Protein 6H8Q (pdb70)

Structure (mmCIF, N/CA/C/O backbone):
data_6H8Q
#
_entry.id   6H8Q
#
_cell.length_a   296.240
_cell.length_b   110.020
_cell.length_c   115.160
_cell.angle_alpha   90.00
_cell.angle_beta   90.00
_cell.angle_gamma   90.00
#
_symmetry.space_group_name_H-M   'P 21 21 2'
#
loop_
_entity.id
_entity.type
_entity.pdbx_description
1 polymer 'Cohesin subunit SCC3'
2 polymer 'Sister chromatid cohesion protein 1'
3 polymer "DNA (5'-D(P*CP*TP*TP*TP*CP*GP*TP*TP*TP*CP*CP*TP*TP*GP*AP*AP*AP*AP*A)-3')"
4 polymer "DNA (5'-D(P*CP*TP*TP*TP*CP*GP*TP*TP*TP*CP*CP*TP*TP*GP*AP*AP*AP*AP*A)-3')"
5 polymer "DNA (5'-D(P*TP*TP*TP*TP*TP*CP*AP*AP*GP*GP*AP*AP*AP*CP*GP*AP*AP*AP*G)-3')"
6 polymer "DNA (5'-D(P*CP*TP*TP*TP*CP*GP*TP*TP*TP*CP*CP*TP*TP*GP*AP*AP*AP*AP*A)-3')"
#
loop_
_atom_site.group_PDB
_atom_site.id
_atom_site.type_symbol
_atom_site.label_atom_id
_atom_site.label_alt_id
_atom_site.label_comp_id
_atom_site.label_asym_id
_atom_site.label_entity_id
_atom_site.label_seq_id
_atom_site.pdbx_PDB_ins_code
_atom_site.Cartn_x
_atom_site.Cartn_y
_atom_site.Cartn_z
_atom_site.occupancy
_atom_site.B_iso_or_equiv
_atom_site.auth_seq_id
_atom_site.auth_comp_id
_atom_site.auth_asym_id
_atom_site.auth_atom_id
_atom_site.pdbx_PDB_model_num
ATOM 1 N N . THR A 1 135 ? -38.798 6.403 -139.952 1.00 305.18 135 THR A N 1
ATOM 2 C CA . THR A 1 135 ? -37.664 6.470 -139.038 1.00 293.12 135 THR A CA 1
ATOM 3 C C . THR A 1 135 ? -37.398 5.112 -138.395 1.00 298.11 135 THR A C 1
ATOM 4 O O . THR A 1 135 ? -38.127 4.685 -137.499 1.00 302.08 135 THR A O 1
ATOM 8 N N . GLU A 1 136 ? -36.345 4.438 -138.861 1.00 294.46 136 GLU A N 1
ATOM 9 C CA . GLU A 1 136 ? -35.992 3.124 -138.336 1.00 296.18 136 GLU A CA 1
ATOM 10 C C . GLU A 1 136 ? -35.144 3.206 -137.072 1.00 310.73 136 GLU A C 1
ATOM 11 O O . GLU A 1 136 ? -35.068 2.222 -136.328 1.00 316.29 136 GLU A O 1
ATOM 17 N N . LEU A 1 137 ? -34.520 4.356 -136.805 1.00 309.42 137 LEU A N 1
ATOM 18 C CA . LEU A 1 137 ? -33.638 4.468 -135.647 1.00 304.97 137 LEU A CA 1
ATOM 19 C C . LEU A 1 137 ? -34.413 4.351 -134.339 1.00 308.48 137 LEU A C 1
ATOM 20 O O . LEU A 1 137 ? -33.929 3.741 -133.379 1.00 306.17 137 LEU A O 1
ATOM 25 N N . PHE A 1 138 ? -35.617 4.926 -134.281 1.00 310.90 138 PHE A N 1
ATOM 26 C CA . PHE A 1 138 ? -36.410 4.861 -133.058 1.00 305.04 138 PHE A CA 1
ATOM 27 C C . PHE A 1 138 ? -36.981 3.470 -132.813 1.00 312.92 138 PHE A C 1
ATOM 28 O O . PHE A 1 138 ? -37.337 3.152 -131.673 1.00 302.43 138 PHE A O 1
ATOM 36 N N . ASP A 1 139 ? -37.074 2.635 -133.850 1.00 324.31 139 ASP A N 1
ATOM 37 C CA . ASP A 1 139 ? -37.563 1.272 -133.681 1.00 325.36 139 ASP A CA 1
ATOM 38 C C . ASP A 1 139 ? -36.534 0.355 -133.031 1.00 326.67 139 ASP A C 1
ATOM 39 O O . ASP A 1 139 ? -36.911 -0.691 -132.492 1.00 325.81 139 ASP A O 1
ATOM 44 N N . ILE A 1 140 ? -35.253 0.719 -133.068 1.00 321.95 140 ILE A N 1
ATOM 45 C CA . ILE A 1 140 ? -34.188 -0.068 -132.456 1.00 310.94 140 ILE A CA 1
ATOM 46 C C . ILE A 1 140 ? -33.659 0.571 -131.182 1.00 311.03 140 ILE A C 1
ATOM 47 O O . ILE A 1 140 ? -32.710 0.043 -130.583 1.00 310.19 140 ILE A O 1
ATOM 52 N N . LEU A 1 141 ? -34.247 1.680 -130.738 1.00 306.27 141 LEU A N 1
ATOM 53 C CA . LEU A 1 141 ? -33.773 2.414 -129.570 1.00 308.85 141 LEU A CA 1
ATOM 54 C C . LEU A 1 141 ? -34.752 2.410 -128.406 1.00 297.16 141 LEU A C 1
ATOM 55 O O . LEU A 1 141 ? -34.328 2.304 -127.253 1.00 286.51 141 LEU A O 1
ATOM 60 N N . SER A 1 142 ? -36.054 2.518 -128.675 1.00 294.45 142 SER A N 1
ATOM 61 C CA . SER A 1 142 ? -37.034 2.661 -127.605 1.00 283.44 142 SER A CA 1
ATOM 62 C C . SER A 1 142 ? -37.435 1.333 -126.974 1.00 274.26 142 SER A C 1
ATOM 63 O O . SER A 1 142 ? -37.926 1.329 -125.840 1.00 262.02 142 SER A O 1
ATOM 66 N N . THR A 1 143 ? -37.242 0.213 -127.673 1.00 280.95 143 THR A N 1
ATOM 67 C CA . THR A 1 143 ? -37.651 -1.089 -127.167 1.00 276.10 143 THR A CA 1
ATOM 68 C C . THR A 1 143 ? -36.502 -2.055 -126.923 1.00 271.88 143 THR A C 1
ATOM 69 O O . THR A 1 143 ? -36.678 -3.007 -126.155 1.00 262.65 143 THR A O 1
ATOM 73 N N . SER A 1 144 ? -35.344 -1.846 -127.544 1.00 275.02 144 SER A N 1
ATOM 74 C CA . SER A 1 144 ? -34.218 -2.755 -127.369 1.00 265.13 144 SER A CA 1
ATOM 75 C C . SER A 1 144 ? -33.646 -2.613 -125.963 1.00 263.65 144 SER A C 1
ATOM 76 O O . SER A 1 144 ? -33.272 -1.512 -125.544 1.00 252.60 144 SER A O 1
ATOM 79 N N . GLU A 1 145 ? -33.578 -3.729 -125.237 1.00 276.81 145 GLU A N 1
ATOM 80 C CA . GLU A 1 145 ? -33.063 -3.727 -123.874 1.00 282.11 145 GLU A CA 1
ATOM 81 C C . GLU A 1 145 ? -31.593 -4.130 -123.846 1.00 284.83 145 GLU A C 1
ATOM 82 O O . GLU A 1 145 ? -30.719 -3.298 -123.584 1.00 282.34 145 GLU A O 1
ATOM 88 N N . ASP A 1 146 ? -31.313 -5.407 -124.118 1.00 289.58 146 ASP A N 1
ATOM 89 C CA . ASP A 1 146 ? -29.948 -5.935 -124.077 1.00 290.10 146 ASP A CA 1
ATOM 90 C C . ASP A 1 146 ? -29.344 -5.849 -125.476 1.00 292.65 146 ASP A C 1
ATOM 91 O O . ASP A 1 146 ? -29.365 -6.798 -126.262 1.00 296.78 146 ASP A O 1
ATOM 96 N N . VAL A 1 147 ? -28.792 -4.674 -125.787 1.00 290.90 147 VAL A N 1
ATOM 97 C CA . VAL A 1 147 ? -28.127 -4.427 -127.060 1.00 285.94 147 VAL A CA 1
ATOM 98 C C . VAL A 1 147 ? -26.846 -3.645 -126.805 1.00 271.31 147 VAL A C 1
ATOM 99 O O . VAL A 1 147 ? -26.695 -2.966 -125.788 1.00 254.30 147 VAL A O 1
ATOM 103 N N . SER A 1 148 ? -25.916 -3.753 -127.751 1.00 271.20 148 SER A N 1
ATOM 104 C CA . SER A 1 148 ? -24.655 -3.032 -127.664 1.00 254.59 148 SER A CA 1
ATOM 105 C C . SER A 1 148 ? -24.866 -1.574 -128.051 1.00 260.98 148 SER A C 1
ATOM 106 O O . SER A 1 148 ? -25.474 -1.278 -129.085 1.00 255.29 148 SER A O 1
ATOM 109 N N . ILE A 1 149 ? -24.362 -0.667 -127.220 1.00 273.72 149 ILE A N 1
ATOM 110 C CA . ILE A 1 149 ? -24.565 0.762 -127.438 1.00 272.29 149 ILE A CA 1
ATOM 111 C C . ILE A 1 149 ? -23.500 1.344 -128.360 1.00 281.02 149 ILE A C 1
ATOM 112 O O . ILE A 1 149 ? -23.808 2.149 -129.242 1.00 276.36 149 ILE A O 1
ATOM 117 N N . GLU A 1 150 ? -22.240 0.941 -128.182 1.00 290.19 150 GLU A N 1
ATOM 118 C CA . GLU A 1 150 ? -21.145 1.558 -128.925 1.00 289.91 150 GLU A CA 1
ATOM 119 C C . GLU A 1 150 ? -21.041 1.047 -130.357 1.00 288.93 150 GLU A C 1
ATOM 120 O O . GLU A 1 150 ? -20.524 1.761 -131.224 1.00 288.83 150 GLU A O 1
ATOM 126 N N . GLU A 1 151 ? -21.515 -0.169 -130.630 1.00 285.48 151 GLU A N 1
ATOM 127 C CA . GLU A 1 151 ? -21.384 -0.742 -131.965 1.00 281.09 151 GLU A CA 1
ATOM 128 C C . GLU A 1 151 ? -22.356 -0.145 -132.975 1.00 279.89 151 GLU A C 1
ATOM 129 O O . GLU A 1 151 ? -22.183 -0.366 -134.178 1.00 270.43 151 GLU A O 1
ATOM 135 N N . LEU A 1 152 ? -23.366 0.599 -132.524 1.00 281.42 152 LEU A N 1
ATOM 136 C CA . LEU A 1 152 ? -24.312 1.234 -133.432 1.00 276.53 152 LEU A CA 1
ATOM 137 C C . LEU A 1 152 ? -23.919 2.660 -133.791 1.00 283.04 152 LEU A C 1
ATOM 138 O O . LEU A 1 152 ? -24.395 3.184 -134.804 1.00 278.50 152 LEU A O 1
ATOM 143 N N . LEU A 1 153 ? -23.057 3.293 -132.991 1.00 292.32 153 LEU A N 1
ATOM 144 C CA . LEU A 1 153 ? -22.655 4.669 -133.266 1.00 293.61 153 LEU A CA 1
ATOM 145 C C . LEU A 1 153 ? -21.674 4.752 -134.428 1.00 297.48 153 LEU A C 1
ATOM 146 O O . LEU A 1 153 ? -21.670 5.751 -135.160 1.00 312.59 153 LEU A O 1
ATOM 151 N N . ARG A 1 154 ? -20.836 3.725 -134.600 1.00 290.07 154 ARG A N 1
ATOM 152 C CA . ARG A 1 154 ? -19.807 3.754 -135.635 1.00 283.32 154 ARG A CA 1
ATOM 153 C C . ARG A 1 154 ? -20.416 3.850 -137.028 1.00 289.23 154 ARG A C 1
ATOM 154 O O . ARG A 1 154 ? -19.852 4.511 -137.909 1.00 293.40 154 ARG A O 1
ATOM 162 N N . GLU A 1 155 ? -21.575 3.220 -137.236 1.00 284.09 155 GLU A N 1
ATOM 163 C CA . GLU A 1 155 ? -22.258 3.301 -138.523 1.00 272.39 155 GLU A CA 1
ATOM 164 C C . GLU A 1 155 ? -22.548 4.748 -138.903 1.00 280.51 155 GLU A C 1
ATOM 165 O O . GLU A 1 155 ? -22.141 5.218 -139.971 1.00 282.68 155 GLU A O 1
ATOM 171 N N . TRP A 1 156 ? -23.258 5.472 -138.033 1.00 278.23 156 TRP A N 1
ATOM 172 C CA . TRP A 1 156 ? -23.603 6.858 -138.332 1.00 276.01 156 TRP A CA 1
ATOM 173 C C . TRP A 1 156 ? -22.362 7.742 -138.383 1.00 288.54 156 TRP A C 1
ATOM 174 O O . TRP A 1 156 ? -22.278 8.655 -139.217 1.00 285.89 156 TRP A O 1
ATOM 185 N N . LEU A 1 157 ? -21.379 7.475 -137.515 1.00 300.82 157 LEU A N 1
ATOM 186 C CA . LEU A 1 157 ? -20.168 8.290 -137.501 1.00 297.40 157 LEU A CA 1
ATOM 187 C C . LEU A 1 157 ? -19.404 8.173 -138.814 1.00 295.39 157 LEU A C 1
ATOM 188 O O . LEU A 1 157 ? -18.853 9.164 -139.308 1.00 286.69 157 LEU A O 1
ATOM 193 N N . GLU A 1 158 ? -19.361 6.974 -139.399 1.00 299.53 158 GLU A N 1
ATOM 194 C CA . GLU A 1 158 ? -18.657 6.806 -140.663 1.00 284.96 158 GLU A CA 1
ATOM 195 C C . GLU A 1 158 ? -19.516 7.163 -141.869 1.00 289.76 158 GLU A C 1
ATOM 196 O O . GLU A 1 158 ? -18.964 7.486 -142.927 1.00 275.76 158 GLU A O 1
ATOM 202 N N . THR A 1 159 ? -20.845 7.119 -141.743 1.00 311.85 159 THR A N 1
ATOM 203 C CA . THR A 1 159 ? -21.713 7.455 -142.863 1.00 300.36 159 THR A CA 1
ATOM 204 C C . THR A 1 159 ? -22.035 8.940 -142.951 1.00 294.73 159 THR A C 1
ATOM 205 O O . THR A 1 159 ? -22.560 9.379 -143.980 1.00 291.02 159 THR A O 1
ATOM 209 N N . TYR A 1 160 ? -21.750 9.724 -141.906 1.00 290.01 160 TYR A N 1
ATOM 210 C CA . TYR A 1 160 ? -21.880 11.170 -142.052 1.00 274.88 160 TYR A CA 1
ATOM 211 C C . TYR A 1 160 ? -20.923 11.707 -143.109 1.00 271.96 160 TYR A C 1
ATOM 212 O O . TYR A 1 160 ? -21.248 12.675 -143.806 1.00 266.30 160 TYR A O 1
ATOM 221 N N . SER A 1 161 ? -19.741 11.098 -143.240 1.00 269.95 161 SER A N 1
ATOM 222 C CA . SER A 1 161 ? -18.829 11.486 -144.310 1.00 252.67 161 SER A CA 1
ATOM 223 C C . SER A 1 161 ? -19.367 11.078 -145.675 1.00 262.32 161 SER A C 1
ATOM 224 O O . SER A 1 161 ? -19.082 11.744 -146.677 1.00 247.81 161 SER A O 1
ATOM 227 N N . GLU A 1 162 ? -20.142 9.993 -145.735 1.00 277.81 162 GLU A N 1
ATOM 228 C CA . GLU A 1 162 ? -20.782 9.590 -146.983 1.00 281.08 162 GLU A CA 1
ATOM 229 C C . GLU A 1 162 ? -22.041 10.410 -147.243 1.00 287.81 162 GLU A C 1
ATOM 230 O O . GLU A 1 162 ? -22.117 11.162 -148.220 1.00 297.41 162 GLU A O 1
ATOM 236 N N . ASN A 1 163 ? -23.038 10.276 -146.372 1.00 283.36 163 ASN A N 1
ATOM 237 C CA . ASN A 1 163 ? -24.303 10.990 -146.492 1.00 268.33 163 ASN A CA 1
ATOM 238 C C . ASN A 1 163 ? -24.370 12.058 -145.409 1.00 261.69 163 ASN A C 1
ATOM 239 O O . ASN A 1 163 ? -24.308 11.742 -144.216 1.00 251.86 163 ASN A O 1
ATOM 244 N N . ARG A 1 164 ? -24.500 13.317 -145.825 1.00 263.25 164 ARG A N 1
ATOM 245 C CA . ARG A 1 164 ? -24.536 14.430 -144.886 1.00 256.53 164 ARG A CA 1
ATOM 246 C C . ARG A 1 164 ? -25.948 14.772 -144.428 1.00 271.74 164 ARG A C 1
ATOM 247 O O . ARG A 1 164 ? -26.127 15.246 -143.300 1.00 267.80 164 ARG A O 1
ATOM 255 N N . ASP A 1 165 ? -26.955 14.534 -145.268 1.00 286.73 165 ASP A N 1
ATOM 256 C CA . ASP A 1 165 ? -28.333 14.873 -144.939 1.00 287.05 165 ASP A CA 1
ATOM 257 C C . ASP A 1 165 ? -29.110 13.717 -144.322 1.00 291.16 165 ASP A C 1
ATOM 258 O O . ASP A 1 165 ? -30.241 13.927 -143.871 1.00 280.93 165 ASP A O 1
ATOM 263 N N . LYS A 1 166 ? -28.544 12.512 -144.291 1.00 287.64 166 LYS A N 1
ATOM 264 C CA . LYS A 1 166 ? -29.217 11.363 -143.700 1.00 285.65 166 LYS A CA 1
ATOM 265 C C . LYS A 1 166 ? -28.983 11.239 -142.201 1.00 299.30 166 LYS A C 1
ATOM 266 O O . LYS A 1 166 ? -29.702 10.484 -141.538 1.00 297.11 166 LYS A O 1
ATOM 272 N N . PHE A 1 167 ? -28.001 11.956 -141.653 1.00 303.43 167 PHE A N 1
ATOM 273 C CA . PHE A 1 167 ? -27.711 11.858 -140.227 1.00 298.62 167 PHE A CA 1
ATOM 274 C C . PHE A 1 167 ? -28.608 12.783 -139.411 1.00 304.16 167 PHE A C 1
ATOM 275 O O . PHE A 1 167 ? -29.276 12.338 -138.469 1.00 301.24 167 PHE A O 1
ATOM 283 N N . LEU A 1 168 ? -28.645 14.070 -139.769 1.00 309.47 168 LEU A N 1
ATOM 284 C CA . LEU A 1 168 ? -29.391 15.050 -138.984 1.00 303.09 168 LEU A CA 1
ATOM 285 C C . LEU A 1 168 ? -30.894 14.797 -139.029 1.00 305.78 168 LEU A C 1
ATOM 286 O O . LEU A 1 168 ? -31.597 15.075 -138.051 1.00 301.03 168 LEU A O 1
ATOM 291 N N . GLN A 1 169 ? -31.398 14.275 -140.149 1.00 314.39 169 GLN A N 1
ATOM 292 C CA . GLN A 1 169 ? -32.814 13.942 -140.271 1.00 316.93 169 GLN A CA 1
ATOM 293 C C . GLN A 1 169 ? -33.252 12.985 -139.166 1.00 318.94 169 GLN A C 1
ATOM 294 O O . GLN A 1 169 ? -34.094 13.321 -138.318 1.00 326.71 169 GLN A O 1
ATOM 300 N N . GLU A 1 170 ? -32.674 11.782 -139.161 1.00 313.21 170 GLU A N 1
ATOM 301 C CA . GLU A 1 170 ? -32.972 10.773 -138.155 1.00 295.41 170 GLU A CA 1
ATOM 302 C C . GLU A 1 170 ? -32.438 11.140 -136.777 1.00 294.58 170 GLU A C 1
ATOM 303 O O . GLU A 1 170 ? -32.818 10.495 -135.793 1.00 278.99 170 GLU A O 1
ATOM 309 N N . PHE A 1 171 ? -31.567 12.149 -136.681 1.00 301.94 171 PHE A N 1
ATOM 310 C CA . PHE A 1 171 ? -31.134 12.638 -135.377 1.00 290.67 171 PHE A CA 1
ATOM 311 C C . PHE A 1 171 ? -32.206 13.505 -134.726 1.00 293.57 171 PHE A C 1
ATOM 312 O O . PHE A 1 171 ? -32.509 13.344 -133.539 1.00 282.32 171 PHE A O 1
ATOM 320 N N . ILE A 1 172 ? -32.790 14.429 -135.490 1.00 303.63 172 ILE A N 1
ATOM 321 C CA . ILE A 1 172 ? -33.813 15.313 -134.940 1.00 301.45 172 ILE A CA 1
ATOM 322 C C . ILE A 1 172 ? -35.132 14.569 -134.751 1.00 313.67 172 ILE A C 1
ATOM 323 O O . ILE A 1 172 ? -35.860 14.811 -133.776 1.00 310.72 172 ILE A O 1
ATOM 328 N N . ASN A 1 173 ? -35.466 13.651 -135.666 1.00 328.72 173 ASN A N 1
ATOM 329 C CA . ASN A 1 173 ? -36.707 12.899 -135.500 1.00 319.35 173 ASN A CA 1
ATOM 330 C C . ASN A 1 173 ? -36.671 12.030 -134.248 1.00 312.15 173 ASN A C 1
ATOM 331 O O . ASN A 1 173 ? -37.709 11.819 -133.606 1.00 316.06 173 ASN A O 1
ATOM 336 N N . LEU A 1 174 ? -35.486 11.543 -133.870 1.00 302.45 174 LEU A N 1
ATOM 337 C CA . LEU A 1 174 ? -35.369 10.732 -132.662 1.00 285.52 174 LEU A CA 1
ATOM 338 C C . LEU A 1 174 ? -35.722 11.539 -131.419 1.00 280.72 174 LEU A C 1
ATOM 339 O O . LEU A 1 174 ? -36.410 11.040 -130.520 1.00 263.34 174 LEU A O 1
ATOM 344 N N . LEU A 1 175 ? -35.257 12.789 -131.347 1.00 283.42 175 LEU A N 1
ATOM 345 C CA . LEU A 1 175 ? -35.612 13.642 -130.217 1.00 269.83 175 LEU A CA 1
ATOM 346 C C . LEU A 1 175 ? -37.085 14.024 -130.258 1.00 270.78 175 LEU A C 1
ATOM 347 O O . LEU A 1 175 ? -37.737 14.115 -129.210 1.00 249.14 175 LEU A O 1
ATOM 352 N N . LEU A 1 176 ? -37.629 14.256 -131.456 1.00 290.73 176 LEU A N 1
ATOM 353 C CA . LEU A 1 176 ? -39.041 14.612 -131.553 1.00 293.01 176 LEU A CA 1
ATOM 354 C C . LEU A 1 176 ? -39.965 13.455 -131.192 1.00 301.81 176 LEU A C 1
ATOM 355 O O . LEU A 1 176 ? -41.112 13.697 -130.803 1.00 308.62 176 LEU A O 1
ATOM 360 N N . ASN A 1 177 ? -39.498 12.210 -131.319 1.00 305.58 177 ASN A N 1
ATOM 361 C CA . ASN A 1 177 ? -40.345 11.069 -130.977 1.00 301.85 177 ASN A CA 1
ATOM 362 C C . ASN A 1 177 ? -40.740 11.062 -129.504 1.00 298.81 177 ASN A C 1
ATOM 363 O O . ASN A 1 177 ? -41.847 10.629 -129.163 1.00 292.10 177 ASN A O 1
ATOM 368 N N . CYS A 1 178 ? -39.858 11.530 -128.618 1.00 301.11 178 CYS A N 1
ATOM 369 C CA . CYS A 1 178 ? -40.133 11.474 -127.186 1.00 293.41 178 CYS A CA 1
ATOM 370 C C . CYS A 1 178 ? -41.072 12.577 -126.713 1.00 279.77 178 CYS A C 1
ATOM 371 O O . CYS A 1 178 ? -41.689 12.431 -125.652 1.00 265.18 178 CYS A O 1
ATOM 374 N N . CYS A 1 179 ? -41.197 13.671 -127.468 1.00 281.26 179 CYS A N 1
ATOM 375 C CA . CYS A 1 179 ? -42.065 14.763 -127.040 1.00 268.74 179 CYS A CA 1
ATOM 376 C C . CYS A 1 179 ? -43.538 14.419 -127.225 1.00 260.83 179 CYS A C 1
ATOM 377 O O . CYS A 1 179 ? -44.394 14.975 -126.527 1.00 247.77 179 CYS A O 1
ATOM 380 N N . GLY A 1 180 ? -43.851 13.517 -128.150 1.00 273.52 180 GLY A N 1
ATOM 381 C CA . GLY A 1 180 ? -45.223 13.103 -128.370 1.00 269.78 180 GLY A CA 1
ATOM 382 C C . GLY A 1 180 ? -45.926 13.864 -129.475 1.00 276.97 180 GLY A C 1
ATOM 383 O O . GLY A 1 180 ? -46.799 14.691 -129.200 1.00 266.88 180 GLY A O 1
ATOM 384 N N . SER A 1 181 ? -45.568 13.588 -130.727 1.00 298.42 181 SER A N 1
ATOM 385 C CA . SER A 1 181 ? -46.194 14.251 -131.864 1.00 295.75 181 SER A CA 1
ATOM 386 C C . SER A 1 181 ? -45.880 13.465 -133.126 1.00 299.50 181 SER A C 1
ATOM 387 O O . SER A 1 181 ? -44.941 12.664 -133.166 1.00 295.26 181 SER A O 1
ATOM 390 N N . VAL A 1 182 ? -46.696 13.700 -134.160 1.00 296.33 182 VAL A N 1
ATOM 391 C CA . VAL A 1 182 ? -46.460 13.095 -135.465 1.00 280.09 182 VAL A CA 1
ATOM 392 C C . VAL A 1 182 ? -45.673 14.027 -136.365 1.00 292.81 182 VAL A C 1
ATOM 393 O O . VAL A 1 182 ? -45.485 13.728 -137.552 1.00 296.17 182 VAL A O 1
ATOM 397 N N . ALA A 1 183 ? -45.211 15.156 -135.835 1.00 291.76 183 ALA A N 1
ATOM 398 C CA . ALA A 1 183 ? -44.429 16.093 -136.625 1.00 268.32 183 ALA A CA 1
ATOM 399 C C . ALA A 1 183 ? -43.047 15.522 -136.930 1.00 279.36 183 ALA A C 1
ATOM 400 O O . ALA A 1 183 ? -42.392 14.932 -136.067 1.00 287.49 183 ALA A O 1
ATOM 40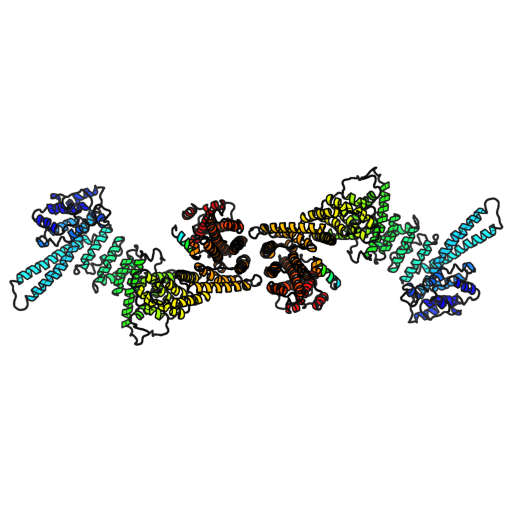2 N N . ARG A 1 184 ? -42.602 15.706 -138.170 1.00 275.24 184 ARG A N 1
ATOM 403 C CA . ARG A 1 184 ? -41.331 15.168 -138.629 1.00 281.00 184 ARG A CA 1
ATOM 404 C C . ARG A 1 184 ? -40.530 16.263 -139.319 1.00 280.18 184 ARG A C 1
ATOM 405 O O . ARG A 1 184 ? -41.053 17.324 -139.665 1.00 260.53 184 ARG A O 1
ATOM 413 N N . VAL A 1 185 ? -39.238 15.996 -139.505 1.00 288.66 185 VAL A N 1
ATOM 414 C CA . VAL A 1 185 ? -38.323 16.902 -140.189 1.00 284.38 185 VAL A CA 1
ATOM 415 C C . VAL A 1 185 ? -37.707 16.149 -141.358 1.00 283.14 185 VAL A C 1
ATOM 416 O O . VAL A 1 185 ? -37.198 15.036 -141.184 1.00 273.43 185 VAL A O 1
ATOM 420 N N . GLU A 1 186 ? -37.754 16.751 -142.542 1.00 283.99 186 GLU A N 1
ATOM 421 C CA . GLU A 1 186 ? -37.218 16.121 -143.737 1.00 287.55 186 GLU A CA 1
ATOM 422 C C . GLU A 1 186 ? -35.731 16.441 -143.890 1.00 301.02 186 GLU A C 1
ATOM 423 O O . GLU A 1 186 ? -35.162 17.253 -143.156 1.00 302.06 186 GLU A O 1
ATOM 429 N N . ASP A 1 187 ? -35.098 15.781 -144.863 1.00 311.70 187 ASP A N 1
ATOM 430 C CA . ASP A 1 187 ? -33.659 15.945 -145.052 1.00 309.39 187 ASP A CA 1
ATOM 431 C C . ASP A 1 187 ? -33.316 17.351 -145.534 1.00 307.99 187 ASP A C 1
ATOM 432 O O . ASP A 1 187 ? -32.314 17.934 -145.099 1.00 306.12 187 ASP A O 1
ATOM 437 N N . HIS A 1 188 ? -34.134 17.914 -146.426 1.00 306.96 188 HIS A N 1
ATOM 438 C CA . HIS A 1 188 ? -33.889 19.269 -146.906 1.00 303.72 188 HIS A CA 1
ATOM 439 C C . HIS A 1 188 ? -34.081 20.311 -145.813 1.00 302.26 188 HIS A C 1
ATOM 440 O O . HIS A 1 188 ? -33.514 21.404 -145.909 1.00 296.38 188 HIS A O 1
ATOM 447 N N . ASP A 1 189 ? -34.865 19.998 -144.779 1.00 303.10 189 ASP A N 1
ATOM 448 C CA . ASP A 1 189 ? -35.025 20.917 -143.658 1.00 290.71 189 ASP A CA 1
ATOM 449 C C . ASP A 1 189 ? -33.815 20.874 -142.733 1.00 289.67 189 ASP A C 1
ATOM 450 O O . ASP A 1 189 ? -33.295 21.920 -142.329 1.00 276.51 189 ASP A O 1
ATOM 455 N N . VAL A 1 190 ? -33.349 19.669 -142.391 1.00 302.37 190 VAL A N 1
ATOM 456 C CA . VAL A 1 190 ? -32.211 19.543 -141.488 1.00 302.50 190 VAL A CA 1
ATOM 457 C C . VAL A 1 190 ? -30.902 19.921 -142.167 1.00 301.39 190 VAL A C 1
ATOM 458 O O . VAL A 1 190 ? -29.927 20.248 -141.479 1.00 295.30 190 VAL A O 1
ATOM 462 N N . HIS A 1 191 ? -30.845 19.886 -143.501 1.00 301.83 191 HIS A N 1
ATOM 463 C CA . HIS A 1 191 ? -29.633 20.313 -144.190 1.00 292.75 191 HIS A CA 1
ATOM 464 C C . HIS A 1 191 ? -29.426 21.820 -144.102 1.00 290.72 191 HIS A C 1
ATOM 465 O O . HIS A 1 191 ? -28.290 22.286 -144.241 1.00 297.18 191 HIS A O 1
ATOM 472 N N . SER A 1 192 ? -30.492 22.587 -143.871 1.00 284.10 192 SER A N 1
ATOM 473 C CA . SER A 1 192 ? -30.396 24.037 -143.706 1.00 271.28 192 SER A CA 1
ATOM 474 C C . SER A 1 192 ? -29.833 24.325 -142.316 1.00 272.71 192 SER A C 1
ATOM 475 O O . SER A 1 192 ? -30.554 24.603 -141.355 1.00 266.66 192 SER A O 1
ATOM 478 N N . ASN A 1 193 ? -28.504 24.250 -142.216 1.00 275.69 193 ASN A N 1
ATOM 479 C CA . ASN A 1 193 ? -27.835 24.458 -140.936 1.00 268.50 193 ASN A CA 1
ATOM 480 C C . ASN A 1 193 ? -27.792 25.928 -140.541 1.00 273.33 193 ASN A C 1
ATOM 481 O O . ASN A 1 193 ? -27.876 26.248 -139.349 1.00 275.40 193 ASN A O 1
ATOM 486 N N . GLU A 1 194 ? -27.659 26.830 -141.516 1.00 278.04 194 GLU A N 1
ATOM 487 C CA . GLU A 1 194 ? -27.589 28.254 -141.205 1.00 276.42 194 GLU A CA 1
ATOM 488 C C . GLU A 1 194 ? -28.921 28.774 -140.681 1.00 275.89 194 GLU A C 1
ATOM 489 O O . GLU A 1 194 ? -28.955 29.553 -139.721 1.00 275.04 194 GLU A O 1
ATOM 495 N N . SER A 1 195 ? -30.028 28.359 -141.297 1.00 274.18 195 SER A N 1
ATOM 496 C CA . SER A 1 195 ? -31.362 28.762 -140.851 1.00 262.67 195 SER A CA 1
ATOM 497 C C . SER A 1 195 ? -31.902 27.722 -139.869 1.00 272.50 195 SER A C 1
ATOM 498 O O . SER A 1 195 ? -32.796 26.927 -140.167 1.00 271.83 195 SER A O 1
ATOM 501 N N . SER A 1 196 ? -31.326 27.742 -138.666 1.00 279.99 196 SER A N 1
ATOM 502 C CA . SER A 1 196 ? -31.726 26.792 -137.633 1.00 280.82 196 SER A CA 1
ATOM 503 C C . SER A 1 196 ? -32.975 27.258 -136.894 1.00 290.34 196 SER A C 1
ATOM 504 O O . SER A 1 196 ? -33.834 26.438 -136.547 1.00 295.50 196 SER A O 1
ATOM 507 N N . ASN A 1 197 ? -33.091 28.565 -136.648 1.00 287.49 197 ASN A N 1
ATOM 508 C CA . ASN A 1 197 ? -34.243 29.089 -135.918 1.00 282.68 197 ASN A CA 1
ATOM 509 C C . ASN A 1 197 ? -35.541 28.804 -136.663 1.00 281.52 197 ASN A C 1
ATOM 510 O O . ASN A 1 197 ? -36.524 28.346 -136.070 1.00 283.33 197 ASN A O 1
ATOM 515 N N . GLU A 1 198 ? -35.560 29.058 -137.974 1.00 277.98 198 GLU A N 1
ATOM 516 C CA . GLU A 1 198 ? -36.770 28.817 -138.752 1.00 273.84 198 GLU A CA 1
ATOM 517 C C . GLU A 1 198 ? -37.035 27.329 -138.941 1.00 282.81 198 GLU A C 1
ATOM 518 O O . GLU A 1 198 ? -38.198 26.912 -138.991 1.00 290.37 198 GLU A O 1
ATOM 524 N N . THR A 1 199 ? -35.981 26.516 -139.050 1.00 288.10 199 THR A N 1
ATOM 525 C CA . THR A 1 199 ? -36.179 25.078 -139.203 1.00 290.41 199 THR A CA 1
ATOM 526 C C . THR A 1 199 ? -36.772 24.468 -137.939 1.00 289.27 199 THR A C 1
ATOM 527 O O . THR A 1 199 ? -37.647 23.598 -138.014 1.00 286.18 199 THR A O 1
ATOM 531 N N . ILE A 1 200 ? -36.315 24.915 -136.767 1.00 288.14 200 ILE A N 1
ATOM 532 C CA . ILE A 1 200 ? -36.904 24.430 -135.523 1.00 279.05 200 ILE A CA 1
ATOM 533 C C . ILE A 1 200 ? -38.282 25.046 -135.303 1.00 272.50 200 ILE A C 1
ATOM 534 O O . ILE A 1 200 ? -39.155 24.427 -134.681 1.00 265.40 200 ILE A O 1
ATOM 539 N N . GLY A 1 201 ? -38.512 26.258 -135.819 1.00 268.66 201 GLY A N 1
ATOM 540 C CA . GLY A 1 201 ? -39.783 26.929 -135.600 1.00 235.68 201 GLY A CA 1
ATOM 541 C C . GLY A 1 201 ? -40.911 26.431 -136.477 1.00 271.65 201 GLY A C 1
ATOM 542 O O . GLY A 1 201 ? -42.084 26.556 -136.109 1.00 262.77 201 GLY A O 1
ATOM 543 N N . GLU A 1 202 ? -40.588 25.870 -137.643 1.00 292.14 202 GLU A N 1
ATOM 544 C CA . GLU A 1 202 ? -41.626 25.340 -138.519 1.00 301.02 202 GLU A CA 1
ATOM 545 C C . GLU A 1 202 ? -42.172 24.005 -138.031 1.00 288.66 202 GLU A C 1
ATOM 546 O O . GLU A 1 202 ? -43.272 23.615 -138.438 1.00 284.77 202 GLU A O 1
ATOM 552 N N . ILE A 1 203 ? -41.431 23.297 -137.172 1.00 275.21 203 ILE A N 1
ATOM 553 C CA . ILE A 1 203 ? -41.970 22.130 -136.482 1.00 261.69 203 ILE A CA 1
ATOM 554 C C . ILE A 1 203 ? -42.595 22.501 -135.147 1.00 256.69 203 ILE A C 1
ATOM 555 O O . ILE A 1 203 ? -43.139 21.627 -134.459 1.00 252.40 203 ILE A O 1
ATOM 560 N N . GLN A 1 204 ? -42.533 23.777 -134.760 1.00 260.17 204 GLN A N 1
ATOM 561 C CA . GLN A 1 204 ? -43.081 24.221 -133.485 1.00 251.72 204 GLN A CA 1
ATOM 562 C C . GLN A 1 204 ? -44.594 24.387 -133.551 1.00 253.79 204 GLN A C 1
ATOM 563 O O . GLN A 1 204 ? -45.299 24.061 -132.589 1.00 260.95 204 GLN A O 1
ATOM 569 N N . LEU A 1 205 ? -45.111 24.890 -134.675 1.00 249.62 205 LEU A N 1
ATOM 570 C CA . LEU A 1 205 ? -46.554 25.057 -134.813 1.00 240.35 205 LEU A CA 1
ATOM 571 C C . LEU A 1 205 ? -47.267 23.717 -134.934 1.00 258.38 205 LEU A C 1
ATOM 572 O O . LEU A 1 205 ? -48.454 23.618 -134.601 1.00 267.38 205 LEU A O 1
ATOM 577 N N . LEU A 1 206 ? -46.569 22.681 -135.405 1.00 261.41 206 LEU A N 1
ATOM 578 C CA . LEU A 1 206 ? -47.168 21.354 -135.482 1.00 260.40 206 LEU A CA 1
ATOM 579 C C . LEU A 1 206 ? -47.404 20.747 -134.105 1.00 266.49 206 LEU A C 1
ATOM 580 O O . LEU A 1 206 ? -48.154 19.772 -133.992 1.00 264.73 206 LEU A O 1
ATOM 585 N N . PHE A 1 207 ? -46.784 21.297 -133.062 1.00 271.74 207 PHE A N 1
ATOM 586 C CA . PHE A 1 207 ? -47.012 20.848 -131.695 1.00 273.00 207 PHE A CA 1
ATOM 587 C C . PHE A 1 207 ? -47.931 21.774 -130.911 1.00 273.32 207 PHE A C 1
ATOM 588 O O . PHE A 1 207 ? -48.680 21.300 -130.051 1.00 274.30 207 PHE A O 1
ATOM 596 N N . GLN A 1 208 ? -47.892 23.080 -131.188 1.00 266.77 208 GLN A N 1
ATOM 597 C CA . GLN A 1 208 ? -48.775 24.013 -130.495 1.00 257.96 208 GLN A CA 1
ATOM 598 C C . GLN A 1 208 ? -50.234 23.764 -130.860 1.00 276.14 208 GLN A C 1
ATOM 599 O O . GLN A 1 208 ? -51.104 23.717 -129.983 1.00 284.96 208 GLN A O 1
ATOM 605 N N . ARG A 1 209 ? -50.520 23.606 -132.150 1.00 274.32 209 ARG A N 1
ATOM 606 C CA . ARG A 1 209 ? -51.877 23.361 -132.620 1.00 270.56 209 ARG A CA 1
ATOM 607 C C . ARG A 1 209 ? -52.281 21.896 -132.529 1.00 286.28 209 ARG A C 1
ATOM 608 O O . ARG A 1 209 ? -53.342 21.527 -133.046 1.00 298.28 209 ARG A O 1
ATOM 616 N N . GLN A 1 210 ? -51.469 21.058 -131.893 1.00 287.90 210 GLN A N 1
ATOM 617 C CA . GLN A 1 210 ? -51.779 19.646 -131.712 1.00 285.25 210 GLN A CA 1
ATOM 618 C C . GLN A 1 210 ? -52.359 19.432 -130.321 1.00 289.78 210 GLN A C 1
ATOM 619 O O . GLN A 1 210 ? -51.816 19.938 -129.332 1.00 263.94 210 GLN A O 1
ATOM 625 N N . LYS A 1 211 ? -53.459 18.683 -130.250 1.00 304.55 211 LYS A N 1
ATOM 626 C CA . LYS A 1 211 ? -54.171 18.448 -128.997 1.00 299.58 211 LYS A CA 1
ATOM 627 C C . LYS A 1 211 ? -53.575 17.284 -128.207 1.00 300.88 211 LYS A C 1
ATOM 628 O O . LYS A 1 211 ? -53.041 17.477 -127.111 1.00 306.15 211 LYS A O 1
ATOM 634 N N . LEU A 1 212 ? -53.660 16.072 -128.753 1.00 302.45 212 LEU A N 1
ATOM 635 C CA . LEU A 1 212 ? -53.252 14.867 -128.037 1.00 298.82 212 LEU A CA 1
ATOM 636 C C . LEU A 1 212 ? -51.732 14.757 -128.048 1.00 296.24 212 LEU A C 1
ATOM 637 O O . LEU A 1 212 ? -51.121 14.581 -129.107 1.00 301.95 212 LEU A O 1
ATOM 642 N N . HIS A 1 213 ? -51.120 14.854 -126.869 1.00 284.07 213 HIS A N 1
ATOM 643 C CA . HIS A 1 213 ? -49.681 14.679 -126.735 1.00 268.15 213 HIS A CA 1
ATOM 644 C C . HIS A 1 213 ? -49.369 14.274 -125.302 1.00 259.80 213 HIS A C 1
ATOM 645 O O . HIS A 1 213 ? -49.955 14.811 -124.358 1.00 262.87 213 HIS A O 1
ATOM 652 N N . GLU A 1 214 ? -48.455 13.318 -125.149 1.00 257.20 214 GLU A N 1
ATOM 653 C CA . GLU A 1 214 ? -48.020 12.860 -123.839 1.00 263.55 214 GLU A CA 1
ATOM 654 C C . GLU A 1 214 ? -46.519 12.621 -123.862 1.00 266.79 214 GLU A C 1
ATOM 655 O O . GLU A 1 214 ? -45.935 12.338 -124.912 1.00 263.10 214 GLU A O 1
ATOM 661 N N . PHE A 1 215 ? -45.900 12.739 -122.690 1.00 263.96 215 PHE A N 1
ATOM 662 C CA . PHE A 1 215 ? -44.458 12.573 -122.545 1.00 263.39 215 PHE A CA 1
ATOM 663 C C . PHE A 1 215 ? -44.153 11.090 -122.364 1.00 267.23 215 PHE A C 1
ATOM 664 O O . PHE A 1 215 ? -44.467 10.506 -121.322 1.00 261.67 215 PHE A O 1
ATOM 672 N N . TYR A 1 216 ? -43.544 10.480 -123.383 1.00 277.81 216 TYR A N 1
ATOM 673 C CA . TYR A 1 216 ? -43.226 9.058 -123.319 1.00 278.54 216 TYR A CA 1
ATOM 674 C C . TYR A 1 216 ? -41.930 8.791 -122.563 1.00 281.20 216 TYR A C 1
ATOM 675 O O . TYR A 1 216 ? -41.753 7.697 -122.016 1.00 285.68 216 TYR A O 1
ATOM 684 N N . LEU A 1 217 ? -41.023 9.765 -122.520 1.00 274.93 217 LEU A N 1
ATOM 685 C CA . LEU A 1 217 ? -39.729 9.587 -121.871 1.00 267.89 217 LEU A CA 1
ATOM 686 C C . LEU A 1 217 ? -39.770 9.918 -120.383 1.00 259.83 217 LEU A C 1
ATOM 687 O O . LEU A 1 217 ? -39.220 9.170 -119.567 1.00 257.28 217 LEU A O 1
ATOM 692 N N . LEU A 1 218 ? -40.426 11.020 -120.014 1.00 248.71 218 LEU A N 1
ATOM 693 C CA . LEU A 1 218 ? -40.415 11.467 -118.624 1.00 237.15 218 LEU A CA 1
ATOM 694 C C . LEU A 1 218 ? -41.166 10.495 -117.722 1.00 262.64 218 LEU A C 1
ATOM 695 O O . LEU A 1 218 ? -40.675 10.123 -116.648 1.00 271.60 218 LEU A O 1
ATOM 700 N N . ILE A 1 219 ? -42.362 10.073 -118.138 1.00 266.74 219 ILE A N 1
ATOM 701 C CA . ILE A 1 219 ? -43.149 9.165 -117.311 1.00 267.34 219 ILE A CA 1
ATOM 702 C C . ILE A 1 219 ? -42.510 7.782 -117.271 1.00 276.52 219 ILE A C 1
ATOM 703 O O . ILE A 1 219 ? -42.635 7.062 -116.272 1.00 275.25 219 ILE A O 1
ATOM 708 N N . SER A 1 220 ? -41.817 7.385 -118.342 1.00 281.46 220 SER A N 1
ATOM 709 C CA . SER A 1 220 ? -41.083 6.124 -118.318 1.00 274.27 220 SER A CA 1
ATOM 710 C C . SER A 1 220 ? -39.884 6.197 -117.382 1.00 272.43 220 SER A C 1
ATOM 711 O O . SER A 1 220 ? -39.532 5.196 -116.747 1.00 268.84 220 SER A O 1
ATOM 714 N N . LYS A 1 221 ? -39.243 7.363 -117.289 1.00 270.73 221 LYS A N 1
ATOM 715 C CA . LYS A 1 221 ? -38.166 7.543 -116.322 1.00 264.26 221 LYS A CA 1
ATOM 716 C C . LYS A 1 221 ? -38.699 7.493 -114.895 1.00 272.76 221 LYS A C 1
ATOM 717 O O . LYS A 1 221 ? -38.136 6.806 -114.034 1.00 273.36 221 LYS A O 1
ATOM 723 N N . GLU A 1 222 ? -39.788 8.218 -114.626 1.00 277.01 222 GLU A N 1
ATOM 724 C CA . GLU A 1 222 ? -40.321 8.275 -113.269 1.00 267.31 222 GLU A CA 1
ATOM 725 C C . GLU A 1 222 ? -40.953 6.950 -112.858 1.00 271.22 222 GLU A C 1
ATOM 726 O O . GLU A 1 222 ? -40.777 6.500 -111.719 1.00 271.28 222 GLU A O 1
ATOM 732 N N . ASN A 1 223 ? -41.690 6.311 -113.764 1.00 274.35 223 ASN A N 1
ATOM 733 C CA . ASN A 1 223 ? -42.394 5.071 -113.468 1.00 264.43 223 ASN A CA 1
ATOM 734 C C . ASN A 1 223 ? -42.019 4.015 -114.497 1.00 255.23 223 ASN A C 1
ATOM 735 O O . ASN A 1 223 ? -42.048 4.281 -115.703 1.00 258.05 223 ASN A O 1
ATOM 740 N N . LYS A 1 224 ? -41.676 2.820 -114.018 1.00 251.18 224 LYS A N 1
ATOM 741 C CA . LYS A 1 224 ? -41.290 1.719 -114.893 1.00 262.08 224 LYS A CA 1
ATOM 742 C C . LYS A 1 224 ? -42.467 0.818 -115.248 1.00 268.92 224 LYS A C 1
ATOM 743 O O . LYS A 1 224 ? -42.558 0.337 -116.383 1.00 264.53 224 LYS A O 1
ATOM 749 N N . LYS A 1 225 ? -43.374 0.590 -114.302 1.00 276.88 225 LYS A N 1
ATOM 750 C CA . LYS A 1 225 ? -44.486 -0.334 -114.480 1.00 271.25 225 LYS A CA 1
ATOM 751 C C . LYS A 1 225 ? -45.770 0.347 -114.933 1.00 279.62 225 LYS A C 1
ATOM 752 O O . LYS A 1 225 ? -46.769 -0.341 -115.165 1.00 280.28 225 LYS A O 1
ATOM 758 N N . ARG A 1 226 ? -45.772 1.673 -115.070 1.00 283.16 226 ARG A N 1
ATOM 759 C CA . ARG A 1 226 ? -47.002 2.409 -115.347 1.00 286.48 226 ARG A CA 1
ATOM 760 C C . ARG A 1 226 ? -47.195 2.660 -116.841 1.00 298.17 226 ARG A C 1
ATOM 761 O O . ARG A 1 226 ? -48.203 2.244 -117.422 1.00 300.30 226 ARG A O 1
ATOM 769 N N . LYS A 1 227 ? -46.240 3.339 -117.473 1.00 303.32 227 LYS A N 1
ATOM 770 C CA . LYS A 1 227 ? -46.359 3.673 -118.883 1.00 303.30 227 LYS A CA 1
ATOM 771 C C . LYS A 1 227 ? -46.177 2.428 -119.752 1.00 295.90 227 LYS A C 1
ATOM 772 O O . LYS A 1 227 ? -45.788 1.354 -119.285 1.00 278.86 227 LYS A O 1
ATOM 778 N N . ASN A 1 228 ? -46.474 2.590 -121.044 1.00 291.65 228 ASN A N 1
ATOM 779 C CA . ASN A 1 228 ? -46.240 1.510 -121.998 1.00 275.29 228 ASN A CA 1
ATOM 780 C C . ASN A 1 228 ? -44.751 1.216 -122.127 1.00 271.83 228 ASN A C 1
ATOM 781 O O . ASN A 1 228 ? -44.330 0.053 -122.107 1.00 241.42 228 ASN A O 1
ATOM 786 N N . PHE A 1 229 ? -43.937 2.261 -122.258 1.00 291.92 229 PHE A N 1
ATOM 787 C CA . PHE A 1 229 ? -42.490 2.102 -122.257 1.00 295.10 229 PHE A CA 1
ATOM 788 C C . PHE A 1 229 ? -41.987 1.888 -120.836 1.00 291.68 229 PHE A C 1
ATOM 789 O O . PHE A 1 229 ? -42.402 2.580 -119.902 1.00 291.05 229 PHE A O 1
ATOM 797 N N . LYS A 1 230 ? -41.088 0.923 -120.676 1.00 283.35 230 LYS A N 1
ATOM 798 C CA . LYS A 1 230 ? -40.494 0.641 -119.380 1.00 279.53 230 LYS A CA 1
ATOM 799 C C . LYS A 1 230 ? -39.275 1.531 -119.146 1.00 287.97 230 LYS A C 1
ATOM 800 O O . LYS A 1 230 ? -38.757 2.181 -120.057 1.00 288.54 230 LYS A O 1
ATOM 806 N N . MET A 1 231 ? -38.818 1.555 -117.891 1.00 287.26 231 MET A N 1
ATOM 807 C CA . MET A 1 231 ? -37.640 2.338 -117.536 1.00 294.87 231 MET A CA 1
ATOM 808 C C . MET A 1 231 ? -36.360 1.743 -118.110 1.00 307.07 231 MET A C 1
ATOM 809 O O . MET A 1 231 ? -35.335 2.432 -118.156 1.00 309.47 231 MET A O 1
ATOM 814 N N . GLY A 1 232 ? -36.399 0.490 -118.555 1.00 305.82 232 GLY A N 1
ATOM 815 C CA . GLY A 1 232 ? -35.234 -0.182 -119.078 1.00 299.00 232 GLY A CA 1
ATOM 816 C C . GLY A 1 232 ? -34.763 0.357 -120.415 1.00 295.00 232 GLY A C 1
ATOM 817 O O . GLY A 1 232 ? -33.733 1.032 -120.506 1.00 293.36 232 GLY A O 1
ATOM 818 N N . PRO A 1 233 ? -35.507 0.067 -121.484 1.00 286.86 233 PRO A N 1
ATOM 819 C CA . PRO A 1 233 ? -35.049 0.420 -122.833 1.00 265.13 233 PRO A CA 1
ATOM 820 C C . PRO A 1 233 ? -35.192 1.890 -123.196 1.00 256.40 233 PRO A C 1
ATOM 821 O O . PRO A 1 233 ? -34.922 2.247 -124.345 1.00 239.51 233 PRO A O 1
ATOM 825 N N . LEU A 1 234 ? -35.603 2.753 -122.265 1.00 269.96 234 LEU A N 1
ATOM 826 C CA . LEU A 1 234 ? -35.807 4.161 -122.573 1.00 266.67 234 LEU A CA 1
ATOM 827 C C . LEU A 1 234 ? -35.095 5.118 -121.628 1.00 267.44 234 LEU A C 1
ATOM 828 O O . LEU A 1 234 ? -35.102 6.325 -121.891 1.00 261.26 234 LEU A O 1
ATOM 833 N N . TYR A 1 235 ? -34.477 4.636 -120.552 1.00 276.05 235 TYR A N 1
ATOM 834 C CA . TYR A 1 235 ? -33.759 5.510 -119.634 1.00 280.21 235 TYR A CA 1
ATOM 835 C C . TYR A 1 235 ? -32.306 5.117 -119.415 1.00 285.04 235 TYR A C 1
ATOM 836 O O . TYR A 1 235 ? -31.481 5.997 -119.160 1.00 281.89 235 TYR A O 1
ATOM 845 N N . GLN A 1 236 ? -31.966 3.832 -119.509 1.00 293.66 236 GLN A N 1
ATOM 846 C CA . GLN A 1 236 ? -30.586 3.391 -119.326 1.00 287.71 236 GLN A CA 1
ATOM 847 C C . GLN A 1 236 ? -29.790 3.501 -120.625 1.00 273.92 236 GLN A C 1
ATOM 848 O O . GLN A 1 236 ? -28.817 4.259 -120.703 1.00 263.15 236 GLN A O 1
ATOM 854 N N . ASN A 1 237 ? -30.194 2.745 -121.651 1.00 274.63 237 ASN A N 1
ATOM 855 C CA . ASN A 1 237 ? -29.529 2.841 -122.946 1.00 262.48 237 ASN A CA 1
ATOM 856 C C . ASN A 1 237 ? -29.666 4.235 -123.541 1.00 259.35 237 ASN A C 1
ATOM 857 O O . ASN A 1 237 ? -28.759 4.703 -124.239 1.00 260.54 237 ASN A O 1
ATOM 862 N N . PHE A 1 238 ? -30.778 4.918 -123.263 1.00 261.30 238 PHE A N 1
ATOM 863 C CA . PHE A 1 238 ? -30.965 6.278 -123.759 1.00 265.66 238 PHE A CA 1
ATOM 864 C C . PHE A 1 238 ? -29.867 7.204 -123.248 1.00 265.06 238 PHE A C 1
ATOM 865 O O . PHE A 1 238 ? -29.247 7.940 -124.024 1.00 259.97 238 PHE A O 1
ATOM 873 N N . ALA A 1 239 ? -29.605 7.173 -121.939 1.00 265.08 239 ALA A N 1
ATOM 874 C CA . ALA A 1 239 ? -28.562 8.025 -121.376 1.00 250.82 239 ALA A CA 1
ATOM 875 C C . ALA A 1 239 ? -27.173 7.539 -121.773 1.00 262.66 239 ALA A C 1
ATOM 876 O O . ALA A 1 239 ? -26.264 8.351 -121.989 1.00 260.74 239 ALA A O 1
ATOM 878 N N . GLU A 1 240 ? -26.988 6.219 -121.873 1.00 264.41 240 GLU A N 1
ATOM 879 C CA . GLU A 1 240 ? -25.694 5.684 -122.288 1.00 252.78 240 GLU A CA 1
ATOM 880 C C . GLU A 1 240 ? -25.358 6.069 -123.724 1.00 244.79 240 GLU A C 1
ATOM 881 O O . GLU A 1 240 ? -24.178 6.140 -124.085 1.00 233.79 240 GLU A O 1
ATOM 887 N N . PHE A 1 241 ? -26.375 6.312 -124.553 1.00 251.27 241 PHE A N 1
ATOM 888 C CA . PHE A 1 241 ? -26.127 6.685 -125.942 1.00 245.66 241 PHE A CA 1
ATOM 889 C C . PHE A 1 241 ? -25.465 8.055 -126.039 1.00 237.02 241 PHE A C 1
ATOM 890 O O . PHE A 1 241 ? -24.583 8.265 -126.880 1.00 220.14 241 PHE A O 1
ATOM 898 N N . MET A 1 242 ? -25.875 9.001 -125.190 1.00 243.45 242 MET A N 1
ATOM 899 C CA . MET A 1 242 ? -25.249 10.318 -125.193 1.00 241.67 242 MET A CA 1
ATOM 900 C C . MET A 1 242 ? -23.987 10.358 -124.341 1.00 250.63 242 MET A C 1
ATOM 901 O O . MET A 1 242 ? -23.055 11.105 -124.661 1.00 246.36 242 MET A O 1
ATOM 906 N N . THR A 1 243 ? -23.936 9.577 -123.258 1.00 256.57 243 THR A N 1
ATOM 907 C CA . THR A 1 243 ? -22.763 9.606 -122.390 1.00 252.87 243 THR A CA 1
ATOM 908 C C . THR A 1 243 ? -21.551 8.981 -123.073 1.00 253.82 243 THR A C 1
ATOM 909 O O . THR A 1 243 ? -20.442 9.525 -123.000 1.00 245.75 243 THR A O 1
ATOM 913 N N . LYS A 1 244 ? -21.741 7.844 -123.744 1.00 260.17 244 LYS A N 1
ATOM 914 C CA . LYS A 1 244 ? -20.672 7.162 -124.463 1.00 249.44 244 LYS A CA 1
ATOM 915 C C . LYS A 1 244 ? -20.638 7.535 -125.942 1.00 240.92 244 LYS A C 1
ATOM 916 O O . LYS A 1 244 ? -20.205 6.733 -126.776 1.00 227.60 244 LYS A O 1
ATOM 922 N N . LEU A 1 245 ? -21.088 8.744 -126.282 1.00 244.56 245 LEU A N 1
ATOM 923 C CA . LEU A 1 245 ? -21.110 9.160 -127.680 1.00 236.76 245 LEU A CA 1
ATOM 924 C C . LEU A 1 245 ? -19.722 9.552 -128.173 1.00 240.57 245 LEU A C 1
ATOM 925 O O . LEU A 1 245 ? -19.382 9.302 -129.335 1.00 243.46 245 LEU A O 1
ATOM 930 N N . LEU A 1 246 ? -18.909 10.158 -127.310 1.00 241.62 246 LEU A N 1
ATOM 931 C CA . LEU A 1 246 ? -17.593 10.645 -127.702 1.00 240.40 246 LEU A CA 1
ATOM 932 C C . LEU A 1 246 ? -16.493 9.602 -127.549 1.00 243.01 246 LEU A C 1
ATOM 933 O O . LEU A 1 246 ? -15.365 9.848 -127.990 1.00 237.29 246 LEU A O 1
ATOM 938 N N . GLU A 1 247 ? -16.784 8.453 -126.933 1.00 241.13 247 GLU A N 1
ATOM 939 C CA . GLU A 1 247 ? -15.780 7.398 -126.841 1.00 233.45 247 GLU A CA 1
ATOM 940 C C . GLU A 1 247 ? -15.515 6.758 -128.197 1.00 251.87 247 GLU A C 1
ATOM 941 O O . GLU A 1 247 ? -14.394 6.306 -128.458 1.00 254.55 247 GLU A O 1
ATOM 947 N N . VAL A 1 248 ? -16.524 6.712 -129.067 1.00 264.98 248 VAL A N 1
ATOM 948 C CA . VAL A 1 248 ? -16.352 6.141 -130.398 1.00 264.87 248 VAL A CA 1
ATOM 949 C C . VAL A 1 248 ? -15.855 7.168 -131.412 1.00 269.19 248 VAL A C 1
ATOM 950 O O . VAL A 1 248 ? -15.276 6.783 -132.438 1.00 278.94 248 VAL A O 1
ATOM 954 N N . ALA A 1 249 ? -16.050 8.463 -131.148 1.00 259.01 249 ALA A N 1
ATOM 955 C CA . ALA A 1 249 ? -15.642 9.487 -132.105 1.00 251.08 249 ALA A CA 1
ATOM 956 C C . ALA A 1 249 ? -14.127 9.561 -132.250 1.00 271.75 249 ALA A C 1
ATOM 957 O O . ALA A 1 249 ? -13.629 10.003 -133.292 1.00 276.73 249 ALA A O 1
ATOM 959 N N . ASN A 1 250 ? -13.381 9.140 -131.229 1.00 270.21 250 ASN A N 1
ATOM 960 C CA . ASN A 1 250 ? -11.926 9.176 -131.287 1.00 267.68 250 ASN A CA 1
ATOM 961 C C . ASN A 1 250 ? -11.336 8.037 -132.110 1.00 288.92 250 ASN A C 1
ATOM 962 O O . ASN A 1 250 ? -10.135 8.062 -132.400 1.00 297.57 250 ASN A O 1
ATOM 967 N N . ASP A 1 251 ? -12.145 7.049 -132.498 1.00 297.42 251 ASP A N 1
ATOM 968 C CA . ASP A 1 251 ? -11.632 5.920 -133.266 1.00 306.82 251 ASP A CA 1
ATOM 969 C C . ASP A 1 251 ? -11.522 6.256 -134.750 1.00 311.80 251 ASP A C 1
ATOM 970 O O . ASP A 1 251 ? -10.464 6.066 -135.360 1.00 323.59 251 ASP A O 1
ATOM 975 N N . LEU A 1 252 ? -12.604 6.753 -135.345 1.00 304.09 252 LEU A N 1
ATOM 976 C CA . LEU A 1 252 ? -12.646 7.062 -136.768 1.00 292.10 252 LEU A CA 1
ATOM 977 C C . LEU A 1 252 ? -12.193 8.482 -137.084 1.00 283.27 252 LEU A C 1
ATOM 978 O O . LEU A 1 252 ? -12.270 8.896 -138.246 1.00 275.24 252 LEU A O 1
ATOM 983 N N . GLN A 1 253 ? -11.728 9.230 -136.082 1.00 288.26 253 GLN A N 1
ATOM 984 C CA . GLN A 1 253 ? -11.265 10.609 -136.251 1.00 280.51 253 GLN A CA 1
ATOM 985 C C . GLN A 1 253 ? -12.370 11.490 -136.841 1.00 279.33 253 GLN A C 1
ATOM 986 O O . GLN A 1 253 ? -12.218 12.118 -137.891 1.00 284.89 253 GLN A O 1
ATOM 992 N N . LEU A 1 254 ? -13.505 11.513 -136.142 1.00 277.75 254 LEU A N 1
ATOM 993 C CA . LEU A 1 254 ? -14.609 12.399 -136.481 1.00 277.44 254 LEU A CA 1
ATOM 994 C C . LEU A 1 254 ? -14.790 13.533 -135.484 1.00 265.65 254 LEU A C 1
ATOM 995 O O . LEU A 1 254 ? -15.598 14.434 -135.737 1.00 261.84 254 LEU A O 1
ATOM 1000 N N . LEU A 1 255 ? -14.062 13.516 -134.366 1.00 259.97 255 LEU A N 1
ATOM 1001 C CA . LEU A 1 255 ? -14.179 14.577 -133.373 1.00 263.48 255 LEU A CA 1
ATOM 1002 C C . LEU A 1 255 ? -13.302 15.770 -133.737 1.00 282.28 255 LEU A C 1
ATOM 1003 O O . LEU A 1 255 ? -13.774 16.911 -133.770 1.00 279.04 255 LEU A O 1
ATOM 1008 N N . TYR A 1 256 ? -12.021 15.522 -134.016 1.00 292.55 256 TYR A N 1
ATOM 1009 C CA . TYR A 1 256 ? -11.080 16.588 -134.330 1.00 296.94 256 TYR A CA 1
ATOM 1010 C C . TYR A 1 256 ? -10.886 16.803 -135.824 1.00 303.95 256 TYR A C 1
ATOM 1011 O O . TYR A 1 256 ? -10.364 17.854 -136.214 1.00 304.66 256 TYR A O 1
ATOM 1020 N N . VAL A 1 257 ? -11.294 15.841 -136.653 1.00 303.98 257 VAL A N 1
ATOM 1021 C CA . VAL A 1 257 ? -11.173 15.885 -138.116 1.00 299.64 257 VAL A CA 1
ATOM 1022 C C . VAL A 1 257 ? -9.833 16.448 -138.582 1.00 287.56 257 VAL A C 1
ATOM 1023 O O . VAL A 1 257 ? -9.367 16.141 -139.679 1.00 280.87 257 VAL A O 1
ATOM 1027 N N . GLY A 1 269 ? -14.108 19.691 -134.395 1.00 263.91 269 GLY A N 1
ATOM 1028 C CA . GLY A 1 269 ? -14.120 19.911 -135.829 1.00 267.34 269 GLY A CA 1
ATOM 1029 C C . GLY A 1 269 ? -15.344 20.666 -136.310 1.00 272.56 269 GLY A C 1
ATOM 1030 O O . GLY A 1 269 ? -15.866 21.532 -135.608 1.00 273.87 269 GLY A O 1
ATOM 1031 N N . ASN A 1 270 ? -15.804 20.335 -137.517 1.00 280.32 270 ASN A N 1
ATOM 1032 C CA . ASN A 1 270 ? -16.977 20.983 -138.090 1.00 279.90 270 ASN A CA 1
ATOM 1033 C C . ASN A 1 270 ? -18.272 20.268 -137.731 1.00 281.83 270 ASN A C 1
ATOM 1034 O O . ASN A 1 270 ? -19.319 20.916 -137.622 1.00 281.56 270 ASN A O 1
ATOM 1039 N N . LEU A 1 271 ? -18.226 18.947 -137.543 1.00 279.47 271 LEU A N 1
ATOM 1040 C CA . LEU A 1 271 ? -19.410 18.208 -137.121 1.00 278.68 271 LEU A CA 1
ATOM 1041 C C . LEU A 1 271 ? -19.826 18.561 -135.699 1.00 278.42 271 LEU A C 1
ATOM 1042 O O . LEU A 1 271 ? -21.000 18.398 -135.349 1.00 265.35 271 LEU A O 1
ATOM 1047 N N . VAL A 1 272 ? -18.895 19.054 -134.878 1.00 281.69 272 VAL A N 1
ATOM 1048 C CA . VAL A 1 272 ? -19.223 19.397 -133.498 1.00 277.69 272 VAL A CA 1
ATOM 1049 C C . VAL A 1 272 ? -20.022 20.694 -133.434 1.00 274.73 272 VAL A C 1
ATOM 1050 O O . VAL A 1 272 ? -20.905 20.847 -132.582 1.00 256.82 272 VAL A O 1
ATOM 1054 N N . LEU A 1 273 ? -19.738 21.641 -134.332 1.00 283.67 273 LEU A N 1
ATOM 1055 C CA . LEU A 1 273 ? -20.385 22.947 -134.265 1.00 278.81 273 LEU A CA 1
ATOM 1056 C C . LEU A 1 273 ? -21.863 22.875 -134.636 1.00 290.08 273 LEU A C 1
ATOM 1057 O O . LEU A 1 273 ? -22.653 23.716 -134.190 1.00 294.56 273 LEU A O 1
ATOM 1062 N N . ASP A 1 274 ? -22.256 21.883 -135.439 1.00 296.72 274 ASP A N 1
ATOM 1063 C CA . ASP A 1 274 ? -23.650 21.783 -135.864 1.00 291.44 274 ASP A CA 1
ATOM 1064 C C . ASP A 1 274 ? -24.574 21.527 -134.678 1.00 284.29 274 ASP A C 1
ATOM 1065 O O . ASP A 1 274 ? -25.630 22.158 -134.554 1.00 282.81 274 ASP A O 1
ATOM 1070 N N . LEU A 1 275 ? -24.194 20.602 -133.795 1.00 277.67 275 LEU A N 1
ATOM 1071 C CA . LEU A 1 275 ? -25.029 20.320 -132.631 1.00 266.28 275 LEU A CA 1
ATOM 1072 C C . LEU A 1 275 ? -25.078 21.513 -131.684 1.00 253.93 275 LEU A C 1
ATOM 1073 O O . LEU A 1 275 ? -26.131 21.812 -131.109 1.00 227.99 275 LEU A O 1
ATOM 1078 N N . LEU A 1 276 ? -23.951 22.210 -131.514 1.00 266.49 276 LEU A N 1
ATOM 1079 C CA . LEU A 1 276 ? -23.945 23.414 -130.688 1.00 271.25 276 LEU A CA 1
ATOM 1080 C C . LEU A 1 276 ? -24.839 24.497 -131.274 1.00 277.87 276 LEU A C 1
ATOM 1081 O O . LEU A 1 276 ? -25.437 25.281 -130.528 1.00 268.83 276 LEU A O 1
ATOM 1086 N N . THR A 1 277 ? -24.942 24.560 -132.603 1.00 289.62 277 THR A N 1
ATOM 1087 C CA . THR A 1 277 ? -25.816 25.548 -133.227 1.00 293.83 277 THR A CA 1
ATOM 1088 C C . THR A 1 277 ? -27.283 25.155 -133.092 1.00 297.63 277 THR A C 1
ATOM 1089 O O . THR A 1 277 ? -28.141 26.011 -132.844 1.00 292.78 277 THR A O 1
ATOM 1093 N N . TRP A 1 278 ? -27.592 23.865 -133.244 1.00 299.93 278 TRP A N 1
ATOM 1094 C CA . TRP A 1 278 ? -28.986 23.428 -133.230 1.00 291.04 278 TRP A CA 1
ATOM 1095 C C . TRP A 1 278 ? -29.551 23.408 -131.812 1.00 280.17 278 TRP A C 1
ATOM 1096 O O . TRP A 1 278 ? -30.583 24.031 -131.531 1.00 286.30 278 TRP A O 1
ATOM 1107 N N . LEU A 1 279 ? -28.888 22.688 -130.901 1.00 267.45 279 LEU A N 1
ATOM 1108 C CA . LEU A 1 279 ? -29.429 22.493 -129.560 1.00 259.78 279 LEU A CA 1
ATOM 1109 C C . LEU A 1 279 ? -29.474 23.781 -128.747 1.00 267.72 279 LEU A C 1
ATOM 1110 O O . LEU A 1 279 ? -30.241 23.859 -127.782 1.00 268.31 279 LEU A O 1
ATOM 1115 N N . SER A 1 280 ? -28.671 24.786 -129.105 1.00 273.47 280 SER A N 1
ATOM 1116 C CA . SER A 1 280 ? -28.727 26.057 -128.389 1.00 274.00 280 SER A CA 1
ATOM 1117 C C . SER A 1 280 ? -30.049 26.771 -128.642 1.00 285.43 280 SER A C 1
ATOM 1118 O O . SER A 1 280 ? -30.653 27.320 -127.712 1.00 274.43 280 SER A O 1
ATOM 1121 N N . SER A 1 281 ? -30.515 26.774 -129.892 1.00 296.41 281 SER A N 1
ATOM 1122 C CA . SER A 1 281 ? -31.805 27.369 -130.216 1.00 294.15 281 SER A CA 1
ATOM 1123 C C . SER A 1 281 ? -32.967 26.423 -129.949 1.00 291.24 281 SER A C 1
ATOM 1124 O O . SER A 1 281 ? -34.112 26.881 -129.858 1.00 283.09 281 SER A O 1
ATOM 1127 N N . PHE A 1 282 ? -32.704 25.120 -129.826 1.00 293.70 282 PHE A N 1
ATOM 1128 C CA . PHE A 1 282 ? -33.770 24.179 -129.500 1.00 282.71 282 PHE A CA 1
ATOM 1129 C C . PHE A 1 282 ? -34.176 24.251 -128.032 1.00 266.69 282 PHE A C 1
ATOM 1130 O O . PHE A 1 282 ? -35.297 23.857 -127.692 1.00 228.40 282 PHE A O 1
ATOM 1138 N N . SER A 1 283 ? -33.300 24.752 -127.159 1.00 273.03 283 SER A N 1
ATOM 1139 C CA . SER A 1 283 ? -33.530 24.753 -125.719 1.00 263.46 283 SER A CA 1
ATOM 1140 C C . SER A 1 283 ? -33.960 26.119 -125.191 1.00 269.99 283 SER A C 1
ATOM 1141 O O . SER A 1 283 ? -33.609 26.484 -124.064 1.00 262.84 283 SER A O 1
ATOM 1144 N N . VAL A 1 284 ? -34.718 26.881 -125.979 1.00 282.66 284 VAL A N 1
ATOM 1145 C CA . VAL A 1 284 ? -35.208 28.187 -125.548 1.00 281.87 284 VAL A CA 1
ATOM 1146 C C . VAL A 1 284 ? -36.624 28.400 -126.068 1.00 277.14 284 VAL A C 1
ATOM 1147 O O . VAL A 1 284 ? -36.867 29.277 -126.905 1.00 255.64 284 VAL A O 1
ATOM 1151 N N . CYS A 1 285 ? -37.567 27.605 -125.570 1.00 276.28 285 CYS A N 1
ATOM 1152 C CA . CYS A 1 285 ? -38.960 27.679 -125.985 1.00 272.80 285 CYS A CA 1
ATOM 1153 C C . CYS A 1 285 ? -39.853 27.755 -124.754 1.00 273.24 285 CYS A C 1
ATOM 1154 O O . CYS A 1 285 ? -39.432 27.458 -123.632 1.00 271.46 285 CYS A O 1
ATOM 1157 N N . LYS A 1 286 ? -41.103 28.166 -124.975 1.00 272.02 286 LYS A N 1
ATOM 1158 C CA . LYS A 1 286 ? -42.086 28.245 -123.901 1.00 260.58 286 LYS A CA 1
ATOM 1159 C C . LYS A 1 286 ? -42.761 26.911 -123.617 1.00 264.27 286 LYS A C 1
ATOM 1160 O O . LYS A 1 286 ? -43.122 26.643 -122.465 1.00 258.07 286 LYS A O 1
ATOM 1166 N N . ILE A 1 287 ? -42.941 26.070 -124.636 1.00 265.93 287 ILE A N 1
ATOM 1167 C CA . ILE A 1 287 ? -43.520 24.749 -124.425 1.00 254.93 287 ILE A CA 1
ATOM 1168 C C . ILE A 1 287 ? -42.536 23.892 -123.639 1.00 251.09 287 ILE A C 1
ATOM 1169 O O . ILE A 1 287 ? -41.350 23.806 -123.981 1.00 253.20 287 ILE A O 1
ATOM 1174 N N . ARG A 1 288 ? -43.030 23.250 -122.581 1.00 251.46 288 ARG A N 1
ATOM 1175 C CA . ARG A 1 288 ? -42.188 22.511 -121.647 1.00 252.32 288 ARG A CA 1
ATOM 1176 C C . ARG A 1 288 ? -41.679 21.184 -122.209 1.00 247.70 288 ARG A C 1
ATOM 1177 O O . ARG A 1 288 ? -40.969 20.462 -121.500 1.00 238.44 288 ARG A O 1
ATOM 1185 N N . CYS A 1 289 ? -41.992 20.851 -123.462 1.00 246.32 289 CYS A N 1
ATOM 1186 C CA . CYS A 1 289 ? -41.643 19.535 -123.991 1.00 240.04 289 CYS A CA 1
ATOM 1187 C C . CYS A 1 289 ? -40.216 19.498 -124.534 1.00 251.73 289 CYS A C 1
ATOM 1188 O O . CYS A 1 289 ? -39.392 18.694 -124.085 1.00 260.71 289 CYS A O 1
ATOM 1191 N N . PHE A 1 290 ? -39.907 20.362 -125.503 1.00 253.91 290 PHE A N 1
ATOM 1192 C CA . PHE A 1 290 ? -38.626 20.285 -126.202 1.00 266.12 290 PHE A CA 1
ATOM 1193 C C . PHE A 1 290 ? -37.470 20.838 -125.374 1.00 270.26 290 PHE A C 1
ATOM 1194 O O . PHE A 1 290 ? -36.327 20.384 -125.528 1.00 276.75 290 PHE A O 1
ATOM 1202 N N . ARG A 1 291 ? -37.745 21.822 -124.514 1.00 260.74 291 ARG A N 1
ATOM 1203 C CA . ARG A 1 291 ? -36.686 22.470 -123.746 1.00 253.24 291 ARG A CA 1
ATOM 1204 C C . ARG A 1 291 ? -35.977 21.479 -122.831 1.00 253.80 291 ARG A C 1
ATOM 1205 O O . ARG A 1 291 ? -34.739 21.469 -122.749 1.00 257.34 291 ARG A O 1
ATOM 1213 N N . TYR A 1 292 ? -36.748 20.636 -122.139 1.00 251.10 292 TYR A N 1
ATOM 1214 C CA . TYR A 1 292 ? -36.165 19.662 -121.223 1.00 257.36 292 TYR A CA 1
ATOM 1215 C C . TYR A 1 292 ? -35.218 18.718 -121.953 1.00 266.38 292 TYR A C 1
ATOM 1216 O O . TYR A 1 292 ? -34.074 18.518 -121.527 1.00 279.93 292 TYR A O 1
ATOM 1225 N N . ILE A 1 293 ? -35.674 18.137 -123.067 1.00 268.46 293 ILE A N 1
ATOM 1226 C CA . ILE A 1 293 ? -34.854 17.149 -123.760 1.00 261.46 293 ILE A CA 1
ATOM 1227 C C . ILE A 1 293 ? -33.635 17.803 -124.402 1.00 259.30 293 ILE A C 1
ATOM 1228 O O . ILE A 1 293 ? -32.554 17.204 -124.435 1.00 255.06 293 ILE A O 1
ATOM 1233 N N . SER A 1 294 ? -33.759 19.046 -124.881 1.00 255.78 294 SER A N 1
ATOM 1234 C CA . SER A 1 294 ? -32.599 19.714 -125.468 1.00 237.99 294 SER A CA 1
ATOM 1235 C C . SER A 1 294 ? -31.540 20.013 -124.409 1.00 233.34 294 SER A C 1
ATOM 1236 O O . SER A 1 294 ? -30.347 19.723 -124.602 1.00 213.45 294 SER A O 1
ATOM 1239 N N . THR A 1 295 ? -31.957 20.592 -123.279 1.00 245.05 295 THR A N 1
ATOM 1240 C CA . THR A 1 295 ? -31.005 20.884 -122.212 1.00 246.25 295 THR A CA 1
ATOM 1241 C C . THR A 1 295 ? -30.382 19.602 -121.668 1.00 247.16 295 THR A C 1
ATOM 1242 O O . THR A 1 295 ? -29.190 19.574 -121.330 1.00 249.33 295 THR A O 1
ATOM 1246 N N . LEU A 1 296 ? -31.167 18.523 -121.598 1.00 249.12 296 LEU A N 1
ATOM 1247 C CA . LEU A 1 296 ? -30.634 17.250 -121.128 1.00 247.46 296 LEU A CA 1
ATOM 1248 C C . LEU A 1 296 ? -29.611 16.684 -122.105 1.00 244.66 296 LEU A C 1
ATOM 1249 O O . LEU A 1 296 ? -28.580 16.148 -121.686 1.00 239.89 296 LEU A O 1
ATOM 1254 N N . THR A 1 297 ? -29.879 16.788 -123.410 1.00 245.84 297 THR A N 1
ATOM 1255 C CA . THR A 1 297 ? -28.914 16.318 -124.398 1.00 242.66 297 THR A CA 1
ATOM 1256 C C . THR A 1 297 ? -27.619 17.114 -124.328 1.00 242.81 297 THR A C 1
ATOM 1257 O O . THR A 1 297 ? -26.536 16.558 -124.544 1.00 240.42 297 THR A O 1
ATOM 1261 N N . LEU A 1 298 ? -27.706 18.412 -124.025 1.00 244.46 298 LEU A N 1
ATOM 1262 C CA . LEU A 1 298 ? -26.489 19.203 -123.846 1.00 238.78 298 LEU A CA 1
ATOM 1263 C C . LEU A 1 298 ? -25.713 18.757 -122.606 1.00 230.25 298 LEU A C 1
ATOM 1264 O O . LEU A 1 298 ? -24.489 18.551 -122.657 1.00 215.65 298 LEU A O 1
ATOM 1269 N N . TYR A 1 299 ? -26.412 18.599 -121.479 1.00 235.04 299 TYR A N 1
ATOM 1270 C CA . TYR A 1 299 ? -25.730 18.235 -120.240 1.00 230.41 299 TYR A CA 1
ATOM 1271 C C . TYR A 1 299 ? -25.164 16.819 -120.293 1.00 220.05 299 TYR A C 1
ATOM 1272 O O . TYR A 1 299 ? -24.172 16.524 -119.616 1.00 220.79 299 TYR A O 1
ATOM 1281 N N . LEU A 1 300 ? -25.757 15.939 -121.103 1.00 208.55 300 LEU A N 1
ATOM 1282 C CA . LEU A 1 300 ? -25.233 14.581 -121.218 1.00 218.33 300 LEU A CA 1
ATOM 1283 C C . LEU A 1 300 ? -23.858 14.567 -121.878 1.00 220.74 300 LEU A C 1
ATOM 1284 O O . LEU A 1 300 ? -23.003 13.748 -121.523 1.00 212.91 300 LEU A O 1
ATOM 1289 N N . PHE A 1 301 ? -23.628 15.461 -122.842 1.00 228.06 301 PHE A N 1
ATOM 1290 C CA . PHE A 1 301 ? -22.299 15.590 -123.432 1.00 217.51 301 PHE A CA 1
ATOM 1291 C C . PHE A 1 301 ? -21.354 16.334 -122.497 1.00 212.28 301 PHE A C 1
ATOM 1292 O O . PHE A 1 301 ? -20.155 16.017 -122.430 1.00 208.43 301 PHE A O 1
ATOM 1300 N N . GLN A 1 302 ? -21.879 17.332 -121.775 1.00 219.11 302 GLN A N 1
ATOM 1301 C CA . GLN A 1 302 ? -21.074 17.993 -120.751 1.00 230.13 302 GLN A CA 1
ATOM 1302 C C . GLN A 1 302 ? -20.569 17.004 -119.706 1.00 220.59 302 GLN A C 1
ATOM 1303 O O . GLN A 1 302 ? -19.500 17.212 -119.120 1.00 214.15 302 GLN A O 1
ATOM 1309 N N . ASP A 1 303 ? -21.329 15.935 -119.451 1.00 219.51 303 ASP A N 1
ATOM 1310 C CA . ASP A 1 303 ? -20.882 14.906 -118.514 1.00 209.19 303 ASP A CA 1
ATOM 1311 C C . ASP A 1 303 ? -19.548 14.305 -118.944 1.00 205.68 303 ASP A C 1
ATOM 1312 O O . ASP A 1 303 ? -18.601 14.236 -118.152 1.00 203.21 303 ASP A O 1
ATOM 1317 N N . TYR A 1 304 ? -19.453 13.863 -120.201 1.00 210.09 304 TYR A N 1
ATOM 1318 C CA . TYR A 1 304 ? -18.239 13.215 -120.684 1.00 215.52 304 TYR A CA 1
ATOM 1319 C C . TYR A 1 304 ? -17.128 14.204 -121.015 1.00 217.62 304 TYR A C 1
ATOM 1320 O O . TYR A 1 304 ? -15.958 13.799 -121.087 1.00 218.25 304 TYR A O 1
ATOM 1329 N N . LEU A 1 305 ? -17.465 15.479 -121.237 1.00 218.27 305 LEU A N 1
ATOM 1330 C CA . LEU A 1 305 ? -16.433 16.473 -121.525 1.00 211.12 305 LEU A CA 1
ATOM 1331 C C . LEU A 1 305 ? -15.359 16.498 -120.440 1.00 213.89 305 LEU A C 1
ATOM 1332 O O . LEU A 1 305 ? -14.164 16.353 -120.727 1.00 218.43 305 LEU A O 1
ATOM 1337 N N . THR A 1 306 ? -15.771 16.669 -119.180 1.00 209.83 306 THR A N 1
ATOM 1338 C CA . THR A 1 306 ? -14.807 16.742 -118.085 1.00 211.64 306 THR A CA 1
ATOM 1339 C C . THR A 1 306 ? -14.096 15.409 -117.875 1.00 232.62 306 T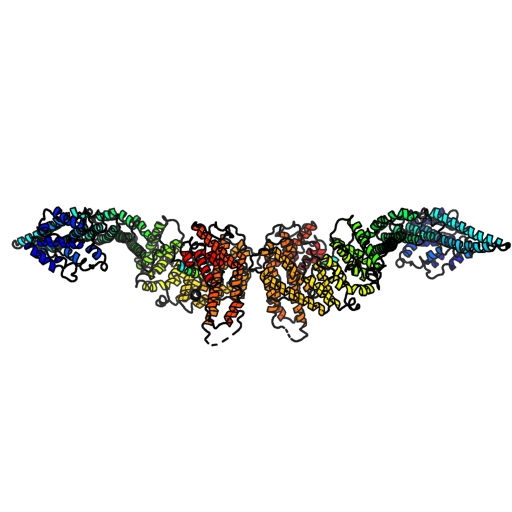HR A C 1
ATOM 1340 O O . THR A 1 306 ? -12.904 15.382 -117.536 1.00 236.53 306 THR A O 1
ATOM 1344 N N . GLN A 1 307 ? -14.811 14.296 -118.064 1.00 247.17 307 GLN A N 1
ATOM 1345 C CA . GLN A 1 307 ? -14.193 12.977 -117.963 1.00 235.09 307 GLN A CA 1
ATOM 1346 C C . GLN A 1 307 ? -12.998 12.867 -118.899 1.00 223.56 307 GLN A C 1
ATOM 1347 O O . GLN A 1 307 ? -11.876 12.563 -118.473 1.00 213.08 307 GLN A O 1
ATOM 1353 N N . GLN A 1 308 ? -13.224 13.126 -120.190 1.00 224.10 308 GLN A N 1
ATOM 1354 C CA . GLN A 1 308 ? -12.139 12.993 -121.155 1.00 218.31 308 GLN A CA 1
ATOM 1355 C C . GLN A 1 308 ? -11.079 14.070 -120.962 1.00 220.69 308 GLN A C 1
ATOM 1356 O O . GLN A 1 308 ? -9.900 13.827 -121.243 1.00 222.31 308 GLN A O 1
ATOM 1362 N N . ALA A 1 309 ? -11.464 15.250 -120.466 1.00 221.78 309 ALA A N 1
ATOM 1363 C CA . ALA A 1 309 ? -10.473 16.281 -120.173 1.00 219.80 309 ALA A CA 1
ATOM 1364 C C . ALA A 1 309 ? -9.483 15.804 -119.116 1.00 228.07 309 ALA A C 1
ATOM 1365 O O . ALA A 1 309 ? -8.264 15.882 -119.308 1.00 230.95 309 ALA A O 1
ATOM 1367 N N . VAL A 1 310 ? -9.994 15.292 -117.993 1.00 233.11 310 VAL A N 1
ATOM 1368 C CA . VAL A 1 310 ? -9.110 14.797 -116.939 1.00 230.79 310 VAL A CA 1
ATOM 1369 C C . VAL A 1 310 ? -8.324 13.583 -117.423 1.00 232.74 310 VAL A C 1
ATOM 1370 O O . VAL A 1 310 ? -7.146 13.408 -117.077 1.00 228.92 310 VAL A O 1
ATOM 1374 N N . ASN A 1 311 ? -8.955 12.730 -118.237 1.00 233.51 311 ASN A N 1
ATOM 1375 C CA . ASN A 1 311 ? -8.264 11.556 -118.763 1.00 218.08 311 ASN A CA 1
ATOM 1376 C C . ASN A 1 311 ? -7.058 11.962 -119.602 1.00 210.31 311 ASN A C 1
ATOM 1377 O O . ASN A 1 311 ? -5.955 11.435 -119.422 1.00 211.18 311 ASN A O 1
ATOM 1382 N N . LEU A 1 312 ? -7.250 12.910 -120.523 1.00 207.49 312 LEU A N 1
ATOM 1383 C CA . LEU A 1 312 ? -6.140 13.374 -121.349 1.00 213.62 312 LEU A CA 1
ATOM 1384 C C . LEU A 1 312 ? -5.116 14.154 -120.534 1.00 219.70 312 LEU A C 1
ATOM 1385 O O . LEU A 1 312 ? -3.928 14.154 -120.874 1.00 220.38 312 LEU A O 1
ATOM 1390 N N . GLU A 1 313 ? -5.548 14.820 -119.459 1.00 221.84 313 GLU A N 1
ATOM 1391 C CA . GLU A 1 313 ? -4.608 15.592 -118.655 1.00 220.27 313 GLU A CA 1
ATOM 1392 C C . GLU A 1 313 ? -3.704 14.699 -117.815 1.00 212.34 313 GLU A C 1
ATOM 1393 O O . GLU A 1 313 ? -2.532 15.034 -117.606 1.00 184.93 313 GLU A O 1
ATOM 1399 N N . LYS A 1 314 ? -4.214 13.568 -117.325 1.00 217.97 314 LYS A N 1
ATOM 1400 C CA . LYS A 1 314 ? -3.423 12.748 -116.414 1.00 221.05 314 LYS A CA 1
ATOM 1401 C C . LYS A 1 314 ? -2.812 11.509 -117.058 1.00 222.66 314 LYS A C 1
ATOM 1402 O O . LYS A 1 314 ? -1.783 11.026 -116.573 1.00 217.20 314 LYS A O 1
ATOM 1408 N N . ASN A 1 315 ? -3.395 10.981 -118.135 1.00 224.52 315 ASN A N 1
ATOM 1409 C CA . ASN A 1 315 ? -2.907 9.753 -118.750 1.00 221.05 315 ASN A CA 1
ATOM 1410 C C . ASN A 1 315 ? -2.279 9.980 -120.120 1.00 223.44 315 ASN A C 1
ATOM 1411 O O . ASN A 1 315 ? -1.985 9.007 -120.823 1.00 230.63 315 ASN A O 1
ATOM 1416 N N . TYR A 1 316 ? -2.067 11.233 -120.520 1.00 224.06 316 TYR A N 1
ATOM 1417 C CA . TYR A 1 316 ? -1.466 11.517 -121.817 1.00 228.70 316 TYR A CA 1
ATOM 1418 C C . TYR A 1 316 ? -0.418 12.618 -121.712 1.00 231.80 316 TYR A C 1
ATOM 1419 O O . TYR A 1 316 ? 0.764 12.383 -121.982 1.00 236.34 316 TYR A O 1
ATOM 1428 N N . LEU A 1 317 ? -0.840 13.822 -121.320 1.00 229.45 317 LEU A N 1
ATOM 1429 C CA . LEU A 1 317 ? 0.091 14.945 -121.242 1.00 231.08 317 LEU A CA 1
ATOM 1430 C C . LEU A 1 317 ? 1.107 14.741 -120.124 1.00 229.10 317 LEU A C 1
ATOM 1431 O O . LEU A 1 317 ? 2.320 14.844 -120.346 1.00 241.21 317 LEU A O 1
ATOM 1436 N N . ALA A 1 318 ? 0.629 14.451 -118.911 1.00 214.27 318 ALA A N 1
ATOM 1437 C CA . ALA A 1 318 ? 1.526 14.239 -117.783 1.00 205.99 318 ALA A CA 1
ATOM 1438 C C . ALA A 1 318 ? 2.389 12.995 -117.951 1.00 217.70 318 ALA A C 1
ATOM 1439 O O . ALA A 1 318 ? 3.447 12.901 -117.320 1.00 216.79 318 ALA A O 1
ATOM 1441 N N . LYS A 1 319 ? 1.966 12.043 -118.785 1.00 222.03 319 LYS A N 1
ATOM 1442 C CA . LYS A 1 319 ? 2.771 10.849 -119.015 1.00 223.07 319 LYS A CA 1
ATOM 1443 C C . LYS A 1 319 ? 3.819 11.084 -120.097 1.00 236.22 319 LYS A C 1
ATOM 1444 O O . LYS A 1 319 ? 4.935 10.559 -120.009 1.00 241.28 319 LYS A O 1
ATOM 1450 N N . LEU A 1 320 ? 3.482 11.871 -121.123 1.00 239.76 320 LEU A N 1
ATOM 1451 C CA . LEU A 1 320 ? 4.463 12.230 -122.142 1.00 241.94 320 LEU A CA 1
ATOM 1452 C C . LEU A 1 320 ? 5.470 13.253 -121.634 1.00 241.76 320 LEU A C 1
ATOM 1453 O O . LEU A 1 320 ? 6.575 13.344 -122.184 1.00 253.29 320 LEU A O 1
ATOM 1458 N N . SER A 1 321 ? 5.115 14.024 -120.603 1.00 233.31 321 SER A N 1
ATOM 1459 C CA . SER A 1 321 ? 6.066 14.972 -120.032 1.00 230.14 321 SER A CA 1
ATOM 1460 C C . SER A 1 321 ? 7.272 14.254 -119.438 1.00 234.37 321 SER A C 1
ATOM 1461 O O . SER A 1 321 ? 8.409 14.723 -119.566 1.00 246.51 321 SER A O 1
ATOM 1464 N N . LYS A 1 322 ? 7.047 13.106 -118.792 1.00 225.89 322 LYS A N 1
ATOM 1465 C CA . LYS A 1 322 ? 8.162 12.347 -118.237 1.00 236.71 322 LYS A CA 1
ATOM 1466 C C . LYS A 1 322 ? 9.027 11.734 -119.332 1.00 250.12 322 LYS A C 1
ATOM 1467 O O . LYS A 1 322 ? 10.249 11.640 -119.173 1.00 250.96 322 LYS A O 1
ATOM 1473 N N . GLN A 1 323 ? 8.419 11.317 -120.445 1.00 254.99 323 GLN A N 1
ATOM 1474 C CA . GLN A 1 323 ? 9.208 10.806 -121.562 1.00 254.17 323 GLN A CA 1
ATOM 1475 C C . GLN A 1 323 ? 10.044 11.912 -122.192 1.00 253.27 323 GLN A C 1
ATOM 1476 O O . GLN A 1 323 ? 11.188 11.679 -122.596 1.00 253.70 323 GLN A O 1
ATOM 1482 N N . LEU A 1 324 ? 9.486 13.122 -122.291 1.00 251.69 324 LEU A N 1
ATOM 1483 C CA . LEU A 1 324 ? 10.256 14.241 -122.824 1.00 257.45 324 LEU A CA 1
ATOM 1484 C C . LEU A 1 324 ? 11.337 14.691 -121.847 1.00 264.88 324 LEU A C 1
ATOM 1485 O O . LEU A 1 324 ? 12.363 15.237 -122.269 1.00 268.07 324 LEU A O 1
ATOM 1490 N N . SER A 1 325 ? 11.131 14.470 -120.546 1.00 264.94 325 SER A N 1
ATOM 1491 C CA . SER A 1 325 ? 12.148 14.833 -119.564 1.00 254.98 325 SER A CA 1
ATOM 1492 C C . SER A 1 325 ? 13.341 13.886 -119.610 1.00 255.60 325 SER A C 1
ATOM 1493 O O . SER A 1 325 ? 14.468 14.297 -119.309 1.00 259.89 325 SER A O 1
ATOM 1496 N N . LEU A 1 326 ? 13.118 12.623 -119.975 1.00 246.50 326 LEU A N 1
ATOM 1497 C CA . LEU A 1 326 ? 14.201 11.654 -120.076 1.00 234.23 326 LEU A CA 1
ATOM 1498 C C . LEU A 1 326 ? 14.990 11.776 -121.373 1.00 255.27 326 LEU A C 1
ATOM 1499 O O . LEU A 1 326 ? 16.012 11.099 -121.522 1.00 244.72 326 LEU A O 1
ATOM 1504 N N . GLU A 1 327 ? 14.546 12.617 -122.309 1.00 277.20 327 GLU A N 1
ATOM 1505 C CA . GLU A 1 327 ? 15.220 12.800 -123.588 1.00 277.97 327 GLU A CA 1
ATOM 1506 C C . GLU A 1 327 ? 15.917 14.157 -123.682 1.00 277.26 327 GLU A C 1
ATOM 1507 O O . GLU A 1 327 ? 16.167 14.651 -124.786 1.00 270.31 327 GLU A O 1
ATOM 1513 N N . GLU A 1 328 ? 16.230 14.769 -122.541 1.00 278.34 328 GLU A N 1
ATOM 1514 C CA . GLU A 1 328 ? 17.022 15.992 -122.489 1.00 273.99 328 GLU A CA 1
ATOM 1515 C C . GLU A 1 328 ? 18.382 15.773 -121.845 1.00 278.37 328 GLU A C 1
ATOM 1516 O O . GLU A 1 328 ? 19.411 16.104 -122.442 1.00 292.05 328 GLU A O 1
ATOM 1522 N N . LYS A 1 329 ? 18.411 15.210 -120.640 1.00 267.48 329 LYS A N 1
ATOM 1523 C CA . LYS A 1 329 ? 19.666 14.868 -119.985 1.00 271.24 329 LYS A CA 1
ATOM 1524 C C . LYS A 1 329 ? 20.140 13.502 -120.468 1.00 266.33 329 LYS A C 1
ATOM 1525 O O . LYS A 1 329 ? 19.371 12.535 -120.461 1.00 238.85 329 LYS A O 1
ATOM 1531 N N . LYS A 1 330 ? 21.401 13.417 -120.890 1.00 278.16 330 LYS A N 1
ATOM 1532 C CA . LYS A 1 330 ? 22.318 14.552 -120.918 1.00 286.18 330 LYS A CA 1
ATOM 1533 C C . LYS A 1 330 ? 23.213 14.485 -122.153 1.00 283.13 330 LYS A C 1
ATOM 1534 O O . LYS A 1 330 ? 23.904 13.489 -122.370 1.00 273.93 330 LYS A O 1
ATOM 1540 N N . LYS A 1 331 ? 23.186 15.550 -122.959 1.00 290.08 331 LYS A N 1
ATOM 1541 C CA . LYS A 1 331 ? 24.016 15.663 -124.161 1.00 288.41 331 LYS A CA 1
ATOM 1542 C C . LYS A 1 331 ? 23.725 14.525 -125.141 1.00 282.76 331 LYS A C 1
ATOM 1543 O O . LYS A 1 331 ? 24.633 13.889 -125.682 1.00 273.25 331 LYS A O 1
ATOM 1549 N N . ARG A 1 332 ? 22.435 14.268 -125.369 1.00 283.88 332 ARG A N 1
ATOM 1550 C CA . ARG A 1 332 ? 22.026 13.218 -126.296 1.00 270.58 332 ARG A CA 1
ATOM 1551 C C . ARG A 1 332 ? 20.603 13.437 -126.806 1.00 273.36 332 ARG A C 1
ATOM 1552 O O . ARG A 1 332 ? 19.701 12.653 -126.483 1.00 251.47 332 ARG A O 1
ATOM 1560 N N . PRO A 1 333 ? 20.358 14.473 -127.612 1.00 283.24 333 PRO A N 1
ATOM 1561 C CA . PRO A 1 333 ? 19.008 14.676 -128.159 1.00 273.93 333 PRO A CA 1
ATOM 1562 C C . PRO A 1 333 ? 18.750 13.737 -129.330 1.00 272.25 333 PRO A C 1
ATOM 1563 O O . PRO A 1 333 ? 19.594 13.580 -130.216 1.00 278.72 333 PRO A O 1
ATOM 1567 N N . ASN A 1 334 ? 17.571 13.111 -129.331 1.00 261.11 334 ASN A N 1
ATOM 1568 C CA . ASN A 1 334 ? 17.232 12.169 -130.393 1.00 251.99 334 ASN A CA 1
ATOM 1569 C C . ASN A 1 334 ? 16.843 12.871 -131.687 1.00 258.35 334 ASN A C 1
ATOM 1570 O O . ASN A 1 334 ? 17.083 12.327 -132.772 1.00 253.31 334 ASN A O 1
ATOM 1575 N N . ASN A 1 335 ? 16.227 14.053 -131.595 1.00 268.69 335 ASN A N 1
ATOM 1576 C CA . ASN A 1 335 ? 15.788 14.835 -132.749 1.00 266.19 335 ASN A CA 1
ATOM 1577 C C . ASN A 1 335 ? 14.734 14.100 -133.573 1.00 251.68 335 ASN A C 1
ATOM 1578 O O . ASN A 1 335 ? 13.700 14.682 -133.920 1.00 243.28 335 ASN A O 1
ATOM 1583 N N . LYS A 1 336 ? 14.988 12.831 -133.905 1.00 244.02 336 LYS A N 1
ATOM 1584 C CA . LYS A 1 336 ? 13.972 12.024 -134.573 1.00 236.86 336 LYS A CA 1
ATOM 1585 C C . LYS A 1 336 ? 12.747 11.841 -133.684 1.00 240.93 336 LYS A C 1
ATOM 1586 O O . LYS A 1 336 ? 11.608 11.946 -134.153 1.00 245.81 336 LYS A O 1
ATOM 1592 N N . THR A 1 337 ? 12.963 11.567 -132.397 1.00 235.28 337 THR A N 1
ATOM 1593 C CA . THR A 1 337 ? 11.856 11.412 -131.462 1.00 226.44 337 THR A CA 1
ATOM 1594 C C . THR A 1 337 ? 11.371 12.747 -130.909 1.00 237.32 337 THR A C 1
ATOM 1595 O O . THR A 1 337 ? 10.232 12.831 -130.437 1.00 248.83 337 THR A O 1
ATOM 1599 N N . LEU A 1 338 ? 12.204 13.791 -130.967 1.00 238.04 338 LEU A N 1
ATOM 1600 C CA . LEU A 1 338 ? 11.789 15.105 -130.481 1.00 240.99 338 LEU A CA 1
ATOM 1601 C C . LEU A 1 338 ? 10.625 15.657 -131.296 1.00 254.96 338 LEU A C 1
ATOM 1602 O O . LEU A 1 338 ? 9.671 16.213 -130.735 1.00 262.79 338 LEU A O 1
ATOM 1607 N N . GLU A 1 339 ? 10.689 15.523 -132.624 1.00 259.59 339 GLU A N 1
ATOM 1608 C CA . GLU A 1 339 ? 9.635 16.056 -133.478 1.00 261.93 339 GLU A CA 1
ATOM 1609 C C . GLU A 1 339 ? 8.347 15.247 -133.389 1.00 267.04 339 GLU A C 1
ATOM 1610 O O . GLU A 1 339 ? 7.285 15.757 -133.760 1.00 274.98 339 GLU A O 1
ATOM 1616 N N . LYS A 1 340 ? 8.415 14.004 -132.910 1.00 262.58 340 LYS A N 1
ATOM 1617 C CA . LYS A 1 340 ? 7.196 13.253 -132.633 1.00 254.96 340 LYS A CA 1
ATOM 1618 C C . LYS A 1 340 ? 6.619 13.628 -131.273 1.00 264.08 340 LYS A C 1
ATOM 1619 O O . LYS A 1 340 ? 5.397 13.774 -131.128 1.00 265.74 340 LYS A O 1
ATOM 1625 N N . LEU A 1 341 ? 7.490 13.784 -130.270 1.00 270.52 341 LEU A N 1
ATOM 1626 C CA . LEU A 1 341 ? 7.037 14.189 -128.944 1.00 267.11 341 LEU A CA 1
ATOM 1627 C C . LEU A 1 341 ? 6.361 15.552 -128.985 1.00 277.04 341 LEU A C 1
ATOM 1628 O O . L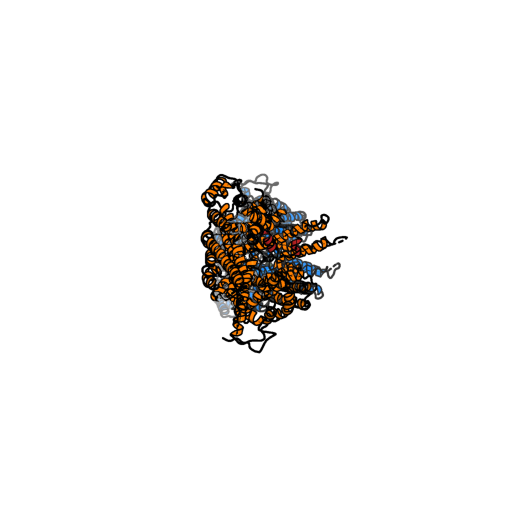EU A 1 341 ? 5.312 15.750 -128.361 1.00 288.92 341 LEU A O 1
ATOM 1633 N N . GLU A 1 342 ? 6.943 16.506 -129.719 1.00 269.51 342 GLU A N 1
ATOM 1634 C CA . GLU A 1 342 ? 6.357 17.842 -129.766 1.00 273.05 342 GLU A CA 1
ATOM 1635 C C . GLU A 1 342 ? 4.991 17.822 -130.443 1.00 291.70 342 GLU A C 1
ATOM 1636 O O . GLU A 1 342 ? 4.063 18.498 -129.989 1.00 302.59 342 GLU A O 1
ATOM 1642 N N . SER A 1 343 ? 4.834 17.020 -131.500 1.00 289.18 343 SER A N 1
ATOM 1643 C CA . SER A 1 343 ? 3.543 16.941 -132.179 1.00 281.75 343 SER A CA 1
ATOM 1644 C C . SER A 1 343 ? 2.491 16.282 -131.295 1.00 291.52 343 SER A C 1
ATOM 1645 O O . SER A 1 343 ? 1.348 16.755 -131.221 1.00 296.73 343 SER A O 1
ATOM 1648 N N . THR A 1 344 ? 2.856 15.194 -130.610 1.00 293.31 344 THR A N 1
ATOM 1649 C CA . THR A 1 344 ? 1.900 14.533 -129.726 1.00 291.99 344 THR A CA 1
ATOM 1650 C C . THR A 1 344 ? 1.490 15.445 -128.573 1.00 301.01 344 THR A C 1
ATOM 1651 O O . THR A 1 344 ? 0.305 15.517 -128.218 1.00 307.34 344 THR A O 1
ATOM 1655 N N . ILE A 1 345 ? 2.450 16.164 -127.988 1.00 299.35 345 ILE A N 1
ATOM 1656 C CA . ILE A 1 345 ? 2.130 17.058 -126.880 1.00 292.35 345 ILE A CA 1
ATOM 1657 C C . ILE A 1 345 ? 1.292 18.237 -127.365 1.00 303.82 345 ILE A C 1
ATOM 1658 O O . ILE A 1 345 ? 0.391 18.706 -126.659 1.00 306.47 345 ILE A O 1
ATOM 1663 N N . ALA A 1 346 ? 1.554 18.722 -128.583 1.00 308.38 346 ALA A N 1
ATOM 1664 C CA . ALA A 1 346 ? 0.729 19.787 -129.143 1.00 304.52 346 ALA A CA 1
ATOM 1665 C C . ALA A 1 346 ? -0.705 19.318 -129.352 1.00 315.69 346 ALA A C 1
ATOM 1666 O O . ALA A 1 346 ? -1.655 20.062 -129.081 1.00 317.22 346 ALA A O 1
ATOM 1668 N N . GLU A 1 347 ? -0.882 18.084 -129.832 1.00 324.40 347 GLU A N 1
ATOM 1669 C CA . GLU A 1 347 ? -2.227 17.533 -129.970 1.00 323.60 347 GLU A CA 1
ATOM 1670 C C . GLU A 1 347 ? -2.924 17.448 -128.616 1.00 311.63 347 GLU A C 1
ATOM 1671 O O . GLU A 1 347 ? -4.092 17.840 -128.475 1.00 307.52 347 GLU A O 1
ATOM 1677 N N . THR A 1 348 ? -2.218 16.932 -127.604 1.00 311.06 348 THR A N 1
ATOM 1678 C CA . THR A 1 348 ? -2.819 16.791 -126.280 1.00 298.68 348 THR A CA 1
ATOM 1679 C C . THR A 1 348 ? -3.155 18.143 -125.662 1.00 290.28 348 THR A C 1
ATOM 1680 O O . THR A 1 348 ? -4.110 18.248 -124.884 1.00 285.13 348 THR A O 1
ATOM 1684 N N . GLN A 1 349 ? -2.389 19.185 -125.991 1.00 288.19 349 GLN A N 1
ATOM 1685 C CA . GLN A 1 349 ? -2.652 20.503 -125.424 1.00 268.34 349 GLN A CA 1
ATOM 1686 C C . GLN A 1 349 ? -3.737 21.253 -126.189 1.00 267.87 349 GLN A C 1
ATOM 1687 O O . GLN A 1 349 ? -4.428 22.095 -125.604 1.00 253.78 349 GLN A O 1
ATOM 1693 N N . GLY A 1 350 ? -3.906 20.968 -127.480 1.00 280.73 350 GLY A N 1
ATOM 1694 C CA . GLY A 1 350 ? -4.931 21.627 -128.269 1.00 269.46 350 GLY A CA 1
ATOM 1695 C C . GLY A 1 350 ? -6.309 21.013 -128.118 1.00 264.29 350 GLY A C 1
ATOM 1696 O O . GLY A 1 350 ? -7.325 21.723 -128.150 1.00 255.31 350 GLY A O 1
ATOM 1697 N N . SER A 1 351 ? -6.361 19.685 -127.965 1.00 272.15 351 SER A N 1
ATOM 1698 C CA . SER A 1 351 ? -7.643 19.036 -127.707 1.00 257.30 351 SER A CA 1
ATOM 1699 C C . SER A 1 351 ? -8.263 19.554 -126.416 1.00 250.09 351 SER A C 1
ATOM 1700 O O . SER A 1 351 ? -9.486 19.729 -126.329 1.00 242.44 351 SER A O 1
ATOM 1703 N N . LYS A 1 352 ? -7.430 19.820 -125.406 1.00 253.74 352 LYS A N 1
ATOM 1704 C CA . LYS A 1 352 ? -7.932 20.377 -124.156 1.00 242.89 352 LYS A CA 1
ATOM 1705 C C . LYS A 1 352 ? -8.511 21.771 -124.366 1.00 247.24 352 LYS A C 1
ATOM 1706 O O . LYS A 1 352 ? -9.534 22.119 -123.770 1.00 247.07 352 LYS A O 1
ATOM 1712 N N . VAL A 1 353 ? -7.873 22.580 -125.215 1.00 252.56 353 VAL A N 1
ATOM 1713 C CA . VAL A 1 353 ? -8.391 23.917 -125.492 1.00 252.22 353 VAL A CA 1
ATOM 1714 C C . VAL A 1 353 ? -9.734 23.833 -126.209 1.00 255.09 353 VAL A C 1
ATOM 1715 O O . VAL A 1 353 ? -10.656 24.605 -125.921 1.00 254.94 353 VAL A O 1
ATOM 1719 N N . VAL A 1 354 ? -9.872 22.888 -127.141 1.00 262.07 354 VAL A N 1
ATOM 1720 C CA . VAL A 1 354 ? -11.147 22.723 -127.843 1.00 254.63 354 VAL A CA 1
ATOM 1721 C C . VAL A 1 354 ? -12.241 22.288 -126.869 1.00 242.98 354 VAL A C 1
ATOM 1722 O O . VAL A 1 354 ? -13.367 22.813 -126.885 1.00 232.84 354 VAL A O 1
ATOM 1726 N N . ILE A 1 355 ? -11.925 21.316 -126.007 1.00 241.32 355 ILE A N 1
ATOM 1727 C CA . ILE A 1 355 ? -12.897 20.843 -125.025 1.00 226.65 355 ILE A CA 1
ATOM 1728 C C . ILE A 1 355 ? -13.294 21.970 -124.080 1.00 229.33 355 ILE A C 1
ATOM 1729 O O . ILE A 1 355 ? -14.472 22.124 -123.734 1.00 223.55 355 ILE A O 1
ATOM 1734 N N . ASP A 1 356 ? -12.323 22.784 -123.656 1.00 237.86 356 ASP A N 1
ATOM 1735 C CA . ASP A 1 356 ? -12.625 23.905 -122.774 1.00 239.21 356 ASP A CA 1
ATOM 1736 C C . ASP A 1 356 ? -13.464 24.963 -123.475 1.00 242.99 356 ASP A C 1
ATOM 1737 O O . ASP A 1 356 ? -14.312 25.594 -122.838 1.00 244.26 356 ASP A O 1
ATOM 1742 N N . SER A 1 357 ? -13.250 25.171 -124.776 1.00 247.13 357 SER A N 1
ATOM 1743 C CA . SER A 1 357 ? -14.100 26.097 -125.519 1.00 239.53 357 SER A CA 1
ATOM 1744 C C . SER A 1 357 ? -15.542 25.607 -125.549 1.00 240.80 357 SER A C 1
ATOM 1745 O O . SER A 1 357 ? -16.478 26.390 -125.340 1.00 243.50 357 SER A O 1
ATOM 1748 N N . ILE A 1 358 ? -15.739 24.310 -125.801 1.00 235.84 358 ILE A N 1
ATOM 1749 C CA . ILE A 1 358 ? -17.092 23.753 -125.790 1.00 230.27 358 ILE A CA 1
ATOM 1750 C C . ILE A 1 358 ? -17.720 23.897 -124.405 1.00 223.10 358 ILE A C 1
ATOM 1751 O O . ILE A 1 358 ? -18.893 24.285 -124.267 1.00 219.04 358 ILE A O 1
ATOM 1756 N N . ILE A 1 359 ? -16.948 23.586 -123.360 1.00 223.81 359 ILE A N 1
ATOM 1757 C CA . ILE A 1 359 ? -17.444 23.689 -121.990 1.00 221.17 359 ILE A CA 1
ATOM 1758 C C . ILE A 1 359 ? -17.844 25.123 -121.672 1.00 228.77 359 ILE A C 1
ATOM 1759 O O . ILE A 1 359 ? -18.894 25.370 -121.069 1.00 231.31 359 ILE A O 1
ATOM 1764 N N . ASP A 1 360 ? -17.016 26.089 -122.074 1.00 230.75 360 ASP A N 1
ATOM 1765 C CA . ASP A 1 360 ? -17.314 27.488 -121.791 1.00 225.12 360 ASP A CA 1
ATOM 1766 C C . ASP A 1 360 ? -18.543 27.956 -122.555 1.00 231.28 360 ASP A C 1
ATOM 1767 O O . ASP A 1 360 ? -19.350 28.721 -122.020 1.00 233.59 360 ASP A O 1
ATOM 1772 N N . ASN A 1 361 ? -18.712 27.504 -123.800 1.00 236.32 361 ASN A N 1
ATOM 1773 C CA . ASN A 1 361 ? -19.932 27.823 -124.536 1.00 224.76 361 ASN A CA 1
ATOM 1774 C C . ASN A 1 361 ? -21.165 27.328 -123.788 1.00 215.80 361 ASN A C 1
ATOM 1775 O O . ASN A 1 361 ? -22.116 28.089 -123.549 1.00 203.45 361 ASN A O 1
ATOM 1780 N N . ILE A 1 362 ? -21.158 26.050 -123.397 1.00 208.85 362 ILE A N 1
ATOM 1781 C CA . ILE A 1 362 ? -22.342 25.470 -122.766 1.00 201.18 362 ILE A CA 1
ATOM 1782 C C . ILE A 1 362 ? -22.600 26.108 -121.403 1.00 212.38 362 ILE A C 1
ATOM 1783 O O . ILE A 1 362 ? -23.755 26.299 -121.003 1.00 217.71 362 ILE A O 1
ATOM 1788 N N . VAL A 1 363 ? -21.539 26.457 -120.671 1.00 218.10 363 VAL A N 1
ATOM 1789 C CA . VAL A 1 363 ? -21.724 27.102 -119.374 1.00 224.83 363 VAL A CA 1
ATOM 1790 C C . VAL A 1 363 ? -22.202 28.539 -119.549 1.00 229.60 363 VAL A C 1
ATOM 1791 O O . VAL A 1 363 ? -22.967 29.054 -118.723 1.00 230.83 363 VAL A O 1
ATOM 1795 N N . LYS A 1 364 ? -21.800 29.198 -120.637 1.00 232.51 364 LYS A N 1
ATOM 1796 C CA . LYS A 1 364 ? -22.133 30.601 -120.836 1.00 230.49 364 LYS A CA 1
ATOM 1797 C C . LYS A 1 364 ? -23.579 30.780 -121.282 1.00 242.85 364 LYS A C 1
ATOM 1798 O O . LYS A 1 364 ? -24.318 31.579 -120.695 1.00 243.87 364 LYS A O 1
ATOM 1804 N N . LEU A 1 365 ? -24.007 30.051 -122.315 1.00 243.71 365 LEU A N 1
ATOM 1805 C CA . LEU A 1 365 ? -25.330 30.310 -122.873 1.00 236.51 365 LEU A CA 1
ATOM 1806 C C . LEU A 1 365 ? -26.413 29.348 -122.398 1.00 224.97 365 LEU A C 1
ATOM 1807 O O . LEU A 1 365 ? -27.598 29.681 -122.508 1.00 204.94 365 LEU A O 1
ATOM 1812 N N . CYS A 1 366 ? -26.053 28.181 -121.869 1.00 220.90 366 CYS A N 1
ATOM 1813 C CA . CYS A 1 366 ? -27.044 27.184 -121.477 1.00 217.34 366 CYS A CA 1
ATOM 1814 C C . CYS A 1 366 ? -27.233 27.061 -119.973 1.00 227.66 366 CYS A C 1
ATOM 1815 O O . CYS A 1 366 ? -28.359 26.855 -119.516 1.00 239.03 366 CYS A O 1
ATOM 1818 N N . PHE A 1 367 ? -26.165 27.186 -119.183 1.00 229.33 367 PHE A N 1
ATOM 1819 C CA . PHE A 1 367 ? -26.289 26.971 -117.744 1.00 234.91 367 PHE A CA 1
ATOM 1820 C C . PHE A 1 367 ? -26.803 28.211 -117.021 1.00 239.25 367 PHE A C 1
ATOM 1821 O O . PHE A 1 367 ? -27.588 28.095 -116.073 1.00 241.17 367 PHE A O 1
ATOM 1829 N N . VAL A 1 368 ? -26.370 29.400 -117.446 1.00 240.70 368 VAL A N 1
ATOM 1830 C CA . VAL A 1 368 ? -26.750 30.620 -116.741 1.00 245.34 368 VAL A CA 1
ATOM 1831 C C . VAL A 1 368 ? -28.237 30.913 -116.913 1.00 259.33 368 VAL A C 1
ATOM 1832 O O . VAL A 1 368 ? -28.872 31.485 -116.018 1.00 258.54 368 VAL A O 1
ATOM 1836 N N . HIS A 1 369 ? -28.824 30.519 -118.043 1.00 263.21 369 HIS A N 1
ATOM 1837 C CA . HIS A 1 369 ? -30.228 30.804 -118.306 1.00 258.88 369 HIS A CA 1
ATOM 1838 C C . HIS A 1 369 ? -31.169 29.699 -117.845 1.00 253.50 369 HIS A C 1
ATOM 1839 O O . HIS A 1 369 ? -32.374 29.949 -117.717 1.00 256.06 369 HIS A O 1
ATOM 1846 N N . ARG A 1 370 ? -30.661 28.493 -117.590 1.00 248.10 370 ARG A N 1
ATOM 1847 C CA . ARG A 1 370 ? -31.503 27.353 -117.247 1.00 238.76 370 ARG A CA 1
ATOM 1848 C C . ARG A 1 370 ? -31.410 26.970 -115.774 1.00 236.21 370 ARG A C 1
ATOM 1849 O O . ARG A 1 370 ? -31.800 25.859 -115.402 1.00 230.73 370 ARG A O 1
ATOM 1857 N N . TYR A 1 371 ? -30.904 27.863 -114.926 1.00 241.63 371 TYR A N 1
ATOM 1858 C CA . TYR A 1 371 ? -30.987 27.680 -113.484 1.00 242.85 371 TYR A CA 1
ATOM 1859 C C . TYR A 1 371 ? -31.994 28.627 -112.846 1.00 257.86 371 TYR A C 1
ATOM 1860 O O . TYR A 1 371 ? -32.214 28.558 -111.631 1.00 266.40 371 TYR A O 1
ATOM 1869 N N . LYS A 1 372 ? -32.617 29.500 -113.638 1.00 257.08 372 LYS A N 1
ATOM 1870 C CA . LYS A 1 372 ? -33.731 30.333 -113.206 1.00 246.07 372 LYS A CA 1
ATOM 1871 C C . LYS A 1 372 ? -35.031 29.913 -113.886 1.00 251.91 372 LYS A C 1
ATOM 1872 O O . LYS A 1 372 ? -35.954 30.718 -114.036 1.00 254.58 372 LYS A O 1
ATOM 1878 N N . ASP A 1 373 ? -35.108 28.652 -114.305 1.00 252.27 373 ASP A N 1
ATOM 1879 C CA . ASP A 1 373 ? -36.253 28.156 -115.052 1.00 253.58 373 ASP A CA 1
ATOM 1880 C C . ASP A 1 373 ? -37.489 28.086 -114.159 1.00 263.98 373 ASP A C 1
ATOM 1881 O O . ASP A 1 373 ? -37.407 28.105 -112.928 1.00 270.04 373 ASP A O 1
ATOM 1886 N N . VAL A 1 374 ? -38.651 28.004 -114.803 1.00 262.47 374 VAL A N 1
ATOM 1887 C CA . VAL A 1 374 ? -39.911 27.962 -114.072 1.00 256.39 374 VAL A CA 1
ATOM 1888 C C . VAL A 1 374 ? -40.290 26.541 -113.659 1.00 264.13 374 VAL A C 1
ATOM 1889 O O . VAL A 1 374 ? -40.962 26.355 -112.639 1.00 275.59 374 VAL A O 1
ATOM 1893 N N . SER A 1 375 ? -39.875 25.533 -114.423 1.00 261.38 375 SER A N 1
ATOM 1894 C CA . SER A 1 375 ? -40.202 24.151 -114.097 1.00 241.99 375 SER A CA 1
ATOM 1895 C C . SER A 1 375 ? -39.236 23.603 -113.053 1.00 231.79 375 SER A C 1
ATOM 1896 O O . SER A 1 375 ? -38.047 23.935 -113.047 1.00 223.19 375 SER A O 1
ATOM 1899 N N . ASP A 1 376 ? -39.760 22.754 -112.167 1.00 229.76 376 ASP A N 1
ATOM 1900 C CA . ASP A 1 376 ? -38.935 22.187 -111.106 1.00 227.17 376 ASP A CA 1
ATOM 1901 C C . ASP A 1 376 ? -38.013 21.094 -111.632 1.00 239.72 376 ASP A C 1
ATOM 1902 O O . ASP A 1 376 ? -36.858 20.996 -111.204 1.00 242.28 376 ASP A O 1
ATOM 1907 N N . LEU A 1 377 ? -38.504 20.266 -112.559 1.00 245.26 377 LEU A N 1
ATOM 1908 C CA . LEU A 1 377 ? -37.694 19.165 -113.071 1.00 235.40 377 LEU A CA 1
ATOM 1909 C C . LEU A 1 377 ? -36.506 19.676 -113.877 1.00 233.11 377 LEU A C 1
ATOM 1910 O O . LEU A 1 377 ? -35.396 19.147 -113.756 1.00 223.13 377 LEU A O 1
ATOM 1915 N N . ILE A 1 378 ? -36.715 20.709 -114.696 1.00 242.96 378 ILE A N 1
ATOM 1916 C CA . ILE A 1 378 ? -35.617 21.270 -115.478 1.00 249.74 378 ILE A CA 1
ATOM 1917 C C . ILE A 1 378 ? -34.588 21.926 -114.564 1.00 240.95 378 ILE A C 1
ATOM 1918 O O . ILE A 1 378 ? -33.375 21.742 -114.734 1.00 247.21 378 ILE A O 1
ATOM 1923 N N . ARG A 1 379 ? -35.055 22.695 -113.576 1.00 228.98 379 ARG A N 1
ATOM 1924 C CA . ARG A 1 379 ? -34.138 23.358 -112.655 1.00 217.57 379 ARG A CA 1
ATOM 1925 C C . ARG A 1 379 ? -33.371 22.354 -111.805 1.00 227.00 379 ARG A C 1
ATOM 1926 O O . ARG A 1 379 ? -32.229 22.618 -111.412 1.00 220.05 379 ARG A O 1
ATOM 1934 N N . SER A 1 380 ? -33.976 21.200 -111.511 1.00 237.31 380 SER A N 1
ATOM 1935 C CA . SER A 1 380 ? -33.285 20.180 -110.730 1.00 231.98 380 SER A CA 1
ATOM 1936 C C . SER A 1 380 ? -32.299 19.392 -111.585 1.00 236.91 380 SER A C 1
ATOM 1937 O O . SER A 1 380 ? -31.215 19.029 -111.112 1.00 238.88 380 SER A O 1
ATOM 1940 N N . GLU A 1 381 ? -32.656 19.115 -112.843 1.00 238.80 381 GLU A N 1
ATOM 1941 C CA . GLU A 1 381 ? -31.728 18.442 -113.746 1.00 234.85 381 GLU A CA 1
ATOM 1942 C C . GLU A 1 381 ? -30.544 19.332 -114.096 1.00 231.05 381 GLU A C 1
ATOM 1943 O O . GLU A 1 381 ? -29.457 18.824 -114.397 1.00 219.22 381 GLU A O 1
ATOM 1949 N N . SER A 1 382 ? -30.732 20.654 -114.070 1.00 234.98 382 SER A N 1
ATOM 1950 C CA . SER A 1 382 ? -29.613 21.559 -114.310 1.00 222.92 382 SER A CA 1
ATOM 1951 C C . SER A 1 382 ? -28.546 21.416 -113.231 1.00 216.16 382 SER A C 1
ATOM 1952 O O . SER A 1 382 ? -27.346 21.497 -113.518 1.00 213.29 382 SER A O 1
ATOM 1955 N N . MET A 1 383 ? -28.963 21.193 -111.985 1.00 221.45 383 MET A N 1
ATOM 1956 C CA . MET A 1 383 ? -28.034 21.072 -110.869 1.00 217.87 383 MET A CA 1
ATOM 1957 C C . MET A 1 383 ? -27.576 19.643 -110.617 1.00 213.82 383 MET A C 1
ATOM 1958 O O . MET A 1 383 ? -26.528 19.447 -109.991 1.00 209.10 383 MET A O 1
ATOM 1963 N N . LEU A 1 384 ? -28.334 18.646 -111.080 1.00 220.33 384 LEU A N 1
ATOM 1964 C CA . LEU A 1 384 ? -27.968 17.257 -110.818 1.00 226.71 384 LEU A CA 1
ATOM 1965 C C . LEU A 1 384 ? -26.650 16.893 -111.493 1.00 227.81 384 LEU A C 1
ATOM 1966 O O . LEU A 1 384 ? -25.742 16.348 -110.854 1.00 228.83 384 LEU A O 1
ATOM 1971 N N . HIS A 1 385 ? -26.525 17.188 -112.787 1.00 223.66 385 HIS A N 1
ATOM 1972 C CA . HIS A 1 385 ? -25.331 16.811 -113.533 1.00 217.51 385 HIS A CA 1
ATOM 1973 C C . HIS A 1 385 ? -24.157 17.755 -113.306 1.00 219.17 385 HIS A C 1
ATOM 1974 O O . HIS A 1 385 ? -23.050 17.457 -113.767 1.00 214.93 385 HIS A O 1
ATOM 1981 N N . LEU A 1 386 ? -24.369 18.878 -112.615 1.00 216.14 386 LEU A N 1
ATOM 1982 C CA . LEU A 1 386 ? -23.256 19.751 -112.254 1.00 208.46 386 LEU A CA 1
ATOM 1983 C C . LEU A 1 386 ? -22.309 19.068 -111.273 1.00 199.44 386 LEU A C 1
ATOM 1984 O O . LEU A 1 386 ? -21.104 19.361 -111.262 1.00 206.18 386 LEU A O 1
ATOM 1989 N N . SER A 1 387 ? -22.836 18.156 -110.451 1.00 190.06 387 SER A N 1
ATOM 1990 C CA . SER A 1 387 ? -21.993 17.417 -109.518 1.00 193.92 387 SER A CA 1
ATOM 1991 C C . SER A 1 387 ? -20.943 16.599 -110.255 1.00 200.18 387 SER A C 1
ATOM 1992 O O . SER A 1 387 ? -19.802 16.486 -109.796 1.00 206.35 387 SER A O 1
ATOM 1995 N N . ILE A 1 388 ? -21.307 16.027 -111.405 1.00 193.39 388 ILE A N 1
ATOM 1996 C CA . ILE A 1 388 ? -20.348 15.253 -112.191 1.00 197.83 388 ILE A CA 1
ATOM 1997 C C . ILE A 1 388 ? -19.203 16.145 -112.655 1.00 207.74 388 ILE A C 1
ATOM 1998 O O . ILE A 1 388 ? -18.022 15.800 -112.514 1.00 211.54 388 ILE A O 1
ATOM 2003 N N . TRP A 1 389 ? -19.539 17.314 -113.208 1.00 210.48 389 TRP A N 1
ATOM 2004 C CA . TRP A 1 389 ? -18.514 18.221 -113.713 1.00 209.60 389 TRP A CA 1
ATOM 2005 C C . TRP A 1 389 ? -17.609 18.706 -112.589 1.00 204.28 389 TRP A C 1
ATOM 2006 O O . TRP A 1 389 ? -16.400 18.877 -112.784 1.00 203.00 389 TRP A O 1
ATOM 2017 N N . ILE A 1 390 ? -18.177 18.938 -111.404 1.00 209.05 390 ILE A N 1
ATOM 2018 C CA . ILE A 1 390 ? -17.367 19.426 -110.291 1.00 208.30 390 ILE A CA 1
ATOM 2019 C C . ILE A 1 390 ? -16.472 18.316 -109.747 1.00 205.81 390 ILE A C 1
ATOM 2020 O O . ILE A 1 390 ? -15.312 18.557 -109.391 1.00 205.06 390 ILE A O 1
ATOM 2025 N N . LYS A 1 391 ? -16.987 17.085 -109.682 1.00 206.17 391 LYS A N 1
ATOM 2026 C CA . LYS A 1 391 ? -16.178 15.969 -109.201 1.00 207.75 391 LYS A CA 1
ATOM 2027 C C . LYS A 1 391 ? -15.034 15.660 -110.158 1.00 210.53 391 LYS A C 1
ATOM 2028 O O . LYS A 1 391 ? -13.928 15.321 -109.722 1.00 223.72 391 LYS A O 1
ATOM 2034 N N . ASN A 1 392 ? -15.278 15.772 -111.464 1.00 206.00 392 ASN A N 1
ATOM 2035 C CA . ASN A 1 392 ? -14.280 15.344 -112.445 1.00 203.02 392 ASN A CA 1
ATOM 2036 C C . ASN A 1 392 ? -13.191 16.397 -112.645 1.00 203.21 392 ASN A C 1
ATOM 2037 O O . ASN A 1 392 ? -12.037 16.192 -112.259 1.00 212.80 392 ASN A O 1
ATOM 2042 N N . TYR A 1 393 ? -13.547 17.534 -113.247 1.00 189.54 393 TYR A N 1
ATOM 2043 C CA . TYR A 1 393 ? -12.568 18.538 -113.645 1.00 204.63 393 TYR A CA 1
ATOM 2044 C C . TYR A 1 393 ? -12.430 19.580 -112.543 1.00 207.29 393 TYR A C 1
ATOM 2045 O O . TYR A 1 393 ? -13.374 20.352 -112.316 1.00 218.26 393 TYR A O 1
ATOM 2054 N N . PRO A 1 394 ? -11.294 19.645 -111.835 1.00 207.05 394 PRO A N 1
ATOM 2055 C CA . PRO A 1 394 ? -11.190 20.570 -110.698 1.00 207.73 394 PRO A CA 1
ATOM 2056 C C . PRO A 1 394 ? -10.510 21.894 -111.017 1.00 214.16 394 PRO A C 1
ATOM 2057 O O . PRO A 1 394 ? -10.471 22.786 -110.164 1.00 210.18 394 PRO A O 1
ATOM 2061 N N . GLU A 1 395 ? -9.967 22.044 -112.228 1.00 220.93 395 GLU A N 1
ATOM 2062 C CA . GLU A 1 395 ? -9.236 23.267 -112.550 1.00 228.15 395 GLU A CA 1
ATOM 2063 C C . GLU A 1 395 ? -10.177 24.429 -112.847 1.00 227.94 395 GLU A C 1
ATOM 2064 O O . GLU A 1 395 ? -9.967 25.542 -112.352 1.00 215.18 395 GLU A O 1
ATOM 2070 N N . TYR A 1 396 ? -11.218 24.194 -113.648 1.00 229.77 396 TYR A N 1
ATOM 2071 C CA . TYR A 1 396 ? -12.146 25.239 -114.063 1.00 230.76 396 TYR A CA 1
ATOM 2072 C C . TYR A 1 396 ? -13.536 25.038 -113.463 1.00 221.38 396 TYR A C 1
ATOM 2073 O O . TYR A 1 396 ? -14.533 25.500 -114.021 1.00 213.84 396 TYR A O 1
ATOM 2082 N N . PHE A 1 397 ? -13.616 24.346 -112.326 1.00 218.35 397 PHE A N 1
ATOM 2083 C CA . PHE A 1 397 ? -14.892 24.124 -111.656 1.00 213.17 397 PHE A CA 1
ATOM 2084 C C . PHE A 1 397 ? -14.758 24.298 -110.148 1.00 208.95 397 PHE A C 1
ATOM 2085 O O . PHE A 1 397 ? -15.566 24.994 -109.525 1.00 207.38 397 PHE A O 1
ATOM 2093 N N . LEU A 1 398 ? -13.743 23.671 -109.551 1.00 208.27 398 LEU A N 1
ATOM 2094 C CA . LEU A 1 398 ? -13.513 23.756 -108.109 1.00 207.05 398 LEU A CA 1
ATOM 2095 C C . LEU A 1 398 ? -12.970 25.145 -107.783 1.00 212.79 398 LEU A C 1
ATOM 2096 O O . LEU A 1 398 ? -11.767 25.366 -107.628 1.00 228.34 398 LEU A O 1
ATOM 2101 N N . LYS A 1 399 ? -13.888 26.105 -107.684 1.00 203.51 399 LYS A N 1
ATOM 2102 C CA . LYS A 1 399 ? -13.551 27.486 -107.370 1.00 206.31 399 LYS A CA 1
ATOM 2103 C C . LYS A 1 399 ? -14.588 28.033 -106.399 1.00 207.70 399 LYS A C 1
ATOM 2104 O O . LYS A 1 399 ? -15.535 27.341 -106.011 1.00 209.66 399 LYS A O 1
ATOM 2110 N N . VAL A 1 400 ? -14.403 29.288 -106.001 1.00 219.82 400 VAL A N 1
ATOM 2111 C CA . VAL A 1 400 ? -15.393 29.961 -105.170 1.00 219.51 400 VAL A CA 1
ATOM 2112 C C . VAL A 1 400 ? -16.488 30.609 -106.017 1.00 219.26 400 VAL A C 1
ATOM 2113 O O . VAL A 1 400 ? -17.644 30.673 -105.586 1.00 217.24 400 VAL A O 1
ATOM 2117 N N . THR A 1 401 ? -16.150 31.078 -107.222 1.00 215.83 401 THR A N 1
ATOM 2118 C CA . THR A 1 401 ? -17.142 31.681 -108.105 1.00 199.07 401 THR A CA 1
ATOM 2119 C C . THR A 1 401 ? -18.077 30.645 -108.718 1.00 186.18 401 THR A C 1
ATOM 2120 O O . THR A 1 401 ? -19.181 30.998 -109.146 1.00 167.80 401 THR A O 1
ATOM 2124 N N . PHE A 1 402 ? -17.669 29.378 -108.767 1.00 197.72 402 PHE A N 1
ATOM 2125 C CA . PHE A 1 402 ? -18.505 28.334 -109.343 1.00 191.10 402 PHE A CA 1
ATOM 2126 C C . PHE A 1 402 ? -19.313 27.569 -108.306 1.00 183.63 402 PHE A C 1
ATOM 2127 O O . PHE A 1 402 ? -20.271 26.880 -108.676 1.00 166.06 402 PHE A O 1
ATOM 2135 N N . LEU A 1 403 ? -18.953 27.666 -107.028 1.00 193.73 403 LEU A N 1
ATOM 2136 C CA . LEU A 1 403 ? -19.717 27.059 -105.948 1.00 182.17 403 LEU A CA 1
ATOM 2137 C C . LEU A 1 403 ? -20.752 28.009 -105.357 1.00 191.48 403 LEU A C 1
ATOM 2138 O O . LEU A 1 403 ? -21.369 27.679 -104.339 1.00 160.16 403 LEU A O 1
ATOM 2143 N N . LYS A 1 404 ? -20.952 29.179 -105.968 1.00 198.59 404 LYS A N 1
ATOM 2144 C CA . LYS A 1 404 ? -21.945 30.126 -105.479 1.00 200.93 404 LYS A CA 1
ATOM 2145 C C . LYS A 1 404 ? -23.362 29.755 -105.893 1.00 209.58 404 LYS A C 1
ATOM 2146 O O . LYS A 1 404 ? -24.318 30.225 -105.267 1.00 205.52 404 LYS A O 1
ATOM 2152 N N . TYR A 1 405 ? -23.519 28.923 -106.926 1.00 210.93 405 TYR A N 1
ATOM 2153 C CA . TYR A 1 405 ? -24.855 28.542 -107.374 1.00 210.87 405 TYR A CA 1
ATOM 2154 C C . TYR A 1 405 ? -25.543 27.622 -106.373 1.00 212.21 405 TYR A C 1
ATOM 2155 O O . TYR A 1 405 ? -26.773 27.659 -106.242 1.00 218.87 405 TYR A O 1
ATOM 2164 N N . PHE A 1 406 ? -24.774 26.805 -105.651 1.00 209.33 406 PHE A N 1
ATOM 2165 C CA . PHE A 1 406 ? -25.364 25.953 -104.623 1.00 212.78 406 PHE A CA 1
ATOM 2166 C C . PHE A 1 406 ? -25.876 26.784 -103.452 1.00 215.68 406 PHE A C 1
ATOM 2167 O O . PHE A 1 406 ? -27.003 26.585 -102.983 1.00 221.46 406 PHE A O 1
ATOM 2175 N N . GLY A 1 407 ? -25.059 27.722 -102.964 1.00 209.16 407 GLY A N 1
ATOM 2176 C CA . GLY A 1 407 ? -25.534 28.639 -101.942 1.00 204.76 407 GLY A CA 1
ATOM 2177 C C . GLY A 1 407 ? -26.661 29.525 -102.432 1.00 211.30 407 GLY A C 1
ATOM 2178 O O . GLY A 1 407 ? -27.470 30.008 -101.635 1.00 213.17 407 GLY A O 1
ATOM 2179 N N . TRP A 1 408 ? -26.728 29.753 -103.744 1.00 214.76 408 TRP A N 1
ATOM 2180 C CA . TRP A 1 408 ? -27.850 30.473 -104.335 1.00 218.80 408 TRP A CA 1
ATOM 2181 C C . TRP A 1 408 ? -29.140 29.672 -104.208 1.00 213.02 408 TRP A C 1
ATOM 2182 O O . TRP A 1 408 ? -30.113 30.124 -103.593 1.00 215.49 408 TRP A O 1
ATOM 2193 N N . LEU A 1 409 ? -29.160 28.473 -104.784 1.00 201.94 409 LEU A N 1
ATOM 2194 C CA . LEU A 1 409 ? -30.355 27.639 -104.832 1.00 193.05 409 LEU A CA 1
ATOM 2195 C C . LEU A 1 409 ? -30.610 26.872 -103.538 1.00 195.59 409 LEU A C 1
ATOM 2196 O O . LEU A 1 409 ? -31.527 26.044 -103.502 1.00 195.88 409 LEU A O 1
ATOM 2201 N N . LEU A 1 410 ? -29.815 27.110 -102.489 1.00 198.76 410 LEU A N 1
ATOM 2202 C CA . LEU A 1 410 ? -30.112 26.511 -101.191 1.00 206.32 410 LEU A CA 1
ATOM 2203 C C . LEU A 1 410 ? -31.500 26.906 -100.699 1.00 214.16 410 LEU A C 1
ATOM 2204 O O . LEU A 1 410 ? -32.199 26.098 -100.077 1.00 240.14 410 LEU A O 1
ATOM 2209 N N . SER A 1 411 ? -31.917 28.141 -100.965 1.00 212.16 411 SER A N 1
ATOM 2210 C CA . SER A 1 411 ? -33.254 28.620 -100.617 1.00 209.09 411 SER A CA 1
ATOM 2211 C C . SER A 1 411 ? -33.999 28.899 -101.920 1.00 208.01 411 SER A C 1
ATOM 2212 O O . SER A 1 411 ? -34.016 30.027 -102.417 1.00 205.32 411 SER A O 1
ATOM 2215 N N . ASP A 1 412 ? -34.616 27.858 -102.470 1.00 209.90 412 ASP A N 1
ATOM 2216 C CA . ASP A 1 412 ? -35.374 27.949 -103.706 1.00 213.61 412 ASP A CA 1
ATOM 2217 C C . ASP A 1 412 ? -36.865 27.856 -103.405 1.00 224.44 412 ASP A C 1
ATOM 2218 O O . ASP A 1 412 ? -37.277 27.282 -102.393 1.00 225.80 412 ASP A O 1
ATOM 2223 N N . ASN A 1 413 ? -37.672 28.437 -104.295 1.00 231.03 413 ASN A N 1
ATOM 2224 C CA . ASN A 1 413 ? -39.119 28.404 -104.112 1.00 225.55 413 ASN A CA 1
ATOM 2225 C C . ASN A 1 413 ? -39.666 26.992 -104.285 1.00 240.04 413 ASN A C 1
ATOM 2226 O O . ASN A 1 413 ? -40.586 26.585 -103.566 1.00 261.69 413 ASN A O 1
ATOM 2231 N N . SER A 1 414 ? -39.111 26.231 -105.226 1.00 239.08 414 SER A N 1
ATOM 2232 C CA . SER A 1 414 ? -39.571 24.873 -105.466 1.00 239.08 414 SER A CA 1
ATOM 2233 C C . SER A 1 414 ? -39.094 23.941 -104.352 1.00 240.34 414 SER A C 1
ATOM 2234 O O . SER A 1 414 ? -38.249 24.291 -103.523 1.00 234.46 414 SER A O 1
ATOM 2237 N N . VAL A 1 415 ? -39.650 22.734 -104.343 1.00 244.21 415 VAL A N 1
ATOM 2238 C CA . VAL A 1 415 ? -39.350 21.746 -103.315 1.00 231.56 415 VAL A CA 1
ATOM 2239 C C . VAL A 1 415 ? -38.339 20.714 -103.801 1.00 229.09 415 VAL A C 1
ATOM 2240 O O . VAL A 1 415 ? -37.441 20.325 -103.053 1.00 227.21 415 VAL A O 1
ATOM 2244 N N . SER A 1 416 ? -38.466 20.265 -105.052 1.00 228.90 416 SER A N 1
ATOM 2245 C CA . SER A 1 416 ? -37.598 19.213 -105.569 1.00 214.82 416 SER A CA 1
ATOM 2246 C C . SER A 1 416 ? -36.186 19.697 -105.875 1.00 212.79 416 SER A C 1
ATOM 2247 O O . SER A 1 416 ? -35.335 18.875 -106.232 1.00 198.11 416 SER A O 1
ATOM 2250 N N . VAL A 1 417 ? -35.917 20.996 -105.749 1.00 221.64 417 VAL A N 1
ATOM 2251 C CA . VAL A 1 417 ? -34.577 21.510 -106.009 1.00 210.98 417 VAL A CA 1
ATOM 2252 C C . VAL A 1 417 ? -33.691 21.345 -104.781 1.00 205.97 417 VAL A C 1
ATOM 2253 O O . VAL A 1 417 ? -32.546 20.882 -104.878 1.00 203.86 417 VAL A O 1
ATOM 2257 N N . ARG A 1 418 ? -34.211 21.726 -103.609 1.00 204.98 418 ARG A N 1
ATOM 2258 C CA . ARG A 1 418 ? -33.444 21.613 -102.374 1.00 198.87 418 ARG A CA 1
ATOM 2259 C C . ARG A 1 418 ? -33.069 20.168 -102.076 1.00 203.19 418 ARG A C 1
ATOM 2260 O O . ARG A 1 418 ? -32.006 19.912 -101.500 1.00 210.26 418 ARG A O 1
ATOM 2268 N N . LEU A 1 419 ? -33.918 19.214 -102.466 1.00 199.45 419 LEU A N 1
ATOM 2269 C CA . LEU A 1 419 ? -33.611 17.806 -102.235 1.00 180.42 419 LEU A CA 1
ATOM 2270 C C . LEU A 1 419 ? -32.328 17.402 -102.953 1.00 198.88 419 LEU A C 1
ATOM 2271 O O . LEU A 1 419 ? -31.405 16.854 -102.339 1.00 216.95 419 LEU A O 1
ATOM 2276 N N . GLN A 1 420 ? -32.248 17.678 -104.257 1.00 198.92 420 GLN A N 1
ATOM 2277 C CA . GLN A 1 420 ? -31.044 17.336 -105.008 1.00 189.74 420 GLN A CA 1
ATOM 2278 C C . GLN A 1 420 ? -29.848 18.162 -104.550 1.00 182.13 420 GLN A C 1
ATOM 2279 O O . GLN A 1 420 ? -28.719 17.657 -104.516 1.00 174.61 420 GLN A O 1
ATOM 2285 N N . VAL A 1 421 ? -30.073 19.426 -104.180 1.00 181.03 421 VAL A N 1
ATOM 2286 C CA . VAL A 1 421 ? -28.972 20.265 -103.709 1.00 164.13 421 VAL A CA 1
ATOM 2287 C C . VAL A 1 421 ? -28.348 19.668 -102.451 1.00 180.96 421 VAL A C 1
ATOM 2288 O O . VAL A 1 421 ? -27.123 19.522 -102.351 1.00 190.32 421 VAL A O 1
ATOM 2292 N N . THR A 1 422 ? -29.184 19.307 -101.475 1.00 191.00 422 THR A N 1
ATOM 2293 C CA . THR A 1 422 ? -28.691 18.749 -100.223 1.00 192.86 422 THR A CA 1
ATOM 2294 C C . THR A 1 422 ? -28.256 17.294 -100.353 1.00 193.70 422 THR A C 1
ATOM 2295 O O . THR A 1 422 ? -27.564 16.789 -99.463 1.00 191.79 422 THR A O 1
ATOM 2299 N N . LYS A 1 423 ? -28.655 16.605 -101.426 1.00 194.00 423 LYS A N 1
ATOM 2300 C CA . LYS A 1 423 ? -28.087 15.291 -101.706 1.00 186.52 423 LYS A CA 1
ATOM 2301 C C . LYS A 1 423 ? -26.706 15.397 -102.339 1.00 184.81 423 LYS A C 1
ATOM 2302 O O . LYS A 1 423 ? -25.861 14.519 -102.131 1.00 178.16 423 LYS A O 1
ATOM 2308 N N . ILE A 1 424 ? -26.464 16.457 -103.111 1.00 190.35 424 ILE A N 1
ATOM 2309 C CA . ILE A 1 424 ? -25.165 16.634 -103.750 1.00 184.04 424 ILE A CA 1
ATOM 2310 C C . ILE A 1 424 ? -24.148 17.247 -102.789 1.00 177.11 424 ILE A C 1
ATOM 2311 O O . ILE A 1 424 ? -22.957 16.919 -102.852 1.00 177.25 424 ILE A O 1
ATOM 2316 N N . LEU A 1 425 ? -24.595 18.118 -101.883 1.00 181.00 425 LEU A N 1
ATOM 2317 C CA . LEU A 1 425 ? -23.674 18.838 -101.004 1.00 183.63 425 LEU A CA 1
ATOM 2318 C C . LEU A 1 425 ? -22.700 17.958 -100.219 1.00 191.33 425 LEU A C 1
ATOM 2319 O O . LEU A 1 425 ? -21.515 18.326 -100.146 1.00 192.93 425 LEU A O 1
ATOM 2324 N N . PRO A 1 426 ? -23.098 16.835 -99.608 1.00 194.61 426 PRO A N 1
ATOM 2325 C CA . PRO A 1 426 ? -22.112 16.039 -98.854 1.00 200.10 426 PRO A CA 1
ATOM 2326 C C . PRO A 1 426 ? -20.978 15.493 -99.706 1.00 200.25 426 PRO A C 1
ATOM 2327 O O . PRO A 1 426 ? -19.906 15.198 -99.164 1.00 194.05 426 PRO A O 1
ATOM 2331 N N . HIS A 1 427 ? -21.175 15.351 -101.019 1.00 204.43 427 HIS A N 1
ATOM 2332 C CA . HIS A 1 427 ? -20.116 14.840 -101.882 1.00 196.14 427 HIS A CA 1
ATOM 2333 C C . HIS A 1 427 ? -18.975 15.834 -102.056 1.00 180.02 427 HIS A C 1
ATOM 2334 O O . HIS A 1 427 ? -17.863 15.426 -102.409 1.00 183.82 427 HIS A O 1
ATOM 2341 N N . LEU A 1 428 ? -19.224 17.125 -101.822 1.00 165.75 428 LEU A N 1
ATOM 2342 C CA . LEU A 1 428 ? -18.162 18.117 -101.953 1.00 162.59 428 LEU A CA 1
ATOM 2343 C C . LEU A 1 428 ? -17.180 18.032 -100.793 1.00 182.64 428 LEU A C 1
ATOM 2344 O O . LEU A 1 428 ? -15.969 18.201 -100.981 1.00 190.10 428 LEU A O 1
ATOM 2349 N N . ILE A 1 429 ? -17.682 17.770 -99.584 1.00 187.90 429 ILE A N 1
ATOM 2350 C CA . ILE A 1 429 ? -16.825 17.695 -98.406 1.00 202.10 429 ILE A CA 1
ATOM 2351 C C . ILE A 1 429 ? -16.000 16.419 -98.363 1.00 203.04 429 ILE A C 1
ATOM 2352 O O . ILE A 1 429 ? -15.053 16.329 -97.573 1.00 198.31 429 ILE A O 1
ATOM 2357 N N . ILE A 1 430 ? -16.331 15.429 -99.197 1.00 201.78 430 ILE A N 1
ATOM 2358 C CA . ILE A 1 430 ? -15.537 14.206 -99.253 1.00 200.50 430 ILE A CA 1
ATOM 2359 C C . ILE A 1 430 ? -14.141 14.494 -99.791 1.00 209.32 430 ILE A C 1
ATOM 2360 O O . ILE A 1 430 ? -13.164 13.854 -99.381 1.00 219.30 430 ILE A O 1
ATOM 2365 N N . GLN A 1 431 ? -14.019 15.464 -100.699 1.00 200.55 431 GLN A N 1
ATOM 2366 C CA . GLN A 1 431 ? -12.728 15.753 -101.314 1.00 197.45 431 GLN A CA 1
ATOM 2367 C C . GLN A 1 431 ? -11.745 16.358 -100.319 1.00 196.75 431 GLN A C 1
ATOM 2368 O O . GLN A 1 431 ? -10.534 16.139 -100.437 1.00 193.28 431 GLN A O 1
ATOM 2374 N N . ASN A 1 432 ? -12.237 17.113 -99.342 1.00 197.10 432 ASN A N 1
ATOM 2375 C CA . ASN A 1 432 ? -11.370 17.738 -98.350 1.00 206.62 432 ASN A CA 1
ATOM 2376 C C . ASN A 1 432 ? -11.581 17.129 -96.967 1.00 188.29 432 ASN A C 1
ATOM 2377 O O . ASN A 1 432 ? -10.623 16.762 -96.287 1.00 148.93 432 ASN A O 1
ATOM 2382 N N . SER A 1 441 ? -9.644 26.392 -97.356 1.00 170.12 441 SER A N 1
ATOM 2383 C CA . SER A 1 441 ? -9.114 27.609 -97.960 1.00 175.42 441 SER A CA 1
ATOM 2384 C C . SER A 1 441 ? -9.896 27.976 -99.216 1.00 183.39 441 SER A C 1
ATOM 2385 O O . SER A 1 441 ? -10.351 29.110 -99.367 1.00 154.88 441 SER A O 1
ATOM 2388 N N . ALA A 1 442 ? -10.046 27.006 -100.118 1.00 195.35 442 ALA A N 1
ATOM 2389 C CA . ALA A 1 442 ? -10.809 27.205 -101.344 1.00 207.88 442 ALA A CA 1
ATOM 2390 C C . ALA A 1 442 ? -12.263 26.776 -101.193 1.00 212.92 442 ALA A C 1
ATOM 2391 O O . ALA A 1 442 ? -13.168 27.467 -101.673 1.00 203.15 442 ALA A O 1
ATOM 2393 N N . ILE A 1 443 ? -12.501 25.644 -100.534 1.00 218.82 443 ILE A N 1
ATOM 2394 C CA . ILE A 1 443 ? -13.862 25.176 -100.301 1.00 209.37 443 ILE A CA 1
ATOM 2395 C C . ILE A 1 443 ? -14.409 25.700 -98.973 1.00 197.25 443 ILE A C 1
ATOM 2396 O O . ILE A 1 443 ? -15.622 25.904 -98.842 1.00 190.16 443 ILE A O 1
ATOM 2401 N N . ARG A 1 444 ? -13.534 25.949 -97.994 1.00 198.55 444 ARG A N 1
ATOM 2402 C CA . ARG A 1 444 ? -13.977 26.457 -96.698 1.00 188.58 444 ARG A CA 1
ATOM 2403 C C . ARG A 1 444 ? -14.700 27.793 -96.828 1.00 182.17 444 ARG A C 1
ATOM 2404 O O . ARG A 1 444 ? -15.576 28.104 -96.013 1.00 188.85 444 ARG A O 1
ATOM 2412 N N . GLN A 1 445 ? -14.367 28.586 -97.850 1.00 188.71 445 GLN A N 1
ATOM 2413 C CA . GLN A 1 445 ? -14.953 29.915 -97.985 1.00 201.29 445 GLN A CA 1
ATOM 2414 C C . GLN A 1 445 ? -16.424 29.879 -98.383 1.00 217.43 445 GLN A C 1
ATOM 2415 O O . GLN A 1 445 ? -17.110 30.896 -98.246 1.00 227.67 445 GLN A O 1
ATOM 2421 N N . VAL A 1 446 ? -16.925 28.745 -98.873 1.00 211.52 446 VAL A N 1
ATOM 2422 C CA . VAL A 1 446 ? -18.344 28.643 -99.201 1.00 204.37 446 VAL A CA 1
ATOM 2423 C C . VAL A 1 446 ? -19.162 28.346 -97.949 1.00 201.71 446 VAL A C 1
ATOM 2424 O O . VAL A 1 446 ? -20.180 28.999 -97.678 1.00 196.21 446 VAL A O 1
ATOM 2428 N N . PHE A 1 447 ? -18.725 27.353 -97.170 1.00 209.18 447 PHE A N 1
ATOM 2429 C CA . PHE A 1 447 ? -19.408 27.032 -95.923 1.00 208.83 447 PHE A CA 1
ATOM 2430 C C . PHE A 1 447 ? -19.298 28.177 -94.926 1.00 205.64 447 PHE A C 1
ATOM 2431 O O . PHE A 1 447 ? -20.282 28.524 -94.266 1.00 211.42 447 PHE A O 1
ATOM 2439 N N . GLU A 1 448 ? -18.116 28.795 -94.827 1.00 204.97 448 GLU A N 1
ATOM 2440 C CA . GLU A 1 448 ? -17.910 29.906 -93.904 1.00 211.36 448 GLU A CA 1
ATOM 2441 C C . GLU A 1 448 ? -18.892 31.047 -94.137 1.00 213.71 448 GLU A C 1
ATOM 2442 O O . GLU A 1 448 ? -19.083 31.879 -93.244 1.00 218.51 448 GLU A O 1
ATOM 2448 N N . ARG A 1 449 ? -19.519 31.104 -95.313 1.00 216.19 449 ARG A N 1
ATOM 2449 C CA . ARG A 1 449 ? -20.492 32.138 -95.635 1.00 235.57 449 ARG A CA 1
ATOM 2450 C C . ARG A 1 449 ? -21.931 31.648 -95.645 1.00 211.78 449 ARG A C 1
ATOM 2451 O O . ARG A 1 449 ? -22.833 32.435 -95.350 1.00 199.30 449 ARG A O 1
ATOM 2459 N N . PHE A 1 450 ? -22.177 30.380 -95.977 1.00 208.64 450 PHE A N 1
ATOM 2460 C CA . PHE A 1 450 ? -23.544 29.883 -96.100 1.00 204.57 450 PHE A CA 1
ATOM 2461 C C . PHE A 1 450 ? -23.935 28.885 -95.013 1.00 206.60 450 PHE A C 1
ATOM 2462 O O . PHE A 1 450 ? -24.990 28.246 -95.126 1.00 198.33 450 PHE A O 1
ATOM 2470 N N . LYS A 1 451 ? -23.136 28.746 -93.951 1.00 213.62 451 LYS A N 1
ATOM 2471 C CA . LYS A 1 451 ? -23.505 27.808 -92.896 1.00 208.27 451 LYS A CA 1
ATOM 2472 C C . LYS A 1 451 ? -24.722 28.284 -92.113 1.00 200.58 451 LYS A C 1
ATOM 2473 O O . LYS A 1 451 ? -25.492 27.459 -91.615 1.00 202.51 451 LYS A O 1
ATOM 2479 N N . THR A 1 452 ? -24.932 29.597 -92.012 1.00 200.23 452 THR A N 1
ATOM 2480 C CA . THR A 1 452 ? -26.139 30.091 -91.355 1.00 200.23 452 THR A CA 1
ATOM 2481 C C . THR A 1 452 ? -27.379 29.793 -92.191 1.00 199.02 452 THR A C 1
ATOM 2482 O O . THR A 1 452 ? -28.436 29.441 -91.648 1.00 180.88 452 THR A O 1
ATOM 2486 N N . LYS A 1 453 ? -27.268 29.926 -93.514 1.00 204.15 453 LYS A N 1
ATOM 2487 C CA . LYS A 1 453 ? -28.350 29.510 -94.399 1.00 195.61 453 LYS A CA 1
ATOM 2488 C C . LYS A 1 453 ? -28.619 28.016 -94.261 1.00 187.21 453 LYS A C 1
ATOM 2489 O O . LYS A 1 453 ? -29.777 27.576 -94.270 1.00 185.81 453 LYS A O 1
ATOM 2495 N N . ILE A 1 454 ? -27.554 27.221 -94.122 1.00 191.22 454 ILE A N 1
ATOM 2496 C CA . ILE A 1 454 ? -27.718 25.783 -93.924 1.00 199.34 454 ILE A CA 1
ATOM 2497 C C . ILE A 1 454 ? -28.424 25.499 -92.602 1.00 197.43 454 ILE A C 1
ATOM 2498 O O . ILE A 1 454 ? -29.261 24.595 -92.514 1.00 201.04 454 ILE A O 1
ATOM 2503 N N . LEU A 1 455 ? -28.099 26.262 -91.554 1.00 195.02 455 LEU A N 1
ATOM 2504 C CA . LEU A 1 455 ? -28.797 26.110 -90.278 1.00 185.55 455 LEU A CA 1
ATOM 2505 C C . LEU A 1 455 ? -30.278 26.439 -90.420 1.00 192.38 455 LEU A C 1
ATOM 2506 O O . LEU A 1 455 ? -31.139 25.727 -89.882 1.00 188.45 455 LEU A O 1
ATOM 2511 N N . GLU A 1 456 ? -30.588 27.529 -91.127 1.00 201.65 456 GLU A N 1
ATOM 2512 C CA . GLU A 1 456 ? -31.981 27.890 -91.380 1.00 201.37 456 GLU A CA 1
ATOM 2513 C C . GLU A 1 456 ? -32.720 26.757 -92.081 1.00 206.86 456 GLU A C 1
ATOM 2514 O O . GLU A 1 456 ? -33.840 26.398 -91.700 1.00 218.64 456 GLU A O 1
ATOM 2520 N N . VAL A 1 457 ? -32.100 26.179 -93.112 1.00 203.38 457 VAL A N 1
ATOM 2521 C CA . VAL A 1 457 ? -32.749 25.103 -93.857 1.00 195.01 457 VAL A CA 1
ATOM 2522 C C . VAL A 1 457 ? -32.878 23.849 -92.996 1.00 197.37 457 VAL A C 1
ATOM 2523 O O . VAL A 1 457 ? -33.864 23.109 -93.095 1.00 189.98 457 VAL A O 1
ATOM 2527 N N . ALA A 1 458 ? -31.896 23.592 -92.131 1.00 201.52 458 ALA A N 1
ATOM 2528 C CA . ALA A 1 458 ? -31.934 22.385 -91.314 1.00 194.90 458 ALA A CA 1
ATOM 2529 C C . ALA A 1 458 ? -32.983 22.478 -90.216 1.00 194.93 458 ALA A C 1
ATOM 2530 O O . ALA A 1 458 ? -33.543 21.454 -89.808 1.00 192.67 458 ALA A O 1
ATOM 2532 N N . ILE A 1 459 ? -33.262 23.683 -89.723 1.00 198.11 459 ILE A N 1
ATOM 2533 C CA . ILE A 1 459 ? -34.242 23.835 -88.653 1.00 193.70 459 ILE A CA 1
ATOM 2534 C C . ILE A 1 459 ? -35.610 24.182 -89.225 1.00 188.91 459 ILE A C 1
ATOM 2535 O O . ILE A 1 459 ? -36.532 23.359 -89.199 1.00 172.81 459 ILE A O 1
ATOM 2540 N N . ARG A 1 460 ? -35.754 25.399 -89.750 1.00 196.20 460 ARG A N 1
ATOM 2541 C CA . ARG A 1 460 ? -37.070 25.906 -90.119 1.00 200.89 460 ARG A CA 1
ATOM 2542 C C . ARG A 1 460 ? -37.283 25.899 -91.628 1.00 205.23 460 ARG A C 1
ATOM 2543 O O . ARG A 1 460 ? -37.464 26.957 -92.240 1.00 213.92 460 ARG A O 1
ATOM 2551 N N . ASP A 1 461 ? -37.274 24.715 -92.233 1.00 196.00 461 ASP A N 1
ATOM 2552 C CA . ASP A 1 461 ? -37.548 24.558 -93.653 1.00 199.48 461 ASP A CA 1
ATOM 2553 C C . ASP A 1 461 ? -39.005 24.166 -93.868 1.00 209.71 461 ASP A C 1
ATOM 2554 O O . ASP A 1 461 ? -39.667 23.624 -92.980 1.00 201.72 461 ASP A O 1
ATOM 2559 N N . VAL A 1 462 ? -39.501 24.451 -95.072 1.00 226.09 462 VAL A N 1
ATOM 2560 C CA . VAL A 1 462 ? -40.876 24.098 -95.415 1.00 202.32 462 VAL A CA 1
ATOM 2561 C C . VAL A 1 462 ? -41.023 22.584 -95.515 1.00 197.43 462 VAL A C 1
ATOM 2562 O O . VAL A 1 462 ? -41.801 21.966 -94.779 1.00 190.21 462 VAL A O 1
ATOM 2566 N N . ASN A 1 463 ? -40.273 21.967 -96.423 1.00 197.84 463 ASN A N 1
ATOM 2567 C CA . ASN A 1 463 ? -40.353 20.528 -96.620 1.00 192.21 463 ASN A CA 1
ATOM 2568 C C . ASN A 1 463 ? -39.610 19.789 -95.513 1.00 190.04 463 ASN A C 1
ATOM 2569 O O . ASN A 1 463 ? -38.646 20.297 -94.932 1.00 180.76 463 ASN A O 1
ATOM 2574 N N . LEU A 1 464 ? -40.072 18.573 -95.225 1.00 194.58 464 LEU A N 1
ATOM 2575 C CA . LEU A 1 464 ? -39.508 17.769 -94.148 1.00 186.94 464 LEU A CA 1
ATOM 2576 C C . LEU A 1 464 ? -38.391 16.843 -94.610 1.00 183.65 464 LEU A C 1
ATOM 2577 O O . LEU A 1 464 ? -37.566 16.434 -93.785 1.00 178.77 464 LEU A O 1
ATOM 2582 N N . ASP A 1 465 ? -38.341 16.502 -95.897 1.00 189.27 465 ASP A N 1
ATOM 2583 C CA . ASP A 1 465 ? -37.305 15.619 -96.418 1.00 186.49 465 ASP A CA 1
ATOM 2584 C C . ASP A 1 465 ? -35.995 16.341 -96.706 1.00 181.40 465 ASP A C 1
ATOM 2585 O O . ASP A 1 465 ? -35.011 15.684 -97.066 1.00 166.38 465 ASP A O 1
ATOM 2590 N N . VAL A 1 466 ? -35.955 17.662 -96.560 1.00 183.57 466 VAL A N 1
ATOM 2591 C CA . VAL A 1 466 ? -34.740 18.423 -96.835 1.00 186.83 466 VAL A CA 1
ATOM 2592 C C . VAL A 1 466 ? -33.847 18.509 -95.603 1.00 196.88 466 VAL A C 1
ATOM 2593 O O . VAL A 1 466 ? -32.618 18.494 -95.720 1.00 204.78 466 VAL A O 1
ATOM 2597 N N . ARG A 1 467 ? -34.457 18.602 -94.416 1.00 193.06 467 ARG A N 1
ATOM 2598 C CA . ARG A 1 467 ? -33.686 18.729 -93.183 1.00 188.50 467 ARG A CA 1
ATOM 2599 C C . ARG A 1 467 ? -32.786 17.521 -92.954 1.00 191.66 467 ARG A C 1
ATOM 2600 O O . ARG A 1 467 ? -31.711 17.654 -92.359 1.00 183.30 467 ARG A O 1
ATOM 2608 N N . ILE A 1 468 ? -33.197 16.345 -93.432 1.00 195.40 468 ILE A N 1
ATOM 2609 C CA . ILE A 1 468 ? -32.388 15.138 -93.268 1.00 188.59 468 ILE A CA 1
ATOM 2610 C C . ILE A 1 468 ? -31.023 15.324 -93.918 1.00 183.51 468 ILE A C 1
ATOM 2611 O O . ILE A 1 468 ? -29.976 15.192 -93.272 1.00 184.09 468 ILE A O 1
ATOM 2616 N N . HIS A 1 469 ? -31.014 15.649 -95.212 1.00 182.57 469 HIS A N 1
ATOM 2617 C CA . HIS A 1 469 ? -29.750 15.850 -95.906 1.00 177.72 469 HIS A CA 1
ATOM 2618 C C . HIS A 1 469 ? -29.051 17.136 -95.481 1.00 177.22 469 HIS A C 1
ATOM 2619 O O . HIS A 1 469 ? -27.821 17.212 -95.569 1.00 172.71 469 HIS A O 1
ATOM 2626 N N . SER A 1 470 ? -29.793 18.133 -94.994 1.00 181.78 470 SER A N 1
ATOM 2627 C CA . SER A 1 470 ? -29.147 19.315 -94.430 1.00 171.41 470 SER A CA 1
ATOM 2628 C C . SER A 1 470 ? -28.300 18.941 -93.218 1.00 174.92 470 SER A C 1
ATOM 2629 O O . SER A 1 470 ? -27.152 19.380 -93.081 1.00 169.53 470 SER A O 1
ATOM 2632 N N . ILE A 1 471 ? -28.850 18.110 -92.330 1.00 182.63 471 ILE A N 1
ATOM 2633 C CA . ILE A 1 471 ? -28.081 17.647 -91.180 1.00 185.65 471 ILE A CA 1
ATOM 2634 C C . ILE A 1 471 ? -26.999 16.665 -91.617 1.00 179.64 471 ILE A C 1
ATOM 2635 O O . ILE A 1 471 ? -25.949 16.560 -90.973 1.00 165.42 471 ILE A O 1
ATOM 2640 N N . GLN A 1 472 ? -27.216 15.948 -92.722 1.00 184.87 472 GLN A N 1
ATOM 2641 C CA . GLN A 1 472 ? -26.146 15.120 -93.277 1.00 175.28 472 GLN A CA 1
ATOM 2642 C C . GLN A 1 472 ? -24.952 15.970 -93.699 1.00 176.61 472 GLN A C 1
ATOM 2643 O O . GLN A 1 472 ? -23.797 15.562 -93.530 1.00 181.83 472 GLN A O 1
ATOM 2649 N N . VAL A 1 473 ? -25.213 17.147 -94.270 1.00 176.47 473 VAL A N 1
ATOM 2650 C CA . VAL A 1 473 ? -24.131 18.076 -94.587 1.00 174.86 473 VAL A CA 1
ATOM 2651 C C . VAL A 1 473 ? -23.509 18.624 -93.308 1.00 171.88 473 VAL A C 1
ATOM 2652 O O . VAL A 1 473 ? -22.279 18.722 -93.184 1.00 178.14 473 VAL A O 1
ATOM 2656 N N . LEU A 1 474 ? -24.352 18.993 -92.339 1.00 159.11 474 LEU A N 1
ATOM 2657 C CA . LEU A 1 474 ? -23.855 19.494 -91.061 1.00 160.58 474 LEU A CA 1
ATOM 2658 C C . LEU A 1 474 ? -22.980 18.467 -90.352 1.00 173.12 474 LEU A C 1
ATOM 2659 O O . LEU A 1 474 ? -22.130 18.836 -89.536 1.00 185.28 474 LEU A O 1
ATOM 2664 N N . THR A 1 475 ? -23.175 17.181 -90.647 1.00 175.99 475 THR A N 1
ATOM 2665 C CA . THR A 1 475 ? -22.322 16.137 -90.086 1.00 191.72 475 THR A CA 1
ATOM 2666 C C . THR A 1 475 ? -20.857 16.373 -90.445 1.00 182.14 475 THR A C 1
ATOM 2667 O O . THR A 1 475 ? -20.000 16.526 -89.566 1.00 173.04 475 THR A O 1
ATOM 2671 N N . GLU A 1 476 ? -20.552 16.424 -91.745 1.00 179.04 476 GLU A N 1
ATOM 2672 C CA . GLU A 1 476 ? -19.180 16.690 -92.162 1.00 179.61 476 GLU A CA 1
ATOM 2673 C C . GLU A 1 476 ? -18.754 18.113 -91.824 1.00 160.41 476 GLU A C 1
ATOM 2674 O O . GLU A 1 476 ? -17.558 18.370 -91.632 1.00 150.36 476 GLU A O 1
ATOM 2680 N N . ALA A 1 477 ? -19.708 19.046 -91.747 1.00 152.36 477 ALA A N 1
ATOM 2681 C CA . ALA A 1 477 ? -19.374 20.402 -91.319 1.00 147.49 477 ALA A CA 1
ATOM 2682 C C . ALA A 1 477 ? -18.790 20.403 -89.911 1.00 156.38 477 ALA A C 1
ATOM 2683 O O . ALA A 1 477 ? -17.745 21.014 -89.657 1.00 179.32 477 ALA A O 1
ATOM 2685 N N . SER A 1 478 ? -19.457 19.719 -88.979 1.00 160.10 478 SER A N 1
ATOM 2686 C CA . SER A 1 478 ? -18.933 19.592 -87.623 1.00 164.52 478 SER A CA 1
ATOM 2687 C C . SER A 1 478 ? -17.692 18.710 -87.584 1.00 179.55 478 SER A C 1
ATOM 2688 O O . SER A 1 478 ? -16.846 18.873 -86.698 1.00 189.62 478 SER A O 1
ATOM 2691 N N . SER A 1 479 ? -17.573 17.770 -88.525 1.00 183.34 479 SER A N 1
ATOM 2692 C CA . SER A 1 479 ? -16.379 16.933 -88.589 1.00 184.47 479 SER A CA 1
ATOM 2693 C C . SER A 1 479 ? -15.139 17.765 -88.895 1.00 183.08 479 SER A C 1
ATOM 2694 O O . SER A 1 479 ? -14.102 17.620 -88.238 1.00 179.67 479 SER A O 1
ATOM 2697 N N . LEU A 1 480 ? -15.226 18.644 -89.892 1.00 178.00 480 LEU A N 1
ATOM 2698 C CA . LEU A 1 480 ? -14.088 19.476 -90.266 1.00 173.78 480 LEU A CA 1
ATOM 2699 C C . LEU A 1 480 ? -13.925 20.707 -89.383 1.00 173.41 480 LEU A C 1
ATOM 2700 O O . LEU A 1 480 ? -12.962 21.459 -89.574 1.00 181.32 480 LEU A O 1
ATOM 2705 N N . GLY A 1 481 ? -14.824 20.934 -88.430 1.00 159.48 481 GLY A N 1
ATOM 2706 C CA . GLY A 1 481 ? -14.659 22.037 -87.503 1.00 176.07 481 GLY A CA 1
ATOM 2707 C C . GLY A 1 481 ? -15.101 23.387 -88.015 1.00 171.12 481 GLY A C 1
ATOM 2708 O O . GLY A 1 481 ? -14.743 24.408 -87.420 1.00 155.54 481 GLY A O 1
ATOM 2709 N N . TYR A 1 482 ? -15.870 23.430 -89.104 1.00 188.79 482 TYR A N 1
ATOM 2710 C CA . TYR A 1 482 ? -16.366 24.704 -89.611 1.00 200.78 482 TYR A CA 1
ATOM 2711 C C . TYR A 1 482 ? -17.451 25.296 -88.721 1.00 221.63 482 TYR A C 1
ATOM 2712 O O 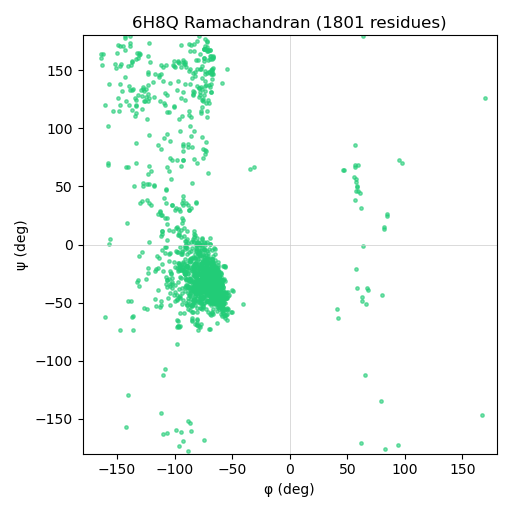. TYR A 1 482 ? -17.714 26.500 -88.805 1.00 228.97 482 TYR A O 1
ATOM 2721 N N . LEU A 1 483 ? -18.080 24.483 -87.878 1.00 235.59 483 LEU A N 1
ATOM 2722 C CA . LEU A 1 483 ? -19.158 24.940 -87.014 1.00 240.08 483 LEU A CA 1
ATOM 2723 C C . LEU A 1 483 ? -18.599 25.397 -85.672 1.00 234.29 483 LEU A C 1
ATOM 2724 O O . LEU A 1 483 ? -17.712 24.754 -85.103 1.00 227.82 483 LEU A O 1
ATOM 2729 N N . ASP A 1 484 ? -19.123 26.514 -85.173 1.00 232.35 484 ASP A N 1
ATOM 2730 C CA . ASP A 1 484 ? -18.681 27.056 -83.899 1.00 228.49 484 ASP A CA 1
ATOM 2731 C C . ASP A 1 484 ? -19.404 26.366 -82.744 1.00 215.77 484 ASP A C 1
ATOM 2732 O O . ASP A 1 484 ? -20.404 25.667 -82.927 1.00 217.07 484 ASP A O 1
ATOM 2737 N N . ASP A 1 485 ? -18.882 26.574 -81.532 1.00 215.40 485 ASP A N 1
ATOM 2738 C CA . ASP A 1 485 ? -19.471 25.942 -80.355 1.00 209.00 485 ASP A CA 1
ATOM 2739 C C . ASP A 1 485 ? -20.854 26.498 -80.044 1.00 203.29 485 ASP A C 1
ATOM 2740 O O . ASP A 1 485 ? -21.699 25.780 -79.496 1.00 202.10 485 ASP A O 1
ATOM 2745 N N . SER A 1 486 ? -21.107 27.765 -80.378 1.00 203.10 486 SER A N 1
ATOM 2746 C CA . SER A 1 486 ? -22.421 28.346 -80.136 1.00 196.12 486 SER A CA 1
ATOM 2747 C C . SER A 1 486 ? -23.459 27.849 -81.134 1.00 192.38 486 SER A C 1
ATOM 2748 O O . SER A 1 486 ? -24.651 27.800 -80.809 1.00 162.45 486 SER A O 1
ATOM 2751 N N . GLU A 1 487 ? -23.030 27.475 -82.341 1.00 206.47 487 GLU A N 1
ATOM 2752 C CA . GLU A 1 487 ? -23.944 26.997 -83.370 1.00 206.77 487 GLU A CA 1
ATOM 2753 C C . GLU A 1 487 ? -24.273 25.516 -83.233 1.00 199.98 487 GLU A C 1
ATOM 2754 O O . GLU A 1 487 ? -25.191 25.039 -83.909 1.00 189.47 487 GLU A O 1
ATOM 2760 N N . ILE A 1 488 ? -23.552 24.781 -82.386 1.00 201.04 488 ILE A N 1
ATOM 2761 C CA . ILE A 1 488 ? -23.848 23.366 -82.185 1.00 200.70 488 ILE A CA 1
ATOM 2762 C C . ILE A 1 488 ? -25.099 23.193 -81.332 1.00 211.95 488 ILE A C 1
ATOM 2763 O O . ILE A 1 488 ? -25.906 22.287 -81.574 1.00 215.12 488 ILE A O 1
ATOM 2768 N N . LEU A 1 489 ? -25.271 24.053 -80.323 1.00 219.60 489 LEU A N 1
ATOM 2769 C CA . LEU A 1 489 ? -26.418 23.958 -79.427 1.00 228.29 489 LEU A CA 1
ATOM 2770 C C . LEU A 1 489 ? -27.734 24.236 -80.138 1.00 228.90 489 LEU A C 1
ATOM 2771 O O . LEU A 1 489 ? -28.790 23.827 -79.645 1.00 224.77 489 LEU A O 1
ATOM 2776 N N . ILE A 1 490 ? -27.697 24.925 -81.279 1.00 224.52 490 ILE A N 1
ATOM 2777 C CA . ILE A 1 490 ? -28.929 25.207 -82.005 1.00 217.85 490 ILE A CA 1
ATOM 2778 C C . ILE A 1 490 ? -29.435 23.962 -82.725 1.00 210.86 490 ILE A C 1
ATOM 2779 O O . ILE A 1 490 ? -30.649 23.774 -82.869 1.00 239.99 490 ILE A O 1
ATOM 2784 N N . ILE A 1 491 ? -28.528 23.096 -83.180 1.00 201.11 491 ILE A N 1
ATOM 2785 C CA . ILE A 1 491 ? -28.924 21.866 -83.855 1.00 195.93 491 ILE A CA 1
ATOM 2786 C C . ILE A 1 491 ? -29.057 20.691 -82.890 1.00 190.48 491 ILE A C 1
ATOM 2787 O O . ILE A 1 491 ? -29.805 19.744 -83.177 1.00 179.89 491 ILE A O 1
ATOM 2792 N N . SER A 1 492 ? -28.370 20.730 -81.745 1.00 195.46 492 SER A N 1
ATOM 2793 C CA . SER A 1 492 ? -28.455 19.620 -80.801 1.00 189.93 492 SER A CA 1
ATOM 2794 C C . SER A 1 492 ? -29.838 19.512 -80.169 1.00 182.67 492 SER A C 1
ATOM 2795 O O . SER A 1 492 ? -30.259 18.411 -79.797 1.00 170.38 492 SER A O 1
ATOM 2798 N N . SER A 1 493 ? -30.554 20.628 -80.036 1.00 191.22 493 SER A N 1
ATOM 2799 C CA . SER A 1 493 ? -31.887 20.613 -79.445 1.00 165.09 493 SER A CA 1
ATOM 2800 C C . SER A 1 493 ? -32.965 20.160 -80.421 1.00 165.08 493 SER A C 1
ATOM 2801 O O . SER A 1 493 ? -34.145 20.155 -80.052 1.00 173.96 493 SER A O 1
ATOM 2804 N N . LEU A 1 494 ? -32.597 19.791 -81.650 1.00 169.90 494 LEU A N 1
ATOM 2805 C CA . LEU A 1 494 ? -33.568 19.248 -82.592 1.00 169.80 494 LEU A CA 1
ATOM 2806 C C . LEU A 1 494 ? -34.025 17.846 -82.216 1.00 169.46 494 LEU A C 1
ATOM 2807 O O . LEU A 1 494 ? -35.039 17.381 -82.748 1.00 154.83 494 LEU A O 1
ATOM 2812 N N . MET A 1 495 ? -33.313 17.168 -81.312 1.00 180.20 495 MET A N 1
ATOM 2813 C CA . MET A 1 495 ? -33.764 15.883 -80.791 1.00 186.75 495 MET A CA 1
ATOM 2814 C C . MET A 1 495 ? -35.050 15.996 -79.985 1.00 183.96 495 MET A C 1
ATOM 2815 O O . MET A 1 495 ? -35.624 14.965 -79.620 1.00 218.40 495 MET A O 1
ATOM 2820 N N . PHE A 1 496 ? -35.511 17.213 -79.699 1.00 181.19 496 PHE A N 1
ATOM 2821 C CA . PHE A 1 496 ? -36.715 17.415 -78.905 1.00 187.26 496 PHE A CA 1
ATOM 2822 C C . PHE A 1 496 ? -37.755 18.194 -79.700 1.00 196.22 496 PHE A C 1
ATOM 2823 O O . PHE A 1 496 ? -38.116 19.317 -79.333 1.00 194.63 496 PHE A O 1
ATOM 2831 N N . ASP A 1 497 ? -38.230 17.606 -80.795 1.00 204.25 497 ASP A N 1
ATOM 2832 C CA . ASP A 1 497 ? -39.273 18.227 -81.596 1.00 220.88 497 ASP A CA 1
ATOM 2833 C C . ASP A 1 497 ? -40.585 18.265 -80.819 1.00 251.63 497 ASP A C 1
ATOM 2834 O O . ASP A 1 497 ? -40.873 17.390 -79.999 1.00 274.77 497 ASP A O 1
ATOM 2839 N N . GLU A 1 498 ? -41.387 19.300 -81.085 1.00 257.31 498 GLU A N 1
ATOM 2840 C CA . GLU A 1 498 ? -42.617 19.510 -80.329 1.00 258.85 498 GLU A CA 1
ATOM 2841 C C . GLU A 1 498 ? -43.655 18.418 -80.567 1.00 264.37 498 GLU A C 1
ATOM 2842 O O . GLU A 1 498 ? -44.584 18.282 -79.765 1.00 256.31 498 GLU A O 1
ATOM 2848 N N . GLU A 1 499 ? -43.523 17.644 -81.642 1.00 266.02 499 GLU A N 1
ATOM 2849 C CA . GLU A 1 499 ? -44.450 16.552 -81.916 1.00 264.72 499 GLU A CA 1
ATOM 2850 C C . GLU A 1 499 ? -44.138 15.373 -81.002 1.00 263.48 499 GLU A C 1
ATOM 2851 O O . GLU A 1 499 ? -43.006 14.875 -80.987 1.00 241.16 499 GLU A O 1
ATOM 2857 N N . PHE A 1 500 ? -45.136 14.921 -80.243 1.00 276.20 500 PHE A N 1
ATOM 2858 C CA . PHE A 1 500 ? -44.987 13.765 -79.365 1.00 257.18 500 PHE A CA 1
ATOM 2859 C C . PHE A 1 500 ? -45.712 12.585 -80.008 1.00 242.27 500 PHE A C 1
ATOM 2860 O O . PHE A 1 500 ? -46.936 12.613 -80.179 1.00 237.02 500 PHE A O 1
ATOM 2868 N N . ASP A 1 501 ? -44.942 11.574 -80.399 1.00 232.58 501 ASP A N 1
ATOM 2869 C CA . ASP A 1 501 ? -45.463 10.339 -80.975 1.00 235.01 501 ASP A CA 1
ATOM 2870 C C . ASP A 1 501 ? -46.525 10.574 -82.057 1.00 238.23 501 ASP A C 1
ATOM 2871 O O . ASP A 1 501 ? -47.682 10.186 -81.891 1.00 236.23 501 ASP A O 1
ATOM 2876 N N . PRO A 1 502 ? -46.158 11.212 -83.179 1.00 236.07 502 PRO A N 1
ATOM 2877 C CA . PRO A 1 502 ? -47.147 11.428 -84.243 1.00 237.98 502 PRO A CA 1
ATOM 2878 C C . PRO A 1 502 ? -47.293 10.222 -85.159 1.00 240.16 502 PRO A C 1
ATOM 2879 O O . PRO A 1 502 ? -48.397 9.911 -85.617 1.00 200.25 502 PRO A O 1
ATOM 2883 N N . PHE A 1 503 ? -46.183 9.535 -85.430 1.00 254.90 503 PHE A N 1
ATOM 2884 C CA . PHE A 1 503 ? -46.194 8.374 -86.312 1.00 252.35 503 PHE A CA 1
ATOM 2885 C C . PHE A 1 503 ? -45.957 7.093 -85.523 1.00 244.29 503 PHE A C 1
ATOM 2886 O O . PHE A 1 503 ? -46.804 6.685 -84.721 1.00 217.33 503 PHE A O 1
ATOM 2894 N N . LYS A 1 504 ? -44.811 6.451 -85.741 1.00 254.28 504 LYS A N 1
ATOM 2895 C CA . LYS A 1 504 ? -44.485 5.216 -85.044 1.00 274.19 504 LYS A CA 1
ATOM 2896 C C . LYS A 1 504 ? -42.975 5.135 -84.862 1.00 283.95 504 LYS A C 1
ATOM 2897 O O . LYS A 1 504 ? -42.217 5.941 -85.407 1.00 254.29 504 LYS A O 1
ATOM 2903 N N . THR A 1 505 ? -42.546 4.143 -84.082 1.00 307.59 505 THR A N 1
ATOM 2904 C CA . THR A 1 505 ? -41.139 3.958 -83.747 1.00 302.70 505 THR A CA 1
ATOM 2905 C C . THR A 1 505 ? -40.578 2.645 -84.269 1.00 307.29 505 THR A C 1
ATOM 2906 O O . THR A 1 505 ? -39.496 2.634 -84.869 1.00 306.87 505 THR A O 1
ATOM 2910 N N . SER A 1 506 ? -41.286 1.532 -84.063 1.00 315.14 506 SER A N 1
ATOM 2911 C CA . SER A 1 506 ? -40.763 0.228 -84.458 1.00 321.67 506 SER A CA 1
ATOM 2912 C C . SER A 1 506 ? -40.732 0.038 -85.969 1.00 317.38 506 SER A C 1
ATOM 2913 O O . SER A 1 506 ? -39.959 -0.792 -86.459 1.00 303.69 506 SER A O 1
ATOM 2916 N N . SER A 1 507 ? -41.547 0.780 -86.714 1.00 316.34 507 SER A N 1
ATOM 2917 C CA . SER A 1 507 ? -41.615 0.643 -88.163 1.00 298.63 507 SER A CA 1
ATOM 2918 C C . SER A 1 507 ? -40.635 1.550 -88.897 1.00 293.11 507 SER A C 1
ATOM 2919 O O . SER A 1 507 ? -40.604 1.525 -90.132 1.00 291.44 507 SER A O 1
ATOM 2922 N N . PHE A 1 508 ? -39.841 2.341 -88.172 1.00 286.11 508 PHE A N 1
ATOM 2923 C CA . PHE A 1 508 ? -38.849 3.249 -88.752 1.00 263.12 508 PHE A CA 1
ATOM 2924 C C . PHE A 1 508 ? -39.516 4.221 -89.731 1.00 247.41 508 PHE A C 1
ATOM 2925 O O . PHE A 1 508 ? -39.288 4.199 -90.943 1.00 247.07 508 PHE A O 1
ATOM 2933 N N . ASN A 1 509 ? -40.355 5.085 -89.160 1.00 237.94 509 ASN A N 1
ATOM 2934 C CA . ASN A 1 509 ? -41.177 5.990 -89.955 1.00 235.11 509 ASN A CA 1
ATOM 2935 C C . ASN A 1 509 ? -40.442 7.280 -90.295 1.00 223.10 509 ASN A C 1
ATOM 2936 O O . ASN A 1 509 ? -39.209 7.308 -90.356 1.00 209.24 509 ASN A O 1
ATOM 2941 N N . LYS A 1 510 ? -41.204 8.354 -90.521 1.00 237.49 510 LYS A N 1
ATOM 2942 C CA . LYS A 1 510 ? -40.606 9.632 -90.895 1.00 252.33 510 LYS A CA 1
ATOM 2943 C C . LYS A 1 510 ? -39.896 10.286 -89.717 1.00 253.92 510 LYS A C 1
ATOM 2944 O O . LYS A 1 510 ? -38.888 10.976 -89.908 1.00 262.73 510 LYS A O 1
ATOM 2950 N N . ARG A 1 511 ? -40.401 10.082 -88.498 1.00 241.65 511 ARG A N 1
ATOM 2951 C CA . ARG A 1 511 ? -39.768 10.633 -87.306 1.00 228.29 511 ARG A CA 1
ATOM 2952 C C . ARG A 1 511 ? -38.498 9.884 -86.920 1.00 197.22 511 ARG A C 1
ATOM 2953 O O . ARG A 1 511 ? -37.750 10.364 -86.061 1.00 187.21 511 ARG A O 1
ATOM 2961 N N . SER A 1 512 ? -38.228 8.734 -87.541 1.00 188.83 512 SER A N 1
ATOM 2962 C CA . SER A 1 512 ? -37.055 7.944 -87.183 1.00 183.95 512 SER A CA 1
ATOM 2963 C C . SER A 1 512 ? -35.794 8.468 -87.862 1.00 173.69 512 SER A C 1
ATOM 2964 O O . SER A 1 512 ? -34.752 8.622 -87.214 1.00 169.19 512 SER A O 1
ATOM 2967 N N . LYS A 1 513 ? -35.873 8.728 -89.170 1.00 168.96 513 LYS A N 1
ATOM 2968 C CA . LYS A 1 513 ? -34.696 9.147 -89.925 1.00 156.63 513 LYS A CA 1
ATOM 2969 C C . LYS A 1 513 ? -34.156 10.476 -89.415 1.00 117.20 513 LYS A C 1
ATOM 2970 O O . LYS A 1 513 ? -32.938 10.689 -89.377 1.00 154.39 513 LYS A O 1
ATOM 2976 N N . PHE A 1 514 ? -35.051 11.378 -89.010 1.00 133.40 514 PHE A N 1
ATOM 2977 C CA . PHE A 1 514 ? -34.633 12.676 -88.490 1.00 160.13 514 PHE A CA 1
ATOM 2978 C C . PHE A 1 514 ? -33.768 12.517 -87.244 1.00 171.17 514 PHE A C 1
ATOM 2979 O O . PHE A 1 514 ? -32.646 13.038 -87.178 1.00 183.50 514 PHE A O 1
ATOM 2987 N N . LEU A 1 515 ? -34.275 11.791 -86.244 1.00 166.41 515 LEU A N 1
ATOM 2988 C CA . LEU A 1 515 ? -33.514 11.588 -85.017 1.00 164.68 515 LEU A CA 1
ATOM 2989 C C . LEU A 1 515 ? -32.245 10.785 -85.270 1.00 178.91 515 LEU A C 1
ATOM 2990 O O . LEU A 1 515 ? -31.218 11.034 -84.627 1.00 177.93 515 LEU A O 1
ATOM 2995 N N . SER A 1 516 ? -32.289 9.830 -86.204 1.00 181.39 516 SER A N 1
ATOM 2996 C CA . SER A 1 516 ? -31.084 9.077 -86.537 1.00 174.44 516 SER A CA 1
ATOM 2997 C C . SER A 1 516 ? -30.007 9.991 -87.106 1.00 173.26 516 SER A C 1
ATOM 2998 O O . SER A 1 516 ? -28.831 9.885 -86.737 1.00 170.27 516 SER A O 1
ATOM 3001 N N . THR A 1 517 ? -30.393 10.907 -87.998 1.00 174.61 517 THR A N 1
ATOM 3002 C CA . THR A 1 517 ? -29.422 11.831 -88.573 1.00 168.37 517 THR A CA 1
ATOM 3003 C C . THR A 1 517 ? -28.892 12.801 -87.522 1.00 178.33 517 THR A C 1
ATOM 3004 O O . THR A 1 517 ? -27.702 13.140 -87.528 1.00 194.62 517 THR A O 1
ATOM 3008 N N . VAL A 1 518 ? -29.750 13.247 -86.601 1.00 172.60 518 VAL A N 1
ATOM 3009 C CA . VAL A 1 518 ? -29.277 14.163 -85.564 1.00 179.01 518 VAL A CA 1
ATOM 3010 C C . VAL A 1 518 ? -28.307 13.454 -84.621 1.00 195.47 518 VAL A C 1
ATOM 3011 O O . VAL A 1 518 ? -27.316 14.042 -84.171 1.00 200.08 518 VAL A O 1
ATOM 3015 N N . ALA A 1 519 ? -28.561 12.177 -84.320 1.00 197.37 519 ALA A N 1
ATOM 3016 C CA . ALA A 1 519 ? -27.623 11.420 -83.493 1.00 211.44 519 ALA A CA 1
ATOM 3017 C C . ALA A 1 519 ? -26.309 11.178 -84.228 1.00 206.90 519 ALA A C 1
ATOM 3018 O O . ALA A 1 519 ? -25.227 11.245 -83.625 1.00 194.33 519 ALA A O 1
ATOM 3020 N N . LYS A 1 520 ? -26.384 10.886 -85.529 1.00 206.41 520 LYS A N 1
ATOM 3021 C CA . LYS A 1 520 ? -25.176 10.751 -86.336 1.00 189.66 520 LYS A CA 1
ATOM 3022 C C . LYS A 1 520 ? -24.366 12.041 -86.328 1.00 182.53 520 LYS A C 1
ATOM 3023 O O . LYS A 1 520 ? -23.130 12.010 -86.310 1.00 182.59 520 LYS A O 1
ATOM 3029 N N . PHE A 1 521 ? -25.050 13.188 -86.336 1.00 181.83 521 PHE A N 1
ATOM 3030 C CA . PHE A 1 521 ? -24.360 14.469 -86.219 1.00 188.11 521 PHE A CA 1
ATOM 3031 C C . PHE A 1 521 ? -23.718 14.630 -84.845 1.00 194.26 521 PHE A C 1
ATOM 3032 O O . PHE A 1 521 ? -22.570 15.078 -84.738 1.00 200.41 521 PHE A O 1
ATOM 3040 N N . LEU A 1 522 ? -24.448 14.278 -83.783 1.00 185.91 522 LEU A N 1
ATOM 3041 C CA . LEU A 1 522 ? -23.923 14.442 -82.430 1.00 187.17 522 LEU A CA 1
ATOM 3042 C C . LEU A 1 522 ? -22.715 13.550 -82.172 1.00 183.46 522 LEU A C 1
ATOM 3043 O O . LEU A 1 522 ? -21.867 13.887 -81.336 1.00 186.74 522 LEU A O 1
ATOM 3048 N N . ALA A 1 523 ? -22.626 12.410 -82.863 1.00 172.65 523 ALA A N 1
ATOM 3049 C CA . ALA A 1 523 ? -21.496 11.506 -82.655 1.00 177.08 523 ALA A CA 1
ATOM 3050 C C . ALA A 1 523 ? -20.168 12.174 -83.001 1.00 182.84 523 ALA A C 1
ATOM 3051 O O . ALA A 1 523 ? -19.171 12.007 -82.283 1.00 187.58 523 ALA A O 1
ATOM 3053 N N . ARG A 1 524 ? -20.132 12.930 -84.103 1.00 177.40 524 ARG A N 1
ATOM 3054 C CA . ARG A 1 524 ? -18.895 13.596 -84.502 1.00 176.19 524 ARG A CA 1
ATOM 3055 C C . ARG A 1 524 ? -18.475 14.646 -83.482 1.00 191.27 524 ARG A C 1
ATOM 3056 O O . ARG A 1 524 ? -17.285 14.775 -83.174 1.00 207.73 524 ARG A O 1
ATOM 3064 N N . VAL A 1 525 ? -19.433 15.408 -82.950 1.00 182.83 525 VAL A N 1
ATOM 3065 C CA . VAL A 1 525 ? -19.111 16.400 -81.927 1.00 189.28 525 VAL A CA 1
ATOM 3066 C C . VAL A 1 525 ? -18.605 15.716 -80.664 1.00 192.27 525 VAL A C 1
ATOM 3067 O O . VAL A 1 525 ? -17.655 16.187 -80.019 1.00 206.31 525 VAL A O 1
ATOM 3071 N N . ILE A 1 526 ? -19.232 14.597 -80.290 1.00 182.58 526 ILE A N 1
ATOM 3072 C CA . ILE A 1 526 ? -18.777 13.832 -79.132 1.00 199.93 526 ILE A CA 1
ATOM 3073 C C . ILE A 1 526 ? -17.322 13.420 -79.309 1.00 208.46 526 ILE A C 1
ATOM 3074 O O . ILE A 1 526 ? -16.488 13.626 -78.420 1.00 204.27 526 ILE A O 1
ATOM 3079 N N . LYS A 1 527 ? -16.994 12.842 -80.468 1.00 202.83 527 LYS A N 1
ATOM 3080 C CA . LYS A 1 527 ? -15.628 12.378 -80.698 1.00 194.92 527 LYS A CA 1
ATOM 3081 C C . LYS A 1 527 ? -14.643 13.542 -80.766 1.00 203.73 527 LYS A C 1
ATOM 3082 O O . LYS A 1 527 ? -13.509 13.433 -80.277 1.00 213.88 527 LYS A O 1
ATOM 3088 N N . GLU A 1 528 ? -15.058 14.665 -81.360 1.00 202.98 528 GLU A N 1
ATOM 3089 C CA . GLU A 1 528 ? -14.195 15.841 -81.425 1.00 205.91 528 GLU A CA 1
ATOM 3090 C C . GLU A 1 528 ? -13.828 16.329 -80.031 1.00 217.57 528 GLU A C 1
ATOM 3091 O O . GLU A 1 528 ? -12.644 16.502 -79.712 1.00 235.39 528 GLU A O 1
ATOM 3097 N N . LYS A 1 529 ? -14.834 16.558 -79.182 1.00 207.06 529 LYS A N 1
ATOM 3098 C CA . LYS A 1 529 ? -14.545 17.029 -77.830 1.00 203.95 529 LYS A CA 1
ATOM 3099 C C . LYS A 1 529 ? -13.796 15.979 -77.017 1.00 214.58 529 LYS A C 1
ATOM 3100 O O . LYS A 1 529 ? -12.950 16.331 -76.186 1.00 205.61 529 LYS A O 1
ATOM 3106 N N . PHE A 1 530 ? -14.068 14.694 -77.263 1.00 226.08 530 PHE A N 1
ATOM 3107 C CA . PHE A 1 530 ? -13.349 13.627 -76.575 1.00 233.48 530 PHE A CA 1
ATOM 3108 C C . PHE A 1 530 ? -11.857 13.685 -76.877 1.00 232.59 530 PHE A C 1
ATOM 3109 O O . PHE A 1 530 ? -11.024 13.645 -75.963 1.00 224.79 530 PHE A O 1
ATOM 3117 N N . ASP A 1 531 ? -11.499 13.781 -78.159 1.00 236.34 531 ASP A N 1
ATOM 3118 C CA . ASP A 1 531 ? -10.085 13.826 -78.516 1.00 236.14 531 ASP A CA 1
ATOM 3119 C C . ASP A 1 531 ? -9.451 15.163 -78.147 1.00 230.94 531 ASP A C 1
ATOM 3120 O O . ASP A 1 531 ? -8.237 15.228 -77.921 1.00 236.59 531 ASP A O 1
ATOM 3125 N N . GLU A 1 532 ? -10.246 16.233 -78.070 1.00 227.94 532 GLU A N 1
ATOM 3126 C CA . GLU A 1 532 ? -9.682 17.542 -77.760 1.00 219.32 532 GLU A CA 1
ATOM 3127 C C . GLU A 1 532 ? -9.452 17.736 -76.265 1.00 219.08 532 GLU A C 1
ATOM 3128 O O . GLU A 1 532 ? -8.550 18.486 -75.876 1.00 205.76 532 GLU A O 1
ATOM 3134 N N . PHE A 1 533 ? -10.238 17.070 -75.416 1.00 220.45 533 PHE A N 1
ATOM 3135 C CA . PHE A 1 533 ? -10.087 17.248 -73.978 1.00 219.56 533 PHE A CA 1
ATOM 3136 C C . PHE A 1 533 ? -8.929 16.446 -73.397 1.00 223.90 533 PHE A C 1
ATOM 3137 O O . PHE A 1 533 ? -8.487 16.743 -72.281 1.00 223.24 533 PHE A O 1
ATOM 3145 N N . ILE A 1 534 ? -8.422 15.448 -74.123 1.00 224.65 534 ILE A N 1
ATOM 3146 C CA . ILE A 1 534 ? -7.341 14.624 -73.591 1.00 221.03 534 ILE A CA 1
ATOM 3147 C C . ILE A 1 534 ? -6.023 15.389 -73.604 1.00 225.70 534 ILE A C 1
ATOM 3148 O O . ILE A 1 534 ? -5.211 15.271 -72.678 1.00 231.31 534 ILE A O 1
ATOM 3153 N N . LYS A 1 535 ? -5.789 16.191 -74.644 1.00 221.02 535 LYS A N 1
ATOM 3154 C CA . LYS A 1 535 ? -4.532 16.922 -74.753 1.00 216.33 535 LYS A CA 1
ATOM 3155 C C . LYS A 1 535 ? -4.515 18.197 -73.919 1.00 221.71 535 LYS A C 1
ATOM 3156 O O . LYS A 1 535 ? -3.432 18.718 -73.634 1.00 230.23 535 LYS A O 1
ATOM 3162 N N . THR A 1 536 ? -5.682 18.708 -73.520 1.00 218.23 536 THR A N 1
ATOM 3163 C CA . THR A 1 536 ? -5.726 19.951 -72.756 1.00 225.33 536 THR A CA 1
ATOM 3164 C C . THR A 1 536 ? -5.419 19.712 -71.282 1.00 235.74 536 THR A C 1
ATOM 3165 O O . THR A 1 536 ? -4.638 20.454 -70.676 1.00 237.98 536 THR A O 1
ATOM 3169 N N . HIS A 1 537 ? -6.024 18.687 -70.689 1.00 230.34 537 HIS A N 1
ATOM 3170 C CA . HIS A 1 537 ? -5.819 18.356 -69.287 1.00 237.78 537 HIS A CA 1
ATOM 3171 C C . HIS A 1 537 ? -5.099 17.019 -69.170 1.00 241.23 537 HIS A C 1
ATOM 3172 O O . HIS A 1 537 ? -5.329 16.106 -69.970 1.00 233.26 537 HIS A O 1
ATOM 3179 N N . GLU A 1 538 ? -4.232 16.907 -68.168 1.00 251.98 538 GLU A N 1
ATOM 3180 C CA . GLU A 1 538 ? -3.400 15.725 -68.010 1.00 245.91 538 GLU A CA 1
ATOM 3181 C C . GLU A 1 538 ? -4.188 14.571 -67.399 1.00 252.06 538 GLU A C 1
ATOM 3182 O O . GLU A 1 538 ? -5.132 14.769 -66.629 1.00 254.01 538 GLU A O 1
ATOM 3188 N N . ASP A 1 539 ? -3.781 13.353 -67.753 1.00 255.27 539 ASP A N 1
ATOM 3189 C CA . ASP A 1 539 ? -4.413 12.140 -67.253 1.00 267.06 539 ASP A CA 1
ATOM 3190 C C . ASP A 1 539 ? -3.681 11.653 -66.009 1.00 270.38 539 ASP A C 1
ATOM 3191 O O . ASP A 1 539 ? -2.450 11.546 -66.007 1.00 271.95 539 ASP A O 1
ATOM 3196 N N . LEU A 1 540 ? -4.440 11.359 -64.958 1.00 271.66 540 LEU A N 1
ATOM 3197 C CA . LEU A 1 540 ? -3.872 10.836 -63.727 1.00 279.69 540 LEU A CA 1
ATOM 3198 C C . LEU A 1 540 ? -3.482 9.370 -63.902 1.00 299.42 540 LEU A C 1
ATOM 3199 O O . LEU A 1 540 ? -3.996 8.683 -64.789 1.00 292.93 540 LEU A O 1
ATOM 3204 N N . PRO A 1 541 ? -2.557 8.870 -63.074 1.00 313.88 541 PRO A N 1
ATOM 3205 C CA . PRO A 1 541 ? -2.055 7.498 -63.290 1.00 309.80 541 PRO A CA 1
ATOM 3206 C C . PRO A 1 541 ? -3.127 6.420 -63.239 1.00 307.47 541 PRO A C 1
ATOM 3207 O O . PRO A 1 541 ? -3.180 5.567 -64.134 1.00 309.30 541 PRO A O 1
ATOM 3211 N N . LYS A 1 542 ? -3.982 6.426 -62.221 1.00 302.32 542 LYS A N 1
ATOM 3212 C CA . LYS A 1 542 ? -4.957 5.363 -62.022 1.00 284.48 542 LYS A CA 1
ATOM 3213 C C . LYS A 1 542 ? -6.374 5.925 -61.991 1.00 275.30 542 LYS A C 1
ATOM 3214 O O . LYS A 1 542 ? -6.594 7.139 -62.002 1.00 271.00 542 LYS A O 1
ATOM 3220 N N . GLU A 1 543 ? -7.341 5.007 -61.952 1.00 263.78 543 GLU A N 1
ATOM 3221 C CA . GLU A 1 543 ? -8.747 5.358 -61.790 1.00 255.23 543 GLU A CA 1
ATOM 3222 C C . GLU A 1 543 ? -9.435 4.357 -60.869 1.00 239.75 543 GLU A C 1
ATOM 3223 O O . GLU A 1 543 ? -8.939 4.074 -59.774 1.00 205.42 543 GLU A O 1
ATOM 3229 N N . VAL A 1 544 ? -10.574 3.816 -61.302 1.00 244.77 544 VAL A N 1
ATOM 3230 C CA . VAL A 1 544 ? -11.296 2.817 -60.521 1.00 255.60 544 VAL A CA 1
ATOM 3231 C C . VAL A 1 544 ? -10.487 1.528 -60.496 1.00 267.04 544 VAL A C 1
ATOM 3232 O O . VAL A 1 544 ? -9.896 1.171 -59.471 1.00 273.85 544 VAL A O 1
ATOM 3236 N N . ASP A 1 545 ? -10.455 0.824 -61.625 1.00 274.02 545 ASP A N 1
ATOM 3237 C CA . ASP A 1 545 ? -9.699 -0.414 -61.765 1.00 280.47 545 ASP A CA 1
ATOM 3238 C C . ASP A 1 545 ? -8.821 -0.305 -63.002 1.00 278.11 545 ASP A C 1
ATOM 3239 O O . ASP A 1 545 ? -9.332 -0.189 -64.120 1.00 289.27 545 ASP A O 1
ATOM 3244 N N . GLY A 1 546 ? -7.506 -0.335 -62.800 1.00 251.42 546 GLY A N 1
ATOM 3245 C CA . GLY A 1 546 ? -6.575 -0.179 -63.899 1.00 259.91 546 GLY A CA 1
ATOM 3246 C C . GLY A 1 546 ? -6.648 1.196 -64.530 1.00 277.30 546 GLY A C 1
ATOM 3247 O O . GLY A 1 546 ? -6.287 2.195 -63.900 1.00 265.15 546 GLY A O 1
ATOM 3248 N N . LEU A 1 547 ? -7.120 1.262 -65.773 1.00 301.83 547 LEU A N 1
ATOM 3249 C CA . LEU A 1 547 ? -7.260 2.534 -66.476 1.00 292.06 547 LEU A CA 1
ATOM 3250 C C . LEU A 1 547 ? -8.362 2.408 -67.514 1.00 286.56 547 LEU A C 1
ATOM 3251 O O . LEU A 1 547 ? -8.230 1.638 -68.471 1.00 284.94 547 LEU A O 1
ATOM 3256 N N . GLU A 1 548 ? -9.442 3.161 -67.323 1.00 272.35 548 GLU A N 1
ATOM 3257 C CA . GLU A 1 548 ? -10.532 3.221 -68.295 1.00 260.60 548 GLU A CA 1
ATOM 3258 C C . GLU A 1 548 ? -10.443 4.540 -69.063 1.00 265.20 548 GLU A C 1
ATOM 3259 O O . GLU A 1 548 ? -11.215 5.479 -68.861 1.00 246.29 548 GLU A O 1
ATOM 3265 N N . VAL A 1 549 ? -9.460 4.587 -69.964 1.00 281.81 549 VAL A N 1
ATOM 3266 C CA . VAL A 1 549 ? -9.161 5.819 -70.689 1.00 281.94 549 VAL A CA 1
ATOM 3267 C C . VAL A 1 549 ? -10.288 6.181 -71.649 1.00 269.59 549 VAL A C 1
ATOM 3268 O O . VAL A 1 549 ? -10.573 7.366 -71.864 1.00 255.00 549 VAL A O 1
ATOM 3272 N N . GLY A 1 550 ? -10.951 5.185 -72.229 1.00 268.40 550 GLY A N 1
ATOM 3273 C CA . GLY A 1 550 ? -11.939 5.420 -73.255 1.00 253.46 550 GLY A CA 1
ATOM 3274 C C . GLY A 1 550 ? -13.295 5.855 -72.732 1.00 237.43 550 GLY A C 1
ATOM 3275 O O . GLY A 1 550 ? -13.686 7.020 -72.853 1.00 238.69 550 GLY A O 1
ATOM 3276 N N . PRO A 1 551 ? -14.045 4.917 -72.145 1.00 227.70 551 PRO A N 1
ATOM 3277 C CA . PRO A 1 551 ? -15.451 5.207 -71.816 1.00 224.05 551 PRO A CA 1
ATOM 3278 C C . PRO A 1 551 ? -15.638 6.295 -70.771 1.00 224.09 551 PRO A C 1
ATOM 3279 O O . PRO A 1 551 ? -16.630 7.031 -70.843 1.00 227.21 551 PRO A O 1
ATOM 3283 N N . VAL A 1 552 ? -14.723 6.425 -69.807 1.00 223.73 552 VAL A N 1
ATOM 3284 C CA . VAL A 1 552 ? -14.926 7.367 -68.707 1.00 217.10 552 VAL A CA 1
ATOM 3285 C C . VAL A 1 552 ? -15.013 8.796 -69.231 1.00 219.70 552 VAL A C 1
ATOM 3286 O O . VAL A 1 552 ? -15.972 9.524 -68.947 1.00 213.64 552 VAL A O 1
ATOM 3290 N N . VAL A 1 553 ? -14.011 9.219 -70.004 1.00 221.53 553 VAL A N 1
ATOM 3291 C CA . VAL A 1 553 ? -14.022 10.573 -70.549 1.00 213.77 553 VAL A CA 1
ATOM 3292 C C . VAL A 1 553 ? -15.132 10.733 -71.580 1.00 230.32 553 VAL A C 1
ATOM 3293 O O . VAL A 1 553 ? -15.730 11.810 -71.698 1.00 231.63 553 VAL A O 1
ATOM 3297 N N . GLN A 1 554 ? -15.436 9.673 -72.330 1.00 251.57 554 GLN A N 1
ATOM 3298 C CA . GLN A 1 554 ? -16.435 9.764 -73.388 1.00 233.31 554 GLN A CA 1
ATOM 3299 C C . GLN A 1 554 ? -17.856 9.813 -72.839 1.00 214.17 554 GLN A C 1
ATOM 3300 O O . GLN A 1 554 ? -18.779 10.175 -73.577 1.00 196.01 554 GLN A O 1
ATOM 3306 N N . VAL A 1 555 ? -18.051 9.465 -71.569 1.00 214.40 555 VAL A N 1
ATOM 3307 C CA . VAL A 1 555 ? -19.370 9.535 -70.948 1.00 212.32 555 VAL A CA 1
ATOM 3308 C C . VAL A 1 555 ? -19.453 10.778 -70.068 1.00 208.10 555 VAL A C 1
ATOM 3309 O O . VAL A 1 555 ? -20.514 11.406 -69.963 1.00 197.76 555 VAL A O 1
ATOM 3313 N N . GLY A 1 556 ? -18.332 11.152 -69.446 1.00 218.02 556 GLY A N 1
ATOM 3314 C CA . GLY A 1 556 ? -18.341 12.298 -68.548 1.00 207.32 556 GLY A CA 1
ATOM 3315 C C . GLY A 1 556 ? -18.758 13.587 -69.230 1.00 189.11 556 GLY A C 1
ATOM 3316 O O . GLY A 1 556 ? -19.442 14.423 -68.634 1.00 180.63 556 GLY A O 1
ATOM 3317 N N . ILE A 1 557 ? -18.351 13.768 -70.487 1.00 190.65 557 ILE A N 1
ATOM 3318 C CA . ILE A 1 557 ? -18.768 14.952 -71.230 1.00 194.94 557 ILE A CA 1
ATOM 3319 C C . ILE A 1 557 ? -20.156 14.751 -71.828 1.00 194.26 557 ILE A C 1
ATOM 3320 O O . ILE A 1 557 ? -20.889 15.723 -72.049 1.00 195.85 557 ILE A O 1
ATOM 3325 N N . PHE A 1 558 ? -20.542 13.499 -72.088 1.00 193.83 558 PHE A N 1
ATOM 3326 C CA . PHE A 1 558 ? -21.868 13.205 -72.621 1.00 189.16 558 PHE A CA 1
ATOM 3327 C C . PHE A 1 558 ? -22.980 13.652 -71.681 1.00 188.25 558 PHE A C 1
ATOM 3328 O O . PHE A 1 558 ? -24.104 13.896 -72.136 1.00 174.75 558 PHE A O 1
ATOM 3336 N N . ILE A 1 559 ? -22.691 13.770 -70.383 1.00 198.83 559 ILE A N 1
ATOM 3337 C CA . ILE A 1 559 ? -23.703 14.205 -69.427 1.00 194.13 559 ILE A CA 1
ATOM 3338 C C . ILE A 1 559 ? -24.035 15.678 -69.630 1.00 185.54 559 ILE A C 1
ATOM 3339 O O . ILE A 1 559 ? -25.201 16.083 -69.547 1.00 189.91 559 ILE A O 1
ATOM 3344 N N . LYS A 1 560 ? -23.022 16.502 -69.912 1.00 178.36 560 LYS A N 1
ATOM 3345 C CA . LYS A 1 560 ? -23.276 17.914 -70.179 1.00 184.26 560 LYS A CA 1
ATOM 3346 C C . LYS A 1 560 ? -24.052 18.110 -71.476 1.00 184.93 560 LYS A C 1
ATOM 3347 O O . LYS A 1 560 ? -24.886 19.019 -71.567 1.00 198.98 560 LYS A O 1
ATOM 3353 N N . ILE A 1 561 ? -23.800 17.260 -72.475 1.00 180.41 561 ILE A N 1
ATOM 3354 C CA . ILE A 1 561 ? -24.324 17.485 -73.822 1.00 174.17 561 ILE A CA 1
ATOM 3355 C C . ILE A 1 561 ? -25.846 17.448 -73.823 1.00 178.64 561 ILE A C 1
ATOM 3356 O O . ILE A 1 561 ? -26.510 18.397 -74.259 1.00 173.68 561 ILE A O 1
ATOM 3361 N N . LEU A 1 562 ? -26.421 16.338 -73.356 1.00 178.52 562 LEU A N 1
ATOM 3362 C CA . LEU A 1 562 ? -27.870 16.176 -73.422 1.00 173.96 562 LEU A CA 1
ATOM 3363 C C . LEU A 1 562 ? -28.586 17.185 -72.533 1.00 179.90 562 LEU A C 1
ATOM 3364 O O . LEU A 1 562 ? -29.638 17.712 -72.911 1.00 173.71 562 LEU A O 1
ATOM 3369 N N . ASN A 1 563 ? -28.029 17.479 -71.357 1.00 187.20 563 ASN A N 1
ATOM 3370 C CA . ASN A 1 563 ? -28.686 18.424 -70.461 1.00 190.72 563 ASN A CA 1
ATOM 3371 C C . ASN A 1 563 ? -28.657 19.838 -71.031 1.00 191.25 563 ASN A C 1
ATOM 3372 O O . ASN A 1 563 ? -29.647 20.572 -70.931 1.00 196.87 563 ASN A O 1
ATOM 3377 N N . ASP A 1 564 ? -27.541 20.235 -71.650 1.00 192.03 564 ASP A N 1
ATOM 3378 C CA . ASP A 1 564 ? -27.495 21.547 -72.286 1.00 190.11 564 ASP A CA 1
ATOM 3379 C C . ASP A 1 564 ? -28.412 21.603 -73.502 1.00 194.88 564 ASP A C 1
ATOM 3380 O O . ASP A 1 564 ? -29.041 22.635 -73.761 1.00 200.98 564 ASP A O 1
ATOM 3385 N N . SER A 1 565 ? -28.515 20.500 -74.250 1.00 185.58 565 SER A N 1
ATOM 3386 C CA . SER A 1 565 ? -29.434 20.459 -75.384 1.00 177.89 565 SER A CA 1
ATOM 3387 C C . SER A 1 565 ? -30.881 20.573 -74.921 1.00 183.27 565 SER A C 1
ATOM 3388 O O . SER A 1 565 ? -31.718 21.172 -75.607 1.00 175.39 565 SER A O 1
ATOM 3391 N N . LEU A 1 566 ? -31.192 19.995 -73.761 1.00 188.45 566 LEU A N 1
ATOM 3392 C CA . LEU A 1 566 ? -32.533 20.120 -73.200 1.00 193.07 566 LEU A CA 1
ATOM 3393 C C . LEU A 1 566 ? -32.803 21.544 -72.733 1.00 197.30 566 LEU A C 1
ATOM 3394 O O . LEU A 1 566 ? -33.879 22.097 -72.989 1.00 205.40 566 LEU A O 1
ATOM 3399 N N . ILE A 1 567 ? -31.839 22.148 -72.034 1.00 188.15 567 ILE A N 1
ATOM 3400 C CA . ILE A 1 567 ? -32.039 23.491 -71.496 1.00 186.38 567 ILE A CA 1
ATOM 3401 C C . ILE A 1 567 ? -32.160 24.512 -72.622 1.00 205.42 567 ILE A C 1
ATOM 3402 O O . ILE A 1 567 ? -32.956 25.456 -72.537 1.00 216.88 567 ILE A O 1
ATOM 3407 N N . TYR A 1 568 ? -31.393 24.332 -73.703 1.00 206.56 568 TYR A N 1
ATOM 3408 C CA . TYR A 1 568 ? -31.447 25.279 -74.811 1.00 219.23 568 TYR A CA 1
ATOM 3409 C C . TYR A 1 568 ? -32.823 25.307 -75.464 1.00 220.69 568 TYR A C 1
ATOM 3410 O O . TYR A 1 568 ? -33.259 26.359 -75.945 1.00 230.00 568 TYR A O 1
ATOM 3419 N N . HIS A 1 569 ? -33.521 24.172 -75.490 1.00 208.44 569 HIS A N 1
ATOM 3420 C CA . HIS A 1 569 ? -34.853 24.123 -76.077 1.00 198.31 569 HIS A CA 1
ATOM 3421 C C . HIS A 1 569 ? -35.958 24.415 -75.071 1.00 209.18 569 HIS A C 1
ATOM 3422 O O . HIS A 1 569 ? -37.046 24.840 -75.476 1.00 213.81 569 HIS A O 1
ATOM 3429 N N . LEU A 1 570 ? -35.707 24.202 -73.777 1.00 219.47 570 LEU A N 1
ATOM 3430 C CA . LEU A 1 570 ? -36.704 24.504 -72.758 1.00 227.01 570 LEU A CA 1
ATOM 3431 C C . LEU A 1 570 ? -36.686 25.965 -72.331 1.00 240.11 570 LEU A C 1
ATOM 3432 O O . LEU A 1 570 ? -37.673 26.442 -71.760 1.00 245.45 570 LEU A O 1
ATOM 3437 N N . LYS A 1 571 ? -35.587 26.681 -72.583 1.00 239.71 571 LYS A N 1
ATOM 3438 C CA . LYS A 1 571 ? -35.558 28.111 -72.299 1.00 244.62 571 LYS A CA 1
ATOM 3439 C C . LYS A 1 571 ? -36.463 28.886 -73.249 1.00 250.64 571 LYS A C 1
ATOM 3440 O O . LYS A 1 571 ? -37.067 29.888 -72.849 1.00 228.88 571 LYS A O 1
ATOM 3446 N N . ASP A 1 572 ? -36.578 28.432 -74.498 1.00 258.49 572 ASP A N 1
ATOM 3447 C CA . ASP A 1 572 ? -37.393 29.133 -75.486 1.00 267.20 572 ASP A CA 1
ATOM 3448 C C . ASP A 1 572 ? -38.873 28.805 -75.319 1.00 267.06 572 ASP A C 1
ATOM 3449 O O . ASP A 1 572 ? -39.701 29.699 -75.117 1.00 276.51 572 ASP A O 1
ATOM 3454 N N . CYS A 1 573 ? -39.221 27.523 -75.402 1.00 263.14 573 CYS A N 1
ATOM 3455 C CA . CYS A 1 573 ? -40.614 27.113 -75.331 1.00 270.79 573 CYS A CA 1
ATOM 3456 C C . CYS A 1 573 ? -41.154 27.285 -73.911 1.00 268.98 573 CYS A C 1
ATOM 3457 O O . CYS A 1 573 ? -40.409 27.483 -72.946 1.00 258.64 573 CYS A O 1
ATOM 3460 N N . ALA A 1 574 ? -42.477 27.207 -73.793 1.00 271.73 574 ALA A N 1
ATOM 3461 C CA . ALA A 1 574 ? -43.134 27.383 -72.508 1.00 255.32 574 ALA A CA 1
ATOM 3462 C C . ALA A 1 574 ? -42.790 26.235 -71.563 1.00 247.69 574 ALA A C 1
ATOM 3463 O O . ALA A 1 574 ? -42.374 25.150 -71.980 1.00 252.51 574 ALA A O 1
ATOM 3465 N N . GLU A 1 575 ? -42.970 26.489 -70.269 1.00 237.53 575 GLU A N 1
ATOM 3466 C CA . GLU A 1 575 ? -42.638 25.493 -69.260 1.00 233.72 575 GLU A CA 1
ATOM 3467 C C . GLU A 1 575 ? -43.664 24.367 -69.259 1.00 238.40 575 GLU A C 1
ATOM 3468 O O . GLU A 1 575 ? -44.875 24.612 -69.252 1.00 230.82 575 GLU A O 1
ATOM 3474 N N . VAL A 1 576 ? -43.173 23.130 -69.265 1.00 236.38 576 VAL A N 1
ATOM 3475 C CA . VAL A 1 576 ? -44.011 21.946 -69.158 1.00 226.24 576 VAL A CA 1
ATOM 3476 C C . VAL A 1 576 ? -43.544 21.137 -67.955 1.00 230.40 576 VAL A C 1
ATOM 3477 O O . VAL A 1 576 ? -42.434 21.315 -67.446 1.00 219.72 576 VAL A O 1
ATOM 3481 N N . ASP A 1 577 ? -44.413 20.239 -67.499 1.00 238.38 577 ASP A N 1
ATOM 3482 C CA . ASP A 1 577 ? -44.121 19.448 -66.315 1.00 238.03 577 ASP A CA 1
ATOM 3483 C C . ASP A 1 577 ? -43.085 18.369 -66.629 1.00 226.60 577 ASP A C 1
ATOM 3484 O O . ASP A 1 577 ? -42.761 18.091 -67.787 1.00 220.88 577 ASP A O 1
ATOM 3489 N N . SER A 1 578 ? -42.562 17.753 -65.564 1.00 232.92 578 SER A N 1
ATOM 3490 C CA . SER A 1 578 ? -41.507 16.755 -65.721 1.00 239.11 578 SER A CA 1
ATOM 3491 C C . SER A 1 578 ? -42.010 15.497 -66.419 1.00 235.62 578 SER A C 1
ATOM 3492 O O . SER A 1 578 ? -41.225 14.797 -67.073 1.00 240.64 578 SER A O 1
ATOM 3495 N N . ARG A 1 579 ? -43.304 15.190 -66.288 1.00 232.75 579 ARG A N 1
ATOM 3496 C CA . ARG A 1 579 ? -43.861 14.031 -66.977 1.00 224.93 579 ARG A CA 1
ATOM 3497 C C . ARG A 1 579 ? -43.796 14.197 -68.489 1.00 205.15 579 ARG A C 1
ATOM 3498 O O . ARG A 1 579 ? -43.623 13.211 -69.215 1.00 166.03 579 ARG A O 1
ATOM 3506 N N . THR A 1 580 ? -43.931 15.429 -68.980 1.00 208.73 580 THR A N 1
ATOM 3507 C CA . THR A 1 580 ? -43.769 15.695 -70.403 1.00 189.98 580 THR A CA 1
ATOM 3508 C C . THR A 1 580 ? -42.307 15.827 -70.809 1.00 192.46 580 THR A C 1
ATOM 3509 O O . THR A 1 580 ? -42.003 15.763 -72.004 1.00 185.54 580 THR A O 1
ATOM 3513 N N . LYS A 1 581 ? -41.400 16.010 -69.848 1.00 201.21 581 LYS A N 1
ATOM 3514 C CA . LYS A 1 581 ? -39.976 16.064 -70.164 1.00 171.49 581 LYS A CA 1
ATOM 3515 C C . LYS A 1 581 ? -39.381 14.667 -70.285 1.00 163.44 581 LYS A C 1
ATOM 3516 O O . LYS A 1 581 ? -38.539 14.420 -71.158 1.00 155.12 581 LYS A O 1
ATOM 3522 N N . ILE A 1 582 ? -39.807 13.746 -69.414 1.00 174.16 582 ILE A N 1
ATOM 3523 C CA . ILE A 1 582 ? -39.260 12.391 -69.423 1.00 174.52 582 ILE A CA 1
ATOM 3524 C C . ILE A 1 582 ? -39.575 11.690 -70.739 1.00 166.02 582 ILE A C 1
ATOM 3525 O O . ILE A 1 582 ? -38.719 11.006 -71.314 1.00 164.51 582 ILE A O 1
ATOM 3530 N N . ARG A 1 583 ? -40.804 11.849 -71.238 1.00 168.43 583 ARG A N 1
ATOM 3531 C CA . ARG A 1 583 ? -41.189 11.179 -72.477 1.00 163.90 583 ARG A CA 1
ATOM 3532 C C . ARG A 1 583 ? -40.358 11.668 -73.657 1.00 178.25 583 ARG A C 1
ATOM 3533 O O . ARG A 1 583 ? -39.904 10.865 -74.480 1.00 175.64 583 ARG A O 1
ATOM 3541 N N . MET A 1 584 ? -40.143 12.983 -73.755 1.00 185.61 584 MET A N 1
ATOM 3542 C CA . MET A 1 584 ? -39.348 13.514 -74.857 1.00 171.26 584 MET A CA 1
ATOM 3543 C C . MET A 1 584 ? -37.885 13.114 -74.723 1.00 161.70 584 MET A C 1
ATOM 3544 O O . MET A 1 584 ? -37.227 12.796 -75.723 1.00 157.80 584 MET A O 1
ATOM 3549 N N . LEU A 1 585 ? -37.359 13.109 -73.495 1.00 170.60 585 LEU A N 1
ATOM 3550 C CA . LEU A 1 585 ? -35.979 12.683 -73.292 1.00 188.81 585 LEU A CA 1
ATOM 3551 C C . LEU A 1 585 ? -35.796 11.218 -73.668 1.00 197.17 585 LEU A C 1
ATOM 3552 O O . LEU A 1 585 ? -34.759 10.838 -74.222 1.00 191.87 585 LEU A O 1
ATOM 3557 N N . THR A 1 586 ? -36.802 10.383 -73.397 1.00 201.75 586 THR A N 1
ATOM 3558 C CA . THR A 1 586 ? -36.718 8.977 -73.781 1.00 201.06 586 THR A CA 1
ATOM 3559 C C . THR A 1 586 ? -36.839 8.808 -75.293 1.00 200.00 586 THR A C 1
ATOM 3560 O O . THR A 1 586 ? -36.103 8.016 -75.896 1.00 201.08 586 THR A O 1
ATOM 3564 N N . GLN A 1 587 ? -37.765 9.542 -75.920 1.00 196.41 587 GLN A N 1
ATOM 3565 C CA . GLN A 1 587 ? -37.888 9.506 -77.374 1.00 187.63 587 GLN A CA 1
ATOM 3566 C C . GLN A 1 587 ? -36.591 9.929 -78.052 1.00 190.36 587 GLN A C 1
ATOM 3567 O O . GLN A 1 587 ? -36.254 9.416 -79.125 1.00 182.59 587 GLN A O 1
ATOM 3573 N N . ALA A 1 588 ? -35.852 10.857 -77.440 1.00 188.21 588 ALA A N 1
ATOM 3574 C CA . ALA A 1 588 ? -34.555 11.253 -77.982 1.00 175.81 588 ALA A CA 1
ATOM 3575 C C . ALA A 1 588 ? -33.491 10.189 -77.724 1.00 176.73 588 ALA A C 1
ATOM 3576 O O . ALA A 1 588 ? -32.792 9.764 -78.650 1.00 173.94 588 ALA A O 1
ATOM 3578 N N . ALA A 1 589 ? -33.363 9.738 -76.473 1.00 171.12 589 ALA A N 1
ATOM 3579 C CA . ALA A 1 589 ? -32.325 8.789 -76.092 1.00 167.62 589 ALA A CA 1
ATOM 3580 C C . ALA A 1 589 ? -32.515 7.408 -76.705 1.00 177.50 589 ALA A C 1
ATOM 3581 O O . ALA A 1 589 ? -31.590 6.592 -76.631 1.00 178.75 589 ALA A O 1
ATOM 3583 N N . GLU A 1 590 ? -33.684 7.117 -77.281 1.00 186.77 590 GLU A N 1
ATOM 3584 C CA . GLU A 1 590 ? -33.857 5.841 -77.971 1.00 179.77 590 GLU A CA 1
ATOM 3585 C C . GLU A 1 590 ? -32.848 5.679 -79.103 1.00 183.81 590 GLU A C 1
ATOM 3586 O O . GLU A 1 590 ? -32.272 4.599 -79.282 1.00 177.78 590 GLU A O 1
ATOM 3592 N N . PHE A 1 591 ? -32.615 6.742 -79.873 1.00 182.97 591 PHE A N 1
ATOM 3593 C CA . PHE A 1 591 ? -31.750 6.662 -81.043 1.00 178.35 591 PHE A CA 1
ATOM 3594 C C . PHE A 1 591 ? -30.272 6.823 -80.715 1.00 193.55 591 PHE A C 1
ATOM 3595 O O . PHE A 1 591 ? -29.433 6.581 -81.589 1.00 199.19 591 PHE A O 1
ATOM 3603 N N . LEU A 1 592 ? -29.932 7.219 -79.490 1.00 206.12 592 LEU A N 1
ATOM 3604 C CA . LEU A 1 592 ? -28.540 7.295 -79.067 1.00 222.28 592 LEU A CA 1
ATOM 3605 C C . LEU A 1 592 ? -27.969 5.942 -78.666 1.00 192.06 592 LEU A C 1
ATOM 3606 O O . LEU A 1 592 ? -26.801 5.873 -78.270 1.00 178.73 592 LEU A O 1
ATOM 3611 N N . SER A 1 593 ? -28.757 4.872 -78.763 1.00 190.70 593 SER A N 1
ATOM 3612 C CA . SER A 1 593 ? -28.286 3.558 -78.330 1.00 198.93 593 SER A CA 1
ATOM 3613 C C . SER A 1 593 ? -27.107 3.041 -79.147 1.00 206.51 593 SER A C 1
ATOM 3614 O O . SER A 1 593 ? -26.110 2.613 -78.540 1.00 207.60 593 SER A O 1
ATOM 3617 N N . PRO A 1 594 ? -27.134 3.039 -80.488 1.00 209.34 594 PRO A N 1
ATOM 3618 C CA . PRO A 1 594 ? -26.012 2.436 -81.229 1.00 204.41 594 PRO A CA 1
ATOM 3619 C C . PRO A 1 594 ? -24.699 3.189 -81.090 1.00 195.55 594 PRO A C 1
ATOM 3620 O O . PRO A 1 594 ? -23.649 2.622 -81.416 1.00 188.09 594 PRO A O 1
ATOM 3624 N N . TYR A 1 595 ? -24.716 4.435 -80.615 1.00 194.92 595 TYR A N 1
ATOM 3625 C CA . TYR A 1 595 ? -23.508 5.247 -80.563 1.00 182.49 595 TYR A CA 1
ATOM 3626 C C . TYR A 1 595 ? -22.811 5.220 -79.209 1.00 181.08 595 TYR A C 1
ATOM 3627 O O . TYR A 1 595 ? -21.625 5.558 -79.136 1.00 178.69 595 TYR A O 1
ATOM 3636 N N . ILE A 1 596 ? -23.512 4.837 -78.142 1.00 184.27 596 ILE A N 1
ATOM 3637 C CA . ILE A 1 596 ? -22.880 4.590 -76.850 1.00 179.08 596 ILE A CA 1
ATOM 3638 C C . ILE A 1 596 ? -23.242 3.172 -76.426 1.00 176.98 596 ILE A C 1
ATOM 3639 O O . ILE A 1 596 ? -23.735 2.945 -75.315 1.00 179.72 596 ILE A O 1
ATOM 3644 N N . SER A 1 597 ? -23.009 2.208 -77.316 1.00 179.11 597 SER A N 1
ATOM 3645 C CA . SER A 1 597 ? -23.385 0.824 -77.061 1.00 189.19 597 SER A CA 1
ATOM 3646 C C . SER A 1 597 ? -22.310 0.044 -76.319 1.00 199.88 597 SER A C 1
ATOM 3647 O O . SER A 1 597 ? -22.638 -0.863 -75.545 1.00 198.58 597 SER A O 1
ATOM 3650 N N . THR A 1 598 ? -21.038 0.372 -76.535 1.00 208.95 598 THR A N 1
ATOM 3651 C CA . THR A 1 598 ? -19.947 -0.341 -75.887 1.00 221.75 598 THR A CA 1
ATOM 3652 C C . THR A 1 598 ? -19.484 0.319 -74.596 1.00 219.50 598 THR A C 1
ATOM 3653 O O . THR A 1 598 ? -18.867 -0.352 -73.761 1.00 215.62 598 THR A O 1
ATOM 3657 N N . HIS A 1 599 ? -19.771 1.607 -74.409 1.00 214.14 599 HIS A N 1
ATOM 3658 C CA . HIS A 1 599 ? -19.299 2.336 -73.240 1.00 214.57 599 HIS A CA 1
ATOM 3659 C C . HIS A 1 599 ? -20.292 2.326 -72.085 1.00 211.07 599 HIS A C 1
ATOM 3660 O O . HIS A 1 599 ? -19.888 2.565 -70.939 1.00 215.80 599 HIS A O 1
ATOM 3667 N N . LEU A 1 600 ? -21.570 2.038 -72.354 1.00 205.91 600 LEU A N 1
ATOM 3668 C CA . LEU A 1 600 ? -22.592 2.062 -71.311 1.00 206.69 600 LEU A CA 1
ATOM 3669 C C . LEU A 1 600 ? -22.271 1.129 -70.150 1.00 207.92 600 LEU A C 1
ATOM 3670 O O . LEU A 1 600 ? -22.842 1.293 -69.065 1.00 190.55 600 LEU A O 1
ATOM 3675 N N . LYS A 1 601 ? -21.378 0.156 -70.359 1.00 216.62 601 LYS A N 1
ATOM 3676 C CA . LYS A 1 601 ? -20.921 -0.701 -69.270 1.00 217.58 601 LYS A CA 1
ATOM 3677 C C . LYS A 1 601 ? -20.467 0.119 -68.069 1.00 211.14 601 LYS A C 1
ATOM 3678 O O . LYS A 1 601 ? -20.736 -0.246 -66.918 1.00 198.34 601 LYS A O 1
ATOM 3684 N N . THR A 1 602 ? -19.791 1.242 -68.318 1.00 217.66 602 THR A N 1
ATOM 3685 C CA . THR A 1 602 ? -19.303 2.065 -67.218 1.00 208.71 602 THR A CA 1
ATOM 3686 C C . THR A 1 602 ? -20.419 2.879 -66.573 1.00 197.99 602 THR A C 1
ATOM 3687 O O . THR A 1 602 ? -20.337 3.196 -65.380 1.00 190.86 602 THR A O 1
ATOM 3691 N N . ILE A 1 603 ? -21.470 3.205 -67.333 1.00 200.19 603 ILE A N 1
ATOM 3692 C CA . ILE A 1 603 ? -22.526 4.079 -66.822 1.00 189.32 603 ILE A CA 1
ATOM 3693 C C . ILE A 1 603 ? -23.157 3.485 -65.569 1.00 177.07 603 ILE A C 1
ATOM 3694 O O . ILE A 1 603 ? -23.420 4.197 -64.591 1.00 176.68 603 ILE A O 1
ATOM 3699 N N . CYS A 1 604 ? -23.398 2.171 -65.573 1.00 170.80 604 CYS A N 1
ATOM 3700 C CA . CYS A 1 604 ? -23.934 1.507 -64.389 1.00 185.04 604 CYS A CA 1
ATOM 3701 C C . CYS A 1 604 ? -23.043 1.754 -63.177 1.00 186.95 604 CYS A C 1
ATOM 3702 O O . CYS A 1 604 ? -23.529 2.092 -62.090 1.00 181.92 604 CYS A O 1
ATOM 3705 N N . ASN A 1 605 ? -21.727 1.612 -63.356 1.00 195.00 605 ASN A N 1
ATOM 3706 C CA . ASN A 1 605 ? -20.797 1.837 -62.256 1.00 193.54 605 ASN A CA 1
ATOM 3707 C C . ASN A 1 605 ? -20.817 3.280 -61.773 1.00 186.85 605 ASN A C 1
ATOM 3708 O O . ASN A 1 605 ? -20.417 3.546 -60.634 1.00 180.31 605 ASN A O 1
ATOM 3713 N N . LEU A 1 606 ? -21.275 4.216 -62.609 1.00 182.46 606 LEU A N 1
ATOM 3714 C CA . LEU A 1 606 ? -21.414 5.597 -62.168 1.00 177.76 606 LEU A CA 1
ATOM 3715 C C . LEU A 1 606 ? -22.531 5.763 -61.148 1.00 194.64 606 LEU A C 1
ATOM 3716 O O . LEU A 1 606 ? -22.497 6.712 -60.358 1.00 194.13 606 LEU A O 1
ATOM 3721 N N . LEU A 1 607 ? -23.515 4.861 -61.144 1.00 204.49 607 LEU A N 1
ATOM 3722 C CA . LEU A 1 607 ? -24.615 4.969 -60.194 1.00 205.02 607 LEU A CA 1
ATOM 3723 C C . LEU A 1 607 ? -24.203 4.528 -58.796 1.00 208.75 607 LEU A C 1
ATOM 3724 O O . LEU A 1 607 ? -24.792 4.982 -57.808 1.00 198.41 607 LEU A O 1
ATOM 3729 N N . ILE A 1 608 ? -23.203 3.655 -58.693 1.00 218.47 608 ILE A N 1
ATOM 3730 C CA . ILE A 1 608 ? -22.652 3.250 -57.407 1.00 218.67 608 ILE A CA 1
ATOM 3731 C C . ILE A 1 608 ? -21.396 4.074 -57.155 1.00 217.24 608 ILE A C 1
ATOM 3732 O O . ILE A 1 608 ? -20.273 3.563 -57.245 1.00 205.59 608 ILE A O 1
ATOM 3737 N N . SER A 1 609 ? -21.580 5.358 -56.844 1.00 223.46 609 SER A N 1
ATOM 3738 C CA . SER A 1 609 ? -20.472 6.309 -56.750 1.00 219.79 609 SER A CA 1
ATOM 3739 C C . SER A 1 609 ? -19.770 6.167 -55.398 1.00 235.22 609 SER A C 1
ATOM 3740 O O . SER A 1 609 ? -19.848 7.024 -54.515 1.00 230.81 609 SER A O 1
ATOM 3743 N N . ASP A 1 610 ? -19.067 5.045 -55.249 1.00 240.61 610 ASP A N 1
ATOM 3744 C CA . ASP A 1 610 ? -18.171 4.855 -54.115 1.00 254.01 610 ASP A CA 1
ATOM 3745 C C . ASP A 1 610 ? -16.773 5.380 -54.415 1.00 270.20 610 ASP A C 1
ATOM 3746 O O . ASP A 1 610 ? -16.118 5.945 -53.532 1.00 277.76 610 ASP A O 1
ATOM 3751 N N . THR A 1 611 ? -16.308 5.203 -55.649 1.00 280.70 611 THR A N 1
ATOM 3752 C CA . THR A 1 611 ? -15.048 5.773 -56.096 1.00 265.94 611 THR A CA 1
ATOM 3753 C C . THR A 1 611 ? -15.237 7.238 -56.483 1.00 267.39 611 THR A C 1
ATOM 3754 O O . THR A 1 611 ? -16.346 7.694 -56.774 1.00 272.36 611 THR A O 1
ATOM 3758 N N . GLU A 1 612 ? -14.131 7.979 -56.483 1.00 256.77 612 GLU A N 1
ATOM 3759 C CA . GLU A 1 612 ? -14.164 9.408 -56.754 1.00 238.19 612 GLU A CA 1
ATOM 3760 C C . GLU A 1 612 ? -13.068 9.784 -57.742 1.00 212.76 612 GLU A C 1
ATOM 3761 O O . GLU A 1 612 ? -12.089 9.056 -57.931 1.00 203.06 612 GLU A O 1
ATOM 3767 N N . SER A 1 613 ? -13.254 10.941 -58.373 1.00 202.14 613 SER A N 1
ATOM 3768 C CA . SER A 1 613 ? -12.259 11.529 -59.257 1.00 200.34 613 SER A CA 1
ATOM 3769 C C . SER A 1 613 ? -12.417 13.042 -59.209 1.00 207.83 613 SER A C 1
ATOM 3770 O O . SER A 1 613 ? -13.511 13.556 -58.966 1.00 196.90 613 SER A O 1
ATOM 3773 N N . ASN A 1 614 ? -11.316 13.748 -59.442 1.00 215.77 614 ASN A N 1
ATOM 3774 C CA . ASN A 1 614 ? -11.269 15.192 -59.271 1.00 214.15 614 ASN A CA 1
ATOM 3775 C C . ASN A 1 614 ? -11.469 15.918 -60.596 1.00 208.47 614 ASN A C 1
ATOM 3776 O O . ASN A 1 614 ? -11.253 15.368 -61.679 1.00 201.52 614 ASN A O 1
ATOM 3781 N N . GLU A 1 615 ? -11.893 17.177 -60.489 1.00 208.38 615 GLU A N 1
ATOM 3782 C CA . GLU A 1 615 ? -12.050 18.063 -61.634 1.00 205.92 615 GLU A CA 1
ATOM 3783 C C . GLU A 1 615 ? -11.471 19.422 -61.274 1.00 217.55 615 GLU A C 1
ATOM 3784 O O . GLU A 1 615 ? -11.741 19.943 -60.188 1.00 213.24 615 GLU A O 1
ATOM 3790 N N . LEU A 1 616 ? -10.679 19.988 -62.178 1.00 235.39 616 LEU A N 1
ATOM 3791 C CA . LEU A 1 616 ? -10.097 21.305 -61.971 1.00 252.66 616 LEU A CA 1
ATOM 3792 C C . LEU A 1 616 ? -11.060 22.384 -62.450 1.00 260.47 616 LEU A C 1
ATOM 3793 O O . LEU A 1 616 ? -11.863 22.165 -63.362 1.00 266.89 616 LEU A O 1
ATOM 3798 N N . ILE A 1 617 ? -10.975 23.552 -61.816 1.00 264.73 617 ILE A N 1
ATOM 3799 C CA . ILE A 1 617 ? -11.846 24.690 -62.110 1.00 266.41 617 ILE A CA 1
ATOM 3800 C C . ILE A 1 617 ? -13.312 24.307 -61.930 1.00 260.64 617 ILE A C 1
ATOM 3801 O O . ILE A 1 617 ? -13.656 23.526 -61.042 1.00 245.61 617 ILE A O 1
ATOM 3806 N N . PRO A 1 645 ? -23.345 12.027 -61.414 1.00 215.66 645 PRO A N 1
ATOM 3807 C CA . PRO A 1 645 ? -24.383 11.503 -60.526 1.00 206.18 645 PRO A CA 1
ATOM 3808 C C . PRO A 1 645 ? -24.073 11.750 -59.052 1.00 212.63 645 PRO A C 1
ATOM 3809 O O . PRO A 1 645 ? -23.871 10.800 -58.295 1.00 200.21 645 PRO A O 1
ATOM 3813 N N . ILE A 1 646 ? -24.038 13.022 -58.658 1.00 218.31 646 ILE A N 1
ATOM 3814 C CA . ILE A 1 646 ? -23.732 13.398 -57.283 1.00 219.85 646 ILE A CA 1
ATOM 3815 C C . ILE A 1 646 ? -25.030 13.642 -56.527 1.00 210.57 646 ILE A C 1
ATOM 3816 O O . ILE A 1 646 ? -25.406 12.861 -55.646 1.00 201.24 646 ILE A O 1
ATOM 3821 N N . ASP A 1 647 ? -25.722 14.726 -56.866 1.00 209.69 647 ASP A N 1
ATOM 3822 C CA . ASP A 1 647 ? -26.976 15.065 -56.215 1.00 211.05 647 ASP A CA 1
ATOM 3823 C C . ASP A 1 647 ? -28.119 14.244 -56.810 1.00 192.08 647 ASP A C 1
ATOM 3824 O O . ASP A 1 647 ? -27.951 13.501 -57.782 1.00 185.54 647 ASP A O 1
ATOM 3829 N N . ARG A 1 648 ? -29.306 14.387 -56.218 1.00 193.18 648 ARG A N 1
ATOM 3830 C CA . ARG A 1 648 ? -30.453 13.583 -56.629 1.00 191.90 648 ARG A CA 1
ATOM 3831 C C . ARG A 1 648 ? -31.064 14.086 -57.933 1.00 189.99 648 ARG A C 1
ATOM 3832 O O . ARG A 1 648 ? -31.446 13.281 -58.791 1.00 186.56 648 ARG A O 1
ATOM 3840 N N . ASN A 1 649 ? -31.159 15.408 -58.102 1.00 192.20 649 ASN A N 1
ATOM 3841 C CA . ASN A 1 649 ? -31.726 15.964 -59.327 1.00 186.09 649 ASN A CA 1
ATOM 3842 C C . ASN A 1 649 ? -30.892 15.629 -60.556 1.00 186.22 649 ASN A C 1
ATOM 3843 O O . ASN A 1 649 ? -31.425 15.624 -61.672 1.00 178.27 649 ASN A O 1
ATOM 3848 N N . SER A 1 650 ? -29.598 15.352 -60.381 1.00 189.60 650 SER A N 1
ATOM 3849 C CA . SER A 1 650 ? -28.770 14.929 -61.505 1.00 173.88 650 SER A CA 1
ATOM 3850 C C . SER A 1 650 ? -28.899 13.431 -61.756 1.00 149.66 650 SER A C 1
ATOM 3851 O O . SER A 1 650 ? -28.936 12.993 -62.913 1.00 144.18 650 SER A O 1
ATOM 3854 N N . THR A 1 651 ? -28.969 12.634 -60.686 1.00 146.78 651 THR A N 1
ATOM 3855 C CA . THR A 1 651 ? -29.142 11.195 -60.846 1.00 160.44 651 THR A CA 1
ATOM 3856 C C . THR A 1 651 ? -30.490 10.854 -61.468 1.00 177.98 651 THR A C 1
ATOM 3857 O O . THR A 1 651 ? -30.611 9.828 -62.145 1.00 173.02 651 THR A O 1
ATOM 3861 N N . ILE A 1 652 ? -31.508 11.694 -61.258 1.00 190.76 652 ILE A N 1
ATOM 3862 C CA . ILE A 1 652 ? -32.801 11.464 -61.904 1.00 176.62 652 ILE A CA 1
ATOM 3863 C C . ILE A 1 652 ? -32.646 11.483 -63.421 1.00 171.16 652 ILE A C 1
ATOM 3864 O O . ILE A 1 652 ? -33.076 10.556 -64.123 1.00 152.45 652 ILE A O 1
ATOM 3869 N N . LEU A 1 653 ? -32.027 12.543 -63.948 1.00 175.86 653 LEU A N 1
ATOM 3870 C CA . LEU A 1 653 ? -31.800 12.636 -65.386 1.00 163.45 653 LEU A CA 1
ATOM 3871 C C . LEU A 1 653 ? -30.859 11.538 -65.867 1.00 164.73 653 LEU A C 1
ATOM 3872 O O . LEU A 1 653 ? -31.044 10.987 -66.960 1.00 158.22 653 LEU A O 1
ATOM 3877 N N . TYR A 1 654 ? -29.838 11.216 -65.066 1.00 174.54 654 TYR A N 1
ATOM 3878 C CA . TYR A 1 654 ? -28.962 10.084 -65.355 1.00 171.02 654 TYR A CA 1
ATOM 3879 C C . TYR A 1 654 ? -29.771 8.822 -65.637 1.00 160.55 654 TYR A C 1
ATOM 3880 O O . TYR A 1 654 ? -29.654 8.204 -66.706 1.00 162.47 654 TYR A O 1
ATOM 3889 N N . LEU A 1 655 ? -30.602 8.433 -64.667 1.00 165.14 655 LEU A N 1
ATOM 3890 C CA . LEU A 1 655 ? -31.382 7.207 -64.780 1.00 180.01 655 LEU A CA 1
ATOM 3891 C C . LEU A 1 655 ? -32.356 7.273 -65.946 1.00 183.69 655 LEU A C 1
ATOM 3892 O O . LEU A 1 655 ? -32.539 6.284 -66.664 1.00 176.35 655 LEU A O 1
ATOM 3897 N N . ASN A 1 656 ? -33.000 8.427 -66.148 1.00 187.79 656 ASN A N 1
ATOM 3898 C CA . ASN A 1 656 ? -33.969 8.533 -67.234 1.00 196.22 656 ASN A CA 1
ATOM 3899 C C . ASN A 1 656 ? -33.301 8.358 -68.592 1.00 190.15 656 ASN A C 1
ATOM 3900 O O . ASN A 1 656 ? -33.810 7.627 -69.450 1.00 180.42 656 ASN A O 1
ATOM 3905 N N . VAL A 1 657 ? -32.149 9.002 -68.799 1.00 190.73 657 VAL A N 1
ATOM 3906 C CA . VAL A 1 657 ? -31.426 8.842 -70.059 1.00 190.54 657 VAL A CA 1
ATOM 3907 C C . VAL A 1 657 ? -31.009 7.388 -70.251 1.00 179.51 657 VAL A C 1
ATOM 3908 O O . VAL A 1 657 ? -31.213 6.799 -71.323 1.00 177.06 657 VAL A O 1
ATOM 3912 N N . PHE A 1 658 ? -30.421 6.786 -69.211 1.00 174.96 658 PHE A N 1
ATOM 3913 C CA . PHE A 1 658 ? -29.930 5.417 -69.338 1.00 168.41 658 PHE A CA 1
ATOM 3914 C C . PHE A 1 658 ? -31.060 4.446 -69.658 1.00 159.20 658 PHE A C 1
ATOM 3915 O O . PHE A 1 658 ? -30.928 3.594 -70.545 1.00 144.51 658 PHE A O 1
ATOM 3923 N N . HIS A 1 659 ? -32.189 4.571 -68.964 1.00 166.08 659 HIS A N 1
ATOM 3924 C CA . HIS A 1 659 ? -33.284 3.631 -69.148 1.00 184.15 659 HIS A CA 1
ATOM 3925 C C . HIS A 1 659 ? -34.162 3.961 -70.348 1.00 176.60 659 HIS A C 1
ATOM 3926 O O . HIS A 1 659 ? -34.988 3.127 -70.734 1.00 168.44 659 HIS A O 1
ATOM 3933 N N . GLY A 1 660 ? -34.013 5.143 -70.943 1.00 183.26 660 GLY A N 1
ATOM 3934 C CA . GLY A 1 660 ? -34.602 5.384 -72.243 1.00 177.14 660 GLY A CA 1
ATOM 3935 C C . GLY A 1 660 ? -33.761 4.727 -73.317 1.00 166.03 660 GLY A C 1
ATOM 3936 O O . GLY A 1 660 ? -34.288 4.128 -74.262 1.00 157.35 660 GLY A O 1
ATOM 3937 N N . LEU A 1 661 ? -32.437 4.828 -73.164 1.00 174.82 661 LEU A N 1
ATOM 3938 C CA . LEU A 1 661 ? -31.536 4.146 -74.087 1.00 180.09 661 LEU A CA 1
ATOM 3939 C C . LEU A 1 661 ? -31.727 2.634 -74.027 1.00 171.99 661 LEU A C 1
ATOM 3940 O O . LEU A 1 661 ? -31.664 1.950 -75.056 1.00 178.17 661 LEU A O 1
ATOM 3945 N N . CYS A 1 662 ? -31.958 2.096 -72.827 1.00 171.04 662 CYS A N 1
ATOM 3946 C CA . CYS A 1 662 ? -32.182 0.659 -72.686 1.00 161.94 662 CYS A CA 1
ATOM 3947 C C . CYS A 1 662 ? -33.380 0.202 -73.509 1.00 164.17 662 CYS A C 1
ATOM 3948 O O . CYS A 1 662 ? -33.306 -0.795 -74.238 1.00 128.84 662 CYS A O 1
ATOM 3951 N N . ALA A 1 663 ? -34.501 0.920 -73.400 1.00 205.38 663 ALA A N 1
ATOM 3952 C CA . ALA A 1 663 ? -35.692 0.549 -74.156 1.00 198.22 663 ALA A CA 1
ATOM 3953 C C . ALA A 1 663 ? -35.490 0.769 -75.649 1.00 173.16 663 ALA A C 1
ATOM 3954 O O . ALA A 1 663 ? -35.971 -0.022 -76.470 1.00 152.44 663 ALA A O 1
ATOM 3956 N N . GLY A 1 664 ? -34.781 1.834 -76.022 1.00 178.16 664 GLY A N 1
ATOM 3957 C CA . GLY A 1 664 ? -34.532 2.085 -77.430 1.00 168.26 664 GLY A CA 1
ATOM 3958 C C . GLY A 1 664 ? -33.519 1.158 -78.068 1.00 164.93 664 GLY A C 1
ATOM 3959 O O . GLY A 1 664 ? -33.421 1.137 -79.298 1.00 174.04 664 GLY A O 1
ATOM 3960 N N . ALA A 1 665 ? -32.759 0.408 -77.268 1.00 160.47 665 ALA A N 1
ATOM 3961 C CA . ALA A 1 665 ? -31.741 -0.477 -77.824 1.00 160.87 665 ALA A CA 1
ATOM 3962 C C . ALA A 1 665 ? -32.323 -1.711 -78.504 1.00 164.49 665 ALA A C 1
ATOM 3963 O O . ALA A 1 665 ? -31.637 -2.328 -79.327 1.00 157.74 665 ALA A O 1
ATOM 3965 N N . ASN A 1 666 ? -33.564 -2.088 -78.189 1.00 165.61 666 ASN A N 1
ATOM 3966 C CA . ASN A 1 666 ? -34.096 -3.354 -78.684 1.00 169.40 666 ASN A CA 1
ATOM 3967 C C . ASN A 1 666 ? -34.614 -3.260 -80.115 1.00 175.64 666 ASN A C 1
ATOM 3968 O O . ASN A 1 666 ? -34.636 -4.271 -80.825 1.00 180.69 666 ASN A O 1
ATOM 3973 N N . ASN A 1 667 ? -35.030 -2.077 -80.555 1.00 185.39 667 ASN A N 1
ATOM 3974 C CA . ASN A 1 667 ? -35.699 -1.941 -81.845 1.00 184.33 667 ASN A CA 1
ATOM 3975 C C . ASN A 1 667 ? -34.731 -1.967 -83.030 1.00 194.38 667 ASN A C 1
ATOM 3976 O O . ASN A 1 667 ? -34.924 -2.780 -83.943 1.00 152.03 667 ASN A O 1
ATOM 3981 N N . PRO A 1 668 ? -33.696 -1.123 -83.080 1.00 236.56 668 PRO A N 1
ATOM 3982 C CA . PRO A 1 668 ? -32.865 -1.071 -84.285 1.00 226.57 668 PRO A CA 1
ATOM 3983 C C . PRO A 1 668 ? -31.724 -2.076 -84.277 1.00 244.99 668 PRO A C 1
ATOM 3984 O O . PRO A 1 668 ? -31.187 -2.454 -83.233 1.00 227.93 668 PRO A O 1
ATOM 3988 N N . LYS A 1 669 ? -31.370 -2.512 -85.487 1.00 257.94 669 LYS A N 1
ATOM 3989 C CA . LYS A 1 669 ? -30.177 -3.315 -85.738 1.00 250.93 669 LYS A CA 1
ATOM 3990 C C . LYS A 1 669 ? -30.200 -4.656 -85.013 1.00 259.05 669 LYS A C 1
ATOM 3991 O O . LYS A 1 669 ? -31.222 -5.051 -84.442 1.00 258.34 669 LYS A O 1
ATOM 3997 N N . ILE A 1 670 ? -29.070 -5.361 -85.041 1.00 264.97 670 ILE A N 1
ATOM 3998 C CA . ILE A 1 670 ? -28.913 -6.663 -84.404 1.00 269.72 670 ILE A CA 1
ATOM 3999 C C . ILE A 1 670 ? -27.470 -6.770 -83.924 1.00 266.90 670 ILE A C 1
ATOM 4000 O O . ILE A 1 670 ? -26.633 -5.913 -84.218 1.00 266.23 670 ILE A O 1
ATOM 4005 N N . GLN A 1 671 ? -27.187 -7.821 -83.147 1.00 272.33 671 GLN A N 1
ATOM 4006 C CA . GLN A 1 671 ? -25.857 -8.118 -82.614 1.00 264.38 671 GLN A CA 1
ATOM 4007 C C . GLN A 1 671 ? -25.409 -7.091 -81.578 1.00 246.66 671 GLN A C 1
ATOM 4008 O O . GLN A 1 671 ? -24.785 -7.452 -80.574 1.00 232.10 671 GLN A O 1
ATOM 4014 N N . THR A 1 672 ? -25.713 -5.813 -81.806 1.00 248.50 672 THR A N 1
ATOM 4015 C CA . THR A 1 672 ? -25.422 -4.774 -80.826 1.00 237.40 672 THR A CA 1
ATOM 4016 C C . THR A 1 672 ? -26.369 -4.806 -79.633 1.00 250.20 672 THR A C 1
ATOM 4017 O O . THR A 1 672 ? -26.177 -4.026 -78.693 1.00 250.87 672 THR A O 1
ATOM 4021 N N . LYS A 1 673 ? -27.373 -5.684 -79.645 1.00 253.35 673 LYS A N 1
ATOM 4022 C CA . LYS A 1 673 ? -28.364 -5.781 -78.580 1.00 237.63 673 LYS A CA 1
ATOM 4023 C C . LYS A 1 673 ? -28.053 -6.892 -77.583 1.00 244.12 673 LYS A C 1
ATOM 4024 O O . LYS A 1 673 ? -28.108 -6.667 -76.370 1.00 244.15 673 LYS A O 1
ATOM 4030 N N . ASP A 1 674 ? -27.722 -8.091 -78.070 1.00 251.23 674 ASP A N 1
ATOM 4031 C CA . ASP A 1 674 ? -27.475 -9.214 -77.169 1.00 255.53 674 ASP A CA 1
ATOM 4032 C C . ASP A 1 674 ? -26.212 -9.013 -76.340 1.00 251.25 674 ASP A C 1
ATOM 4033 O O . ASP A 1 674 ? -26.140 -9.494 -75.203 1.00 249.88 674 ASP A O 1
ATOM 4038 N N . SER A 1 675 ? -25.216 -8.306 -76.878 1.00 249.40 675 SER A N 1
ATOM 4039 C CA . SER A 1 675 ? -24.026 -7.997 -76.090 1.00 245.25 675 SER A CA 1
ATOM 4040 C C . SER A 1 675 ? -24.385 -7.146 -74.877 1.00 243.47 675 SER A C 1
ATOM 4041 O O . SER A 1 675 ? -23.944 -7.422 -73.754 1.00 244.38 675 SER A O 1
ATOM 4044 N N . VAL A 1 676 ? -25.204 -6.113 -75.083 1.00 243.59 676 VAL A N 1
ATOM 4045 C CA . VAL A 1 676 ? -25.661 -5.288 -73.969 1.00 234.37 676 VAL A CA 1
ATOM 4046 C C . VAL A 1 676 ? -26.529 -6.105 -73.020 1.00 229.02 676 VAL A C 1
ATOM 4047 O O . VAL A 1 676 ? -26.454 -5.944 -71.794 1.00 205.96 676 VAL A O 1
ATOM 4051 N N . LYS A 1 677 ? -27.366 -6.991 -73.569 1.00 231.21 677 LYS A N 1
ATOM 4052 C CA . LYS A 1 677 ? -28.152 -7.896 -72.733 1.00 224.81 677 LYS A CA 1
ATOM 4053 C C . LYS A 1 677 ? -27.252 -8.684 -71.788 1.00 233.68 677 LYS A C 1
ATOM 4054 O O . LYS A 1 677 ? -27.542 -8.812 -70.594 1.00 224.27 677 LYS A O 1
ATOM 4060 N N . GLU A 1 678 ? -26.149 -9.220 -72.313 1.00 245.93 678 GLU A N 1
ATOM 4061 C CA . GLU A 1 678 ? -25.271 -10.051 -71.497 1.00 239.72 678 GLU A CA 1
ATOM 4062 C C . GLU A 1 678 ? -24.416 -9.213 -70.554 1.00 229.41 678 GLU A C 1
ATOM 4063 O O . GLU A 1 678 ? -23.969 -9.713 -69.515 1.00 213.03 678 GLU A O 1
ATOM 4069 N N . ILE A 1 679 ? -24.174 -7.950 -70.891 1.00 233.71 679 ILE A N 1
ATOM 4070 C CA . ILE A 1 679 ? -23.272 -7.124 -70.092 1.00 231.49 679 ILE A CA 1
ATOM 4071 C C . ILE A 1 679 ? -23.995 -6.459 -68.926 1.00 223.35 679 ILE A C 1
ATOM 4072 O O . ILE A 1 679 ? -23.560 -6.559 -67.775 1.00 215.95 679 ILE A O 1
ATOM 4077 N N . VAL A 1 680 ? -25.114 -5.773 -69.191 1.00 219.17 680 VAL A N 1
ATOM 4078 C CA . VAL A 1 680 ? -25.676 -4.843 -68.213 1.00 206.46 680 VAL A CA 1
ATOM 4079 C C . VAL A 1 680 ? -26.693 -5.479 -67.275 1.00 200.60 680 VAL A C 1
ATOM 4080 O O . VAL A 1 680 ? -27.174 -4.802 -66.356 1.00 197.40 680 VAL A O 1
ATOM 4084 N N . LEU A 1 681 ? -27.036 -6.756 -67.465 1.00 209.79 681 LEU A N 1
ATOM 4085 C CA . LEU A 1 681 ? -28.150 -7.326 -66.706 1.00 215.26 681 LEU A CA 1
ATOM 4086 C C . LEU A 1 681 ? -27.829 -7.543 -65.228 1.00 217.05 681 LEU A C 1
ATOM 4087 O O . LEU A 1 681 ? -28.645 -7.137 -64.381 1.00 221.42 681 LEU A O 1
ATOM 4092 N N . PRO A 1 682 ? -26.707 -8.164 -64.840 1.00 213.64 682 PRO A N 1
ATOM 4093 C CA . PRO A 1 682 ? -26.542 -8.543 -63.423 1.00 215.45 682 PRO A CA 1
ATOM 4094 C C . PRO A 1 682 ? -26.523 -7.375 -62.446 1.00 204.57 682 PRO A C 1
ATOM 4095 O O . PRO A 1 682 ? -26.827 -7.578 -61.264 1.00 199.15 682 PRO A O 1
ATOM 4099 N N . LEU A 1 683 ? -26.188 -6.167 -62.891 1.00 201.73 683 LEU A N 1
ATOM 4100 C CA . LEU A 1 683 ? -26.011 -5.037 -61.985 1.00 199.97 683 LEU A CA 1
ATOM 4101 C C . LEU A 1 683 ? -27.325 -4.435 -61.496 1.00 200.82 683 LEU A C 1
ATOM 4102 O O . LEU A 1 683 ? -27.290 -3.455 -60.746 1.00 203.86 683 LEU A O 1
ATOM 4107 N N . PHE A 1 684 ? -28.471 -4.997 -61.887 1.00 190.04 684 PHE A N 1
ATOM 4108 C CA . PHE A 1 684 ? -29.760 -4.434 -61.487 1.00 187.85 684 PHE A CA 1
ATOM 4109 C C . PHE A 1 684 ? -29.974 -4.548 -59.980 1.00 188.88 684 PHE A C 1
ATOM 4110 O O . PHE A 1 684 ? -30.512 -3.627 -59.347 1.00 182.95 684 PHE A O 1
ATOM 4118 N N . TYR A 1 685 ? -29.557 -5.671 -59.391 1.00 181.78 685 TYR A N 1
ATOM 4119 C CA . TYR A 1 685 ? -29.688 -5.856 -57.949 1.00 189.72 685 TYR A CA 1
ATOM 4120 C C . TYR A 1 685 ? -28.863 -4.826 -57.187 1.00 201.61 685 TYR A C 1
ATOM 4121 O O . TYR A 1 685 ? -29.332 -4.250 -56.195 1.00 211.90 685 TYR A O 1
ATOM 4130 N N . ASP A 1 686 ? -27.634 -4.572 -57.643 1.00 216.44 686 ASP A N 1
ATOM 4131 C CA . ASP A 1 686 ? -26.814 -3.537 -57.023 1.00 222.11 686 ASP A CA 1
ATOM 4132 C C . ASP A 1 686 ? -27.399 -2.149 -57.246 1.00 209.19 686 ASP A C 1
ATOM 4133 O O . ASP A 1 686 ? -27.276 -1.282 -56.375 1.00 221.47 686 ASP A O 1
ATOM 4138 N N . LEU A 1 687 ? -28.032 -1.918 -58.400 1.00 195.55 687 LEU A N 1
ATOM 4139 C CA . LEU A 1 687 ? -28.708 -0.644 -58.626 1.00 184.74 687 LEU A CA 1
ATOM 4140 C C . LEU A 1 687 ? -29.817 -0.427 -57.606 1.00 185.27 687 LEU A C 1
ATOM 4141 O O . LEU A 1 687 ? -29.975 0.678 -57.072 1.00 159.22 687 LEU A O 1
ATOM 4146 N N . LEU A 1 688 ? -30.599 -1.471 -57.329 1.00 188.07 688 LEU A N 1
ATOM 4147 C CA . LEU A 1 688 ? -31.674 -1.337 -56.350 1.00 197.60 688 LEU A CA 1
ATOM 4148 C C . LEU A 1 688 ? -31.126 -1.162 -54.938 1.00 202.97 688 LEU A C 1
ATOM 4149 O O . LEU A 1 688 ? -31.640 -0.344 -54.165 1.00 209.82 688 LEU A O 1
ATOM 4154 N N . ASN A 1 689 ? -30.083 -1.917 -54.581 1.00 208.06 689 ASN A N 1
ATOM 4155 C CA . ASN A 1 689 ? -29.587 -1.869 -53.208 1.00 223.07 689 ASN A CA 1
ATOM 4156 C C . ASN A 1 689 ? -28.815 -0.587 -52.917 1.00 228.87 689 ASN A C 1
ATOM 4157 O O . ASN A 1 689 ? -28.847 -0.094 -51.783 1.00 235.86 689 ASN A O 1
ATOM 4162 N N . ALA A 1 690 ? -28.122 -0.031 -53.911 1.00 229.98 690 ALA A N 1
ATOM 4163 C CA . ALA A 1 690 ? -27.313 1.166 -53.680 1.00 244.61 690 ALA A CA 1
ATOM 4164 C C . ALA A 1 690 ? -28.185 2.417 -53.617 1.00 240.07 690 ALA A C 1
ATOM 4165 O O . ALA A 1 690 ? -28.359 3.016 -52.550 1.00 247.50 690 ALA A O 1
ATOM 4167 N N . ALA A 1 691 ? -28.737 2.827 -54.756 1.00 223.50 691 ALA A N 1
ATOM 4168 C CA . ALA A 1 691 ? -29.580 4.015 -54.801 1.00 206.84 691 ALA A CA 1
ATOM 4169 C C . ALA A 1 691 ? -30.921 3.725 -54.139 1.00 212.69 691 ALA A C 1
ATOM 4170 O O . ALA A 1 691 ? -31.639 2.807 -54.549 1.00 205.70 691 ALA A O 1
ATOM 4172 N N . SER A 1 692 ? -31.254 4.504 -53.113 1.00 223.03 692 SER A N 1
ATOM 4173 C CA . SER A 1 692 ? -32.525 4.333 -52.424 1.00 221.62 692 SER A CA 1
ATOM 4174 C C . SER A 1 692 ? -33.684 4.707 -53.341 1.00 219.64 692 SER A C 1
ATOM 4175 O O . SER A 1 692 ? -33.554 5.546 -54.237 1.00 216.73 692 SER A O 1
ATOM 4178 N N . ILE A 1 693 ? -34.830 4.072 -53.107 1.00 220.61 693 ILE A N 1
ATOM 4179 C CA . ILE A 1 693 ? -35.997 4.248 -53.963 1.00 211.41 693 ILE A CA 1
ATOM 4180 C C . ILE A 1 693 ? -37.146 4.840 -53.157 1.00 209.77 693 ILE A C 1
ATOM 4181 O O . ILE A 1 693 ? -38.268 4.320 -53.175 1.00 213.71 693 ILE A O 1
ATOM 4186 N N . GLU A 1 694 ? -36.875 5.939 -52.451 1.00 216.62 694 GLU A N 1
ATOM 4187 C CA . GLU A 1 694 ? -37.909 6.577 -51.643 1.00 233.79 694 GLU A CA 1
ATOM 4188 C C . GLU A 1 694 ? -38.873 7.385 -52.504 1.00 222.65 694 GLU A C 1
ATOM 4189 O O . GLU A 1 694 ? -40.091 7.320 -52.304 1.00 233.35 694 GLU A O 1
ATOM 4195 N N . SER A 1 695 ? -38.352 8.147 -53.459 1.00 203.15 695 SER A N 1
ATOM 4196 C CA . SER A 1 695 ? -39.185 8.925 -54.362 1.00 183.52 695 SER A CA 1
ATOM 4197 C C . SER A 1 695 ? -39.513 8.119 -55.615 1.00 174.47 695 SER A C 1
ATOM 4198 O O . SER A 1 695 ? -38.804 7.180 -55.986 1.00 163.40 695 SER A O 1
ATOM 4201 N N . ALA A 1 696 ? -40.612 8.502 -56.269 1.00 175.09 696 ALA A N 1
ATOM 4202 C CA . ALA A 1 696 ? -41.082 7.773 -57.442 1.00 176.31 696 ALA A CA 1
ATOM 4203 C C . ALA A 1 696 ? -40.275 8.103 -58.691 1.00 188.06 696 ALA A C 1
ATOM 4204 O O . ALA A 1 696 ? -40.205 7.278 -59.612 1.00 207.91 696 ALA A O 1
ATOM 4206 N N . ASP A 1 697 ? -39.677 9.296 -58.750 1.00 188.66 697 ASP A N 1
ATOM 4207 C CA . ASP A 1 697 ? -38.853 9.655 -59.900 1.00 189.52 697 ASP A CA 1
ATOM 4208 C C . ASP A 1 697 ? -37.638 8.746 -60.019 1.00 183.05 697 ASP A C 1
ATOM 4209 O O . ASP A 1 697 ? -37.097 8.571 -61.117 1.00 174.25 697 ASP A O 1
ATOM 4214 N N . ILE A 1 698 ? -37.194 8.165 -58.905 1.00 177.81 698 ILE A N 1
ATOM 4215 C CA . ILE A 1 698 ? -36.134 7.166 -58.961 1.00 171.88 698 ILE A CA 1
ATOM 4216 C C . ILE A 1 698 ? -36.680 5.829 -59.451 1.00 175.56 698 ILE A C 1
ATOM 4217 O O . ILE A 1 698 ? -35.973 5.076 -60.130 1.00 172.45 698 ILE A O 1
ATOM 4222 N N . LEU A 1 699 ? -37.943 5.525 -59.143 1.00 186.05 699 LEU A N 1
ATOM 4223 C CA . LEU A 1 699 ? -38.518 4.230 -59.491 1.00 179.17 699 LEU A CA 1
ATOM 4224 C C . LEU A 1 699 ? -38.973 4.155 -60.944 1.00 175.30 699 LEU A C 1
ATOM 4225 O O . LEU A 1 699 ? -39.046 3.055 -61.502 1.00 159.68 699 LEU A O 1
ATOM 4230 N N . CYS A 1 700 ? -39.291 5.297 -61.566 1.00 189.94 700 CYS A N 1
ATOM 4231 C CA . CYS A 1 700 ? -39.849 5.272 -62.919 1.00 181.35 700 CYS A CA 1
ATOM 4232 C C . CYS A 1 700 ? -38.931 4.589 -63.931 1.00 168.11 700 CYS A C 1
ATOM 4233 O O . CYS A 1 700 ? -39.334 3.564 -64.509 1.00 156.13 700 CYS A O 1
ATOM 4236 N N . PRO A 1 701 ? -37.704 5.071 -64.185 1.00 171.15 701 PRO A N 1
ATOM 4237 C CA . PRO A 1 701 ? -36.921 4.485 -65.286 1.00 177.39 701 PRO A CA 1
ATOM 4238 C C . PRO A 1 701 ? -36.337 3.119 -64.957 1.00 184.60 701 PRO A C 1
ATOM 4239 O O . PRO A 1 701 ? -36.207 2.274 -65.858 1.00 178.25 701 PRO A O 1
ATOM 4243 N N . LEU A 1 702 ? -35.983 2.880 -63.690 1.00 191.01 702 LEU A N 1
ATOM 4244 C CA . LEU A 1 702 ? -35.435 1.585 -63.296 1.00 185.06 702 LEU A CA 1
ATOM 4245 C C . LEU A 1 702 ? -36.380 0.452 -63.669 1.00 179.94 702 LEU A C 1
ATOM 4246 O O . LEU A 1 702 ? -35.942 -0.599 -64.151 1.00 174.17 702 LEU A O 1
ATOM 4251 N N . LEU A 1 703 ? -37.679 0.652 -63.462 1.00 182.44 703 LEU A N 1
ATOM 4252 C CA . LEU A 1 703 ? -38.669 -0.350 -63.825 1.00 171.79 703 LEU A CA 1
ATOM 4253 C C . LEU A 1 703 ? -39.174 -0.188 -65.252 1.00 179.80 703 LEU A C 1
ATOM 4254 O O . LEU A 1 703 ? -39.737 -1.141 -65.805 1.00 187.57 703 LEU A O 1
ATOM 4259 N N . GLU A 1 704 ? -38.989 0.988 -65.861 1.00 178.70 704 GLU A N 1
ATOM 4260 C CA . GLU A 1 704 ? -39.235 1.116 -67.294 1.00 172.20 704 GLU A CA 1
ATOM 4261 C C . GLU A 1 704 ? -38.295 0.218 -68.088 1.00 165.85 704 GLU A C 1
ATOM 4262 O O . GLU A 1 704 ? -38.678 -0.341 -69.122 1.00 161.38 704 GLU A O 1
ATOM 4268 N N . SER A 1 705 ? -37.055 0.074 -67.616 1.00 169.09 705 SER A N 1
ATOM 4269 C CA . SER A 1 705 ? -36.092 -0.774 -68.316 1.00 164.78 705 SER A CA 1
ATOM 4270 C C . SER A 1 705 ? -36.478 -2.246 -68.238 1.00 137.15 705 SER A C 1
ATOM 4271 O O . SER A 1 705 ? -36.276 -2.997 -69.199 1.00 121.24 705 SER A O 1
ATOM 4274 N N . PHE A 1 706 ? -37.037 -2.677 -67.104 1.00 130.72 706 PHE A N 1
ATOM 4275 C CA . PHE A 1 706 ? -37.336 -4.090 -66.895 1.00 116.77 706 PHE A CA 1
ATOM 4276 C C . PHE A 1 706 ? -38.366 -4.625 -67.883 1.00 151.49 706 PHE A C 1
ATOM 4277 O O . PHE A 1 706 ? -38.440 -5.843 -68.086 1.00 158.36 706 PHE A O 1
ATOM 4285 N N . ILE A 1 707 ? -39.152 -3.746 -68.508 1.00 169.44 707 ILE A N 1
ATOM 4286 C CA . ILE A 1 707 ? -40.240 -4.191 -69.375 1.00 170.60 707 ILE A CA 1
ATOM 4287 C C . ILE A 1 707 ? -39.697 -4.888 -70.617 1.00 161.73 707 ILE A C 1
ATOM 4288 O O . ILE A 1 707 ? -40.275 -5.871 -71.096 1.00 165.41 707 ILE A O 1
ATOM 4293 N N . THR A 1 708 ? -38.579 -4.399 -71.157 1.00 158.05 708 THR A N 1
ATOM 4294 C CA . THR A 1 708 ? -38.031 -4.903 -72.411 1.00 161.44 708 THR A CA 1
ATOM 4295 C C . THR A 1 708 ? -37.096 -6.094 -72.216 1.00 163.65 708 THR A C 1
ATOM 4296 O O . THR A 1 708 ? -36.172 -6.288 -73.018 1.00 170.87 708 THR A O 1
ATOM 4300 N N . PHE A 1 709 ? -37.311 -6.900 -71.177 1.00 154.38 709 PHE A N 1
ATOM 4301 C CA . PHE A 1 709 ? -36.494 -8.079 -70.904 1.00 152.10 709 PHE A CA 1
ATOM 4302 C C . PHE A 1 709 ? -37.417 -9.244 -70.586 1.00 147.17 709 PHE A C 1
ATOM 4303 O O . PHE A 1 709 ? -38.188 -9.181 -69.622 1.00 121.13 709 PHE A O 1
ATOM 4311 N N . SER A 1 710 ? -37.333 -10.307 -71.387 1.00 172.36 710 SER A N 1
ATOM 4312 C CA . SER A 1 710 ? -38.247 -11.435 -71.309 1.00 189.68 710 SER A CA 1
ATOM 4313 C C . SER A 1 710 ? -37.535 -12.676 -70.759 1.00 180.46 710 SER A C 1
ATOM 4314 O O . SER A 1 710 ? -36.454 -12.576 -70.159 1.00 178.18 710 SER A O 1
ATOM 4317 N N . LEU A 1 711 ? -38.148 -13.845 -70.966 1.00 170.09 711 LEU A N 1
ATOM 4318 C CA . LEU A 1 711 ? -37.590 -15.093 -70.451 1.00 177.02 711 LEU A CA 1
ATOM 4319 C C . LEU A 1 711 ? -36.282 -15.446 -71.147 1.00 185.16 711 LEU A C 1
ATOM 4320 O O . LEU A 1 711 ? -35.307 -15.839 -70.496 1.00 186.68 711 LEU A O 1
ATOM 4325 N N . ASP A 1 712 ? -36.250 -15.332 -72.477 1.00 190.21 712 ASP A N 1
ATOM 4326 C CA . ASP A 1 712 ? -35.034 -15.651 -73.216 1.00 191.01 712 ASP A CA 1
ATOM 4327 C C . ASP A 1 712 ? -33.928 -14.643 -72.935 1.00 195.19 712 ASP A C 1
ATOM 4328 O O . ASP A 1 712 ? -32.743 -14.992 -73.000 1.00 195.56 712 ASP A O 1
ATOM 4333 N N . ASP A 1 713 ? -34.289 -13.401 -72.620 1.00 196.94 713 ASP A N 1
ATOM 4334 C CA . ASP A 1 713 ? -33.316 -12.369 -72.288 1.00 191.63 713 ASP A CA 1
ATOM 4335 C C . ASP A 1 713 ? -32.794 -12.482 -70.863 1.00 180.43 713 ASP A C 1
ATOM 4336 O O . ASP A 1 713 ? -31.957 -11.667 -70.460 1.00 192.33 713 ASP A O 1
ATOM 4341 N N . TRP A 1 714 ? -33.267 -13.460 -70.094 1.00 166.87 714 TRP A N 1
ATOM 4342 C CA . TRP A 1 714 ? -32.795 -13.694 -68.735 1.00 161.46 714 TRP A CA 1
ATOM 4343 C C . TRP A 1 714 ? -32.248 -15.095 -68.512 1.00 179.72 714 TRP A C 1
ATOM 4344 O O . TRP A 1 714 ? -31.436 -15.283 -67.603 1.00 178.11 714 TRP A O 1
ATOM 4355 N N . ILE A 1 715 ? -32.667 -16.078 -69.309 1.00 191.71 715 ILE A N 1
ATOM 4356 C CA . ILE A 1 715 ? -32.160 -17.436 -69.140 1.00 181.26 715 ILE A CA 1
ATOM 4357 C C . ILE A 1 715 ? -30.851 -17.622 -69.897 1.00 187.53 715 ILE A C 1
ATOM 4358 O O . ILE A 1 715 ? -29.917 -18.263 -69.399 1.00 183.85 715 ILE A O 1
ATOM 4363 N N . SER A 1 716 ? -30.756 -17.062 -71.105 1.00 194.42 716 SER A N 1
ATOM 4364 C CA . SER A 1 716 ? -29.535 -17.167 -71.895 1.00 188.38 716 SER A CA 1
ATOM 4365 C C . SER A 1 716 ? -28.368 -16.403 -71.283 1.00 191.42 716 SER A C 1
ATOM 4366 O O . SER A 1 716 ? -27.228 -16.593 -71.722 1.00 198.47 716 SER A O 1
ATOM 4369 N N . ILE A 1 717 ? -28.621 -15.551 -70.293 1.00 194.57 717 ILE A N 1
ATOM 4370 C CA . ILE A 1 717 ? -27.544 -14.821 -69.638 1.00 210.28 717 ILE A CA 1
ATOM 4371 C C . ILE A 1 717 ? -26.955 -15.614 -68.473 1.00 211.32 717 ILE A C 1
ATOM 4372 O O . ILE A 1 717 ? -25.786 -15.420 -68.124 1.00 225.49 717 ILE A O 1
ATOM 4377 N N . GLY A 1 718 ? -27.734 -16.511 -67.873 1.00 206.28 718 GLY A N 1
ATOM 4378 C CA . GLY A 1 718 ? -27.267 -17.276 -66.738 1.00 205.53 718 GLY A CA 1
ATOM 4379 C C . GLY A 1 718 ? -27.420 -16.582 -65.406 1.00 211.99 718 GLY A C 1
ATOM 4380 O O . GLY A 1 718 ? -26.660 -16.876 -64.475 1.00 214.35 718 GLY A O 1
ATOM 4381 N N . TYR A 1 719 ? -28.375 -15.663 -65.283 1.00 211.63 719 TYR A N 1
ATOM 4382 C CA . TYR A 1 719 ? -28.598 -14.904 -64.059 1.00 208.79 719 TYR A CA 1
ATOM 4383 C C . TYR A 1 719 ? -30.062 -14.947 -63.648 1.00 202.95 719 TYR A C 1
ATOM 4384 O O . TYR A 1 719 ? -30.607 -13.970 -63.124 1.00 198.82 719 TYR A O 1
ATOM 4393 N N . GLU A 1 720 ? -30.724 -16.081 -63.875 1.00 200.00 720 GLU A N 1
ATOM 4394 C CA . GLU A 1 720 ? -32.078 -16.258 -63.367 1.00 187.97 720 GLU A CA 1
ATOM 4395 C C . GLU A 1 720 ? -32.110 -16.483 -61.863 1.00 192.45 720 GLU A C 1
ATOM 4396 O O . GLU A 1 720 ? -33.201 -16.560 -61.288 1.00 186.29 720 GLU A O 1
ATOM 4402 N N . THR A 1 721 ? -30.944 -16.582 -61.217 1.00 202.10 721 THR A N 1
ATOM 4403 C CA . THR A 1 721 ? -30.902 -16.759 -59.770 1.00 199.78 721 THR A CA 1
ATOM 4404 C C . THR A 1 721 ? -31.275 -15.472 -59.044 1.00 196.81 721 THR A C 1
ATOM 4405 O O . THR A 1 721 ? -31.948 -15.510 -58.007 1.00 198.69 721 THR A O 1
ATOM 4409 N N . GLU A 1 722 ? -30.856 -14.323 -59.576 1.00 197.00 722 GLU A N 1
ATOM 4410 C CA . GLU A 1 722 ? -31.086 -13.049 -58.908 1.00 193.83 722 GLU A CA 1
ATOM 4411 C C . GLU A 1 722 ? -32.504 -12.525 -59.087 1.00 199.82 722 GLU A C 1
ATOM 4412 O O . GLU A 1 722 ? -32.916 -11.641 -58.331 1.00 196.85 722 GLU A O 1
ATOM 4418 N N . LEU A 1 723 ? -33.249 -13.040 -60.068 1.00 197.45 723 LEU A N 1
ATOM 4419 C CA . LEU A 1 723 ? -34.607 -12.558 -60.312 1.00 180.80 723 LEU A CA 1
ATOM 4420 C C . LEU A 1 723 ? -35.509 -12.808 -59.107 1.00 175.87 723 LEU A C 1
ATOM 4421 O O . LEU A 1 723 ? -36.376 -11.980 -58.780 1.00 181.29 723 LEU A O 1
ATOM 4426 N N . LYS A 1 724 ? -35.313 -13.947 -58.433 1.00 176.52 724 LYS A N 1
ATOM 4427 C CA . LYS A 1 724 ? -36.082 -14.266 -57.234 1.00 181.60 724 LYS A CA 1
ATOM 4428 C C . LYS A 1 724 ? -35.962 -13.166 -56.187 1.00 179.42 724 LYS A C 1
ATOM 4429 O O . LYS A 1 724 ? -36.968 -12.735 -55.611 1.00 180.08 724 LYS A O 1
ATOM 4435 N N . LYS A 1 725 ? -34.740 -12.692 -55.934 1.00 172.32 725 LYS A N 1
ATOM 4436 C CA . LYS A 1 725 ? -34.533 -11.632 -54.956 1.00 165.97 725 LYS A CA 1
ATOM 4437 C C . LYS A 1 725 ? -34.874 -10.252 -55.502 1.00 167.43 725 LYS A C 1
ATOM 4438 O O . LYS A 1 725 ? -35.203 -9.358 -54.717 1.00 166.02 725 LYS A O 1
ATOM 4444 N N . ILE A 1 726 ? -34.797 -10.062 -56.822 1.00 176.20 726 ILE A N 1
ATOM 4445 C CA . ILE A 1 726 ? -35.231 -8.803 -57.426 1.00 192.22 726 ILE A CA 1
ATOM 4446 C C . ILE A 1 726 ? -36.708 -8.570 -57.145 1.00 185.17 726 ILE A C 1
ATOM 4447 O O . ILE A 1 726 ? -37.127 -7.464 -56.770 1.00 172.32 726 ILE A O 1
ATOM 4452 N N . THR A 1 727 ? -37.522 -9.612 -57.334 1.00 186.01 727 THR A N 1
ATOM 4453 C CA . THR A 1 727 ? -38.953 -9.468 -57.086 1.00 153.68 727 THR A CA 1
ATOM 4454 C C . THR A 1 727 ? -39.224 -9.110 -55.629 1.00 153.12 727 THR A C 1
ATOM 4455 O O . THR A 1 727 ? -40.092 -8.280 -55.341 1.00 141.23 727 THR A O 1
ATOM 4459 N N . ASP A 1 728 ? -38.465 -9.694 -54.697 1.00 167.25 728 ASP A N 1
ATOM 4460 C CA . ASP A 1 728 ? -38.664 -9.391 -53.280 1.00 179.87 728 ASP A CA 1
ATOM 4461 C C . ASP A 1 728 ? -38.220 -7.971 -52.941 1.00 166.16 728 ASP A C 1
ATOM 4462 O O . ASP A 1 728 ? -38.876 -7.280 -52.148 1.00 156.14 728 ASP A O 1
ATOM 4467 N N . LYS A 1 729 ? -37.101 -7.525 -53.517 1.00 164.22 729 LYS A N 1
ATOM 4468 C CA . LYS A 1 729 ? -36.648 -6.156 -53.294 1.00 162.49 729 LYS A CA 1
ATOM 4469 C C . LYS A 1 729 ? -37.648 -5.143 -53.833 1.00 168.33 729 LYS A C 1
ATOM 4470 O O . LYS A 1 729 ? -37.795 -4.053 -53.269 1.00 156.08 729 LYS A O 1
ATOM 4476 N N . THR A 1 730 ? -38.339 -5.479 -54.926 1.00 178.51 730 THR A N 1
ATOM 4477 C CA . THR A 1 730 ? -39.391 -4.596 -55.423 1.00 161.37 730 THR A CA 1
ATOM 4478 C C . THR A 1 730 ? -40.643 -4.684 -54.554 1.00 151.42 730 THR A C 1
ATOM 4479 O O . THR A 1 730 ? -41.336 -3.679 -54.348 1.00 119.47 730 THR A O 1
ATOM 4483 N N . ILE A 1 731 ? -40.945 -5.880 -54.041 1.00 157.99 731 ILE A N 1
ATOM 4484 C CA . ILE A 1 731 ? -42.126 -6.078 -53.204 1.00 151.82 731 ILE A CA 1
ATOM 4485 C C . ILE A 1 731 ? -42.010 -5.280 -51.913 1.00 159.93 731 ILE A C 1
ATOM 4486 O O . ILE A 1 731 ? -43.002 -4.739 -51.408 1.00 173.04 731 ILE A O 1
ATOM 4491 N N . LYS A 1 732 ? -40.802 -5.201 -51.351 1.00 155.18 732 LYS A N 1
ATOM 4492 C CA . LYS A 1 732 ? -40.628 -4.436 -50.120 1.00 158.01 732 LYS A CA 1
ATOM 4493 C C . LYS A 1 732 ? -40.981 -2.967 -50.330 1.00 163.19 732 LYS A C 1
ATOM 4494 O O . LYS A 1 732 ? -41.662 -2.358 -49.495 1.00 177.74 732 LYS A O 1
ATOM 4500 N N . ALA A 1 733 ? -40.545 -2.387 -51.452 1.00 153.76 733 ALA A N 1
ATOM 4501 C CA . ALA A 1 733 ? -40.894 -1.001 -51.751 1.00 175.18 733 ALA A CA 1
ATOM 4502 C C . ALA A 1 733 ? -42.370 -0.853 -52.096 1.00 169.78 733 ALA A C 1
ATOM 4503 O O . ALA A 1 733 ? -42.974 0.184 -51.798 1.00 154.49 733 ALA A O 1
ATOM 4505 N N . PHE A 1 734 ? -42.963 -1.868 -52.730 1.00 169.63 734 PHE A N 1
ATOM 4506 C CA . PHE A 1 734 ? -44.394 -1.825 -53.013 1.00 165.39 734 PHE A CA 1
ATOM 4507 C C . PHE A 1 734 ? -45.209 -1.809 -51.726 1.00 163.10 734 PHE A C 1
ATOM 4508 O O . PHE A 1 734 ? -46.237 -1.128 -51.637 1.00 164.73 734 PHE A O 1
ATOM 4516 N N . MET A 1 735 ? -44.758 -2.551 -50.714 1.00 162.04 735 MET A N 1
ATOM 4517 C CA . MET A 1 735 ? -45.508 -2.660 -49.467 1.00 161.77 735 MET A CA 1
ATOM 4518 C C . MET A 1 735 ? -45.257 -1.471 -48.546 1.00 172.39 735 MET A C 1
ATOM 4519 O O . MET A 1 735 ? -46.170 -1.033 -47.836 1.00 178.90 735 MET A O 1
ATOM 4524 N N . ASP A 1 736 ? -44.034 -0.936 -48.538 1.00 174.55 736 ASP A N 1
ATOM 4525 C CA . ASP A 1 736 ? -43.714 0.160 -47.627 1.00 184.01 736 ASP A CA 1
ATOM 4526 C C . ASP A 1 736 ? -44.377 1.460 -48.069 1.00 198.81 736 ASP A C 1
ATOM 4527 O O . ASP A 1 736 ? -45.114 2.089 -47.301 1.00 203.72 736 ASP A O 1
ATOM 4532 N N . SER A 1 737 ? -44.126 1.880 -49.306 1.00 202.65 737 SER A N 1
ATOM 4533 C CA . SER A 1 737 ? -44.614 3.167 -49.773 1.00 194.50 737 SER A CA 1
ATOM 4534 C C . SER A 1 737 ? -46.116 3.119 -50.048 1.00 178.63 737 SER A C 1
ATOM 4535 O O . SER A 1 737 ? -46.715 2.055 -50.228 1.00 164.32 737 SER A O 1
ATOM 4538 N N . THR A 1 738 ? -46.722 4.303 -50.078 1.00 186.36 738 THR A N 1
ATOM 4539 C CA . THR A 1 738 ? -48.138 4.463 -50.372 1.00 166.98 738 THR A CA 1
ATOM 4540 C C . THR A 1 738 ? -48.324 4.808 -51.843 1.00 178.90 738 THR A C 1
ATOM 4541 O O . THR A 1 738 ? -47.543 5.574 -52.415 1.00 194.10 738 THR A O 1
ATOM 4545 N N . ILE A 1 739 ? -49.364 4.242 -52.451 1.00 170.73 739 ILE A N 1
ATOM 4546 C CA . ILE A 1 739 ? -49.641 4.414 -53.872 1.00 171.49 739 ILE A CA 1
ATOM 4547 C C . ILE A 1 739 ? -51.057 4.952 -54.026 1.00 179.99 739 ILE A C 1
ATOM 4548 O O . ILE A 1 739 ? -52.009 4.371 -53.493 1.00 166.96 739 ILE A O 1
ATOM 4553 N N . GLY A 1 740 ? -51.191 6.059 -54.753 1.00 175.11 740 GLY A N 1
ATOM 4554 C CA . GLY A 1 740 ? -52.469 6.687 -55.001 1.00 164.07 740 GLY A CA 1
ATOM 4555 C C . GLY A 1 740 ? -53.038 6.333 -56.360 1.00 146.85 740 GLY A C 1
ATOM 4556 O O . GLY A 1 740 ? -52.665 5.332 -56.983 1.00 147.07 740 GLY A O 1
ATOM 4557 N N . ASN A 1 741 ? -53.959 7.172 -56.828 1.00 149.44 741 ASN A N 1
ATOM 4558 C CA . ASN A 1 741 ? -54.590 6.950 -58.119 1.00 156.71 741 ASN A CA 1
ATOM 4559 C C . ASN A 1 741 ? -53.601 7.239 -59.248 1.00 152.62 741 ASN A C 1
ATOM 4560 O O . ASN A 1 741 ? -52.539 7.835 -59.048 1.00 151.19 741 ASN A O 1
ATOM 4565 N N . SER A 1 742 ? -53.963 6.800 -60.455 1.00 152.28 742 SER A N 1
ATOM 4566 C CA . SER A 1 742 ? -53.114 7.042 -61.616 1.00 151.95 742 SER A CA 1
ATOM 4567 C C . SER A 1 742 ? -53.190 8.486 -62.094 1.00 170.44 742 SER A C 1
ATOM 4568 O O . SER A 1 742 ? -52.336 8.911 -62.880 1.00 163.43 742 SER A O 1
ATOM 4571 N N . LYS A 1 743 ? -54.187 9.247 -61.637 1.00 177.17 743 LYS A N 1
ATOM 4572 C CA . LYS A 1 743 ? -54.345 10.626 -62.081 1.00 173.30 743 LYS A CA 1
ATOM 4573 C C . LYS A 1 743 ? -53.353 11.562 -61.402 1.00 176.99 743 LYS A C 1
ATOM 4574 O O . LYS A 1 743 ? -53.017 12.613 -61.961 1.00 168.32 743 LYS A O 1
ATOM 4580 N N . VAL A 1 744 ? -52.870 11.202 -60.217 1.00 181.70 744 VAL A N 1
ATOM 4581 C CA . VAL A 1 744 ? -51.938 12.024 -59.454 1.00 178.61 744 VAL A CA 1
ATOM 4582 C C . VAL A 1 744 ? -50.560 11.373 -59.365 1.00 182.47 744 VAL A C 1
ATOM 4583 O O . VAL A 1 744 ? -49.548 11.998 -59.686 1.00 182.10 744 VAL A O 1
ATOM 4587 N N . ASP A 1 745 ? -50.504 10.117 -58.937 1.00 175.25 745 ASP A N 1
ATOM 4588 C CA . ASP A 1 745 ? -49.248 9.412 -58.735 1.00 168.83 745 ASP A CA 1
ATOM 4589 C C . ASP A 1 745 ? -48.902 8.570 -59.959 1.00 163.57 745 ASP A C 1
ATOM 4590 O O . ASP A 1 745 ? -49.770 8.180 -60.743 1.00 156.81 745 ASP A O 1
ATOM 4595 N N . MET A 1 746 ? -47.605 8.296 -60.112 1.00 176.36 746 MET A N 1
ATOM 4596 C CA . MET A 1 746 ? -47.116 7.469 -61.208 1.00 172.20 746 MET A CA 1
ATOM 4597 C C . MET A 1 746 ? -46.822 6.035 -60.796 1.00 152.80 746 MET A C 1
ATOM 4598 O O . MET A 1 746 ? -46.673 5.177 -61.673 1.00 151.86 746 MET A O 1
ATOM 4603 N N . LYS A 1 747 ? -46.739 5.755 -59.491 1.00 148.20 747 LYS A N 1
ATOM 4604 C CA . LYS A 1 747 ? -46.439 4.399 -59.036 1.00 135.77 747 LYS A CA 1
ATOM 4605 C C . LYS A 1 747 ? -47.499 3.404 -59.490 1.00 139.73 747 LYS A C 1
ATOM 4606 O O . LYS A 1 747 ? -47.203 2.213 -59.648 1.00 142.16 747 LYS A O 1
ATOM 4612 N N . TYR A 1 748 ? -48.730 3.873 -59.708 1.00 141.95 748 TYR A N 1
ATOM 4613 C CA . TYR A 1 748 ? -49.805 2.998 -60.166 1.00 138.38 748 TYR A CA 1
ATOM 4614 C C . TYR A 1 748 ? -49.411 2.279 -61.452 1.00 144.64 748 TYR A C 1
ATOM 4615 O O . TYR A 1 748 ? -49.332 1.045 -61.492 1.00 151.55 748 TYR A O 1
ATOM 4624 N N . ASP A 1 749 ? -49.143 3.046 -62.513 1.00 139.41 749 ASP A N 1
ATOM 4625 C CA . ASP A 1 749 ? -48.785 2.453 -63.798 1.00 144.04 749 ASP A CA 1
ATOM 4626 C C . ASP A 1 749 ? -47.480 1.671 -63.709 1.00 144.56 749 ASP A C 1
ATOM 4627 O O . ASP A 1 749 ? -47.338 0.612 -64.334 1.00 157.37 749 ASP A O 1
ATOM 4632 N N . ILE A 1 750 ? -46.515 2.181 -62.939 1.00 131.64 750 ILE A N 1
ATOM 4633 C CA . ILE A 1 750 ? -45.228 1.502 -62.789 1.00 118.00 750 ILE A CA 1
ATOM 4634 C C . ILE A 1 750 ? -45.435 0.081 -62.280 1.00 118.71 750 ILE A C 1
ATOM 4635 O O . ILE A 1 750 ? -45.067 -0.899 -62.940 1.00 126.04 750 ILE A O 1
ATOM 4640 N N . PHE A 1 751 ? -46.034 -0.046 -61.094 1.00 114.56 751 PHE A N 1
ATOM 4641 C CA . PHE A 1 751 ? -46.221 -1.368 -60.511 1.00 83.88 751 PHE A CA 1
ATOM 4642 C C . PHE A 1 751 ? -47.208 -2.206 -61.313 1.00 109.58 751 PHE A C 1
ATOM 4643 O O . PHE A 1 751 ? -47.097 -3.435 -61.321 1.00 126.02 751 PHE A O 1
ATOM 4651 N N . ALA A 1 752 ? -48.154 -1.575 -62.019 1.00 132.67 752 ALA A N 1
ATOM 4652 C CA . ALA A 1 752 ? -49.081 -2.342 -62.848 1.00 133.12 752 ALA A CA 1
ATOM 4653 C C . ALA A 1 752 ? -48.352 -3.031 -63.995 1.00 140.05 752 ALA A C 1
ATOM 4654 O O . ALA A 1 752 ? -48.519 -4.237 -64.216 1.00 167.50 752 ALA A O 1
ATOM 4656 N N . LYS A 1 753 ? -47.534 -2.279 -64.736 1.00 135.51 753 LYS A N 1
ATOM 4657 C CA . LYS A 1 753 ? -46.753 -2.880 -65.814 1.00 140.77 753 LYS A CA 1
ATOM 4658 C C . LYS A 1 753 ? -45.748 -3.890 -65.268 1.00 145.10 753 LYS A C 1
ATOM 4659 O O . LYS A 1 753 ? -45.505 -4.936 -65.887 1.00 164.30 753 LYS A O 1
ATOM 4665 N N . PHE A 1 754 ? -45.162 -3.597 -64.102 1.00 134.20 754 PHE A N 1
ATOM 4666 C CA . PHE A 1 754 ? -44.237 -4.532 -63.467 1.00 136.13 754 PHE A CA 1
ATOM 4667 C C . PHE A 1 754 ? -44.914 -5.870 -63.190 1.00 148.74 754 PHE A C 1
ATOM 4668 O O . PHE A 1 754 ? -44.393 -6.933 -63.552 1.00 142.45 754 PHE A O 1
ATOM 4676 N N . ILE A 1 755 ? -46.085 -5.830 -62.549 1.00 140.04 755 ILE A N 1
ATOM 4677 C CA . ILE A 1 755 ? -46.811 -7.052 -62.221 1.00 124.44 755 ILE A CA 1
ATOM 4678 C C . ILE A 1 755 ? -47.260 -7.765 -63.489 1.00 130.48 755 ILE A C 1
ATOM 4679 O O . ILE A 1 755 ? -47.239 -8.999 -63.559 1.00 152.69 755 ILE A O 1
ATOM 4684 N N . HIS A 1 756 ? -47.648 -7.010 -64.522 1.00 123.16 756 HIS A N 1
ATOM 4685 C CA . HIS A 1 756 ? -48.087 -7.649 -65.759 1.00 132.19 756 HIS A CA 1
ATOM 4686 C C . HIS A 1 756 ? -46.949 -8.417 -66.418 1.00 144.58 756 HIS A C 1
ATOM 4687 O O . HIS A 1 756 ? -47.134 -9.559 -66.857 1.00 169.98 756 HIS A O 1
ATOM 4694 N N . HIS A 1 757 ? -45.757 -7.818 -66.482 1.00 144.13 757 HIS A N 1
ATOM 4695 C CA . HIS A 1 757 ? -44.635 -8.523 -67.095 1.00 152.32 757 HIS A CA 1
ATOM 4696 C C . HIS A 1 757 ? -44.170 -9.690 -66.230 1.00 167.22 757 HIS A C 1
ATOM 4697 O O . HIS A 1 757 ? -43.806 -10.752 -66.754 1.00 176.69 757 HIS A O 1
ATOM 4704 N N . ILE A 1 758 ? -44.188 -9.524 -64.904 1.00 162.36 758 ILE A N 1
ATOM 4705 C CA . ILE A 1 758 ? -43.808 -10.623 -64.019 1.00 157.97 758 ILE A CA 1
ATOM 4706 C C . ILE A 1 758 ? -44.786 -11.785 -64.146 1.00 140.08 758 ILE A C 1
ATOM 4707 O O . ILE A 1 758 ? -44.389 -12.955 -64.066 1.00 122.02 758 ILE A O 1
ATOM 4712 N N . HIS A 1 759 ? -46.069 -11.492 -64.364 1.00 136.74 759 HIS A N 1
ATOM 4713 C CA . HIS A 1 759 ? -47.042 -12.558 -64.571 1.00 132.98 759 HIS A CA 1
ATOM 4714 C C . HIS A 1 759 ? -46.858 -13.213 -65.933 1.00 150.09 759 HIS A C 1
ATOM 4715 O O . HIS A 1 759 ? -47.000 -14.435 -66.064 1.00 164.61 759 HIS A O 1
ATOM 4722 N N . HIS A 1 760 ? -46.550 -12.419 -66.962 1.00 155.91 760 HIS A N 1
ATOM 4723 C CA . HIS A 1 760 ? -46.266 -12.993 -68.271 1.00 163.52 760 HIS A CA 1
ATOM 4724 C C . HIS A 1 760 ? -44.983 -13.814 -68.272 1.00 172.93 760 HIS A C 1
ATOM 4725 O O . HIS A 1 760 ? -44.778 -14.615 -69.191 1.00 181.49 760 HIS A O 1
ATOM 4732 N N . PHE A 1 761 ? -44.113 -13.624 -67.275 1.00 170.65 761 PHE A N 1
ATOM 4733 C CA . PHE A 1 761 ? -43.001 -14.551 -67.087 1.00 175.95 761 PHE A CA 1
ATOM 4734 C C . PHE A 1 761 ? -43.505 -15.977 -66.891 1.00 172.86 761 PHE A C 1
ATOM 4735 O O . PHE A 1 761 ? -42.932 -16.927 -67.438 1.00 168.38 761 PHE A O 1
ATOM 4743 N N . GLU A 1 762 ? -44.578 -16.141 -66.113 1.00 168.13 762 GLU A N 1
ATOM 4744 C CA . GLU A 1 762 ? -45.208 -17.435 -65.846 1.00 167.61 762 GLU A CA 1
ATOM 4745 C C . GLU A 1 762 ? -44.209 -18.404 -65.203 1.00 176.38 762 GLU A C 1
ATOM 4746 O O . GLU A 1 762 ? -43.783 -19.402 -65.789 1.00 180.42 762 GLU A O 1
ATOM 4752 N N . LYS A 1 763 ? -43.846 -18.072 -63.966 1.00 174.57 763 LYS A N 1
ATOM 4753 C CA . LYS A 1 763 ? -42.946 -18.887 -63.160 1.00 176.87 763 LYS A CA 1
ATOM 4754 C C . LYS A 1 763 ? -43.564 -19.066 -61.781 1.00 172.53 763 LYS A C 1
ATOM 4755 O O . LYS A 1 763 ? -43.956 -18.084 -61.143 1.00 187.13 763 LYS A O 1
ATOM 4761 N N . LYS A 1 764 ? -43.647 -20.320 -61.325 1.00 162.90 764 LYS A N 1
ATOM 4762 C CA . LYS A 1 764 ? -44.402 -20.625 -60.112 1.00 166.44 764 LYS A CA 1
ATOM 4763 C C . LYS A 1 764 ? -43.768 -20.013 -58.868 1.00 152.20 764 LYS A C 1
ATOM 4764 O O . LYS A 1 764 ? -44.472 -19.746 -57.887 1.00 155.93 764 LYS A O 1
ATOM 4770 N N . GLU A 1 765 ? -42.453 -19.785 -58.879 1.00 155.45 765 GLU A N 1
ATOM 4771 C CA . GLU A 1 765 ? -41.819 -19.139 -57.735 1.00 158.89 765 GLU A CA 1
ATOM 4772 C C . GLU A 1 765 ? -42.300 -17.704 -57.562 1.00 173.19 765 GLU A C 1
ATOM 4773 O O . GLU A 1 765 ? -42.363 -17.205 -56.432 1.00 168.25 765 GLU A O 1
ATOM 4779 N N . LEU A 1 766 ? -42.654 -17.034 -58.660 1.00 179.03 766 LEU A N 1
ATOM 4780 C CA . LEU A 1 766 ? -43.029 -15.625 -58.601 1.00 154.83 766 LEU A CA 1
ATOM 4781 C C . LEU A 1 766 ? -44.482 -15.423 -58.189 1.00 136.45 766 LEU A C 1
ATOM 4782 O O . LEU A 1 766 ? -44.796 -14.434 -57.516 1.00 128.13 766 LEU A O 1
ATOM 4787 N N . GLN A 1 767 ? -45.376 -16.333 -58.582 1.00 145.41 767 GLN A N 1
ATOM 4788 C CA . GLN A 1 767 ? -46.794 -16.165 -58.273 1.00 131.32 767 GLN A CA 1
ATOM 4789 C C . GLN A 1 767 ? -47.054 -16.282 -56.775 1.00 128.59 767 GLN A C 1
ATOM 4790 O O . GLN A 1 767 ? -47.875 -15.538 -56.218 1.00 146.75 767 GLN A O 1
ATOM 4796 N N . GLU A 1 768 ? -46.360 -17.211 -56.111 1.00 134.29 768 GLU A N 1
ATOM 4797 C CA . GLU A 1 768 ? -46.601 -17.459 -54.693 1.00 143.10 768 GLU A CA 1
ATOM 4798 C C . GLU A 1 768 ? -46.243 -16.245 -53.845 1.00 142.10 768 GLU A C 1
ATOM 4799 O O . GLU A 1 768 ? -46.903 -15.969 -52.838 1.00 158.61 768 GLU A O 1
ATOM 4805 N N . LYS A 1 769 ? -45.195 -15.511 -54.230 1.00 131.39 769 LYS A N 1
ATOM 4806 C CA . LYS A 1 769 ? -44.811 -14.314 -53.485 1.00 139.00 769 LYS A CA 1
ATOM 4807 C C . LYS A 1 769 ? -45.927 -13.276 -53.507 1.00 152.05 769 LYS A C 1
ATOM 4808 O O . LYS A 1 769 ? -46.307 -12.723 -52.465 1.00 145.65 769 LYS A O 1
ATOM 4814 N N . PHE A 1 770 ? -46.465 -13.001 -54.698 1.00 149.88 770 PHE A N 1
ATOM 4815 C CA . PHE A 1 770 ? -47.548 -12.033 -54.815 1.00 131.27 770 PHE A CA 1
ATOM 4816 C C . PHE A 1 770 ? -48.797 -12.511 -54.088 1.00 132.43 770 PHE A C 1
ATOM 4817 O O . PHE A 1 770 ? -49.516 -11.706 -53.488 1.00 155.77 770 PHE A O 1
ATOM 4825 N N . LEU A 1 771 ? -49.064 -13.819 -54.108 1.00 144.76 771 LEU A N 1
ATOM 4826 C CA . LEU A 1 771 ? -50.234 -14.327 -53.392 1.00 138.90 771 LEU A CA 1
ATOM 4827 C C . LEU A 1 771 ? -50.068 -14.186 -51.879 1.00 145.34 771 LEU A C 1
ATOM 4828 O O . LEU A 1 771 ? -51.022 -13.832 -51.171 1.00 153.93 771 LEU A O 1
ATOM 4833 N N . ASN A 1 772 ? -48.863 -14.451 -51.366 1.00 152.53 772 ASN A N 1
ATOM 4834 C CA . ASN A 1 772 ? -48.607 -14.270 -49.939 1.00 143.66 772 ASN A CA 1
ATOM 4835 C C . ASN A 1 772 ? -48.733 -12.806 -49.539 1.00 135.78 772 ASN A C 1
ATOM 4836 O O . ASN A 1 772 ? -49.289 -12.486 -48.479 1.00 137.57 772 ASN A O 1
ATOM 4841 N N . GLN A 1 773 ? -48.226 -11.898 -50.376 1.00 109.71 773 GLN A N 1
ATOM 4842 C CA . GLN A 1 773 ? -48.386 -10.477 -50.083 1.00 130.05 773 GLN A CA 1
ATOM 4843 C C . GLN A 1 773 ? -49.847 -10.047 -50.165 1.00 151.11 773 GLN A C 1
ATOM 4844 O O . GLN A 1 773 ? -50.273 -9.162 -49.413 1.00 154.28 773 GLN A O 1
ATOM 4850 N N . ILE A 1 774 ? -50.625 -10.666 -51.055 1.00 151.22 774 ILE A N 1
ATOM 4851 C CA . ILE A 1 774 ? -52.062 -10.404 -51.115 1.00 124.81 774 ILE A CA 1
ATOM 4852 C C . ILE A 1 774 ? -52.727 -10.808 -49.806 1.00 116.32 774 ILE A C 1
ATOM 4853 O O . ILE A 1 774 ? -53.548 -10.069 -49.251 1.00 126.52 774 ILE A O 1
ATOM 4858 N N . ALA A 1 775 ? -52.383 -11.994 -49.295 1.00 114.85 775 ALA A N 1
ATOM 4859 C CA . ALA A 1 775 ? -52.948 -12.437 -48.022 1.00 103.88 775 ALA A CA 1
ATOM 4860 C C . ALA A 1 775 ? -52.548 -11.504 -46.881 1.00 122.60 775 ALA A C 1
ATOM 4861 O O . ALA A 1 775 ? -53.368 -11.187 -46.008 1.00 141.80 775 ALA A O 1
ATOM 4863 N N . THR A 1 776 ? -51.291 -11.051 -46.876 1.00 129.70 776 THR A N 1
ATOM 4864 C CA . THR A 1 776 ? -50.832 -10.141 -45.828 1.00 131.52 776 THR A CA 1
ATOM 4865 C C . THR A 1 776 ? -51.591 -8.818 -45.877 1.00 143.92 776 THR A C 1
ATOM 4866 O O . THR A 1 776 ? -52.038 -8.301 -44.844 1.00 137.95 776 THR A O 1
ATOM 4870 N N . LEU A 1 777 ? -51.740 -8.251 -47.078 1.00 148.31 777 LEU A N 1
ATOM 4871 C CA . LEU A 1 777 ? -52.492 -7.009 -47.225 1.00 140.75 777 LEU A CA 1
ATOM 4872 C C . LEU A 1 777 ? -53.954 -7.202 -46.847 1.00 116.36 777 LEU A C 1
ATOM 4873 O O . LEU A 1 777 ? -54.584 -6.294 -46.295 1.00 114.17 777 LEU A O 1
ATOM 4878 N N . LYS A 1 778 ? -54.514 -8.379 -47.138 1.00 114.30 778 LYS A N 1
ATOM 4879 C CA . LYS A 1 778 ? -55.896 -8.652 -46.760 1.00 118.49 778 LYS A CA 1
ATOM 4880 C C . LYS A 1 778 ? -56.055 -8.674 -45.246 1.00 125.38 778 LYS A C 1
ATOM 4881 O O . LYS A 1 778 ? -57.024 -8.127 -44.707 1.00 143.79 778 LYS A O 1
ATOM 4887 N N . ILE A 1 779 ? -55.109 -9.299 -44.543 1.00 126.91 779 ILE A N 1
ATOM 4888 C CA . ILE A 1 779 ? -55.173 -9.325 -43.082 1.00 129.00 779 ILE A CA 1
ATOM 4889 C C . ILE A 1 779 ? -55.011 -7.918 -42.515 1.00 133.01 779 ILE A C 1
ATOM 4890 O O . ILE A 1 779 ? -55.697 -7.531 -41.555 1.00 144.78 779 ILE A O 1
ATOM 4895 N N . HIS A 1 780 ? -54.109 -7.125 -43.103 1.00 134.87 780 HIS A N 1
ATOM 4896 C CA . HIS A 1 780 ? -53.942 -5.744 -42.656 1.00 151.18 780 HIS A CA 1
ATOM 4897 C C . HIS A 1 780 ? -55.218 -4.935 -42.867 1.00 146.75 780 HIS A C 1
ATOM 4898 O O . HIS A 1 780 ? -55.616 -4.152 -41.997 1.00 119.05 780 HIS A O 1
ATOM 4905 N N . LEU A 1 781 ? -55.879 -5.122 -44.012 1.00 149.97 781 LEU A N 1
ATOM 4906 C CA . LEU A 1 781 ? -57.133 -4.422 -44.273 1.00 142.49 781 LEU A CA 1
ATOM 4907 C C . LEU A 1 781 ? -58.223 -4.858 -43.302 1.00 136.84 781 LEU A C 1
ATOM 4908 O O . LEU A 1 781 ? -59.017 -4.031 -42.834 1.00 133.31 781 LEU A O 1
ATOM 4913 N N . LYS A 1 782 ? -58.284 -6.157 -42.997 1.00 144.48 782 LYS A N 1
ATOM 4914 C CA . LYS A 1 782 ? -59.259 -6.646 -42.027 1.00 132.25 782 LYS A CA 1
ATOM 4915 C C . LYS A 1 782 ? -59.059 -5.980 -40.674 1.00 150.01 782 LYS A C 1
ATOM 4916 O O . LYS A 1 782 ? -60.009 -5.458 -40.080 1.00 145.90 782 LYS A O 1
ATOM 4922 N N . LYS A 1 783 ? -57.821 -5.979 -40.173 1.00 177.74 783 LYS A N 1
ATOM 4923 C CA . LYS A 1 783 ? -57.572 -5.359 -38.875 1.00 177.90 783 LYS A CA 1
ATOM 4924 C C . LYS A 1 783 ? -57.717 -3.841 -38.922 1.00 139.07 783 LYS A C 1
ATOM 4925 O O . LYS A 1 783 ? -57.932 -3.218 -37.877 1.00 115.57 783 LYS A O 1
ATOM 4931 N N . PHE A 1 784 ? -57.607 -3.235 -40.107 1.00 123.59 784 PHE A N 1
ATOM 4932 C CA . PHE A 1 784 ? -57.887 -1.809 -40.239 1.00 153.73 784 PHE A CA 1
ATOM 4933 C C . PHE A 1 784 ? -59.379 -1.530 -40.101 1.00 157.97 784 PHE A C 1
ATOM 4934 O O . PHE A 1 784 ? -59.788 -0.640 -39.346 1.00 148.55 784 PHE A O 1
ATOM 4942 N N . LEU A 1 785 ? -60.209 -2.283 -40.826 1.00 159.60 785 LEU A N 1
ATOM 4943 C CA . LEU A 1 785 ? -61.651 -2.072 -40.773 1.00 139.23 785 LEU A CA 1
ATOM 4944 C C . LEU A 1 785 ? -62.247 -2.431 -39.417 1.00 148.86 785 LEU A C 1
ATOM 4945 O O . LEU A 1 785 ? -63.360 -1.990 -39.110 1.00 137.75 785 LEU A O 1
ATOM 4950 N N . GLN A 1 786 ? -61.533 -3.212 -38.601 1.00 164.74 786 GLN A N 1
ATOM 4951 C CA . GLN A 1 786 ? -62.090 -3.655 -37.327 1.00 165.47 786 GLN A CA 1
ATOM 4952 C C . GLN A 1 786 ? -62.143 -2.531 -36.300 1.00 169.70 786 GLN A C 1
ATOM 4953 O O . GLN A 1 786 ? -63.017 -2.539 -35.426 1.00 185.90 786 GLN A O 1
ATOM 4959 N N . GLU A 1 787 ? -61.229 -1.564 -36.377 1.00 158.91 787 GLU A N 1
ATOM 4960 C CA . GLU A 1 787 ? -61.152 -0.547 -35.335 1.00 171.48 787 GLU A CA 1
ATOM 4961 C C . GLU A 1 787 ? -61.080 0.868 -35.898 1.00 166.05 787 GLU A C 1
ATOM 4962 O O . GLU A 1 787 ? -61.558 1.813 -35.263 1.00 173.81 787 GLU A O 1
ATOM 4968 N N . LYS A 1 788 ? -60.486 1.032 -37.081 1.00 157.70 788 LYS A N 1
ATOM 4969 C CA . LYS A 1 788 ? -60.360 2.369 -37.652 1.00 160.31 788 LYS A CA 1
ATOM 4970 C C . LYS A 1 788 ? -61.676 2.839 -38.261 1.00 165.33 788 LYS A C 1
ATOM 4971 O O . LYS A 1 788 ? -62.115 3.967 -38.012 1.00 170.95 788 LYS A O 1
ATOM 4977 N N . MET A 1 789 ? -62.319 1.987 -39.060 1.00 171.74 789 MET A N 1
ATOM 4978 C CA . MET A 1 789 ? -63.606 2.295 -39.668 1.00 174.43 789 MET A CA 1
ATOM 4979 C C . MET A 1 789 ? -64.782 1.797 -38.833 1.00 171.12 789 MET A C 1
ATOM 4980 O O . MET A 1 789 ? -65.876 1.601 -39.374 1.00 160.26 789 MET A O 1
ATOM 4985 N N . ASP A 1 790 ? -64.579 1.596 -37.536 1.00 177.02 790 ASP A N 1
ATOM 4986 C CA . ASP A 1 790 ? -65.614 1.009 -36.698 1.00 172.42 790 ASP A CA 1
ATOM 4987 C C . ASP A 1 790 ? -66.779 1.984 -36.531 1.00 173.31 790 ASP A C 1
ATOM 4988 O O . ASP A 1 790 ? -66.564 3.178 -36.297 1.00 187.96 790 ASP A O 1
ATOM 4993 N N . PRO A 1 791 ? -68.024 1.508 -36.646 1.00 163.06 791 PRO A N 1
ATOM 4994 C CA . PRO A 1 791 ? -69.181 2.400 -36.470 1.00 147.49 791 PRO A CA 1
ATOM 4995 C C . PRO A 1 791 ? -69.417 2.837 -35.034 1.00 161.90 791 PRO A C 1
ATOM 4996 O O . PRO A 1 791 ? -70.392 3.553 -34.777 1.00 164.87 791 PRO A O 1
ATOM 5000 N N . ASN A 1 792 ? -68.568 2.430 -34.093 1.00 174.10 792 ASN A N 1
ATOM 5001 C CA . ASN A 1 792 ? -68.669 2.835 -32.695 1.00 184.88 792 ASN A CA 1
ATOM 5002 C C . ASN A 1 792 ? -67.571 3.830 -32.329 1.00 199.34 792 ASN A C 1
ATOM 5003 O O . ASN A 1 792 ? -67.044 3.819 -31.214 1.00 202.70 792 ASN A O 1
ATOM 5008 N N . ASN A 1 793 ? -67.214 4.702 -33.269 1.00 211.28 793 ASN A N 1
ATOM 5009 C CA . ASN A 1 793 ? -66.194 5.718 -33.061 1.00 217.25 793 ASN A CA 1
ATOM 5010 C C . ASN A 1 793 ? -66.808 7.106 -33.188 1.00 225.93 793 ASN A C 1
ATOM 5011 O O . ASN A 1 793 ? -67.737 7.324 -33.972 1.00 217.20 793 ASN A O 1
ATOM 5016 N N . SER A 1 794 ? -66.276 8.044 -32.407 1.00 231.94 794 SER A N 1
ATOM 5017 C CA . SER A 1 794 ? -66.731 9.427 -32.411 1.00 239.32 794 SER A CA 1
ATOM 5018 C C . SER A 1 794 ? -65.864 10.326 -33.284 1.00 217.96 794 SER A C 1
ATOM 5019 O O . SER A 1 794 ? -66.039 11.549 -33.264 1.00 218.61 794 SER A O 1
ATOM 5022 N N . ARG A 1 795 ? -64.939 9.751 -34.045 1.00 205.58 795 ARG A N 1
ATOM 5023 C CA . ARG A 1 795 ? -64.042 10.534 -34.882 1.00 193.96 795 ARG A CA 1
ATOM 5024 C C . ARG A 1 795 ? -64.754 10.971 -36.157 1.00 186.54 795 ARG A C 1
ATOM 5025 O O . ARG A 1 795 ? -65.337 10.147 -36.869 1.00 190.65 795 ARG A O 1
ATOM 5033 N N . ASP A 1 796 ? -64.716 12.274 -36.437 1.00 194.40 796 ASP A N 1
ATOM 5034 C CA . ASP A 1 796 ? -65.317 12.811 -37.652 1.00 200.29 796 ASP A CA 1
ATOM 5035 C C . ASP A 1 796 ? -64.239 13.230 -38.644 1.00 193.87 796 ASP A C 1
ATOM 5036 O O . ASP A 1 796 ? -64.300 14.324 -39.216 1.00 174.45 796 ASP A O 1
ATOM 5041 N N . ASP A 1 797 ? -63.248 12.364 -38.850 1.00 198.76 797 ASP A N 1
ATOM 5042 C CA . ASP A 1 797 ? -62.173 12.637 -39.795 1.00 191.76 797 ASP A CA 1
ATOM 5043 C C . ASP A 1 797 ? -62.162 11.596 -40.907 1.00 172.65 797 ASP A C 1
ATOM 5044 O O . ASP A 1 797 ? -61.120 11.002 -41.201 1.00 162.92 797 ASP A O 1
ATOM 5049 N N . TYR A 1 798 ? -63.322 11.368 -41.528 1.00 175.42 798 TYR A N 1
ATOM 5050 C CA . TYR A 1 798 ? -63.405 10.384 -42.601 1.00 158.00 798 TYR A CA 1
ATOM 5051 C C . TYR A 1 798 ? -62.588 10.807 -43.815 1.00 149.22 798 TYR A C 1
ATOM 5052 O O . TYR A 1 798 ? -62.097 9.951 -44.558 1.00 143.51 798 TYR A O 1
ATOM 5061 N N . LYS A 1 799 ? -62.434 12.116 -44.030 1.00 152.48 799 LYS A N 1
ATOM 5062 C CA . LYS A 1 799 ? -61.636 12.598 -45.153 1.00 146.35 799 LYS A CA 1
ATOM 5063 C C . LYS A 1 799 ? -60.174 12.194 -45.003 1.00 154.60 799 LYS A C 1
ATOM 5064 O O . LYS A 1 799 ? -59.504 11.876 -45.993 1.00 151.47 799 LYS A O 1
ATOM 5070 N N . ASP A 1 800 ? -59.665 12.190 -43.770 1.00 164.65 800 ASP A N 1
ATOM 5071 C CA . ASP A 1 800 ? -58.272 11.829 -43.535 1.00 170.84 800 ASP A CA 1
ATOM 5072 C C . ASP A 1 800 ? -58.053 10.322 -43.571 1.00 172.23 800 ASP A C 1
ATOM 5073 O O . ASP A 1 800 ? -56.956 9.867 -43.914 1.00 126.43 800 ASP A O 1
ATOM 5078 N N . LEU A 1 801 ? -59.074 9.537 -43.226 1.00 183.11 801 LEU A N 1
ATOM 5079 C CA . LEU A 1 801 ? -58.935 8.087 -43.164 1.00 165.10 801 LEU A CA 1
ATOM 5080 C C . LEU A 1 801 ? -59.243 7.400 -44.486 1.00 146.41 801 LEU A C 1
ATOM 5081 O O . LEU A 1 801 ? -58.678 6.338 -44.765 1.00 153.93 801 LEU A O 1
ATOM 5086 N N . THR A 1 802 ? -60.123 7.977 -45.306 1.00 135.21 802 THR A N 1
ATOM 5087 C CA . THR A 1 802 ? -60.463 7.357 -46.583 1.00 122.15 802 THR A CA 1
ATOM 5088 C C . THR A 1 802 ? -59.274 7.369 -47.537 1.00 140.81 802 THR A C 1
ATOM 5089 O O . THR A 1 802 ? -59.056 6.404 -48.282 1.00 140.73 802 THR A O 1
ATOM 5093 N N . CYS A 1 803 ? -58.494 8.452 -47.527 1.00 152.44 803 CYS A N 1
ATOM 5094 C CA . CYS A 1 803 ? -57.298 8.510 -48.360 1.00 158.44 803 CYS A CA 1
ATOM 5095 C C . CYS A 1 803 ? -56.302 7.431 -47.954 1.00 164.27 803 CYS A C 1
ATOM 5096 O O . CYS A 1 803 ? -55.739 6.737 -48.808 1.00 204.42 803 CYS A O 1
ATOM 5099 N N . SER A 1 804 ? -56.077 7.271 -46.647 1.00 157.79 804 SER A N 1
ATOM 5100 C CA . SER A 1 804 ? -55.172 6.228 -46.174 1.00 140.32 804 SER A CA 1
ATOM 5101 C C . SER A 1 804 ? -55.706 4.841 -46.511 1.00 119.27 804 SER A C 1
ATOM 5102 O O . SER A 1 804 ? -54.936 3.939 -46.863 1.00 121.40 804 SER A O 1
ATOM 5105 N N . LEU A 1 805 ? -57.026 4.656 -46.419 1.00 131.96 805 LEU A N 1
ATOM 5106 C CA . LEU A 1 805 ? -57.630 3.367 -46.743 1.00 126.81 805 LEU A CA 1
ATOM 5107 C C . LEU A 1 805 ? -57.426 3.014 -48.212 1.00 117.70 805 LEU A C 1
ATOM 5108 O O . LEU A 1 805 ? -57.072 1.875 -48.540 1.00 99.22 805 LEU A O 1
ATOM 5113 N N . TYR A 1 806 ? -57.642 3.976 -49.111 1.00 125.93 806 TYR A N 1
ATOM 5114 C CA . TYR A 1 806 ? -57.484 3.706 -50.535 1.00 122.17 806 TYR A CA 1
ATOM 5115 C C . TYR A 1 806 ? -56.026 3.641 -50.974 1.00 123.99 806 TYR A C 1
ATOM 5116 O O . TYR A 1 806 ? -55.727 2.968 -51.965 1.00 124.23 806 TYR A O 1
ATOM 5125 N N . GLU A 1 807 ? -55.114 4.307 -50.262 1.00 118.15 807 GLU A N 1
ATOM 5126 C CA . GLU A 1 807 ? -53.707 4.278 -50.651 1.00 98.96 807 GLU A CA 1
ATOM 5127 C C . GLU A 1 807 ? -52.996 3.042 -50.111 1.00 120.15 807 GLU A C 1
ATOM 5128 O O . GLU A 1 807 ? -52.304 2.342 -50.856 1.00 131.33 807 GLU A O 1
ATOM 5134 N N . LEU A 1 808 ? -53.158 2.759 -48.816 1.00 123.29 808 LEU A N 1
ATOM 5135 C CA . LEU A 1 808 ? -52.380 1.700 -48.182 1.00 148.03 808 LEU A CA 1
ATOM 5136 C C . LEU A 1 808 ? -52.827 0.309 -48.617 1.00 143.94 808 LEU A C 1
ATOM 5137 O O . LEU A 1 808 ? -51.992 -0.596 -48.729 1.00 165.53 808 LEU A O 1
ATOM 5142 N N . TYR A 1 809 ? -54.122 0.109 -48.861 1.00 112.40 809 TYR A N 1
ATOM 5143 C CA . TYR A 1 809 ? -54.632 -1.248 -49.025 1.00 100.47 809 TYR A CA 1
ATOM 5144 C C . TYR A 1 809 ? -55.407 -1.451 -50.322 1.00 94.05 809 TYR A C 1
ATOM 5145 O O . TYR A 1 809 ? -55.086 -2.353 -51.103 1.00 105.28 809 TYR A O 1
ATOM 5154 N N . ILE A 1 810 ? -56.428 -0.625 -50.557 1.00 101.73 810 ILE A N 1
ATOM 5155 C CA . ILE A 1 810 ? -57.417 -0.936 -51.587 1.00 113.12 810 ILE A CA 1
ATOM 5156 C C . ILE A 1 810 ? -56.802 -0.859 -52.979 1.00 129.07 810 ILE A C 1
ATOM 5157 O O . ILE A 1 810 ? -56.987 -1.763 -53.803 1.00 121.90 810 ILE A O 1
ATOM 5162 N N . ASN A 1 811 ? -56.075 0.223 -53.272 1.00 146.78 811 ASN A N 1
ATOM 5163 C CA . ASN A 1 811 ? -55.492 0.365 -54.603 1.00 133.93 811 ASN A CA 1
ATOM 5164 C C . ASN A 1 811 ? -54.429 -0.694 -54.861 1.00 123.79 811 ASN A C 1
ATOM 5165 O O . ASN A 1 811 ? -54.296 -1.182 -55.989 1.00 118.81 811 ASN A O 1
ATOM 5170 N N . LYS A 1 812 ? -53.668 -1.069 -53.830 1.00 122.27 812 LYS A N 1
ATOM 5171 C CA . LYS A 1 812 ? -52.670 -2.120 -53.995 1.00 133.48 812 LYS A CA 1
ATOM 5172 C C . LYS A 1 812 ? -53.326 -3.434 -54.403 1.00 141.01 812 LYS A C 1
ATOM 5173 O O . LYS A 1 812 ? -52.865 -4.110 -55.329 1.00 142.36 812 LYS A O 1
ATOM 5179 N N . LEU A 1 813 ? -54.420 -3.803 -53.733 1.00 129.80 813 LEU A N 1
ATOM 5180 C CA . LEU A 1 813 ? -55.121 -5.032 -54.091 1.00 113.52 813 LEU A CA 1
ATOM 5181 C C . LEU A 1 813 ? -55.798 -4.919 -55.451 1.00 112.40 813 LEU A C 1
ATOM 5182 O O . LEU A 1 813 ? -55.878 -5.911 -56.182 1.00 106.62 813 LEU A O 1
ATOM 5187 N N . THR A 1 814 ? -56.284 -3.727 -55.808 1.00 113.03 814 THR A N 1
ATOM 5188 C CA . THR A 1 814 ? -56.877 -3.538 -57.129 1.00 118.42 814 THR A CA 1
ATOM 5189 C C . THR A 1 814 ? -55.834 -3.716 -58.226 1.00 124.67 814 THR A C 1
ATOM 5190 O O . THR A 1 814 ? -56.138 -4.233 -59.308 1.00 130.61 814 THR A O 1
ATOM 5194 N N . ILE A 1 815 ? -54.597 -3.293 -57.961 1.00 132.94 815 ILE A N 1
ATOM 5195 C CA . ILE A 1 815 ? -53.518 -3.492 -58.924 1.00 142.43 815 ILE A CA 1
ATOM 5196 C C . ILE A 1 815 ? -53.101 -4.958 -58.967 1.00 153.17 815 ILE A C 1
ATOM 5197 O O . ILE A 1 815 ? -52.848 -5.516 -60.042 1.00 144.89 815 ILE A O 1
ATOM 5202 N N . LEU A 1 816 ? -53.022 -5.605 -57.801 1.00 151.83 816 LEU A N 1
ATOM 5203 C CA . LEU A 1 816 ? -52.552 -6.986 -57.751 1.00 138.55 816 LEU A CA 1
ATOM 5204 C C . LEU A 1 816 ? -53.560 -7.956 -58.353 1.00 130.08 816 LEU A C 1
ATOM 5205 O O . LEU A 1 816 ? -53.165 -8.967 -58.944 1.00 130.67 816 LEU A O 1
ATOM 5210 N N . GLY A 1 817 ? -54.856 -7.673 -58.219 1.00 125.83 817 GLY A N 1
ATOM 5211 C CA . GLY A 1 817 ? -55.873 -8.541 -58.786 1.00 125.98 817 GLY A CA 1
ATOM 5212 C C . GLY A 1 817 ? -55.942 -8.524 -60.298 1.00 137.88 817 GLY A C 1
ATOM 5213 O O . GLY A 1 817 ? -56.740 -9.274 -60.870 1.00 141.47 817 GLY A O 1
ATOM 5214 N N . ARG A 1 818 ? -55.140 -7.680 -60.952 1.00 139.18 818 ARG A N 1
ATOM 5215 C CA . ARG A 1 818 ? -55.093 -7.670 -62.410 1.00 153.59 818 ARG A CA 1
ATOM 5216 C C . ARG A 1 818 ? -54.716 -9.042 -62.953 1.00 169.88 818 ARG A C 1
ATOM 5217 O O . ARG A 1 818 ? -55.439 -9.622 -63.772 1.00 164.00 818 ARG A O 1
ATOM 5225 N N . ASP A 1 819 ? -53.591 -9.584 -62.490 1.00 192.71 819 ASP A N 1
ATOM 5226 C CA . ASP A 1 819 ? -53.077 -10.853 -62.978 1.00 173.27 819 ASP A CA 1
ATOM 5227 C C . ASP A 1 819 ? -53.101 -11.962 -61.937 1.00 155.31 819 ASP A C 1
ATOM 5228 O O . ASP A 1 819 ? -52.893 -13.127 -62.296 1.00 153.69 819 ASP A O 1
ATOM 5233 N N . TYR A 1 820 ? -53.342 -11.641 -60.673 1.00 153.25 820 TYR A N 1
ATOM 5234 C CA . TYR A 1 820 ? -53.350 -12.634 -59.599 1.00 143.78 820 TYR A CA 1
ATOM 5235 C C . TYR A 1 820 ? -54.685 -12.567 -58.874 1.00 150.42 820 TYR A C 1
ATOM 5236 O O . TYR A 1 820 ? -54.949 -11.579 -58.161 1.00 156.11 820 TYR A O 1
ATOM 5245 N N . PRO A 1 821 ? -55.555 -13.563 -59.048 1.00 135.97 821 PRO A N 1
ATOM 5246 C CA . PRO A 1 821 ? -56.904 -13.494 -58.470 1.00 140.01 821 PRO A CA 1
ATOM 5247 C C . PRO A 1 821 ? -56.890 -13.241 -56.969 1.00 151.17 821 PRO A C 1
ATOM 5248 O O . PRO A 1 821 ? -55.956 -13.620 -56.258 1.00 130.06 821 PRO A O 1
ATOM 5252 N N . ILE A 1 822 ? -57.951 -12.593 -56.494 1.00 171.18 822 ILE A N 1
ATOM 5253 C CA . ILE A 1 822 ? -58.122 -12.267 -55.085 1.00 181.35 822 ILE A CA 1
ATOM 5254 C C . ILE A 1 822 ? -59.487 -12.768 -54.631 1.00 172.06 822 ILE A C 1
ATOM 5255 O O . ILE A 1 822 ? -60.493 -12.565 -55.321 1.00 132.76 822 ILE A O 1
ATOM 5260 N N . GLU A 1 823 ? -59.516 -13.426 -53.476 1.00 188.13 823 GLU A N 1
ATOM 5261 C CA . GLU A 1 823 ? -60.737 -13.954 -52.890 1.00 180.22 823 GLU A CA 1
ATOM 5262 C C . GLU A 1 823 ? -60.910 -13.380 -51.491 1.00 176.22 823 GLU A C 1
ATOM 5263 O O . GLU A 1 823 ? -59.931 -13.125 -50.783 1.00 175.06 823 GLU A O 1
ATOM 5269 N N . VAL A 1 824 ? -62.165 -13.179 -51.093 1.00 170.53 824 VAL A N 1
ATOM 5270 C CA . VAL A 1 824 ? -62.490 -12.533 -49.827 1.00 168.33 824 VAL A CA 1
ATOM 5271 C C . VAL A 1 824 ? -63.561 -13.351 -49.118 1.00 163.01 824 VAL A C 1
ATOM 5272 O O . VAL A 1 824 ? -64.631 -13.607 -49.686 1.00 95.88 824 VAL A O 1
ATOM 5276 N N . ASP A 1 825 ? -63.272 -13.762 -47.885 1.00 178.40 825 ASP A N 1
ATOM 5277 C CA . ASP A 1 825 ? -64.284 -14.395 -47.051 1.00 172.46 825 ASP A CA 1
ATOM 5278 C C . ASP A 1 825 ? -65.362 -13.381 -46.689 1.00 128.80 825 ASP A C 1
ATOM 5279 O O . ASP A 1 825 ? -65.073 -12.207 -46.442 1.00 115.15 825 ASP A O 1
ATOM 5284 N N . GLU A 1 826 ? -66.613 -13.845 -46.647 1.00 128.34 826 GLU A N 1
ATOM 5285 C CA . GLU A 1 826 ? -67.738 -12.925 -46.531 1.00 127.31 826 GLU A CA 1
ATOM 5286 C C . GLU A 1 826 ? -67.715 -12.118 -45.239 1.00 131.47 826 GLU A C 1
ATOM 5287 O O . GLU A 1 826 ? -68.389 -11.087 -45.161 1.00 153.64 826 GLU A O 1
ATOM 5293 N N . GLU A 1 827 ? -66.956 -12.549 -44.228 1.00 106.93 827 GLU A N 1
ATOM 5294 C CA . GLU A 1 827 ? -66.844 -11.750 -43.012 1.00 109.38 827 GLU A CA 1
ATOM 5295 C C . GLU A 1 827 ? -66.148 -10.424 -43.295 1.00 127.61 827 GLU A C 1
ATOM 5296 O O . GLU A 1 827 ? -66.626 -9.358 -42.888 1.00 135.18 827 GLU A O 1
ATOM 5302 N N . LEU A 1 828 ? -65.016 -10.473 -44.002 1.00 136.97 828 LEU A N 1
ATOM 5303 C CA . LEU A 1 828 ? -64.296 -9.249 -44.336 1.00 142.30 828 LEU A CA 1
ATOM 5304 C C . LEU A 1 828 ? -65.121 -8.360 -45.257 1.00 110.97 828 LEU A C 1
ATOM 5305 O O . LEU A 1 828 ? -65.109 -7.131 -45.123 1.00 79.52 828 LEU A O 1
ATOM 5310 N N . LEU A 1 829 ? -65.850 -8.963 -46.196 1.00 101.08 829 LEU A N 1
ATOM 5311 C CA . LEU A 1 829 ? -66.658 -8.177 -47.121 1.00 96.02 829 LEU A CA 1
ATOM 5312 C C . LEU A 1 829 ? -67.834 -7.519 -46.407 1.00 125.05 829 LEU A C 1
ATOM 5313 O O . LEU A 1 829 ? -68.188 -6.373 -46.708 1.00 136.16 829 LEU A O 1
ATOM 5318 N N . GLN A 1 830 ? -68.447 -8.226 -45.455 1.00 126.67 830 GLN A N 1
ATOM 5319 C CA . GLN A 1 830 ? -69.564 -7.673 -44.699 1.00 135.89 830 GLN A CA 1
ATOM 5320 C C . GLN A 1 830 ? -69.117 -6.696 -43.622 1.00 146.25 830 GLN A C 1
ATOM 5321 O O . GLN A 1 830 ? -69.941 -5.915 -43.137 1.00 132.39 830 GLN A O 1
ATOM 5327 N N . LEU A 1 831 ? -67.847 -6.735 -43.220 1.00 147.33 831 LEU A N 1
ATOM 5328 C CA . LEU A 1 831 ? -67.274 -5.670 -42.408 1.00 148.77 831 LEU A CA 1
ATOM 5329 C C . LEU A 1 831 ? -66.729 -4.525 -43.251 1.00 135.37 831 LEU A C 1
ATOM 5330 O O . LEU A 1 831 ? -66.423 -3.460 -42.703 1.00 140.61 831 LEU A O 1
ATOM 5335 N N . PHE A 1 832 ? -66.597 -4.725 -44.560 1.00 118.05 832 PHE A N 1
ATOM 5336 C CA . PHE A 1 832 ? -66.163 -3.687 -45.483 1.00 108.36 832 PHE A CA 1
ATOM 5337 C C . PHE A 1 832 ? -67.350 -2.955 -46.100 1.00 122.44 832 PHE A C 1
ATOM 5338 O O . PHE A 1 832 ? -67.410 -1.723 -46.066 1.00 103.87 832 PHE A O 1
ATOM 5346 N N . LEU A 1 833 ? -68.304 -3.703 -46.659 1.00 131.65 833 LEU A N 1
ATOM 5347 C CA . LEU A 1 833 ? -69.493 -3.098 -47.244 1.00 117.48 833 LEU A CA 1
ATOM 5348 C C . LEU A 1 833 ? -70.434 -2.515 -46.198 1.00 129.82 833 LEU A C 1
ATOM 5349 O O . LEU A 1 833 ? -71.368 -1.797 -46.567 1.00 148.71 833 LEU A O 1
ATOM 5354 N N . ASN A 1 834 ? -70.220 -2.809 -44.917 1.00 125.78 834 ASN A N 1
ATOM 5355 C CA . ASN A 1 834 ? -70.982 -2.178 -43.846 1.00 138.58 834 ASN A CA 1
ATOM 5356 C C . ASN A 1 834 ? -70.322 -0.888 -43.374 1.00 149.69 834 ASN A C 1
ATOM 5357 O O . ASN A 1 834 ? -70.969 0.162 -43.319 1.00 176.54 834 ASN A O 1
ATOM 5362 N N . ASN A 1 835 ? -69.035 -0.955 -43.038 1.00 132.74 835 ASN A N 1
ATOM 5363 C CA . ASN A 1 835 ? -68.316 0.177 -42.471 1.00 135.73 835 ASN A CA 1
ATOM 5364 C C . ASN A 1 835 ? -67.858 1.186 -43.515 1.00 132.86 835 ASN A C 1
ATOM 5365 O O . ASN A 1 835 ? -67.243 2.191 -43.143 1.00 160.12 835 ASN A O 1
ATOM 5370 N N . PHE A 1 836 ? -68.136 0.959 -44.798 1.00 110.47 836 PHE A N 1
ATOM 5371 C CA . PHE A 1 836 ? -67.610 1.850 -45.824 1.00 124.71 836 PHE A CA 1
ATOM 5372 C C . PHE A 1 836 ? -68.657 2.205 -46.873 1.00 119.97 836 PHE A C 1
ATOM 5373 O O . PHE A 1 836 ? -69.166 3.331 -46.891 1.00 130.36 836 PHE A O 1
ATOM 5381 N N . VAL A 1 837 ? -68.976 1.254 -47.753 1.00 89.41 837 VAL A N 1
ATOM 5382 C CA . VAL A 1 837 ? -69.849 1.547 -48.886 1.00 108.61 837 VAL A CA 1
ATOM 5383 C C . VAL A 1 837 ? -71.250 1.913 -48.411 1.00 123.30 837 VAL A C 1
ATOM 5384 O O . VAL A 1 837 ? -71.848 2.884 -48.892 1.00 117.62 837 VAL A O 1
ATOM 5388 N N . SER A 1 838 ? -71.793 1.157 -47.459 1.00 135.14 838 SER A N 1
ATOM 5389 C CA . SER A 1 838 ? -73.076 1.498 -46.847 1.00 138.60 838 SER A CA 1
ATOM 5390 C C . SER A 1 838 ? -72.931 2.545 -45.749 1.00 136.31 838 SER A C 1
ATOM 5391 O O . SER A 1 838 ? -73.641 2.502 -44.742 1.00 167.86 838 SER A O 1
ATOM 5394 N N . ARG A 1 839 ? -72.019 3.498 -45.927 1.00 117.07 839 ARG A N 1
ATOM 5395 C CA . ARG A 1 839 ? -71.726 4.494 -44.906 1.00 112.68 839 ARG A CA 1
ATOM 5396 C C . ARG A 1 839 ? -71.126 5.742 -45.545 1.00 120.49 839 ARG A C 1
ATOM 5397 O O . ARG A 1 839 ? -70.727 6.679 -44.848 1.00 134.19 839 ARG A O 1
ATOM 5405 N N . ILE A 1 840 ? -71.067 5.764 -46.872 1.00 117.53 840 ILE A N 1
ATOM 5406 C CA . ILE A 1 840 ? -70.466 6.871 -47.618 1.00 103.91 840 ILE A CA 1
ATOM 5407 C C . ILE A 1 840 ? -71.277 8.162 -47.494 1.00 108.47 840 ILE A C 1
ATOM 5408 O O . ILE A 1 840 ? -70.670 9.233 -47.338 1.00 131.82 840 ILE A O 1
ATOM 5413 N N . PRO A 1 841 ? -72.621 8.141 -47.551 1.00 108.42 841 PRO A N 1
ATOM 5414 C CA . PRO A 1 841 ? -73.365 9.409 -47.418 1.00 125.03 841 PRO A CA 1
ATOM 5415 C C . PRO A 1 841 ? -73.027 10.222 -46.175 1.00 127.90 841 PRO A C 1
ATOM 5416 O O . PRO A 1 841 ? -72.916 11.451 -46.270 1.00 130.18 841 PRO A O 1
ATOM 5420 N N . ILE A 1 842 ? -72.853 9.584 -45.016 1.00 129.43 842 ILE A N 1
ATOM 5421 C CA . ILE A 1 842 ? -72.571 10.323 -43.787 1.00 124.68 842 ILE A CA 1
ATOM 5422 C C . ILE A 1 842 ? -71.082 10.640 -43.702 1.00 135.38 842 ILE A C 1
ATOM 5423 O O . ILE A 1 842 ? -70.601 11.153 -42.685 1.00 143.59 842 ILE A O 1
ATOM 5428 N N . MET A 1 843 ? -70.343 10.330 -44.769 1.00 138.12 843 MET A N 1
ATOM 5429 C CA . MET A 1 843 ? -68.961 10.761 -44.918 1.00 139.55 843 MET A CA 1
ATOM 5430 C C . MET A 1 843 ? -68.775 11.803 -46.006 1.00 128.35 843 MET A C 1
ATOM 5431 O O . MET A 1 843 ? -67.796 12.554 -45.959 1.00 134.35 843 MET A O 1
ATOM 5436 N N . PHE A 1 844 ? -69.689 11.865 -46.977 1.00 111.86 844 PHE A N 1
ATOM 5437 C CA . PHE A 1 844 ? -69.513 12.722 -48.141 1.00 102.97 844 PHE A CA 1
ATOM 5438 C C . PHE A 1 844 ? -69.511 14.204 -47.787 1.00 137.62 844 PHE A C 1
ATOM 5439 O O . PHE A 1 844 ? -68.966 15.009 -48.550 1.00 157.38 844 PHE A O 1
ATOM 5447 N N . GLN A 1 845 ? -70.100 14.583 -46.650 1.00 133.98 845 GLN A N 1
ATOM 5448 C CA . GLN A 1 845 ? -70.097 15.987 -46.255 1.00 151.52 845 GLN A CA 1
ATOM 5449 C C . GLN A 1 845 ? -68.694 16.473 -45.909 1.00 163.30 845 GLN A C 1
ATOM 5450 O O . GLN A 1 845 ? -68.385 17.654 -46.101 1.00 164.02 845 GLN A O 1
ATOM 5456 N N . ASP A 1 846 ? -67.836 15.584 -45.406 1.00 168.21 846 ASP A N 1
ATOM 5457 C CA . ASP A 1 846 ? -66.454 15.924 -45.091 1.00 153.87 846 ASP A CA 1
ATOM 5458 C C . ASP A 1 846 ? -65.516 15.777 -46.281 1.00 144.00 846 ASP A C 1
ATOM 5459 O O . ASP A 1 846 ? -64.392 16.288 -46.228 1.00 135.86 846 ASP A O 1
ATOM 5464 N N . PHE A 1 847 ? -65.942 15.096 -47.342 1.00 162.89 847 PHE A N 1
ATOM 5465 C CA . PHE A 1 847 ? -65.064 14.853 -48.477 1.00 164.50 847 PHE A CA 1
ATOM 5466 C C . PHE A 1 847 ? -64.857 16.124 -49.290 1.00 159.84 847 PHE A C 1
ATOM 5467 O O . PHE A 1 847 ? -65.800 16.876 -49.555 1.00 106.68 847 PHE A O 1
ATOM 5475 N N . ASP A 1 848 ? -63.610 16.359 -49.686 1.00 179.16 848 ASP A N 1
ATOM 5476 C CA . ASP A 1 848 ? -63.275 17.442 -50.596 1.00 159.85 848 ASP A CA 1
ATOM 5477 C C . ASP A 1 848 ? -63.287 16.909 -52.028 1.00 152.45 848 ASP A C 1
ATOM 5478 O O . ASP A 1 848 ? -63.729 15.788 -52.293 1.00 163.10 848 ASP A O 1
ATOM 5483 N N . ASP A 1 849 ? -62.793 17.707 -52.970 1.00 137.15 849 ASP A N 1
ATOM 5484 C CA . ASP A 1 849 ? -62.790 17.323 -54.375 1.00 137.17 849 ASP A CA 1
ATOM 5485 C C . ASP A 1 849 ? -61.514 16.606 -54.799 1.00 133.28 849 ASP A C 1
ATOM 5486 O O . ASP A 1 849 ? -61.371 16.278 -55.981 1.00 119.09 849 ASP A O 1
ATOM 5491 N N . SER A 1 850 ? -60.589 16.356 -53.873 1.00 147.09 850 SER A N 1
ATOM 5492 C CA . SER A 1 850 ? -59.415 15.537 -54.148 1.00 144.85 850 SER A CA 1
ATOM 5493 C C . SER A 1 850 ? -59.506 14.140 -53.559 1.00 146.90 850 SER A C 1
ATOM 5494 O O . SER A 1 850 ? -58.983 13.197 -54.157 1.00 147.50 850 SER A O 1
ATOM 5497 N N . THR A 1 851 ? -60.152 13.988 -52.400 1.00 155.84 851 THR A N 1
ATOM 5498 C CA . THR A 1 851 ? -60.379 12.658 -51.843 1.00 153.71 851 THR A CA 1
ATOM 5499 C C . THR A 1 851 ? -61.392 11.884 -52.678 1.00 143.18 851 THR A C 1
ATOM 5500 O O . THR A 1 851 ? -61.264 10.666 -52.852 1.00 152.17 851 THR A O 1
ATOM 5504 N N . ALA A 1 852 ? -62.398 12.581 -53.216 1.00 119.36 852 ALA A N 1
ATOM 5505 C CA . ALA A 1 852 ? -63.426 11.916 -54.010 1.00 108.95 852 ALA A CA 1
ATOM 5506 C C . ALA A 1 852 ? -62.850 11.290 -55.274 1.00 116.34 852 ALA A C 1
ATOM 5507 O O . ALA A 1 852 ? -63.344 10.254 -55.733 1.00 116.16 852 ALA A O 1
ATOM 5509 N N . GLN A 1 853 ? -61.808 11.900 -55.846 1.00 118.74 853 GLN A N 1
ATOM 5510 C CA . GLN A 1 853 ? -61.180 11.341 -57.039 1.00 125.75 853 GLN A CA 1
ATOM 5511 C C . GLN A 1 853 ? -60.509 10.005 -56.740 1.00 134.06 853 GLN A C 1
ATOM 5512 O O . GLN A 1 853 ? -60.531 9.092 -57.573 1.00 141.06 853 GLN A O 1
ATOM 5518 N N . GLU A 1 854 ? -59.917 9.872 -55.551 1.00 132.62 854 GLU A N 1
ATOM 5519 C CA . GLU A 1 854 ? -59.215 8.644 -55.196 1.00 143.42 854 GLU A CA 1
ATOM 5520 C C . GLU A 1 854 ? -60.159 7.450 -55.130 1.00 158.01 854 GLU A C 1
ATOM 5521 O O . GLU A 1 854 ? -59.740 6.313 -55.375 1.00 162.75 854 GLU A O 1
ATOM 5527 N N . ILE A 1 855 ? -61.428 7.684 -54.809 1.00 147.65 855 ILE A N 1
ATOM 5528 C CA . ILE A 1 855 ? -62.379 6.599 -54.592 1.00 137.93 855 ILE A CA 1
ATOM 5529 C C . ILE A 1 855 ? -62.804 6.022 -55.936 1.00 124.56 855 ILE A C 1
ATOM 5530 O O . ILE A 1 855 ? -63.381 6.724 -56.773 1.00 78.05 855 ILE A O 1
ATOM 5535 N N . ASN A 1 856 ? -62.517 4.739 -56.142 1.00 127.88 856 ASN A N 1
ATOM 5536 C CA . ASN A 1 856 ? -62.951 4.016 -57.328 1.00 128.93 856 ASN A CA 1
ATOM 5537 C C . ASN A 1 856 ? -63.415 2.633 -56.901 1.00 145.20 856 ASN A C 1
ATOM 5538 O O . ASN A 1 856 ? -62.735 1.960 -56.120 1.00 138.93 856 ASN A O 1
ATOM 5543 N N . PHE A 1 857 ? -64.579 2.215 -57.403 1.00 149.39 857 PHE A N 1
ATOM 5544 C CA . PHE A 1 857 ? -65.145 0.913 -57.071 1.00 112.27 857 PHE A CA 1
ATOM 5545 C C . PHE A 1 857 ? -64.662 -0.190 -58.003 1.00 134.04 857 PHE A C 1
ATOM 5546 O O . PHE A 1 857 ? -65.424 -1.119 -58.308 1.00 146.59 857 PHE A O 1
ATOM 5554 N N . LYS A 1 858 ? -63.413 -0.113 -58.464 1.00 145.26 858 LYS A N 1
ATOM 5555 C CA . LYS A 1 858 ? -62.844 -1.134 -59.334 1.00 138.69 858 LYS A CA 1
ATOM 5556 C C . LYS A 1 858 ? -62.451 -2.399 -58.586 1.00 111.02 858 LYS A C 1
ATOM 5557 O O . LYS A 1 858 ? -62.114 -3.399 -59.227 1.00 163.00 858 LYS A O 1
ATOM 5563 N N . MET A 1 859 ? -62.471 -2.377 -57.255 1.00 118.05 859 MET A N 1
ATOM 5564 C CA . MET A 1 859 ? -62.130 -3.553 -56.468 1.00 142.79 859 MET A CA 1
ATOM 5565 C C . MET A 1 859 ? -63.348 -4.432 -56.206 1.00 103.69 859 MET A C 1
ATOM 5566 O O . MET A 1 859 ? -63.239 -5.665 -56.205 1.00 115.36 859 MET A O 1
ATOM 5571 N N . LEU A 1 860 ? -64.513 -3.816 -55.992 1.00 96.27 860 LEU A N 1
ATOM 5572 C CA . LEU A 1 860 ? -65.741 -4.579 -55.810 1.00 65.50 860 LEU A CA 1
ATOM 5573 C C . LEU A 1 860 ? -66.179 -5.274 -57.091 1.00 83.16 860 LEU A C 1
ATOM 5574 O O . LEU A 1 860 ? -66.902 -6.275 -57.023 1.00 110.62 860 LEU A O 1
ATOM 5579 N N . VAL A 1 861 ? -65.769 -4.766 -58.254 1.00 86.76 861 VAL A N 1
ATOM 5580 C CA . VAL A 1 861 ? -66.022 -5.501 -59.487 1.00 86.62 861 VAL A CA 1
ATOM 5581 C C . VAL A 1 861 ? -64.973 -6.592 -59.678 1.00 103.14 861 VAL A C 1
ATOM 5582 O O . VAL A 1 861 ? -65.259 -7.628 -60.286 1.00 119.51 861 VAL A O 1
ATOM 5586 N N . LEU A 1 862 ? -63.762 -6.400 -59.147 1.00 113.16 862 LEU A N 1
ATOM 5587 C CA . LEU A 1 862 ? -62.765 -7.468 -59.169 1.00 129.89 862 LEU A CA 1
ATOM 5588 C C . LEU A 1 862 ? -63.228 -8.660 -58.344 1.00 121.48 862 LEU A C 1
ATOM 5589 O O . LEU A 1 862 ? -63.114 -9.815 -58.775 1.00 144.70 862 LEU A O 1
ATOM 5594 N N . LEU A 1 863 ? -63.743 -8.393 -57.141 1.00 118.06 863 LEU A N 1
ATOM 5595 C CA . LEU A 1 863 ? -64.200 -9.473 -56.271 1.00 128.14 863 LEU A CA 1
ATOM 5596 C C . LEU A 1 863 ? -65.295 -10.293 -56.941 1.00 92.66 863 LEU A C 1
ATOM 5597 O O . LEU A 1 863 ? -65.374 -11.512 -56.751 1.00 105.39 863 LEU A O 1
ATOM 5602 N N . ALA A 1 864 ? -66.149 -9.641 -57.729 1.00 81.55 864 ALA A N 1
ATOM 5603 C CA . ALA A 1 864 ? -67.193 -10.365 -58.444 1.00 129.99 864 ALA A CA 1
ATOM 5604 C C . ALA A 1 864 ? -66.614 -11.127 -59.628 1.00 86.41 864 ALA A C 1
ATOM 5605 O O . ALA A 1 864 ? -66.852 -12.331 -59.780 1.00 160.04 864 ALA A O 1
ATOM 5607 N N . THR A 1 865 ? -65.828 -10.448 -60.469 1.00 89.89 865 THR A N 1
ATOM 5608 C CA . THR A 1 865 ? -65.309 -11.061 -61.686 1.00 76.21 865 THR A CA 1
ATOM 5609 C C . THR A 1 865 ? -64.324 -12.189 -61.411 1.00 106.48 865 THR A C 1
ATOM 5610 O O . THR A 1 865 ? -64.031 -12.969 -62.325 1.00 108.01 865 THR A O 1
ATOM 5614 N N . TRP A 1 866 ? -63.796 -12.294 -60.191 1.00 122.71 866 TRP A N 1
ATOM 5615 C CA . TRP A 1 866 ? -63.016 -13.480 -59.859 1.00 129.48 866 TRP A CA 1
ATOM 5616 C C . TRP A 1 866 ? -63.897 -14.625 -59.371 1.00 122.22 866 TRP A C 1
ATOM 5617 O O . TRP A 1 866 ? -63.644 -15.786 -59.709 1.00 106.91 866 TRP A O 1
ATOM 5628 N N . ASN A 1 867 ? -64.935 -14.327 -58.589 1.00 133.64 867 ASN A N 1
ATOM 5629 C CA . ASN A 1 867 ? -65.913 -15.343 -58.225 1.00 100.43 867 ASN A CA 1
ATOM 5630 C C . ASN A 1 867 ? -66.911 -15.619 -59.340 1.00 109.56 867 ASN A C 1
ATOM 5631 O O . ASN A 1 867 ? -67.749 -16.513 -59.190 1.00 104.51 867 ASN A O 1
ATOM 5636 N N . LEU A 1 868 ? -66.854 -14.868 -60.439 1.00 146.74 868 LEU A N 1
ATOM 5637 C CA . LEU A 1 868 ? -67.622 -15.179 -61.635 1.00 117.53 868 LEU A CA 1
ATOM 5638 C C . LEU A 1 868 ? -66.806 -15.931 -62.676 1.00 107.01 868 LEU A C 1
ATOM 5639 O O . LEU A 1 868 ? -67.367 -16.358 -63.690 1.00 127.47 868 LEU A O 1
ATOM 5644 N N . GLU A 1 869 ? -65.502 -16.089 -62.455 1.00 98.94 869 GLU A N 1
ATOM 5645 C CA . GLU A 1 869 ? -64.667 -16.954 -63.275 1.00 138.65 869 GLU A CA 1
ATOM 5646 C C . GLU A 1 869 ? -64.252 -18.232 -62.565 1.00 135.65 869 GLU A C 1
ATOM 5647 O O . GLU A 1 869 ? -64.151 -19.276 -63.213 1.00 180.51 869 GLU A O 1
ATOM 5653 N N . LYS A 1 870 ? -64.034 -18.182 -61.247 1.00 132.68 870 LYS A N 1
ATOM 5654 C CA . LYS A 1 870 ? -63.748 -19.391 -60.482 1.00 159.70 870 LYS A CA 1
ATOM 5655 C C . LYS A 1 870 ? -64.899 -20.388 -60.525 1.00 141.34 870 LYS A C 1
ATOM 5656 O O . LYS A 1 870 ? -64.703 -21.555 -60.165 1.00 130.60 870 LYS A O 1
ATOM 5662 N N . TRP A 1 871 ? -66.086 -19.959 -60.954 1.00 125.21 871 TRP A N 1
ATOM 5663 C CA . TRP A 1 871 ? -67.210 -20.855 -61.185 1.00 114.20 871 TRP A CA 1
ATOM 5664 C C . TRP A 1 871 ? -67.333 -21.287 -62.637 1.00 111.21 871 TRP A C 1
ATOM 5665 O O . TRP A 1 871 ? -67.856 -22.374 -62.905 1.00 121.48 871 TRP A O 1
ATOM 5676 N N . ARG A 1 872 ? -66.867 -20.462 -63.578 1.00 102.81 872 ARG A N 1
ATOM 5677 C CA . ARG A 1 872 ? -66.695 -20.933 -64.947 1.00 112.93 872 ARG A CA 1
ATOM 5678 C C . ARG A 1 872 ? -65.616 -22.007 -65.020 1.00 133.87 872 ARG A C 1
ATOM 5679 O O . ARG A 1 872 ? -65.658 -22.872 -65.902 1.00 138.93 872 ARG A O 1
ATOM 5687 N N . GLU A 1 873 ? -64.647 -21.969 -64.099 1.00 146.25 873 GLU A N 1
ATOM 5688 C CA . GLU A 1 873 ? -63.659 -23.035 -63.987 1.00 124.80 873 GLU A CA 1
ATOM 5689 C C . GLU A 1 873 ? -64.249 -24.302 -63.381 1.00 153.09 873 GLU A C 1
ATOM 5690 O O . GLU A 1 873 ? -63.693 -25.387 -63.584 1.00 150.26 873 GLU A O 1
ATOM 5696 N N . ILE A 1 874 ? -65.351 -24.186 -62.638 1.00 154.76 874 ILE A N 1
ATOM 5697 C CA . ILE A 1 874 ? -66.032 -25.369 -62.122 1.00 138.74 874 ILE A CA 1
ATOM 5698 C C . ILE A 1 874 ? -66.876 -26.022 -63.214 1.00 125.15 874 ILE A C 1
ATOM 5699 O O . ILE A 1 874 ? -67.057 -27.246 -63.217 1.00 130.43 874 ILE A O 1
ATOM 5704 N N . ILE A 1 875 ? -67.388 -25.231 -64.160 1.00 131.58 875 ILE A N 1
ATOM 5705 C CA . ILE A 1 875 ? -68.054 -25.801 -65.327 1.00 132.69 875 ILE A CA 1
ATOM 5706 C C . ILE A 1 875 ? -67.086 -26.666 -66.124 1.00 138.55 875 ILE A C 1
ATOM 5707 O O . ILE A 1 875 ? -67.494 -27.633 -66.780 1.00 124.80 875 ILE A O 1
ATOM 5712 N N . GLU A 1 876 ? -65.792 -26.354 -66.062 1.00 150.84 876 GLU A N 1
ATOM 5713 C CA . GLU A 1 876 ? -64.764 -27.178 -66.684 1.00 165.96 876 GLU A CA 1
ATOM 5714 C C . GLU A 1 876 ? -64.457 -28.441 -65.887 1.00 155.21 876 GLU A C 1
ATOM 5715 O O . GLU A 1 876 ? -63.540 -29.182 -66.260 1.00 135.72 876 GLU A O 1
ATOM 5721 N N . LYS A 1 877 ? -65.189 -28.700 -64.804 1.00 159.59 877 LYS A N 1
ATOM 5722 C CA . LYS A 1 877 ? -65.071 -29.937 -64.045 1.00 159.02 877 LYS A CA 1
ATOM 5723 C C . LYS A 1 877 ? -66.186 -30.922 -64.365 1.00 180.47 877 LYS A C 1
ATOM 5724 O O . LYS A 1 877 ? -66.356 -31.909 -63.642 1.00 186.70 877 LYS A O 1
ATOM 5730 N N . VAL A 1 878 ? -66.960 -30.668 -65.421 1.00 188.19 878 VAL A N 1
ATOM 5731 C CA . VAL A 1 878 ? -67.941 -31.650 -65.867 1.00 185.67 878 VAL A CA 1
ATOM 5732 C C . VAL A 1 878 ? -67.240 -32.837 -66.516 1.00 190.35 878 VAL A C 1
ATOM 5733 O O . VAL A 1 878 ? -67.655 -33.991 -66.346 1.00 201.62 878 VAL A O 1
ATOM 5737 N N . ARG A 1 879 ? -66.159 -32.578 -67.253 1.00 183.37 879 ARG A N 1
ATOM 5738 C CA . ARG A 1 879 ? -65.397 -33.640 -67.898 1.00 172.08 879 ARG A CA 1
ATOM 5739 C C . ARG A 1 879 ? -64.300 -34.155 -66.972 1.00 174.61 879 ARG A C 1
ATOM 5740 O O . ARG A 1 879 ? -63.206 -34.503 -67.427 1.00 151.42 879 ARG A O 1
ATOM 5742 N N . ASP A 1 880 ? -64.579 -34.205 -65.675 1.00 190.92 880 ASP A N 1
ATOM 5743 C CA . ASP A 1 880 ? -63.634 -34.721 -64.692 1.00 162.91 880 ASP A CA 1
ATOM 5744 C C . ASP A 1 880 ? -64.432 -35.494 -63.646 1.00 164.48 880 ASP A C 1
ATOM 5745 O O . ASP A 1 880 ? -65.554 -35.946 -63.899 1.00 161.90 880 ASP A O 1
ATOM 5747 N N . TYR A 1 881 ? -63.862 -35.644 -62.451 1.00 168.58 881 TYR A N 1
ATOM 5748 C CA . TYR A 1 881 ? -64.499 -36.398 -61.381 1.00 174.00 881 TYR A CA 1
ATOM 5749 C C . TYR A 1 881 ? -64.181 -35.745 -60.044 1.00 169.09 881 TYR A C 1
ATOM 5750 O O . TYR A 1 881 ? -63.349 -34.837 -59.951 1.00 181.12 881 TYR A O 1
ATOM 5752 N N . GLU A 1 882 ? -64.862 -36.227 -59.005 1.00 164.68 882 GLU A N 1
ATOM 5753 C CA . GLU A 1 882 ? -64.685 -35.757 -57.630 1.00 143.28 882 GLU A CA 1
ATOM 5754 C C . GLU A 1 882 ? -64.915 -34.256 -57.502 1.00 141.74 882 GLU A C 1
ATOM 5755 O O . GLU A 1 882 ? -64.805 -33.695 -56.411 1.00 140.32 882 GLU A O 1
ATOM 5757 N N . ILE A 1 885 ? -71.022 -30.739 -56.554 1.00 170.90 885 ILE A N 1
ATOM 5758 C CA . ILE A 1 885 ? -71.554 -29.381 -56.545 1.00 196.08 885 ILE A CA 1
ATOM 5759 C C . ILE A 1 885 ? -71.612 -28.833 -55.124 1.00 208.24 885 ILE A C 1
ATOM 5760 O O . ILE A 1 885 ? -71.681 -27.620 -54.921 1.00 233.00 885 ILE A O 1
ATOM 5762 N N . SER A 1 886 ? -71.611 -29.746 -54.149 1.00 192.93 886 SER A N 1
ATOM 5763 C CA . SER A 1 886 ? -71.555 -29.424 -52.725 1.00 186.80 886 SER A CA 1
ATOM 5764 C C . SER A 1 886 ? -72.776 -28.647 -52.238 1.00 200.04 886 SER A C 1
ATOM 5765 O O . SER A 1 886 ? -72.864 -28.318 -51.051 1.00 203.05 886 SER A O 1
ATOM 5767 N N . LYS A 1 887 ? -73.715 -28.344 -53.139 1.00 187.56 887 LYS A N 1
ATOM 5768 C CA . LYS A 1 887 ? -75.008 -27.752 -52.785 1.00 148.94 887 LYS A CA 1
ATOM 5769 C C . LYS A 1 887 ? -74.874 -26.387 -52.117 1.00 151.18 887 LYS A C 1
ATOM 5770 O O . LYS A 1 887 ? -75.695 -26.016 -51.275 1.00 161.02 887 LYS A O 1
ATOM 5772 N N . ASP A 1 888 ? -73.848 -25.625 -52.481 1.00 188.18 888 ASP A N 1
ATOM 5773 C CA . ASP A 1 888 ? -73.669 -24.280 -51.954 1.00 198.92 888 ASP A CA 1
ATOM 5774 C C . ASP A 1 888 ? -74.163 -23.209 -52.914 1.00 191.00 888 ASP A C 1
ATOM 5775 O O . ASP A 1 888 ? -73.853 -22.031 -52.717 1.00 193.47 888 ASP A O 1
ATOM 5780 N N . LEU A 1 889 ? -74.941 -23.590 -53.932 1.00 190.56 889 LEU A N 1
ATOM 5781 C CA . LEU A 1 889 ? -75.334 -22.644 -54.974 1.00 210.34 889 LEU A CA 1
ATOM 5782 C C . LEU A 1 889 ? -76.072 -21.447 -54.389 1.00 197.69 889 LEU A C 1
ATOM 5783 O O . LEU A 1 889 ? -75.860 -20.307 -54.822 1.00 189.34 889 LEU A O 1
ATOM 5788 N N . ARG A 1 890 ? -76.943 -21.683 -53.407 1.00 181.98 890 ARG A N 1
ATOM 5789 C CA . ARG A 1 890 ? -77.565 -20.571 -52.696 1.00 173.29 890 ARG A CA 1
ATOM 5790 C C . ARG A 1 890 ? -76.518 -19.766 -51.937 1.00 176.02 890 ARG A C 1
ATOM 5791 O O . ARG A 1 890 ? -76.468 -18.535 -52.037 1.00 185.59 890 ARG A O 1
ATOM 5799 N N . SER A 1 891 ? -75.666 -20.453 -51.174 1.00 128.57 891 SER A N 1
ATOM 5800 C CA . SER A 1 891 ? -74.615 -19.776 -50.425 1.00 162.82 891 SER A CA 1
ATOM 5801 C C . SER A 1 891 ? -73.531 -19.208 -51.333 1.00 165.67 891 SER A C 1
ATOM 5802 O O . SER A 1 891 ? -72.768 -18.339 -50.897 1.00 163.46 891 SER A O 1
ATOM 5805 N N . VAL A 1 892 ? -73.448 -19.675 -52.581 1.00 164.27 892 VAL A N 1
ATOM 5806 C CA . VAL A 1 892 ? -72.431 -19.172 -53.500 1.00 161.84 892 VAL A CA 1
ATOM 5807 C C . VAL A 1 892 ? -72.773 -17.762 -53.964 1.00 150.40 892 VAL A C 1
ATOM 5808 O O . VAL A 1 892 ? -71.903 -16.884 -54.017 1.00 143.17 892 VAL A O 1
ATOM 5812 N N . TRP A 1 893 ? -74.037 -17.520 -54.314 1.00 147.25 893 TRP A N 1
ATOM 5813 C CA . TRP A 1 893 ? -74.421 -16.204 -54.807 1.00 127.17 893 TRP A CA 1
ATOM 5814 C C . TRP A 1 893 ? -74.489 -15.158 -53.705 1.00 137.83 893 TRP A C 1
ATOM 5815 O O . TRP A 1 893 ? -74.623 -13.971 -54.018 1.00 145.95 893 TRP A O 1
ATOM 5826 N N . LYS A 1 894 ? -74.392 -15.562 -52.438 1.00 135.01 894 LYS A N 1
ATOM 5827 C CA . LYS A 1 894 ? -74.556 -14.611 -51.340 1.00 143.21 894 LYS A CA 1
ATOM 5828 C C . LYS A 1 894 ? -73.539 -13.474 -51.373 1.00 149.21 894 LYS A C 1
ATOM 5829 O O . LYS A 1 894 ? -73.951 -12.311 -51.222 1.00 152.55 894 LYS A O 1
ATOM 5835 N N . PRO A 1 895 ? -72.231 -13.709 -51.558 1.00 148.44 895 PRO A N 1
ATOM 5836 C CA . PRO A 1 895 ? -71.314 -12.557 -51.635 1.00 116.88 895 PRO A CA 1
ATOM 5837 C C . PRO A 1 895 ? -71.557 -11.673 -52.847 1.00 119.91 895 PRO A C 1
ATOM 5838 O O . PRO A 1 895 ? -71.540 -10.441 -52.721 1.00 148.17 895 PRO A O 1
ATOM 5842 N N . ILE A 1 896 ? -71.796 -12.264 -54.019 1.00 109.72 896 ILE A N 1
ATOM 5843 C CA . ILE A 1 896 ? -72.022 -11.465 -55.221 1.00 108.98 896 ILE A CA 1
ATOM 5844 C C . ILE A 1 896 ? -73.346 -10.711 -55.123 1.00 114.30 896 ILE A C 1
ATOM 5845 O O . ILE A 1 896 ? -73.439 -9.533 -55.502 1.00 124.93 896 ILE A O 1
ATOM 5850 N N . ALA A 1 897 ? -74.388 -11.373 -54.610 1.00 69.35 897 ALA A N 1
ATOM 5851 C CA . ALA A 1 897 ? -75.661 -10.692 -54.399 1.00 106.83 897 ALA A CA 1
ATOM 5852 C C . ALA A 1 897 ? -75.513 -9.551 -53.402 1.00 126.10 897 ALA A C 1
ATOM 5853 O O . ALA A 1 897 ? -76.090 -8.475 -53.591 1.00 150.79 897 ALA A O 1
ATOM 5855 N N . ALA A 1 898 ? -74.735 -9.764 -52.337 1.00 118.18 898 ALA A N 1
ATOM 5856 C CA . ALA A 1 898 ? -74.512 -8.702 -51.363 1.00 108.05 898 ALA A CA 1
ATOM 5857 C C . ALA A 1 898 ? -73.773 -7.527 -51.989 1.00 97.83 898 ALA A C 1
ATOM 5858 O O . ALA A 1 898 ? -74.107 -6.366 -51.728 1.00 81.89 898 ALA A O 1
ATOM 5860 N N . ILE A 1 899 ? -72.772 -7.809 -52.828 1.00 114.06 899 ILE A N 1
ATOM 5861 C CA . ILE A 1 899 ? -72.032 -6.739 -53.498 1.00 115.10 899 ILE A CA 1
ATOM 5862 C C . ILE A 1 899 ? -72.965 -5.918 -54.380 1.00 71.72 899 ILE A C 1
ATOM 5863 O O . ILE A 1 899 ? -72.992 -4.682 -54.309 1.00 109.24 899 ILE A O 1
ATOM 5868 N N . ILE A 1 900 ? -73.740 -6.595 -55.233 1.00 68.20 900 ILE A N 1
ATOM 5869 C CA . ILE A 1 900 ? -74.588 -5.861 -56.166 1.00 82.86 900 ILE A CA 1
ATOM 5870 C C . ILE A 1 900 ? -75.694 -5.114 -55.421 1.00 111.42 900 ILE A C 1
ATOM 5871 O O . ILE A 1 900 ? -76.051 -3.988 -55.796 1.00 127.86 900 ILE A O 1
ATOM 5876 N N . GLY A 1 901 ? -76.216 -5.688 -54.334 1.00 106.37 901 GLY A N 1
ATOM 5877 C CA . GLY A 1 901 ? -77.234 -4.995 -53.564 1.00 104.29 901 GLY A CA 1
ATOM 5878 C C . GLY A 1 901 ? -76.687 -3.787 -52.831 1.00 127.39 901 GLY A C 1
ATOM 5879 O O . GLY A 1 901 ? -77.346 -2.747 -52.756 1.00 142.93 901 GLY A O 1
ATOM 5880 N N . ARG A 1 902 ? -75.471 -3.900 -52.290 1.00 116.51 902 ARG A N 1
ATOM 5881 C CA . ARG A 1 902 ? -74.848 -2.756 -51.637 1.00 122.09 902 ARG A CA 1
ATOM 5882 C C . ARG A 1 902 ? -74.547 -1.650 -52.637 1.00 101.03 902 ARG A C 1
ATOM 5883 O O . ARG A 1 902 ? -74.700 -0.465 -52.322 1.00 90.43 902 ARG A O 1
ATOM 5891 N N . LEU A 1 903 ? -74.132 -2.012 -53.853 1.00 94.75 903 LEU A N 1
ATOM 5892 C CA . LEU A 1 903 ? -73.882 -0.986 -54.859 1.00 281.05 903 LEU A CA 1
ATOM 5893 C C . LEU A 1 903 ? -75.175 -0.306 -55.290 1.00 85.27 903 LEU A C 1
ATOM 5894 O O . LEU A 1 903 ? -75.209 0.919 -55.457 1.00 131.74 903 LEU A O 1
ATOM 5899 N N . ASN A 1 904 ? -76.252 -1.078 -55.470 1.00 182.57 904 ASN A N 1
ATOM 5900 C CA . ASN A 1 904 ? -77.542 -0.470 -55.787 1.00 116.43 904 ASN A CA 1
ATOM 5901 C C . ASN A 1 904 ? -78.006 0.455 -54.666 1.00 126.26 904 ASN A C 1
ATOM 5902 O O . ASN A 1 904 ? -78.489 1.566 -54.925 1.00 91.06 904 ASN A O 1
ATOM 5907 N N . THR A 1 905 ? -77.860 0.015 -53.413 1.00 140.16 905 THR A N 1
ATOM 5908 C CA . THR A 1 905 ? -78.267 0.839 -52.280 1.00 126.98 905 THR A CA 1
ATOM 5909 C C . THR A 1 905 ? -77.444 2.119 -52.205 1.00 108.58 905 THR A C 1
ATOM 5910 O O . THR A 1 905 ? -77.987 3.198 -51.949 1.00 101.71 905 THR A O 1
ATOM 5914 N N . LEU A 1 906 ? -76.133 2.021 -52.441 1.00 120.91 906 LEU A N 1
ATOM 5915 C CA . LEU A 1 906 ? -75.284 3.209 -52.429 1.00 108.72 906 LEU A CA 1
ATOM 5916 C C . LEU A 1 906 ? -75.660 4.172 -53.547 1.00 99.80 906 LEU A C 1
ATOM 5917 O O . LEU A 1 906 ? -75.694 5.390 -53.341 1.00 100.48 906 LEU A O 1
ATOM 5922 N N . VAL A 1 907 ? -75.936 3.644 -54.741 1.00 102.21 907 VAL A N 1
ATOM 5923 C CA . VAL A 1 907 ? -76.335 4.494 -55.860 1.00 91.56 907 VAL A CA 1
ATOM 5924 C C . VAL A 1 907 ? -77.633 5.226 -55.534 1.00 105.40 907 VAL A C 1
ATOM 5925 O O . VAL A 1 907 ? -77.753 6.443 -55.734 1.00 97.09 907 VAL A O 1
ATOM 5929 N N . ILE A 1 908 ? -78.617 4.498 -55.003 1.00 103.69 908 ILE A N 1
ATOM 5930 C CA . ILE A 1 908 ? -79.910 5.109 -54.718 1.00 107.89 908 ILE A CA 1
ATOM 5931 C C . ILE A 1 908 ? -79.816 6.068 -53.532 1.00 98.16 908 ILE A C 1
ATOM 5932 O O . ILE A 1 908 ? -80.585 7.034 -53.444 1.00 116.48 908 ILE A O 1
ATOM 5937 N N . SER A 1 909 ? -78.866 5.845 -52.620 1.00 94.39 909 SER A N 1
ATOM 5938 C CA . SER A 1 909 ? -78.661 6.774 -51.514 1.00 110.78 909 SER A CA 1
ATOM 5939 C C . SER A 1 909 ? -77.933 8.036 -51.957 1.00 103.19 909 SER A C 1
ATOM 5940 O O . SER A 1 909 ? -78.194 9.119 -51.419 1.00 89.99 909 SER A O 1
ATOM 5943 N N . LEU A 1 910 ? -77.014 7.919 -52.918 1.00 92.89 910 LEU A N 1
ATOM 5944 C CA . LEU A 1 910 ? -76.397 9.105 -53.498 1.00 75.84 910 LEU A CA 1
ATOM 5945 C C . LEU A 1 910 ? -77.358 9.856 -54.405 1.00 92.18 910 LEU A C 1
ATOM 5946 O O . LEU A 1 910 ? -77.148 11.046 -54.660 1.00 112.83 910 LEU A O 1
ATOM 5951 N N . ALA A 1 911 ? -78.402 9.185 -54.901 1.00 109.18 911 ALA A N 1
ATOM 5952 C CA . ALA A 1 911 ? -79.412 9.875 -55.698 1.00 139.36 911 ALA A CA 1
ATOM 5953 C C . ALA A 1 911 ? -80.073 11.005 -54.918 1.00 145.67 911 ALA A C 1
ATOM 5954 O O . ALA A 1 911 ? -80.491 12.005 -55.512 1.00 150.43 911 ALA A O 1
ATOM 5956 N N . ALA A 1 912 ? -80.171 10.871 -53.596 1.00 140.13 912 ALA A N 1
ATOM 5957 C CA . ALA A 1 912 ? -80.791 11.884 -52.741 1.00 161.71 912 ALA A CA 1
ATOM 5958 C C . ALA A 1 912 ? -79.681 12.647 -52.025 1.00 170.26 912 ALA A C 1
ATOM 5959 O O . ALA A 1 912 ? -79.256 12.283 -50.928 1.00 157.10 912 ALA A O 1
ATOM 5961 N N . THR A 1 913 ? -79.209 13.719 -52.659 1.00 195.52 913 THR A N 1
ATOM 5962 C CA . THR A 1 913 ? -78.151 14.547 -52.097 1.00 177.31 913 THR A CA 1
ATOM 5963 C C . THR A 1 913 ? -78.384 15.991 -52.521 1.00 177.98 913 THR A C 1
ATOM 5964 O O . THR A 1 913 ? -79.020 16.258 -53.544 1.00 166.33 913 THR A O 1
ATOM 5968 N N . ASN A 1 914 ? -77.865 16.920 -51.721 1.00 185.86 914 ASN A N 1
ATOM 5969 C CA . ASN A 1 914 ? -78.049 18.341 -51.978 1.00 182.55 914 ASN A CA 1
ATOM 5970 C C . ASN A 1 914 ? -77.106 18.806 -53.082 1.00 175.95 914 ASN A C 1
ATOM 5971 O O . ASN A 1 914 ? -75.895 18.570 -53.018 1.00 137.19 914 ASN A O 1
ATOM 5976 N N . GLU A 1 915 ? -77.664 19.474 -54.092 1.00 189.62 915 GLU A N 1
ATOM 5977 C CA . GLU A 1 915 ? -76.888 19.914 -55.254 1.00 177.35 915 GLU A CA 1
ATOM 5978 C C . GLU A 1 915 ? -76.381 21.341 -55.040 1.00 161.42 915 GLU A C 1
ATOM 5979 O O . GLU A 1 915 ? -76.854 22.309 -55.638 1.00 155.48 915 GLU A O 1
ATOM 5985 N N . THR A 1 916 ? -75.392 21.455 -54.163 1.00 164.62 916 THR A N 1
ATOM 5986 C CA . THR A 1 916 ? -74.657 22.699 -54.005 1.00 171.80 916 THR A CA 1
ATOM 5987 C C . THR A 1 916 ? -73.439 22.691 -54.924 1.00 182.33 916 THR A C 1
ATOM 5988 O O . THR A 1 916 ? -72.935 21.636 -55.314 1.00 215.75 916 THR A O 1
ATOM 5992 N N . PHE A 1 917 ? -72.970 23.892 -55.275 1.00 158.65 917 PHE A N 1
ATOM 5993 C CA . PHE A 1 917 ? -71.887 23.998 -56.249 1.00 195.43 917 PHE A CA 1
ATOM 5994 C C . PHE A 1 917 ? -70.585 23.387 -55.746 1.00 192.49 917 PHE A C 1
ATOM 5995 O O . PHE A 1 917 ? -69.741 23.001 -56.563 1.00 194.55 917 PHE A O 1
ATOM 6003 N N . GLU A 1 918 ? -70.403 23.281 -54.428 1.00 185.62 918 GLU A N 1
ATOM 6004 C CA . GLU A 1 918 ? -69.153 22.740 -53.904 1.00 170.27 918 GLU A CA 1
ATOM 6005 C C . GLU A 1 918 ? -69.036 21.246 -54.181 1.00 163.81 918 GLU A C 1
ATOM 6006 O O . GLU A 1 918 ? -67.950 20.755 -54.514 1.00 158.41 918 GLU A O 1
ATOM 6012 N N . ASN A 1 919 ? -70.139 20.509 -54.060 1.00 169.83 919 ASN A N 1
ATOM 6013 C CA . ASN A 1 919 ? -70.121 19.058 -54.174 1.00 123.95 919 ASN A CA 1
ATOM 6014 C C . ASN A 1 919 ? -70.753 18.537 -55.456 1.00 125.60 919 ASN A C 1
ATOM 6015 O O . ASN A 1 919 ? -70.751 17.321 -55.674 1.00 154.36 919 ASN A O 1
ATOM 6020 N N . ILE A 1 920 ? -71.283 19.412 -56.317 1.00 86.59 920 ILE A N 1
ATOM 6021 C CA . ILE A 1 920 ? -72.000 18.940 -57.499 1.00 112.55 920 ILE A CA 1
ATOM 6022 C C . ILE A 1 920 ? -71.080 18.222 -58.479 1.00 142.31 920 ILE A C 1
ATOM 6023 O O . ILE A 1 920 ? -71.563 17.519 -59.373 1.00 167.13 920 ILE A O 1
ATOM 6028 N N . ASN A 1 921 ? -69.763 18.374 -58.338 1.00 148.29 921 ASN A N 1
ATOM 6029 C CA . ASN A 1 921 ? -68.821 17.639 -59.173 1.00 142.21 921 ASN A CA 1
ATOM 6030 C C . ASN A 1 921 ? -68.428 16.308 -58.545 1.00 120.79 921 ASN A C 1
ATOM 6031 O O . ASN A 1 921 ? -68.483 15.267 -59.207 1.00 107.08 921 ASN A O 1
ATOM 6036 N N . SER A 1 922 ? -68.022 16.333 -57.273 1.00 126.16 922 SER A N 1
ATOM 6037 C CA . SER A 1 922 ? -67.608 15.107 -56.598 1.00 134.67 922 SER A CA 1
ATOM 6038 C C . SER A 1 922 ? -68.770 14.132 -56.460 1.00 120.60 922 SER A C 1
ATOM 6039 O O . SER A 1 922 ? -68.589 12.915 -56.592 1.00 126.26 922 SER A O 1
ATOM 6042 N N . LEU A 1 923 ? -69.973 14.651 -56.203 1.00 103.64 923 LEU A N 1
ATOM 6043 C CA . LEU A 1 923 ? -71.151 13.796 -56.096 1.00 62.20 923 LEU A CA 1
ATOM 6044 C C . LEU A 1 923 ? -71.396 13.046 -57.400 1.00 101.26 923 LEU A C 1
ATOM 6045 O O . LEU A 1 923 ? -71.575 11.819 -57.410 1.00 164.46 923 LEU A O 1
ATOM 6050 N N . PHE A 1 924 ? -71.377 13.770 -58.521 1.00 60.14 924 PHE A N 1
ATOM 6051 C CA . PHE A 1 924 ? -71.635 13.131 -59.804 1.00 102.57 924 PHE A CA 1
ATOM 6052 C C . PHE A 1 924 ? -70.486 12.226 -60.232 1.00 102.88 924 PHE A C 1
ATOM 6053 O O . PHE A 1 924 ? -70.721 11.210 -60.893 1.00 132.91 924 PHE A O 1
ATOM 6061 N N . TYR A 1 925 ? -69.249 12.547 -59.844 1.00 101.77 925 TYR A N 1
ATOM 6062 C CA . TYR A 1 925 ? -68.139 11.643 -60.134 1.00 96.43 925 TYR A CA 1
ATOM 6063 C C . TYR A 1 925 ? -68.278 10.336 -59.364 1.00 94.52 925 TYR A C 1
ATOM 6064 O O . TYR A 1 925 ? -68.040 9.252 -59.917 1.00 118.22 925 TYR A O 1
ATOM 6073 N N . LEU A 1 926 ? -68.651 10.417 -58.084 1.00 98.57 926 LEU A N 1
ATOM 6074 C CA . LEU A 1 926 ? -68.895 9.210 -57.302 1.00 105.25 926 LEU A CA 1
ATOM 6075 C C . LEU A 1 926 ? -70.004 8.373 -57.925 1.00 108.91 926 LEU A C 1
ATOM 6076 O O . LEU A 1 926 ? -69.884 7.146 -58.041 1.00 166.61 926 LEU A O 1
ATOM 6081 N N . LYS A 1 927 ? -71.099 9.024 -58.329 1.00 98.77 927 LYS A N 1
ATOM 6082 C CA . LYS A 1 927 ? -72.202 8.282 -58.932 1.00 77.63 927 LYS A CA 1
ATOM 6083 C C . LYS A 1 927 ? -71.788 7.650 -60.258 1.00 93.71 927 LYS A C 1
ATOM 6084 O O . LYS A 1 927 ? -72.191 6.523 -60.567 1.00 131.81 927 LYS A O 1
ATOM 6090 N N . TRP A 1 928 ? -70.966 8.349 -61.047 1.00 83.63 928 TRP A N 1
ATOM 6091 C CA . TRP A 1 928 ? -70.480 7.778 -62.299 1.00 91.12 928 TRP A CA 1
ATOM 6092 C C . TRP A 1 928 ? -69.611 6.554 -62.049 1.00 86.53 928 TRP A C 1
ATOM 6093 O O . TRP A 1 928 ? -69.742 5.541 -62.745 1.00 118.81 928 TRP A O 1
ATOM 6104 N N . SER A 1 929 ? -68.705 6.631 -61.070 1.00 92.51 929 SER A N 1
ATOM 6105 C CA . SER A 1 929 ? -67.850 5.484 -60.768 1.00 79.25 929 SER A CA 1
ATOM 6106 C C . SER A 1 929 ? -68.673 4.295 -60.286 1.00 108.43 929 SER A C 1
ATOM 6107 O O . SER A 1 929 ? -68.452 3.151 -60.719 1.00 161.95 929 SER A O 1
ATOM 6110 N N . ALA A 1 930 ? -69.632 4.548 -59.390 1.00 90.35 930 ALA A N 1
ATOM 6111 C CA . ALA A 1 930 ? -70.501 3.481 -58.908 1.00 67.46 930 ALA A CA 1
ATOM 6112 C C . ALA A 1 930 ? -71.286 2.850 -60.052 1.00 100.18 930 ALA A C 1
ATOM 6113 O O . ALA A 1 930 ? -71.388 1.620 -60.139 1.00 135.44 930 ALA A O 1
ATOM 6115 N N . CYS A 1 931 ? -71.837 3.676 -60.947 1.00 90.74 931 CYS A N 1
ATOM 6116 C CA . CYS A 1 931 ? -72.606 3.148 -62.069 1.00 72.60 931 CYS A CA 1
ATOM 6117 C C . CYS A 1 931 ? -71.723 2.364 -63.031 1.00 94.28 931 CYS A C 1
ATOM 6118 O O . CYS A 1 931 ? -72.156 1.351 -63.585 1.00 135.93 931 CYS A O 1
ATOM 6121 N N . THR A 1 932 ? -70.485 2.815 -63.247 1.00 114.32 932 THR A N 1
ATOM 6122 C CA . THR A 1 932 ? -69.564 2.076 -64.105 1.00 128.23 932 THR A CA 1
ATOM 6123 C C . THR A 1 932 ? -69.293 0.688 -63.541 1.00 117.43 932 THR A C 1
ATOM 6124 O O . THR A 1 932 ? -69.399 -0.320 -64.254 1.00 196.04 932 THR A O 1
ATOM 6128 N N . SER A 1 933 ? -68.955 0.616 -62.250 1.00 101.20 933 SER A N 1
ATOM 6129 C CA . SER A 1 933 ? -68.694 -0.682 -61.634 1.00 179.12 933 SER A CA 1
ATOM 6130 C C . SER A 1 933 ? -69.938 -1.566 -61.652 1.00 113.93 933 SER A C 1
ATOM 6131 O O . SER A 1 933 ? -69.850 -2.776 -61.907 1.00 99.01 933 SER A O 1
ATOM 6134 N N . LEU A 1 934 ? -71.111 -0.975 -61.404 1.00 116.77 934 LEU A N 1
ATOM 6135 C CA . LEU A 1 934 ? -72.346 -1.753 -61.388 1.00 83.29 934 LEU A CA 1
ATOM 6136 C C . LEU A 1 934 ? -72.689 -2.289 -62.771 1.00 110.26 934 LEU A C 1
ATOM 6137 O O . LEU A 1 934 ? -73.113 -3.441 -62.906 1.00 108.18 934 LEU A O 1
ATOM 6142 N N . MET A 1 935 ? -72.528 -1.465 -63.809 1.00 89.09 935 MET A N 1
ATOM 6143 C CA . MET A 1 935 ? -72.783 -1.929 -65.167 1.00 108.82 935 MET A CA 1
ATOM 6144 C C . MET A 1 935 ? -71.806 -3.025 -65.562 1.00 107.79 935 MET A C 1
ATOM 6145 O O . MET A 1 935 ? -72.194 -3.997 -66.218 1.00 122.74 935 MET A O 1
ATOM 6150 N N . ASP A 1 936 ? -70.538 -2.895 -65.163 1.00 110.13 936 ASP A N 1
ATOM 6151 C CA . ASP A 1 936 ? -69.579 -3.965 -65.420 1.00 100.80 936 ASP A CA 1
ATOM 6152 C C . ASP A 1 936 ? -70.029 -5.268 -64.764 1.00 92.18 936 ASP A C 1
ATOM 6153 O O . ASP A 1 936 ? -70.029 -6.331 -65.401 1.00 110.00 936 ASP A O 1
ATOM 6158 N N . ILE A 1 937 ? -70.436 -5.198 -63.492 1.00 105.64 937 ILE A N 1
ATOM 6159 C CA . ILE A 1 937 ? -70.861 -6.403 -62.776 1.00 106.05 937 ILE A CA 1
ATOM 6160 C C . ILE A 1 937 ? -72.094 -7.020 -63.432 1.00 83.52 937 ILE A C 1
ATOM 6161 O O . ILE A 1 937 ? -72.174 -8.243 -63.617 1.00 65.97 937 ILE A O 1
ATOM 6166 N N . ILE A 1 938 ? -73.074 -6.186 -63.791 1.00 99.81 938 ILE A N 1
ATOM 6167 C CA . ILE A 1 938 ? -74.310 -6.688 -64.384 1.00 72.84 938 ILE A CA 1
ATOM 6168 C C . ILE A 1 938 ? -74.035 -7.334 -65.736 1.00 82.96 938 ILE A C 1
ATOM 6169 O O . ILE A 1 938 ? -74.576 -8.403 -66.049 1.00 118.23 938 ILE A O 1
ATOM 6174 N N . VAL A 1 939 ? -73.200 -6.696 -66.562 1.00 82.65 939 VAL A N 1
ATOM 6175 C CA . VAL A 1 939 ? -72.852 -7.275 -67.855 1.00 96.04 939 VAL A CA 1
ATOM 6176 C C . VAL A 1 939 ? -72.155 -8.614 -67.664 1.00 122.19 939 VAL A C 1
ATOM 6177 O O . VAL A 1 939 ? -72.451 -9.587 -68.366 1.00 121.57 939 VAL A O 1
ATOM 6181 N N . ALA A 1 940 ? -71.237 -8.695 -66.695 1.00 140.88 940 ALA A N 1
ATOM 6182 C CA . ALA A 1 940 ? -70.539 -9.955 -66.453 1.00 115.63 940 ALA A CA 1
ATOM 6183 C C . ALA A 1 940 ? -71.504 -11.057 -66.028 1.00 95.10 940 ALA A C 1
ATOM 6184 O O . ALA A 1 940 ? -71.416 -12.193 -66.512 1.00 103.41 940 ALA A O 1
ATOM 6186 N N . ILE A 1 941 ? -72.439 -10.739 -65.129 1.00 97.18 941 ILE A N 1
ATOM 6187 C CA . ILE A 1 941 ? -73.374 -11.755 -64.649 1.00 88.93 941 ILE A CA 1
ATOM 6188 C C . ILE A 1 941 ? -74.300 -12.212 -65.771 1.00 95.21 941 ILE A C 1
ATOM 6189 O O . ILE A 1 941 ? -74.554 -13.413 -65.930 1.00 88.43 941 ILE A O 1
ATOM 6194 N N . LYS A 1 942 ? -74.824 -11.272 -66.562 1.00 117.56 942 LYS A N 1
ATOM 6195 C CA . LYS A 1 942 ? -75.708 -11.657 -67.657 1.00 138.41 942 LYS A CA 1
ATOM 6196 C C . LYS A 1 942 ? -74.962 -12.367 -68.780 1.00 147.00 942 LYS A C 1
ATOM 6197 O O . LYS A 1 942 ? -75.586 -13.106 -69.549 1.00 156.07 942 LYS A O 1
ATOM 6203 N N . ILE A 1 943 ? -73.649 -12.159 -68.895 1.00 126.82 943 ILE A N 1
ATOM 6204 C CA . ILE A 1 943 ? -72.855 -12.962 -69.817 1.00 145.50 943 ILE A CA 1
ATOM 6205 C C . ILE A 1 943 ? -72.697 -14.378 -69.281 1.00 159.86 943 ILE A C 1
ATOM 6206 O O . ILE A 1 943 ? -72.821 -15.359 -70.026 1.00 169.07 943 ILE A O 1
ATOM 6211 N N . PHE A 1 944 ? -72.423 -14.506 -67.980 1.00 150.99 944 PHE A N 1
ATOM 6212 C CA . PHE A 1 944 ? -72.265 -15.827 -67.380 1.00 131.95 944 PHE A CA 1
ATOM 6213 C C . PHE A 1 944 ? -73.556 -16.632 -67.469 1.00 117.39 944 PHE A C 1
ATOM 6214 O O . PHE A 1 944 ? -73.525 -17.850 -67.682 1.00 110.55 944 PHE A O 1
ATOM 6222 N N . GLU A 1 945 ? -74.702 -15.967 -67.312 1.00 101.20 945 GLU A N 1
ATOM 6223 C CA . GLU A 1 945 ? -75.971 -16.686 -67.330 1.00 116.50 945 GLU A CA 1
ATOM 6224 C C . GLU A 1 945 ? -76.318 -17.185 -68.727 1.00 137.79 945 GLU A C 1
ATOM 6225 O O . GLU A 1 945 ? -76.973 -18.224 -68.867 1.00 147.42 945 GLU A O 1
ATOM 6231 N N . LEU A 1 946 ? -75.890 -16.470 -69.766 1.00 139.40 946 LEU A N 1
ATOM 6232 C CA . LEU A 1 946 ? -76.215 -16.860 -71.132 1.00 164.67 946 LEU A CA 1
ATOM 6233 C C . LEU A 1 946 ? -75.176 -17.784 -71.751 1.00 171.93 946 LEU A C 1
ATOM 6234 O O . LEU A 1 946 ? -75.510 -18.557 -72.656 1.00 178.88 946 LEU A O 1
ATOM 6239 N N . LYS A 1 947 ? -73.927 -17.731 -71.288 1.00 162.75 947 LYS A N 1
ATOM 6240 C CA . LYS A 1 947 ? -72.898 -18.641 -71.776 1.00 166.63 947 LYS A CA 1
ATOM 6241 C C . LYS A 1 947 ? -72.999 -20.035 -71.169 1.00 170.32 947 LYS A C 1
ATOM 6242 O O . LYS A 1 947 ? -72.181 -20.898 -71.505 1.00 184.78 947 LYS A O 1
ATOM 6248 N N . LEU A 1 948 ? -73.974 -20.276 -70.289 1.00 165.78 948 LEU A N 1
ATOM 6249 C CA . LEU A 1 948 ? -74.135 -21.594 -69.689 1.00 164.54 948 LEU A CA 1
ATOM 6250 C C . LEU A 1 948 ? -74.775 -22.558 -70.685 1.00 176.44 948 LEU A C 1
ATOM 6251 O O . LEU A 1 948 ? -75.643 -22.160 -71.467 1.00 156.66 948 LEU A O 1
ATOM 6256 N N . PRO A 1 949 ? -74.366 -23.824 -70.677 1.00 179.27 949 PRO A N 1
ATOM 6257 C CA . PRO A 1 949 ? -75.037 -24.825 -71.513 1.00 182.95 949 PRO A CA 1
ATOM 6258 C C . PRO A 1 949 ? -76.443 -25.110 -71.003 1.00 197.29 949 PRO A C 1
ATOM 6259 O O . PRO A 1 949 ? -76.833 -24.733 -69.896 1.00 196.49 949 PRO A O 1
ATOM 6263 N N . ALA A 1 950 ? -77.214 -25.802 -71.843 1.00 201.24 950 ALA A N 1
ATOM 6264 C CA . ALA A 1 950 ? -78.615 -26.063 -71.536 1.00 184.94 950 ALA A CA 1
ATOM 6265 C C . ALA A 1 950 ? -78.805 -27.154 -70.491 1.00 202.18 950 ALA A C 1
ATOM 6266 O O . ALA A 1 950 ? -79.898 -27.264 -69.924 1.00 197.20 950 ALA A O 1
ATOM 6268 N N . ASP A 1 951 ? -77.775 -27.957 -70.218 1.00 234.61 951 ASP A N 1
ATOM 6269 C CA . ASP A 1 951 ? -77.928 -29.058 -69.272 1.00 225.40 951 ASP A CA 1
ATOM 6270 C C . ASP A 1 951 ? -77.881 -28.587 -67.823 1.00 227.53 951 ASP A C 1
ATOM 6271 O O . ASP A 1 951 ? -78.432 -29.257 -66.942 1.00 212.97 951 ASP A O 1
ATOM 6276 N N . ALA A 1 952 ? -77.238 -27.449 -67.556 1.00 197.33 952 ALA A N 1
ATOM 6277 C CA . ALA A 1 952 ? -77.108 -26.926 -66.196 1.00 161.98 952 ALA A CA 1
ATOM 6278 C C . ALA A 1 952 ? -78.361 -26.124 -65.855 1.00 168.76 952 ALA A C 1
ATOM 6279 O O . ALA A 1 952 ? -78.415 -24.898 -65.977 1.00 184.33 952 ALA A O 1
ATOM 6281 N N . THR A 1 953 ? -79.394 -26.844 -65.419 1.00 170.13 953 THR A N 1
ATOM 6282 C CA . THR A 1 953 ? -80.654 -26.227 -65.022 1.00 168.96 953 THR A CA 1
ATOM 6283 C C . THR A 1 953 ? -80.669 -25.861 -63.542 1.00 158.69 953 THR A C 1
ATOM 6284 O O . THR A 1 953 ? -81.237 -24.830 -63.159 1.00 169.72 953 THR A O 1
ATOM 6288 N N . THR A 1 954 ? -80.046 -26.693 -62.705 1.00 139.12 954 THR A N 1
ATOM 6289 C CA . THR A 1 954 ? -79.979 -26.437 -61.273 1.00 133.88 954 THR A CA 1
ATOM 6290 C C . THR A 1 954 ? -79.125 -25.225 -60.929 1.00 144.98 954 THR A C 1
ATOM 6291 O O . THR A 1 954 ? -79.198 -24.742 -59.793 1.00 148.57 954 THR A O 1
ATOM 6295 N N . TRP A 1 955 ? -78.315 -24.734 -61.866 1.00 157.23 955 TRP A N 1
ATOM 6296 C CA . TRP A 1 955 ? -77.614 -23.469 -61.679 1.00 158.51 955 TRP A CA 1
ATOM 6297 C C . TRP A 1 955 ? -78.446 -22.283 -62.145 1.00 136.89 955 TRP A C 1
ATOM 6298 O O . TRP A 1 955 ? -78.391 -21.213 -61.532 1.00 96.14 955 TRP A O 1
ATOM 6309 N N . ARG A 1 956 ? -79.215 -22.451 -63.225 1.00 140.86 956 ARG A N 1
ATOM 6310 C CA . ARG A 1 956 ? -80.147 -21.405 -63.632 1.00 128.61 956 ARG A CA 1
ATOM 6311 C C . ARG A 1 956 ? -81.190 -21.151 -62.551 1.00 139.19 956 ARG A C 1
ATOM 6312 O O . ARG A 1 956 ? -81.574 -20.001 -62.307 1.00 154.11 956 ARG A O 1
ATOM 6320 N N . TYR A 1 957 ? -81.651 -22.213 -61.884 1.00 139.78 957 TYR A N 1
ATOM 6321 C CA . TYR A 1 957 ? -82.626 -22.042 -60.811 1.00 115.07 957 TYR A CA 1
ATOM 6322 C C . TYR A 1 957 ? -82.043 -21.223 -59.664 1.00 153.69 957 TYR A C 1
ATOM 6323 O O . TYR A 1 957 ? -82.688 -20.298 -59.155 1.00 196.89 957 TYR A O 1
ATOM 6332 N N . SER A 1 958 ? -80.817 -21.544 -59.246 1.00 148.63 958 SER A N 1
ATOM 6333 C CA . SER A 1 958 ? -80.188 -20.794 -58.163 1.00 141.93 958 SER A CA 1
ATOM 6334 C C . SER A 1 958 ? -79.883 -19.360 -58.583 1.00 137.95 958 SER A C 1
ATOM 6335 O O . SER A 1 958 ? -80.000 -18.434 -57.773 1.00 130.89 958 SER A O 1
ATOM 6338 N N . MET A 1 959 ? -79.501 -19.155 -59.847 1.00 126.57 959 MET A N 1
ATOM 6339 C CA . MET A 1 959 ? -79.202 -17.809 -60.322 1.00 123.65 959 MET A CA 1
ATOM 6340 C C . MET A 1 959 ? -80.457 -16.949 -60.409 1.00 124.14 959 MET A C 1
ATOM 6341 O O . MET A 1 959 ? -80.392 -15.738 -60.170 1.00 138.70 959 MET A O 1
ATOM 6346 N N . SER A 1 960 ? -81.600 -17.548 -60.746 1.00 102.47 960 SER A N 1
ATOM 6347 C CA . SER A 1 960 ? -82.859 -16.818 -60.799 1.00 118.94 960 SER A CA 1
ATOM 6348 C C . SER A 1 960 ? -83.560 -16.737 -59.449 1.00 131.27 960 SER A C 1
ATOM 6349 O O . SER A 1 960 ? -84.515 -15.964 -59.312 1.00 163.87 960 SER A O 1
ATOM 6352 N N . GLU A 1 961 ? -83.124 -17.516 -58.459 1.00 72.70 961 GLU A N 1
ATOM 6353 C CA . GLU A 1 961 ? -83.693 -17.425 -57.120 1.00 98.44 961 GLU A CA 1
ATOM 6354 C C . GLU A 1 961 ? -82.914 -16.465 -56.223 1.00 154.08 961 GLU A C 1
ATOM 6355 O O . GLU A 1 961 ? -83.512 -15.613 -55.559 1.00 164.31 961 GLU A O 1
ATOM 6361 N N . GLN A 1 962 ? -81.585 -16.589 -56.188 1.00 153.70 962 GLN A N 1
ATOM 6362 C CA . GLN A 1 962 ? -80.771 -15.760 -55.307 1.00 145.55 962 GLN A CA 1
ATOM 6363 C C . GLN A 1 962 ? -80.568 -14.346 -55.833 1.00 141.51 962 GLN A C 1
ATOM 6364 O O . GLN A 1 962 ? -80.130 -13.478 -55.070 1.00 140.42 962 GLN A O 1
ATOM 6370 N N . PHE A 1 963 ? -80.866 -14.095 -57.108 1.00 141.43 963 PHE A N 1
ATOM 6371 C CA . PHE A 1 963 ? -80.766 -12.765 -57.703 1.00 128.47 963 PHE A CA 1
ATOM 6372 C C . PHE A 1 963 ? -82.169 -12.237 -57.971 1.00 123.34 963 PHE A C 1
ATOM 6373 O O . PHE A 1 963 ? -82.739 -12.487 -59.044 1.00 86.44 963 PHE A O 1
ATOM 6381 N N . PRO A 1 964 ? -82.774 -11.508 -57.029 1.00 146.94 964 PRO A N 1
ATOM 6382 C CA . PRO A 1 964 ? -84.112 -10.957 -57.299 1.00 161.80 964 PRO A CA 1
ATOM 6383 C C . PRO A 1 964 ? -84.097 -9.851 -58.337 1.00 169.04 964 PRO A C 1
ATOM 6384 O O . PRO A 1 964 ? -84.963 -9.824 -59.220 1.00 176.69 964 PRO A O 1
ATOM 6388 N N . PHE A 1 965 ? -83.131 -8.938 -58.261 1.00 169.29 965 PHE A N 1
ATOM 6389 C CA . PHE A 1 965 ? -83.016 -7.848 -59.218 1.00 152.14 965 PHE A CA 1
ATOM 6390 C C . PHE A 1 965 ? -81.557 -7.675 -59.607 1.00 130.76 965 PHE A C 1
ATOM 6391 O O . PHE A 1 965 ? -80.675 -7.670 -58.742 1.00 94.71 965 PHE A O 1
ATOM 6399 N N . TYR A 1 966 ? -81.307 -7.554 -60.912 1.00 135.10 966 TYR A N 1
ATOM 6400 C CA . TYR A 1 966 ? -79.969 -7.220 -61.384 1.00 151.48 966 TYR A CA 1
ATOM 6401 C C . TYR A 1 966 ? -79.724 -5.719 -61.327 1.00 172.87 966 TYR A C 1
ATOM 6402 O O . TYR A 1 966 ? -78.607 -5.278 -61.034 1.00 167.25 966 TYR A O 1
ATOM 6411 N N . LEU A 1 967 ? -80.757 -4.925 -61.597 1.00 169.38 967 LEU A N 1
ATOM 6412 C CA . LEU A 1 967 ? -80.632 -3.471 -61.632 1.00 110.92 967 LEU A CA 1
ATOM 6413 C C . LEU A 1 967 ? -81.962 -2.887 -61.176 1.00 119.99 967 LEU A C 1
ATOM 6414 O O . LEU A 1 967 ? -82.979 -3.061 -61.854 1.00 138.36 967 LEU A O 1
ATOM 6419 N N . HIS A 1 968 ? -81.955 -2.207 -60.032 1.00 107.77 968 HIS A N 1
ATOM 6420 C CA . HIS A 1 968 ? -83.179 -1.623 -59.504 1.00 120.52 968 HIS A CA 1
ATOM 6421 C C . HIS A 1 968 ? -83.631 -0.451 -60.370 1.00 132.92 968 HIS A C 1
ATOM 6422 O O . HIS A 1 968 ? -82.819 0.270 -60.956 1.00 154.14 968 HIS A O 1
ATOM 6429 N N . ASP A 1 969 ? -84.952 -0.260 -60.440 1.00 123.13 969 ASP A N 1
ATOM 6430 C CA . ASP A 1 969 ? -85.524 0.742 -61.334 1.00 137.14 969 ASP A CA 1
ATOM 6431 C C . ASP A 1 969 ? -85.168 2.170 -60.936 1.00 143.78 969 ASP A C 1
ATOM 6432 O O . ASP A 1 969 ? -85.298 3.077 -61.764 1.00 140.29 969 ASP A O 1
ATOM 6437 N N . ASN A 1 970 ? -84.728 2.394 -59.696 1.00 138.95 970 ASN A N 1
ATOM 6438 C CA . ASN A 1 970 ? -84.248 3.717 -59.312 1.00 117.53 970 ASN A CA 1
ATOM 6439 C C . ASN A 1 970 ? -82.804 3.924 -59.754 1.00 105.69 970 ASN A C 1
ATOM 6440 O O . ASN A 1 970 ? -82.420 5.028 -60.168 1.00 123.85 970 ASN A O 1
ATOM 6445 N N . ALA A 1 971 ? -81.992 2.868 -59.683 1.00 94.74 971 ALA A N 1
ATOM 6446 C CA . ALA A 1 971 ? -80.649 2.943 -60.242 1.00 100.59 971 ALA A CA 1
ATOM 6447 C C . ALA A 1 971 ? -80.688 3.168 -61.748 1.00 117.56 971 ALA A C 1
ATOM 6448 O O . ALA A 1 971 ? -79.750 3.739 -62.311 1.00 136.74 971 ALA A O 1
ATOM 6450 N N . SER A 1 972 ? -81.771 2.753 -62.414 1.00 111.58 972 SER A N 1
ATOM 6451 C CA . SER A 1 972 ? -81.932 3.070 -63.831 1.00 117.99 972 SER A CA 1
ATOM 6452 C C . SER A 1 972 ? -82.137 4.566 -64.043 1.00 133.84 972 SER A C 1
ATOM 6453 O O . SER A 1 972 ? -81.583 5.152 -64.984 1.00 143.40 972 SER A O 1
ATOM 6456 N N . LYS A 1 973 ? -82.931 5.203 -63.179 1.00 130.19 973 LYS A N 1
ATOM 6457 C CA . LYS A 1 973 ? -83.078 6.653 -63.247 1.00 108.95 973 LYS A CA 1
ATOM 6458 C C . LYS A 1 973 ? -81.752 7.346 -62.965 1.00 118.25 973 LYS A C 1
ATOM 6459 O O . LYS A 1 973 ? -81.439 8.378 -63.569 1.00 119.32 973 LYS A O 1
ATOM 6465 N N . VAL A 1 974 ? -80.951 6.785 -62.057 1.00 129.57 974 VAL A N 1
ATOM 6466 C CA . VAL A 1 974 ? -79.631 7.359 -61.790 1.00 108.10 974 VAL A CA 1
ATOM 6467 C C . VAL A 1 974 ? -78.721 7.207 -63.008 1.00 108.35 974 VAL A C 1
ATOM 6468 O O . VAL A 1 974 ? -77.934 8.108 -63.331 1.00 74.13 974 VAL A O 1
ATOM 6472 N N . LEU A 1 975 ? -78.799 6.062 -63.689 1.00 113.56 975 LEU A N 1
ATOM 6473 C CA . LEU A 1 975 ? -78.040 5.871 -64.922 1.00 112.42 975 LEU A CA 1
ATOM 6474 C C . LEU A 1 975 ? -78.443 6.893 -65.974 1.00 104.09 975 LEU A C 1
ATOM 6475 O O . LEU A 1 975 ? -77.588 7.455 -66.669 1.00 137.52 975 LEU A O 1
ATOM 6480 N N . LEU A 1 976 ? -79.747 7.128 -66.116 1.00 109.90 976 LEU A N 1
ATOM 6481 C CA . LEU A 1 976 ? -80.218 8.155 -67.038 1.00 130.01 976 LEU A CA 1
ATOM 6482 C C . LEU A 1 976 ? -79.702 9.529 -66.627 1.00 135.72 976 LEU A C 1
ATOM 6483 O O . LEU A 1 976 ? -79.351 10.349 -67.482 1.00 136.07 976 LEU A O 1
ATOM 6488 N N . LYS A 1 977 ? -79.641 9.793 -65.319 1.00 132.60 977 LYS A N 1
ATOM 6489 C CA . LYS A 1 977 ? -79.109 11.063 -64.833 1.00 116.78 977 LYS A CA 1
ATOM 6490 C C . LYS A 1 977 ? -77.645 11.237 -65.217 1.00 127.04 977 LYS A C 1
ATOM 6491 O O . LYS A 1 977 ? -77.228 12.326 -65.625 1.00 108.12 977 LYS A O 1
ATOM 6497 N N . ILE A 1 978 ? -76.847 10.178 -65.072 1.00 137.75 978 ILE A N 1
ATOM 6498 C CA . ILE A 1 978 ? -75.432 10.263 -65.429 1.00 101.95 978 ILE A CA 1
ATOM 6499 C C . ILE A 1 978 ? -75.272 10.429 -66.936 1.00 116.12 978 ILE A C 1
ATOM 6500 O O . ILE A 1 978 ? -74.430 11.207 -67.405 1.00 109.50 978 ILE A O 1
ATOM 6505 N N . PHE A 1 979 ? -76.075 9.699 -67.717 1.00 90.51 979 PHE A N 1
ATOM 6506 C CA . PHE A 1 979 ? -76.053 9.860 -69.168 1.00 109.19 979 PHE A CA 1
ATOM 6507 C C . PHE A 1 979 ? -76.366 11.298 -69.558 1.00 130.01 979 PHE A C 1
ATOM 6508 O O . PHE A 1 979 ? -75.673 11.891 -70.393 1.00 129.76 979 PHE A O 1
ATOM 6516 N N . LEU A 1 980 ? -77.411 11.870 -68.960 1.00 136.09 980 LEU A N 1
ATOM 6517 C CA . LEU A 1 980 ? -77.752 13.272 -69.159 1.00 118.37 980 LEU A CA 1
ATOM 6518 C C . LEU A 1 980 ? -76.553 14.148 -68.836 1.00 119.53 980 LEU A C 1
ATOM 6519 O O . LEU A 1 980 ? -75.997 14.765 -69.742 1.00 92.10 980 LEU A O 1
ATOM 6524 N N . TYR A 1 981 ? -76.126 14.152 -67.568 1.00 117.58 981 TYR A N 1
ATOM 6525 C CA . TYR A 1 981 ? -74.971 14.925 -67.113 1.00 100.42 981 TYR A CA 1
ATOM 6526 C C . TYR A 1 981 ? -73.809 14.904 -68.105 1.00 111.29 981 TYR A C 1
ATOM 6527 O O . TYR A 1 981 ? -73.287 15.956 -68.496 1.00 130.62 981 TYR A O 1
ATOM 6536 N N . LEU A 1 982 ? -73.407 13.708 -68.544 1.00 121.33 982 LEU A N 1
ATOM 6537 C CA . LEU A 1 982 ? -72.276 13.606 -69.462 1.00 125.38 982 LEU A CA 1
ATOM 6538 C C . LEU A 1 982 ? -72.613 14.178 -70.836 1.00 140.62 982 LEU A C 1
ATOM 6539 O O . LEU A 1 982 ? -71.776 14.845 -71.457 1.00 151.38 982 LEU A O 1
ATOM 6544 N N . GLU A 1 983 ? -73.832 13.935 -71.325 1.00 140.91 983 GLU A N 1
ATOM 6545 C CA . GLU A 1 983 ? -74.245 14.484 -72.613 1.00 149.21 983 GLU A CA 1
ATOM 6546 C C . GLU A 1 983 ? -74.288 16.008 -72.579 1.00 165.86 983 GLU A C 1
ATOM 6547 O O . GLU A 1 983 ? -73.883 16.675 -73.538 1.00 179.31 983 GLU A O 1
ATOM 6553 N N . SER A 1 984 ? -74.770 16.573 -71.473 1.00 164.38 984 SER A N 1
ATOM 6554 C CA . SER A 1 984 ? -74.839 18.020 -71.324 1.00 165.12 984 SER A CA 1
ATOM 6555 C C . SER A 1 984 ? -73.454 18.632 -71.183 1.00 159.70 984 SER A C 1
ATOM 6556 O O . SER A 1 984 ? -73.223 19.741 -71.669 1.00 164.59 984 SER A O 1
ATOM 6559 N N . LEU A 1 985 ? -72.517 17.928 -70.542 1.00 152.43 985 LEU A N 1
ATOM 6560 C CA . LEU A 1 985 ? -71.138 18.411 -70.517 1.00 151.30 985 LEU A CA 1
ATOM 6561 C C . LEU A 1 985 ? -70.516 18.370 -71.910 1.00 160.12 985 LEU A C 1
ATOM 6562 O O . LEU A 1 985 ? -69.814 19.307 -72.315 1.00 195.00 985 LEU A O 1
ATOM 6567 N N . PHE A 1 986 ? -70.775 17.295 -72.659 1.00 153.90 986 PHE A N 1
ATOM 6568 C CA . PHE A 1 986 ? -70.321 17.210 -74.044 1.00 166.33 986 PHE A CA 1
ATOM 6569 C C . PHE A 1 986 ? -70.870 18.366 -74.877 1.00 182.17 986 PHE A C 1
ATOM 6570 O O . PHE A 1 986 ? -70.138 18.984 -75.661 1.00 199.47 986 PHE A O 1
ATOM 6578 N N . ALA A 1 987 ? -72.157 18.679 -74.707 1.00 172.63 987 ALA A N 1
ATOM 6579 C CA . ALA A 1 987 ? -72.773 19.767 -75.461 1.00 184.34 987 ALA A CA 1
ATOM 6580 C C . ALA A 1 987 ? -72.236 21.125 -75.025 1.00 193.39 987 ALA A C 1
ATOM 6581 O O . ALA A 1 987 ? -72.017 22.009 -75.862 1.00 192.91 987 ALA A O 1
ATOM 6583 N N . LYS A 1 988 ? -72.036 21.316 -73.719 1.00 202.08 988 LYS A N 1
ATOM 6584 C CA . LYS A 1 988 ? -71.424 22.541 -73.218 1.00 180.50 988 LYS A CA 1
ATOM 6585 C C . LYS A 1 988 ? -70.028 22.736 -73.793 1.00 195.49 988 LYS A C 1
ATOM 6586 O O . LYS A 1 988 ? -69.608 23.874 -74.033 1.00 232.12 988 LYS A O 1
ATOM 6592 N N . GLN A 1 989 ? -69.298 21.642 -74.025 1.00 188.77 989 GLN A N 1
ATOM 6593 C CA . GLN A 1 989 ? -67.982 21.767 -74.642 1.00 155.01 989 GLN A CA 1
ATOM 6594 C C . GLN A 1 989 ? -68.091 22.065 -76.134 1.00 186.68 989 GLN A C 1
ATOM 6595 O O . GLN A 1 989 ? -67.295 22.843 -76.674 1.00 191.65 989 GLN A O 1
ATOM 6601 N N . VAL A 1 990 ? -69.069 21.460 -76.822 1.00 190.63 990 VAL A N 1
ATOM 6602 C CA . VAL A 1 990 ? -69.206 21.662 -78.264 1.00 196.92 990 VAL A CA 1
ATOM 6603 C C . VAL A 1 990 ? -70.176 22.785 -78.619 1.00 216.66 990 VAL A C 1
ATOM 6604 O O . VAL A 1 990 ? -70.308 23.117 -79.805 1.00 227.41 990 VAL A O 1
ATOM 6608 N N . ASP A 1 991 ? -70.862 23.372 -77.634 1.00 221.60 991 ASP A N 1
ATOM 6609 C CA . ASP A 1 991 ? -71.752 24.519 -77.846 1.00 223.06 991 ASP A CA 1
ATOM 6610 C C . ASP A 1 991 ? -72.860 24.198 -78.851 1.00 231.16 991 ASP A C 1
ATOM 6611 O O . ASP A 1 991 ? -73.102 24.940 -79.806 1.00 228.79 991 ASP A O 1
ATOM 6616 N N . VAL A 1 992 ? -73.540 23.076 -78.626 1.00 226.05 992 VAL A N 1
ATOM 6617 C CA . VAL A 1 992 ? -74.693 22.672 -79.423 1.00 215.49 992 VAL A CA 1
ATOM 6618 C C . VAL A 1 992 ? -75.836 22.357 -78.470 1.00 211.74 992 VAL A C 1
ATOM 6619 O O . VAL A 1 992 ? -75.668 21.569 -77.533 1.00 212.66 992 VAL A O 1
ATOM 6623 N N . GLN A 1 993 ? -76.993 22.972 -78.704 1.00 211.88 993 GLN A N 1
ATOM 6624 C CA . GLN A 1 993 ? -78.136 22.771 -77.825 1.00 209.45 993 GLN A CA 1
ATOM 6625 C C . GLN A 1 993 ? -78.665 21.345 -77.933 1.00 198.24 993 GLN A C 1
ATOM 6626 O O . GLN A 1 993 ? -78.570 20.697 -78.979 1.00 194.70 993 GLN A O 1
ATOM 6632 N N . LEU A 1 994 ? -79.229 20.861 -76.831 1.00 197.78 994 LEU A N 1
ATOM 6633 C CA . LEU A 1 994 ? -79.765 19.510 -76.737 1.00 204.92 994 LEU A CA 1
ATOM 6634 C C . LEU A 1 994 ? -81.284 19.563 -76.690 1.00 215.61 994 LEU A C 1
ATOM 6635 O O . LEU A 1 994 ? -81.859 20.322 -75.901 1.00 229.83 994 LEU A O 1
ATOM 6640 N N . GLU A 1 995 ? -81.928 18.757 -77.528 1.00 204.90 995 GLU A N 1
ATOM 6641 C CA . GLU A 1 995 ? -83.374 18.603 -77.493 1.00 196.48 995 GLU A CA 1
ATOM 6642 C C . GLU A 1 995 ? -83.723 17.398 -76.630 1.00 218.64 995 GLU A C 1
ATOM 6643 O O . GLU A 1 995 ? -83.218 16.294 -76.862 1.00 218.64 995 GLU A O 1
ATOM 6649 N N . ARG A 1 996 ? -84.578 17.614 -75.632 1.00 225.93 996 ARG A N 1
ATOM 6650 C CA . ARG A 1 996 ? -84.962 16.567 -74.698 1.00 227.39 996 ARG A CA 1
ATOM 6651 C C . ARG A 1 996 ? -86.434 16.730 -74.341 1.00 231.21 996 ARG A C 1
ATOM 6652 O O . ARG A 1 996 ? -87.106 17.665 -74.789 1.00 239.15 996 ARG A O 1
ATOM 6660 N N . VAL A 1 997 ? -86.937 15.800 -73.524 1.00 211.79 997 VAL A N 1
ATOM 6661 C CA . VAL A 1 997 ? -88.347 15.815 -73.154 1.00 226.97 997 VAL A CA 1
ATOM 6662 C C . VAL A 1 997 ? -88.641 17.012 -72.251 1.00 243.49 997 VAL A C 1
ATOM 6663 O O . VAL A 1 997 ? -87.748 17.598 -71.627 1.00 241.37 997 VAL A O 1
ATOM 6667 N N . ALA A 1 998 ? -89.922 17.384 -72.195 1.00 255.12 998 ALA A N 1
ATOM 6668 C CA . ALA A 1 998 ? -90.326 18.555 -71.421 1.00 255.84 998 ALA A CA 1
ATOM 6669 C C . ALA A 1 998 ? -90.108 18.336 -69.928 1.00 251.46 998 ALA A C 1
ATOM 6670 O O . ALA A 1 998 ? -89.429 19.130 -69.267 1.00 233.82 998 ALA A O 1
ATOM 6672 N N . ASP A 1 999 ? -90.679 17.266 -69.378 1.00 254.91 999 ASP A N 1
ATOM 6673 C CA . ASP A 1 999 ? -90.552 16.962 -67.953 1.00 250.87 999 ASP A CA 1
ATOM 6674 C C . ASP A 1 999 ? -89.164 16.384 -67.701 1.00 239.33 999 ASP A C 1
ATOM 6675 O O . ASP A 1 999 ? -88.934 15.178 -67.807 1.00 242.62 999 ASP A O 1
ATOM 6680 N N . GLU A 1 1000 ? -88.225 17.262 -67.355 1.00 219.65 1000 GLU A N 1
ATOM 6681 C CA . GLU A 1 1000 ? -86.845 16.853 -67.140 1.00 209.09 1000 GLU A CA 1
ATOM 6682 C C . GLU A 1 1000 ? -86.117 17.948 -66.375 1.00 206.98 1000 GLU A C 1
ATOM 6683 O O . GLU A 1 1000 ? -86.501 19.119 -66.428 1.00 207.87 1000 GLU A O 1
ATOM 6689 N N . ASP A 1 1001 ? -85.064 17.550 -65.659 1.00 217.28 1001 ASP A N 1
ATOM 6690 C CA . ASP A 1 1001 ? -84.214 18.491 -64.929 1.00 225.31 1001 ASP A CA 1
ATOM 6691 C C . ASP A 1 1001 ? -83.351 19.251 -65.933 1.00 223.20 1001 ASP A C 1
ATOM 6692 O O . ASP A 1 1001 ? -82.163 18.978 -66.121 1.00 223.25 1001 ASP A O 1
ATOM 6697 N N . ALA A 1 1002 ? -83.968 20.232 -66.588 1.00 219.78 1002 ALA A N 1
ATOM 6698 C CA . ALA A 1 1002 ? -83.276 21.056 -67.570 1.00 206.21 1002 ALA A CA 1
ATOM 6699 C C . ALA A 1 1002 ? -82.386 22.117 -66.936 1.00 194.37 1002 ALA A C 1
ATOM 6700 O O . ALA A 1 1002 ? -81.682 22.826 -67.664 1.00 191.82 1002 ALA A O 1
ATOM 6702 N N . ASN A 1 1003 ? -82.399 22.243 -65.606 1.00 201.97 1003 ASN A N 1
ATOM 6703 C CA . ASN A 1 1003 ? -81.554 23.222 -64.931 1.00 228.41 1003 ASN A CA 1
ATOM 6704 C C . ASN A 1 1003 ? -80.071 22.916 -65.099 1.00 204.91 1003 ASN A C 1
ATOM 6705 O O . ASN A 1 1003 ? -79.247 23.835 -65.024 1.00 192.67 1003 ASN A O 1
ATOM 6710 N N . LEU A 1 1004 ? -79.715 21.656 -65.331 1.00 203.11 1004 LEU A N 1
ATOM 6711 C CA . LEU A 1 1004 ? -78.321 21.255 -65.507 1.00 198.03 1004 LEU A CA 1
ATOM 6712 C C . LEU A 1 1004 ? -77.896 21.250 -66.969 1.00 194.16 1004 LEU A C 1
ATOM 6713 O O . LEU A 1 1004 ? -77.201 20.334 -67.418 1.00 172.93 1004 LEU A O 1
ATOM 6718 N N . ASN A 1 1005 ? -78.312 22.254 -67.740 1.00 196.25 1005 ASN A N 1
ATOM 6719 C CA . ASN A 1 1005 ? -77.775 22.446 -69.081 1.00 194.67 1005 ASN A CA 1
ATOM 6720 C C . ASN A 1 1005 ? -76.503 23.282 -69.056 1.00 185.81 1005 ASN A C 1
ATOM 6721 O O . ASN A 1 1005 ? -75.530 22.952 -69.742 1.00 189.83 1005 ASN A O 1
ATOM 6726 N N . ASP A 1 1006 ? -76.492 24.360 -68.275 1.00 146.22 1006 ASP A N 1
ATOM 6727 C CA . ASP A 1 1006 ? -75.251 25.052 -67.949 1.00 167.33 1006 ASP A CA 1
ATOM 6728 C C . ASP A 1 1006 ? -74.527 24.232 -66.889 1.00 163.94 1006 ASP A C 1
ATOM 6729 O O . ASP A 1 1006 ? -75.011 24.099 -65.760 1.00 156.12 1006 ASP A O 1
ATOM 6734 N N . LEU A 1 1007 ? -73.377 23.670 -67.248 1.00 153.90 1007 LEU A N 1
ATOM 6735 C CA . LEU A 1 1007 ? -72.723 22.758 -66.328 1.00 151.24 1007 LEU A CA 1
ATOM 6736 C C . LEU A 1 1007 ? -71.425 23.348 -65.786 1.00 129.93 1007 LEU A C 1
ATOM 6737 O O . LEU A 1 1007 ? -70.723 24.083 -66.487 1.00 127.84 1007 LEU A O 1
ATOM 6742 N N . PRO A 1 1008 ? -71.082 23.034 -64.531 1.00 119.80 1008 PRO A N 1
ATOM 6743 C CA . PRO A 1 1008 ? -69.896 23.636 -63.903 1.00 126.47 1008 PRO A CA 1
ATOM 6744 C C . PRO A 1 1008 ? -68.577 23.120 -64.451 1.00 124.12 1008 PRO A C 1
ATOM 6745 O O . PRO A 1 1008 ? -68.543 22.209 -65.286 1.00 117.18 1008 PRO A O 1
ATOM 6749 N N . GLU A 1 1009 ? -67.482 23.711 -63.981 1.00 132.51 1009 GLU A N 1
ATOM 6750 C CA . GLU A 1 1009 ? -66.165 23.164 -64.260 1.00 132.67 1009 GLU A CA 1
ATOM 6751 C C . GLU A 1 1009 ? -65.993 21.839 -63.526 1.00 160.70 1009 GLU A C 1
ATOM 6752 O O . GLU A 1 1009 ? -66.532 21.632 -62.435 1.00 171.81 1009 GLU A O 1
ATOM 6758 N N . THR A 1 1010 ? -65.242 20.929 -64.140 1.00 170.82 1010 THR A N 1
ATOM 6759 C CA . THR A 1 1010 ? -65.055 19.587 -63.595 1.00 155.22 1010 THR A CA 1
ATOM 6760 C C . THR A 1 1010 ? -63.576 19.233 -63.655 1.00 143.86 1010 THR A C 1
ATOM 6761 O O . THR A 1 1010 ? -63.015 19.082 -64.745 1.00 135.19 1010 THR A O 1
ATOM 6765 N N . GLY A 1 1011 ? -62.951 19.106 -62.488 1.00 140.77 1011 GLY A N 1
ATOM 6766 C CA . GLY A 1 1011 ? -61.576 18.671 -62.376 1.00 133.22 1011 GLY A CA 1
ATOM 6767 C C . GLY A 1 1011 ? -61.390 17.178 -62.252 1.00 151.96 1011 GLY A C 1
ATOM 6768 O O . GLY A 1 1011 ? -60.251 16.704 -62.204 1.00 151.82 1011 GLY A O 1
ATOM 6769 N N . PHE A 1 1012 ? -62.484 16.415 -62.193 1.00 156.55 1012 PHE A N 1
ATOM 6770 C CA . PHE A 1 1012 ? -62.381 14.963 -62.113 1.00 159.15 1012 PHE A CA 1
ATOM 6771 C C . PHE A 1 1012 ? -62.206 14.338 -63.492 1.00 161.43 1012 PHE A C 1
ATOM 6772 O O . PHE A 1 1012 ? -61.407 13.410 -63.660 1.00 166.11 1012 PHE A O 1
ATOM 6780 N N . PHE A 1 1013 ? -62.941 14.834 -64.485 1.00 165.83 1013 PHE A N 1
ATOM 6781 C CA . PHE A 1 1013 ? -62.936 14.279 -65.837 1.00 165.15 1013 PHE A CA 1
ATOM 6782 C C . PHE A 1 1013 ? -61.949 15.079 -66.679 1.00 180.10 1013 PHE A C 1
ATOM 6783 O O . PHE A 1 1013 ? -62.280 16.151 -67.193 1.00 178.11 1013 PHE A O 1
ATOM 6791 N N . GLU A 1 1014 ? -60.730 14.550 -66.821 1.00 192.38 1014 GLU A N 1
ATOM 6792 C CA . GLU A 1 1014 ? -59.720 15.230 -67.625 1.00 205.05 1014 GLU A CA 1
ATOM 6793 C C . GLU A 1 1014 ? -60.120 15.293 -69.093 1.00 201.72 1014 GLU A C 1
ATOM 6794 O O . GLU A 1 1014 ? -59.785 16.261 -69.786 1.00 220.08 1014 GLU A O 1
ATOM 6800 N N . ASN A 1 1015 ? -60.835 14.283 -69.581 1.00 174.38 1015 ASN A N 1
ATOM 6801 C CA . ASN A 1 1015 ? -61.332 14.255 -70.950 1.00 151.90 1015 ASN A CA 1
ATOM 6802 C C . ASN A 1 1015 ? -62.817 13.931 -70.918 1.00 142.16 1015 ASN A C 1
ATOM 6803 O O . ASN A 1 1015 ? -63.234 12.992 -70.231 1.00 155.13 1015 ASN A O 1
ATOM 6808 N N . ILE A 1 1016 ? -63.612 14.704 -71.663 1.00 141.17 1016 ILE A N 1
ATOM 6809 C CA . ILE A 1 1016 ? -65.062 14.535 -71.651 1.00 152.61 1016 ILE A CA 1
ATOM 6810 C C . ILE A 1 1016 ? -65.592 13.856 -72.908 1.00 161.29 1016 ILE A C 1
ATOM 6811 O O . ILE A 1 1016 ? -66.751 13.412 -72.913 1.00 158.90 1016 ILE A O 1
ATOM 6816 N N . GLU A 1 1017 ? -64.792 13.759 -73.972 1.00 172.60 1017 GLU A N 1
ATOM 6817 C CA . GLU A 1 1017 ? -65.237 13.021 -75.150 1.00 174.05 1017 GLU A CA 1
ATOM 6818 C C . GLU A 1 1017 ? -65.135 11.516 -74.934 1.00 169.28 1017 GLU A C 1
ATOM 6819 O O . GLU A 1 1017 ? -66.030 10.765 -75.337 1.00 133.98 1017 GLU A O 1
ATOM 6825 N N . THR A 1 1018 ? -64.058 11.064 -74.290 1.00 175.00 1018 THR A N 1
ATOM 6826 C CA . THR A 1 1018 ? -63.832 9.635 -74.101 1.00 160.89 1018 THR A CA 1
ATOM 6827 C C . THR A 1 1018 ? -64.735 9.065 -73.015 1.00 153.21 1018 THR A C 1
ATOM 6828 O O . THR A 1 1018 ? -65.455 8.084 -73.243 1.00 161.08 1018 THR A O 1
ATOM 6832 N N . GLU A 1 1019 ? -64.699 9.664 -71.823 1.00 139.52 1019 GLU A N 1
ATOM 6833 C CA . GLU A 1 1019 ? -65.447 9.175 -70.672 1.00 145.91 1019 GLU A CA 1
ATOM 6834 C C . GLU A 1 1019 ? -66.955 9.316 -70.838 1.00 126.27 1019 GLU A C 1
ATOM 6835 O O . GLU A 1 1019 ? -67.700 8.850 -69.969 1.00 126.02 1019 GLU A O 1
ATOM 6841 N N . PHE A 1 1020 ? -67.420 9.941 -71.921 1.00 108.04 1020 PHE A N 1
ATOM 6842 C CA . PHE A 1 1020 ? -68.835 9.989 -72.266 1.00 123.87 1020 PHE A CA 1
ATOM 6843 C C . PHE A 1 1020 ? -69.225 8.898 -73.256 1.00 150.69 1020 PHE A C 1
ATOM 6844 O O . PHE A 1 1020 ? -70.245 8.224 -73.074 1.00 164.64 1020 PHE A O 1
ATOM 6852 N N . LEU A 1 1021 ? -68.428 8.714 -74.312 1.00 149.60 1021 LEU A N 1
ATOM 6853 C CA . LEU A 1 1021 ? -68.696 7.635 -75.255 1.00 154.30 1021 LEU A CA 1
ATOM 6854 C C . LEU A 1 1021 ? -68.535 6.270 -74.601 1.00 150.04 1021 LEU A C 1
ATOM 6855 O O . LEU A 1 1021 ? -69.229 5.319 -74.977 1.00 130.33 1021 LEU A O 1
ATOM 6860 N N . LEU A 1 1022 ? -67.642 6.154 -73.614 1.00 163.11 1022 LEU A N 1
ATOM 6861 C CA . LEU A 1 1022 ? -67.530 4.909 -72.860 1.00 141.65 1022 LEU A CA 1
ATOM 6862 C C . LEU A 1 1022 ? -68.829 4.596 -72.123 1.00 139.20 1022 LEU A C 1
ATOM 6863 O O . LEU A 1 1022 ? -69.323 3.459 -72.153 1.00 143.59 1022 LEU A O 1
ATOM 6868 N N . PHE A 1 1023 ? -69.399 5.602 -71.455 1.00 127.84 1023 PHE A N 1
ATOM 6869 C CA . PHE A 1 1023 ? -70.667 5.409 -70.759 1.00 114.32 1023 PHE A CA 1
ATOM 6870 C C . PHE A 1 1023 ? -71.787 5.090 -71.742 1.00 110.17 1023 PHE A C 1
ATOM 6871 O O . PHE A 1 1023 ? -72.665 4.267 -71.453 1.00 136.09 1023 PHE A O 1
ATOM 6879 N N . THR A 1 1024 ? -71.766 5.728 -72.915 1.00 82.79 1024 THR A N 1
ATOM 6880 C CA . THR A 1 1024 ? -72.764 5.428 -73.939 1.00 89.25 1024 THR A CA 1
ATOM 6881 C C . THR A 1 1024 ? -72.654 3.982 -74.410 1.00 120.90 1024 THR A C 1
ATOM 6882 O O . THR A 1 1024 ? -73.670 3.305 -74.613 1.00 128.45 1024 THR A O 1
ATOM 6886 N N . VAL A 1 1025 ? -71.425 3.492 -74.588 1.00 126.35 1025 VAL A N 1
ATOM 6887 C CA . VAL A 1 1025 ? -71.218 2.109 -75.009 1.00 131.70 1025 VAL A CA 1
ATOM 6888 C C . VAL A 1 1025 ? -71.719 1.145 -73.942 1.00 109.89 1025 VAL A C 1
ATOM 6889 O O . VAL A 1 1025 ? -72.367 0.136 -74.250 1.00 94.43 1025 VAL A O 1
ATOM 6893 N N . LYS A 1 1026 ? -71.424 1.435 -72.672 1.00 111.86 1026 LYS A N 1
ATOM 6894 C CA . LYS A 1 1026 ? -71.921 0.587 -71.591 1.00 99.43 1026 LYS A CA 1
ATOM 6895 C C . LYS A 1 1026 ? -73.447 0.568 -71.559 1.00 101.43 1026 LYS A C 1
ATOM 6896 O O . LYS A 1 1026 ? -74.064 -0.491 -71.373 1.00 107.53 1026 LYS A O 1
ATOM 6902 N N . LEU A 1 1027 ? -74.074 1.733 -71.749 1.00 105.64 1027 LEU A N 1
ATOM 6903 C CA . LEU A 1 1027 ? -75.532 1.795 -71.739 1.00 105.35 1027 LEU A CA 1
ATOM 6904 C C . LEU A 1 1027 ? -76.130 1.024 -72.909 1.00 123.27 1027 LEU A C 1
ATOM 6905 O O . LEU A 1 1027 ? -77.152 0.348 -72.755 1.00 138.72 1027 LEU A O 1
ATOM 6910 N N . LYS A 1 1028 ? -75.508 1.109 -74.088 1.00 120.00 1028 LYS A N 1
ATOM 6911 C CA . LYS A 1 1028 ? -76.011 0.352 -75.232 1.00 132.98 1028 LYS A CA 1
ATOM 6912 C C . LYS A 1 1028 ? -75.842 -1.148 -75.013 1.00 138.32 1028 LYS A C 1
ATOM 6913 O O . LYS A 1 1028 ? -76.721 -1.940 -75.380 1.00 141.41 1028 LYS A O 1
ATOM 6919 N N . GLY A 1 1029 ? -74.721 -1.556 -74.415 1.00 117.17 1029 GLY A N 1
ATOM 6920 C CA . GLY A 1 1029 ? -74.544 -2.959 -74.078 1.00 107.09 1029 GLY A CA 1
ATOM 6921 C C . GLY A 1 1029 ? -75.599 -3.457 -73.110 1.00 106.17 1029 GLY A C 1
ATOM 6922 O O . GLY A 1 1029 ? -76.087 -4.584 -73.232 1.00 113.84 1029 GLY A O 1
ATOM 6923 N N . LEU A 1 1030 ? -75.967 -2.625 -72.132 1.00 109.95 1030 LEU A N 1
ATOM 6924 C CA . LEU A 1 1030 ? -77.068 -2.988 -71.242 1.00 109.97 1030 LEU A CA 1
ATOM 6925 C C . LEU A 1 1030 ? -78.390 -3.063 -71.997 1.00 130.55 1030 LEU A C 1
ATOM 6926 O O . LEU A 1 1030 ? -79.205 -3.959 -71.747 1.00 123.27 1030 LEU A O 1
ATOM 6931 N N . MET A 1 1031 ? -78.620 -2.124 -72.919 1.00 155.32 1031 MET A N 1
ATOM 6932 C CA . MET A 1 1031 ? -79.860 -2.112 -73.689 1.00 154.31 1031 MET A CA 1
ATOM 6933 C C . MET A 1 1031 ? -80.001 -3.357 -74.552 1.00 154.95 1031 MET A C 1
ATOM 6934 O O . MET A 1 1031 ? -81.121 -3.834 -74.774 1.00 138.72 1031 MET A O 1
ATOM 6939 N N . LYS A 1 1032 ? -78.887 -3.896 -75.053 1.00 145.67 1032 LYS A N 1
ATOM 6940 C CA . LYS A 1 1032 ? -78.959 -5.103 -75.869 1.00 143.06 1032 LYS A CA 1
ATOM 6941 C C . LYS A 1 1032 ? -79.372 -6.331 -75.067 1.00 150.85 1032 LYS A C 1
ATOM 6942 O O . LYS A 1 1032 ? -79.918 -7.276 -75.646 1.00 162.74 1032 LYS A O 1
ATOM 6948 N N . LEU A 1 1033 ? -79.132 -6.341 -73.757 1.00 145.75 1033 LEU A N 1
ATOM 6949 C CA . LEU A 1 1033 ? -79.441 -7.491 -72.918 1.00 129.62 1033 LEU A CA 1
ATOM 6950 C C . LEU A 1 1033 ? -80.854 -7.452 -72.350 1.00 124.03 1033 LEU A C 1
ATOM 6951 O O . LEU A 1 1033 ? -81.166 -8.243 -71.452 1.00 119.67 1033 LEU A O 1
ATOM 6956 N N . ASN A 1 1034 ? -81.709 -6.557 -72.851 1.00 133.88 1034 ASN A N 1
ATOM 6957 C CA . ASN A 1 1034 ? -83.092 -6.424 -72.385 1.00 141.28 1034 ASN A CA 1
ATOM 6958 C C . ASN A 1 1034 ? -83.152 -6.153 -70.884 1.00 149.57 1034 ASN A C 1
ATOM 6959 O O . ASN A 1 1034 ? -84.028 -6.657 -70.177 1.00 167.84 1034 ASN A O 1
ATOM 6964 N N . ILE A 1 1035 ? -82.212 -5.352 -70.393 1.00 149.47 1035 ILE A N 1
ATOM 6965 C CA . ILE A 1 1035 ? -82.184 -4.946 -68.995 1.00 158.65 1035 ILE A CA 1
ATOM 6966 C C . ILE A 1 1035 ? -82.838 -3.585 -68.796 1.00 206.66 1035 ILE A C 1
ATOM 6967 O O . ILE A 1 1035 ? -83.534 -3.367 -67.804 1.00 223.62 1035 ILE A O 1
ATOM 6972 N N . LEU A 1 1036 ? -82.630 -2.667 -69.734 1.00 189.22 1036 LEU A N 1
ATOM 6973 C CA . LEU A 1 1036 ? -83.231 -1.344 -69.693 1.00 165.10 1036 LEU A CA 1
ATOM 6974 C C . LEU A 1 1036 ? -84.458 -1.297 -70.597 1.00 177.06 1036 LEU A C 1
ATOM 6975 O O . LEU A 1 1036 ? -84.557 -2.037 -71.579 1.00 168.17 1036 LEU A O 1
ATOM 6980 N N . ASP A 1 1037 ? -85.394 -0.415 -70.255 1.00 195.94 1037 ASP A N 1
ATOM 6981 C CA . ASP A 1 1037 ? -86.646 -0.318 -70.990 1.00 209.62 1037 ASP A CA 1
ATOM 6982 C C . ASP A 1 1037 ? -86.419 0.347 -72.349 1.00 207.38 1037 ASP A C 1
ATOM 6983 O O . ASP A 1 1037 ? -85.313 0.777 -72.692 1.00 191.09 1037 ASP A O 1
ATOM 6988 N N . GLU A 1 1038 ? -87.495 0.429 -73.136 1.00 227.59 1038 GLU A N 1
ATOM 6989 C CA . GLU A 1 1038 ? -87.399 0.992 -74.479 1.00 202.91 1038 GLU A CA 1
ATOM 6990 C C . GLU A 1 1038 ? -87.437 2.515 -74.469 1.00 187.42 1038 GLU A C 1
ATOM 6991 O O . GLU A 1 1038 ? -86.884 3.148 -75.375 1.00 177.05 1038 GLU A O 1
ATOM 6997 N N . ARG A 1 1039 ? -88.083 3.118 -73.466 1.00 200.66 1039 ARG A N 1
ATOM 6998 C CA . ARG A 1 1039 ? -88.022 4.568 -73.322 1.00 197.77 1039 ARG A CA 1
ATOM 6999 C C . ARG A 1 1039 ? -86.592 5.031 -73.085 1.00 182.12 1039 ARG A C 1
ATOM 7000 O O . ARG A 1 1039 ? -86.214 6.132 -73.502 1.00 179.02 1039 ARG A O 1
ATOM 7008 N N . PHE A 1 1040 ? -85.782 4.197 -72.429 1.00 165.23 1040 PHE A N 1
ATOM 7009 C CA . PHE A 1 1040 ? -84.365 4.503 -72.273 1.00 150.12 1040 PHE A CA 1
ATOM 7010 C C . PHE A 1 1040 ? -83.675 4.565 -73.630 1.00 146.83 1040 PHE A C 1
ATOM 7011 O O . PHE A 1 1040 ? -82.895 5.485 -73.904 1.00 138.53 1040 PHE A O 1
ATOM 7019 N N . ALA A 1 1041 ? -83.957 3.590 -74.499 1.00 149.58 1041 ALA A N 1
ATOM 7020 C CA . ALA A 1 1041 ? -83.385 3.599 -75.841 1.00 142.29 1041 ALA A CA 1
ATOM 7021 C C . ALA A 1 1041 ? -83.884 4.786 -76.654 1.00 145.26 1041 ALA A C 1
ATOM 7022 O O . ALA A 1 1041 ? -83.152 5.309 -77.503 1.00 137.34 1041 ALA A O 1
ATOM 7024 N N . SER A 1 1042 ? -85.124 5.221 -76.416 1.00 172.11 1042 SER A N 1
ATOM 7025 C CA . SER A 1 1042 ? -85.642 6.395 -77.112 1.00 165.93 1042 SER A CA 1
ATOM 7026 C C . SER A 1 1042 ? -84.942 7.666 -76.646 1.00 162.09 1042 SER A C 1
ATOM 7027 O O . SER A 1 1042 ? -84.639 8.549 -77.458 1.00 154.98 1042 SER A O 1
ATOM 7030 N N . ARG A 1 1043 ? -84.679 7.778 -75.342 1.00 165.97 1043 ARG A N 1
ATOM 7031 C CA . ARG A 1 1043 ? -84.017 8.969 -74.819 1.00 157.78 1043 ARG A CA 1
ATOM 7032 C C . ARG A 1 1043 ? -82.539 9.005 -75.188 1.00 159.58 1043 ARG A C 1
ATOM 7033 O O . ARG A 1 1043 ? -81.982 10.089 -75.402 1.00 162.96 1043 ARG A O 1
ATOM 7041 N N . VAL A 1 1044 ? -81.889 7.843 -75.272 1.00 157.46 1044 VAL A N 1
ATOM 7042 C CA . VAL A 1 1044 ? -80.460 7.810 -75.573 1.00 154.88 1044 VAL A CA 1
ATOM 7043 C C . VAL A 1 1044 ? -80.198 8.296 -76.994 1.00 154.16 1044 VAL A C 1
ATOM 7044 O O . VAL A 1 1044 ? -79.296 9.108 -77.234 1.00 154.06 1044 VAL A O 1
ATOM 7048 N N . ALA A 1 1045 ? -80.984 7.817 -77.956 1.00 167.59 1045 ALA A N 1
ATOM 7049 C CA . ALA A 1 1045 ? -80.770 8.124 -79.370 1.00 167.29 1045 ALA A CA 1
ATOM 7050 C C . ALA A 1 1045 ? -81.564 9.336 -79.840 1.00 177.71 1045 ALA A C 1
ATOM 7051 O O . ALA A 1 1045 ? -82.071 9.349 -80.966 1.00 178.16 1045 ALA A O 1
ATOM 7053 N N . LEU A 1 1046 ? -81.689 10.371 -79.009 1.00 194.78 1046 LEU A N 1
ATOM 7054 C CA . LEU A 1 1046 ? -82.375 11.593 -79.413 1.00 198.92 1046 LEU A CA 1
ATOM 7055 C C . LEU A 1 1046 ? -81.451 12.608 -80.070 1.00 204.64 1046 LEU A C 1
ATOM 7056 O O . LEU A 1 1046 ? -81.937 13.515 -80.756 1.00 191.94 1046 LEU A O 1
ATOM 7061 N N . ASN A 1 1047 ? -80.141 12.480 -79.881 1.00 201.54 1047 ASN A N 1
ATOM 7062 C CA . ASN A 1 1047 ? -79.164 13.428 -80.398 1.00 184.57 1047 ASN A CA 1
ATOM 7063 C C . ASN A 1 1047 ? -78.134 12.725 -81.274 1.00 181.61 1047 ASN A C 1
ATOM 7064 O O . ASN A 1 1047 ? -76.946 13.052 -81.252 1.00 177.28 1047 ASN A O 1
ATOM 7069 N N . LYS A 1 1048 ? -78.584 11.742 -82.059 1.00 194.86 1048 LYS A N 1
ATOM 7070 C CA . LYS A 1 1048 ? -77.672 11.006 -82.927 1.00 194.19 1048 LYS A CA 1
ATOM 7071 C C . LYS A 1 1048 ? -77.141 11.863 -84.067 1.00 203.74 1048 LYS A C 1
ATOM 7072 O O . LYS A 1 1048 ? -76.069 11.563 -84.605 1.00 203.61 1048 LYS A O 1
ATOM 7078 N N . GLU A 1 1049 ? -77.860 12.920 -84.446 1.00 203.11 1049 GLU A N 1
ATOM 7079 C CA . GLU A 1 1049 ? -77.423 13.802 -85.518 1.00 211.74 1049 GLU A CA 1
ATOM 7080 C C . GLU A 1 1049 ? -76.662 15.020 -85.016 1.00 220.70 1049 GLU A C 1
ATOM 7081 O O . GLU A 1 1049 ? -75.892 15.611 -85.782 1.00 225.95 1049 GLU A O 1
ATOM 7087 N N . LYS A 1 1050 ? -76.852 15.405 -83.752 1.00 214.87 1050 LYS A N 1
ATOM 7088 C CA . LYS A 1 1050 ? -76.206 16.606 -83.234 1.00 205.55 1050 LYS A CA 1
ATOM 7089 C C . LYS A 1 1050 ? -74.755 16.351 -82.848 1.00 219.00 1050 LYS A C 1
ATOM 7090 O O . LYS A 1 1050 ? -73.902 17.229 -83.022 1.00 232.13 1050 LYS A O 1
ATOM 7096 N N . LEU A 1 1051 ? -74.453 15.163 -82.324 1.00 215.99 1051 LEU A N 1
ATOM 7097 C CA . LEU A 1 1051 ? -73.145 14.872 -81.755 1.00 215.51 1051 LEU A CA 1
ATOM 7098 C C . LEU A 1 1051 ? -72.220 14.141 -82.722 1.00 205.68 1051 LEU A C 1
ATOM 7099 O O . LEU A 1 1051 ? -71.201 13.593 -82.291 1.00 199.78 1051 LEU A O 1
ATOM 7104 N N . GLY A 1 1052 ? -72.546 14.120 -84.010 1.00 204.11 1052 GLY A N 1
ATOM 7105 C CA . GLY A 1 1052 ? -71.664 13.551 -85.001 1.00 205.00 1052 GLY A CA 1
ATOM 7106 C C . GLY A 1 1052 ? -71.957 12.097 -85.311 1.00 204.08 1052 GLY A C 1
ATOM 7107 O O . GLY A 1 1052 ? -72.955 11.525 -84.860 1.00 190.16 1052 GLY A O 1
ATOM 7108 N N . PRO A 1 1053 ? -71.077 11.468 -86.099 1.00 214.14 1053 PRO A N 1
ATOM 7109 C CA . PRO A 1 1053 ? -71.317 10.074 -86.503 1.00 218.50 1053 PRO A CA 1
ATOM 7110 C C . PRO A 1 1053 ? -70.960 9.049 -85.442 1.00 206.52 1053 PRO A C 1
ATOM 7111 O O . PRO A 1 1053 ? -71.475 7.923 -85.501 1.00 197.72 1053 PRO A O 1
ATOM 7115 N N . LEU A 1 1054 ? -70.093 9.396 -84.487 1.00 206.51 1054 LEU A N 1
ATOM 7116 C CA . LEU A 1 1054 ? -69.713 8.444 -83.448 1.00 196.00 1054 LEU A CA 1
ATOM 7117 C C . LEU A 1 1054 ? -70.912 8.012 -82.618 1.00 191.32 1054 LEU A C 1
ATOM 7118 O O . LEU A 1 1054 ? -70.964 6.869 -82.149 1.00 184.12 1054 LEU A O 1
ATOM 7123 N N . PHE A 1 1055 ? -71.884 8.905 -82.428 1.00 186.11 1055 PHE A N 1
ATOM 7124 C CA . PHE A 1 1055 ? -73.059 8.553 -81.641 1.00 172.57 1055 PHE A CA 1
ATOM 7125 C C . PHE A 1 1055 ? -74.041 7.714 -82.449 1.00 176.62 1055 PHE A C 1
ATOM 7126 O O . PHE A 1 1055 ? -74.646 6.778 -81.916 1.00 183.53 1055 PHE A O 1
ATOM 7134 N N . LYS A 1 1056 ? -74.210 8.021 -83.738 1.00 171.49 1056 LYS A N 1
ATOM 7135 C CA . LYS A 1 1056 ? -75.087 7.200 -84.565 1.00 191.20 1056 LYS A CA 1
ATOM 7136 C C . LYS A 1 1056 ? -74.505 5.808 -84.781 1.00 191.51 1056 LYS A C 1
ATOM 7137 O O . LYS A 1 1056 ? -75.258 4.847 -84.985 1.00 184.97 1056 LYS A O 1
ATOM 7143 N N . LYS A 1 1057 ? -73.175 5.680 -84.737 1.00 183.08 1057 LYS A N 1
ATOM 7144 C CA . LYS A 1 1057 ? -72.558 4.357 -84.763 1.00 168.36 1057 LYS A CA 1
ATOM 7145 C C . LYS A 1 1057 ? -73.047 3.504 -83.600 1.00 155.42 1057 LYS A C 1
ATOM 7146 O O . LYS A 1 1057 ? -73.346 2.316 -83.771 1.00 160.54 1057 LYS A O 1
ATOM 7152 N N . ILE A 1 1058 ? -73.143 4.097 -82.408 1.00 150.04 1058 ILE A N 1
ATOM 7153 C CA . ILE A 1 1058 ? -73.681 3.381 -81.257 1.00 150.22 1058 ILE A CA 1
ATOM 7154 C C . ILE A 1 1058 ? -75.185 3.186 -81.401 1.00 163.74 1058 ILE A C 1
ATOM 7155 O O . ILE A 1 1058 ? -75.731 2.161 -80.972 1.00 176.63 1058 ILE A O 1
ATOM 7160 N N . VAL A 1 1059 ? -75.875 4.152 -82.012 1.00 148.04 1059 VAL A N 1
ATOM 7161 C CA . VAL A 1 1059 ? -77.328 4.063 -82.168 1.00 164.50 1059 VAL A CA 1
ATOM 7162 C C . VAL A 1 1059 ? -77.702 2.848 -83.011 1.00 185.57 1059 VAL A C 1
ATOM 7163 O O . VAL A 1 1059 ? -78.487 1.992 -82.588 1.00 196.59 1059 VAL A O 1
ATOM 7167 N N . ASP A 1 1060 ? -77.146 2.758 -84.220 1.00 193.94 1060 ASP A N 1
ATOM 7168 C CA . ASP A 1 1060 ? -77.492 1.651 -85.114 1.00 212.85 1060 ASP A CA 1
ATOM 7169 C C . ASP A 1 1060 ? -76.696 0.393 -84.777 1.00 200.45 1060 ASP A C 1
ATOM 7170 O O . ASP A 1 1060 ? -77.257 -0.606 -84.316 1.00 182.12 1060 ASP A O 1
ATOM 7175 N N . ASP A 1 1061 ? -75.387 0.424 -85.009 1.00 190.91 1061 ASP A N 1
ATOM 7176 C CA . ASP A 1 1061 ? -74.535 -0.734 -84.752 1.00 170.79 1061 ASP A CA 1
ATOM 7177 C C . ASP A 1 1061 ? -74.486 -1.067 -83.265 1.00 161.10 1061 ASP A C 1
ATOM 7178 O O . ASP A 1 1061 ? -73.408 -1.189 -82.682 1.00 141.25 1061 ASP A O 1
ATOM 7183 N N . THR B 1 135 ? -112.833 13.028 54.034 1.00 344.00 135 THR B N 1
ATOM 7184 C CA . THR B 1 135 ? -113.982 12.910 53.145 1.00 317.93 135 THR B CA 1
ATOM 7185 C C . THR B 1 135 ? -114.140 11.479 52.641 1.00 317.34 135 THR B C 1
ATOM 7186 O O . THR B 1 135 ? -113.398 11.033 51.766 1.00 323.56 135 THR B O 1
ATOM 7190 N N . GLU B 1 136 ? -115.114 10.764 53.201 1.00 304.73 136 GLU B N 1
ATOM 7191 C CA . GLU B 1 136 ? -115.380 9.384 52.821 1.00 297.45 136 GLU B CA 1
ATOM 7192 C C . GLU B 1 136 ? -116.310 9.268 51.619 1.00 303.86 136 GLU B C 1
ATOM 7193 O O . GLU B 1 136 ? -116.405 8.186 51.028 1.00 302.95 136 GLU B O 1
ATOM 7199 N N . LEU B 1 137 ? -116.986 10.353 51.234 1.00 305.40 137 LEU B N 1
ATOM 7200 C CA . LEU B 1 137 ? -117.889 10.292 50.089 1.00 307.70 137 LEU B CA 1
ATOM 7201 C C . LEU B 1 137 ? -117.122 10.109 48.785 1.00 309.17 137 LEU B C 1
ATOM 7202 O O . LEU B 1 137 ? -117.570 9.379 47.893 1.00 306.43 137 LEU B O 1
ATOM 7207 N N . PHE B 1 138 ? -115.965 10.764 48.653 1.00 306.93 138 PHE B N 1
ATOM 7208 C CA . PHE B 1 138 ? -115.161 10.609 47.447 1.00 302.00 138 PHE B CA 1
ATOM 7209 C C . PHE B 1 138 ? -114.498 9.240 47.370 1.00 318.78 138 PHE B C 1
ATOM 7210 O O . PHE B 1 138 ? -114.126 8.806 46.274 1.00 321.16 138 PHE B O 1
ATOM 7218 N N . ASP B 1 139 ? -114.345 8.550 48.504 1.00 327.16 139 ASP B N 1
ATOM 7219 C CA . ASP B 1 139 ? -113.787 7.202 48.479 1.00 328.47 139 ASP B CA 1
ATOM 7220 C C . ASP B 1 139 ? -114.789 6.192 47.935 1.00 323.40 139 ASP B C 1
ATOM 7221 O O . ASP B 1 139 ? -114.391 5.201 47.312 1.00 317.39 139 ASP B O 1
ATOM 7226 N N . ILE B 1 140 ? -116.082 6.420 48.159 1.00 321.42 140 ILE B N 1
ATOM 7227 C CA . ILE B 1 140 ? -117.128 5.558 47.620 1.00 310.92 140 ILE B CA 1
ATOM 7228 C C . ILE B 1 140 ? -117.767 6.265 46.432 1.00 307.04 140 ILE B C 1
ATOM 7229 O O . ILE B 1 140 ? -118.983 6.485 46.402 1.00 282.20 140 ILE B O 1
ATOM 7234 N N . LEU B 1 141 ? -116.947 6.635 45.448 1.00 319.02 141 LEU B N 1
ATOM 7235 C CA . LEU B 1 141 ? -117.430 7.362 44.280 1.00 322.86 141 LEU B CA 1
ATOM 7236 C C . LEU B 1 141 ? -116.453 7.243 43.116 1.00 329.28 141 LEU B C 1
ATOM 7237 O O . LEU B 1 141 ? -116.799 6.703 42.061 1.00 330.77 141 LEU B O 1
ATOM 7242 N N . SER B 1 142 ? -115.230 7.746 43.299 1.00 330.43 142 SER B N 1
ATOM 7243 C CA . SER B 1 142 ? -114.239 7.728 42.230 1.00 312.65 142 SER B CA 1
ATOM 7244 C C . SER B 1 142 ? -113.666 6.341 41.973 1.00 312.84 142 SER B C 1
ATOM 7245 O O . SER B 1 142 ? -113.028 6.138 40.934 1.00 296.09 142 SER B O 1
ATOM 7248 N N . THR B 1 143 ? -113.871 5.387 42.885 1.00 328.29 143 THR B N 1
ATOM 7249 C CA . THR B 1 143 ? -113.381 4.028 42.710 1.00 324.42 143 THR B CA 1
ATOM 7250 C C . THR B 1 143 ? -114.479 2.979 42.629 1.00 320.78 143 THR B C 1
ATOM 7251 O O . THR B 1 143 ? -114.235 1.904 42.071 1.00 316.64 143 THR B O 1
ATOM 7255 N N . SER B 1 144 ? -115.668 3.252 43.163 1.00 317.46 144 SER B N 1
ATOM 7256 C CA . SER B 1 144 ? -116.762 2.289 43.110 1.00 301.07 144 SER B CA 1
ATOM 7257 C C . SER B 1 144 ? -117.269 2.157 41.679 1.00 308.71 144 SER B C 1
ATOM 7258 O O . SER B 1 144 ? -117.694 3.144 41.069 1.00 307.47 144 SER B O 1
ATOM 7261 N N . GLU B 1 145 ? -117.224 0.937 41.143 1.00 312.96 145 GLU B N 1
ATOM 7262 C CA . GLU B 1 145 ? -117.656 0.691 39.773 1.00 318.64 145 GLU B CA 1
ATOM 7263 C C . GLU B 1 145 ? -119.095 0.192 39.734 1.00 324.40 145 GLU B C 1
ATOM 7264 O O . GLU B 1 145 ? -120.000 0.918 39.309 1.00 329.04 145 GLU B O 1
ATOM 7270 N N . ASP B 1 146 ? -119.316 -1.046 40.177 1.00 320.69 146 ASP B N 1
ATOM 7271 C CA . ASP B 1 146 ? -120.643 -1.663 40.153 1.00 308.43 146 ASP B CA 1
ATOM 7272 C C . ASP B 1 146 ? -121.322 -1.407 41.492 1.00 295.08 146 ASP B C 1
ATOM 7273 O O . ASP B 1 146 ? -121.258 -2.222 42.414 1.00 286.34 146 ASP B O 1
ATOM 7278 N N . VAL B 1 147 ? -121.986 -0.254 41.601 1.00 292.32 147 VAL B N 1
ATOM 7279 C CA . VAL B 1 147 ? -122.723 0.122 42.801 1.00 293.35 147 VAL B CA 1
ATOM 7280 C C . VAL B 1 147 ? -124.058 0.728 42.392 1.00 297.07 147 VAL B C 1
ATOM 7281 O O . VAL B 1 147 ? -124.234 1.207 41.269 1.00 296.14 147 VAL B O 1
ATOM 7285 N N . SER B 1 148 ? -125.006 0.703 43.326 1.00 297.10 148 SER B N 1
ATOM 7286 C CA . SER B 1 148 ? -126.324 1.273 43.087 1.00 279.29 148 SER B CA 1
ATOM 7287 C C . SER B 1 148 ? -126.265 2.788 43.231 1.00 280.61 148 SER B C 1
ATOM 7288 O O . SER B 1 148 ? -125.677 3.309 44.184 1.00 280.20 148 SER B O 1
ATOM 7291 N N . ILE B 1 149 ? -126.879 3.495 42.283 1.00 281.55 149 ILE B N 1
ATOM 7292 C CA . ILE B 1 149 ? -126.795 4.952 42.272 1.00 288.46 149 ILE B CA 1
ATOM 7293 C C . ILE B 1 149 ? -127.875 5.567 43.153 1.00 300.84 149 ILE B C 1
ATOM 7294 O O . ILE B 1 149 ? -127.609 6.495 43.926 1.00 307.76 149 ILE B O 1
ATOM 7299 N N . GLU B 1 150 ? -129.106 5.060 43.060 1.00 310.55 150 GLU B N 1
ATOM 7300 C CA . GLU B 1 150 ? -130.223 5.672 43.771 1.00 315.43 150 GLU B CA 1
ATOM 7301 C C . GLU B 1 150 ? -130.224 5.347 45.260 1.00 318.87 150 GLU B C 1
ATOM 7302 O O . GLU B 1 150 ? -130.726 6.144 46.061 1.00 316.16 150 GLU B O 1
ATOM 7308 N N . GLU B 1 151 ? -129.673 4.198 45.655 1.00 314.15 151 GLU B N 1
ATOM 7309 C CA . GLU B 1 151 ? -129.734 3.778 47.050 1.00 308.66 151 GLU B CA 1
ATOM 7310 C C . GLU B 1 151 ? -128.731 4.499 47.943 1.00 313.84 151 GLU B C 1
ATOM 7311 O O . GLU B 1 151 ? -128.802 4.348 49.167 1.00 311.12 151 GLU B O 1
ATOM 7317 N N . LEU B 1 152 ? -127.807 5.273 47.372 1.00 311.56 152 LEU B N 1
ATOM 7318 C CA . LEU B 1 152 ? -126.854 6.042 48.161 1.00 296.34 152 LEU B CA 1
ATOM 7319 C C . LEU B 1 152 ? -127.295 7.482 48.393 1.00 297.10 152 LEU B C 1
ATOM 7320 O O . LEU B 1 152 ? -126.782 8.131 49.311 1.00 288.68 152 LEU B O 1
ATOM 7325 N N . LEU B 1 153 ? -128.235 7.988 47.592 1.00 305.73 153 LEU B N 1
ATOM 7326 C CA . LEU B 1 153 ? -128.713 9.357 47.753 1.00 303.57 153 LEU B CA 1
ATOM 7327 C C . LEU B 1 153 ? -129.694 9.496 48.910 1.00 297.28 153 LEU B C 1
ATOM 7328 O O . LEU B 1 153 ? -129.751 10.560 49.542 1.00 297.23 153 LEU B O 1
ATOM 7333 N N . ARG B 1 154 ? -130.473 8.446 49.188 1.00 292.36 154 ARG B N 1
ATOM 7334 C CA . ARG B 1 154 ? -131.503 8.529 50.218 1.00 282.87 154 ARG B CA 1
ATOM 7335 C C . ARG B 1 154 ? -130.902 8.764 51.597 1.00 283.75 154 ARG B C 1
ATOM 7336 O O . ARG B 1 154 ? -131.510 9.450 52.426 1.00 283.41 154 ARG B O 1
ATOM 7344 N N . GLU B 1 155 ? -129.709 8.221 51.854 1.00 281.74 155 GLU B N 1
ATOM 7345 C CA . GLU B 1 155 ? -129.041 8.469 53.129 1.00 267.75 155 GLU B CA 1
ATOM 7346 C C . GLU B 1 155 ? -128.817 9.960 53.350 1.00 277.61 155 GLU B C 1
ATOM 7347 O O . GLU B 1 155 ? -129.218 10.512 54.381 1.00 282.21 155 GLU B O 1
ATOM 7353 N N . TRP B 1 156 ? -128.180 10.630 52.387 1.00 280.91 156 TRP B N 1
ATOM 7354 C CA . TRP B 1 156 ? -127.913 12.058 52.533 1.00 277.97 156 TRP B CA 1
ATOM 7355 C C . TRP B 1 156 ? -129.206 12.867 52.548 1.00 293.83 156 TRP B C 1
ATOM 7356 O O . TRP B 1 156 ? -129.329 13.839 53.307 1.00 296.64 156 TRP B O 1
ATOM 7367 N N . LEU B 1 157 ? -130.186 12.473 51.727 1.00 302.86 157 LEU B N 1
ATOM 7368 C CA . LEU B 1 157 ? -131.451 13.203 51.682 1.00 303.56 157 LEU B CA 1
ATOM 7369 C C . LEU B 1 157 ? -132.175 13.141 53.022 1.00 301.94 157 LEU B C 1
ATOM 7370 O O . LEU B 1 157 ? -132.751 14.140 53.470 1.00 293.77 157 LEU B O 1
ATOM 7375 N N . GLU B 1 158 ? -132.154 11.979 53.680 1.00 298.13 158 GLU B N 1
ATOM 7376 C CA . GLU B 1 158 ? -132.796 11.852 54.981 1.00 282.14 158 GLU B CA 1
ATOM 7377 C C . GLU B 1 158 ? -131.973 12.496 56.089 1.00 301.27 158 GLU B C 1
ATOM 7378 O O . GLU B 1 158 ? -132.547 13.038 57.041 1.00 297.46 158 GLU B O 1
ATOM 7380 N N . THR B 1 159 ? -130.642 12.465 55.987 1.00 317.05 159 THR B N 1
ATOM 7381 C CA . THR B 1 159 ? -129.808 13.049 57.029 1.00 304.79 159 THR B CA 1
ATOM 7382 C C . THR B 1 159 ? -129.783 14.568 56.988 1.00 310.37 159 THR B C 1
ATOM 7383 O O . THR B 1 159 ? -129.489 15.189 58.016 1.00 311.64 159 THR B O 1
ATOM 7387 N N . TYR B 1 160 ? -130.069 15.182 55.836 1.00 310.28 160 TYR B N 1
ATOM 7388 C CA . TYR B 1 160 ? -130.113 16.642 55.800 1.00 299.18 160 TYR B CA 1
ATOM 7389 C C . TYR B 1 160 ? -131.132 17.198 56.788 1.00 302.71 160 TYR B C 1
ATOM 7390 O O . TYR B 1 160 ? -130.948 18.303 57.310 1.00 288.39 160 TYR B O 1
ATOM 7399 N N . SER B 1 161 ? -132.211 16.456 57.051 1.00 314.97 161 SER B N 1
ATOM 7400 C CA . SER B 1 161 ? -133.147 16.864 58.092 1.00 311.59 161 SER B CA 1
ATOM 7401 C C . SER B 1 161 ? -132.532 16.722 59.478 1.00 326.71 161 SER B C 1
ATOM 7402 O O . SER B 1 161 ? -132.894 17.467 60.396 1.00 322.45 161 SER B O 1
ATOM 7405 N N . GLU B 1 162 ? -131.607 15.775 59.648 1.00 330.80 162 GLU B N 1
ATOM 7406 C CA . GLU B 1 162 ? -130.899 15.628 60.920 1.00 324.09 162 GLU B CA 1
ATOM 7407 C C . GLU B 1 162 ? -129.770 16.650 61.029 1.00 322.04 162 GLU B C 1
ATOM 7408 O O . GLU B 1 162 ? -129.799 17.538 61.886 1.00 330.13 162 GLU B O 1
ATOM 7414 N N . ASN B 1 163 ? -128.767 16.535 60.163 1.00 309.64 163 ASN B N 1
ATOM 7415 C CA . ASN B 1 163 ? -127.615 17.428 60.155 1.00 292.28 163 ASN B CA 1
ATOM 7416 C C . ASN B 1 163 ? -127.695 18.321 58.925 1.00 279.75 163 ASN B C 1
ATOM 7417 O O . ASN B 1 163 ? -127.727 17.825 57.794 1.00 256.24 163 ASN B O 1
ATOM 7422 N N . ARG B 1 164 ? -127.725 19.635 59.147 1.00 278.45 164 ARG B N 1
ATOM 7423 C CA . ARG B 1 164 ? -127.836 20.573 58.036 1.00 270.91 164 ARG B CA 1
ATOM 7424 C C . ARG B 1 164 ? -126.473 20.947 57.466 1.00 282.18 164 ARG B C 1
ATOM 7425 O O . ARG B 1 164 ? -126.355 21.187 56.259 1.00 276.78 164 ARG B O 1
ATOM 7433 N N . ASP B 1 165 ? -125.435 20.977 58.302 1.00 293.09 165 ASP B N 1
ATOM 7434 C CA . ASP B 1 165 ? -124.125 21.443 57.869 1.00 287.24 165 ASP B CA 1
ATOM 7435 C C . ASP B 1 165 ? -123.264 20.347 57.256 1.00 296.29 165 ASP B C 1
ATOM 7436 O O . ASP B 1 165 ? -122.429 20.643 56.395 1.00 303.65 165 ASP B O 1
ATOM 7441 N N . LYS B 1 166 ? -123.439 19.091 57.676 1.00 292.02 166 LYS B N 1
ATOM 7442 C CA . LYS B 1 166 ? -122.571 18.022 57.188 1.00 293.17 166 LYS B CA 1
ATOM 7443 C C . LYS B 1 166 ? -122.795 17.733 55.706 1.00 308.13 166 LYS B C 1
ATOM 7444 O O . LYS B 1 166 ? -121.836 17.425 54.982 1.00 312.91 166 LYS B O 1
ATOM 7450 N N . PHE B 1 167 ? -124.041 17.841 55.237 1.00 301.15 167 PHE B N 1
ATOM 7451 C CA . PHE B 1 167 ? -124.325 17.641 53.820 1.00 295.10 167 PHE B CA 1
ATOM 7452 C C . PHE B 1 167 ? -123.592 18.667 52.963 1.00 295.89 167 PHE B C 1
ATOM 7453 O O . PHE B 1 167 ? -122.891 18.308 52.008 1.00 293.48 167 PHE B O 1
ATOM 7461 N N . LEU B 1 168 ? -123.745 19.954 53.290 1.00 295.65 168 LEU B N 1
ATOM 7462 C CA . LEU B 1 168 ? -123.029 20.997 52.563 1.00 290.82 168 LEU B CA 1
ATOM 7463 C C . LEU B 1 168 ? -121.523 20.913 52.767 1.00 303.17 168 LEU B C 1
ATOM 7464 O O . LEU B 1 168 ? -120.770 21.375 51.903 1.00 298.51 168 LEU B O 1
ATOM 7469 N N . GLN B 1 169 ? -121.069 20.340 53.883 1.00 313.00 169 GLN B N 1
ATOM 7470 C CA . GLN B 1 169 ? -119.640 20.123 54.080 1.00 302.48 169 GLN B CA 1
ATOM 7471 C C . GLN B 1 169 ? -119.098 19.119 53.074 1.00 300.26 169 GLN B C 1
ATOM 7472 O O . GLN B 1 169 ? -118.104 19.385 52.389 1.00 301.01 169 GLN B O 1
ATOM 7478 N N . GLU B 1 170 ? -119.740 17.957 52.969 1.00 303.96 170 GLU B N 1
ATOM 7479 C CA . GLU B 1 170 ? -119.247 16.930 52.060 1.00 298.44 170 GLU B CA 1
ATOM 7480 C C . GLU B 1 170 ? -119.673 17.159 50.614 1.00 303.17 170 GLU B C 1
ATOM 7481 O O . GLU B 1 170 ? -119.228 16.417 49.732 1.00 296.31 170 GLU B O 1
ATOM 7487 N N . PHE B 1 171 ? -120.512 18.164 50.347 1.00 304.64 171 PHE B N 1
ATOM 7488 C CA . PHE B 1 171 ? -120.932 18.437 48.975 1.00 295.56 171 PHE B CA 1
ATOM 7489 C C . PHE B 1 171 ? -119.873 19.203 48.186 1.00 298.00 171 PHE B C 1
ATOM 7490 O O . PHE B 1 171 ? -119.602 18.870 47.027 1.00 290.37 171 PHE B O 1
ATOM 7498 N N . ILE B 1 172 ? -119.267 20.229 48.787 1.00 305.52 172 ILE B N 1
ATOM 7499 C CA . ILE B 1 172 ? -118.320 21.067 48.053 1.00 300.92 172 ILE B CA 1
ATOM 7500 C C . ILE B 1 172 ? -116.950 20.400 47.946 1.00 298.14 172 ILE B C 1
ATOM 7501 O O . ILE B 1 172 ? -116.238 20.590 46.948 1.00 289.28 172 ILE B O 1
ATOM 7506 N N . ASN B 1 173 ? -116.553 19.622 48.956 1.00 304.19 173 ASN B N 1
ATOM 7507 C CA . ASN B 1 173 ? -115.283 18.907 48.880 1.00 296.55 173 ASN B CA 1
ATOM 7508 C C . ASN B 1 173 ? -115.280 17.900 47.739 1.00 287.87 173 ASN B C 1
ATOM 7509 O O . ASN B 1 173 ? -114.236 17.664 47.122 1.00 288.45 173 ASN B O 1
ATOM 7514 N N . LEU B 1 174 ? -116.437 17.306 47.438 1.00 281.40 174 LEU B N 1
ATOM 7515 C CA . LEU B 1 174 ? -116.523 16.380 46.314 1.00 270.41 174 LEU B CA 1
ATOM 7516 C C . LEU B 1 174 ? -116.235 17.089 44.996 1.00 276.76 174 LEU B C 1
ATOM 7517 O O . LEU B 1 174 ? -115.562 16.536 44.118 1.00 284.51 174 LEU B O 1
ATOM 7522 N N . LEU B 1 175 ? -116.736 18.317 44.840 1.00 275.90 175 LEU B N 1
ATOM 7523 C CA . LEU B 1 175 ? -116.443 19.087 43.636 1.00 273.30 175 LEU B CA 1
ATOM 7524 C C . LEU B 1 175 ? -114.981 19.514 43.597 1.00 282.13 175 LEU B C 1
ATOM 7525 O O . LEU B 1 175 ? -114.359 19.521 42.528 1.00 281.47 175 LEU B O 1
ATOM 7530 N N . LEU B 1 176 ? -114.417 19.878 44.751 1.00 290.54 176 LEU B N 1
ATOM 7531 C CA . LEU B 1 176 ? -113.022 20.306 44.783 1.00 288.59 176 LEU B CA 1
ATOM 7532 C C . LEU B 1 176 ? -112.048 19.152 44.573 1.00 292.67 176 LEU B C 1
ATOM 7533 O O . LEU B 1 176 ? -110.903 19.394 44.176 1.00 292.20 176 LEU B O 1
ATOM 7538 N N . ASN B 1 177 ? -112.468 17.912 44.839 1.00 298.27 177 ASN B N 1
ATOM 7539 C CA . ASN B 1 177 ? -111.577 16.773 44.634 1.00 296.55 177 ASN B CA 1
ATOM 7540 C C . ASN B 1 177 ? -111.200 16.600 43.168 1.00 306.47 177 ASN B C 1
ATOM 7541 O O . ASN B 1 177 ? -110.093 16.141 42.864 1.00 294.90 177 ASN B O 1
ATOM 7546 N N . CYS B 1 178 ? -112.098 16.958 42.248 1.00 319.00 178 CYS B N 1
ATOM 7547 C CA . CYS B 1 178 ? -111.837 16.764 40.827 1.00 326.34 178 CYS B CA 1
ATOM 7548 C C . CYS B 1 178 ? -111.009 17.886 40.215 1.00 319.01 178 CYS B C 1
ATOM 7549 O O . CYS B 1 178 ? -110.405 17.683 39.156 1.00 309.50 178 CYS B O 1
ATOM 7552 N N . CYS B 1 179 ? -110.964 19.060 40.851 1.00 320.26 179 CYS B N 1
ATOM 7553 C CA . CYS B 1 179 ? -110.201 20.170 40.290 1.00 306.70 179 CYS B CA 1
ATOM 7554 C C . CYS B 1 179 ? -108.700 19.967 40.459 1.00 291.95 179 CYS B C 1
ATOM 7555 O O . CYS B 1 179 ? -107.912 20.506 39.674 1.00 273.34 179 CYS B O 1
ATOM 7558 N N . GLY B 1 180 ? -108.288 19.201 41.466 1.00 286.18 180 GLY B N 1
ATOM 7559 C CA . GLY B 1 180 ? -106.881 18.916 41.672 1.00 254.61 180 GLY B CA 1
ATOM 7560 C C . GLY B 1 180 ? -106.219 19.812 42.698 1.00 272.48 180 GLY B C 1
ATOM 7561 O O . GLY B 1 180 ? -105.395 20.663 42.348 1.00 262.37 180 GLY B O 1
ATOM 7562 N N . SER B 1 181 ? -106.566 19.627 43.970 1.00 286.99 181 SER B N 1
ATOM 7563 C CA . SER B 1 181 ? -105.980 20.412 45.048 1.00 284.60 181 SER B CA 1
ATOM 7564 C C . SER B 1 181 ? -106.268 19.725 46.373 1.00 284.53 181 SER B C 1
ATOM 7565 O O . SER B 1 181 ? -107.128 18.846 46.465 1.00 287.59 181 SER B O 1
ATOM 7568 N N . VAL B 1 182 ? -105.529 20.141 47.402 1.00 281.11 182 VAL B N 1
ATOM 7569 C CA . VAL B 1 182 ? -105.744 19.660 48.761 1.00 277.02 182 VAL B CA 1
ATOM 7570 C C . VAL B 1 182 ? -106.622 20.616 49.563 1.00 282.47 182 VAL B C 1
ATOM 7571 O O . VAL B 1 182 ? -106.753 20.462 50.781 1.00 285.49 182 VAL B O 1
ATOM 7575 N N . ALA B 1 183 ? -107.228 21.600 48.904 1.00 277.22 183 ALA B N 1
ATOM 7576 C CA . ALA B 1 183 ? -108.086 22.553 49.594 1.00 268.85 183 ALA B CA 1
ATOM 7577 C C . ALA B 1 183 ? -109.400 21.897 49.998 1.00 276.72 183 ALA B C 1
ATOM 7578 O O . ALA B 1 183 ? -110.003 21.147 49.226 1.00 276.80 183 ALA B O 1
ATOM 7580 N N . ARG B 1 184 ? -109.844 22.188 51.218 1.00 280.48 184 ARG B N 1
ATOM 7581 C CA . ARG B 1 184 ? -111.074 21.629 51.758 1.00 283.57 184 ARG B CA 1
ATOM 7582 C C . ARG B 1 184 ? -111.907 22.736 52.388 1.00 292.54 184 ARG B C 1
ATOM 7583 O O . ARG B 1 184 ? -111.422 23.841 52.646 1.00 290.00 184 ARG B O 1
ATOM 7591 N N . VAL B 1 185 ? -113.179 22.424 52.630 1.00 298.66 185 VAL B N 1
ATOM 7592 C CA . VAL B 1 185 ? -114.119 23.342 53.261 1.00 305.05 185 VAL B CA 1
ATOM 7593 C C . VA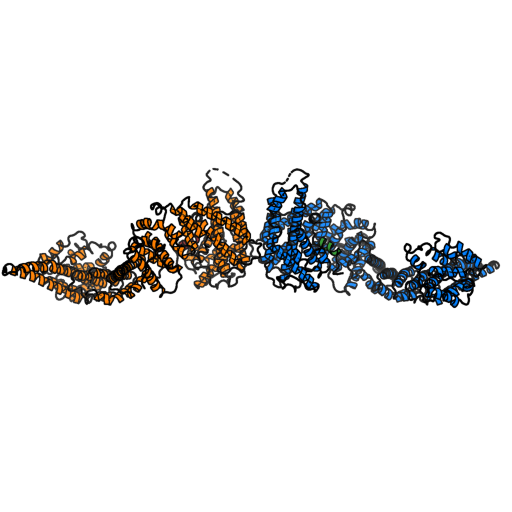L B 1 185 ? -114.687 22.669 54.502 1.00 308.67 185 VAL B C 1
ATOM 7594 O O . VAL B 1 185 ? -115.026 21.480 54.474 1.00 293.73 185 VAL B O 1
ATOM 7598 N N . GLU B 1 186 ? -114.791 23.428 55.587 1.00 318.44 186 GLU B N 1
ATOM 7599 C CA . GLU B 1 186 ? -115.304 22.902 56.841 1.00 320.37 186 GLU B CA 1
ATOM 7600 C C . GLU B 1 186 ? -116.802 23.182 56.963 1.00 323.35 186 GLU B C 1
ATOM 7601 O O . GLU B 1 186 ? -117.394 23.908 56.160 1.00 329.06 186 GLU B O 1
ATOM 7607 N N . ASP B 1 187 ? -117.419 22.588 57.988 1.00 320.89 187 ASP B N 1
ATOM 7608 C CA . ASP B 1 187 ? -118.865 22.706 58.148 1.00 310.35 187 ASP B CA 1
ATOM 7609 C C . ASP B 1 187 ? -119.275 24.130 58.507 1.00 319.98 187 ASP B C 1
ATOM 7610 O O . ASP B 1 187 ? -120.292 24.632 58.014 1.00 315.64 187 ASP B O 1
ATOM 7615 N N . HIS B 1 188 ? -118.498 24.799 59.362 1.00 327.12 188 HIS B N 1
ATOM 7616 C CA . HIS B 1 188 ? -118.810 26.177 59.718 1.00 329.41 188 HIS B CA 1
ATOM 7617 C C . HIS B 1 188 ? -118.650 27.123 58.536 1.00 335.70 188 HIS B C 1
ATOM 7618 O O . HIS B 1 188 ? -119.279 28.187 58.517 1.00 320.95 188 HIS B O 1
ATOM 7625 N N . ASP B 1 189 ? -117.824 26.761 57.552 1.00 346.37 189 ASP B N 1
ATOM 7626 C CA . ASP B 1 189 ? -117.686 27.577 56.351 1.00 340.17 189 ASP B CA 1
ATOM 7627 C C . ASP B 1 189 ? -118.881 27.397 55.422 1.00 323.48 189 ASP B C 1
ATOM 7628 O O . ASP B 1 189 ? -119.444 28.379 54.926 1.00 305.29 189 ASP B O 1
ATOM 7633 N N . VAL B 1 190 ? -119.284 26.146 55.179 1.00 329.20 190 VAL B N 1
ATOM 7634 C CA . VAL B 1 190 ? -120.393 25.886 54.270 1.00 318.72 190 VAL B CA 1
ATOM 7635 C C . VAL B 1 190 ? -121.733 26.266 54.884 1.00 308.11 190 VAL B C 1
ATOM 7636 O O . VAL B 1 190 ? -122.707 26.473 54.150 1.00 297.22 190 VAL B O 1
ATOM 7640 N N . HIS B 1 191 ? -121.819 26.360 56.214 1.00 310.90 191 HIS B N 1
ATOM 7641 C CA . HIS B 1 191 ? -123.065 26.792 56.834 1.00 300.38 191 HIS B CA 1
ATOM 7642 C C . HIS B 1 191 ? -123.366 28.260 56.558 1.00 299.48 191 HIS B C 1
ATOM 7643 O O . HIS B 1 191 ? -124.536 28.655 56.591 1.00 308.26 191 HIS B O 1
ATOM 7650 N N . SER B 1 192 ? -122.343 29.071 56.287 1.00 290.60 192 SER B N 1
ATOM 7651 C CA . SER B 1 192 ? -122.546 30.465 55.912 1.00 279.77 192 SER B CA 1
ATOM 7652 C C . SER B 1 192 ? -123.105 30.548 54.497 1.00 284.69 192 SER B C 1
ATOM 7653 O O . SER B 1 192 ? -122.347 30.660 53.528 1.00 275.99 192 SER B O 1
ATOM 7656 N N . ASN B 1 193 ? -124.433 30.496 54.371 1.00 297.12 193 ASN B N 1
ATOM 7657 C CA . ASN B 1 193 ? -125.059 30.439 53.054 1.00 293.36 193 ASN B CA 1
ATOM 7658 C C . ASN B 1 193 ? -125.159 31.817 52.409 1.00 290.02 193 ASN B C 1
ATOM 7659 O O . ASN B 1 193 ? -124.916 31.958 51.205 1.00 280.05 193 ASN B O 1
ATOM 7664 N N . GLU B 1 194 ? -125.519 32.841 53.187 1.00 292.91 194 GLU B N 1
ATOM 7665 C CA . GLU B 1 194 ? -125.682 34.176 52.618 1.00 275.65 194 GLU B CA 1
ATOM 7666 C C . GLU B 1 194 ? -124.350 34.779 52.192 1.00 276.95 194 GLU B C 1
ATOM 7667 O O . GLU B 1 194 ? -124.302 35.549 51.226 1.00 266.74 194 GLU B O 1
ATOM 7673 N N . SER B 1 195 ? -123.265 34.448 52.891 1.00 276.99 195 SER B N 1
ATOM 7674 C CA . SER B 1 195 ? -121.929 34.908 52.509 1.00 265.44 195 SER B CA 1
ATOM 7675 C C . SER B 1 195 ? -121.256 33.837 51.650 1.00 278.01 195 SER B C 1
ATOM 7676 O O . SER B 1 195 ? -120.282 33.189 52.036 1.00 273.70 195 SER B O 1
ATOM 7679 N N . SER B 1 196 ? -121.812 33.660 50.450 1.00 288.75 196 SER B N 1
ATOM 7680 C CA . SER B 1 196 ? -121.313 32.636 49.539 1.00 290.00 196 SER B CA 1
ATOM 7681 C C . SER B 1 196 ? -120.061 33.098 48.802 1.00 297.78 196 SER B C 1
ATOM 7682 O O . SER B 1 196 ? -119.140 32.302 48.583 1.00 296.73 196 SER B O 1
ATOM 7685 N N . ASN B 1 197 ? -120.013 34.375 48.412 1.00 297.58 197 ASN B N 1
ATOM 7686 C CA . ASN B 1 197 ? -118.856 34.885 47.682 1.00 286.01 197 ASN B CA 1
ATOM 7687 C C . ASN B 1 197 ? -117.581 34.753 48.505 1.00 277.61 197 ASN B C 1
ATOM 7688 O O . ASN B 1 197 ? -116.544 34.314 47.992 1.00 267.74 197 ASN B O 1
ATOM 7693 N N . GLU B 1 198 ? -117.641 35.112 49.789 1.00 280.98 198 GLU B N 1
ATOM 7694 C CA . GLU B 1 198 ? -116.454 35.029 50.634 1.00 277.75 198 GLU B CA 1
ATOM 7695 C C . GLU B 1 198 ? -116.083 33.581 50.934 1.00 280.51 198 GLU B C 1
ATOM 7696 O O . GLU B 1 198 ? -114.896 33.240 50.987 1.00 283.23 198 GLU B O 1
ATOM 7702 N N . THR B 1 199 ? -117.081 32.715 51.132 1.00 287.62 199 THR B N 1
ATOM 7703 C CA . THR B 1 199 ? -116.789 31.314 51.420 1.00 282.72 199 THR B CA 1
ATOM 7704 C C . THR B 1 199 ? -116.135 30.630 50.226 1.00 276.01 199 THR B C 1
ATOM 7705 O O . THR B 1 199 ? -115.206 29.831 50.394 1.00 262.64 199 THR B O 1
ATOM 7709 N N . ILE B 1 200 ? -116.603 30.930 49.012 1.00 280.02 200 ILE B N 1
ATOM 7710 C CA . ILE B 1 200 ? -115.964 30.375 47.824 1.00 270.75 200 ILE B CA 1
ATOM 7711 C C . ILE B 1 200 ? -114.611 31.038 47.585 1.00 260.43 200 ILE B C 1
ATOM 7712 O O . ILE B 1 200 ? -113.686 30.407 47.057 1.00 237.57 200 ILE B O 1
ATOM 7717 N N . GLY B 1 201 ? -114.461 32.304 47.986 1.00 261.54 201 GLY B N 1
ATOM 7718 C CA . GLY B 1 201 ? -113.209 33.010 47.782 1.00 249.70 201 GLY B CA 1
ATOM 7719 C C . GLY B 1 201 ? -112.104 32.647 48.751 1.00 269.30 201 GLY B C 1
ATOM 7720 O O . GLY B 1 201 ? -110.929 32.844 48.429 1.00 267.22 201 GLY B O 1
ATOM 7721 N N . GLU B 1 202 ? -112.449 32.130 49.933 1.00 283.44 202 GLU B N 1
ATOM 7722 C CA . GLU B 1 202 ? -111.425 31.721 50.888 1.00 283.17 202 GLU B CA 1
ATOM 7723 C C . GLU B 1 202 ? -110.796 30.381 50.532 1.00 272.97 202 GLU B C 1
ATOM 7724 O O . GLU B 1 202 ? -109.692 30.086 51.002 1.00 275.40 202 GLU B O 1
ATOM 7730 N N . ILE B 1 203 ? -111.475 29.562 49.721 1.00 260.83 203 ILE B N 1
ATOM 7731 C CA . ILE B 1 203 ? -110.855 28.375 49.142 1.00 244.90 203 ILE B CA 1
ATOM 7732 C C . ILE B 1 203 ? -110.227 28.669 47.788 1.00 246.16 203 ILE B C 1
ATOM 7733 O O . ILE B 1 203 ? -109.641 27.766 47.174 1.00 238.93 203 ILE B O 1
ATOM 7738 N N . GLN B 1 204 ? -110.330 29.909 47.306 1.00 254.24 204 GLN B N 1
ATOM 7739 C CA . GLN B 1 204 ? -109.802 30.278 45.999 1.00 243.36 204 GLN B CA 1
ATOM 7740 C C . GLN B 1 204 ? -108.289 30.466 46.034 1.00 248.35 204 GLN B C 1
ATOM 7741 O O . GLN B 1 204 ? -107.586 30.017 45.121 1.00 243.77 204 GLN B O 1
ATOM 7747 N N . LEU B 1 205 ? -107.772 31.126 47.075 1.00 253.32 205 LEU B N 1
ATOM 7748 C CA . LEU B 1 205 ? -106.332 31.332 47.187 1.00 248.71 205 LEU B CA 1
ATOM 7749 C C . LEU B 1 205 ? -105.572 30.030 47.407 1.00 261.65 205 LEU B C 1
ATOM 7750 O O . LEU B 1 205 ? -104.384 29.960 47.073 1.00 263.45 205 LEU B O 1
ATOM 7755 N N . LEU B 1 206 ? -106.223 29.002 47.958 1.00 271.56 206 LEU B N 1
ATOM 7756 C CA . LEU B 1 206 ? -105.575 27.705 48.108 1.00 260.01 206 LEU B CA 1
ATOM 7757 C C . LEU B 1 206 ? -105.322 27.028 46.768 1.00 261.21 206 LEU B C 1
ATOM 7758 O O . LEU B 1 206 ? -104.525 26.086 46.705 1.00 255.86 206 LEU B O 1
ATOM 7763 N N . PHE B 1 207 ? -105.983 27.479 45.702 1.00 265.62 207 PHE B N 1
ATOM 7764 C CA . PHE B 1 207 ? -105.723 26.979 44.359 1.00 273.70 207 PHE B CA 1
ATOM 7765 C C . PHE B 1 207 ? -104.869 27.928 43.530 1.00 276.10 207 PHE B C 1
ATOM 7766 O O . PHE B 1 207 ? -104.141 27.471 42.643 1.00 287.02 207 PHE B O 1
ATOM 7774 N N . GLN B 1 208 ? -104.940 29.235 43.798 1.00 260.57 208 GLN B N 1
ATOM 7775 C CA . GLN B 1 208 ? -104.099 30.188 43.078 1.00 244.49 208 GLN B CA 1
ATOM 7776 C C . GLN B 1 208 ? -102.626 29.968 43.398 1.00 256.80 208 GLN B C 1
ATOM 7777 O O . GLN B 1 208 ? -101.778 29.953 42.497 1.00 260.59 208 GLN B O 1
ATOM 7783 N N . ARG B 1 209 ? -102.302 29.799 44.679 1.00 259.19 209 ARG B N 1
ATOM 7784 C CA . ARG B 1 209 ? -100.923 29.629 45.116 1.00 268.14 209 ARG B CA 1
ATOM 7785 C C . ARG B 1 209 ? -100.436 28.189 45.011 1.00 279.45 209 ARG B C 1
ATOM 7786 O O . ARG B 1 209 ? -99.311 27.904 45.433 1.00 292.75 209 ARG B O 1
ATOM 7794 N N . GLN B 1 210 ? -101.242 27.283 44.463 1.00 276.94 210 GLN B N 1
ATOM 7795 C CA . GLN B 1 210 ? -100.863 25.885 44.305 1.00 272.47 210 GLN B CA 1
ATOM 7796 C C . GLN B 1 210 ? -100.437 25.650 42.860 1.00 290.55 210 GLN B C 1
ATOM 7797 O O . GLN B 1 210 ? -101.231 25.846 41.934 1.00 292.26 210 GLN B O 1
ATOM 7803 N N . LYS B 1 211 ? -99.185 25.229 42.675 1.00 305.33 211 LYS B N 1
ATOM 7804 C CA . LYS B 1 211 ? -98.625 25.078 41.331 1.00 293.21 211 LYS B CA 1
ATOM 7805 C C . LYS B 1 211 ? -99.126 23.805 40.653 1.00 292.63 211 LYS B C 1
ATOM 7806 O O . LYS B 1 211 ? -99.886 23.862 39.681 1.00 298.42 211 LYS B O 1
ATOM 7812 N N . LEU B 1 212 ? -98.701 22.647 41.154 1.00 290.07 212 LEU B N 1
ATOM 7813 C CA . LEU B 1 212 ? -99.000 21.373 40.509 1.00 286.91 212 LEU B CA 1
ATOM 7814 C C . LEU B 1 212 ? -100.473 21.030 40.696 1.00 295.79 212 LEU B C 1
ATOM 7815 O O . LEU B 1 212 ? -100.910 20.712 41.807 1.00 285.45 212 LEU B O 1
ATOM 7820 N N . HIS B 1 213 ? -101.239 21.094 39.609 1.00 297.20 213 HIS B N 1
ATOM 7821 C CA . HIS B 1 213 ? -102.645 20.721 39.630 1.00 281.51 213 HIS B CA 1
ATOM 7822 C C . HIS B 1 213 ? -103.010 20.129 38.277 1.00 270.09 213 HIS B C 1
ATOM 7823 O O . HIS B 1 213 ? -102.584 20.635 37.235 1.00 268.57 213 HIS B O 1
ATOM 7830 N N . GLU B 1 214 ? -103.790 19.051 38.302 1.00 265.15 214 GLU B N 1
ATOM 7831 C CA . GLU B 1 214 ? -104.229 18.387 37.084 1.00 267.00 214 GLU B CA 1
ATOM 7832 C C . GLU B 1 214 ? -105.696 18.008 37.218 1.00 274.82 214 GLU B C 1
ATOM 7833 O O . GLU B 1 214 ? -106.211 17.832 38.326 1.00 270.72 214 GLU B O 1
ATOM 7839 N N . PHE B 1 215 ? -106.364 17.887 36.074 1.00 282.25 215 PHE B N 1
ATOM 7840 C CA . PHE B 1 215 ? -107.791 17.584 36.024 1.00 291.62 215 PHE B CA 1
ATOM 7841 C C . PHE B 1 215 ? -107.972 16.070 36.037 1.00 297.67 215 PHE B C 1
ATOM 7842 O O . PHE B 1 215 ? -107.620 15.386 35.070 1.00 294.84 215 PHE B O 1
ATOM 7850 N N . TYR B 1 216 ? -108.521 15.545 37.135 1.00 308.21 216 TYR B N 1
ATOM 7851 C CA . TYR B 1 216 ? -108.754 14.109 37.238 1.00 301.77 216 TYR B CA 1
ATOM 7852 C C . TYR B 1 216 ? -110.040 13.684 36.543 1.00 292.38 216 TYR B C 1
ATOM 7853 O O . TYR B 1 216 ? -110.165 12.523 36.138 1.00 281.55 216 TYR B O 1
ATOM 7862 N N . LEU B 1 217 ? -110.998 14.599 36.396 1.00 290.93 217 LEU B N 1
ATOM 7863 C CA . LEU B 1 217 ? -112.298 14.284 35.816 1.00 285.59 217 LEU B CA 1
ATOM 7864 C C . LEU B 1 217 ? -112.304 14.433 34.298 1.00 290.12 217 LEU B C 1
ATOM 7865 O O . LEU B 1 217 ? -112.799 13.553 33.587 1.00 277.94 217 LEU B O 1
ATOM 7870 N N . LEU B 1 218 ? -111.750 15.536 33.790 1.00 294.30 218 LEU B N 1
ATOM 7871 C CA . LEU B 1 218 ? -111.826 15.818 32.360 1.00 290.76 218 LEU B CA 1
ATOM 7872 C C . LEU B 1 218 ? -111.001 14.822 31.552 1.00 299.95 218 LEU B C 1
ATOM 7873 O O . LEU B 1 218 ? -111.461 14.310 30.524 1.00 300.13 218 LEU B O 1
ATOM 7878 N N . ILE B 1 219 ? -109.776 14.537 31.998 1.00 297.25 219 ILE B N 1
ATOM 7879 C CA . ILE B 1 219 ? -108.931 13.603 31.262 1.00 292.01 219 ILE B CA 1
ATOM 7880 C C . ILE B 1 219 ? -109.465 12.182 31.385 1.00 301.78 219 ILE B C 1
ATOM 7881 O O . ILE B 1 219 ? -109.320 11.375 30.458 1.00 311.23 219 ILE B O 1
ATOM 7886 N N . SER B 1 220 ? -110.091 11.848 32.517 1.00 294.81 220 SER B N 1
ATOM 7887 C CA . SER B 1 220 ? -110.741 10.547 32.642 1.00 289.24 220 SER B CA 1
ATOM 7888 C C . SER B 1 220 ? -111.947 10.438 31.718 1.00 298.29 220 SER B C 1
ATOM 7889 O O . SER B 1 220 ? -112.242 9.350 31.210 1.00 302.73 220 SER B O 1
ATOM 7892 N N . LYS B 1 221 ? -112.656 11.547 31.497 1.00 293.06 221 LYS B N 1
ATOM 7893 C CA . LYS B 1 221 ? -113.743 11.554 30.524 1.00 288.39 221 LYS B CA 1
ATOM 7894 C C . LYS B 1 221 ? -113.212 11.363 29.108 1.00 304.80 221 LYS B C 1
ATOM 7895 O O . LYS B 1 221 ? -113.729 10.539 28.344 1.00 298.10 221 LYS B O 1
ATOM 7901 N N . GLU B 1 222 ? -112.174 12.119 28.742 1.00 314.74 222 GLU B N 1
ATOM 7902 C CA . GLU B 1 222 ? -111.669 12.071 27.373 1.00 313.41 222 GLU B CA 1
ATOM 7903 C C . GLU B 1 222 ? -110.955 10.756 27.083 1.00 306.95 222 GLU B C 1
ATOM 7904 O O . GLU B 1 222 ? -111.123 10.178 26.003 1.00 291.75 222 GLU B O 1
ATOM 7910 N N . ASN B 1 223 ? -110.158 10.267 28.029 1.00 308.53 223 ASN B N 1
ATOM 7911 C CA . ASN B 1 223 ? -109.371 9.054 27.846 1.00 293.80 223 ASN B CA 1
ATOM 7912 C C . ASN B 1 223 ? -109.689 8.066 28.959 1.00 293.47 223 ASN B C 1
ATOM 7913 O O . ASN B 1 223 ? -109.721 8.438 30.136 1.00 300.47 223 ASN B O 1
ATOM 7918 N N . LYS B 1 224 ? -109.916 6.808 28.580 1.00 285.10 224 LYS B N 1
ATOM 7919 C CA . LYS B 1 224 ? -110.258 5.754 29.526 1.00 281.68 224 LYS B CA 1
ATOM 7920 C C . LYS B 1 224 ? -109.028 5.024 30.055 1.00 292.80 224 LYS B C 1
ATOM 7921 O O . LYS B 1 224 ? -108.987 4.651 31.232 1.00 287.78 224 LYS B O 1
ATOM 7927 N N . LYS B 1 225 ? -108.018 4.824 29.208 1.00 302.92 225 LYS B N 1
ATOM 7928 C CA . LYS B 1 225 ? -106.844 4.038 29.558 1.00 299.02 225 LYS B CA 1
ATOM 7929 C C . LYS B 1 225 ? -105.651 4.880 29.992 1.00 315.47 225 LYS B C 1
ATOM 7930 O O . LYS B 1 225 ? -104.635 4.313 30.407 1.00 316.65 225 LYS B O 1
ATOM 7936 N N . ARG B 1 226 ? -105.745 6.207 29.912 1.00 319.16 226 ARG B N 1
ATOM 7937 C CA . ARG B 1 226 ? -104.578 7.064 30.103 1.00 316.24 226 ARG B CA 1
ATOM 7938 C C . ARG B 1 226 ? -104.413 7.501 31.558 1.00 335.02 226 ARG B C 1
ATOM 7939 O O . ARG B 1 226 ? -103.381 7.231 32.180 1.00 345.88 226 ARG B O 1
ATOM 7947 N N . LYS B 1 227 ? -105.419 8.176 32.109 1.00 335.60 227 LYS B N 1
ATOM 7948 C CA . LYS B 1 227 ? -105.320 8.699 33.463 1.00 338.90 227 LYS B CA 1
ATOM 7949 C C . LYS B 1 227 ? -105.391 7.569 34.490 1.00 338.02 227 LYS B C 1
ATOM 7950 O O . LYS B 1 227 ? -105.612 6.399 34.163 1.00 330.07 227 LYS B O 1
ATOM 7956 N N . ASN B 1 228 ? -105.193 7.941 35.757 1.00 332.67 228 ASN B N 1
ATOM 7957 C CA . ASN B 1 228 ? -105.310 6.972 36.841 1.00 318.75 228 ASN B CA 1
ATOM 7958 C C . ASN B 1 228 ? -106.749 6.492 36.987 1.00 318.94 228 ASN B C 1
ATOM 7959 O O . ASN B 1 228 ? -107.007 5.286 37.085 1.00 302.93 228 ASN B O 1
ATOM 7964 N N . PHE B 1 229 ? -107.701 7.423 37.001 1.00 332.73 229 PHE B N 1
ATOM 7965 C CA . PHE B 1 229 ? -109.112 7.067 37.034 1.00 317.02 229 PHE B CA 1
ATOM 7966 C C . PHE B 1 229 ? -109.593 6.698 35.637 1.00 309.72 229 PHE B C 1
ATOM 7967 O O . PHE B 1 229 ? -109.268 7.369 34.654 1.00 308.65 229 PHE B O 1
ATOM 7975 N N . LYS B 1 230 ? -110.374 5.624 35.555 1.00 300.68 230 LYS B N 1
ATOM 7976 C CA . LYS B 1 230 ? -110.907 5.178 34.279 1.00 291.18 230 LYS B CA 1
ATOM 7977 C C . LYS B 1 230 ? -112.169 5.961 33.921 1.00 291.86 230 LYS B C 1
ATOM 7978 O O . LYS B 1 230 ? -112.699 6.746 34.713 1.00 282.20 230 LYS B O 1
ATOM 7984 N N . MET B 1 231 ? -112.651 5.735 32.697 1.00 297.37 231 MET B N 1
ATOM 7985 C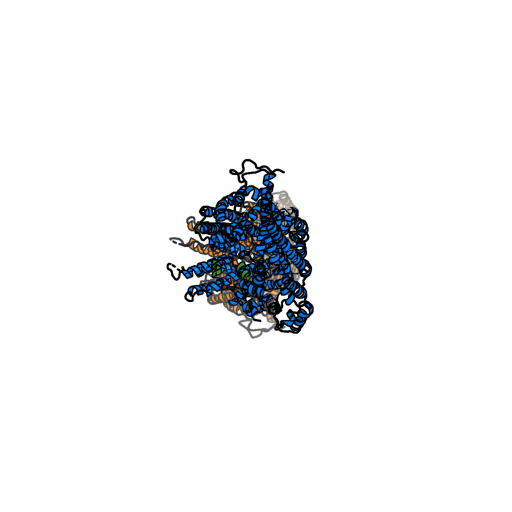 CA . MET B 1 231 ? -113.870 6.377 32.220 1.00 301.10 231 MET B CA 1
ATOM 7986 C C . MET B 1 231 ? -115.125 5.809 32.872 1.00 306.00 231 MET B C 1
ATOM 7987 O O . MET B 1 231 ? -116.208 6.377 32.696 1.00 303.42 231 MET B O 1
ATOM 7992 N N . GLY B 1 232 ? -115.005 4.718 33.623 1.00 309.81 232 GLY B N 1
ATOM 7993 C CA . GLY B 1 232 ? -116.143 4.077 34.236 1.00 294.91 232 GLY B CA 1
ATOM 7994 C C . GLY B 1 232 ? -116.610 4.748 35.512 1.00 280.12 232 GLY B C 1
ATOM 7995 O O . GLY B 1 232 ? -117.686 5.353 35.561 1.00 262.34 232 GLY B O 1
ATOM 7996 N N . PRO B 1 233 ? -115.810 4.650 36.580 1.00 276.44 233 PRO B N 1
ATOM 7997 C CA . PRO B 1 233 ? -116.260 5.157 37.888 1.00 270.01 233 PRO B CA 1
ATOM 7998 C C . PRO B 1 233 ? -116.400 6.668 37.959 1.00 264.09 233 PRO B C 1
ATOM 7999 O O . PRO B 1 233 ? -116.986 7.165 38.930 1.00 252.90 233 PRO B O 1
ATOM 8003 N N . LEU B 1 234 ? -115.891 7.415 36.980 1.00 269.54 234 LEU B N 1
ATOM 8004 C CA . LEU B 1 234 ? -115.844 8.866 37.078 1.00 258.64 234 LEU B CA 1
ATOM 8005 C C . LEU B 1 234 ? -116.570 9.585 35.948 1.00 269.88 234 LEU B C 1
ATOM 8006 O O . LEU B 1 234 ? -116.562 10.820 35.920 1.00 268.00 234 LEU B O 1
ATOM 8011 N N . TYR B 1 235 ? -117.205 8.869 35.030 1.00 282.43 235 TYR B N 1
ATOM 8012 C CA . TYR B 1 235 ? -117.901 9.574 33.957 1.00 286.29 235 TYR B CA 1
ATOM 8013 C C . TYR B 1 235 ? -119.331 9.099 33.747 1.00 290.01 235 TYR B C 1
ATOM 8014 O O . TYR B 1 235 ? -120.198 9.917 33.427 1.00 294.53 235 TYR B O 1
ATOM 8023 N N . GLN B 1 236 ? -119.604 7.806 33.915 1.00 289.61 236 GLN B N 1
ATOM 8024 C CA . GLN B 1 236 ? -120.961 7.280 33.709 1.00 285.17 236 GLN B CA 1
ATOM 8025 C C . GLN B 1 236 ? -121.795 7.441 34.977 1.00 287.89 236 GLN B C 1
ATOM 8026 O O . GLN B 1 236 ? -122.774 8.193 34.997 1.00 296.03 236 GLN B O 1
ATOM 8032 N N . ASN B 1 237 ? -121.418 6.728 36.043 1.00 281.39 237 ASN B N 1
ATOM 8033 C CA . ASN B 1 237 ? -122.131 6.867 37.308 1.00 278.81 237 ASN B CA 1
ATOM 8034 C C . ASN B 1 237 ? -122.016 8.281 37.860 1.00 285.73 237 ASN B C 1
ATOM 8035 O O . ASN B 1 237 ? -122.927 8.753 38.549 1.00 285.49 237 ASN B O 1
ATOM 8040 N N . PHE B 1 238 ? -120.919 8.978 37.551 1.00 281.46 238 PHE B N 1
ATOM 8041 C CA . PHE B 1 238 ? -120.778 10.368 37.973 1.00 279.78 238 PHE B CA 1
ATOM 8042 C C . PHE B 1 238 ? -121.903 11.227 37.410 1.00 292.17 238 PHE B C 1
ATOM 8043 O O . PHE B 1 238 ? -122.537 11.998 38.139 1.00 293.32 238 PHE B O 1
ATOM 8051 N N . ALA B 1 239 ? -122.174 11.100 36.108 1.00 295.56 239 ALA B N 1
ATOM 8052 C CA . ALA B 1 239 ? -123.254 11.871 35.501 1.00 291.78 239 ALA B CA 1
ATOM 8053 C C . ALA B 1 239 ? -124.623 11.350 35.920 1.00 297.92 239 ALA B C 1
ATOM 8054 O O . ALA B 1 239 ? -125.565 12.139 36.068 1.00 293.39 239 ALA B O 1
ATOM 8056 N N . GLU B 1 240 ? -124.755 10.034 36.112 1.00 298.15 240 GLU B N 1
ATOM 8057 C CA . GLU B 1 240 ? -126.026 9.479 36.571 1.00 290.96 240 GLU B CA 1
ATOM 8058 C C . GLU B 1 240 ? -126.372 9.955 37.976 1.00 299.15 240 GLU B C 1
ATOM 8059 O O . GLU B 1 240 ? -127.552 10.006 38.342 1.00 305.21 240 GLU B O 1
ATOM 8065 N N . PHE B 1 241 ? -125.360 10.296 38.778 1.00 301.34 241 PHE B N 1
ATOM 8066 C CA . PHE B 1 241 ? -125.613 10.782 40.130 1.00 303.53 241 PHE B CA 1
ATOM 8067 C C . PHE B 1 241 ? -126.353 12.115 40.111 1.00 311.59 241 PHE B C 1
ATOM 8068 O O . PHE B 1 241 ? -127.247 12.345 40.934 1.00 310.81 241 PHE B O 1
ATOM 8076 N N . MET B 1 242 ? -126.000 13.005 39.180 1.00 307.40 242 MET B N 1
ATOM 8077 C CA . MET B 1 242 ? -126.701 14.279 39.069 1.00 298.36 242 MET B CA 1
ATOM 8078 C C . MET B 1 242 ? -127.969 14.169 38.232 1.00 296.64 242 MET B C 1
ATOM 8079 O O . MET B 1 242 ? -128.937 14.894 38.486 1.00 285.97 242 MET B O 1
ATOM 8084 N N . THR B 1 243 ? -127.984 13.282 37.233 1.00 300.78 243 THR B N 1
ATOM 8085 C CA . THR B 1 243 ? -129.161 13.159 36.379 1.00 298.19 243 THR B CA 1
ATOM 8086 C C . THR B 1 243 ? -130.336 12.551 37.137 1.00 313.76 243 THR B C 1
ATOM 8087 O O . THR B 1 243 ? -131.469 13.034 37.027 1.00 307.63 243 THR B O 1
ATOM 8091 N N . LYS B 1 244 ? -130.087 11.495 37.914 1.00 326.45 244 LYS B N 1
ATOM 8092 C CA . LYS B 1 244 ? -131.120 10.829 38.698 1.00 326.92 244 LYS B CA 1
ATOM 8093 C C . LYS B 1 244 ? -131.168 11.328 40.139 1.00 322.29 244 LYS B C 1
ATOM 8094 O O . LYS B 1 244 ? -131.524 10.569 41.047 1.00 317.61 244 LYS B O 1
ATOM 8100 N N . LEU B 1 245 ? -130.817 12.594 40.367 1.00 315.95 245 LEU B N 1
ATOM 8101 C CA . LEU B 1 245 ? -130.815 13.133 41.722 1.00 304.71 245 LEU B CA 1
ATOM 8102 C C . LEU B 1 245 ? -132.219 13.479 42.204 1.00 297.76 245 LEU B C 1
ATOM 8103 O O . LEU B 1 245 ? -132.497 13.387 43.405 1.00 294.78 245 LEU B O 1
ATOM 8108 N N . LEU B 1 246 ? -133.111 13.868 41.295 1.00 290.31 246 LEU B N 1
ATOM 8109 C CA . LEU B 1 246 ? -134.446 14.311 41.672 1.00 274.59 246 LEU B CA 1
ATOM 8110 C C . LEU B 1 246 ? -135.485 13.197 41.639 1.00 283.33 246 LEU B C 1
ATOM 8111 O O . LEU B 1 246 ? -136.629 13.430 42.045 1.00 272.50 246 LEU B O 1
ATOM 8116 N N . GLU B 1 247 ? -135.125 12.000 41.167 1.00 295.29 247 GLU B N 1
ATOM 8117 C CA . GLU B 1 247 ? -136.066 10.884 41.207 1.00 288.96 247 GLU B CA 1
ATOM 8118 C C . GLU B 1 247 ? -136.320 10.420 42.635 1.00 290.08 247 GLU B C 1
ATOM 8119 O O . GLU B 1 247 ? -137.428 9.973 42.953 1.00 284.65 247 GLU B O 1
ATOM 8125 N N . VAL B 1 248 ? -135.313 10.518 43.502 1.00 294.47 248 VAL B N 1
ATOM 8126 C CA . VAL B 1 248 ? -135.460 10.100 44.892 1.00 294.56 248 VAL B CA 1
ATOM 8127 C C . VAL B 1 248 ? -135.955 11.231 45.790 1.00 309.60 248 VAL B C 1
ATOM 8128 O O . VAL B 1 248 ? -136.425 10.964 46.905 1.00 320.87 248 VAL B O 1
ATOM 8132 N N . ALA B 1 249 ? -135.881 12.483 45.329 1.00 309.08 249 ALA B N 1
ATOM 8133 C CA . ALA B 1 249 ? -136.235 13.615 46.180 1.00 299.61 249 ALA B CA 1
ATOM 8134 C C . ALA B 1 249 ? -137.719 13.632 46.530 1.00 299.05 249 ALA B C 1
ATOM 8135 O O . ALA B 1 249 ? -138.091 14.102 47.611 1.00 299.92 249 ALA B O 1
ATOM 8137 N N . ASN B 1 250 ? -138.577 13.131 45.642 1.00 294.89 250 ASN B N 1
ATOM 8138 C CA . ASN B 1 250 ? -140.013 13.155 45.892 1.00 278.59 250 ASN B CA 1
ATOM 8139 C C . ASN B 1 250 ? -140.485 12.001 46.768 1.00 291.79 250 ASN B C 1
ATOM 8140 O O . ASN B 1 250 ? -141.650 11.997 47.181 1.00 280.86 250 ASN B O 1
ATOM 8145 N N . ASP B 1 251 ? -139.618 11.030 47.064 1.00 309.57 251 ASP B N 1
ATOM 8146 C CA . ASP B 1 251 ? -140.009 9.917 47.924 1.00 309.46 251 ASP B CA 1
ATOM 8147 C C . ASP B 1 251 ? -140.076 10.342 49.386 1.00 313.25 251 ASP B C 1
ATOM 8148 O O . ASP B 1 251 ? -141.093 10.131 50.056 1.00 302.59 251 ASP B O 1
ATOM 8153 N N . LEU B 1 252 ? -139.001 10.940 49.898 1.00 321.64 252 LEU B N 1
ATOM 8154 C CA . LEU B 1 252 ? -138.964 11.422 51.273 1.00 311.73 252 LEU B CA 1
ATOM 8155 C C . LEU B 1 252 ? -139.564 12.813 51.432 1.00 306.22 252 LEU B C 1
ATOM 8156 O O . LEU B 1 252 ? -139.536 13.355 52.543 1.00 307.72 252 LEU B O 1
ATOM 8161 N N . GLN B 1 253 ? -140.100 13.395 50.356 1.00 302.09 253 GLN B N 1
ATOM 8162 C CA . GLN B 1 253 ? -140.695 14.732 50.377 1.00 292.74 253 GLN B CA 1
ATOM 8163 C C . GLN B 1 253 ? -139.685 15.776 50.858 1.00 308.21 253 GLN B C 1
ATOM 8164 O O . GLN B 1 253 ? -139.930 16.530 51.802 1.00 319.09 253 GLN B O 1
ATOM 8170 N N . LEU B 1 254 ? -138.527 15.803 50.200 1.00 306.68 254 LEU B N 1
ATOM 8171 C CA . LEU B 1 254 ? -137.519 16.823 50.443 1.00 306.46 254 LEU B CA 1
ATOM 8172 C C . LEU B 1 254 ? -137.461 17.876 49.346 1.00 291.55 254 LEU B C 1
ATOM 8173 O O . LEU B 1 254 ? -136.755 18.876 49.507 1.00 284.21 254 LEU B O 1
ATOM 8178 N N . LEU B 1 255 ? -138.184 17.681 48.243 1.00 282.99 255 LEU B N 1
ATOM 8179 C CA . LEU B 1 255 ? -138.164 18.647 47.152 1.00 272.04 255 LEU B CA 1
ATOM 8180 C C . LEU B 1 255 ? -139.198 19.745 47.378 1.00 283.00 255 LEU B C 1
ATOM 8181 O O . LEU B 1 255 ? -138.877 20.936 47.310 1.00 275.89 255 LEU B O 1
ATOM 8186 N N . TYR B 1 256 ? -140.443 19.359 47.656 1.00 289.79 256 TYR B N 1
ATOM 8187 C CA . TYR B 1 256 ? -141.520 20.323 47.824 1.00 286.15 256 TYR B CA 1
ATOM 8188 C C . TYR B 1 256 ? -141.769 20.697 49.278 1.00 287.99 256 TYR B C 1
ATOM 8189 O O . TYR B 1 256 ? -142.408 21.725 49.532 1.00 283.62 256 TYR B O 1
ATOM 8198 N N . VAL B 1 257 ? -141.281 19.889 50.220 1.00 294.56 257 VAL B N 1
ATOM 8199 C CA . VAL B 1 257 ? -141.431 20.097 51.664 1.00 293.09 257 VAL B CA 1
ATOM 8200 C C . VAL B 1 257 ? -142.834 20.561 52.049 1.00 281.16 257 VAL B C 1
ATOM 8201 O O . VAL B 1 257 ? -143.276 20.360 53.180 1.00 252.37 257 VAL B O 1
ATOM 8205 N N . GLY B 1 269 ? -139.486 24.800 48.182 1.00 245.62 269 GLY B N 1
ATOM 8206 C CA . GLY B 1 269 ? -138.499 24.146 49.021 1.00 252.46 269 GLY B CA 1
ATOM 8207 C C . GLY B 1 269 ? -137.325 25.038 49.374 1.00 282.04 269 GLY B C 1
ATOM 8208 O O . GLY B 1 269 ? -136.991 25.963 48.633 1.00 284.31 269 GLY B O 1
ATOM 8209 N N . ASN B 1 270 ? -136.694 24.755 50.513 1.00 301.30 270 ASN B N 1
ATOM 8210 C CA . ASN B 1 270 ? -135.548 25.534 50.968 1.00 308.41 270 ASN B CA 1
ATOM 8211 C C . ASN B 1 270 ? -134.220 24.914 50.554 1.00 315.57 270 ASN B C 1
ATOM 8212 O O . ASN B 1 270 ? -133.236 25.640 50.370 1.00 322.38 270 ASN B O 1
ATOM 8217 N N . LEU B 1 271 ? -134.170 23.589 50.400 1.00 310.21 271 LEU B N 1
ATOM 8218 C CA . LEU B 1 271 ? -132.938 22.925 49.990 1.00 296.48 271 LEU B CA 1
ATOM 8219 C C . LEU B 1 271 ? -132.569 23.237 48.544 1.00 297.32 271 LEU B C 1
ATOM 8220 O O . LEU B 1 271 ? -131.392 23.135 48.181 1.00 290.24 271 LEU B O 1
ATOM 8225 N N . VAL B 1 272 ? -133.541 23.626 47.719 1.00 296.06 272 VAL B N 1
ATOM 8226 C CA . VAL B 1 272 ? -133.259 23.898 46.314 1.00 281.85 272 VAL B CA 1
ATOM 8227 C C . VAL B 1 272 ? -132.570 25.249 46.135 1.00 281.76 272 VAL B C 1
ATOM 8228 O O . VAL B 1 272 ? -131.716 25.402 45.254 1.00 264.41 272 VAL B O 1
ATOM 8232 N N . LEU B 1 273 ? -132.913 26.240 46.963 1.00 291.31 273 LEU B N 1
ATOM 8233 C CA . LEU B 1 273 ? -132.379 27.586 46.775 1.00 291.95 273 LEU B CA 1
ATOM 8234 C C . LEU B 1 273 ? -130.892 27.666 47.106 1.00 301.80 273 LEU B C 1
ATOM 8235 O O . LEU B 1 273 ? -130.184 28.522 46.561 1.00 296.83 273 LEU B O 1
ATOM 8240 N N . ASP B 1 274 ? -130.402 26.792 47.989 1.00 315.70 274 ASP B N 1
ATOM 8241 C CA . ASP B 1 274 ? -128.997 26.850 48.383 1.00 312.41 274 ASP B CA 1
ATOM 8242 C C . ASP B 1 274 ? -128.074 26.551 47.208 1.00 298.69 274 ASP B C 1
ATOM 8243 O O . ASP B 1 274 ? -127.064 27.238 47.013 1.00 302.58 274 ASP B O 1
ATOM 8248 N N . LEU B 1 275 ? -128.398 25.527 46.416 1.00 282.94 275 LEU B N 1
ATOM 8249 C CA . LEU B 1 275 ? -127.562 25.205 45.263 1.00 266.81 275 LEU B CA 1
ATOM 8250 C C . LEU B 1 275 ? -127.602 26.319 44.225 1.00 275.23 275 LEU B C 1
ATOM 8251 O O . LEU B 1 275 ? -126.574 26.649 43.622 1.00 273.61 275 LEU B O 1
ATOM 8256 N N . LEU B 1 276 ? -128.777 26.915 44.007 1.00 283.49 276 LEU B N 1
ATOM 8257 C CA . LEU B 1 276 ? -128.873 28.042 43.086 1.00 283.67 276 LEU B CA 1
ATOM 8258 C C . LEU B 1 276 ? -128.061 29.234 43.575 1.00 285.63 276 LEU B C 1
ATOM 8259 O O . LEU B 1 276 ? -127.520 29.992 42.762 1.00 278.68 276 LEU B O 1
ATOM 8264 N N . THR B 1 277 ? -127.965 29.416 44.894 1.00 292.91 277 THR B N 1
ATOM 8265 C CA . THR B 1 277 ? -127.170 30.518 45.428 1.00 295.54 277 THR B CA 1
ATOM 8266 C C . THR B 1 277 ? -125.676 30.241 45.296 1.00 302.48 277 THR B C 1
ATOM 8267 O O . THR B 1 277 ? -124.901 31.139 44.947 1.00 305.55 277 THR B O 1
ATOM 8271 N N . TRP B 1 278 ? -125.255 29.003 45.563 1.00 306.98 278 TRP B N 1
ATOM 8272 C CA . TRP B 1 278 ? -123.828 28.684 45.567 1.00 308.79 278 TRP B CA 1
ATOM 8273 C C . TRP B 1 278 ? -123.271 28.546 44.151 1.00 298.43 278 TRP B C 1
ATOM 8274 O O . TRP B 1 278 ? -122.291 29.211 43.791 1.00 299.55 278 TRP B O 1
ATOM 8285 N N . LEU B 1 279 ? -123.879 27.679 43.334 1.00 284.37 279 LEU B N 1
ATOM 8286 C CA . LEU B 1 279 ? -123.330 27.383 42.015 1.00 277.21 279 LEU B CA 1
ATOM 8287 C C . LEU B 1 279 ? -123.366 28.585 41.080 1.00 275.97 279 LEU B C 1
ATOM 8288 O O . LEU B 1 279 ? -122.607 28.617 40.104 1.00 278.88 279 LEU B O 1
ATOM 8293 N N . SER B 1 280 ? -124.226 29.570 41.348 1.00 271.97 280 SER B N 1
ATOM 8294 C CA . SER B 1 280 ? -124.258 30.764 40.508 1.00 267.38 280 SER B CA 1
ATOM 8295 C C . SER B 1 280 ? -122.978 31.576 40.656 1.00 278.77 280 SER B C 1
ATOM 8296 O O . SER B 1 280 ? -122.412 32.043 39.660 1.00 266.89 280 SER B O 1
ATOM 8299 N N . SER B 1 281 ? -122.503 31.752 41.891 1.00 290.09 281 SER B N 1
ATOM 8300 C CA . SER B 1 281 ? -121.250 32.456 42.124 1.00 288.85 281 SER B CA 1
ATOM 8301 C C . SER B 1 281 ? -120.034 31.555 41.962 1.00 292.64 281 SER B C 1
ATOM 8302 O O . SER B 1 281 ? -118.917 32.066 41.819 1.00 282.36 281 SER B O 1
ATOM 8305 N N . PHE B 1 282 ? -120.220 30.232 41.983 1.00 294.89 282 PHE B N 1
ATOM 8306 C CA . PHE B 1 282 ? -119.108 29.316 41.759 1.00 290.38 282 PHE B CA 1
ATOM 8307 C C . PHE B 1 282 ? -118.695 29.237 40.293 1.00 279.78 282 PHE B C 1
ATOM 8308 O O . PHE B 1 282 ? -117.547 28.878 40.006 1.00 268.70 282 PHE B O 1
ATOM 8316 N N . SER B 1 283 ? -119.592 29.571 39.364 1.00 280.33 283 SER B N 1
ATOM 8317 C CA . SER B 1 283 ? -119.346 29.417 37.934 1.00 263.00 283 SER B CA 1
ATOM 8318 C C . SER B 1 283 ? -119.004 30.737 37.247 1.00 260.72 283 SER B C 1
ATOM 8319 O O . SER B 1 283 ? -119.359 30.936 36.080 1.00 259.92 283 SER B O 1
ATOM 8322 N N . VAL B 1 284 ? -118.319 31.643 37.943 1.00 263.84 284 VAL B N 1
ATOM 8323 C CA . VAL B 1 284 ? -117.920 32.920 37.358 1.00 255.74 284 VAL B CA 1
ATOM 8324 C C . VAL B 1 284 ? -116.512 33.274 37.818 1.00 260.49 284 VAL B C 1
ATOM 8325 O O . VAL B 1 284 ? -116.312 34.250 38.551 1.00 253.96 284 VAL B O 1
ATOM 8329 N N . CYS B 1 285 ? -115.529 32.489 37.385 1.00 268.36 285 CYS B N 1
ATOM 8330 C CA . CYS B 1 285 ? -114.137 32.694 37.755 1.00 271.87 285 CYS B CA 1
ATOM 8331 C C . CYS B 1 285 ? -113.266 32.656 36.506 1.00 277.93 285 CYS B C 1
ATOM 8332 O O . CYS B 1 285 ? -113.685 32.183 35.446 1.00 280.52 285 CYS B O 1
ATOM 8335 N N . LYS B 1 286 ? -112.041 33.168 36.643 1.00 282.41 286 LYS B N 1
ATOM 8336 C CA . LYS B 1 286 ? -111.084 33.150 35.542 1.00 288.58 286 LYS B CA 1
ATOM 8337 C C . LYS B 1 286 ? -110.322 31.837 35.439 1.00 294.39 286 LYS B C 1
ATOM 8338 O O . LYS B 1 286 ? -109.939 31.440 34.333 1.00 298.70 286 LYS B O 1
ATOM 8344 N N . ILE B 1 287 ? -110.091 31.154 36.562 1.00 296.58 287 ILE B N 1
ATOM 8345 C CA . ILE B 1 287 ? -109.425 29.858 36.526 1.00 284.22 287 ILE B CA 1
ATOM 8346 C C . ILE B 1 287 ? -110.349 28.840 35.872 1.00 284.03 287 ILE B C 1
ATOM 8347 O O . ILE B 1 287 ? -111.527 28.722 36.233 1.00 281.43 287 ILE B O 1
ATOM 8352 N N . ARG B 1 288 ? -109.813 28.094 34.906 1.00 284.53 288 ARG B N 1
ATOM 8353 C CA . ARG B 1 288 ? -110.602 27.192 34.075 1.00 285.95 288 ARG B CA 1
ATOM 8354 C C . ARG B 1 288 ? -111.043 25.924 34.806 1.00 284.09 288 ARG B C 1
ATOM 8355 O O . ARG B 1 288 ? -111.719 25.084 34.200 1.00 280.67 288 ARG B O 1
ATOM 8363 N N . CYS B 1 289 ? -110.708 25.767 36.087 1.00 280.93 289 CYS B N 1
ATOM 8364 C CA . CYS B 1 289 ? -110.984 24.510 36.779 1.00 265.64 289 CYS B CA 1
ATOM 8365 C C . CYS B 1 289 ? -112.410 24.460 37.326 1.00 263.66 289 CYS B C 1
ATOM 8366 O O . CYS B 1 289 ? -113.184 23.559 36.986 1.00 251.19 289 CYS B O 1
ATOM 8369 N N . PHE B 1 290 ? -112.773 25.423 38.176 1.00 269.47 290 PHE B N 1
ATOM 8370 C CA . PHE B 1 290 ? -114.044 25.353 38.894 1.00 273.97 290 PHE B CA 1
ATOM 8371 C C . PHE B 1 290 ? -115.235 25.745 38.025 1.00 278.66 290 PHE B C 1
ATOM 8372 O O . PHE B 1 290 ? -116.347 25.244 38.242 1.00 288.62 290 PHE B O 1
ATOM 8380 N N . ARG B 1 291 ? -115.028 26.643 37.059 1.00 271.30 291 ARG B N 1
ATOM 8381 C CA . ARG B 1 291 ? -116.133 27.131 36.240 1.00 264.99 291 ARG B CA 1
ATOM 8382 C C . ARG B 1 291 ? -116.771 26.003 35.438 1.00 275.21 291 ARG B C 1
ATOM 8383 O O . ARG B 1 291 ? -118.004 25.899 35.364 1.00 274.34 291 ARG B O 1
ATOM 8391 N N . TYR B 1 292 ? -115.943 25.146 34.834 1.00 275.44 292 TYR B N 1
ATOM 8392 C CA . TYR B 1 292 ? -116.457 24.034 34.041 1.00 282.57 292 TYR B CA 1
ATOM 8393 C C . TYR B 1 292 ? -117.329 23.114 34.886 1.00 298.60 292 TYR B C 1
ATOM 8394 O O . TYR B 1 292 ? -118.458 22.786 34.503 1.00 312.37 292 TYR B O 1
ATOM 8403 N N . ILE B 1 293 ? -116.823 22.695 36.050 1.00 299.55 293 ILE B N 1
ATOM 8404 C CA . ILE B 1 293 ? -117.564 21.737 36.863 1.00 295.72 293 ILE B CA 1
ATOM 8405 C C . ILE B 1 293 ? -118.826 22.370 37.439 1.00 295.30 293 ILE B C 1
ATOM 8406 O O . ILE B 1 293 ? -119.858 21.700 37.558 1.00 300.85 293 ILE B O 1
ATOM 8411 N N . SER B 1 294 ? -118.796 23.667 37.761 1.00 285.79 294 SER B N 1
ATOM 8412 C CA . SER B 1 294 ? -119.998 24.313 38.283 1.00 273.97 294 SER B CA 1
ATOM 8413 C C . SER B 1 294 ? -121.079 24.417 37.210 1.00 278.73 294 SER B C 1
ATOM 8414 O O . SER B 1 294 ? -122.249 24.075 37.450 1.00 279.44 294 SER B O 1
ATOM 8417 N N . THR B 1 295 ? -120.708 24.887 36.015 1.00 277.78 295 THR B N 1
ATOM 8418 C CA . THR B 1 295 ? -121.682 24.985 34.934 1.00 274.80 295 THR B CA 1
ATOM 8419 C C . THR B 1 295 ? -122.215 23.608 34.551 1.00 285.47 295 THR B C 1
ATOM 8420 O O . THR B 1 295 ? -123.403 23.456 34.232 1.00 281.15 295 THR B O 1
ATOM 8424 N N . LEU B 1 296 ? -121.356 22.585 34.604 1.00 296.84 296 LEU B N 1
ATOM 8425 C CA . LEU B 1 296 ? -121.801 21.229 34.303 1.00 299.79 296 LEU B CA 1
ATOM 8426 C C . LEU B 1 296 ? -122.771 20.718 35.360 1.00 294.99 296 LEU B C 1
ATOM 8427 O O . LEU B 1 296 ? -123.757 20.050 35.030 1.00 288.39 296 LEU B O 1
ATOM 8432 N N . THR B 1 297 ? -122.507 21.015 36.636 1.00 296.92 297 THR B N 1
ATOM 8433 C CA . THR B 1 297 ? -123.424 20.609 37.695 1.00 299.19 297 THR B CA 1
ATOM 8434 C C . THR B 1 297 ? -124.783 21.277 37.526 1.00 298.77 297 THR B C 1
ATOM 8435 O O . THR B 1 297 ? -125.823 20.667 37.801 1.00 296.69 297 THR B O 1
ATOM 8439 N N . LEU B 1 298 ? -124.794 22.531 37.069 1.00 296.51 298 LEU B N 1
ATOM 8440 C CA . LEU B 1 298 ? -126.067 23.199 36.800 1.00 294.31 298 LEU B CA 1
ATOM 8441 C C . LEU B 1 298 ? -126.807 22.537 35.637 1.00 294.51 298 LEU B C 1
ATOM 8442 O O . LEU B 1 298 ? -128.009 22.237 35.731 1.00 293.22 298 LEU B O 1
ATOM 8447 N N . TYR B 1 299 ? -126.100 22.293 34.530 1.00 290.23 299 TYR B N 1
ATOM 8448 C CA . TYR B 1 299 ? -126.759 21.736 33.352 1.00 285.70 299 TYR B CA 1
ATOM 8449 C C . TYR B 1 299 ? -127.211 20.295 33.574 1.00 291.17 299 TYR B C 1
ATOM 8450 O O . TYR B 1 299 ? -128.182 19.851 32.950 1.00 299.63 299 TYR B O 1
ATOM 8459 N N . LEU B 1 300 ? -126.545 19.558 34.467 1.00 286.59 300 LEU B N 1
ATOM 8460 C CA . LEU B 1 300 ? -126.965 18.186 34.741 1.00 278.46 300 LEU B CA 1
ATOM 8461 C C . LEU B 1 300 ? -128.334 18.133 35.408 1.00 283.34 300 LEU B C 1
ATOM 8462 O O . LEU B 1 300 ? -129.108 17.202 35.156 1.00 276.20 300 LEU B O 1
ATOM 8467 N N . PHE B 1 301 ? -128.651 19.113 36.257 1.00 289.45 301 PHE B N 1
ATOM 8468 C CA . PHE B 1 301 ? -129.989 19.192 36.832 1.00 290.79 301 PHE B CA 1
ATOM 8469 C C . PHE B 1 301 ? -130.981 19.775 35.833 1.00 297.26 301 PHE B C 1
ATOM 8470 O O . PHE B 1 301 ? -132.154 19.371 35.805 1.00 297.86 301 PHE B O 1
ATOM 8478 N N . GLN B 1 302 ? -130.526 20.733 35.016 1.00 296.43 302 GLN B N 1
ATOM 8479 C CA . GLN B 1 302 ? -131.369 21.224 33.929 1.00 299.90 302 GLN B CA 1
ATOM 8480 C C . GLN B 1 302 ? -131.803 20.095 33.000 1.00 302.88 302 GLN B C 1
ATOM 8481 O O . GLN B 1 302 ? -132.878 20.169 32.393 1.00 303.09 302 GLN B O 1
ATOM 8487 N N . ASP B 1 303 ? -130.976 19.055 32.867 1.00 305.82 303 ASP B N 1
ATOM 8488 C CA . ASP B 1 303 ? -131.347 17.902 32.049 1.00 297.41 303 ASP B CA 1
ATOM 8489 C C . ASP B 1 303 ? -132.634 17.254 32.552 1.00 288.29 303 ASP B C 1
ATOM 8490 O O . ASP B 1 303 ? -133.588 17.067 31.788 1.00 278.45 303 ASP B O 1
ATOM 8495 N N . TYR B 1 304 ? -132.678 16.902 33.839 1.00 289.88 304 TYR B N 1
ATOM 8496 C CA . TYR B 1 304 ? -133.840 16.215 34.392 1.00 288.08 304 TYR B CA 1
ATOM 8497 C C . TYR B 1 304 ? -135.026 17.145 34.619 1.00 292.01 304 TYR B C 1
ATOM 8498 O O . TYR B 1 304 ? -136.161 16.659 34.738 1.00 294.78 304 TYR B O 1
ATOM 8507 N N . LEU B 1 305 ? -134.790 18.459 34.698 1.00 296.34 305 LEU B N 1
ATOM 8508 C CA . LEU B 1 305 ? -135.894 19.400 34.881 1.00 299.06 305 LEU B CA 1
ATOM 8509 C C . LEU B 1 305 ? -136.973 19.213 33.816 1.00 294.13 305 LEU B C 1
ATOM 8510 O O . LEU B 1 305 ? -138.149 18.997 34.133 1.00 287.30 305 LEU B O 1
ATOM 8515 N N . THR B 1 306 ? -136.583 19.282 32.539 1.00 298.54 306 THR B N 1
ATOM 8516 C CA . THR B 1 306 ? -137.557 19.167 31.456 1.00 286.90 306 THR B CA 1
ATOM 8517 C C . THR B 1 306 ? -138.156 17.766 31.389 1.00 276.02 306 THR B C 1
ATOM 8518 O O . THR B 1 306 ? -139.343 17.607 31.068 1.00 268.34 306 THR B O 1
ATOM 8522 N N . GLN B 1 307 ? -137.349 16.740 31.675 1.00 278.30 307 GLN B N 1
ATOM 8523 C CA . GLN B 1 307 ? -137.854 15.372 31.723 1.00 270.72 307 GLN B CA 1
ATOM 8524 C C . GLN B 1 307 ? -139.039 15.269 32.672 1.00 263.87 307 GLN B C 1
ATOM 8525 O O . GLN B 1 307 ? -140.135 14.843 32.286 1.00 257.86 307 GLN B O 1
ATOM 8531 N N . GLN B 1 308 ? -138.832 15.673 33.928 1.00 271.27 308 GLN B N 1
ATOM 8532 C CA . GLN B 1 308 ? -139.904 15.555 34.909 1.00 262.83 308 GLN B CA 1
ATOM 8533 C C . GLN B 1 308 ? -141.041 16.526 34.621 1.00 263.47 308 GLN B C 1
ATOM 8534 O O . GLN B 1 308 ? -142.197 16.228 34.941 1.00 262.63 308 GLN B O 1
ATOM 8540 N N . ALA B 1 309 ? -140.748 17.674 34.003 1.00 267.26 309 ALA B N 1
ATOM 8541 C CA . ALA B 1 309 ? -141.814 18.593 33.617 1.00 266.17 309 ALA B CA 1
ATOM 8542 C C . ALA B 1 309 ? -142.772 17.934 32.632 1.00 270.28 309 ALA B C 1
ATOM 8543 O O . ALA B 1 309 ? -143.992 17.933 32.837 1.00 276.86 309 ALA B O 1
ATOM 8545 N N . VAL B 1 310 ? -142.232 17.351 31.558 1.00 265.08 310 VAL B N 1
ATOM 8546 C CA . VAL B 1 310 ? -143.081 16.685 30.573 1.00 259.37 310 VAL B CA 1
ATOM 8547 C C . VAL B 1 310 ? -143.761 15.465 31.186 1.00 260.02 310 VAL B C 1
ATOM 8548 O O . VAL B 1 310 ? -144.923 15.161 30.875 1.00 262.30 310 VAL B O 1
ATOM 8552 N N . ASN B 1 311 ? -143.059 14.754 32.074 1.00 258.91 311 ASN B N 1
ATOM 8553 C CA . ASN B 1 311 ? -143.647 13.585 32.721 1.00 251.74 311 ASN B CA 1
ATOM 8554 C C . ASN B 1 311 ? -144.874 13.971 33.539 1.00 250.34 311 ASN B C 1
ATOM 8555 O O . ASN B 1 311 ? -145.929 13.335 33.437 1.00 247.28 311 ASN B O 1
ATOM 8560 N N . LEU B 1 312 ? -144.755 15.022 34.355 1.00 254.04 312 LEU B N 1
ATOM 8561 C CA . LEU B 1 312 ? -145.893 15.480 35.142 1.00 274.44 312 LEU B CA 1
ATOM 8562 C C . LEU B 1 312 ? -146.983 16.080 34.263 1.00 286.89 312 LEU B C 1
ATOM 8563 O O . LEU B 1 312 ? -148.167 16.001 34.609 1.00 287.01 312 LEU B O 1
ATOM 8568 N N . GLU B 1 313 ? -146.610 16.679 33.129 1.00 289.87 313 GLU B N 1
ATOM 8569 C CA . GLU B 1 313 ? -147.613 17.284 32.260 1.00 281.31 313 GLU B CA 1
ATOM 8570 C C . GLU B 1 313 ? -148.451 16.239 31.536 1.00 261.75 313 GLU B C 1
ATOM 8571 O O . GLU B 1 313 ? -149.646 16.460 31.308 1.00 241.87 313 GLU B O 1
ATOM 8577 N N . LYS B 1 314 ? -147.859 15.102 31.165 1.00 265.73 314 LYS B N 1
ATOM 8578 C CA . LYS B 1 314 ? -148.593 14.130 30.364 1.00 255.44 314 LYS B CA 1
ATOM 8579 C C . LYS B 1 314 ? -149.094 12.920 31.147 1.00 250.24 314 LYS B C 1
ATOM 8580 O O . LYS B 1 314 ? -150.076 12.301 30.724 1.00 240.64 314 LYS B O 1
ATOM 8586 N N . ASN B 1 315 ? -148.467 12.568 32.270 1.00 251.70 315 ASN B N 1
ATOM 8587 C CA . ASN B 1 315 ? -148.842 11.373 33.018 1.00 243.40 315 ASN B CA 1
ATOM 8588 C C . ASN B 1 315 ? -149.479 11.688 34.365 1.00 248.81 315 ASN B C 1
ATOM 8589 O O . ASN B 1 315 ? -149.711 10.770 35.159 1.00 247.25 315 ASN B O 1
ATOM 8594 N N . TYR B 1 316 ? -149.767 12.958 34.647 1.00 256.83 316 TYR B N 1
ATOM 8595 C CA . TYR B 1 316 ? -150.381 13.327 35.916 1.00 265.91 316 TYR B CA 1
ATOM 8596 C C . TYR B 1 316 ? -151.498 14.343 35.713 1.00 280.30 316 TYR B C 1
ATOM 8597 O O . TYR B 1 316 ? -152.658 14.070 36.036 1.00 288.37 316 TYR B O 1
ATOM 8606 N N . LEU B 1 317 ? -151.157 15.516 35.178 1.00 284.69 317 LEU B N 1
ATOM 8607 C CA . LEU B 1 317 ? -152.154 16.566 34.995 1.00 287.73 317 LEU B CA 1
ATOM 8608 C C . LEU B 1 317 ? -153.167 16.183 33.923 1.00 287.50 317 LEU B C 1
ATOM 8609 O O . LEU B 1 317 ? -154.381 16.260 34.144 1.00 293.58 317 LEU B O 1
ATOM 8614 N N . ALA B 1 318 ? -152.683 15.766 32.750 1.00 276.94 318 ALA B N 1
ATOM 8615 C CA . ALA B 1 318 ? -153.580 15.376 31.668 1.00 273.17 318 ALA B CA 1
ATOM 8616 C C . ALA B 1 318 ? -154.366 14.113 31.992 1.00 274.61 318 ALA B C 1
ATOM 8617 O O . ALA B 1 318 ? -155.439 13.902 31.416 1.00 275.26 318 ALA B O 1
ATOM 8619 N N . LYS B 1 319 ? -153.862 13.272 32.897 1.00 268.51 319 LYS B N 1
ATOM 8620 C CA . LYS B 1 319 ? -154.588 12.064 33.272 1.00 259.90 319 LYS B CA 1
ATOM 8621 C C . LYS B 1 319 ? -155.650 12.357 34.326 1.00 266.66 319 LYS B C 1
ATOM 8622 O O . LYS B 1 319 ? -156.736 11.767 34.297 1.00 241.37 319 LYS B O 1
ATOM 8628 N N . LEU B 1 320 ? -155.356 13.264 35.262 1.00 284.93 320 LEU B N 1
ATOM 8629 C CA . LEU B 1 320 ? -156.355 13.678 36.239 1.00 289.24 320 LEU B CA 1
ATOM 8630 C C . LEU B 1 320 ? -157.405 14.599 35.633 1.00 289.19 320 LEU B C 1
ATOM 8631 O O . LEU B 1 320 ? -158.506 14.710 36.184 1.00 288.21 320 LEU B O 1
ATOM 8636 N N . SER B 1 321 ? -157.092 15.260 34.515 1.00 293.67 321 SER B N 1
ATOM 8637 C CA . SER B 1 321 ? -158.084 16.104 33.858 1.00 288.77 321 SER B CA 1
ATOM 8638 C C . SER B 1 321 ? -159.248 15.276 33.328 1.00 284.52 321 SER B C 1
ATOM 8639 O O . SER B 1 321 ? -160.405 15.709 33.384 1.00 285.92 321 SER B O 1
ATOM 8642 N N . LYS B 1 322 ? -158.963 14.077 32.813 1.00 278.03 322 LYS B N 1
ATOM 8643 C CA . LYS B 1 322 ? -160.034 13.208 32.336 1.00 258.69 322 LYS B CA 1
ATOM 8644 C C . LYS B 1 322 ? -160.880 12.693 33.495 1.00 249.88 322 LYS B C 1
ATOM 8645 O O . LYS B 1 322 ? -162.099 12.534 33.359 1.00 230.14 322 LYS B O 1
ATOM 8651 N N . GLN B 1 323 ? -160.251 12.427 34.642 1.00 258.59 323 GLN B N 1
ATOM 8652 C CA . GLN B 1 323 ? -161.007 12.005 35.817 1.00 252.95 323 GLN B CA 1
ATOM 8653 C C . GLN B 1 323 ? -161.894 13.131 36.331 1.00 264.72 323 GLN B C 1
ATOM 8654 O O . GLN B 1 323 ? -163.032 12.891 36.753 1.00 266.56 323 GLN B O 1
ATOM 8660 N N . LEU B 1 324 ? -161.390 14.367 36.307 1.00 272.05 324 LEU B N 1
ATOM 8661 C CA . LEU B 1 324 ? -162.196 15.505 36.738 1.00 273.52 324 LEU B CA 1
ATOM 8662 C C . LEU B 1 324 ? -163.305 15.816 35.740 1.00 272.86 324 LEU B C 1
ATOM 8663 O O . LEU B 1 324 ? -164.363 16.325 36.129 1.00 276.96 324 LEU B O 1
ATOM 8668 N N . SER B 1 325 ? -163.088 15.517 34.456 1.00 268.34 325 SER B N 1
ATOM 8669 C CA . SER B 1 325 ? -164.133 15.735 33.460 1.00 258.95 325 SER B CA 1
ATOM 8670 C C . SER B 1 325 ? -165.279 14.745 33.622 1.00 265.54 325 SER B C 1
ATOM 8671 O O . SER B 1 325 ? -166.426 15.067 33.291 1.00 265.45 325 SER B O 1
ATOM 8674 N N . LEU B 1 326 ? -164.993 13.543 34.123 1.00 262.93 326 LEU B N 1
ATOM 8675 C CA . LEU B 1 326 ? -166.027 12.547 34.366 1.00 253.18 326 LEU B CA 1
ATOM 8676 C C . LEU B 1 326 ? -166.827 12.818 35.634 1.00 268.13 326 LEU B C 1
ATOM 8677 O O . LEU B 1 326 ? -167.810 12.113 35.886 1.00 268.99 326 LEU B O 1
ATOM 8682 N N . GLU B 1 327 ? -166.437 13.814 36.430 1.00 281.84 327 GLU B N 1
ATOM 8683 C CA . GLU B 1 327 ? -167.098 14.120 37.693 1.00 280.09 327 GLU B CA 1
ATOM 8684 C C . GLU B 1 327 ? -167.775 15.490 37.663 1.00 279.91 327 GLU B C 1
ATOM 8685 O O . GLU B 1 327 ? -167.957 16.127 38.704 1.00 270.12 327 GLU B O 1
ATOM 8691 N N . GLU B 1 328 ? -168.148 15.957 36.473 1.00 282.27 328 GLU B N 1
ATOM 8692 C CA . GLU B 1 328 ? -168.934 17.175 36.318 1.00 276.30 328 GLU B CA 1
ATOM 8693 C C . GLU B 1 328 ? -170.299 16.899 35.710 1.00 282.69 328 GLU B C 1
ATOM 8694 O O . GLU B 1 328 ? -171.320 17.305 36.279 1.00 289.78 328 GLU B O 1
ATOM 8700 N N . LYS B 1 329 ? -170.348 16.217 34.569 1.00 280.20 329 LYS B N 1
ATOM 8701 C CA . LYS B 1 329 ? -171.612 15.799 33.980 1.00 281.90 329 LYS B CA 1
ATOM 8702 C C . LYS B 1 329 ? -172.074 14.502 34.635 1.00 275.33 329 LYS B C 1
ATOM 8703 O O . LYS B 1 329 ? -171.295 13.551 34.756 1.00 249.02 329 LYS B O 1
ATOM 8709 N N . LYS B 1 330 ? -173.335 14.459 35.061 1.00 278.63 330 LYS B N 1
ATOM 8710 C CA . LYS B 1 330 ? -174.263 15.577 34.929 1.00 278.13 330 LYS B CA 1
ATOM 8711 C C . LYS B 1 330 ? -175.121 15.712 36.185 1.00 280.19 330 LYS B C 1
ATOM 8712 O O . LYS B 1 330 ? -175.846 14.785 36.549 1.00 286.37 330 LYS B O 1
ATOM 8718 N N . LYS B 1 331 ? -175.020 16.870 36.844 1.00 274.44 331 LYS B N 1
ATOM 8719 C CA . LYS B 1 331 ? -175.822 17.185 38.030 1.00 259.99 331 LYS B CA 1
ATOM 8720 C C . LYS B 1 331 ? -175.553 16.198 39.166 1.00 270.57 331 LYS B C 1
ATOM 8721 O O . LYS B 1 331 ? -176.476 15.715 39.826 1.00 256.67 331 LYS B O 1
ATOM 8727 N N . ARG B 1 332 ? -174.274 15.896 39.401 1.00 285.19 332 ARG B N 1
ATOM 8728 C CA . ARG B 1 332 ? -173.901 14.977 40.472 1.00 275.90 332 ARG B CA 1
ATOM 8729 C C . ARG B 1 332 ? -172.455 15.187 40.916 1.00 279.54 332 ARG B C 1
ATOM 8730 O O . ARG B 1 332 ? -171.600 14.324 40.676 1.00 268.68 332 ARG B O 1
ATOM 8738 N N . PRO B 1 333 ? -172.139 16.303 41.576 1.00 284.80 333 PRO B N 1
ATOM 8739 C CA . PRO B 1 333 ? -170.772 16.497 42.080 1.00 277.03 333 PRO B CA 1
ATOM 8740 C C . PRO B 1 333 ? -170.536 15.660 43.330 1.00 284.24 333 PRO B C 1
ATOM 8741 O O . PRO B 1 333 ? -171.367 15.631 44.241 1.00 304.76 333 PRO B O 1
ATOM 8745 N N . ASN B 1 334 ? -169.391 14.974 43.369 1.00 270.34 334 ASN B N 1
ATOM 8746 C CA . ASN B 1 334 ? -169.082 14.121 44.511 1.00 264.00 334 ASN B CA 1
ATOM 8747 C C . ASN B 1 334 ? -168.676 14.923 45.741 1.00 270.81 334 ASN B C 1
ATOM 8748 O O . ASN B 1 334 ? -168.931 14.481 46.867 1.00 273.19 334 ASN B O 1
ATOM 8753 N N . ASN B 1 335 ? -168.037 16.080 45.547 1.00 272.31 335 ASN B N 1
ATOM 8754 C CA . ASN B 1 335 ? -167.572 16.946 46.630 1.00 291.08 335 ASN B CA 1
ATOM 8755 C C . ASN B 1 335 ? -166.523 16.263 47.506 1.00 306.52 335 ASN B C 1
ATOM 8756 O O . ASN B 1 335 ? -165.502 16.872 47.840 1.00 317.34 335 ASN B O 1
ATOM 8761 N N . LYS B 1 336 ? -166.765 15.007 47.891 1.00 303.90 336 LYS B N 1
ATOM 8762 C CA . LYS B 1 336 ? -165.756 14.245 48.620 1.00 306.70 336 LYS B CA 1
ATOM 8763 C C . LYS B 1 336 ? -164.520 14.014 47.759 1.00 307.45 336 LYS B C 1
ATOM 8764 O O . LYS B 1 336 ? -163.385 14.192 48.217 1.00 310.00 336 LYS B O 1
ATOM 8770 N N . THR B 1 337 ? -164.722 13.612 46.502 1.00 303.64 337 THR B N 1
ATOM 8771 C CA . THR B 1 337 ? -163.610 13.423 45.580 1.00 295.33 337 THR B CA 1
ATOM 8772 C C . THR B 1 337 ? -163.170 14.731 44.929 1.00 308.89 337 THR B C 1
ATOM 8773 O O . THR B 1 337 ? -162.039 14.816 44.436 1.00 315.78 337 THR B O 1
ATOM 8777 N N . LEU B 1 338 ? -164.035 15.750 44.929 1.00 311.95 338 LEU B N 1
ATOM 8778 C CA . LEU B 1 338 ? -163.675 17.036 44.339 1.00 309.11 338 LEU B CA 1
ATOM 8779 C C . LEU B 1 338 ? -162.520 17.689 45.090 1.00 318.46 338 LEU B C 1
ATOM 8780 O O . LEU B 1 338 ? -161.606 18.248 44.471 1.00 318.23 338 LEU B O 1
ATOM 8785 N N . GLU B 1 339 ? -162.544 17.632 46.425 1.00 324.51 339 GLU B N 1
ATOM 8786 C CA . GLU B 1 339 ? -161.491 18.266 47.210 1.00 317.27 339 GLU B CA 1
ATOM 8787 C C . GLU B 1 339 ? -160.173 17.504 47.141 1.00 321.84 339 GLU B C 1
ATOM 8788 O O . GLU B 1 339 ? -159.121 18.085 47.428 1.00 322.35 339 GLU B O 1
ATOM 8794 N N . LYS B 1 340 ? -160.203 16.222 46.772 1.00 323.80 340 LYS B N 1
ATOM 8795 C CA . LYS B 1 340 ? -158.964 15.497 46.510 1.00 304.97 340 LYS B CA 1
ATOM 8796 C C . LYS B 1 340 ? -158.430 15.810 45.118 1.00 311.45 340 LYS B C 1
ATOM 8797 O O . LYS B 1 340 ? -157.219 16.010 44.939 1.00 309.30 340 LYS B O 1
ATOM 8803 N N . LEU B 1 341 ? -159.324 15.848 44.125 1.00 322.24 341 LEU B N 1
ATOM 8804 C CA . LEU B 1 341 ? -158.914 16.184 42.766 1.00 316.66 341 LEU B CA 1
ATOM 8805 C C . LEU B 1 341 ? -158.310 17.579 42.702 1.00 315.38 341 LEU B C 1
ATOM 8806 O O . LEU B 1 341 ? -157.288 17.788 42.039 1.00 311.31 341 LEU B O 1
ATOM 8811 N N . GLU B 1 342 ? -158.921 18.548 43.392 1.00 322.23 342 GLU B N 1
ATOM 8812 C CA . GLU B 1 342 ? -158.406 19.913 43.335 1.00 315.99 342 GLU B CA 1
ATOM 8813 C C . GLU B 1 342 ? -157.034 20.012 43.991 1.00 309.29 342 GLU B C 1
ATOM 8814 O O . GLU B 1 342 ? -156.155 20.716 43.486 1.00 301.65 342 GLU B O 1
ATOM 8820 N N . SER B 1 343 ? -156.814 19.282 45.088 1.00 310.95 343 SER B N 1
ATOM 8821 C CA . SER B 1 343 ? -155.509 19.316 45.742 1.00 293.24 343 SER B CA 1
ATOM 8822 C C . SER B 1 343 ? -154.438 18.665 44.874 1.00 296.00 343 SER B C 1
ATOM 8823 O O . SER B 1 343 ? -153.331 19.205 44.733 1.00 293.24 343 SER B O 1
ATOM 8826 N N . THR B 1 344 ? -154.747 17.509 44.278 1.00 304.37 344 THR B N 1
ATOM 8827 C CA . THR B 1 344 ? -153.770 16.850 43.415 1.00 297.69 344 THR B CA 1
ATOM 8828 C C . THR B 1 344 ? -153.446 17.704 42.192 1.00 298.39 344 THR B C 1
ATOM 8829 O O . THR B 1 344 ? -152.274 17.840 41.811 1.00 296.62 344 THR B O 1
ATOM 8833 N N . ILE B 1 345 ? -154.468 18.302 41.574 1.00 298.07 345 ILE B N 1
ATOM 8834 C CA . ILE B 1 345 ? -154.233 19.136 40.401 1.00 284.97 345 ILE B CA 1
ATOM 8835 C C . ILE B 1 345 ? -153.482 20.407 40.780 1.00 292.07 345 ILE B C 1
ATOM 8836 O O . ILE B 1 345 ? -152.646 20.891 40.008 1.00 291.07 345 ILE B O 1
ATOM 8841 N N . ALA B 1 346 ? -153.733 20.954 41.973 1.00 298.50 346 ALA B N 1
ATOM 8842 C CA . ALA B 1 346 ? -152.980 22.119 42.423 1.00 292.65 346 ALA B CA 1
ATOM 8843 C C . ALA B 1 346 ? -151.512 21.776 42.638 1.00 298.21 346 ALA B C 1
ATOM 8844 O O . ALA B 1 346 ? -150.628 22.566 42.288 1.00 299.96 346 ALA B O 1
ATOM 8846 N N . GLU B 1 347 ? -151.233 20.602 43.211 1.00 300.18 347 GLU B N 1
ATOM 8847 C CA . GLU B 1 347 ? -149.848 20.161 43.348 1.00 289.34 347 GLU B CA 1
ATOM 8848 C C . GLU B 1 347 ? -149.181 20.033 41.983 1.00 280.66 347 GLU B C 1
ATOM 8849 O O . GLU B 1 347 ? -148.059 20.518 41.774 1.00 268.19 347 GLU B O 1
ATOM 8855 N N . THR B 1 348 ? -149.864 19.378 41.037 1.00 286.43 348 THR B N 1
ATOM 8856 C CA . THR B 1 348 ? -149.287 19.188 39.708 1.00 278.78 348 THR B CA 1
ATOM 8857 C C . THR B 1 348 ? -149.083 20.514 38.983 1.00 279.71 348 THR B C 1
ATOM 8858 O O . THR B 1 348 ? -148.145 20.647 38.188 1.00 281.00 348 THR B O 1
ATOM 8862 N N . GLN B 1 349 ? -149.941 21.503 39.241 1.00 283.38 349 GLN B N 1
ATOM 8863 C CA . GLN B 1 349 ? -149.818 22.792 38.570 1.00 282.00 349 GLN B CA 1
ATOM 8864 C C . GLN B 1 349 ? -148.752 23.673 39.212 1.00 273.55 349 GLN B C 1
ATOM 8865 O O . GLN B 1 349 ? -148.112 24.467 38.513 1.00 260.26 349 GLN B O 1
ATOM 8871 N N . GLY B 1 350 ? -148.548 23.553 40.523 1.00 277.59 350 GLY B N 1
ATOM 8872 C CA . GLY B 1 350 ? -147.552 24.354 41.209 1.00 268.71 350 GLY B CA 1
ATOM 8873 C C . GLY B 1 350 ? -146.139 23.831 41.049 1.00 265.04 350 GLY B C 1
ATOM 8874 O O . GLY B 1 350 ? -145.181 24.615 40.976 1.00 265.89 350 GLY B O 1
ATOM 8875 N N . SER B 1 351 ? -145.991 22.503 41.005 1.00 254.17 351 SER B N 1
ATOM 8876 C CA . SER B 1 351 ? -144.674 21.929 40.753 1.00 254.64 351 SER B CA 1
ATOM 8877 C C . SER B 1 351 ? -144.131 22.385 39.404 1.00 263.85 351 SER B C 1
ATOM 8878 O O . SER B 1 351 ? -142.931 22.654 39.265 1.00 269.65 351 SER B O 1
ATOM 8881 N N . LYS B 1 352 ? -145.007 22.496 38.403 1.00 265.84 352 LYS B N 1
ATOM 8882 C CA . LYS B 1 352 ? -144.581 22.975 37.092 1.00 263.90 352 LYS B CA 1
ATOM 8883 C C . LYS B 1 352 ? -144.120 24.426 37.155 1.00 262.76 352 LYS B C 1
ATOM 8884 O O . LYS B 1 352 ? -143.139 24.797 36.503 1.00 261.17 352 LYS B O 1
ATOM 8890 N N . VAL B 1 353 ? -144.813 25.261 37.934 1.00 263.95 353 VAL B N 1
ATOM 8891 C CA . VAL B 1 353 ? -144.406 26.657 38.070 1.00 260.35 353 VAL B CA 1
ATOM 8892 C C . VAL B 1 353 ? -143.040 26.751 38.739 1.00 271.21 353 VAL B C 1
ATOM 8893 O O . VAL B 1 353 ? -142.189 27.555 38.338 1.00 270.92 353 VAL B O 1
ATOM 8897 N N . VAL B 1 354 ? -142.803 25.921 39.757 1.00 281.95 354 VAL B N 1
ATOM 8898 C CA . VAL B 1 354 ? -141.501 25.931 40.428 1.00 287.30 354 VAL B CA 1
ATOM 8899 C C . VAL B 1 354 ? -140.399 25.482 39.471 1.00 280.87 354 VAL B C 1
ATOM 8900 O O . VAL B 1 354 ? -139.316 26.089 39.407 1.00 281.12 354 VAL B O 1
ATOM 8904 N N . ILE B 1 355 ? -140.654 24.411 38.713 1.00 275.17 355 ILE B N 1
ATOM 8905 C CA . ILE B 1 355 ? -139.667 23.921 37.754 1.00 262.41 355 ILE B CA 1
ATOM 8906 C C . ILE B 1 355 ? -139.374 24.982 36.701 1.00 266.41 355 ILE B C 1
ATOM 8907 O O . ILE B 1 355 ? -138.216 25.197 36.320 1.00 263.80 355 ILE B O 1
ATOM 8912 N N . ASP B 1 356 ? -140.414 25.670 36.221 1.00 264.75 356 ASP B N 1
ATOM 8913 C CA . ASP B 1 356 ? -140.214 26.718 35.226 1.00 254.53 356 ASP B CA 1
ATOM 8914 C C . ASP B 1 356 ? -139.453 27.903 35.801 1.00 260.18 356 ASP B C 1
ATOM 8915 O O . ASP B 1 356 ? -138.664 28.529 35.087 1.00 259.62 356 ASP B O 1
ATOM 8920 N N . SER B 1 357 ? -139.665 28.224 37.079 1.00 266.29 357 SER B N 1
ATOM 8921 C CA . SER B 1 357 ? -138.886 29.288 37.705 1.00 264.44 357 SER B CA 1
ATOM 8922 C C . SER B 1 357 ? -137.408 28.921 37.761 1.00 269.18 357 SER B C 1
ATOM 8923 O O . SER B 1 357 ? -136.541 29.750 37.453 1.00 268.63 357 SER B O 1
ATOM 8926 N N . ILE B 1 358 ? -137.102 27.680 38.149 1.00 270.16 358 ILE B N 1
ATOM 8927 C CA . ILE B 1 358 ? -135.707 27.238 38.175 1.00 264.21 358 ILE B CA 1
ATOM 8928 C C . ILE B 1 358 ? -135.105 27.280 36.772 1.00 261.42 358 ILE B C 1
ATOM 8929 O O . ILE B 1 358 ? -133.967 27.736 36.574 1.00 258.49 358 ILE B O 1
ATOM 8934 N N . ILE B 1 359 ? -135.862 26.804 35.779 1.00 261.26 359 ILE B N 1
ATOM 8935 C CA . ILE B 1 359 ? -135.387 26.799 34.398 1.00 259.72 359 ILE B CA 1
ATOM 8936 C C . ILE B 1 359 ? -135.107 28.219 33.924 1.00 264.18 359 ILE B C 1
ATOM 8937 O O . ILE B 1 359 ? -134.083 28.483 33.285 1.00 262.84 359 ILE B O 1
ATOM 8942 N N . ASP B 1 360 ? -136.009 29.154 34.231 1.00 266.92 360 ASP B N 1
ATOM 8943 C CA . ASP B 1 360 ? -135.823 30.534 33.802 1.00 266.87 360 ASP B CA 1
ATOM 8944 C C . ASP B 1 360 ? -134.623 31.170 34.489 1.00 271.41 360 ASP B C 1
ATOM 8945 O O . ASP B 1 360 ? -133.878 31.928 33.861 1.00 272.34 360 ASP B O 1
ATOM 8950 N N . ASN B 1 361 ? -134.413 30.871 35.774 1.00 271.62 361 ASN B N 1
ATOM 8951 C CA . ASN B 1 361 ? -133.219 31.364 36.457 1.00 264.67 361 ASN B CA 1
ATOM 8952 C C . ASN B 1 361 ? -131.953 30.887 35.755 1.00 264.13 361 ASN B C 1
ATOM 8953 O O . ASN B 1 361 ? -131.065 31.688 35.427 1.00 268.76 361 ASN B O 1
ATOM 8958 N N . ILE B 1 362 ? -131.861 29.577 35.504 1.00 260.39 362 ILE B N 1
ATOM 8959 C CA . ILE B 1 362 ? -130.640 29.028 34.919 1.00 263.08 362 ILE B CA 1
ATOM 8960 C C . ILE B 1 362 ? -130.451 29.510 33.482 1.00 271.14 362 ILE B C 1
ATOM 8961 O O . ILE B 1 362 ? -129.315 29.695 33.027 1.00 267.52 362 ILE B O 1
ATOM 8966 N N . VAL B 1 363 ? -131.543 29.739 32.748 1.00 275.13 363 VAL B N 1
ATOM 8967 C CA . VAL B 1 363 ? -131.419 30.252 31.387 1.00 272.09 363 VAL B CA 1
ATOM 8968 C C . VAL B 1 363 ? -131.022 31.724 31.400 1.00 268.02 363 VAL B C 1
ATOM 8969 O O . VAL B 1 363 ? -130.284 32.185 30.519 1.00 254.14 363 VAL B O 1
ATOM 8973 N N . LYS B 1 364 ? -131.472 32.478 32.405 1.00 273.59 364 LYS B N 1
ATOM 8974 C CA . LYS B 1 364 ? -131.216 33.911 32.442 1.00 263.78 364 LYS B CA 1
ATOM 8975 C C . LYS B 1 364 ? -129.785 34.220 32.865 1.00 262.60 364 LYS B C 1
ATOM 8976 O O . LYS B 1 364 ? -129.083 34.976 32.185 1.00 245.32 364 LYS B O 1
ATOM 8982 N N . LEU B 1 365 ? -129.328 33.648 33.983 1.00 273.80 365 LEU B N 1
ATOM 8983 C CA . LEU B 1 365 ? -128.031 34.054 34.515 1.00 272.46 365 LEU B CA 1
ATOM 8984 C C . LEU B 1 365 ? -126.881 33.125 34.145 1.00 274.16 365 LEU B C 1
ATOM 8985 O O . LEU B 1 365 ? -125.724 33.557 34.200 1.00 273.52 365 LEU B O 1
ATOM 8990 N N . CYS B 1 366 ? -127.153 31.878 33.765 1.00 274.77 366 CYS B N 1
ATOM 8991 C CA . CYS B 1 366 ? -126.086 30.920 33.495 1.00 275.34 366 CYS B CA 1
ATOM 8992 C C . CYS B 1 366 ? -125.851 30.673 32.011 1.00 272.06 366 CYS B C 1
ATOM 8993 O O . CYS B 1 366 ? -124.704 30.480 31.597 1.00 275.71 366 CYS B O 1
ATOM 8996 N N . PHE B 1 367 ? -126.906 30.675 31.193 1.00 263.66 367 PHE B N 1
ATOM 8997 C CA . PHE B 1 367 ? -126.739 30.344 29.781 1.00 258.50 367 PHE B CA 1
ATOM 8998 C C . PHE B 1 367 ? -126.302 31.550 28.957 1.00 254.18 367 PHE B C 1
ATOM 8999 O O . PHE B 1 367 ? -125.492 31.410 28.034 1.00 245.98 367 PHE B O 1
ATOM 9007 N N . VAL B 1 368 ? -126.829 32.737 29.269 1.00 254.11 368 VAL B N 1
ATOM 9008 C CA . VAL B 1 368 ? -126.524 33.916 28.464 1.00 250.94 368 VAL B CA 1
ATOM 9009 C C . VAL B 1 368 ? -125.063 34.321 28.616 1.00 262.13 368 VAL B C 1
ATOM 9010 O O . VAL B 1 368 ? -124.458 34.854 27.678 1.00 261.43 368 VAL B O 1
ATOM 9014 N N . HIS B 1 369 ? -124.466 34.071 29.781 1.00 270.48 369 HIS B N 1
ATOM 9015 C CA . HIS B 1 369 ? -123.084 34.463 30.023 1.00 279.54 369 HIS B CA 1
ATOM 9016 C C . HIS B 1 369 ? -122.073 33.389 29.643 1.00 272.48 369 HIS B C 1
ATOM 9017 O O . HIS B 1 369 ? -120.891 33.708 29.472 1.00 269.52 369 HIS B O 1
ATOM 9024 N N . ARG B 1 370 ? -122.501 32.133 29.504 1.00 268.26 370 ARG B N 1
ATOM 9025 C CA . ARG B 1 370 ? -121.588 31.028 29.237 1.00 260.82 370 ARG B CA 1
ATOM 9026 C C . ARG B 1 370 ? -121.677 30.521 27.801 1.00 253.73 370 ARG B C 1
ATOM 9027 O O . ARG B 1 370 ? -121.314 29.372 27.531 1.00 238.67 370 ARG B O 1
ATOM 9035 N N . TYR B 1 371 ? -122.149 31.352 26.873 1.00 259.09 371 TYR B N 1
ATOM 9036 C CA . TYR B 1 371 ? -122.096 31.030 25.454 1.00 259.80 371 TYR B CA 1
ATOM 9037 C C . TYR B 1 371 ? -121.122 31.922 24.696 1.00 260.44 371 TYR B C 1
ATOM 9038 O O . TYR B 1 371 ? -120.901 31.704 23.500 1.00 254.58 371 TYR B O 1
ATOM 9047 N N . LYS B 1 372 ? -120.530 32.913 25.364 1.00 263.62 372 LYS B N 1
ATOM 9048 C CA . LYS B 1 372 ? -119.432 33.702 24.821 1.00 258.38 372 LYS B CA 1
ATOM 9049 C C . LYS B 1 372 ? -118.134 33.442 25.583 1.00 256.60 372 LYS B C 1
ATOM 9050 O O . LYS B 1 372 ? -117.258 34.309 25.652 1.00 240.06 372 LYS B O 1
ATOM 9056 N N . ASP B 1 373 ? -118.005 32.249 26.158 1.00 262.84 373 ASP B N 1
ATOM 9057 C CA . ASP B 1 373 ? -116.841 31.895 26.954 1.00 262.79 373 ASP B CA 1
ATOM 9058 C C . ASP B 1 373 ? -115.599 31.788 26.071 1.00 271.72 373 ASP B C 1
ATOM 9059 O O . ASP B 1 373 ? -115.679 31.661 24.846 1.00 271.37 373 ASP B O 1
ATOM 9064 N N . VAL B 1 374 ? -114.435 31.841 26.716 1.00 276.97 374 VAL B N 1
ATOM 9065 C CA . VAL B 1 374 ? -113.174 31.790 25.985 1.00 275.61 374 VAL B CA 1
ATOM 9066 C C . VAL B 1 374 ? -112.716 30.357 25.723 1.00 277.68 374 VAL B C 1
ATOM 9067 O O . VAL B 1 374 ? -112.049 30.098 24.716 1.00 275.18 374 VAL B O 1
ATOM 9071 N N . SER B 1 375 ? -113.060 29.417 26.600 1.00 276.01 375 SER B N 1
ATOM 9072 C CA . SER B 1 375 ? -112.658 28.031 26.418 1.00 279.07 375 SER B CA 1
ATOM 9073 C C . SER B 1 375 ? -113.601 27.321 25.454 1.00 276.84 375 SER B C 1
ATOM 9074 O O . SER B 1 375 ? -114.793 27.631 25.372 1.00 267.17 375 SER B O 1
ATOM 9077 N N . ASP B 1 376 ? -113.051 26.352 24.719 1.00 287.52 376 ASP B N 1
ATOM 9078 C CA . ASP B 1 376 ? -113.846 25.631 23.731 1.00 282.23 376 ASP B CA 1
ATOM 9079 C C . ASP B 1 376 ? -114.695 24.541 24.376 1.00 286.24 376 ASP B C 1
ATOM 9080 O O . ASP B 1 376 ? -115.846 24.331 23.976 1.00 288.74 376 ASP B O 1
ATOM 9085 N N . LEU B 1 377 ? -114.151 23.845 25.378 1.00 283.43 377 LEU B N 1
ATOM 9086 C CA . LEU B 1 377 ? -114.890 22.752 26.003 1.00 269.62 377 LEU B CA 1
ATOM 9087 C C . LEU B 1 377 ? -116.108 23.264 26.762 1.00 266.83 377 LEU B C 1
ATOM 9088 O O . LEU B 1 377 ? -117.180 22.652 26.705 1.00 264.32 377 LEU B O 1
ATOM 9093 N N . ILE B 1 378 ? -115.970 24.388 27.468 1.00 268.35 378 ILE B N 1
ATOM 9094 C CA . ILE B 1 378 ? -117.104 24.945 28.201 1.00 262.25 378 ILE B CA 1
ATOM 9095 C C . ILE B 1 378 ? -118.175 25.439 27.235 1.00 270.37 378 ILE B C 1
ATOM 9096 O O . ILE B 1 378 ? -119.372 25.186 27.429 1.00 275.61 378 ILE B O 1
ATOM 9101 N N . ARG B 1 379 ? -117.764 26.146 26.179 1.00 269.55 379 ARG B N 1
ATOM 9102 C CA . ARG B 1 379 ? -118.723 26.645 25.199 1.00 257.40 379 ARG B CA 1
ATOM 9103 C C . ARG B 1 379 ? -119.416 25.509 24.458 1.00 268.69 379 ARG B C 1
ATOM 9104 O O . ARG B 1 379 ? -120.569 25.658 24.037 1.00 264.59 379 ARG B O 1
ATOM 9112 N N . SER B 1 380 ? -118.738 24.370 24.290 1.00 278.30 380 SER B N 1
ATOM 9113 C CA . SER B 1 380 ? -119.358 23.231 23.622 1.00 277.53 380 SER B CA 1
ATOM 9114 C C . SER B 1 380 ? -120.291 22.472 24.559 1.00 280.47 380 SER B C 1
ATOM 9115 O O . SER B 1 380 ? -121.352 22.001 24.133 1.00 277.24 380 SER B O 1
ATOM 9118 N N . GLU B 1 381 ? -119.912 22.337 25.833 1.00 276.85 381 GLU B N 1
ATOM 9119 C CA . GLU B 1 381 ? -120.790 21.696 26.806 1.00 263.69 381 GLU B CA 1
ATOM 9120 C C . GLU B 1 381 ? -122.028 22.537 27.081 1.00 264.91 381 GLU B C 1
ATOM 9121 O O . GLU B 1 381 ? -123.073 21.993 27.458 1.00 241.19 381 GLU B O 1
ATOM 9127 N N . SER B 1 382 ? -121.932 23.858 26.906 1.00 279.89 382 SER B N 1
ATOM 9128 C CA . SER B 1 382 ? -123.105 24.709 27.075 1.00 276.95 382 SER B CA 1
ATOM 9129 C C . SER B 1 382 ? -124.172 24.393 26.034 1.00 276.88 382 SER B C 1
ATOM 9130 O O . SER B 1 382 ? -125.372 24.423 26.334 1.00 274.50 382 SER B O 1
ATOM 9133 N N . MET B 1 383 ? -123.756 24.083 24.806 1.00 282.99 383 MET B N 1
ATOM 9134 C CA . MET B 1 383 ? -124.691 23.790 23.727 1.00 280.64 383 MET B CA 1
ATOM 9135 C C . MET B 1 383 ? -125.034 22.311 23.613 1.00 270.66 383 MET B C 1
ATOM 9136 O O . MET B 1 383 ? -126.063 21.975 23.016 1.00 259.42 383 MET B O 1
ATOM 9141 N N . LEU B 1 384 ? -124.200 21.426 24.163 1.00 265.06 384 LEU B N 1
ATOM 9142 C CA . LEU B 1 384 ? -124.457 19.993 24.046 1.00 251.75 384 LEU B CA 1
ATOM 9143 C C . LEU B 1 384 ? -125.742 19.601 24.766 1.00 241.60 384 LEU B C 1
ATOM 9144 O O . LEU B 1 384 ? -126.614 18.940 24.190 1.00 228.07 384 LEU B O 1
ATOM 9149 N N . HIS B 1 385 ? -125.879 20.002 26.029 1.00 242.80 385 HIS B N 1
ATOM 9150 C CA . HIS B 1 385 ? -127.035 19.610 26.825 1.00 245.54 385 HIS B CA 1
ATOM 9151 C C . HIS B 1 385 ? -128.284 20.425 26.514 1.00 256.13 385 HIS B C 1
ATOM 9152 O O . HIS B 1 385 ? -129.360 20.092 27.023 1.00 257.72 385 HIS B O 1
ATOM 9159 N N . LEU B 1 386 ? -128.172 21.475 25.696 1.00 258.60 386 LEU B N 1
ATOM 9160 C CA . LEU B 1 386 ? -129.355 22.216 25.270 1.00 256.38 386 LEU B CA 1
ATOM 9161 C C . LEU B 1 386 ? -130.244 21.372 24.364 1.00 250.30 386 LEU B C 1
ATOM 9162 O O . LEU B 1 386 ? -131.467 21.572 24.328 1.00 255.93 386 LEU B O 1
ATOM 9167 N N . SER B 1 387 ? -129.649 20.425 23.634 1.00 240.22 387 SER B N 1
ATOM 9168 C CA . SER B 1 387 ? -130.431 19.543 22.775 1.00 241.67 387 SER B CA 1
ATOM 9169 C C . SER B 1 387 ? -131.418 18.716 23.587 1.00 244.92 387 SER B C 1
ATOM 9170 O O . SER B 1 387 ? -132.544 18.471 23.143 1.00 248.28 387 SER B O 1
ATOM 9173 N N . ILE B 1 388 ? -131.017 18.286 24.786 1.00 240.34 388 ILE B N 1
ATOM 9174 C CA . ILE B 1 388 ? -131.916 17.518 25.644 1.00 241.43 388 ILE B CA 1
ATOM 9175 C C . ILE B 1 388 ? -133.117 18.366 26.045 1.00 251.57 388 ILE B C 1
ATOM 9176 O O . ILE B 1 388 ? -134.272 17.927 25.959 1.00 251.61 388 ILE B O 1
ATOM 9181 N N . TRP B 1 389 ? -132.859 19.602 26.485 1.00 256.14 389 TRP B N 1
ATOM 9182 C CA . TRP B 1 389 ? -133.941 20.483 26.909 1.00 261.32 389 TRP B CA 1
ATOM 9183 C C . TRP B 1 389 ? -134.889 20.780 25.755 1.00 253.96 389 TRP B C 1
ATOM 9184 O O . TRP B 1 389 ? -136.107 20.871 25.948 1.00 250.22 389 TRP B O 1
ATOM 9195 N N . ILE B 1 390 ? -134.347 20.935 24.545 1.00 258.33 390 ILE B N 1
ATOM 9196 C CA . ILE B 1 390 ? -135.197 21.238 23.397 1.00 259.59 390 ILE B CA 1
ATOM 9197 C C . ILE B 1 390 ? -136.006 20.011 22.985 1.00 255.01 390 ILE B C 1
ATOM 9198 O O . ILE B 1 390 ? -137.179 20.123 22.610 1.00 252.93 390 ILE B O 1
ATOM 9203 N N . LYS B 1 391 ? -135.402 18.822 23.060 1.00 249.34 391 LYS B N 1
ATOM 9204 C CA . LYS B 1 391 ? -136.120 17.602 22.702 1.00 245.59 391 LYS B CA 1
ATOM 9205 C C . LYS B 1 391 ? -137.245 17.309 23.685 1.00 244.83 391 LYS B C 1
ATOM 9206 O O . LYS B 1 391 ? -138.321 16.848 23.285 1.00 227.03 391 LYS B O 1
ATOM 9212 N N . ASN B 1 392 ? -137.019 17.566 24.973 1.00 251.20 392 ASN B N 1
ATOM 9213 C CA . ASN B 1 392 ? -137.985 17.156 25.991 1.00 249.76 392 ASN B CA 1
ATOM 9214 C C . ASN B 1 392 ? -139.150 18.138 26.097 1.00 250.91 392 ASN B C 1
ATOM 9215 O O . ASN B 1 392 ? -140.290 17.804 25.761 1.00 239.52 392 ASN B O 1
ATOM 9220 N N . TYR B 1 393 ? -138.877 19.357 26.563 1.00 257.04 393 TYR B N 1
ATOM 9221 C CA . TYR B 1 393 ? -139.922 20.326 26.859 1.00 250.99 393 TYR B CA 1
ATOM 9222 C C . TYR B 1 393 ? -140.108 21.261 25.674 1.00 232.99 393 TYR B C 1
ATOM 9223 O O . TYR B 1 393 ? -139.237 22.109 25.426 1.00 214.98 393 TYR B O 1
ATOM 9232 N N . PRO B 1 394 ? -141.208 21.159 24.921 1.00 229.95 394 PRO B N 1
ATOM 9233 C CA . PRO B 1 394 ? -141.376 21.993 23.727 1.00 221.70 394 PRO B CA 1
ATOM 9234 C C . PRO B 1 394 ? -142.160 23.280 23.936 1.00 226.08 394 PRO B C 1
ATOM 9235 O O . PRO B 1 394 ? -142.219 24.097 23.006 1.00 229.16 394 PRO B O 1
ATOM 9239 N N . GLU B 1 395 ? -142.762 23.487 25.108 1.00 228.69 395 GLU B N 1
ATOM 9240 C CA . GLU B 1 395 ? -143.595 24.668 25.311 1.00 231.13 395 GLU B CA 1
ATOM 9241 C C . GLU B 1 395 ? -142.753 25.927 25.487 1.00 233.70 395 GLU B C 1
ATOM 9242 O O . GLU B 1 395 ? -143.042 26.964 24.880 1.00 200.48 395 GLU B O 1
ATOM 9248 N N . TYR B 1 396 ? -141.709 25.856 26.312 1.00 241.43 396 TYR B N 1
ATOM 9249 C CA . TYR B 1 396 ? -140.870 27.007 26.621 1.00 248.94 396 TYR B CA 1
ATOM 9250 C C . TYR B 1 396 ? -139.456 26.848 26.066 1.00 254.68 396 TYR B C 1
ATOM 9251 O O . TYR B 1 396 ? -138.498 27.388 26.625 1.00 269.12 396 TYR B O 1
ATOM 9260 N N . PHE B 1 397 ? -139.310 26.108 24.967 1.00 248.84 397 PHE B N 1
ATOM 9261 C CA . PHE B 1 397 ? -138.007 25.923 24.337 1.00 238.60 397 PHE B CA 1
ATOM 9262 C C . PHE B 1 397 ? -138.121 25.965 22.819 1.00 225.35 397 PHE B C 1
ATOM 9263 O O . PHE B 1 397 ? -137.350 26.662 22.152 1.00 211.39 397 PHE B O 1
ATOM 9271 N N . LEU B 1 398 ? -139.078 25.221 22.265 1.00 229.86 398 LEU B N 1
ATOM 9272 C CA . LEU B 1 398 ? -139.294 25.175 20.819 1.00 230.67 398 LEU B CA 1
ATOM 9273 C C . LEU B 1 398 ? -139.925 26.493 20.378 1.00 232.98 398 LEU B C 1
ATOM 9274 O O . LEU B 1 398 ? -141.137 26.613 20.183 1.00 233.78 398 LEU B O 1
ATOM 9279 N N . LYS B 1 399 ? -139.076 27.507 20.225 1.00 231.62 399 LYS B N 1
ATOM 9280 C CA . LYS B 1 399 ? -139.510 28.831 19.804 1.00 235.95 399 LYS B CA 1
ATOM 9281 C C . LYS B 1 399 ? -138.509 29.388 18.802 1.00 246.27 399 LYS B C 1
ATOM 9282 O O . LYS B 1 399 ? -137.458 28.797 18.543 1.00 240.62 399 LYS B O 1
ATOM 9288 N N . VAL B 1 400 ? -138.850 30.545 18.234 1.00 265.74 400 VAL B N 1
ATOM 9289 C CA . VAL B 1 400 ? -137.972 31.181 17.258 1.00 270.43 400 VAL B CA 1
ATOM 9290 C C . VAL B 1 400 ? -136.880 31.984 17.956 1.00 271.67 400 VAL B C 1
ATOM 9291 O O . VAL B 1 400 ? -135.717 31.964 17.538 1.00 263.80 400 VAL B O 1
ATOM 9295 N N . THR B 1 401 ? -137.233 32.698 19.028 1.00 281.48 401 THR B N 1
ATOM 9296 C CA . THR B 1 401 ? -136.252 33.493 19.757 1.00 260.07 401 THR B CA 1
ATOM 9297 C C . THR B 1 401 ? -135.274 32.626 20.542 1.00 248.70 401 THR B C 1
ATOM 9298 O O . THR B 1 401 ? -134.178 33.090 20.872 1.00 241.31 401 THR B O 1
ATOM 9302 N N . PHE B 1 402 ? -135.638 31.378 20.838 1.00 247.52 402 PHE B N 1
ATOM 9303 C CA . PHE B 1 402 ? -134.766 30.493 21.598 1.00 238.92 402 PHE B CA 1
ATOM 9304 C C . PHE B 1 402 ? -133.822 29.686 20.718 1.00 232.31 402 PHE B C 1
ATOM 9305 O O . PHE B 1 402 ? -132.815 29.174 21.221 1.00 226.19 402 PHE B O 1
ATOM 9313 N N . LEU B 1 403 ? -134.116 29.563 19.425 1.00 235.50 403 LEU B N 1
ATOM 9314 C CA . LEU B 1 403 ? -133.266 28.836 18.492 1.00 230.19 403 LEU B CA 1
ATOM 9315 C C . LEU B 1 403 ? -132.311 29.749 17.732 1.00 237.32 403 LEU B C 1
ATOM 9316 O O . LEU B 1 403 ? -131.640 29.288 16.803 1.00 230.73 403 LEU B O 1
ATOM 9321 N N . LYS B 1 404 ? -132.234 31.030 18.101 1.00 247.42 404 LYS B N 1
ATOM 9322 C CA . LYS B 1 404 ? -131.307 31.945 17.447 1.00 238.45 404 LYS B CA 1
ATOM 9323 C C . LYS B 1 404 ? -129.864 31.724 17.878 1.00 239.71 404 LYS B C 1
ATOM 9324 O O . LYS B 1 404 ? -128.947 32.117 17.149 1.00 237.31 404 LYS B O 1
ATOM 9330 N N . TYR B 1 405 ? -129.644 31.100 19.038 1.00 246.94 405 TYR B N 1
ATOM 9331 C CA . TYR B 1 405 ? -128.282 30.860 19.503 1.00 247.59 405 TYR B CA 1
ATOM 9332 C C . TYR B 1 405 ? -127.568 29.826 18.641 1.00 241.57 405 TYR B C 1
ATOM 9333 O O . TYR B 1 405 ? -126.343 29.895 18.481 1.00 246.53 405 TYR B O 1
ATOM 9342 N N . PHE B 1 406 ? -128.309 28.873 18.073 1.00 223.29 406 PHE B N 1
ATOM 9343 C CA . PHE B 1 406 ? -127.702 27.915 17.155 1.00 232.88 406 PHE B CA 1
ATOM 9344 C C . PHE B 1 406 ? -127.213 28.608 15.889 1.00 239.32 406 PHE B C 1
ATOM 9345 O O . PHE B 1 406 ? -126.080 28.389 15.448 1.00 244.18 406 PHE B O 1
ATOM 9353 N N . GLY B 1 407 ? -128.057 29.452 15.291 1.00 227.77 407 GLY B N 1
ATOM 9354 C CA . GLY B 1 407 ? -127.621 30.227 14.142 1.00 235.31 407 GLY B CA 1
ATOM 9355 C C . GLY B 1 407 ? -126.512 31.204 14.480 1.00 249.07 407 GLY B C 1
ATOM 9356 O O . GLY B 1 407 ? -125.708 31.561 13.615 1.00 246.04 407 GLY B O 1
ATOM 9357 N N . TRP B 1 408 ? -126.454 31.649 15.736 1.00 259.85 408 TRP B N 1
ATOM 9358 C CA . TRP B 1 408 ? -125.360 32.507 16.180 1.00 244.34 408 TRP B CA 1
ATOM 9359 C C . TRP B 1 408 ? -124.041 31.745 16.199 1.00 241.31 408 TRP B C 1
ATOM 9360 O O . TRP B 1 408 ? -123.071 32.134 15.537 1.00 227.37 408 TRP B O 1
ATOM 9371 N N . LEU B 1 409 ? -123.988 30.650 16.956 1.00 244.32 409 LEU B N 1
ATOM 9372 C CA . LEU B 1 409 ? -122.766 29.872 17.116 1.00 238.94 409 LEU B CA 1
ATOM 9373 C C . LEU B 1 409 ? -122.462 28.973 15.925 1.00 241.89 409 LEU B C 1
ATOM 9374 O O . LEU B 1 409 ? -121.462 28.247 15.962 1.00 235.29 409 LEU B O 1
ATOM 9379 N N . LEU B 1 410 ? -123.300 28.986 14.884 1.00 247.56 410 LEU B N 1
ATOM 9380 C CA . LEU B 1 410 ? -122.952 28.285 13.653 1.00 251.39 410 LEU B CA 1
ATOM 9381 C C . LEU B 1 410 ? -121.643 28.799 13.066 1.00 267.71 410 LEU B C 1
ATOM 9382 O O . LEU B 1 410 ? -120.881 28.026 12.476 1.00 292.06 410 LEU B O 1
ATOM 9387 N N . SER B 1 411 ? -121.364 30.091 13.220 1.00 258.05 411 SER B N 1
ATOM 9388 C CA . SER B 1 411 ? -120.124 30.704 12.752 1.00 245.59 411 SER B CA 1
ATOM 9389 C C . SER B 1 411 ? -119.317 31.120 13.979 1.00 239.41 411 SER B C 1
ATOM 9390 O O . SER B 1 411 ? -119.336 32.277 14.402 1.00 240.92 411 SER B O 1
ATOM 9393 N N . ASP B 1 412 ? -118.601 30.158 14.553 1.00 234.07 412 ASP B N 1
ATOM 9394 C CA . ASP B 1 412 ? -117.804 30.371 15.751 1.00 236.10 412 ASP B CA 1
ATOM 9395 C C . ASP B 1 412 ? -116.320 30.302 15.413 1.00 254.07 412 ASP B C 1
ATOM 9396 O O . ASP B 1 412 ? -115.914 29.637 14.455 1.00 259.32 412 ASP B O 1
ATOM 9401 N N . ASN B 1 413 ? -115.511 31.002 16.213 1.00 262.90 413 ASN B N 1
ATOM 9402 C CA . ASN B 1 413 ? -114.070 31.018 15.980 1.00 256.93 413 ASN B CA 1
ATOM 9403 C C . ASN B 1 413 ? -113.435 29.676 16.324 1.00 252.41 413 ASN B C 1
ATOM 9404 O O . ASN B 1 413 ? -112.511 29.227 15.636 1.00 246.20 413 ASN B O 1
ATOM 9409 N N . SER B 1 414 ? -113.912 29.025 17.381 1.00 256.02 414 SER B N 1
ATOM 9410 C CA . SER B 1 414 ? -113.357 27.744 17.785 1.00 253.92 414 SER B CA 1
ATOM 9411 C C . SER B 1 414 ? -113.775 26.647 16.806 1.00 255.45 414 SER B C 1
ATOM 9412 O O . SER B 1 414 ? -114.660 26.825 15.964 1.00 257.34 414 SER B O 1
ATOM 9415 N N . VAL B 1 415 ? -113.125 25.495 16.932 1.00 251.29 415 VAL B N 1
ATOM 9416 C CA . VAL B 1 415 ? -113.345 24.374 16.029 1.00 249.64 415 VAL B CA 1
ATOM 9417 C C . VAL B 1 415 ? -114.318 23.358 16.615 1.00 253.20 415 VAL B C 1
ATOM 9418 O O . VAL B 1 415 ? -115.203 22.868 15.912 1.00 250.86 415 VAL B O 1
ATOM 9422 N N . SER B 1 416 ? -114.175 23.035 17.901 1.00 254.58 416 SER B N 1
ATOM 9423 C CA . SER B 1 416 ? -114.998 22.006 18.528 1.00 248.19 416 SER B CA 1
ATOM 9424 C C . SER B 1 416 ? -116.428 22.457 18.798 1.00 246.32 416 SER B C 1
ATOM 9425 O O . SER B 1 416 ? -117.234 21.638 19.257 1.00 235.61 416 SER B O 1
ATOM 9428 N N . VAL B 1 417 ? -116.768 23.718 18.532 1.00 249.07 417 VAL B N 1
ATOM 9429 C CA . VAL B 1 417 ? -118.131 24.188 18.757 1.00 240.68 417 VAL B CA 1
ATOM 9430 C C . VAL B 1 417 ? -119.017 23.859 17.562 1.00 240.92 417 VAL B C 1
ATOM 9431 O O . VAL B 1 417 ? -120.130 23.338 17.718 1.00 247.87 417 VAL B O 1
ATOM 9435 N N . ARG B 1 418 ? -118.534 24.167 16.354 1.00 236.23 418 ARG B N 1
ATOM 9436 C CA . ARG B 1 418 ? -119.310 23.901 15.148 1.00 239.29 418 ARG B CA 1
ATOM 9437 C C . ARG B 1 418 ? -119.582 22.414 14.972 1.00 248.18 418 ARG B C 1
ATOM 9438 O O . ARG B 1 418 ? -120.633 22.038 14.441 1.00 252.37 418 ARG B O 1
ATOM 9446 N N . LEU B 1 419 ? -118.658 21.558 15.415 1.00 247.87 419 LEU B N 1
ATOM 9447 C CA . LEU B 1 419 ? -118.870 20.117 15.320 1.00 245.78 419 LEU B CA 1
ATOM 9448 C C . LEU B 1 419 ? -120.119 19.697 16.086 1.00 242.75 419 LEU B C 1
ATOM 9449 O O . LEU B 1 419 ? -121.008 19.038 15.535 1.00 253.37 419 LEU B O 1
ATOM 9454 N N . GLN B 1 420 ? -120.211 20.088 17.359 1.00 240.10 420 GLN B N 1
ATOM 9455 C CA . GLN B 1 420 ? -121.380 19.729 18.156 1.00 230.89 420 GLN B CA 1
ATOM 9456 C C . GLN B 1 420 ? -122.637 20.428 17.652 1.00 228.01 420 GLN B C 1
ATOM 9457 O O . GLN B 1 420 ? -123.727 19.845 17.679 1.00 216.95 420 GLN B O 1
ATOM 9463 N N . VAL B 1 421 ? -122.508 21.670 17.174 1.00 238.31 421 VAL B N 1
ATOM 9464 C CA . VAL B 1 421 ? -123.675 22.385 16.658 1.00 229.88 421 VAL B CA 1
ATOM 9465 C C . VAL B 1 421 ? -124.269 21.642 15.465 1.00 219.83 421 VAL B C 1
ATOM 9466 O O . VAL B 1 421 ? -125.482 21.398 15.402 1.00 216.31 421 VAL B O 1
ATOM 9470 N N . THR B 1 422 ? -123.422 21.265 14.506 1.00 221.76 422 THR B N 1
ATOM 9471 C CA . THR B 1 422 ? -123.890 20.570 13.315 1.00 220.51 422 THR B CA 1
ATOM 9472 C C . THR B 1 422 ? -124.209 19.103 13.573 1.00 222.54 422 THR B C 1
ATOM 9473 O O . THR B 1 422 ? -124.871 18.475 12.741 1.00 216.87 422 THR B O 1
ATOM 9477 N N . LYS B 1 423 ? -123.744 18.538 14.690 1.00 224.02 423 LYS B N 1
ATOM 9478 C CA . LYS B 1 423 ? -124.210 17.214 15.088 1.00 210.10 423 LYS B CA 1
ATOM 9479 C C . LYS B 1 423 ? -125.589 17.273 15.731 1.00 205.99 423 LYS B C 1
ATOM 9480 O O . LYS B 1 423 ? -126.369 16.324 15.604 1.00 203.20 423 LYS B O 1
ATOM 9486 N N . ILE B 1 424 ? -125.900 18.372 16.420 1.00 214.34 424 ILE B N 1
ATOM 9487 C CA . ILE B 1 424 ? -127.203 18.508 17.060 1.00 223.62 424 ILE B CA 1
ATOM 9488 C C . ILE B 1 424 ? -128.271 18.949 16.061 1.00 219.33 424 ILE B C 1
ATOM 9489 O O . ILE B 1 424 ? -129.430 18.527 16.162 1.00 215.25 424 ILE B O 1
ATOM 9494 N N . LEU B 1 425 ? -127.903 19.776 15.082 1.00 212.72 425 LEU B N 1
ATOM 9495 C CA . LEU B 1 425 ? -128.883 20.333 14.150 1.00 199.51 425 LEU B CA 1
ATOM 9496 C C . LEU B 1 425 ? -129.780 19.307 13.458 1.00 203.60 425 LEU B C 1
ATOM 9497 O O . LEU B 1 425 ? -130.990 19.570 13.353 1.00 204.88 425 LEU B O 1
ATOM 9502 N N . PRO B 1 426 ? -129.293 18.162 12.961 1.00 211.33 426 PRO B N 1
ATOM 9503 C CA . PRO B 1 426 ? -130.208 17.223 12.287 1.00 217.97 426 PRO B CA 1
ATOM 9504 C C . PRO B 1 426 ? -131.282 16.647 13.195 1.00 216.43 426 PRO B C 1
ATOM 9505 O O . PRO B 1 426 ? -132.307 16.173 12.689 1.00 213.90 426 PRO B O 1
ATOM 9509 N N . HIS B 1 427 ? -131.086 16.670 14.515 1.00 212.56 427 HIS B N 1
ATOM 9510 C CA . HIS B 1 427 ? -132.089 16.129 15.425 1.00 205.02 427 HIS B CA 1
ATOM 9511 C C . HIS B 1 427 ? -133.336 17.000 15.499 1.00 205.95 427 HIS B C 1
ATOM 9512 O O . HIS B 1 427 ? -134.407 16.498 15.854 1.00 209.23 427 HIS B O 1
ATOM 9519 N N . LEU B 1 428 ? -133.222 18.290 15.171 1.00 211.86 428 LEU B N 1
ATOM 9520 C CA . LEU B 1 428 ? -134.386 19.169 15.211 1.00 224.66 428 LEU B CA 1
ATOM 9521 C C . LEU B 1 428 ? -135.335 18.884 14.054 1.00 223.69 428 LEU B C 1
ATOM 9522 O O . LEU B 1 428 ? -136.559 18.949 14.216 1.00 233.86 428 LEU B O 1
ATOM 9527 N N . ILE B 1 429 ? -134.789 18.562 12.877 1.00 219.05 429 ILE B N 1
ATOM 9528 C CA . ILE B 1 429 ? -135.618 18.309 11.701 1.00 221.70 429 ILE B CA 1
ATOM 9529 C C . ILE B 1 429 ? -136.309 16.956 11.749 1.00 226.49 429 ILE B C 1
ATOM 9530 O O . ILE B 1 429 ? -137.159 16.674 10.894 1.00 233.39 429 ILE B O 1
ATOM 9535 N N . ILE B 1 430 ? -135.977 16.112 12.728 1.00 224.36 430 ILE B N 1
ATOM 9536 C CA . ILE B 1 430 ? -136.634 14.814 12.845 1.00 227.14 430 ILE B CA 1
ATOM 9537 C C . ILE B 1 430 ? -138.086 14.980 13.277 1.00 237.95 430 ILE B C 1
ATOM 9538 O O . ILE B 1 430 ? -138.950 14.175 12.903 1.00 230.72 430 ILE B O 1
ATOM 9543 N N . GLN B 1 431 ? -138.387 16.025 14.052 1.00 239.80 431 GLN B N 1
ATOM 9544 C CA . GLN B 1 431 ? -139.749 16.217 14.540 1.00 245.96 431 GLN B CA 1
ATOM 9545 C C . GLN B 1 431 ? -140.699 16.606 13.413 1.00 248.88 431 GLN B C 1
ATOM 9546 O O . GLN B 1 431 ? -141.833 16.115 13.354 1.00 246.22 431 GLN B O 1
ATOM 9552 N N . ASN B 1 432 ? -140.262 17.481 12.513 1.00 248.21 432 ASN B N 1
ATOM 9553 C CA . ASN B 1 432 ? -141.102 17.911 11.399 1.00 245.80 432 ASN B CA 1
ATOM 9554 C C . ASN B 1 432 ? -140.994 16.947 10.222 1.00 240.15 432 ASN B C 1
ATOM 9555 O O . ASN B 1 432 ? -141.986 16.657 9.551 1.00 215.33 432 ASN B O 1
ATOM 9560 N N . SER B 1 441 ? -143.933 25.857 10.827 1.00 200.02 441 SER B N 1
ATOM 9561 C CA . SER B 1 441 ? -144.588 27.032 11.389 1.00 211.98 441 SER B CA 1
ATOM 9562 C C . SER B 1 441 ? -143.713 27.693 12.450 1.00 209.61 441 SER B C 1
ATOM 9563 O O . SER B 1 441 ? -143.581 28.916 12.486 1.00 204.11 441 SER B O 1
ATOM 9566 N N . ALA B 1 442 ? -143.115 26.872 13.317 1.00 215.17 442 ALA B N 1
ATOM 9567 C CA . ALA B 1 442 ? -142.248 27.365 14.376 1.00 222.07 442 ALA B CA 1
ATOM 9568 C C . ALA B 1 442 ? -140.780 27.015 14.181 1.00 238.23 442 ALA B C 1
ATOM 9569 O O . ALA B 1 442 ? -139.926 27.633 14.823 1.00 237.57 442 ALA B O 1
ATOM 9571 N N . ILE B 1 443 ? -140.468 26.051 13.316 1.00 247.34 443 ILE B N 1
ATOM 9572 C CA . ILE B 1 443 ? -139.094 25.615 13.096 1.00 235.59 443 ILE B CA 1
ATOM 9573 C C . ILE B 1 443 ? -138.605 26.170 11.764 1.00 223.43 443 ILE B C 1
ATOM 9574 O O . ILE B 1 443 ? -137.411 26.447 11.592 1.00 209.99 443 ILE B O 1
ATOM 9579 N N . ARG B 1 444 ? -139.532 26.353 10.819 1.00 228.42 444 ARG B N 1
ATOM 9580 C CA . ARG B 1 444 ? -139.163 26.831 9.490 1.00 219.48 444 ARG B CA 1
ATOM 9581 C C . ARG B 1 444 ? -138.521 28.214 9.538 1.00 218.42 444 ARG B C 1
ATOM 9582 O O . ARG B 1 444 ? -137.689 28.540 8.683 1.00 216.80 444 ARG B O 1
ATOM 9590 N N . GLN B 1 445 ? -138.876 29.031 10.533 1.00 223.94 445 GLN B N 1
ATOM 9591 C CA . GLN B 1 445 ? -138.374 30.399 10.591 1.00 236.06 445 GLN B CA 1
ATOM 9592 C C . GLN B 1 445 ? -136.883 30.473 10.900 1.00 234.26 445 GLN B C 1
ATOM 9593 O O . GLN B 1 445 ? -136.259 31.502 10.621 1.00 233.72 445 GLN B O 1
ATOM 9599 N N . VAL B 1 446 ? -136.298 29.419 11.467 1.00 230.28 446 VAL B N 1
ATOM 9600 C CA . VAL B 1 446 ? -134.865 29.428 11.747 1.00 218.46 446 VAL B CA 1
ATOM 9601 C C . VAL B 1 446 ? -134.071 29.121 10.484 1.00 212.02 446 VAL B C 1
ATOM 9602 O O . VAL B 1 446 ? -133.115 29.830 10.141 1.00 203.86 446 VAL B O 1
ATOM 9606 N N . PHE B 1 447 ? -134.454 28.054 9.779 1.00 215.15 447 PHE B N 1
ATOM 9607 C CA . PHE B 1 447 ? -133.779 27.702 8.536 1.00 217.10 447 PHE B CA 1
ATOM 9608 C C . PHE B 1 447 ? -133.994 28.769 7.472 1.00 216.95 447 PHE B C 1
ATOM 9609 O O . PHE B 1 447 ? -133.047 29.154 6.779 1.00 221.73 447 PHE B O 1
ATOM 9617 N N . GLU B 1 448 ? -135.224 29.279 7.351 1.00 211.29 448 GLU B N 1
ATOM 9618 C CA . GLU B 1 448 ? -135.534 30.304 6.360 1.00 207.15 448 GLU B CA 1
ATOM 9619 C C . GLU B 1 448 ? -134.641 31.532 6.495 1.00 215.98 448 GLU B C 1
ATOM 9620 O O . GLU B 1 448 ? -134.532 32.313 5.543 1.00 226.14 448 GLU B O 1
ATOM 9626 N N . ARG B 1 449 ? -134.001 31.717 7.648 1.00 221.12 449 ARG B N 1
ATOM 9627 C CA . ARG B 1 449 ? -133.111 32.845 7.875 1.00 232.41 449 ARG B CA 1
ATOM 9628 C C . ARG B 1 449 ? -131.637 32.474 7.891 1.00 228.72 449 ARG B C 1
ATOM 9629 O O . ARG B 1 449 ? -130.807 33.300 7.506 1.00 217.29 449 ARG B O 1
ATOM 9637 N N . PHE B 1 450 ? -131.283 31.261 8.320 1.00 227.84 450 PHE B N 1
ATOM 9638 C CA . PHE B 1 450 ? -129.880 30.889 8.465 1.00 230.33 450 PHE B CA 1
ATOM 9639 C C . PHE B 1 450 ? -129.413 29.845 7.454 1.00 230.44 450 PHE B C 1
ATOM 9640 O O . PHE B 1 450 ? -128.305 29.313 7.597 1.00 230.54 450 PHE B O 1
ATOM 9648 N N . LYS B 1 451 ? -130.211 29.550 6.423 1.00 233.73 451 LYS B N 1
ATOM 9649 C CA . LYS B 1 451 ? -129.749 28.604 5.414 1.00 231.14 451 LYS B CA 1
ATOM 9650 C C . LYS B 1 451 ? -128.592 29.170 4.601 1.00 236.53 451 LYS B C 1
ATOM 9651 O O . LYS B 1 451 ? -127.772 28.406 4.084 1.00 259.20 451 LYS B O 1
ATOM 9657 N N . THR B 1 452 ? -128.488 30.496 4.499 1.00 222.98 452 THR B N 1
ATOM 9658 C CA . THR B 1 452 ? -127.335 31.096 3.835 1.00 216.55 452 THR B CA 1
ATOM 9659 C C . THR B 1 452 ? -126.051 30.810 4.608 1.00 226.94 452 THR B C 1
ATOM 9660 O O . THR B 1 452 ? -125.031 30.418 4.025 1.00 228.12 452 THR B O 1
ATOM 9664 N N . LYS B 1 453 ? -126.085 30.999 5.931 1.00 230.15 453 LYS B N 1
ATOM 9665 C CA . LYS B 1 453 ? -124.937 30.642 6.759 1.00 225.10 453 LYS B CA 1
ATOM 9666 C C . LYS B 1 453 ? -124.655 29.146 6.693 1.00 219.75 453 LYS B C 1
ATOM 9667 O O . LYS B 1 453 ? -123.492 28.725 6.710 1.00 219.00 453 LYS B O 1
ATOM 9673 N N . ILE B 1 454 ? -125.708 28.327 6.624 1.00 222.70 454 ILE B N 1
ATOM 9674 C CA . ILE B 1 454 ? -125.509 26.883 6.522 1.00 218.13 454 ILE B CA 1
ATOM 9675 C C . ILE B 1 454 ? -124.787 26.532 5.225 1.00 222.84 454 ILE B C 1
ATOM 9676 O O . ILE B 1 454 ? -123.881 25.692 5.214 1.00 219.02 454 ILE B O 1
ATOM 9681 N N . LEU B 1 455 ? -125.171 27.172 4.116 1.00 228.92 455 LEU B N 1
ATOM 9682 C CA . LEU B 1 455 ? -124.473 26.954 2.850 1.00 233.92 455 LEU B CA 1
ATOM 9683 C C . LEU B 1 455 ? -123.021 27.407 2.935 1.00 244.71 455 LEU B C 1
ATOM 9684 O O . LEU B 1 455 ? -122.112 26.715 2.452 1.00 258.57 455 LEU B O 1
ATOM 9689 N N . GLU B 1 456 ? -122.786 28.579 3.533 1.00 237.61 456 GLU B N 1
ATOM 9690 C CA . GLU B 1 456 ? -121.424 29.087 3.664 1.00 228.39 456 GLU B CA 1
ATOM 9691 C C . GLU B 1 456 ? -120.551 28.126 4.462 1.00 223.98 456 GLU B C 1
ATOM 9692 O O . GLU B 1 456 ? -119.390 27.887 4.108 1.00 221.53 456 GLU B O 1
ATOM 9698 N N . VAL B 1 457 ? -121.099 27.551 5.536 1.00 219.50 457 VAL B N 1
ATOM 9699 C CA . VAL B 1 457 ? -120.335 26.612 6.351 1.00 216.78 457 VAL B CA 1
ATOM 9700 C C . VAL B 1 457 ? -120.152 25.287 5.619 1.00 227.77 457 VAL B C 1
ATOM 9701 O O . VAL B 1 457 ? -119.097 24.649 5.716 1.00 226.34 457 VAL B O 1
ATOM 9705 N N . ALA B 1 458 ? -121.167 24.852 4.870 1.00 229.87 458 ALA B N 1
ATOM 9706 C CA . ALA B 1 458 ? -121.055 23.589 4.151 1.00 225.37 458 ALA B CA 1
ATOM 9707 C C . ALA B 1 458 ? -120.028 23.667 3.030 1.00 241.54 458 ALA B C 1
ATOM 9708 O O . ALA B 1 458 ? -119.417 22.651 2.683 1.00 238.41 458 ALA B O 1
ATOM 9710 N N . ILE B 1 459 ? -119.813 24.852 2.459 1.00 258.19 459 ILE B N 1
ATOM 9711 C CA . ILE B 1 459 ? -118.847 24.977 1.371 1.00 244.01 459 ILE B CA 1
ATOM 9712 C C . ILE B 1 459 ? -117.500 25.473 1.887 1.00 237.02 459 ILE B C 1
ATOM 9713 O O . ILE B 1 459 ? -116.525 24.714 1.930 1.00 237.91 459 ILE B O 1
ATOM 9718 N N . ARG B 1 460 ? -117.433 26.741 2.289 1.00 234.55 460 ARG B N 1
ATOM 9719 C CA . ARG B 1 460 ? -116.153 27.390 2.585 1.00 237.20 460 ARG B CA 1
ATOM 9720 C C . ARG B 1 460 ? -115.974 27.569 4.092 1.00 249.48 460 ARG B C 1
ATOM 9721 O O . ARG B 1 460 ? -115.931 28.677 4.624 1.00 261.73 460 ARG B O 1
ATOM 9729 N N . ASP B 1 461 ? -115.837 26.437 4.774 1.00 241.83 461 ASP B N 1
ATOM 9730 C CA . ASP B 1 461 ? -115.541 26.422 6.197 1.00 241.57 461 ASP B CA 1
ATOM 9731 C C . ASP B 1 461 ? -114.061 26.141 6.405 1.00 246.29 461 ASP B C 1
ATOM 9732 O O . ASP B 1 461 ? -113.378 25.593 5.535 1.00 246.63 461 ASP B O 1
ATOM 9737 N N . VAL B 1 462 ? -113.570 26.536 7.577 1.00 249.99 462 VAL B N 1
ATOM 9738 C CA . VAL B 1 462 ? -112.167 26.320 7.908 1.00 254.88 462 VAL B CA 1
ATOM 9739 C C . VAL B 1 462 ? -111.894 24.834 8.116 1.00 249.32 462 VAL B C 1
ATOM 9740 O O . VAL B 1 462 ? -111.074 24.232 7.414 1.00 238.16 462 VAL B O 1
ATOM 9744 N N . ASN B 1 463 ? -112.576 24.225 9.082 1.00 246.81 463 ASN B N 1
ATOM 9745 C CA . ASN B 1 463 ? -112.361 22.819 9.391 1.00 244.04 463 ASN B CA 1
ATOM 9746 C C . ASN B 1 463 ? -113.035 21.929 8.352 1.00 234.43 463 ASN B C 1
ATOM 9747 O O . ASN B 1 463 ? -114.017 22.316 7.711 1.00 229.70 463 ASN B O 1
ATOM 9752 N N . LEU B 1 464 ? -112.493 20.721 8.192 1.00 229.74 464 LEU B N 1
ATOM 9753 C CA . LEU B 1 464 ? -112.986 19.781 7.195 1.00 217.23 464 LEU B CA 1
ATOM 9754 C C . LEU B 1 464 ? -114.046 18.829 7.734 1.00 208.47 464 LEU B C 1
ATOM 9755 O O . LEU B 1 464 ? -114.828 18.288 6.944 1.00 199.58 464 LEU B O 1
ATOM 9760 N N . ASP B 1 465 ? -114.092 18.610 9.046 1.00 210.78 465 ASP B N 1
ATOM 9761 C CA . ASP B 1 465 ? -115.054 17.695 9.648 1.00 218.90 465 ASP B CA 1
ATOM 9762 C C . ASP B 1 465 ? -116.401 18.348 9.934 1.00 219.46 465 ASP B C 1
ATOM 9763 O O . ASP B 1 465 ? -117.322 17.660 10.387 1.00 208.27 465 ASP B O 1
ATOM 9768 N N . VAL B 1 466 ? -116.538 19.648 9.683 1.00 222.50 466 VAL B N 1
ATOM 9769 C CA . VAL B 1 466 ? -117.805 20.330 9.916 1.00 219.91 466 VAL B CA 1
ATOM 9770 C C . VAL B 1 466 ? -118.711 20.276 8.688 1.00 227.56 466 VAL B C 1
ATOM 9771 O O . VAL B 1 466 ? -119.938 20.187 8.828 1.00 234.37 466 VAL B O 1
ATOM 9775 N N . ARG B 1 467 ? -118.127 20.323 7.486 1.00 226.68 467 ARG B N 1
ATOM 9776 C CA . ARG B 1 467 ? -118.922 20.287 6.263 1.00 225.57 467 ARG B CA 1
ATOM 9777 C C . ARG B 1 467 ? -119.727 19.000 6.154 1.00 230.02 467 ARG B C 1
ATOM 9778 O O . ARG B 1 467 ? -120.813 18.998 5.565 1.00 230.63 467 ARG B O 1
ATOM 9786 N N . ILE B 1 468 ? -119.218 17.903 6.719 1.00 223.94 468 ILE B N 1
ATOM 9787 C CA . ILE B 1 468 ? -119.941 16.632 6.683 1.00 222.04 468 ILE B CA 1
ATOM 9788 C C . ILE B 1 468 ? -121.311 16.785 7.333 1.00 224.48 468 ILE B C 1
ATOM 9789 O O . ILE B 1 468 ? -122.350 16.511 6.721 1.00 226.73 468 ILE B O 1
ATOM 9794 N N . HIS B 1 469 ? -121.334 17.250 8.582 1.00 223.56 469 HIS B N 1
ATOM 9795 C CA . HIS B 1 469 ? -122.606 17.395 9.278 1.00 223.93 469 HIS B CA 1
ATOM 9796 C C . HIS B 1 469 ? -123.409 18.579 8.748 1.00 223.21 469 HIS B C 1
ATOM 9797 O O . HIS B 1 469 ? -124.643 18.574 8.835 1.00 223.90 469 HIS B O 1
ATOM 9804 N N . SER B 1 470 ? -122.744 19.584 8.171 1.00 227.47 470 SER B N 1
ATOM 9805 C CA . SER B 1 470 ? -123.481 20.664 7.518 1.00 230.34 470 SER B CA 1
ATOM 9806 C C . SER B 1 470 ? -124.300 20.132 6.347 1.00 219.38 470 SER B C 1
ATOM 9807 O O . SER B 1 470 ? -125.480 20.471 6.185 1.00 212.66 470 SER B O 1
ATOM 9810 N N . ILE B 1 471 ? -123.691 19.277 5.523 1.00 217.72 471 ILE B N 1
ATOM 9811 C CA . ILE B 1 471 ? -124.426 18.660 4.425 1.00 215.01 471 ILE B CA 1
ATOM 9812 C C . ILE B 1 471 ? -125.428 17.640 4.955 1.00 213.56 471 ILE B C 1
ATOM 9813 O O . ILE B 1 471 ? -126.469 17.404 4.334 1.00 206.59 471 ILE B O 1
ATOM 9818 N N . GLN B 1 472 ? -125.151 17.035 6.114 1.00 215.97 472 GLN B N 1
ATOM 9819 C CA . GLN B 1 472 ? -126.154 16.181 6.749 1.00 209.91 472 GLN B CA 1
ATOM 9820 C C . GLN B 1 472 ? -127.413 16.971 7.094 1.00 217.05 472 GLN B C 1
ATOM 9821 O O . GLN B 1 472 ? -128.532 16.467 6.948 1.00 212.57 472 GLN B O 1
ATOM 9827 N N . VAL B 1 473 ? -127.246 18.206 7.568 1.00 227.28 473 VAL B N 1
ATOM 9828 C CA . VAL B 1 473 ? -128.398 19.070 7.823 1.00 222.95 473 VAL B CA 1
ATOM 9829 C C . VAL B 1 473 ? -129.071 19.457 6.511 1.00 212.06 473 VAL B C 1
ATOM 9830 O O . VAL B 1 473 ? -130.304 19.423 6.384 1.00 210.27 473 VAL B O 1
ATOM 9834 N N . LEU B 1 474 ? -128.264 19.836 5.515 1.00 201.32 474 LEU B N 1
ATOM 9835 C CA . LEU B 1 474 ? -128.807 20.196 4.207 1.00 193.56 474 LEU B CA 1
ATOM 9836 C C . LEU B 1 474 ? -129.583 19.044 3.579 1.00 195.59 474 LEU B C 1
ATOM 9837 O O . LEU B 1 474 ? -130.466 19.275 2.746 1.00 202.98 474 LEU B O 1
ATOM 9842 N N . THR B 1 475 ? -129.271 17.806 3.963 1.00 200.56 475 THR B N 1
ATOM 9843 C CA . THR B 1 475 ? -130.014 16.650 3.468 1.00 208.58 475 THR B CA 1
ATOM 9844 C C . THR B 1 475 ? -131.493 16.756 3.824 1.00 211.89 475 THR B C 1
ATOM 9845 O O . THR B 1 475 ? -132.363 16.747 2.946 1.00 208.15 475 THR B O 1
ATOM 9849 N N . GLU B 1 476 ? -131.799 16.876 5.119 1.00 213.16 476 GLU B N 1
ATOM 9850 C CA . GLU B 1 476 ? -133.191 17.038 5.525 1.00 212.83 476 GLU B CA 1
ATOM 9851 C C . GLU B 1 476 ? -133.752 18.382 5.079 1.00 197.64 476 GLU B C 1
ATOM 9852 O O . GLU B 1 476 ? -134.965 18.502 4.859 1.00 190.39 476 GLU B O 1
ATOM 9858 N N . ALA B 1 477 ? -132.895 19.398 4.935 1.00 195.25 477 ALA B N 1
ATOM 9859 C CA . ALA B 1 477 ? -133.358 20.683 4.416 1.00 193.29 477 ALA B CA 1
ATOM 9860 C C . ALA B 1 477 ? -133.937 20.529 3.013 1.00 192.12 477 ALA B C 1
ATOM 9861 O O . ALA B 1 477 ? -135.023 21.042 2.715 1.00 191.94 477 ALA B O 1
ATOM 9863 N N . SER B 1 478 ? -133.221 19.822 2.137 1.00 196.21 478 SER B N 1
ATOM 9864 C CA . SER B 1 478 ? -133.733 19.552 0.798 1.00 189.00 478 SER B CA 1
ATOM 9865 C C . SER B 1 478 ? -134.867 18.537 0.828 1.00 180.92 478 SER B C 1
ATOM 9866 O O . SER B 1 478 ? -135.722 18.537 -0.065 1.00 180.32 478 SER B O 1
ATOM 9869 N N . SER B 1 479 ? -134.884 17.662 1.836 1.00 183.31 479 SER B N 1
ATOM 9870 C CA . SER B 1 479 ? -135.974 16.700 1.967 1.00 191.58 479 SER B CA 1
ATOM 9871 C C . SER B 1 479 ? -137.303 17.405 2.209 1.00 195.61 479 SER B C 1
ATOM 9872 O O . SER B 1 479 ? -138.315 17.082 1.578 1.00 192.85 479 SER B O 1
ATOM 9875 N N . LEU B 1 480 ? -137.319 18.375 3.122 1.00 196.33 480 LEU B N 1
ATOM 9876 C CA . LEU B 1 480 ? -138.547 19.101 3.426 1.00 198.60 480 LEU B CA 1
ATOM 9877 C C . LEU B 1 480 ? -138.862 20.200 2.417 1.00 200.69 480 LEU B C 1
ATOM 9878 O O . LEU B 1 480 ? -139.915 20.837 2.532 1.00 207.41 480 LEU B O 1
ATOM 9883 N N . GLY B 1 481 ? -137.991 20.436 1.438 1.00 196.60 481 GLY B N 1
ATOM 9884 C CA . GLY B 1 481 ? -138.270 21.399 0.393 1.00 201.32 481 GLY B CA 1
ATOM 9885 C C . GLY B 1 481 ? -137.999 22.843 0.743 1.00 217.64 481 GLY B C 1
ATOM 9886 O O . GLY B 1 481 ? -138.440 23.733 0.007 1.00 219.76 481 GLY B O 1
ATOM 9887 N N . TYR B 1 482 ? -137.288 23.110 1.841 1.00 222.35 482 TYR B N 1
ATOM 9888 C CA . TYR B 1 482 ? -136.967 24.485 2.202 1.00 228.37 482 TYR B CA 1
ATOM 9889 C C . TYR B 1 482 ? -135.935 25.102 1.268 1.00 227.15 482 TYR B C 1
ATOM 9890 O O . TYR B 1 482 ? -135.852 26.332 1.181 1.00 218.98 482 TYR B O 1
ATOM 9899 N N . LEU B 1 483 ? -135.154 24.281 0.571 1.00 228.33 483 LEU B N 1
ATOM 9900 C CA . LEU B 1 483 ? -134.124 24.768 -0.333 1.00 232.00 483 LEU B CA 1
ATOM 9901 C C . LEU B 1 483 ? -134.716 25.027 -1.712 1.00 221.55 483 LEU B C 1
ATOM 9902 O O . LEU B 1 483 ? -135.526 24.240 -2.212 1.00 219.94 483 LEU B O 1
ATOM 9907 N N . ASP B 1 484 ? -134.311 26.136 -2.322 1.00 215.50 484 ASP B N 1
ATOM 9908 C CA . ASP B 1 484 ? -134.793 26.505 -3.643 1.00 221.86 484 ASP B CA 1
ATOM 9909 C C . ASP B 1 484 ? -133.956 25.830 -4.728 1.00 219.99 484 ASP B C 1
ATOM 9910 O O . ASP B 1 484 ? -132.923 25.212 -4.462 1.00 212.23 484 ASP B O 1
ATOM 9915 N N . ASP B 1 485 ? -134.419 25.960 -5.974 1.00 240.49 485 ASP B N 1
ATOM 9916 C CA . ASP B 1 485 ? -133.748 25.296 -7.088 1.00 235.85 485 ASP B CA 1
ATOM 9917 C C . ASP B 1 485 ? -132.380 25.902 -7.374 1.00 223.54 485 ASP B C 1
ATOM 9918 O O . ASP B 1 485 ? -131.466 25.187 -7.802 1.00 219.91 485 ASP B O 1
ATOM 9923 N N . SER B 1 486 ? -132.216 27.208 -7.149 1.00 221.71 486 SER B N 1
ATOM 9924 C CA . SER B 1 486 ? -130.932 27.845 -7.423 1.00 217.38 486 SER B CA 1
ATOM 9925 C C . SER B 1 486 ? -129.887 27.482 -6.376 1.00 200.32 486 SER B C 1
ATOM 9926 O O . SER B 1 486 ? -128.693 27.415 -6.692 1.00 187.73 486 SER B O 1
ATOM 9929 N N . GLU B 1 487 ? -130.310 27.244 -5.135 1.00 207.23 487 GLU B N 1
ATOM 9930 C CA . GLU B 1 487 ? -129.384 26.915 -4.059 1.00 201.75 487 GLU B CA 1
ATOM 9931 C C . GLU B 1 487 ? -128.932 25.460 -4.082 1.00 202.18 487 GLU B C 1
ATOM 9932 O O . GLU B 1 487 ? -127.976 25.117 -3.377 1.00 194.00 487 GLU B O 1
ATOM 9938 N N . ILE B 1 488 ? -129.584 24.602 -4.869 1.00 212.15 488 ILE B N 1
ATOM 9939 C CA . ILE B 1 488 ? -129.185 23.200 -4.936 1.00 208.04 488 ILE B CA 1
ATOM 9940 C C . ILE B 1 488 ? -127.918 23.035 -5.766 1.00 203.09 488 ILE B C 1
ATOM 9941 O O . ILE B 1 488 ? -127.035 22.244 -5.413 1.00 187.49 488 ILE B O 1
ATOM 9946 N N . LEU B 1 489 ? -127.816 23.772 -6.877 1.00 211.32 489 LEU B N 1
ATOM 9947 C CA . LEU B 1 489 ? -126.670 23.658 -7.771 1.00 201.12 489 LEU B CA 1
ATOM 9948 C C . LEU B 1 489 ? -125.363 24.044 -7.095 1.00 199.13 489 LEU B C 1
ATOM 9949 O O . LEU B 1 489 ? -124.297 23.594 -7.529 1.00 194.26 489 LEU B O 1
ATOM 9954 N N . ILE B 1 490 ? -125.419 24.867 -6.046 1.00 200.57 490 ILE B N 1
ATOM 9955 C CA . ILE B 1 490 ? -124.198 25.284 -5.367 1.00 196.58 490 ILE B CA 1
ATOM 9956 C C . ILE B 1 490 ? -123.614 24.137 -4.553 1.00 195.24 490 ILE B C 1
ATOM 9957 O O . ILE B 1 490 ? -122.389 24.009 -4.435 1.00 196.11 490 ILE B O 1
ATOM 9962 N N . ILE B 1 491 ? -124.466 23.286 -3.986 1.00 195.70 491 ILE B N 1
ATOM 9963 C CA . ILE B 1 491 ? -123.991 22.153 -3.203 1.00 194.41 491 ILE B CA 1
ATOM 9964 C C . ILE B 1 491 ? -123.802 20.908 -4.068 1.00 198.14 491 ILE B C 1
ATOM 9965 O O . ILE B 1 491 ? -122.989 20.040 -3.732 1.00 197.00 491 ILE B O 1
ATOM 9970 N N . SER B 1 492 ? -124.528 20.807 -5.184 1.00 202.82 492 SER B N 1
ATOM 9971 C CA . SER B 1 492 ? -124.423 19.620 -6.026 1.00 212.10 492 SER B CA 1
ATOM 9972 C C . SER B 1 492 ? -123.045 19.500 -6.665 1.00 200.01 492 SER B C 1
ATOM 9973 O O . SER B 1 492 ? -122.573 18.383 -6.908 1.00 185.11 492 SER B O 1
ATOM 9976 N N . SER B 1 493 ? -122.387 20.626 -6.937 1.00 197.97 493 SER B N 1
ATOM 9977 C CA . SER B 1 493 ? -121.060 20.613 -7.539 1.00 189.59 493 SER B CA 1
ATOM 9978 C C . SER B 1 493 ? -119.960 20.253 -6.549 1.00 195.46 493 SER B C 1
ATOM 9979 O O . SER B 1 493 ? -118.789 20.207 -6.942 1.00 207.91 493 SER B O 1
ATOM 9982 N N . LEU B 1 494 ? -120.299 20.003 -5.282 1.00 195.15 494 LEU B N 1
ATOM 9983 C CA . LEU B 1 494 ? -119.298 19.582 -4.311 1.00 200.29 494 LEU B CA 1
ATOM 9984 C C . LEU B 1 494 ? -118.820 18.155 -4.543 1.00 211.41 494 LEU B C 1
ATOM 9985 O O . LEU B 1 494 ? -117.822 17.750 -3.939 1.00 217.53 494 LEU B O 1
ATOM 9990 N N . MET B 1 495 ? -119.501 17.390 -5.400 1.00 213.89 495 MET B N 1
ATOM 9991 C CA . MET B 1 495 ? -119.025 16.068 -5.787 1.00 210.02 495 MET B CA 1
ATOM 9992 C C . MET B 1 495 ? -117.738 16.120 -6.597 1.00 204.44 495 MET B C 1
ATOM 9993 O O . MET B 1 495 ? -117.136 15.068 -6.839 1.00 200.81 495 MET B O 1
ATOM 9998 N N . PHE B 1 496 ? -117.307 17.303 -7.020 1.00 214.31 496 PHE B N 1
ATOM 9999 C CA . PHE B 1 496 ? -116.142 17.468 -7.882 1.00 224.48 496 PHE B CA 1
ATOM 10000 C C . PHE B 1 496 ? -115.139 18.385 -7.184 1.00 231.83 496 PHE B C 1
ATOM 10001 O O . PHE B 1 496 ? -114.898 19.514 -7.621 1.00 229.84 496 PHE B O 1
ATOM 10009 N N . ASP B 1 497 ? -114.559 17.893 -6.092 1.00 239.92 497 ASP B N 1
ATOM 10010 C CA . ASP B 1 497 ? -113.509 18.628 -5.403 1.00 244.69 497 ASP B CA 1
ATOM 10011 C C . ASP B 1 497 ? -112.225 18.605 -6.226 1.00 256.49 497 ASP B C 1
ATOM 10012 O O . ASP B 1 497 ? -111.932 17.638 -6.934 1.00 256.36 497 ASP B O 1
ATOM 10017 N N . GLU B 1 498 ? -111.453 19.690 -6.126 1.00 261.05 498 GLU B N 1
ATOM 10018 C CA . GLU B 1 498 ? -110.261 19.838 -6.956 1.00 264.11 498 GLU B CA 1
ATOM 10019 C C . GLU B 1 498 ? -109.192 18.798 -6.643 1.00 264.51 498 GLU B C 1
ATOM 10020 O O . GLU B 1 498 ? -108.301 18.576 -7.471 1.00 281.91 498 GLU B O 1
ATOM 10026 N N . GLU B 1 499 ? -109.255 18.157 -5.479 1.00 252.59 499 GLU B N 1
ATOM 10027 C CA . GLU B 1 499 ? -108.292 17.122 -5.130 1.00 250.99 499 GLU B CA 1
ATOM 10028 C C . GLU B 1 499 ? -108.597 15.841 -5.898 1.00 252.33 499 GLU B C 1
ATOM 10029 O O . GLU B 1 499 ? -109.719 15.326 -5.842 1.00 226.91 499 GLU B O 1
ATOM 10035 N N . PHE B 1 500 ? -107.599 15.325 -6.614 1.00 264.93 500 PHE B N 1
ATOM 10036 C CA . PHE B 1 500 ? -107.724 14.062 -7.335 1.00 252.50 500 PHE B CA 1
ATOM 10037 C C . PHE B 1 500 ? -106.924 13.007 -6.575 1.00 255.68 500 PHE B C 1
ATOM 10038 O O . PHE B 1 500 ? -105.699 13.114 -6.450 1.00 264.65 500 PHE B O 1
ATOM 10046 N N . ASP B 1 501 ? -107.632 12.020 -6.034 1.00 250.80 501 ASP B N 1
ATOM 10047 C CA . ASP B 1 501 ? -107.033 10.897 -5.321 1.00 261.23 501 ASP B CA 1
ATOM 10048 C C . ASP B 1 501 ? -105.968 11.323 -4.306 1.00 270.41 501 ASP B C 1
ATOM 10049 O O . ASP B 1 501 ? -104.789 10.981 -4.457 1.00 270.49 501 ASP B O 1
ATOM 10054 N N . PRO B 1 502 ? -106.344 12.072 -3.260 1.00 275.62 502 PRO B N 1
ATOM 10055 C CA . PRO B 1 502 ? -105.341 12.497 -2.273 1.00 268.96 502 PRO B CA 1
ATOM 10056 C C . PRO B 1 502 ? -105.078 11.444 -1.206 1.00 275.39 502 PRO B C 1
ATOM 10057 O O . PRO B 1 502 ? -103.938 11.277 -0.760 1.00 273.77 502 PRO B O 1
ATOM 10061 N N . PHE B 1 503 ? -106.123 10.730 -0.788 1.00 284.09 503 PHE B N 1
ATOM 10062 C CA . PHE B 1 503 ? -105.986 9.704 0.239 1.00 282.80 503 PHE B CA 1
ATOM 10063 C C . PHE B 1 503 ? -106.136 8.313 -0.363 1.00 282.55 503 PHE B C 1
ATOM 10064 O O . PHE B 1 503 ? -105.234 7.830 -1.056 1.00 252.75 503 PHE B O 1
ATOM 10072 N N . LYS B 1 504 ? -107.268 7.662 -0.106 1.00 291.09 504 LYS B N 1
ATOM 10073 C CA . LYS B 1 504 ? -107.518 6.331 -0.639 1.00 291.05 504 LYS B CA 1
ATOM 10074 C C . LYS B 1 504 ? -109.016 6.150 -0.836 1.00 294.64 504 LYS B C 1
ATOM 10075 O O . LYS B 1 504 ? -109.829 6.920 -0.316 1.00 277.03 504 LYS B O 1
ATOM 10081 N N . THR B 1 505 ? -109.373 5.117 -1.597 1.00 308.56 505 THR B N 1
ATOM 10082 C CA . THR B 1 505 ? -110.760 4.833 -1.945 1.00 304.69 505 THR B CA 1
ATOM 10083 C C . THR B 1 505 ? -111.290 3.564 -1.295 1.00 329.38 505 THR B C 1
ATOM 10084 O O . THR B 1 505 ? -112.378 3.576 -0.710 1.00 335.69 505 THR B O 1
ATOM 10088 N N . SER B 1 506 ? -110.544 2.459 -1.380 1.00 339.30 506 SER B N 1
ATOM 10089 C CA . SER B 1 506 ? -111.031 1.186 -0.858 1.00 335.43 506 SER B CA 1
ATOM 10090 C C . SER B 1 506 ? -111.045 1.141 0.664 1.00 335.91 506 SER B C 1
ATOM 10091 O O . SER B 1 506 ? -111.768 0.319 1.238 1.00 332.87 506 SER B O 1
ATOM 10094 N N . SER B 1 507 ? -110.272 1.997 1.328 1.00 334.37 507 SER B N 1
ATOM 10095 C CA . SER B 1 507 ? -110.178 1.997 2.781 1.00 328.25 507 SER B CA 1
ATOM 10096 C C . SER B 1 507 ? -111.208 2.899 3.450 1.00 337.07 507 SER B C 1
ATOM 10097 O O . SER B 1 507 ? -111.254 2.947 4.684 1.00 339.22 507 SER B O 1
ATOM 10100 N N . PHE B 1 508 ? -112.030 3.608 2.672 1.00 330.20 508 PHE B N 1
ATOM 10101 C CA . PHE B 1 508 ? -113.058 4.514 3.189 1.00 311.58 508 PHE B CA 1
ATOM 10102 C C . PHE B 1 508 ? -112.430 5.577 4.099 1.00 302.01 508 PHE B C 1
ATOM 10103 O O . PHE B 1 508 ? -112.629 5.604 5.316 1.00 299.67 508 PHE B O 1
ATOM 10111 N N . ASN B 1 509 ? -111.661 6.461 3.463 1.00 291.74 509 ASN B N 1
ATOM 10112 C CA . ASN B 1 509 ? -110.884 7.458 4.191 1.00 282.23 509 ASN B CA 1
ATOM 10113 C C . ASN B 1 509 ? -111.681 8.730 4.450 1.00 265.29 509 ASN B C 1
ATOM 10114 O O . ASN B 1 509 ? -112.911 8.696 4.556 1.00 254.70 509 ASN B O 1
ATOM 10119 N N . LYS B 1 510 ? -110.976 9.860 4.553 1.00 261.21 510 LYS B N 1
ATOM 10120 C CA . LYS B 1 510 ? -111.631 11.129 4.853 1.00 252.76 510 LYS B CA 1
ATOM 10121 C C . LYS B 1 510 ? -112.421 11.652 3.660 1.00 250.57 510 LYS B C 1
ATOM 10122 O O . LYS B 1 510 ? -113.474 12.274 3.839 1.00 244.47 510 LYS B O 1
ATOM 10128 N N . ARG B 1 511 ? -111.934 11.410 2.441 1.00 247.50 511 ARG B N 1
ATOM 10129 C CA . ARG B 1 511 ? -112.632 11.846 1.238 1.00 241.67 511 ARG B CA 1
ATOM 10130 C C . ARG B 1 511 ? -113.865 11.002 0.936 1.00 223.43 511 ARG B C 1
ATOM 10131 O O . ARG B 1 511 ? -114.685 11.407 0.105 1.00 207.96 511 ARG B O 1
ATOM 10139 N N . SER B 1 512 ? -114.024 9.856 1.600 1.00 225.85 512 SER B N 1
ATOM 10140 C CA . SER B 1 512 ? -115.127 8.952 1.292 1.00 211.06 512 SER B CA 1
ATOM 10141 C C . SER B 1 512 ? -116.435 9.416 1.925 1.00 198.87 512 SER B C 1
ATOM 10142 O O . SER B 1 512 ? -117.475 9.453 1.256 1.00 196.27 512 SER B O 1
ATOM 10145 N N . LYS B 1 513 ? -116.401 9.751 3.218 1.00 200.45 513 LYS B N 1
ATOM 10146 C CA . LYS B 1 513 ? -117.616 10.171 3.911 1.00 200.31 513 LYS B CA 1
ATOM 10147 C C . LYS B 1 513 ? -118.197 11.434 3.289 1.00 210.56 513 LYS B C 1
ATOM 10148 O O . LYS B 1 513 ? -119.420 11.597 3.223 1.00 233.53 513 LYS B O 1
ATOM 10154 N N . PHE B 1 514 ? -117.330 12.335 2.825 1.00 202.77 514 PHE B N 1
ATOM 10155 C CA . PHE B 1 514 ? -117.790 13.566 2.189 1.00 208.79 514 PHE B CA 1
ATOM 10156 C C . PHE B 1 514 ? -118.644 13.264 0.961 1.00 210.76 514 PHE B C 1
ATOM 10157 O O . PHE B 1 514 ? -119.790 13.724 0.853 1.00 207.57 514 PHE B O 1
ATOM 10165 N N . LEU B 1 515 ? -118.101 12.482 0.025 1.00 205.19 515 LEU B N 1
ATOM 10166 C CA . LEU B 1 515 ? -118.847 12.141 -1.179 1.00 199.93 515 LEU B CA 1
ATOM 10167 C C . LEU B 1 515 ? -120.079 11.303 -0.862 1.00 199.51 515 LEU B C 1
ATOM 10168 O O . LEU B 1 515 ? -121.113 11.455 -1.522 1.00 197.33 515 LEU B O 1
ATOM 10173 N N . SER B 1 516 ? -119.996 10.426 0.144 1.00 202.84 516 SER B N 1
ATOM 10174 C CA . SER B 1 516 ? -121.166 9.646 0.535 1.00 199.82 516 SER B CA 1
ATOM 10175 C C . SER B 1 516 ? -122.293 10.553 1.012 1.00 201.06 516 SER B C 1
ATOM 10176 O O . SER B 1 516 ? -123.458 10.364 0.637 1.00 204.75 516 SER B O 1
ATOM 10179 N N . THR B 1 517 ? -121.961 11.555 1.830 1.00 205.83 517 THR B N 1
ATOM 10180 C CA . THR B 1 517 ? -122.975 12.482 2.317 1.00 214.78 517 THR B CA 1
ATOM 10181 C C . THR B 1 517 ? -123.547 13.323 1.182 1.00 212.97 517 THR B C 1
ATOM 10182 O O . THR B 1 517 ? -124.758 13.575 1.140 1.00 223.80 517 THR B O 1
ATOM 10186 N N . VAL B 1 518 ? -122.700 13.758 0.245 1.00 208.24 518 VAL B N 1
ATOM 10187 C CA . VAL B 1 518 ? -123.212 14.570 -0.859 1.00 212.25 518 VAL B CA 1
ATOM 10188 C C . VAL B 1 518 ? -124.128 13.741 -1.757 1.00 206.87 518 VAL B C 1
ATOM 10189 O O . VAL B 1 518 ? -125.140 14.241 -2.266 1.00 205.04 518 VAL B O 1
ATOM 10193 N N . ALA B 1 519 ? -123.809 12.458 -1.950 1.00 209.99 519 ALA B N 1
ATOM 10194 C CA . ALA B 1 519 ? -124.686 11.597 -2.740 1.00 201.78 519 ALA B CA 1
ATOM 10195 C C . ALA B 1 519 ? -126.003 11.337 -2.017 1.00 198.23 519 ALA B C 1
ATOM 10196 O O . ALA B 1 519 ? -127.072 11.320 -2.644 1.00 196.98 519 ALA B O 1
ATOM 10198 N N . LYS B 1 520 ? -125.947 11.126 -0.699 1.00 201.72 520 LYS B N 1
ATOM 10199 C CA . LYS B 1 520 ? -127.174 10.968 0.074 1.00 194.91 520 LYS B CA 1
ATOM 10200 C C . LYS B 1 520 ? -128.031 12.225 0.012 1.00 181.14 520 LYS B C 1
ATOM 10201 O O . LYS B 1 520 ? -129.265 12.139 0.034 1.00 180.74 520 LYS B O 1
ATOM 10207 N N . PHE B 1 521 ? -127.397 13.397 -0.067 1.00 185.09 521 PHE B N 1
ATOM 10208 C CA . PHE B 1 521 ? -128.141 14.638 -0.264 1.00 193.37 521 PHE B CA 1
ATOM 10209 C C . PHE B 1 521 ? -128.784 14.680 -1.645 1.00 194.40 521 PHE B C 1
ATOM 10210 O O . PHE B 1 521 ? -129.963 15.026 -1.782 1.00 194.88 521 PHE B O 1
ATOM 10218 N N . LEU B 1 522 ? -128.017 14.336 -2.683 1.00 191.91 522 LEU B N 1
ATOM 10219 C CA . LEU B 1 522 ? -128.544 14.371 -4.045 1.00 183.97 522 LEU B CA 1
ATOM 10220 C C . LEU B 1 522 ? -129.703 13.400 -4.230 1.00 168.96 522 LEU B C 1
ATOM 10221 O O . LEU B 1 522 ? -130.570 13.627 -5.083 1.00 166.55 522 LEU B O 1
ATOM 10226 N N . ALA B 1 523 ? -129.725 12.309 -3.460 1.00 162.85 523 ALA B N 1
ATOM 10227 C CA . ALA B 1 523 ? -130.831 11.359 -3.556 1.00 155.96 523 ALA B CA 1
ATOM 10228 C C . ALA B 1 523 ? -132.166 12.023 -3.228 1.00 177.93 523 ALA B C 1
ATOM 10229 O O . ALA B 1 523 ? -133.183 11.754 -3.884 1.00 183.92 523 ALA B O 1
ATOM 10231 N N . ARG B 1 524 ? -132.180 12.899 -2.219 1.00 187.35 524 ARG B N 1
ATOM 10232 C CA . ARG B 1 524 ? -133.416 13.581 -1.847 1.00 189.26 524 ARG B CA 1
ATOM 10233 C C . ARG B 1 524 ? -133.903 14.501 -2.960 1.00 192.72 524 ARG B C 1
ATOM 10234 O O . ARG B 1 524 ? -135.105 14.561 -3.236 1.00 205.43 524 ARG B O 1
ATOM 10242 N N . VAL B 1 525 ? -132.989 15.228 -3.607 1.00 179.52 525 VAL B N 1
ATOM 10243 C CA . VAL B 1 525 ? -133.383 16.100 -4.711 1.00 173.42 525 VAL B CA 1
ATOM 10244 C C . VAL B 1 525 ? -133.898 15.275 -5.884 1.00 177.80 525 VAL B C 1
ATOM 10245 O O . VAL B 1 525 ? -134.887 15.642 -6.540 1.00 189.10 525 VAL B O 1
ATOM 10249 N N . ILE B 1 526 ? -133.232 14.153 -6.169 1.00 175.63 526 ILE B N 1
ATOM 10250 C CA . ILE B 1 526 ? -133.692 13.251 -7.223 1.00 185.17 526 ILE B CA 1
ATOM 10251 C C . ILE B 1 526 ? -135.128 12.822 -6.958 1.00 194.64 526 ILE B C 1
ATOM 10252 O O . ILE B 1 526 ? -135.995 12.923 -7.833 1.00 198.28 526 ILE B O 1
ATOM 10257 N N . LYS B 1 527 ? -135.403 12.351 -5.738 1.00 191.71 527 LYS B N 1
ATOM 10258 C CA . LYS B 1 527 ? -136.747 11.871 -5.426 1.00 184.57 527 LYS B CA 1
ATOM 10259 C C . LYS B 1 527 ? -137.766 13.005 -5.387 1.00 190.04 527 LYS B C 1
ATOM 10260 O O . LYS B 1 527 ? -138.930 12.799 -5.751 1.00 196.12 527 LYS B O 1
ATOM 10266 N N . GLU B 1 528 ? -137.352 14.205 -4.970 1.00 190.36 528 GLU B N 1
ATOM 10267 C CA . GLU B 1 528 ? -138.253 15.353 -4.988 1.00 188.15 528 GLU B CA 1
ATOM 10268 C C . GLU B 1 528 ? -138.713 15.663 -6.405 1.00 193.84 528 GLU B C 1
ATOM 10269 O O . GLU B 1 528 ? -139.918 15.749 -6.676 1.00 213.91 528 GLU B O 1
ATOM 10275 N N . LYS B 1 529 ? -137.763 15.833 -7.329 1.00 188.04 529 LYS B N 1
ATOM 10276 C CA . LYS B 1 529 ? -138.145 16.109 -8.712 1.00 188.62 529 LYS B CA 1
ATOM 10277 C C . LYS B 1 529 ? -138.887 14.931 -9.334 1.00 199.86 529 LYS B C 1
ATOM 10278 O O . LYS B 1 529 ? -139.793 15.132 -10.153 1.00 203.26 529 LYS B O 1
ATOM 10284 N N . PHE B 1 530 ? -138.539 13.705 -8.934 1.00 198.26 530 PHE B N 1
ATOM 10285 C CA . PHE B 1 530 ? -139.231 12.518 -9.423 1.00 199.44 530 PHE B CA 1
ATOM 10286 C C . PHE B 1 530 ? -140.710 12.552 -9.058 1.00 203.02 530 PHE B C 1
ATOM 10287 O O . PHE B 1 530 ? -141.579 12.363 -9.917 1.00 196.67 530 PHE B O 1
ATOM 10295 N N . ASP B 1 531 ? -141.016 12.797 -7.782 1.00 209.15 531 ASP B N 1
ATOM 10296 C CA . ASP B 1 531 ? -142.410 12.847 -7.355 1.00 208.21 531 ASP B CA 1
ATOM 10297 C C . ASP B 1 531 ? -143.119 14.092 -7.872 1.00 201.38 531 ASP B C 1
ATOM 10298 O O . ASP B 1 531 ? -144.345 14.079 -8.036 1.00 209.91 531 ASP B O 1
ATOM 10303 N N . GLU B 1 532 ? -142.379 15.170 -8.138 1.00 186.61 532 GLU B N 1
ATOM 10304 C CA . GLU B 1 532 ? -143.025 16.398 -8.587 1.00 194.44 532 GLU B CA 1
ATOM 10305 C C . GLU B 1 532 ? -143.359 16.369 -10.074 1.00 204.78 532 GLU B C 1
ATOM 10306 O O . GLU B 1 532 ? -144.338 16.996 -10.493 1.00 210.08 532 GLU B O 1
ATOM 10312 N N . PHE B 1 533 ? -142.578 15.650 -10.884 1.00 210.28 533 PHE B N 1
ATOM 10313 C CA . PHE B 1 533 ? -142.834 15.640 -12.320 1.00 217.71 533 PHE B CA 1
ATOM 10314 C C . PHE B 1 533 ? -143.947 14.679 -12.724 1.00 220.45 533 PHE B C 1
ATOM 10315 O O . PHE B 1 533 ? -144.453 14.780 -13.847 1.00 226.79 533 PHE B O 1
ATOM 10323 N N . ILE B 1 534 ? -144.345 13.761 -11.843 1.00 214.22 534 ILE B N 1
ATOM 10324 C CA . ILE B 1 534 ? -145.388 12.802 -12.199 1.00 220.64 534 ILE B CA 1
ATOM 10325 C C . ILE B 1 534 ? -146.763 13.460 -12.182 1.00 222.93 534 ILE B C 1
ATOM 10326 O O . ILE B 1 534 ? -147.612 13.172 -13.033 1.00 221.14 534 ILE B O 1
ATOM 10331 N N . LYS B 1 535 ? -147.007 14.356 -11.224 1.00 219.93 535 LYS B N 1
ATOM 10332 C CA . LYS B 1 535 ? -148.316 14.986 -11.109 1.00 216.75 535 LYS B CA 1
ATOM 10333 C C . LYS B 1 535 ? -148.500 16.151 -12.074 1.00 240.76 535 LYS B C 1
ATOM 10334 O O . LYS B 1 535 ? -149.641 16.558 -12.320 1.00 276.98 535 LYS B O 1
ATOM 10340 N N . THR B 1 536 ? -147.412 16.694 -12.627 1.00 236.69 536 THR B N 1
ATOM 10341 C CA . THR B 1 536 ? -147.535 17.829 -13.536 1.00 241.06 536 THR B CA 1
ATOM 10342 C C . THR B 1 536 ? -147.873 17.383 -14.955 1.00 256.06 536 THR B C 1
ATOM 10343 O O . THR B 1 536 ? -148.737 17.982 -15.604 1.00 270.98 536 THR B O 1
ATOM 10347 N N . HIS B 1 537 ? -147.208 16.343 -15.450 1.00 251.24 537 HIS B N 1
ATOM 10348 C CA . HIS B 1 537 ? -147.445 15.827 -16.789 1.00 259.85 537 HIS B CA 1
ATOM 10349 C C . HIS B 1 537 ? -148.036 14.425 -16.711 1.00 263.58 537 HIS B C 1
ATOM 10350 O O . HIS B 1 537 ? -147.705 13.642 -15.817 1.00 249.14 537 HIS B O 1
ATOM 10357 N N . GLU B 1 538 ? -148.914 14.114 -17.660 1.00 276.05 538 GLU B N 1
ATOM 10358 C CA . GLU B 1 538 ? -149.619 12.840 -17.654 1.00 251.58 538 GLU B CA 1
ATOM 10359 C C . GLU B 1 538 ? -148.776 11.744 -18.297 1.00 242.76 538 GLU B C 1
ATOM 10360 O O . GLU B 1 538 ? -148.000 11.987 -19.226 1.00 245.39 538 GLU B O 1
ATOM 10366 N N . ASP B 1 539 ? -148.940 10.525 -17.788 1.00 229.31 539 ASP B N 1
ATOM 10367 C CA . ASP B 1 539 ? -148.227 9.371 -18.317 1.00 221.64 539 ASP B CA 1
ATOM 10368 C C . ASP B 1 539 ? -148.976 8.801 -19.516 1.00 229.69 539 ASP B C 1
ATOM 10369 O O . ASP B 1 539 ? -150.192 8.594 -19.459 1.00 237.07 539 ASP B O 1
ATOM 10374 N N . LEU B 1 540 ? -148.245 8.548 -20.601 1.00 226.75 540 LEU B N 1
ATOM 10375 C CA . LEU B 1 540 ? -148.849 7.982 -21.796 1.00 245.08 540 LEU B CA 1
ATOM 10376 C C . LEU B 1 540 ? -149.024 6.470 -21.646 1.00 263.45 540 LEU B C 1
ATOM 10377 O O . LEU B 1 540 ? -148.262 5.818 -20.926 1.00 245.77 540 LEU B O 1
ATOM 10382 N N . PRO B 1 541 ? -150.029 5.892 -22.315 1.00 289.65 541 PRO B N 1
ATOM 10383 C CA . PRO B 1 541 ? -150.326 4.467 -22.084 1.00 291.11 541 PRO B CA 1
ATOM 10384 C C . PRO B 1 541 ? -149.224 3.526 -22.537 1.00 291.69 541 PRO B C 1
ATOM 10385 O O . PRO B 1 541 ? -148.897 2.576 -21.814 1.00 289.02 541 PRO B O 1
ATOM 10389 N N . LYS B 1 542 ? -148.644 3.756 -23.712 1.00 296.68 542 LYS B N 1
ATOM 10390 C CA . LYS B 1 542 ? -147.682 2.820 -24.271 1.00 297.09 542 LYS B CA 1
ATOM 10391 C C . LYS B 1 542 ? -146.409 2.772 -23.428 1.00 291.45 542 LYS B C 1
ATOM 10392 O O . LYS B 1 542 ? -146.111 3.676 -22.642 1.00 285.05 542 LYS B O 1
ATOM 10398 N N . GLU B 1 543 ? -145.654 1.688 -23.602 1.00 278.59 543 GLU B N 1
ATOM 10399 C CA . GLU B 1 543 ? -144.424 1.478 -22.854 1.00 257.26 543 GLU B CA 1
ATOM 10400 C C . GLU B 1 543 ? -143.482 0.620 -23.685 1.00 254.34 543 GLU B C 1
ATOM 10401 O O . GLU B 1 543 ? -143.909 -0.147 -24.552 1.00 250.62 543 GLU B O 1
ATOM 10407 N N . VAL B 1 544 ? -142.188 0.760 -23.409 1.00 254.96 544 VAL B N 1
ATOM 10408 C CA . VAL B 1 544 ? -141.165 -0.035 -24.084 1.00 241.42 544 VAL B CA 1
ATOM 10409 C C . VAL B 1 544 ? -140.967 -1.381 -23.401 1.00 245.56 544 VAL B C 1
ATOM 10410 O O . VAL B 1 544 ? -141.020 -2.429 -24.048 1.00 243.07 544 VAL B O 1
ATOM 10414 N N . ASP B 1 545 ? -140.738 -1.377 -22.090 1.00 254.45 545 ASP B N 1
ATOM 10415 C CA . ASP B 1 545 ? -140.507 -2.618 -21.353 1.00 268.84 545 ASP B CA 1
ATOM 10416 C C . ASP B 1 545 ? -140.749 -2.369 -19.874 1.00 282.18 545 ASP B C 1
ATOM 10417 O O . ASP B 1 545 ? -140.073 -1.529 -19.272 1.00 275.65 545 ASP B O 1
ATOM 10422 N N . GLY B 1 546 ? -141.702 -3.090 -19.294 1.00 286.88 546 GLY B N 1
ATOM 10423 C CA . GLY B 1 546 ? -141.909 -3.023 -17.854 1.00 274.69 546 GLY B CA 1
ATOM 10424 C C . GLY B 1 546 ? -142.688 -1.793 -17.453 1.00 271.53 546 GLY B C 1
ATOM 10425 O O . GLY B 1 546 ? -143.703 -1.455 -18.069 1.00 277.03 546 GLY B O 1
ATOM 10426 N N . LEU B 1 547 ? -142.216 -1.117 -16.409 1.00 267.86 547 LEU B N 1
ATOM 10427 C CA . LEU B 1 547 ? -142.865 0.068 -15.871 1.00 267.86 547 LEU B CA 1
ATOM 10428 C C . LEU B 1 547 ? -142.009 1.303 -16.126 1.00 244.53 547 LEU B C 1
ATOM 10429 O O . LEU B 1 547 ? -140.787 1.214 -16.281 1.00 205.35 547 LEU B O 1
ATOM 10434 N N . GLU B 1 548 ? -142.669 2.460 -16.171 1.00 248.49 548 GLU B N 1
ATOM 10435 C CA . GLU B 1 548 ? -141.985 3.736 -16.323 1.00 220.86 548 GLU B CA 1
ATOM 10436 C C . GLU B 1 548 ? -141.904 4.532 -15.029 1.00 227.53 548 GLU B C 1
ATOM 10437 O O . GLU B 1 548 ? -141.023 5.389 -14.904 1.00 194.18 548 GLU B O 1
ATOM 10443 N N . VAL B 1 549 ? -142.792 4.267 -14.067 1.00 275.99 549 VAL B N 1
ATOM 10444 C CA . VAL B 1 549 ? -142.781 4.991 -12.801 1.00 281.29 549 VAL B CA 1
ATOM 10445 C C . VAL B 1 549 ? -141.596 4.631 -11.921 1.00 273.78 549 VAL B C 1
ATOM 10446 O O . VAL B 1 549 ? -141.364 5.300 -10.909 1.00 275.57 549 VAL B O 1
ATOM 10450 N N . GLY B 1 550 ? -140.842 3.594 -12.274 1.00 255.95 550 GLY B N 1
ATOM 10451 C CA . GLY B 1 550 ? -139.720 3.167 -11.476 1.00 234.75 550 GLY B CA 1
ATOM 10452 C C . GLY B 1 550 ? -138.398 3.702 -11.986 1.00 214.85 550 GLY B C 1
ATOM 10453 O O . GLY B 1 550 ? -137.901 4.738 -11.533 1.00 211.87 550 GLY B O 1
ATOM 10454 N N . PRO B 1 551 ? -137.800 2.999 -12.947 1.00 208.20 551 PRO B N 1
ATOM 10455 C CA . PRO B 1 551 ? -136.455 3.370 -13.407 1.00 203.46 551 PRO B CA 1
ATOM 10456 C C . PRO B 1 551 ? -136.442 4.489 -14.439 1.00 200.90 551 PRO B C 1
ATOM 10457 O O . PRO B 1 551 ? -135.501 5.289 -14.477 1.00 207.38 551 PRO B O 1
ATOM 10461 N N . VAL B 1 552 ? -137.480 4.555 -15.277 1.00 185.29 552 VAL B N 1
ATOM 10462 C CA . VAL B 1 552 ? -137.468 5.476 -16.413 1.00 184.30 552 VAL B CA 1
ATOM 10463 C C . VAL B 1 552 ? -137.403 6.922 -15.933 1.00 182.78 552 VAL B C 1
ATOM 10464 O O . VAL B 1 552 ? -136.580 7.715 -16.406 1.00 166.53 552 VAL B O 1
ATOM 10468 N N . VAL B 1 553 ? -138.267 7.286 -14.983 1.00 194.27 553 VAL B N 1
ATOM 10469 C CA . VAL B 1 553 ? -138.266 8.659 -14.488 1.00 184.12 553 VAL B CA 1
ATOM 10470 C C . VAL B 1 553 ? -137.050 8.917 -13.606 1.00 194.01 553 VAL B C 1
ATOM 10471 O O . VAL B 1 553 ? -136.508 10.029 -13.596 1.00 206.59 553 VAL B O 1
ATOM 10475 N N . GLN B 1 554 ? -136.593 7.905 -12.862 1.00 196.24 554 GLN B N 1
ATOM 10476 C CA . GLN B 1 554 ? -135.436 8.092 -11.993 1.00 203.09 554 GLN B CA 1
ATOM 10477 C C . GLN B 1 554 ? -134.136 8.248 -12.770 1.00 196.93 554 GLN B C 1
ATOM 10478 O O . GLN B 1 554 ? -133.164 8.776 -12.219 1.00 196.80 554 GLN B O 1
ATOM 10484 N N . VAL B 1 555 ? -134.086 7.802 -14.021 1.00 191.66 555 VAL B N 1
ATOM 10485 C CA . VAL B 1 555 ? -132.877 7.902 -14.828 1.00 184.23 555 VAL B CA 1
ATOM 10486 C C . VAL B 1 555 ? -132.957 9.049 -15.830 1.00 187.95 555 VAL B C 1
ATOM 10487 O O . VAL B 1 555 ? -131.960 9.731 -16.070 1.00 179.83 555 VAL B O 1
ATOM 10491 N N . GLY B 1 556 ? -134.137 9.286 -16.413 1.00 195.29 556 GLY B N 1
ATOM 10492 C CA . GLY B 1 556 ? -134.258 10.329 -17.422 1.00 194.75 556 GLY B CA 1
ATOM 10493 C C . GLY B 1 556 ? -133.896 11.707 -16.900 1.00 190.41 556 GLY B C 1
ATOM 10494 O O . GLY B 1 556 ? -133.246 12.493 -17.595 1.00 176.78 556 GLY B O 1
ATOM 10495 N N . ILE B 1 557 ? -134.311 12.020 -15.671 1.00 197.80 557 ILE B N 1
ATOM 10496 C CA . ILE B 1 557 ? -133.929 13.288 -15.059 1.00 200.49 557 ILE B CA 1
ATOM 10497 C C . ILE B 1 557 ? -132.553 13.209 -14.409 1.00 193.77 557 ILE B C 1
ATOM 10498 O O . ILE B 1 557 ? -131.892 14.242 -14.242 1.00 200.95 557 ILE B O 1
ATOM 10503 N N . PHE B 1 558 ? -132.097 12.005 -14.052 1.00 182.31 558 PHE B N 1
ATOM 10504 C CA . PHE B 1 558 ? -130.777 11.852 -13.450 1.00 175.05 558 PHE B CA 1
ATOM 10505 C C . PHE B 1 558 ? -129.670 12.305 -14.393 1.00 181.51 558 PHE B C 1
ATOM 10506 O O . PHE B 1 558 ? -128.594 12.712 -13.940 1.00 171.60 558 PHE B O 1
ATOM 10514 N N . ILE B 1 559 ? -129.915 12.244 -15.703 1.00 192.80 559 ILE B N 1
ATOM 10515 C CA . ILE B 1 559 ? -128.894 12.628 -16.672 1.00 195.88 559 ILE B CA 1
ATOM 10516 C C . ILE B 1 559 ? -128.688 14.138 -16.667 1.00 191.62 559 ILE B C 1
ATOM 10517 O O . ILE B 1 559 ? -127.551 14.623 -16.739 1.00 195.13 559 ILE B O 1
ATOM 10522 N N . LYS B 1 560 ? -129.776 14.906 -16.568 1.00 182.77 560 LYS B N 1
ATOM 10523 C CA . LYS B 1 560 ? -129.657 16.359 -16.510 1.00 169.40 560 LYS B CA 1
ATOM 10524 C C . LYS B 1 560 ? -128.950 16.817 -15.240 1.00 169.91 560 LYS B C 1
ATOM 10525 O O . LYS B 1 560 ? -128.186 17.790 -15.271 1.00 171.40 560 LYS B O 1
ATOM 10531 N N . ILE B 1 561 ? -129.173 16.109 -14.129 1.00 166.22 561 ILE B N 1
ATOM 10532 C CA . ILE B 1 561 ? -128.666 16.546 -12.830 1.00 168.98 561 ILE B CA 1
ATOM 10533 C C . ILE B 1 561 ? -127.143 16.564 -12.821 1.00 185.43 561 ILE B C 1
ATOM 10534 O O . ILE B 1 561 ? -126.518 17.576 -12.478 1.00 187.35 561 ILE B O 1
ATOM 10539 N N . LEU B 1 562 ? -126.523 15.436 -13.177 1.00 175.76 562 LEU B N 1
ATOM 10540 C CA . LEU B 1 562 ? -125.070 15.335 -13.095 1.00 151.84 562 LEU B CA 1
ATOM 10541 C C . LEU B 1 562 ? -124.388 16.282 -14.073 1.00 170.92 562 LEU B C 1
ATOM 10542 O O . LEU B 1 562 ? -123.367 16.895 -13.741 1.00 181.69 562 LEU B O 1
ATOM 10547 N N . ASN B 1 563 ? -124.941 16.430 -15.279 1.00 173.33 563 ASN B N 1
ATOM 10548 C CA . ASN B 1 563 ? -124.318 17.318 -16.255 1.00 175.86 563 ASN B CA 1
ATOM 10549 C C . ASN B 1 563 ? -124.445 18.778 -15.835 1.00 175.27 563 ASN B C 1
ATOM 10550 O O . ASN B 1 563 ? -123.505 19.561 -16.015 1.00 172.27 563 ASN B O 1
ATOM 10555 N N . ASP B 1 564 ? -125.588 19.165 -15.257 1.00 181.72 564 ASP B N 1
ATOM 10556 C CA . ASP B 1 564 ? -125.717 20.529 -14.757 1.00 189.78 564 ASP B CA 1
ATOM 10557 C C . ASP B 1 564 ? -124.780 20.776 -13.581 1.00 197.63 564 ASP B C 1
ATOM 10558 O O . ASP B 1 564 ? -124.186 21.856 -13.470 1.00 212.12 564 ASP B O 1
ATOM 10563 N N . SER B 1 565 ? -124.623 19.784 -12.699 1.00 181.66 565 SER B N 1
ATOM 10564 C CA . SER B 1 565 ? -123.693 19.931 -11.585 1.00 182.93 565 SER B CA 1
ATOM 10565 C C . SER B 1 565 ? -122.251 20.028 -12.067 1.00 198.06 565 SER B C 1
ATOM 10566 O O . SER B 1 565 ? -121.440 20.734 -11.456 1.00 200.26 565 SER B O 1
ATOM 10569 N N . LEU B 1 566 ? -121.914 19.326 -13.151 1.00 204.65 566 LEU B N 1
ATOM 10570 C CA . LEU B 1 566 ? -120.577 19.439 -13.725 1.00 210.29 566 LEU B CA 1
ATOM 10571 C C . LEU B 1 566 ? -120.360 20.808 -14.358 1.00 209.08 566 LEU B C 1
ATOM 10572 O O . LEU B 1 566 ? -119.295 21.413 -14.188 1.00 204.78 566 LEU B O 1
ATOM 10577 N N . ILE B 1 567 ? -121.353 21.304 -15.101 1.00 203.49 567 ILE B N 1
ATOM 10578 C CA . ILE B 1 567 ? -121.215 22.601 -15.755 1.00 191.97 567 ILE B CA 1
ATOM 10579 C C . ILE B 1 567 ? -121.118 23.716 -14.721 1.00 202.27 567 ILE B C 1
ATOM 10580 O O . ILE B 1 567 ? -120.369 24.684 -14.903 1.00 209.68 567 ILE B O 1
ATOM 10585 N N . TYR B 1 568 ? -121.854 23.592 -13.612 1.00 207.95 568 TYR B N 1
ATOM 10586 C CA . TYR B 1 568 ? -121.809 24.619 -12.576 1.00 220.46 568 TYR B CA 1
ATOM 10587 C C . TYR B 1 568 ? -120.399 24.793 -12.025 1.00 222.72 568 TYR B C 1
ATOM 10588 O O . TYR B 1 568 ? -119.975 25.916 -11.728 1.00 232.66 568 TYR B O 1
ATOM 10597 N N . HIS B 1 569 ? -119.655 23.697 -11.885 1.00 208.58 569 HIS B N 1
ATOM 10598 C CA . HIS B 1 569 ? -118.305 23.775 -11.344 1.00 210.58 569 HIS B CA 1
ATOM 10599 C C . HIS B 1 569 ? -117.254 24.026 -12.416 1.00 218.66 569 HIS B C 1
ATOM 10600 O O . HIS B 1 569 ? -116.184 24.563 -12.109 1.00 226.13 569 HIS B O 1
ATOM 10607 N N . LEU B 1 570 ? -117.532 23.652 -13.666 1.00 213.93 570 LEU B N 1
ATOM 10608 C CA . LEU B 1 570 ? -116.578 23.879 -14.744 1.00 217.11 570 LEU B CA 1
ATOM 10609 C C . LEU B 1 570 ? -116.665 25.286 -15.321 1.00 229.74 570 LEU B C 1
ATOM 10610 O O . LEU B 1 570 ? -115.706 25.740 -15.956 1.00 231.68 570 LEU B O 1
ATOM 10615 N N . LYS B 1 571 ? -117.785 25.984 -15.117 1.00 230.14 571 LYS B N 1
ATOM 10616 C CA . LYS B 1 571 ? -117.884 27.363 -15.579 1.00 229.63 571 LYS B CA 1
ATOM 10617 C C . LYS B 1 571 ? -117.036 28.299 -14.726 1.00 238.24 571 LYS B C 1
ATOM 10618 O O . LYS B 1 571 ? -116.588 29.344 -15.211 1.00 241.01 571 LYS B O 1
ATOM 10624 N N . ASP B 1 572 ? -116.795 27.936 -13.466 1.00 241.29 572 ASP B N 1
ATOM 10625 C CA . ASP B 1 572 ? -116.019 28.770 -12.554 1.00 251.64 572 ASP B CA 1
ATOM 10626 C C . ASP B 1 572 ? -114.521 28.494 -12.674 1.00 270.63 572 ASP B C 1
ATOM 10627 O O . ASP B 1 572 ? -113.733 29.409 -12.934 1.00 296.51 572 ASP B O 1
ATOM 10632 N N . CYS B 1 573 ? -114.119 27.239 -12.488 1.00 266.49 573 CYS B N 1
ATOM 10633 C CA . CYS B 1 573 ? -112.708 26.889 -12.522 1.00 275.22 573 CYS B CA 1
ATOM 10634 C C . CYS B 1 573 ? -112.165 26.968 -13.949 1.00 272.98 573 CYS B C 1
ATOM 10635 O O . CYS B 1 573 ? -112.911 27.062 -14.929 1.00 255.99 573 CYS B O 1
ATOM 10638 N N . ALA B 1 574 ? -110.839 26.929 -14.054 1.00 282.33 574 ALA B N 1
ATOM 10639 C CA . ALA B 1 574 ? -110.177 27.018 -15.345 1.00 267.81 574 ALA B CA 1
ATOM 10640 C C . ALA B 1 574 ? -110.489 25.792 -16.199 1.00 262.77 574 ALA B C 1
ATOM 10641 O O . ALA B 1 574 ? -110.906 24.741 -15.702 1.00 264.24 574 ALA B O 1
ATOM 10643 N N . GLU B 1 575 ? -110.278 25.938 -17.504 1.00 254.49 575 GLU B N 1
ATOM 10644 C CA . GLU B 1 575 ? -110.580 24.860 -18.435 1.00 247.93 575 GLU B CA 1
ATOM 10645 C C . GLU B 1 575 ? -109.539 23.753 -18.335 1.00 245.85 575 GLU B C 1
ATOM 10646 O O . GLU B 1 575 ? -108.332 24.007 -18.408 1.00 238.21 575 GLU B O 1
ATOM 10652 N N . VAL B 1 576 ? -110.013 22.520 -18.165 1.00 245.30 576 VAL B N 1
ATOM 10653 C CA . VAL B 1 576 ? -109.166 21.338 -18.171 1.00 235.44 576 VAL B CA 1
ATOM 10654 C C . VAL B 1 576 ? -109.657 20.405 -19.272 1.00 223.45 576 VAL B C 1
ATOM 10655 O O . VAL B 1 576 ? -110.813 20.459 -19.698 1.00 207.12 576 VAL B O 1
ATOM 10659 N N . ASP B 1 577 ? -108.754 19.543 -19.733 1.00 232.34 577 ASP B N 1
ATOM 10660 C CA . ASP B 1 577 ? -109.066 18.655 -20.842 1.00 229.52 577 ASP B CA 1
ATOM 10661 C C . ASP B 1 577 ? -110.008 17.538 -20.392 1.00 215.67 577 ASP B C 1
ATOM 10662 O O . ASP B 1 577 ? -110.281 17.352 -19.202 1.00 212.60 577 ASP B O 1
ATOM 10667 N N . SER B 1 578 ? -110.507 16.782 -21.375 1.00 212.65 578 SER B N 1
ATOM 10668 C CA . SER B 1 578 ? -111.502 15.751 -21.093 1.00 210.29 578 SER B CA 1
ATOM 10669 C C . SER B 1 578 ? -110.909 14.576 -20.324 1.00 209.08 578 SER B C 1
ATOM 10670 O O . SER B 1 578 ? -111.639 13.872 -19.614 1.00 213.01 578 SER B O 1
ATOM 10673 N N . ARG B 1 579 ? -109.600 14.342 -20.457 1.00 211.40 579 ARG B N 1
ATOM 10674 C CA . ARG B 1 579 ? -108.963 13.275 -19.692 1.00 205.65 579 ARG B CA 1
ATOM 10675 C C . ARG B 1 579 ? -109.070 13.538 -18.196 1.00 192.41 579 ARG B C 1
ATOM 10676 O O . ARG B 1 579 ? -109.211 12.602 -17.400 1.00 182.23 579 ARG B O 1
ATOM 10684 N N . THR B 1 580 ? -109.006 14.809 -17.795 1.00 193.00 580 THR B N 1
ATOM 10685 C CA . THR B 1 580 ? -109.185 15.170 -16.396 1.00 188.85 580 THR B CA 1
ATOM 10686 C C . THR B 1 580 ? -110.652 15.262 -15.999 1.00 198.33 580 THR B C 1
ATOM 10687 O O . THR B 1 580 ? -110.956 15.246 -14.802 1.00 213.70 580 THR B O 1
ATOM 10691 N N . LYS B 1 581 ? -111.566 15.360 -16.967 1.00 201.50 581 LYS B N 1
ATOM 10692 C CA . LYS B 1 581 ? -112.989 15.378 -16.645 1.00 178.07 581 LYS B CA 1
ATOM 10693 C C . LYS B 1 581 ? -113.522 13.970 -16.409 1.00 179.69 581 LYS B C 1
ATOM 10694 O O . LYS B 1 581 ? -114.349 13.758 -15.512 1.00 161.70 581 LYS B O 1
ATOM 10700 N N . ILE B 1 582 ? -113.059 13.003 -17.206 1.00 173.06 582 ILE B N 1
ATOM 10701 C CA . ILE B 1 582 ? -113.538 11.628 -17.079 1.00 182.85 582 ILE B CA 1
ATOM 10702 C C . ILE B 1 582 ? -113.185 11.060 -15.710 1.00 181.19 582 ILE B C 1
ATOM 10703 O O . ILE B 1 582 ? -114.013 10.408 -15.060 1.00 182.36 582 ILE B O 1
ATOM 10708 N N . ARG B 1 583 ? -111.955 11.299 -15.247 1.00 184.34 583 ARG B N 1
ATOM 10709 C CA . ARG B 1 583 ? -111.531 10.746 -13.964 1.00 191.45 583 ARG B CA 1
ATOM 10710 C C . ARG B 1 583 ? -112.348 11.319 -12.813 1.00 192.52 583 ARG B C 1
ATOM 10711 O O . ARG B 1 583 ? -112.742 10.585 -11.899 1.00 192.55 583 ARG B O 1
ATOM 10719 N N . MET B 1 584 ? -112.620 12.625 -12.839 1.00 193.26 584 MET B N 1
ATOM 10720 C CA . MET B 1 584 ? -113.403 13.228 -11.764 1.00 188.94 584 MET B CA 1
ATOM 10721 C C . MET B 1 584 ? -114.856 12.771 -11.818 1.00 180.01 584 MET B C 1
ATOM 10722 O O . MET B 1 584 ? -115.475 12.525 -10.774 1.00 185.00 584 MET B O 1
ATOM 10727 N N . LEU B 1 585 ? -115.415 12.637 -13.025 1.00 181.97 585 LEU B N 1
ATOM 10728 C CA . LEU B 1 585 ? -116.776 12.127 -13.144 1.00 185.32 585 LEU B CA 1
ATOM 10729 C C . LEU B 1 585 ? -116.871 10.697 -12.625 1.00 181.22 585 LEU B C 1
ATOM 10730 O O . LEU B 1 585 ? -117.869 10.321 -12.001 1.00 158.69 585 LEU B O 1
ATOM 10735 N N . THR B 1 586 ? -115.831 9.892 -12.854 1.00 188.67 586 THR B N 1
ATOM 10736 C CA . THR B 1 586 ? -115.826 8.526 -12.339 1.00 197.11 586 THR B CA 1
ATOM 10737 C C . THR B 1 586 ? -115.680 8.505 -10.820 1.00 204.69 586 THR B C 1
ATOM 10738 O O . THR B 1 586 ? -116.362 7.732 -10.135 1.00 214.36 586 THR B O 1
ATOM 10742 N N . GLN B 1 587 ? -114.788 9.341 -10.279 1.00 196.86 587 GLN B N 1
ATOM 10743 C CA . GLN B 1 587 ? -114.642 9.440 -8.829 1.00 194.25 587 GLN B CA 1
ATOM 10744 C C . GLN B 1 587 ? -115.947 9.868 -8.171 1.00 193.61 587 GLN B C 1
ATOM 10745 O O . GLN B 1 587 ? -116.248 9.439 -7.050 1.00 189.57 587 GLN B O 1
ATOM 10751 N N . ALA B 1 588 ? -116.734 10.703 -8.852 1.00 195.30 588 ALA B N 1
ATOM 10752 C CA . ALA B 1 588 ? -118.034 11.097 -8.316 1.00 175.56 588 ALA B CA 1
ATOM 10753 C C . ALA B 1 588 ? -119.048 9.963 -8.437 1.00 173.09 588 ALA B C 1
ATOM 10754 O O . ALA B 1 588 ? -119.772 9.659 -7.481 1.00 167.66 588 ALA B O 1
ATOM 10756 N N . ALA B 1 589 ? -119.110 9.318 -9.605 1.00 173.15 589 ALA B N 1
ATOM 10757 C CA . ALA B 1 589 ? -120.098 8.277 -9.860 1.00 170.47 589 ALA B CA 1
ATOM 10758 C C . ALA B 1 589 ? -119.836 6.993 -9.084 1.00 178.08 589 ALA B C 1
ATOM 10759 O O . ALA B 1 589 ? -120.735 6.148 -9.012 1.00 176.38 589 ALA B O 1
ATOM 10761 N N . GLU B 1 590 ? -118.634 6.812 -8.527 1.00 194.94 590 GLU B N 1
ATOM 10762 C CA . GLU B 1 590 ? -118.378 5.626 -7.712 1.00 196.83 590 GLU B CA 1
ATOM 10763 C C . GLU B 1 590 ? -119.350 5.534 -6.541 1.00 199.72 590 GLU B C 1
ATOM 10764 O O . GLU B 1 590 ? -119.879 4.455 -6.246 1.00 185.96 590 GLU B O 1
ATOM 10770 N N . PHE B 1 591 ? -119.598 6.654 -5.862 1.00 202.53 591 PHE B N 1
ATOM 10771 C CA . PHE B 1 591 ? -120.434 6.656 -4.668 1.00 196.18 591 PHE B CA 1
ATOM 10772 C C . PHE B 1 591 ? -121.925 6.700 -4.977 1.00 196.29 591 PHE B C 1
ATOM 10773 O O . PHE B 1 591 ? -122.733 6.493 -4.065 1.00 204.74 591 PHE B O 1
ATOM 10781 N N . LEU B 1 592 ? -122.310 6.962 -6.224 1.00 194.35 592 LEU B N 1
ATOM 10782 C CA . LEU B 1 592 ? -123.713 6.921 -6.615 1.00 194.41 592 LEU B CA 1
ATOM 10783 C C . LEU B 1 592 ? -124.211 5.507 -6.886 1.00 184.49 592 LEU B C 1
ATOM 10784 O O . LEU B 1 592 ? -125.378 5.339 -7.253 1.00 176.07 592 LEU B O 1
ATOM 10789 N N . SER B 1 593 ? -123.361 4.497 -6.709 1.00 191.23 593 SER B N 1
ATOM 10790 C CA . SER B 1 593 ? -123.758 3.124 -7.014 1.00 197.87 593 SER B CA 1
ATOM 10791 C C . SER B 1 593 ? -124.879 2.605 -6.120 1.00 205.74 593 SER B C 1
ATOM 10792 O O . SER B 1 593 ? -125.847 2.038 -6.655 1.00 207.40 593 SER B O 1
ATOM 10795 N N . PRO B 1 594 ? -124.830 2.744 -4.787 1.00 209.71 594 PRO B N 1
ATOM 10796 C CA . PRO B 1 594 ? -125.887 2.136 -3.961 1.00 208.67 594 PRO B CA 1
ATOM 10797 C C . PRO B 1 594 ? -127.259 2.765 -4.140 1.00 205.80 594 PRO B C 1
ATOM 10798 O O . PRO B 1 594 ? -128.255 2.147 -3.744 1.00 207.23 594 PRO B O 1
ATOM 10802 N N . TYR B 1 595 ? -127.353 3.963 -4.719 1.00 201.68 595 TYR B N 1
ATOM 10803 C CA . TYR B 1 595 ? -128.630 4.656 -4.823 1.00 198.54 595 TYR B CA 1
ATOM 10804 C C . TYR B 1 595 ? -129.334 4.446 -6.158 1.00 198.52 595 TYR B C 1
ATOM 10805 O O . TYR B 1 595 ? -130.532 4.735 -6.257 1.00 207.06 595 TYR B O 1
ATOM 10814 N N . ILE B 1 596 ? -128.631 3.961 -7.180 1.00 195.29 596 ILE B N 1
ATOM 10815 C CA . ILE B 1 596 ? -129.272 3.523 -8.415 1.00 186.34 596 ILE B CA 1
ATOM 10816 C C . ILE B 1 596 ? -128.795 2.104 -8.700 1.00 190.96 596 ILE B C 1
ATOM 10817 O O . ILE B 1 596 ? -128.343 1.793 -9.807 1.00 194.07 596 ILE B O 1
ATOM 10822 N N . SER B 1 597 ? -128.883 1.236 -7.693 1.00 193.29 597 SER B N 1
ATOM 10823 C CA . SER B 1 597 ? -128.373 -0.124 -7.812 1.00 198.31 597 SER B CA 1
ATOM 10824 C C . SER B 1 597 ? -129.382 -1.086 -8.421 1.00 205.57 597 SER B C 1
ATOM 10825 O O . SER B 1 597 ? -128.983 -2.052 -9.082 1.00 220.95 597 SER B O 1
ATOM 10828 N N . THR B 1 598 ? -130.678 -0.849 -8.217 1.00 201.79 598 THR B N 1
ATOM 10829 C CA . THR B 1 598 ? -131.707 -1.742 -8.727 1.00 212.24 598 THR B CA 1
ATOM 10830 C C . THR B 1 598 ? -132.297 -1.292 -10.056 1.00 210.50 598 THR B C 1
ATOM 10831 O O . THR B 1 598 ? -132.846 -2.126 -10.785 1.00 201.10 598 THR B O 1
ATOM 10835 N N . HIS B 1 599 ? -132.195 -0.006 -10.390 1.00 203.99 599 HIS B N 1
ATOM 10836 C CA . HIS B 1 599 ? -132.804 0.519 -11.605 1.00 199.53 599 HIS B CA 1
ATOM 10837 C C . HIS B 1 599 ? -131.856 0.527 -12.797 1.00 191.91 599 HIS B C 1
ATOM 10838 O O . HIS B 1 599 ? -132.320 0.651 -13.939 1.00 191.03 599 HIS B O 1
ATOM 10845 N N . LEU B 1 600 ? -130.548 0.375 -12.562 1.00 190.44 600 LEU B N 1
ATOM 10846 C CA . LEU B 1 600 ? -129.571 0.412 -13.647 1.00 187.65 600 LEU B CA 1
ATOM 10847 C C . LEU B 1 600 ? -129.843 -0.634 -14.720 1.00 181.45 600 LEU B C 1
ATOM 10848 O O . LEU B 1 600 ? -129.317 -0.512 -15.833 1.00 166.95 600 LEU B O 1
ATOM 10853 N N . LYS B 1 601 ? -130.644 -1.659 -14.406 1.00 191.53 601 LYS B N 1
ATOM 10854 C CA . LYS B 1 601 ? -131.067 -2.628 -15.412 1.00 188.34 601 LYS B CA 1
ATOM 10855 C C . LYS B 1 601 ? -131.612 -1.937 -16.655 1.00 180.43 601 LYS B C 1
ATOM 10856 O O . LYS B 1 601 ? -131.340 -2.363 -17.784 1.00 169.34 601 LYS B O 1
ATOM 10862 N N . THR B 1 602 ? -132.372 -0.857 -16.468 1.00 187.69 602 THR B N 1
ATOM 10863 C CA . THR B 1 602 ? -132.961 -0.168 -17.610 1.00 183.39 602 THR B CA 1
ATOM 10864 C C . THR B 1 602 ? -131.939 0.686 -18.351 1.00 181.72 602 THR B C 1
ATOM 10865 O O . THR B 1 602 ? -132.091 0.913 -19.558 1.00 182.42 602 THR B O 1
ATOM 10869 N N . ILE B 1 603 ? -130.891 1.144 -17.659 1.00 181.87 603 ILE B N 1
ATOM 10870 C CA . ILE B 1 603 ? -129.912 2.035 -18.281 1.00 161.76 603 ILE B CA 1
ATOM 10871 C C . ILE B 1 603 ? -129.283 1.375 -19.502 1.00 154.88 603 ILE B C 1
ATOM 10872 O O . ILE B 1 603 ? -129.100 2.014 -20.546 1.00 139.55 603 ILE B O 1
ATOM 10877 N N . CYS B 1 604 ? -128.954 0.085 -19.393 1.00 168.61 604 CYS B N 1
ATOM 10878 C CA . CYS B 1 604 ? -128.421 -0.649 -20.537 1.00 168.83 604 CYS B CA 1
ATOM 10879 C C . CYS B 1 604 ? -129.371 -0.567 -21.726 1.00 169.84 604 CYS B C 1
ATOM 10880 O O . CYS B 1 604 ? -128.948 -0.303 -22.859 1.00 157.96 604 CYS B O 1
ATOM 10883 N N . ASN B 1 605 ? -130.668 -0.770 -21.478 1.00 182.92 605 ASN B N 1
ATOM 10884 C CA . ASN B 1 605 ? -131.655 -0.695 -22.548 1.00 186.26 605 ASN B CA 1
ATOM 10885 C C . ASN B 1 605 ? -131.719 0.690 -23.176 1.00 186.61 605 ASN B C 1
ATOM 10886 O O . ASN B 1 605 ? -132.150 0.818 -24.327 1.00 181.19 605 ASN B O 1
ATOM 10891 N N . LEU B 1 606 ? -131.300 1.729 -22.448 1.00 182.52 606 LEU B N 1
ATOM 10892 C CA . LEU B 1 606 ? -131.273 3.069 -23.018 1.00 173.34 606 LEU B CA 1
ATOM 10893 C C . LEU B 1 606 ? -130.176 3.227 -24.061 1.00 182.24 606 LEU B C 1
ATOM 10894 O O . LEU B 1 606 ? -130.265 4.126 -24.904 1.00 179.65 606 LEU B O 1
ATOM 10899 N N . LEU B 1 607 ? -129.148 2.377 -24.026 1.00 182.96 607 LEU B N 1
ATOM 10900 C CA . LEU B 1 607 ? -128.069 2.487 -24.998 1.00 178.64 607 LEU B CA 1
ATOM 10901 C C . LEU B 1 607 ? -128.477 1.948 -26.362 1.00 179.76 607 LEU B C 1
ATOM 10902 O O . LEU B 1 607 ? -127.917 2.363 -27.383 1.00 170.85 607 LEU B O 1
ATOM 10907 N N . ILE B 1 608 ? -129.447 1.037 -26.400 1.00 178.76 608 ILE B N 1
ATOM 10908 C CA . ILE B 1 608 ? -129.963 0.501 -27.654 1.00 171.55 608 ILE B CA 1
ATOM 10909 C C . ILE B 1 608 ? -131.294 1.177 -27.952 1.00 187.14 608 ILE B C 1
ATOM 10910 O O . ILE B 1 608 ? -132.359 0.560 -27.835 1.00 177.45 608 ILE B O 1
ATOM 10915 N N . SER B 1 609 ? -131.241 2.454 -28.337 1.00 203.71 609 SER B N 1
ATOM 10916 C CA . SER B 1 609 ? -132.444 3.266 -28.525 1.00 200.54 609 SER B CA 1
ATOM 10917 C C . SER B 1 609 ? -133.033 3.012 -29.914 1.00 212.70 609 SER B C 1
ATOM 10918 O O . SER B 1 609 ? -132.950 3.831 -30.832 1.00 205.98 609 SER B O 1
ATOM 10921 N N . ASP B 1 610 ? -133.645 1.836 -30.055 1.00 221.91 610 ASP B N 1
ATOM 10922 C CA . ASP B 1 610 ? -134.378 1.501 -31.269 1.00 226.42 610 ASP B CA 1
ATOM 10923 C C . ASP B 1 610 ? -135.816 2.007 -31.207 1.00 233.16 610 ASP B C 1
ATOM 10924 O O . ASP B 1 610 ? -136.306 2.615 -32.164 1.00 226.82 610 ASP B O 1
ATOM 10929 N N . THR B 1 611 ? -136.499 1.766 -30.091 1.00 250.04 611 THR B N 1
ATOM 10930 C CA . THR B 1 611 ? -137.825 2.322 -29.875 1.00 257.07 611 THR B CA 1
ATOM 10931 C C . THR B 1 611 ? -137.719 3.788 -29.461 1.00 239.47 611 THR B C 1
ATOM 10932 O O . THR B 1 611 ? -136.655 4.274 -29.067 1.00 237.84 611 THR B O 1
ATOM 10936 N N . GLU B 1 612 ? -138.842 4.496 -29.555 1.00 232.24 612 GLU B N 1
ATOM 10937 C CA . GLU B 1 612 ? -138.870 5.929 -29.303 1.00 214.87 612 GLU B CA 1
ATOM 10938 C C . GLU B 1 612 ? -140.017 6.284 -28.367 1.00 201.96 612 GLU B C 1
ATOM 10939 O O . GLU B 1 612 ? -140.971 5.522 -28.193 1.00 199.32 612 GLU B O 1
ATOM 10945 N N . SER B 1 613 ? -139.902 7.466 -27.763 1.00 188.03 613 SER B N 1
ATOM 10946 C CA . SER B 1 613 ? -140.948 8.041 -26.931 1.00 174.09 613 SER B CA 1
ATOM 10947 C C . SER B 1 613 ? -141.041 9.530 -27.238 1.00 182.36 613 SER B C 1
ATOM 10948 O O . SER B 1 613 ? -140.202 10.094 -27.945 1.00 168.39 613 SER B O 1
ATOM 10951 N N . ASN B 1 614 ? -142.073 10.168 -26.696 1.00 209.15 614 ASN B N 1
ATOM 10952 C CA . ASN B 1 614 ? -142.383 11.554 -27.014 1.00 198.69 614 ASN B CA 1
ATOM 10953 C C . ASN B 1 614 ? -141.916 12.497 -25.912 1.00 185.67 614 ASN B C 1
ATOM 10954 O O . ASN B 1 614 ? -141.777 12.112 -24.748 1.00 118.32 614 ASN B O 1
ATOM 10959 N N . GLU B 1 615 ? -141.668 13.747 -26.303 1.00 196.47 615 GLU B N 1
ATOM 10960 C CA . GLU B 1 615 ? -141.323 14.820 -25.382 1.00 201.34 615 GLU B CA 1
ATOM 10961 C C . GLU B 1 615 ? -142.045 16.086 -25.818 1.00 208.06 615 GLU B C 1
ATOM 10962 O O . GLU B 1 615 ? -142.083 16.405 -27.010 1.00 202.71 615 GLU B O 1
ATOM 10968 N N . LEU B 1 616 ? -142.617 16.801 -24.855 1.00 216.28 616 LEU B N 1
ATOM 10969 C CA . LEU B 1 616 ? -143.296 18.056 -25.135 1.00 225.07 616 LEU B CA 1
ATOM 10970 C C . LEU B 1 616 ? -142.340 19.225 -24.924 1.00 224.80 616 LEU B C 1
ATOM 10971 O O . LEU B 1 616 ? -141.389 19.139 -24.142 1.00 215.55 616 LEU B O 1
ATOM 10976 N N . ILE B 1 617 ? -142.602 20.317 -25.641 1.00 232.95 617 ILE B N 1
ATOM 10977 C CA . ILE B 1 617 ? -141.768 21.517 -25.607 1.00 229.41 617 ILE B CA 1
ATOM 10978 C C . ILE B 1 617 ? -140.336 21.184 -26.011 1.00 216.19 617 ILE B C 1
ATOM 10979 O O . ILE B 1 617 ? -140.106 20.329 -26.866 1.00 205.53 617 ILE B O 1
ATOM 10984 N N . PRO B 1 645 ? -129.748 9.575 -24.267 1.00 186.92 645 PRO B N 1
ATOM 10985 C CA . PRO B 1 645 ? -128.706 9.069 -25.162 1.00 187.35 645 PRO B CA 1
ATOM 10986 C C . PRO B 1 645 ? -129.085 9.215 -26.633 1.00 189.44 645 PRO B C 1
ATOM 10987 O O . PRO B 1 645 ? -129.291 8.214 -27.320 1.00 188.57 645 PRO B O 1
ATOM 10991 N N . ILE B 1 646 ? -129.172 10.457 -27.105 1.00 186.29 646 ILE B N 1
ATOM 10992 C CA . ILE B 1 646 ? -129.578 10.735 -28.478 1.00 195.21 646 ILE B CA 1
ATOM 10993 C C . ILE B 1 646 ? -128.345 10.975 -29.338 1.00 200.86 646 ILE B C 1
ATOM 10994 O O . ILE B 1 646 ? -128.055 10.200 -30.257 1.00 202.09 646 ILE B O 1
ATOM 10999 N N . ASP B 1 647 ? -127.612 12.048 -29.048 1.00 207.19 647 ASP B N 1
ATOM 11000 C CA . ASP B 1 647 ? -126.440 12.408 -29.829 1.00 207.40 647 ASP B CA 1
ATOM 11001 C C . ASP B 1 647 ? -125.193 11.722 -29.272 1.00 189.77 647 ASP B C 1
ATOM 11002 O O . ASP B 1 647 ? -125.248 10.946 -28.315 1.00 173.86 647 ASP B O 1
ATOM 11007 N N . ARG B 1 648 ? -124.046 12.019 -29.885 1.00 191.20 648 ARG B N 1
ATOM 11008 C CA . ARG B 1 648 ? -122.799 11.352 -29.526 1.00 195.46 648 ARG B CA 1
ATOM 11009 C C . ARG B 1 648 ? -122.231 11.889 -28.216 1.00 192.27 648 ARG B C 1
ATOM 11010 O O . ARG B 1 648 ? -121.835 11.112 -27.338 1.00 188.04 648 ARG B O 1
ATOM 11018 N N . ASN B 1 649 ? -122.181 13.216 -28.071 1.00 195.66 649 ASN B N 1
ATOM 11019 C CA . ASN B 1 649 ? -121.627 13.816 -26.862 1.00 183.54 649 ASN B CA 1
ATOM 11020 C C . ASN B 1 649 ? -122.451 13.487 -25.624 1.00 179.36 649 ASN B C 1
ATOM 11021 O O . ASN B 1 649 ? -121.923 13.543 -24.508 1.00 162.96 649 ASN B O 1
ATOM 11026 N N . SER B 1 650 ? -123.731 13.147 -25.793 1.00 191.08 650 SER B N 1
ATOM 11027 C CA . SER B 1 650 ? -124.544 12.722 -24.659 1.00 175.17 650 SER B CA 1
ATOM 11028 C C . SER B 1 650 ? -124.296 11.259 -24.314 1.00 152.95 650 SER B C 1
ATOM 11029 O O . SER B 1 650 ? -124.197 10.904 -23.134 1.00 137.92 650 SER B O 1
ATOM 11032 N N . THR B 1 651 ? -124.191 10.399 -25.331 1.00 160.38 651 THR B N 1
ATOM 11033 C CA . THR B 1 651 ? -123.926 8.986 -25.082 1.00 165.53 651 THR B CA 1
ATOM 11034 C C . THR B 1 651 ? -122.540 8.768 -24.489 1.00 165.75 651 THR B C 1
ATOM 11035 O O . THR B 1 651 ? -122.338 7.810 -23.735 1.00 154.66 651 THR B O 1
ATOM 11039 N N . ILE B 1 652 ? -121.578 9.638 -24.810 1.00 174.69 652 ILE B N 1
ATOM 11040 C CA . ILE B 1 652 ? -120.251 9.528 -24.205 1.00 161.81 652 ILE B CA 1
ATOM 11041 C C . ILE B 1 652 ? -120.347 9.676 -22.690 1.00 165.85 652 ILE B C 1
ATOM 11042 O O . ILE B 1 652 ? -119.833 8.844 -21.929 1.00 156.93 652 ILE B O 1
ATOM 11047 N N . LEU B 1 653 ? -121.013 10.739 -22.232 1.00 172.11 653 LEU B N 1
ATOM 11048 C CA . LEU B 1 653 ? -121.195 10.944 -20.799 1.00 165.65 653 LEU B CA 1
ATOM 11049 C C . LEU B 1 653 ? -122.051 9.841 -20.188 1.00 160.14 653 LEU B C 1
ATOM 11050 O O . LEU B 1 653 ? -121.797 9.403 -19.060 1.00 160.35 653 LEU B O 1
ATOM 11055 N N . TYR B 1 654 ? -123.073 9.385 -20.919 1.00 154.08 654 TYR B N 1
ATOM 11056 C CA . TYR B 1 654 ? -123.871 8.240 -20.490 1.00 156.90 654 TYR B CA 1
ATOM 11057 C C . TYR B 1 654 ? -122.980 7.055 -20.134 1.00 148.23 654 TYR B C 1
ATOM 11058 O O . TYR B 1 654 ? -123.019 6.532 -19.012 1.00 139.09 654 TYR B O 1
ATOM 11067 N N . LEU B 1 655 ? -122.167 6.624 -21.102 1.00 156.12 655 LEU B N 1
ATOM 11068 C CA . LEU B 1 655 ? -121.312 5.458 -20.912 1.00 173.76 655 LEU B CA 1
ATOM 11069 C C . LEU B 1 655 ? -120.299 5.686 -19.801 1.00 181.72 655 LEU B C 1
ATOM 11070 O O . LEU B 1 655 ? -120.033 4.781 -19.001 1.00 184.34 655 LEU B O 1
ATOM 11075 N N . ASN B 1 656 ? -119.713 6.885 -19.739 1.00 182.10 656 ASN B N 1
ATOM 11076 C CA . ASN B 1 656 ? -118.721 7.160 -18.704 1.00 181.60 656 ASN B CA 1
ATOM 11077 C C . ASN B 1 656 ? -119.337 7.058 -17.314 1.00 182.20 656 ASN B C 1
ATOM 11078 O O . ASN B 1 656 ? -118.767 6.427 -16.416 1.00 174.24 656 ASN B O 1
ATOM 11083 N N . VAL B 1 657 ? -120.515 7.657 -17.123 1.00 183.20 657 VAL B N 1
ATOM 11084 C CA . VAL B 1 657 ? -121.187 7.588 -15.828 1.00 183.52 657 VAL B CA 1
ATOM 11085 C C . VAL B 1 657 ? -121.520 6.143 -15.479 1.00 174.04 657 VAL B C 1
ATOM 11086 O O . VAL B 1 657 ? -121.271 5.682 -14.356 1.00 178.21 657 VAL B O 1
ATOM 11090 N N . PHE B 1 658 ? -122.083 5.403 -16.440 1.00 173.30 658 PHE B N 1
ATOM 11091 C CA . PHE B 1 658 ? -122.497 4.029 -16.164 1.00 183.46 658 PHE B CA 1
ATOM 11092 C C . PHE B 1 658 ? -121.306 3.159 -15.780 1.00 178.42 658 PHE B C 1
ATOM 11093 O O . PHE B 1 658 ? -121.356 2.414 -14.794 1.00 165.15 658 PHE B O 1
ATOM 11101 N N . HIS B 1 659 ? -120.217 3.248 -16.540 1.00 182.20 659 HIS B N 1
ATOM 11102 C CA . HIS B 1 659 ? -119.069 2.391 -16.284 1.00 183.37 659 HIS B CA 1
ATOM 11103 C C . HIS B 1 659 ? -118.190 2.893 -15.146 1.00 185.51 659 HIS B C 1
ATOM 11104 O O . HIS B 1 659 ? -117.318 2.147 -14.689 1.00 178.27 659 HIS B O 1
ATOM 11111 N N . GLY B 1 660 ? -118.392 4.124 -14.680 1.00 196.14 660 GLY B N 1
ATOM 11112 C CA . GLY B 1 660 ? -117.785 4.545 -13.435 1.00 200.06 660 GLY B CA 1
ATOM 11113 C C . GLY B 1 660 ? -118.561 3.987 -12.261 1.00 197.95 660 GLY B C 1
ATOM 11114 O O . GLY B 1 660 ? -117.977 3.539 -11.268 1.00 198.68 660 GLY B O 1
ATOM 11115 N N . LEU B 1 661 ? -119.892 4.002 -12.376 1.00 191.47 661 LEU B N 1
ATOM 11116 C CA . LEU B 1 661 ? -120.729 3.388 -11.351 1.00 189.37 661 LEU B CA 1
ATOM 11117 C C . LEU B 1 661 ? -120.461 1.890 -11.251 1.00 173.40 661 LEU B C 1
ATOM 11118 O O . LEU B 1 661 ? -120.483 1.319 -10.154 1.00 180.44 661 LEU B O 1
ATOM 11123 N N . CYS B 1 662 ? -120.209 1.239 -12.388 1.00 148.94 662 CYS B N 1
ATOM 11124 C CA . CYS B 1 662 ? -119.908 -0.191 -12.377 1.00 181.47 662 CYS B CA 1
ATOM 11125 C C . CYS B 1 662 ? -118.670 -0.488 -11.538 1.00 186.55 662 CYS B C 1
ATOM 11126 O O . CYS B 1 662 ? -118.679 -1.392 -10.695 1.00 166.07 662 CYS B O 1
ATOM 11129 N N . ALA B 1 663 ? -117.591 0.267 -11.758 1.00 204.89 663 ALA B N 1
ATOM 11130 C CA . ALA B 1 663 ? -116.373 0.055 -10.984 1.00 215.95 663 ALA B CA 1
ATOM 11131 C C . ALA B 1 663 ? -116.553 0.467 -9.529 1.00 209.04 663 ALA B C 1
ATOM 11132 O O . ALA B 1 663 ? -115.965 -0.152 -8.635 1.00 199.51 663 ALA B O 1
ATOM 11134 N N . GLY B 1 664 ? -117.357 1.502 -9.269 1.00 208.26 664 GLY B N 1
ATOM 11135 C CA . GLY B 1 664 ? -117.606 1.914 -7.900 1.00 200.09 664 GLY B CA 1
ATOM 11136 C C . GLY B 1 664 ? -118.500 0.970 -7.123 1.00 206.35 664 GLY B C 1
ATOM 11137 O O . GLY B 1 664 ? -118.512 1.022 -5.890 1.00 223.45 664 GLY B O 1
ATOM 11138 N N . ALA B 1 665 ? -119.254 0.118 -7.815 1.00 195.89 665 ALA B N 1
ATOM 11139 C CA . ALA B 1 665 ? -120.152 -0.823 -7.155 1.00 189.09 665 ALA B CA 1
ATOM 11140 C C . ALA B 1 665 ? -119.436 -2.020 -6.539 1.00 182.83 665 ALA B C 1
ATOM 11141 O O . ALA B 1 665 ? -120.097 -2.853 -5.909 1.00 176.88 665 ALA B O 1
ATOM 11143 N N . ASN B 1 666 ? -118.117 -2.131 -6.695 1.00 192.04 666 ASN B N 1
ATOM 11144 C CA . ASN B 1 666 ? -117.390 -3.293 -6.200 1.00 203.36 666 ASN B CA 1
ATOM 11145 C C . ASN B 1 666 ? -116.790 -3.093 -4.816 1.00 203.34 666 ASN B C 1
ATOM 11146 O O . ASN B 1 666 ? -116.528 -4.083 -4.122 1.00 176.53 666 ASN B O 1
ATOM 11151 N N . ASN B 1 667 ? -116.571 -1.850 -4.393 1.00 218.25 667 ASN B N 1
ATOM 11152 C CA . ASN B 1 667 ? -115.848 -1.597 -3.151 1.00 227.03 667 ASN B CA 1
ATOM 11153 C C . ASN B 1 667 ? -116.767 -1.563 -1.928 1.00 221.85 667 ASN B C 1
ATOM 11154 O O . ASN B 1 667 ? -116.524 -2.313 -0.974 1.00 196.05 667 ASN B O 1
ATOM 11159 N N . PRO B 1 668 ? -117.815 -0.735 -1.890 1.00 236.48 668 PRO B N 1
ATOM 11160 C CA . PRO B 1 668 ? -118.616 -0.630 -0.670 1.00 225.55 668 PRO B CA 1
ATOM 11161 C C . PRO B 1 668 ? -119.789 -1.601 -0.641 1.00 231.54 668 PRO B C 1
ATOM 11162 O O . PRO B 1 668 ? -120.283 -2.065 -1.672 1.00 221.49 668 PRO B O 1
ATOM 11166 N N . LYS B 1 669 ? -120.218 -1.907 0.586 1.00 245.16 669 LYS B N 1
ATOM 11167 C CA . LYS B 1 669 ? -121.433 -2.670 0.860 1.00 251.44 669 LYS B CA 1
ATOM 11168 C C . LYS B 1 669 ? -121.373 -4.096 0.321 1.00 263.00 669 LYS B C 1
ATOM 11169 O O . LYS B 1 669 ? -120.374 -4.506 -0.279 1.00 254.61 669 LYS B O 1
ATOM 11175 N N . ILE B 1 670 ? -122.443 -4.860 0.546 1.00 270.79 670 ILE B N 1
ATOM 11176 C CA . ILE B 1 670 ? -122.528 -6.259 0.144 1.00 265.61 670 ILE B CA 1
ATOM 11177 C C . ILE B 1 670 ? -123.956 -6.539 -0.312 1.00 260.27 670 ILE B C 1
ATOM 11178 O O . ILE B 1 670 ? -124.863 -5.725 -0.123 1.00 258.84 670 ILE B O 1
ATOM 11183 N N . GLN B 1 671 ? -124.138 -7.700 -0.950 1.00 258.86 671 GLN B N 1
ATOM 11184 C CA . GLN B 1 671 ? -125.428 -8.176 -1.450 1.00 258.69 671 GLN B CA 1
ATOM 11185 C C . GLN B 1 671 ? -125.956 -7.325 -2.602 1.00 256.10 671 GLN B C 1
ATOM 11186 O O . GLN B 1 671 ? -126.556 -7.857 -3.542 1.00 247.89 671 GLN B O 1
ATOM 11192 N N . THR B 1 672 ? -125.747 -6.008 -2.544 1.00 259.55 672 THR B N 1
ATOM 11193 C CA . THR B 1 672 ? -126.100 -5.139 -3.660 1.00 249.12 672 THR B CA 1
ATOM 11194 C C . THR B 1 672 ? -125.144 -5.276 -4.838 1.00 255.62 672 THR B C 1
ATOM 11195 O O . THR B 1 672 ? -125.343 -4.602 -5.855 1.00 251.76 672 THR B O 1
ATOM 11199 N N . LYS B 1 673 ? -124.123 -6.126 -4.728 1.00 261.79 673 LYS B N 1
ATOM 11200 C CA . LYS B 1 673 ? -123.125 -6.322 -5.772 1.00 246.27 673 LYS B CA 1
ATOM 11201 C C . LYS B 1 673 ? -123.414 -7.541 -6.640 1.00 244.84 673 LYS B C 1
ATOM 11202 O O . LYS B 1 673 ? -123.366 -7.449 -7.870 1.00 244.42 673 LYS B O 1
ATOM 11208 N N . ASP B 1 674 ? -123.715 -8.687 -6.020 1.00 250.15 674 ASP B N 1
ATOM 11209 C CA . ASP B 1 674 ? -123.964 -9.904 -6.787 1.00 250.34 674 ASP B CA 1
ATOM 11210 C C . ASP B 1 674 ? -125.224 -9.795 -7.636 1.00 242.48 674 ASP B C 1
ATOM 11211 O O . ASP B 1 674 ? -125.285 -10.374 -8.726 1.00 241.79 674 ASP B O 1
ATOM 11216 N N . SER B 1 675 ? -126.232 -9.059 -7.164 1.00 236.55 675 SER B N 1
ATOM 11217 C CA . SER B 1 675 ? -127.430 -8.847 -7.970 1.00 227.59 675 SER B CA 1
ATOM 11218 C C . SER B 1 675 ? -127.092 -8.113 -9.264 1.00 232.41 675 SER B C 1
ATOM 11219 O O . SER B 1 675 ? -127.531 -8.509 -10.350 1.00 235.59 675 SER B O 1
ATOM 11222 N N . VAL B 1 676 ? -126.294 -7.047 -9.166 1.00 231.53 676 VAL B N 1
ATOM 11223 C CA . VAL B 1 676 ? -125.872 -6.319 -10.358 1.00 219.71 676 VAL B CA 1
ATOM 11224 C C . VAL B 1 676 ? -124.996 -7.200 -11.241 1.00 215.47 676 VAL B C 1
ATOM 11225 O O . VAL B 1 676 ? -125.091 -7.155 -12.475 1.00 206.80 676 VAL B O 1
ATOM 11229 N N . LYS B 1 677 ? -124.126 -8.007 -10.625 1.00 221.42 677 LYS B N 1
ATOM 11230 C CA . LYS B 1 677 ? -123.325 -8.962 -11.387 1.00 216.61 677 LYS B CA 1
ATOM 11231 C C . LYS B 1 677 ? -124.214 -9.867 -12.230 1.00 216.69 677 LYS B C 1
ATOM 11232 O O . LYS B 1 677 ? -123.943 -10.100 -13.413 1.00 201.07 677 LYS B O 1
ATOM 11238 N N . GLU B 1 678 ? -125.286 -10.388 -11.631 1.00 227.37 678 GLU B N 1
ATOM 11239 C CA . GLU B 1 678 ? -126.154 -11.316 -12.347 1.00 225.04 678 GLU B CA 1
ATOM 11240 C C . GLU B 1 678 ? -127.033 -10.595 -13.362 1.00 221.49 678 GLU B C 1
ATOM 11241 O O . GLU B 1 678 ? -127.462 -11.203 -14.350 1.00 211.42 678 GLU B O 1
ATOM 11247 N N . ILE B 1 679 ? -127.310 -9.313 -13.144 1.00 225.64 679 ILE B N 1
ATOM 11248 C CA . ILE B 1 679 ? -128.242 -8.590 -14.005 1.00 218.75 679 ILE B CA 1
ATOM 11249 C C . ILE B 1 679 ? -127.551 -8.024 -15.241 1.00 205.56 679 ILE B C 1
ATOM 11250 O O . ILE B 1 679 ? -127.984 -8.268 -16.371 1.00 190.44 679 ILE B O 1
ATOM 11255 N N . VAL B 1 680 ? -126.465 -7.264 -15.060 1.00 207.02 680 VAL B N 1
ATOM 11256 C CA . VAL B 1 680 ? -125.947 -6.427 -16.143 1.00 197.38 680 VAL B CA 1
ATOM 11257 C C . VAL B 1 680 ? -124.964 -7.133 -17.067 1.00 197.73 680 VAL B C 1
ATOM 11258 O O . VAL B 1 680 ? -124.566 -6.548 -18.086 1.00 192.91 680 VAL B O 1
ATOM 11262 N N . LEU B 1 681 ? -124.565 -8.370 -16.760 1.00 203.69 681 LEU B N 1
ATOM 11263 C CA . LEU B 1 681 ? -123.476 -8.988 -17.517 1.00 202.32 681 LEU B CA 1
ATOM 11264 C C . LEU B 1 681 ? -123.872 -9.386 -18.937 1.00 203.49 681 LEU B C 1
ATOM 11265 O O . LEU B 1 681 ? -123.119 -9.062 -19.873 1.00 198.18 681 LEU B O 1
ATOM 11270 N N . PRO B 1 682 ? -124.993 -10.078 -19.181 1.00 203.14 682 PRO B N 1
ATOM 11271 C CA . PRO B 1 682 ? -125.222 -10.637 -20.529 1.00 204.38 682 PRO B CA 1
ATOM 11272 C C . PRO B 1 682 ? -125.321 -9.604 -21.644 1.00 194.98 682 PRO B C 1
ATOM 11273 O O . PRO B 1 682 ? -125.139 -9.967 -22.813 1.00 202.64 682 PRO B O 1
ATOM 11277 N N . LEU B 1 683 ? -125.592 -8.339 -21.333 1.00 171.36 683 LEU B N 1
ATOM 11278 C CA . LEU B 1 683 ? -125.846 -7.337 -22.362 1.00 183.79 683 LEU B CA 1
ATOM 11279 C C . LEU B 1 683 ? -124.576 -6.738 -22.957 1.00 192.73 683 LEU B C 1
ATOM 11280 O O . LEU B 1 683 ? -124.677 -5.865 -23.824 1.00 199.91 683 LEU B O 1
ATOM 11285 N N . PHE B 1 684 ? -123.394 -7.189 -22.530 1.00 181.93 684 PHE B N 1
ATOM 11286 C CA . PHE B 1 684 ? -122.143 -6.592 -22.993 1.00 176.20 684 PHE B CA 1
ATOM 11287 C C . PHE B 1 684 ? -121.920 -6.840 -24.484 1.00 180.99 684 PHE B C 1
ATOM 11288 O O . PHE B 1 684 ? -121.469 -5.944 -25.214 1.00 175.31 684 PHE B O 1
ATOM 11296 N N . TYR B 1 685 ? -122.228 -8.052 -24.951 1.00 188.28 685 TYR B N 1
ATOM 11297 C CA . TYR B 1 685 ? -122.075 -8.376 -26.366 1.00 198.46 685 TYR B CA 1
ATOM 11298 C C . TYR B 1 685 ? -122.988 -7.513 -27.229 1.00 199.27 685 TYR B C 1
ATOM 11299 O O . TYR B 1 685 ? -122.570 -7.005 -28.279 1.00 205.24 685 TYR B O 1
ATOM 11308 N N . ASP B 1 686 ? -124.237 -7.328 -26.796 1.00 198.84 686 ASP B N 1
ATOM 11309 C CA . ASP B 1 686 ? -125.147 -6.443 -27.513 1.00 199.88 686 ASP B CA 1
ATOM 11310 C C . ASP B 1 686 ? -124.680 -4.995 -27.453 1.00 197.03 686 ASP B C 1
ATOM 11311 O O . ASP B 1 686 ? -124.881 -4.243 -28.412 1.00 203.72 686 ASP B O 1
ATOM 11316 N N . LEU B 1 687 ? -124.059 -4.589 -26.342 1.00 194.05 687 LEU B N 1
ATOM 11317 C CA . LEU B 1 687 ? -123.486 -3.249 -26.262 1.00 198.76 687 LEU B CA 1
ATOM 11318 C C . LEU B 1 687 ? -122.412 -3.049 -27.321 1.00 211.08 687 LEU B C 1
ATOM 11319 O O . LEU B 1 687 ? -122.366 -2.005 -27.983 1.00 206.87 687 LEU B O 1
ATOM 11324 N N . LEU B 1 688 ? -121.536 -4.040 -27.491 1.00 212.08 688 LEU B N 1
ATOM 11325 C CA . LEU B 1 688 ? -120.488 -3.910 -28.500 1.00 208.28 688 LEU B CA 1
ATOM 11326 C C . LEU B 1 688 ? -121.065 -3.948 -29.911 1.00 213.78 688 LEU B C 1
ATOM 11327 O O . LEU B 1 688 ? -120.621 -3.196 -30.787 1.00 190.32 688 LEU B O 1
ATOM 11332 N N . ASN B 1 689 ? -122.056 -4.812 -30.152 1.00 219.96 689 ASN B N 1
ATOM 11333 C CA . ASN B 1 689 ? -122.599 -4.938 -31.502 1.00 220.94 689 ASN B CA 1
ATOM 11334 C C . ASN B 1 689 ? -123.440 -3.730 -31.899 1.00 227.84 689 ASN B C 1
ATOM 11335 O O . ASN B 1 689 ? -123.512 -3.394 -33.087 1.00 223.99 689 ASN B O 1
ATOM 11340 N N . ALA B 1 690 ? -124.080 -3.070 -30.934 1.00 251.20 690 ALA B N 1
ATOM 11341 C CA . ALA B 1 690 ? -124.946 -1.934 -31.250 1.00 244.22 690 ALA B CA 1
ATOM 11342 C C . ALA B 1 690 ? -124.126 -0.672 -31.508 1.00 240.26 690 ALA B C 1
ATOM 11343 O O . ALA B 1 690 ? -124.039 -0.193 -32.643 1.00 259.65 690 ALA B O 1
ATOM 11345 N N . ALA B 1 691 ? -123.520 -0.122 -30.460 1.00 221.45 691 ALA B N 1
ATOM 11346 C CA . ALA B 1 691 ? -122.739 1.102 -30.584 1.00 208.89 691 ALA B CA 1
ATOM 11347 C C . ALA B 1 691 ? -121.401 0.792 -31.244 1.00 212.34 691 ALA B C 1
ATOM 11348 O O . ALA B 1 691 ? -120.640 -0.049 -30.752 1.00 203.42 691 ALA B O 1
ATOM 11350 N N . SER B 1 692 ? -121.118 1.465 -32.356 1.00 219.08 692 SER B N 1
ATOM 11351 C CA . SER B 1 692 ? -119.844 1.285 -33.034 1.00 222.78 692 SER B CA 1
ATOM 11352 C C . SER B 1 692 ? -118.703 1.809 -32.170 1.00 208.20 692 SER B C 1
ATOM 11353 O O . SER B 1 692 ? -118.876 2.722 -31.358 1.00 206.87 692 SER B O 1
ATOM 11356 N N . ILE B 1 693 ? -117.525 1.219 -32.352 1.00 198.11 693 ILE B N 1
ATOM 11357 C CA . ILE B 1 693 ? -116.373 1.539 -31.517 1.00 188.00 693 ILE B CA 1
ATOM 11358 C C . ILE B 1 693 ? -115.213 2.018 -32.379 1.00 192.11 693 ILE B C 1
ATOM 11359 O O . ILE B 1 693 ? -114.093 1.504 -32.274 1.00 205.82 693 ILE B O 1
ATOM 11364 N N . GLU B 1 694 ? -115.469 3.010 -33.230 1.00 183.82 694 GLU B N 1
ATOM 11365 C CA . GLU B 1 694 ? -114.414 3.586 -34.055 1.00 198.86 694 GLU B CA 1
ATOM 11366 C C . GLU B 1 694 ? -113.606 4.640 -33.309 1.00 192.43 694 GLU B C 1
ATOM 11367 O O . GLU B 1 694 ? -112.381 4.697 -33.456 1.00 176.73 694 GLU B O 1
ATOM 11373 N N . SER B 1 695 ? -114.264 5.472 -32.506 1.00 198.69 695 SER B N 1
ATOM 11374 C CA . SER B 1 695 ? -113.577 6.457 -31.683 1.00 178.32 695 SER B CA 1
ATOM 11375 C C . SER B 1 695 ? -113.245 5.866 -30.317 1.00 165.28 695 SER B C 1
ATOM 11376 O O . SER B 1 695 ? -113.932 4.965 -29.828 1.00 165.70 695 SER B O 1
ATOM 11379 N N . ALA B 1 696 ? -112.176 6.385 -29.704 1.00 173.26 696 ALA B N 1
ATOM 11380 C CA . ALA B 1 696 ? -111.728 5.883 -28.409 1.00 171.41 696 ALA B CA 1
ATOM 11381 C C . ALA B 1 696 ? -112.625 6.316 -27.255 1.00 184.93 696 ALA B C 1
ATOM 11382 O O . ALA B 1 696 ? -112.661 5.628 -26.227 1.00 193.56 696 ALA B O 1
ATOM 11384 N N . ASP B 1 697 ? -113.339 7.437 -27.400 1.00 196.00 697 ASP B N 1
ATOM 11385 C CA . ASP B 1 697 ? -114.236 7.894 -26.343 1.00 196.28 697 ASP B CA 1
ATOM 11386 C C . ASP B 1 697 ? -115.322 6.868 -26.047 1.00 192.23 697 ASP B C 1
ATOM 11387 O O . ASP B 1 697 ? -115.802 6.781 -24.911 1.00 180.38 697 ASP B O 1
ATOM 11392 N N . ILE B 1 698 ? -115.723 6.090 -27.052 1.00 196.13 698 ILE B N 1
ATOM 11393 C CA . ILE B 1 698 ? -116.699 5.031 -26.829 1.00 198.74 698 ILE B CA 1
ATOM 11394 C C . ILE B 1 698 ? -116.035 3.802 -26.216 1.00 184.71 698 ILE B C 1
ATOM 11395 O O . ILE B 1 698 ? -116.663 3.072 -25.441 1.00 170.06 698 ILE B O 1
ATOM 11400 N N . LEU B 1 699 ? -114.759 3.565 -26.531 1.00 186.68 699 LEU B N 1
ATOM 11401 C CA . LEU B 1 699 ? -114.078 2.356 -26.083 1.00 163.35 699 LEU B CA 1
ATOM 11402 C C . LEU B 1 699 ? -113.592 2.449 -24.642 1.00 158.38 699 LEU B C 1
ATOM 11403 O O . LEU B 1 699 ? -113.449 1.415 -23.980 1.00 138.68 699 LEU B O 1
ATOM 11408 N N . CYS B 1 700 ? -113.326 3.663 -24.144 1.00 175.23 700 CYS B N 1
ATOM 11409 C CA . CYS B 1 700 ? -112.766 3.805 -22.799 1.00 167.78 700 CYS B CA 1
ATOM 11410 C C . CYS B 1 700 ? -113.630 3.159 -21.719 1.00 154.22 700 CYS B C 1
ATOM 11411 O O . CYS B 1 700 ? -113.154 2.224 -21.050 1.00 146.74 700 CYS B O 1
ATOM 11414 N N . PRO B 1 701 ? -114.883 3.578 -21.497 1.00 155.58 701 PRO B N 1
ATOM 11415 C CA . PRO B 1 701 ? -115.614 3.057 -20.330 1.00 163.25 701 PRO B CA 1
ATOM 11416 C C . PRO B 1 701 ? -116.089 1.623 -20.507 1.00 171.91 701 PRO B C 1
ATOM 11417 O O . PRO B 1 701 ? -116.147 0.875 -19.520 1.00 178.81 701 PRO B O 1
ATOM 11421 N N . LEU B 1 702 ? -116.421 1.219 -21.737 1.00 164.79 702 LEU B N 1
ATOM 11422 C CA . LEU B 1 702 ? -116.867 -0.149 -21.979 1.00 146.92 702 LEU B CA 1
ATOM 11423 C C . LEU B 1 702 ? -115.832 -1.158 -21.505 1.00 153.34 702 LEU B C 1
ATOM 11424 O O . LEU B 1 702 ? -116.182 -2.183 -20.908 1.00 139.10 702 LEU B O 1
ATOM 11429 N N . LEU B 1 703 ? -114.554 -0.884 -21.758 1.00 161.10 703 LEU B N 1
ATOM 11430 C CA . LEU B 1 703 ? -113.484 -1.757 -21.300 1.00 163.12 703 LEU B CA 1
ATOM 11431 C C . LEU B 1 703 ? -113.010 -1.423 -19.893 1.00 175.13 703 LEU B C 1
ATOM 11432 O O . LEU B 1 703 ? -112.403 -2.281 -19.241 1.00 180.48 703 LEU B O 1
ATOM 11437 N N . GLU B 1 704 ? -113.267 -0.203 -19.410 1.00 181.87 704 GLU B N 1
ATOM 11438 C CA . GLU B 1 704 ? -113.026 0.089 -18.001 1.00 179.63 704 GLU B CA 1
ATOM 11439 C C . GLU B 1 704 ? -113.902 -0.780 -17.108 1.00 181.08 704 GLU B C 1
ATOM 11440 O O . GLU B 1 704 ? -113.481 -1.197 -16.022 1.00 175.33 704 GLU B O 1
ATOM 11446 N N . SER B 1 705 ? -115.129 -1.060 -17.552 1.00 181.46 705 SER B N 1
ATOM 11447 C CA . SER B 1 705 ? -116.034 -1.887 -16.757 1.00 168.95 705 SER B CA 1
ATOM 11448 C C . SER B 1 705 ? -115.539 -3.325 -16.653 1.00 162.84 705 SER B C 1
ATOM 11449 O O . SER B 1 705 ? -115.705 -3.968 -15.610 1.00 171.25 705 SER B O 1
ATOM 11452 N N . PHE B 1 706 ? -114.927 -3.845 -17.719 1.00 162.89 706 PHE B N 1
ATOM 11453 C CA . PHE B 1 706 ? -114.554 -5.256 -17.767 1.00 170.76 706 PHE B CA 1
ATOM 11454 C C . PHE B 1 706 ? -113.478 -5.620 -16.749 1.00 182.43 706 PHE B C 1
ATOM 11455 O O . PHE B 1 706 ? -113.315 -6.805 -16.439 1.00 183.71 706 PHE B O 1
ATOM 11463 N N . ILE B 1 707 ? -112.752 -4.636 -16.217 1.00 186.47 707 ILE B N 1
ATOM 11464 C CA . ILE B 1 707 ? -111.618 -4.933 -15.346 1.00 184.83 707 ILE B CA 1
ATOM 11465 C C . ILE B 1 707 ? -112.087 -5.540 -14.028 1.00 185.16 707 ILE B C 1
ATOM 11466 O O . ILE B 1 707 ? -111.434 -6.433 -13.474 1.00 200.37 707 ILE B O 1
ATOM 11471 N N . THR B 1 708 ? -113.226 -5.078 -13.507 1.00 183.57 708 THR B N 1
ATOM 11472 C CA . THR B 1 708 ? -113.716 -5.500 -12.199 1.00 188.92 708 THR B CA 1
ATOM 11473 C C . THR B 1 708 ? -114.568 -6.766 -12.261 1.00 182.14 708 THR B C 1
ATOM 11474 O O . THR B 1 708 ? -115.464 -6.945 -11.425 1.00 188.53 708 THR B O 1
ATOM 11478 N N . PHE B 1 709 ? -114.312 -7.651 -13.223 1.00 175.34 709 PHE B N 1
ATOM 11479 C CA . PHE B 1 709 ? -115.049 -8.903 -13.364 1.00 176.23 709 PHE B CA 1
ATOM 11480 C C . PHE B 1 709 ? -114.052 -10.030 -13.583 1.00 177.51 709 PHE B C 1
ATOM 11481 O O . PHE B 1 709 ? -113.311 -10.021 -14.571 1.00 167.16 709 PHE B O 1
ATOM 11489 N N . SER B 1 710 ? -114.039 -11.001 -12.670 1.00 184.24 710 SER B N 1
ATOM 11490 C CA . SER B 1 710 ? -113.061 -12.076 -12.672 1.00 190.25 710 SER B CA 1
ATOM 11491 C C . SER B 1 710 ? -113.705 -13.389 -13.132 1.00 194.50 710 SER B C 1
ATOM 11492 O O . SER B 1 710 ? -114.785 -13.389 -13.740 1.00 186.47 710 SER B O 1
ATOM 11495 N N . LEU B 1 711 ? -113.034 -14.508 -12.841 1.00 201.10 711 LEU B N 1
ATOM 11496 C CA . LEU B 1 711 ? -113.528 -15.816 -13.262 1.00 197.58 711 LEU B CA 1
ATOM 11497 C C . LEU B 1 711 ? -114.824 -16.177 -12.547 1.00 203.60 711 LEU B C 1
ATOM 11498 O O . LEU B 1 711 ? -115.803 -16.583 -13.184 1.00 201.98 711 LEU B O 1
ATOM 11503 N N . ASP B 1 712 ? -114.846 -16.043 -11.219 1.00 210.15 712 ASP B N 1
ATOM 11504 C CA . ASP B 1 712 ? -116.045 -16.384 -10.460 1.00 214.89 712 ASP B CA 1
ATOM 11505 C C . ASP B 1 712 ? -117.205 -15.454 -10.791 1.00 212.30 712 ASP B C 1
ATOM 11506 O O . ASP B 1 712 ? -118.369 -15.838 -10.628 1.00 213.46 712 ASP B O 1
ATOM 11511 N N . ASP B 1 713 ? -116.913 -14.240 -11.254 1.00 212.27 713 ASP B N 1
ATOM 11512 C CA . ASP B 1 713 ? -117.948 -13.286 -11.633 1.00 202.02 713 ASP B CA 1
ATOM 11513 C C . ASP B 1 713 ? -118.508 -13.537 -13.027 1.00 191.74 713 ASP B C 1
ATOM 11514 O O . ASP B 1 713 ? -119.395 -12.795 -13.462 1.00 191.36 713 ASP B O 1
ATOM 11519 N N . TRP B 1 714 ? -118.014 -14.556 -13.736 1.00 190.43 714 TRP B N 1
ATOM 11520 C CA . TRP B 1 714 ? -118.524 -14.913 -15.052 1.00 194.47 714 TRP B CA 1
ATOM 11521 C C . TRP B 1 714 ? -119.007 -16.350 -15.159 1.00 196.36 714 TRP B C 1
ATOM 11522 O O . TRP B 1 714 ? -119.790 -16.650 -16.067 1.00 201.87 714 TRP B O 1
ATOM 11533 N N . ILE B 1 715 ? -118.571 -17.241 -14.272 1.00 197.89 715 ILE B N 1
ATOM 11534 C CA . ILE B 1 715 ? -119.036 -18.624 -14.288 1.00 192.25 715 ILE B CA 1
ATOM 11535 C C . ILE B 1 715 ? -120.325 -18.784 -13.491 1.00 197.73 715 ILE B C 1
ATOM 11536 O O . ILE B 1 715 ? -121.228 -19.518 -13.900 1.00 184.04 715 ILE B O 1
ATOM 11541 N N . SER B 1 716 ? -120.435 -18.095 -12.352 1.00 213.78 716 SER B N 1
ATOM 11542 C CA . SER B 1 716 ? -121.651 -18.161 -11.548 1.00 214.00 716 SER B CA 1
ATOM 11543 C C . SER B 1 716 ? -122.852 -17.559 -12.263 1.00 214.29 716 SER B C 1
ATOM 11544 O O . SER B 1 716 ? -123.992 -17.849 -11.884 1.00 224.11 716 SER B O 1
ATOM 11547 N N . ILE B 1 717 ? -122.624 -16.727 -13.279 1.00 218.43 717 ILE B N 1
ATOM 11548 C CA . ILE B 1 717 ? -123.733 -16.121 -14.007 1.00 222.34 717 ILE B CA 1
ATOM 11549 C C . ILE B 1 717 ? -124.270 -17.070 -15.073 1.00 219.11 717 ILE B C 1
ATOM 11550 O O . ILE B 1 717 ? -125.444 -16.983 -15.448 1.00 225.64 717 ILE B O 1
ATOM 11555 N N . GLY B 1 718 ? -123.439 -17.984 -15.569 1.00 209.43 718 GLY B N 1
ATOM 11556 C CA . GLY B 1 718 ? -123.871 -18.903 -16.604 1.00 203.14 718 GLY B CA 1
ATOM 11557 C C . GLY B 1 718 ? -123.762 -18.356 -18.007 1.00 219.32 718 GLY B C 1
ATOM 11558 O O . GLY B 1 718 ? -124.493 -18.805 -18.897 1.00 212.98 718 GLY B O 1
ATOM 11559 N N . TYR B 1 719 ? -122.872 -17.393 -18.233 1.00 230.87 719 TYR B N 1
ATOM 11560 C CA . TYR B 1 719 ? -122.689 -16.766 -19.537 1.00 227.82 719 TYR B CA 1
ATOM 11561 C C . TYR B 1 719 ? -121.225 -16.780 -19.948 1.00 228.89 719 TYR B C 1
ATOM 11562 O O . TYR B 1 719 ? -120.721 -15.832 -20.558 1.00 217.39 719 TYR B O 1
ATOM 11571 N N . GLU B 1 720 ? -120.514 -17.862 -19.621 1.00 229.67 720 GLU B N 1
ATOM 11572 C CA . GLU B 1 720 ? -119.161 -18.040 -20.131 1.00 205.89 720 GLU B CA 1
ATOM 11573 C C . GLU B 1 720 ? -119.144 -18.354 -21.620 1.00 200.12 720 GLU B C 1
ATOM 11574 O O . GLU B 1 720 ? -118.062 -18.394 -22.217 1.00 187.53 720 GLU B O 1
ATOM 11580 N N . THR B 1 721 ? -120.313 -18.578 -22.225 1.00 209.77 721 THR B N 1
ATOM 11581 C CA . THR B 1 721 ? -120.386 -18.831 -23.659 1.00 197.61 721 THR B CA 1
ATOM 11582 C C . THR B 1 721 ? -120.018 -17.589 -24.461 1.00 195.86 721 THR B C 1
ATOM 11583 O O . THR B 1 721 ? -119.312 -17.679 -25.471 1.00 159.07 721 THR B O 1
ATOM 11587 N N . GLU B 1 722 ? -120.485 -16.420 -24.021 1.00 206.98 722 GLU B N 1
ATOM 11588 C CA . GLU B 1 722 ? -120.315 -15.194 -24.788 1.00 210.67 722 GLU B CA 1
ATOM 11589 C C . GLU B 1 722 ? -118.905 -14.625 -24.699 1.00 196.97 722 GLU B C 1
ATOM 11590 O O . GLU B 1 722 ? -118.533 -13.813 -25.550 1.00 192.89 722 GLU B O 1
ATOM 11596 N N . LEU B 1 723 ? -118.124 -15.027 -23.694 1.00 187.17 723 LEU B N 1
ATOM 11597 C CA . LEU B 1 723 ? -116.784 -14.474 -23.513 1.00 164.15 723 LEU B CA 1
ATOM 11598 C C . LEU B 1 723 ? -115.882 -14.796 -24.701 1.00 167.58 723 LEU B C 1
ATOM 11599 O O . LEU B 1 723 ? -115.054 -13.966 -25.113 1.00 169.79 723 LEU B O 1
ATOM 11604 N N . LYS B 1 724 ? -116.033 -16.000 -25.262 1.00 184.22 724 LYS B N 1
ATOM 11605 C CA . LYS B 1 724 ? -115.252 -16.403 -26.429 1.00 193.55 724 LYS B CA 1
ATOM 11606 C C . LYS B 1 724 ? -115.414 -15.406 -27.570 1.00 187.93 724 LYS B C 1
ATOM 11607 O O . LYS B 1 724 ? -114.430 -14.991 -28.193 1.00 189.51 724 LYS B O 1
ATOM 11613 N N . LYS B 1 725 ? -116.654 -15.006 -27.857 1.00 182.62 725 LYS B N 1
ATOM 11614 C CA . LYS B 1 725 ? -116.907 -14.053 -28.929 1.00 170.22 725 LYS B CA 1
ATOM 11615 C C . LYS B 1 725 ? -116.650 -12.613 -28.504 1.00 178.84 725 LYS B C 1
ATOM 11616 O O . LYS B 1 725 ? -116.390 -11.766 -29.364 1.00 180.61 725 LYS B O 1
ATOM 11622 N N . ILE B 1 726 ? -116.721 -12.320 -27.203 1.00 187.57 726 ILE B N 1
ATOM 11623 C CA . ILE B 1 726 ? -116.363 -10.991 -26.713 1.00 184.25 726 ILE B CA 1
ATOM 11624 C C . ILE B 1 726 ? -114.903 -10.695 -27.024 1.00 171.19 726 ILE B C 1
ATOM 11625 O O . ILE B 1 726 ? -114.551 -9.599 -27.486 1.00 144.88 726 ILE B O 1
ATOM 11630 N N . THR B 1 727 ? -114.029 -11.673 -26.769 1.00 177.13 727 THR B N 1
ATOM 11631 C CA . THR B 1 727 ? -112.612 -11.468 -27.055 1.00 151.11 727 THR B CA 1
ATOM 11632 C C . THR B 1 727 ? -112.381 -11.211 -28.541 1.00 153.81 727 THR B C 1
ATOM 11633 O O . THR B 1 727 ? -111.569 -10.357 -28.911 1.00 160.61 727 THR B O 1
ATOM 11637 N N . ASP B 1 728 ? -113.116 -11.913 -29.410 1.00 159.18 728 ASP B N 1
ATOM 11638 C CA . ASP B 1 728 ? -112.955 -11.710 -30.849 1.00 164.98 728 ASP B CA 1
ATOM 11639 C C . ASP B 1 728 ? -113.484 -10.347 -31.286 1.00 165.28 728 ASP B C 1
ATOM 11640 O O . ASP B 1 728 ? -112.875 -9.679 -32.133 1.00 172.95 728 ASP B O 1
ATOM 11645 N N . LYS B 1 729 ? -114.625 -9.926 -30.732 1.00 161.90 729 LYS B N 1
ATOM 11646 C CA . LYS B 1 729 ? -115.157 -8.605 -31.049 1.00 162.91 729 LYS B CA 1
ATOM 11647 C C . LYS B 1 729 ? -114.207 -7.503 -30.604 1.00 157.43 729 LYS B C 1
ATOM 11648 O O . LYS B 1 729 ? -114.116 -6.459 -31.261 1.00 146.39 729 LYS B O 1
ATOM 11654 N N . THR B 1 730 ? -113.494 -7.713 -29.495 1.00 168.60 730 THR B N 1
ATOM 11655 C CA . THR B 1 730 ? -112.499 -6.732 -29.067 1.00 162.83 730 THR B CA 1
ATOM 11656 C C . THR B 1 730 ? -111.259 -6.781 -29.954 1.00 156.24 730 THR B C 1
ATOM 11657 O O . THR B 1 730 ? -110.657 -5.741 -30.251 1.00 147.49 730 THR B O 1
ATOM 11661 N N . ILE B 1 731 ? -110.863 -7.982 -30.385 1.00 157.61 731 ILE B N 1
ATOM 11662 C CA . ILE B 1 731 ? -109.699 -8.129 -31.255 1.00 144.64 731 ILE B CA 1
ATOM 11663 C C . ILE B 1 731 ? -109.939 -7.441 -32.594 1.00 157.90 731 ILE B C 1
ATOM 11664 O O . ILE B 1 731 ? -109.015 -6.877 -33.192 1.00 174.33 731 ILE B O 1
ATOM 11669 N N . LYS B 1 732 ? -111.179 -7.482 -33.089 1.00 150.49 732 LYS B N 1
ATOM 11670 C CA . LYS B 1 732 ? -111.485 -6.806 -34.347 1.00 148.25 732 LYS B CA 1
ATOM 11671 C C . LYS B 1 732 ? -111.186 -5.312 -34.253 1.00 157.10 732 LYS B C 1
ATOM 11672 O O . LYS B 1 732 ? -110.548 -4.736 -35.143 1.00 166.51 732 LYS B O 1
ATOM 11678 N N . ALA B 1 733 ? -111.628 -4.671 -33.167 1.00 146.09 733 ALA B N 1
ATOM 11679 C CA . ALA B 1 733 ? -111.355 -3.249 -32.986 1.00 158.91 733 ALA B CA 1
ATOM 11680 C C . ALA B 1 733 ? -109.885 -2.990 -32.684 1.00 163.14 733 ALA B C 1
ATOM 11681 O O . ALA B 1 733 ? -109.357 -1.931 -33.043 1.00 166.69 733 ALA B O 1
ATOM 11683 N N . PHE B 1 734 ? -109.214 -3.934 -32.021 1.00 155.35 734 PHE B N 1
ATOM 11684 C CA . PHE B 1 734 ? -107.782 -3.790 -31.778 1.00 147.83 734 PHE B CA 1
ATOM 11685 C C . PHE B 1 734 ? -107.003 -3.788 -33.087 1.00 146.52 734 PHE B C 1
ATOM 11686 O O . PHE B 1 734 ? -106.042 -3.026 -33.249 1.00 146.23 734 PHE B O 1
ATOM 11694 N N . MET B 1 735 ? -107.411 -4.631 -34.035 1.00 144.32 735 MET B N 1
ATOM 11695 C CA . MET B 1 735 ? -106.696 -4.755 -35.300 1.00 160.05 735 MET B CA 1
ATOM 11696 C C . MET B 1 735 ? -107.065 -3.643 -36.274 1.00 190.60 735 MET B C 1
ATOM 11697 O O . MET B 1 735 ? -106.208 -3.168 -37.028 1.00 219.25 735 MET B O 1
ATOM 11702 N N . ASP B 1 736 ? -108.330 -3.216 -36.278 1.00 203.94 736 ASP B N 1
ATOM 11703 C CA . ASP B 1 736 ? -108.765 -2.204 -37.237 1.00 208.99 736 ASP B CA 1
ATOM 11704 C C . ASP B 1 736 ? -108.185 -0.835 -36.899 1.00 201.93 736 ASP B C 1
ATOM 11705 O O . ASP B 1 736 ? -107.492 -0.220 -37.717 1.00 196.08 736 ASP B O 1
ATOM 11710 N N . SER B 1 737 ? -108.456 -0.342 -35.693 1.00 207.50 737 SER B N 1
ATOM 11711 C CA . SER B 1 737 ? -108.057 1.009 -35.329 1.00 211.92 737 SER B CA 1
ATOM 11712 C C . SER B 1 737 ? -106.553 1.098 -35.090 1.00 184.63 737 SER B C 1
ATOM 11713 O O . SER B 1 737 ? -105.906 0.137 -34.664 1.00 160.72 737 SER B O 1
ATOM 11716 N N . THR B 1 738 ? -105.999 2.275 -35.376 1.00 185.01 738 THR B N 1
ATOM 11717 C CA . THR B 1 738 ? -104.594 2.558 -35.119 1.00 162.45 738 THR B CA 1
ATOM 11718 C C . THR B 1 738 ? -104.417 3.018 -33.679 1.00 171.64 738 THR B C 1
ATOM 11719 O O . THR B 1 738 ? -105.267 3.727 -33.132 1.00 192.56 738 THR B O 1
ATOM 11723 N N . ILE B 1 739 ? -103.306 2.615 -33.071 1.00 172.87 739 ILE B N 1
ATOM 11724 C CA . ILE B 1 739 ? -103.028 2.888 -31.666 1.00 186.94 739 ILE B CA 1
ATOM 11725 C C . ILE B 1 739 ? -101.703 3.630 -31.578 1.00 179.90 739 ILE B C 1
ATOM 11726 O O . ILE B 1 739 ? -100.676 3.137 -32.061 1.00 177.95 739 ILE B O 1
ATOM 11731 N N . GLY B 1 740 ? -101.727 4.810 -30.964 1.00 161.58 740 GLY B N 1
ATOM 11732 C CA . GLY B 1 740 ? -100.540 5.617 -30.777 1.00 177.66 740 GLY B CA 1
ATOM 11733 C C . GLY B 1 740 ? -99.892 5.389 -29.427 1.00 193.57 740 GLY B C 1
ATOM 11734 O O . GLY B 1 740 ? -100.129 4.385 -28.750 1.00 197.73 740 GLY B O 1
ATOM 11735 N N . ASN B 1 741 ? -99.056 6.346 -29.033 1.00 192.16 741 ASN B N 1
ATOM 11736 C CA . ASN B 1 741 ? -98.368 6.262 -27.756 1.00 182.60 741 ASN B CA 1
ATOM 11737 C C . ASN B 1 741 ? -99.338 6.554 -26.612 1.00 177.91 741 ASN B C 1
ATOM 11738 O O . ASN B 1 741 ? -100.461 7.026 -26.812 1.00 181.01 741 ASN B O 1
ATOM 11743 N N . SER B 1 742 ? -98.888 6.261 -25.390 1.00 171.62 742 SER B N 1
ATOM 11744 C CA . SER B 1 742 ? -99.693 6.562 -24.213 1.00 172.87 742 SER B CA 1
ATOM 11745 C C . SER B 1 742 ? -99.729 8.053 -23.907 1.00 188.66 742 SER B C 1
ATOM 11746 O O . SER B 1 742 ? -100.618 8.501 -23.175 1.00 194.92 742 SER B O 1
ATOM 11749 N N . LYS B 1 743 ? -98.786 8.826 -24.451 1.00 192.85 743 LYS B N 1
ATOM 11750 C CA . LYS B 1 743 ? -98.751 10.259 -24.182 1.00 193.62 743 LYS B CA 1
ATOM 11751 C C . LYS B 1 743 ? -99.918 10.980 -24.845 1.00 195.75 743 LYS B C 1
ATOM 11752 O O . LYS B 1 743 ? -100.473 11.928 -24.277 1.00 207.25 743 LYS B O 1
ATOM 11758 N N . VAL B 1 744 ? -100.308 10.545 -26.038 1.00 192.92 744 VAL B N 1
ATOM 11759 C CA . VAL B 1 744 ? -101.366 11.197 -26.805 1.00 189.21 744 VAL B CA 1
ATOM 11760 C C . VAL B 1 744 ? -102.670 10.411 -26.750 1.00 190.39 744 VAL B C 1
ATOM 11761 O O . VAL B 1 744 ? -103.722 10.961 -26.424 1.00 176.87 744 VAL B O 1
ATOM 11765 N N . ASP B 1 745 ? -102.619 9.120 -27.060 1.00 199.38 745 ASP B N 1
ATOM 11766 C CA . ASP B 1 745 ? -103.803 8.278 -27.119 1.00 193.50 745 ASP B CA 1
ATOM 11767 C C . ASP B 1 745 ? -103.931 7.454 -25.843 1.00 188.19 745 ASP B C 1
ATOM 11768 O O . ASP B 1 745 ? -102.940 7.155 -25.172 1.00 187.76 745 ASP B O 1
ATOM 11773 N N . MET B 1 746 ? -105.170 7.090 -25.514 1.00 186.00 746 MET B N 1
ATOM 11774 C CA . MET B 1 746 ? -105.444 6.266 -24.346 1.00 177.10 746 MET B CA 1
ATOM 11775 C C . MET B 1 746 ? -105.763 4.818 -24.692 1.00 161.57 746 MET B C 1
ATOM 11776 O O . MET B 1 746 ? -105.879 3.996 -23.776 1.00 153.72 746 MET B O 1
ATOM 11781 N N . LYS B 1 747 ? -105.906 4.487 -25.980 1.00 162.30 747 LYS B N 1
ATOM 11782 C CA . LYS B 1 747 ? -106.122 3.096 -26.371 1.00 156.62 747 LYS B CA 1
ATOM 11783 C C . LYS B 1 747 ? -105.011 2.193 -25.851 1.00 148.26 747 LYS B C 1
ATOM 11784 O O . LYS B 1 747 ? -105.252 1.015 -25.558 1.00 125.55 747 LYS B O 1
ATOM 11790 N N . TYR B 1 748 ? -103.794 2.730 -25.733 1.00 158.03 748 TYR B N 1
ATOM 11791 C CA . TYR B 1 748 ? -102.667 1.970 -25.206 1.00 149.91 748 TYR B CA 1
ATOM 11792 C C . TYR B 1 748 ? -102.999 1.375 -23.842 1.00 152.95 748 TYR B C 1
ATOM 11793 O O . TYR B 1 748 ? -102.983 0.152 -23.659 1.00 159.17 748 TYR B O 1
ATOM 11802 N N . ASP B 1 749 ? -103.317 2.240 -22.873 1.00 155.55 749 ASP B N 1
ATOM 11803 C CA . ASP B 1 749 ? -103.629 1.778 -21.524 1.00 159.07 749 ASP B CA 1
ATOM 11804 C C . ASP B 1 749 ? -104.864 0.887 -21.512 1.00 151.14 749 ASP B C 1
ATOM 11805 O O . ASP B 1 749 ? -104.910 -0.112 -20.783 1.00 147.25 749 ASP B O 1
ATOM 11810 N N . ILE B 1 750 ? -105.875 1.236 -22.310 1.00 140.36 750 ILE B N 1
ATOM 11811 C CA . ILE B 1 750 ? -107.112 0.458 -22.351 1.00 124.31 750 ILE B CA 1
ATOM 11812 C C . ILE B 1 750 ? -106.817 -0.988 -22.725 1.00 113.68 750 ILE B C 1
ATOM 11813 O O . ILE B 1 750 ? -107.121 -1.922 -21.972 1.00 119.58 750 ILE B O 1
ATOM 11818 N N . PHE B 1 751 ? -106.212 -1.192 -23.897 1.00 114.97 751 PHE B N 1
ATOM 11819 C CA . PHE B 1 751 ? -105.947 -2.552 -24.351 1.00 105.93 751 PHE B CA 1
ATOM 11820 C C . PHE B 1 751 ? -104.902 -3.246 -23.486 1.00 123.54 751 PHE B C 1
ATOM 11821 O O . PHE B 1 751 ? -104.964 -4.470 -23.315 1.00 141.33 751 PHE B O 1
ATOM 11829 N N . ALA B 1 752 ? -103.957 -2.496 -22.910 1.00 127.08 752 ALA B N 1
ATOM 11830 C CA . ALA B 1 752 ? -102.965 -3.110 -22.033 1.00 128.73 752 ALA B CA 1
ATOM 11831 C C . ALA B 1 752 ? -103.623 -3.698 -20.791 1.00 142.89 752 ALA B C 1
ATOM 11832 O O . ALA B 1 752 ? -103.385 -4.859 -20.438 1.00 157.89 752 ALA B O 1
ATOM 11834 N N . LYS B 1 753 ? -104.463 -2.909 -20.116 1.00 132.58 753 LYS B N 1
ATOM 11835 C CA . LYS B 1 753 ? -105.166 -3.405 -18.940 1.00 141.83 753 LYS B CA 1
ATOM 11836 C C . LYS B 1 753 ? -106.225 -4.441 -19.295 1.00 152.15 753 LYS B C 1
ATOM 11837 O O . LYS B 1 753 ? -106.581 -5.261 -18.442 1.00 164.91 753 LYS B O 1
ATOM 11843 N N . PHE B 1 754 ? -106.733 -4.422 -20.529 1.00 147.73 754 PHE B N 1
ATOM 11844 C CA . PHE B 1 754 ? -107.643 -5.471 -20.980 1.00 140.91 754 PHE B CA 1
ATOM 11845 C C . PHE B 1 754 ? -106.915 -6.805 -21.101 1.00 140.36 754 PHE B C 1
ATOM 11846 O O . PHE B 1 754 ? -107.380 -7.834 -20.590 1.00 147.31 754 PHE B O 1
ATOM 11854 N N . ILE B 1 755 ? -105.761 -6.799 -21.770 1.00 120.40 755 ILE B N 1
ATOM 11855 C CA . ILE B 1 755 ? -104.979 -8.018 -21.942 1.00 133.79 755 ILE B CA 1
ATOM 11856 C C . ILE B 1 755 ? -104.420 -8.502 -20.610 1.00 143.29 755 ILE B C 1
ATOM 11857 O O . ILE B 1 755 ? -104.320 -9.713 -20.376 1.00 154.77 755 ILE B O 1
ATOM 11862 N N . HIS B 1 756 ? -104.069 -7.582 -19.705 1.00 145.01 756 HIS B N 1
ATOM 11863 C CA . HIS B 1 756 ? -103.499 -7.996 -18.428 1.00 159.59 756 HIS B CA 1
ATOM 11864 C C . HIS B 1 756 ? -104.506 -8.726 -17.549 1.00 167.05 756 HIS B C 1
ATOM 11865 O O . HIS B 1 756 ? -104.102 -9.394 -16.591 1.00 184.92 756 HIS B O 1
ATOM 11872 N N . HIS B 1 757 ? -105.799 -8.615 -17.845 1.00 161.02 757 HIS B N 1
ATOM 11873 C CA . HIS B 1 757 ? -106.806 -9.423 -17.172 1.00 172.78 757 HIS B CA 1
ATOM 11874 C C . HIS B 1 757 ? -107.245 -10.627 -17.990 1.00 178.75 757 HIS B C 1
ATOM 11875 O O . HIS B 1 757 ? -107.524 -11.684 -17.412 1.00 183.55 757 HIS B O 1
ATOM 11882 N N . ILE B 1 758 ? -107.299 -10.499 -19.320 1.00 171.58 758 ILE B N 1
ATOM 11883 C CA . ILE B 1 758 ? -107.585 -11.663 -20.156 1.00 171.05 758 ILE B CA 1
ATOM 11884 C C . ILE B 1 758 ? -106.535 -12.746 -19.940 1.00 171.34 758 ILE B C 1
ATOM 11885 O O . ILE B 1 758 ? -106.845 -13.943 -19.985 1.00 161.85 758 ILE B O 1
ATOM 11890 N N . HIS B 1 759 ? -105.287 -12.351 -19.681 1.00 172.59 759 HIS B N 1
ATOM 11891 C CA . HIS B 1 759 ? -104.241 -13.330 -19.407 1.00 178.48 759 HIS B CA 1
ATOM 11892 C C . HIS B 1 759 ? -104.436 -13.974 -18.041 1.00 184.05 759 HIS B C 1
ATOM 11893 O O . HIS B 1 759 ? -104.391 -15.204 -17.911 1.00 179.41 759 HIS B O 1
ATOM 11900 N N . HIS B 1 760 ? -104.651 -13.158 -17.006 1.00 182.31 760 HIS B N 1
ATOM 11901 C CA . HIS B 1 760 ? -104.871 -13.690 -15.667 1.00 186.12 760 HIS B CA 1
ATOM 11902 C C . HIS B 1 760 ? -106.150 -14.509 -15.564 1.00 190.14 760 HIS B C 1
ATOM 11903 O O . HIS B 1 760 ? -106.339 -15.204 -14.559 1.00 191.91 760 HIS B O 1
ATOM 11910 N N . PHE B 1 761 ? -107.031 -14.438 -16.565 1.00 192.48 761 PHE B N 1
ATOM 11911 C CA . PHE B 1 761 ? -108.101 -15.425 -16.668 1.00 196.08 761 PHE B CA 1
ATOM 11912 C C . PHE B 1 761 ? -107.530 -16.836 -16.757 1.00 187.43 761 PHE B C 1
ATOM 11913 O O . PHE B 1 761 ? -108.098 -17.780 -16.195 1.00 187.02 761 PHE B O 1
ATOM 11921 N N . GLU B 1 762 ? -106.402 -16.991 -17.455 1.00 185.81 762 GLU B N 1
ATOM 11922 C CA . GLU B 1 762 ? -105.726 -18.276 -17.634 1.00 194.40 762 GLU B CA 1
ATOM 11923 C C . GLU B 1 762 ? -106.679 -19.314 -18.232 1.00 191.47 762 GLU B C 1
ATOM 11924 O O . GLU B 1 762 ? -106.938 -20.374 -17.659 1.00 198.84 762 GLU B O 1
ATOM 11930 N N . LYS B 1 763 ? -107.205 -18.980 -19.407 1.00 182.44 763 LYS B N 1
ATOM 11931 C CA . LYS B 1 763 ? -108.124 -19.840 -20.139 1.00 190.11 763 LYS B CA 1
ATOM 11932 C C . LYS B 1 763 ? -107.484 -20.213 -21.467 1.00 202.85 763 LYS B C 1
ATOM 11933 O O . LYS B 1 763 ? -107.057 -19.334 -22.223 1.00 205.28 763 LYS B O 1
ATOM 11939 N N . LYS B 1 764 ? -107.420 -21.518 -21.748 1.00 209.42 764 LYS B N 1
ATOM 11940 C CA . LYS B 1 764 ? -106.657 -22.007 -22.892 1.00 214.05 764 LYS B CA 1
ATOM 11941 C C . LYS B 1 764 ? -107.243 -21.564 -24.228 1.00 208.19 764 LYS B C 1
ATOM 11942 O O . LYS B 1 764 ? -106.510 -21.513 -25.222 1.00 204.57 764 LYS B O 1
ATOM 11948 N N . GLU B 1 765 ? -108.538 -21.242 -24.279 1.00 203.51 765 GLU B N 1
ATOM 11949 C CA . GLU B 1 765 ? -109.118 -20.756 -25.527 1.00 196.99 765 GLU B CA 1
ATOM 11950 C C . GLU B 1 765 ? -108.705 -19.319 -25.818 1.00 202.14 765 GLU B C 1
ATOM 11951 O O . GLU B 1 765 ? -108.618 -18.926 -26.987 1.00 196.46 765 GLU B O 1
ATOM 11957 N N . LEU B 1 766 ? -108.441 -18.527 -24.777 1.00 206.31 766 LEU B N 1
ATOM 11958 C CA . LEU B 1 766 ? -108.171 -17.105 -24.959 1.00 192.84 766 LEU B CA 1
ATOM 11959 C C . LEU B 1 766 ? -106.735 -16.831 -25.388 1.00 182.52 766 LEU B C 1
ATOM 11960 O O . LEU B 1 766 ? -106.484 -15.851 -26.099 1.00 171.20 766 LEU B O 1
ATOM 11965 N N . GLN B 1 767 ? -105.785 -17.671 -24.971 1.00 184.31 767 GLN B N 1
ATOM 11966 C CA . GLN B 1 767 ? -104.380 -17.413 -25.274 1.00 176.28 767 GLN B CA 1
ATOM 11967 C C . GLN B 1 767 ? -104.094 -17.555 -26.765 1.00 174.43 767 GLN B C 1
ATOM 11968 O O . GLN B 1 767 ? -103.377 -16.733 -27.355 1.00 185.02 767 GLN B O 1
ATOM 11974 N N . GLU B 1 768 ? -104.650 -18.592 -27.394 1.00 130.10 768 GLU B N 1
ATOM 11975 C CA . GLU B 1 768 ? -104.282 -18.896 -28.771 1.00 177.41 768 GLU B CA 1
ATOM 11976 C C . GLU B 1 768 ? -104.856 -17.880 -29.750 1.00 176.09 768 GLU B C 1
ATOM 11977 O O . GLU B 1 768 ? -104.286 -17.679 -30.827 1.00 202.63 768 GLU B O 1
ATOM 11983 N N . LYS B 1 769 ? -105.963 -17.220 -29.399 1.00 166.16 769 LYS B N 1
ATOM 11984 C CA . LYS B 1 769 ? -106.465 -16.129 -30.232 1.00 162.77 769 LYS B CA 1
ATOM 11985 C C . LYS B 1 769 ? -105.431 -15.014 -30.345 1.00 173.82 769 LYS B C 1
ATOM 11986 O O . LYS B 1 769 ? -105.091 -14.564 -31.450 1.00 176.44 769 LYS B O 1
ATOM 11992 N N . PHE B 1 770 ? -104.908 -14.567 -29.201 1.00 180.47 770 PHE B N 1
ATOM 11993 C CA . PHE B 1 770 ? -103.885 -13.529 -29.203 1.00 173.27 770 PHE B CA 1
ATOM 11994 C C . PHE B 1 770 ? -102.615 -14.007 -29.891 1.00 157.47 770 PHE B C 1
ATOM 11995 O O . PHE B 1 770 ? -101.950 -13.230 -30.582 1.00 165.35 770 PHE B O 1
ATOM 12003 N N . LEU B 1 771 ? -102.264 -15.285 -29.724 1.00 127.21 771 LEU B N 1
ATOM 12004 C CA . LEU B 1 771 ? -101.062 -15.792 -30.386 1.00 143.74 771 LEU B CA 1
ATOM 12005 C C . LEU B 1 771 ? -101.219 -15.796 -31.908 1.00 154.86 771 LEU B C 1
ATOM 12006 O O . LEU B 1 771 ? -100.285 -15.429 -32.638 1.00 179.24 771 LEU B O 1
ATOM 12011 N N . ASN B 1 772 ? -102.394 -16.195 -32.405 1.00 162.46 772 ASN B N 1
ATOM 12012 C CA . ASN B 1 772 ? -102.654 -16.148 -33.840 1.00 160.76 772 ASN B CA 1
ATOM 12013 C C . ASN B 1 772 ? -102.626 -14.716 -34.363 1.00 153.96 772 ASN B C 1
ATOM 12014 O O . ASN B 1 772 ? -102.078 -14.453 -35.443 1.00 168.62 772 ASN B O 1
ATOM 12019 N N . GLN B 1 773 ? -103.208 -13.776 -33.615 1.00 125.77 773 GLN B N 1
ATOM 12020 C CA . GLN B 1 773 ? -103.139 -12.379 -34.037 1.00 154.42 773 GLN B CA 1
ATOM 12021 C C . GLN B 1 773 ? -101.705 -11.857 -34.019 1.00 160.08 773 GLN B C 1
ATOM 12022 O O . GLN B 1 773 ? -101.337 -11.028 -34.860 1.00 151.55 773 GLN B O 1
ATOM 12028 N N . ILE B 1 774 ? -100.886 -12.340 -33.080 1.00 167.11 774 ILE B N 1
ATOM 12029 C CA . ILE B 1 774 ? -99.468 -11.989 -33.058 1.00 150.03 774 ILE B CA 1
ATOM 12030 C C . ILE B 1 774 ? -98.788 -12.459 -34.337 1.00 153.07 774 ILE B C 1
ATOM 12031 O O . ILE B 1 774 ? -98.034 -11.713 -34.971 1.00 160.21 774 ILE B O 1
ATOM 12036 N N . ALA B 1 775 ? -99.041 -13.711 -34.728 1.00 160.15 775 ALA B N 1
ATOM 12037 C CA . ALA B 1 775 ? -98.441 -14.225 -35.959 1.00 150.65 775 ALA B CA 1
ATOM 12038 C C . ALA B 1 775 ? -98.903 -13.428 -37.176 1.00 156.67 775 ALA B C 1
ATOM 12039 O O . ALA B 1 775 ? -98.103 -13.126 -38.075 1.00 175.51 775 ALA B O 1
ATOM 12041 N N . THR B 1 776 ? -100.188 -13.064 -37.213 1.00 146.91 776 THR B N 1
ATOM 12042 C CA . THR B 1 776 ? -100.715 -12.297 -38.341 1.00 136.84 776 THR B CA 1
ATOM 12043 C C . THR B 1 776 ? -100.046 -10.928 -38.436 1.00 160.42 776 THR B C 1
ATOM 12044 O O . THR B 1 776 ? -99.604 -10.509 -39.516 1.00 168.66 776 THR B O 1
ATOM 12048 N N . LEU B 1 777 ? -99.972 -10.212 -37.310 1.00 162.31 777 LEU B N 1
ATOM 12049 C CA . LEU B 1 777 ? -99.312 -8.911 -37.300 1.00 150.47 777 LEU B CA 1
ATOM 12050 C C . LEU B 1 777 ? -97.832 -9.028 -37.637 1.00 135.14 777 LEU B C 1
ATOM 12051 O O . LEU B 1 777 ? -97.272 -8.133 -38.277 1.00 106.68 777 LEU B O 1
ATOM 12056 N N . LYS B 1 778 ? -97.184 -10.124 -37.232 1.00 152.62 778 LYS B N 1
ATOM 12057 C CA . LYS B 1 778 ? -95.771 -10.299 -37.548 1.00 118.83 778 LYS B CA 1
ATOM 12058 C C . LYS B 1 778 ? -95.561 -10.498 -39.044 1.00 124.36 778 LYS B C 1
ATOM 12059 O O . LYS B 1 778 ? -94.624 -9.938 -39.624 1.00 135.40 778 LYS B O 1
ATOM 12065 N N . ILE B 1 779 ? -96.428 -11.283 -39.688 1.00 146.41 779 ILE B N 1
ATOM 12066 C CA . ILE B 1 779 ? -96.327 -11.453 -41.136 1.00 141.24 779 ILE B CA 1
ATOM 12067 C C . ILE B 1 779 ? -96.600 -10.133 -41.853 1.00 136.71 779 ILE B C 1
ATOM 12068 O O . ILE B 1 779 ? -95.922 -9.786 -42.834 1.00 161.26 779 ILE B O 1
ATOM 12073 N N . HIS B 1 780 ? -97.596 -9.375 -41.379 1.00 118.77 780 HIS B N 1
ATOM 12074 C CA . HIS B 1 780 ? -97.877 -8.075 -41.983 1.00 129.10 780 HIS B CA 1
ATOM 12075 C C . HIS B 1 780 ? -96.690 -7.128 -41.844 1.00 148.44 780 HIS B C 1
ATOM 12076 O O . HIS B 1 780 ? -96.341 -6.414 -42.790 1.00 138.50 780 HIS B O 1
ATOM 12083 N N . LEU B 1 781 ? -96.046 -7.120 -40.674 1.00 161.01 781 LEU B N 1
ATOM 12084 C CA . LEU B 1 781 ? -94.868 -6.280 -40.477 1.00 144.51 781 LEU B CA 1
ATOM 12085 C C . LEU B 1 781 ? -93.715 -6.725 -41.367 1.00 129.63 781 LEU B C 1
ATOM 12086 O O . LEU B 1 781 ? -92.984 -5.886 -41.910 1.00 113.87 781 LEU B O 1
ATOM 12091 N N . LYS B 1 782 ? -93.528 -8.039 -41.517 1.00 152.54 782 LYS B N 1
ATOM 12092 C CA . LYS B 1 782 ? -92.487 -8.544 -42.405 1.00 145.79 782 LYS B CA 1
ATOM 12093 C C . LYS B 1 782 ? -92.693 -8.038 -43.825 1.00 156.04 782 LYS B C 1
ATOM 12094 O O . LYS B 1 782 ? -91.770 -7.496 -44.444 1.00 172.54 782 LYS B O 1
ATOM 12100 N N . LYS B 1 783 ? -93.905 -8.200 -44.359 1.00 159.44 783 LYS B N 1
ATOM 12101 C CA . LYS B 1 783 ? -94.140 -7.748 -45.727 1.00 153.48 783 LYS B CA 1
ATOM 12102 C C . LYS B 1 783 ? -94.194 -6.228 -45.832 1.00 140.34 783 LYS B C 1
ATOM 12103 O O . LYS B 1 783 ? -94.065 -5.691 -46.937 1.00 140.01 783 LYS B O 1
ATOM 12109 N N . PHE B 1 784 ? -94.376 -5.525 -44.712 1.00 132.22 784 PHE B N 1
ATOM 12110 C CA . PHE B 1 784 ? -94.251 -4.071 -44.720 1.00 160.59 784 PHE B CA 1
ATOM 12111 C C . PHE B 1 784 ? -92.794 -3.650 -44.862 1.00 155.81 784 PHE B C 1
ATOM 12112 O O . PHE B 1 784 ? -92.460 -2.791 -45.687 1.00 162.50 784 PHE B O 1
ATOM 12120 N N . LEU B 1 785 ? -91.909 -4.247 -44.062 1.00 140.83 785 LEU B N 1
ATOM 12121 C CA . LEU B 1 785 ? -90.497 -3.884 -44.097 1.00 129.34 785 LEU B CA 1
ATOM 12122 C C . LEU B 1 785 ? -89.822 -4.279 -45.403 1.00 130.59 785 LEU B C 1
ATOM 12123 O O . LEU B 1 785 ? -88.762 -3.732 -45.726 1.00 148.50 785 LEU B O 1
ATOM 12128 N N . GLN B 1 786 ? -90.409 -5.210 -46.160 1.00 136.13 786 GLN B N 1
ATOM 12129 C CA . GLN B 1 786 ? -89.763 -5.685 -47.379 1.00 148.78 786 GLN B CA 1
ATOM 12130 C C . GLN B 1 786 ? -89.846 -4.664 -48.507 1.00 153.46 786 GLN B C 1
ATOM 12131 O O . GLN B 1 786 ? -88.981 -4.651 -49.389 1.00 210.84 786 GLN B O 1
ATOM 12137 N N . GLU B 1 787 ? -90.866 -3.807 -48.503 1.00 138.29 787 GLU B N 1
ATOM 12138 C CA . GLU B 1 787 ? -91.115 -2.962 -49.664 1.00 164.72 787 GLU B CA 1
ATOM 12139 C C . GLU B 1 787 ? -91.341 -1.502 -49.289 1.00 178.08 787 GLU B C 1
ATOM 12140 O O . GLU B 1 787 ? -90.981 -0.601 -50.054 1.00 179.82 787 GLU B O 1
ATOM 12146 N N . LYS B 1 788 ? -91.932 -1.253 -48.120 1.00 175.58 788 LYS B N 1
ATOM 12147 C CA . LYS B 1 788 ? -92.255 0.119 -47.740 1.00 160.39 788 LYS B CA 1
ATOM 12148 C C . LYS B 1 788 ? -91.023 0.867 -47.243 1.00 158.96 788 LYS B C 1
ATOM 12149 O O . LYS B 1 788 ? -90.737 1.978 -47.703 1.00 164.42 788 LYS B O 1
ATOM 12155 N N . MET B 1 789 ? -90.282 0.277 -46.305 1.00 161.06 789 MET B N 1
ATOM 12156 C CA . MET B 1 789 ? -89.067 0.880 -45.773 1.00 165.50 789 MET B CA 1
ATOM 12157 C C . MET B 1 789 ? -87.811 0.312 -46.425 1.00 164.61 789 MET B C 1
ATOM 12158 O O . MET B 1 789 ? -86.755 0.237 -45.787 1.00 147.53 789 MET B O 1
ATOM 12163 N N . ASP B 1 790 ? -87.910 -0.087 -47.688 1.00 170.48 790 ASP B N 1
ATOM 12164 C CA . ASP B 1 790 ? -86.765 -0.634 -48.398 1.00 156.36 790 ASP B CA 1
ATOM 12165 C C . ASP B 1 790 ? -85.722 0.459 -48.629 1.00 161.87 790 ASP B C 1
ATOM 12166 O O . ASP B 1 790 ? -86.074 1.592 -48.974 1.00 166.13 790 ASP B O 1
ATOM 12171 N N . PRO B 1 791 ? -84.433 0.156 -48.442 1.00 159.20 791 PRO B N 1
ATOM 12172 C CA . PRO B 1 791 ? -83.392 1.172 -48.665 1.00 150.41 791 PRO B CA 1
ATOM 12173 C C . PRO B 1 791 ? -83.198 1.557 -50.123 1.00 152.33 791 PRO B C 1
ATOM 12174 O O . PRO B 1 791 ? -82.336 2.395 -50.412 1.00 142.19 791 PRO B O 1
ATOM 12178 N N . ASN B 1 792 ? -83.963 0.981 -51.047 1.00 169.71 792 ASN B N 1
ATOM 12179 C CA . ASN B 1 792 ? -83.882 1.300 -52.468 1.00 163.91 792 ASN B CA 1
ATOM 12180 C C . ASN B 1 792 ? -85.115 2.070 -52.935 1.00 159.81 792 ASN B C 1
ATOM 12181 O O . ASN B 1 792 ? -85.638 1.837 -54.026 1.00 166.32 792 ASN B O 1
ATOM 12186 N N . ASN B 1 793 ? -85.590 3.000 -52.110 1.00 157.50 793 ASN B N 1
ATOM 12187 C CA . ASN B 1 793 ? -86.756 3.814 -52.421 1.00 166.13 793 ASN B CA 1
ATOM 12188 C C . ASN B 1 793 ? -86.361 5.283 -52.468 1.00 190.71 793 ASN B C 1
ATOM 12189 O O . ASN B 1 793 ? -85.570 5.750 -51.642 1.00 198.61 793 ASN B O 1
ATOM 12194 N N . SER B 1 794 ? -86.919 6.006 -53.436 1.00 200.42 794 SER B N 1
ATOM 12195 C CA . SER B 1 794 ? -86.637 7.423 -53.623 1.00 209.06 794 SER B CA 1
ATOM 12196 C C . SER B 1 794 ? -87.620 8.324 -52.884 1.00 205.16 794 SER B C 1
ATOM 12197 O O . SER B 1 794 ? -87.670 9.526 -53.162 1.00 206.18 794 SER B O 1
ATOM 12200 N N . ARG B 1 795 ? -88.397 7.774 -51.956 1.00 194.76 795 ARG B N 1
ATOM 12201 C CA . ARG B 1 795 ? -89.374 8.562 -51.218 1.00 189.82 795 ARG B CA 1
ATOM 12202 C C . ARG B 1 795 ? -88.706 9.251 -50.033 1.00 188.22 795 ARG B C 1
ATOM 12203 O O . ARG B 1 795 ? -88.005 8.612 -49.242 1.00 183.90 795 ARG B O 1
ATOM 12211 N N . ASP B 1 796 ? -88.915 10.563 -49.921 1.00 190.19 796 ASP B N 1
ATOM 12212 C CA . ASP B 1 796 ? -88.345 11.339 -48.826 1.00 204.74 796 ASP B CA 1
ATOM 12213 C C . ASP B 1 796 ? -89.424 11.744 -47.830 1.00 195.63 796 ASP B C 1
ATOM 12214 O O . ASP B 1 796 ? -89.504 12.910 -47.430 1.00 192.16 796 ASP B O 1
ATOM 12219 N N . ASP B 1 797 ? -90.257 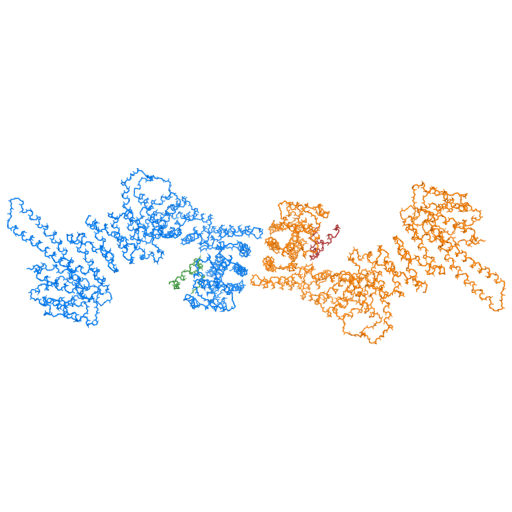10.789 -47.424 1.00 184.99 797 ASP B N 1
ATOM 12220 C CA . ASP B 1 797 ? -91.345 11.024 -46.479 1.00 162.13 797 ASP B CA 1
ATOM 12221 C C . ASP B 1 797 ? -91.272 10.029 -45.328 1.00 140.36 797 ASP B C 1
ATOM 12222 O O . ASP B 1 797 ? -92.237 9.332 -45.007 1.00 114.19 797 ASP B O 1
ATOM 12227 N N . TYR B 1 798 ? -90.103 9.954 -44.687 1.00 154.31 798 TYR B N 1
ATOM 12228 C CA . TYR B 1 798 ? -89.942 9.062 -43.544 1.00 145.85 798 TYR B CA 1
ATOM 12229 C C . TYR B 1 798 ? -90.802 9.502 -42.366 1.00 135.75 798 TYR B C 1
ATOM 12230 O O . TYR B 1 798 ? -91.209 8.666 -41.550 1.00 145.52 798 TYR B O 1
ATOM 12239 N N . LYS B 1 799 ? -91.087 10.803 -42.266 1.00 140.80 799 LYS B N 1
ATOM 12240 C CA . LYS B 1 799 ? -91.954 11.303 -41.204 1.00 151.68 799 LYS B CA 1
ATOM 12241 C C . LYS B 1 799 ? -93.341 10.677 -41.281 1.00 157.85 799 LYS B C 1
ATOM 12242 O O . LYS B 1 799 ? -93.923 10.307 -40.255 1.00 156.75 799 LYS B O 1
ATOM 12248 N N . ASP B 1 800 ? -93.884 10.544 -42.493 1.00 170.35 800 ASP B N 1
ATOM 12249 C CA . ASP B 1 800 ? -95.226 9.999 -42.661 1.00 165.45 800 ASP B CA 1
ATOM 12250 C C . ASP B 1 800 ? -95.259 8.485 -42.501 1.00 167.67 800 ASP B C 1
ATOM 12251 O O . ASP B 1 800 ? -96.296 7.930 -42.119 1.00 140.55 800 ASP B O 1
ATOM 12256 N N . LEU B 1 801 ? -94.149 7.803 -42.784 1.00 174.81 801 LEU B N 1
ATOM 12257 C CA . LEU B 1 801 ? -94.109 6.348 -42.714 1.00 146.98 801 LEU B CA 1
ATOM 12258 C C . LEU B 1 801 ? -93.763 5.825 -41.327 1.00 131.34 801 LEU B C 1
ATOM 12259 O O . LEU B 1 801 ? -94.223 4.740 -40.955 1.00 134.10 801 LEU B O 1
ATOM 12264 N N . THR B 1 802 ? -92.966 6.566 -40.553 1.00 133.39 802 THR B N 1
ATOM 12265 C CA . THR B 1 802 ? -92.580 6.092 -39.228 1.00 121.98 802 THR B CA 1
ATOM 12266 C C . THR B 1 802 ? -93.776 6.041 -38.284 1.00 125.27 802 THR B C 1
ATOM 12267 O O . THR B 1 802 ? -93.917 5.094 -37.499 1.00 136.02 802 THR B O 1
ATOM 12271 N N . CYS B 1 803 ? -94.646 7.054 -38.343 1.00 135.37 803 CYS B N 1
ATOM 12272 C CA . CYS B 1 803 ? -95.839 7.048 -37.503 1.00 151.42 803 CYS B CA 1
ATOM 12273 C C . CYS B 1 803 ? -96.742 5.869 -37.840 1.00 165.97 803 CYS B C 1
ATOM 12274 O O . CYS B 1 803 ? -97.277 5.214 -36.939 1.00 178.52 803 CYS B O 1
ATOM 12277 N N . SER B 1 804 ? -96.918 5.578 -39.131 1.00 161.54 804 SER B N 1
ATOM 12278 C CA . SER B 1 804 ? -97.726 4.427 -39.521 1.00 150.03 804 SER B CA 1
ATOM 12279 C C . SER B 1 804 ? -97.079 3.121 -39.073 1.00 132.89 804 SER B C 1
ATOM 12280 O O . SER B 1 804 ? -97.770 2.210 -38.603 1.00 132.82 804 SER B O 1
ATOM 12283 N N . LEU B 1 805 ? -95.753 3.020 -39.205 1.00 134.07 805 LEU B N 1
ATOM 12284 C CA . LEU B 1 805 ? -95.043 1.820 -38.772 1.00 117.24 805 LEU B CA 1
ATOM 12285 C C . LEU B 1 805 ? -95.215 1.587 -37.276 1.00 111.27 805 LEU B C 1
ATOM 12286 O O . LEU B 1 805 ? -95.386 0.445 -36.833 1.00 112.99 805 LEU B O 1
ATOM 12291 N N . TYR B 1 806 ? -95.181 2.657 -36.480 1.00 120.41 806 TYR B N 1
ATOM 12292 C CA . TYR B 1 806 ? -95.290 2.489 -35.035 1.00 119.11 806 TYR B CA 1
ATOM 12293 C C . TYR B 1 806 ? -96.733 2.332 -34.569 1.00 124.32 806 TYR B C 1
ATOM 12294 O O . TYR B 1 806 ? -96.975 1.704 -33.532 1.00 127.75 806 TYR B O 1
ATOM 12303 N N . GLU B 1 807 ? -97.700 2.876 -35.308 1.00 124.75 807 GLU B N 1
ATOM 12304 C CA . GLU B 1 807 ? -99.094 2.775 -34.888 1.00 127.14 807 GLU B CA 1
ATOM 12305 C C . GLU B 1 807 ? -99.713 1.451 -35.315 1.00 134.59 807 GLU B C 1
ATOM 12306 O O . GLU B 1 807 ? -100.397 0.793 -34.523 1.00 139.95 807 GLU B O 1
ATOM 12312 N N . LEU B 1 808 ? -99.479 1.042 -36.563 1.00 139.59 808 LEU B N 1
ATOM 12313 C CA . LEU B 1 808 ? -100.171 -0.124 -37.098 1.00 144.97 808 LEU B CA 1
ATOM 12314 C C . LEU B 1 808 ? -99.617 -1.424 -36.529 1.00 138.35 808 LEU B C 1
ATOM 12315 O O . LEU B 1 808 ? -100.377 -2.366 -36.276 1.00 153.99 808 LEU B O 1
ATOM 12320 N N . TYR B 1 809 ? -98.301 -1.503 -36.321 1.00 107.49 809 TYR B N 1
ATOM 12321 C CA . TYR B 1 809 ? -97.657 -2.784 -36.045 1.00 114.49 809 TYR B CA 1
ATOM 12322 C C . TYR B 1 809 ? -96.877 -2.793 -34.736 1.00 115.12 809 TYR B C 1
ATOM 12323 O O . TYR B 1 809 ? -97.138 -3.646 -33.882 1.00 129.62 809 TYR B O 1
ATOM 12332 N N . ILE B 1 810 ? -95.926 -1.874 -34.549 1.00 119.68 810 ILE B N 1
ATOM 12333 C CA . ILE B 1 810 ? -94.927 -2.039 -33.494 1.00 124.89 810 ILE B CA 1
ATOM 12334 C C . ILE B 1 810 ? -95.555 -1.885 -32.112 1.00 145.04 810 ILE B C 1
ATOM 12335 O O . ILE B 1 810 ? -95.310 -2.696 -31.211 1.00 148.78 810 ILE B O 1
ATOM 12340 N N . ASN B 1 811 ? -96.359 -0.835 -31.916 1.00 155.72 811 ASN B N 1
ATOM 12341 C CA . ASN B 1 811 ? -96.956 -0.611 -30.601 1.00 146.92 811 ASN B CA 1
ATOM 12342 C C . ASN B 1 811 ? -97.925 -1.727 -30.231 1.00 148.20 811 ASN B C 1
ATOM 12343 O O . ASN B 1 811 ? -98.022 -2.107 -29.058 1.00 144.60 811 ASN B O 1
ATOM 12348 N N . LYS B 1 812 ? -98.646 -2.267 -31.216 1.00 132.67 812 LYS B N 1
ATOM 12349 C CA . LYS B 1 812 ? -99.558 -3.371 -30.943 1.00 112.52 812 LYS B CA 1
ATOM 12350 C C . LYS B 1 812 ? -98.798 -4.598 -30.452 1.00 138.70 812 LYS B C 1
ATOM 12351 O O . LYS B 1 812 ? -99.181 -5.222 -29.456 1.00 155.49 812 LYS B O 1
ATOM 12357 N N . LEU B 1 813 ? -97.706 -4.952 -31.136 1.00 144.34 813 LEU B N 1
ATOM 12358 C CA . LEU B 1 813 ? -96.895 -6.081 -30.693 1.00 146.83 813 LEU B CA 1
ATOM 12359 C C . LEU B 1 813 ? -96.264 -5.817 -29.334 1.00 148.38 813 LEU B C 1
ATOM 12360 O O . LEU B 1 813 ? -96.112 -6.743 -28.531 1.00 147.25 813 LEU B O 1
ATOM 12365 N N . THR B 1 814 ? -95.894 -4.564 -29.057 1.00 152.54 814 THR B N 1
ATOM 12366 C CA . THR B 1 814 ? -95.341 -4.232 -27.748 1.00 151.07 814 THR B CA 1
ATOM 12367 C C . THR B 1 814 ? -96.372 -4.438 -26.644 1.00 151.37 814 THR B C 1
ATOM 12368 O O . THR B 1 814 ? -96.054 -4.980 -25.579 1.00 157.31 814 THR B O 1
ATOM 12372 N N . ILE B 1 815 ? -97.611 -4.005 -26.881 1.00 151.33 815 ILE B N 1
ATOM 12373 C CA . ILE B 1 815 ? -98.670 -4.214 -25.898 1.00 156.51 815 ILE B CA 1
ATOM 12374 C C . ILE B 1 815 ? -98.962 -5.702 -25.734 1.00 171.44 815 ILE B C 1
ATOM 12375 O O . ILE B 1 815 ? -99.210 -6.180 -24.619 1.00 164.90 815 ILE B O 1
ATOM 12380 N N . LEU B 1 816 ? -98.920 -6.461 -26.834 1.00 170.24 816 LEU B N 1
ATOM 12381 C CA . LEU B 1 816 ? -99.248 -7.884 -26.772 1.00 146.04 816 LEU B CA 1
ATOM 12382 C C . LEU B 1 816 ? -98.164 -8.696 -26.069 1.00 159.33 816 LEU B C 1
ATOM 12383 O O . LEU B 1 816 ? -98.480 -9.657 -25.359 1.00 136.79 816 LEU B O 1
ATOM 12388 N N . GLY B 1 817 ? -96.891 -8.337 -26.254 1.00 178.28 817 GLY B N 1
ATOM 12389 C CA . GLY B 1 817 ? -95.787 -9.033 -25.624 1.00 187.73 817 GLY B CA 1
ATOM 12390 C C . GLY B 1 817 ? -95.727 -8.937 -24.118 1.00 187.28 817 GLY B C 1
ATOM 12391 O O . GLY B 1 817 ? -94.853 -9.556 -23.503 1.00 180.65 817 GLY B O 1
ATOM 12392 N N . ARG B 1 818 ? -96.639 -8.184 -23.495 1.00 184.35 818 ARG B N 1
ATOM 12393 C CA . ARG B 1 818 ? -96.648 -8.063 -22.038 1.00 184.23 818 ARG B CA 1
ATOM 12394 C C . ARG B 1 818 ? -96.957 -9.399 -21.368 1.00 188.00 818 ARG B C 1
ATOM 12395 O O . ARG B 1 818 ? -96.241 -9.832 -20.458 1.00 180.63 818 ARG B O 1
ATOM 12403 N N . ASP B 1 819 ? -98.028 -10.062 -21.796 1.00 202.63 819 ASP B N 1
ATOM 12404 C CA . ASP B 1 819 ? -98.460 -11.307 -21.184 1.00 204.96 819 ASP B CA 1
ATOM 12405 C C . ASP B 1 819 ? -98.367 -12.508 -22.114 1.00 192.77 819 ASP B C 1
ATOM 12406 O O . ASP B 1 819 ? -98.535 -13.641 -21.650 1.00 191.34 819 ASP B O 1
ATOM 12411 N N . TYR B 1 820 ? -98.106 -12.297 -23.402 1.00 197.93 820 TYR B N 1
ATOM 12412 C CA . TYR B 1 820 ? -98.030 -13.383 -24.374 1.00 187.83 820 TYR B CA 1
ATOM 12413 C C . TYR B 1 820 ? -96.701 -13.266 -25.106 1.00 183.25 820 TYR B C 1
ATOM 12414 O O . TYR B 1 820 ? -96.414 -12.205 -25.698 1.00 180.90 820 TYR B O 1
ATOM 12423 N N . PRO B 1 821 ? -95.866 -14.304 -25.099 1.00 186.06 821 PRO B N 1
ATOM 12424 C CA . PRO B 1 821 ? -94.513 -14.167 -25.648 1.00 187.62 821 PRO B CA 1
ATOM 12425 C C . PRO B 1 821 ? -94.516 -13.984 -27.156 1.00 197.12 821 PRO B C 1
ATOM 12426 O O . PRO B 1 821 ? -95.397 -14.473 -27.868 1.00 195.26 821 PRO B O 1
ATOM 12430 N N . ILE B 1 822 ? -93.505 -13.266 -27.637 1.00 203.84 822 ILE B N 1
ATOM 12431 C CA . ILE B 1 822 ? -93.317 -13.008 -29.058 1.00 207.92 822 ILE B CA 1
ATOM 12432 C C . ILE B 1 822 ? -91.900 -13.406 -29.442 1.00 199.29 822 ILE B C 1
ATOM 12433 O O . ILE B 1 822 ? -90.940 -13.097 -28.727 1.00 180.05 822 ILE B O 1
ATOM 12438 N N . GLU B 1 823 ? -91.772 -14.102 -30.567 1.00 219.41 823 GLU B N 1
ATOM 12439 C CA . GLU B 1 823 ? -90.484 -14.527 -31.088 1.00 190.43 823 GLU B CA 1
ATOM 12440 C C . GLU B 1 823 ? -90.313 -13.997 -32.504 1.00 169.44 823 GLU B C 1
ATOM 12441 O O . GLU B 1 823 ? -91.286 -13.838 -33.248 1.00 156.24 823 GLU B O 1
ATOM 12447 N N . VAL B 1 824 ? -89.065 -13.720 -32.872 1.00 157.54 824 VAL B N 1
ATOM 12448 C CA . VAL B 1 824 ? -88.737 -13.139 -34.167 1.00 153.95 824 VAL B CA 1
ATOM 12449 C C . VAL B 1 824 ? -87.552 -13.892 -34.753 1.00 147.01 824 VAL B C 1
ATOM 12450 O O . VAL B 1 824 ? -86.513 -14.033 -34.098 1.00 96.17 824 VAL B O 1
ATOM 12454 N N . ASP B 1 825 ? -87.715 -14.385 -35.979 1.00 159.97 825 ASP B N 1
ATOM 12455 C CA . ASP B 1 825 ? -86.620 -15.031 -36.683 1.00 168.95 825 ASP B CA 1
ATOM 12456 C C . ASP B 1 825 ? -85.573 -13.999 -37.095 1.00 152.11 825 ASP B C 1
ATOM 12457 O O . ASP B 1 825 ? -85.849 -12.801 -37.200 1.00 161.40 825 ASP B O 1
ATOM 12462 N N . GLU B 1 826 ? -84.353 -14.484 -37.337 1.00 145.97 826 GLU B N 1
ATOM 12463 C CA . GLU B 1 826 ? -83.252 -13.578 -37.646 1.00 133.80 826 GLU B CA 1
ATOM 12464 C C . GLU B 1 826 ? -83.513 -12.781 -38.918 1.00 131.20 826 GLU B C 1
ATOM 12465 O O . GLU B 1 826 ? -83.024 -11.653 -39.051 1.00 138.55 826 GLU B O 1
ATOM 12471 N N . GLU B 1 827 ? -84.283 -13.339 -39.857 1.00 117.96 827 GLU B N 1
ATOM 12472 C CA . GLU B 1 827 ? -84.547 -12.638 -41.110 1.00 109.31 827 GLU B CA 1
ATOM 12473 C C . GLU B 1 827 ? -85.327 -11.351 -40.868 1.00 126.35 827 GLU B C 1
ATOM 12474 O O . GLU B 1 827 ? -84.948 -10.281 -41.358 1.00 147.58 827 GLU B O 1
ATOM 12480 N N . LEU B 1 828 ? -86.428 -11.438 -40.118 1.00 137.86 828 LEU B N 1
ATOM 12481 C CA . LEU B 1 828 ? -87.230 -10.248 -39.853 1.00 147.18 828 LEU B CA 1
ATOM 12482 C C . LEU B 1 828 ? -86.461 -9.245 -39.004 1.00 123.60 828 LEU B C 1
ATOM 12483 O O . LEU B 1 828 ? -86.588 -8.031 -39.201 1.00 110.97 828 LEU B O 1
ATOM 12488 N N . LEU B 1 829 ? -85.659 -9.731 -38.055 1.00 110.98 829 LEU B N 1
ATOM 12489 C CA . LEU B 1 829 ? -84.868 -8.827 -37.229 1.00 99.22 829 LEU B CA 1
ATOM 12490 C C . LEU B 1 829 ? -83.849 -8.065 -38.067 1.00 116.83 829 LEU B C 1
ATOM 12491 O O . LEU B 1 829 ? -83.691 -6.847 -37.914 1.00 112.48 829 LEU B O 1
ATOM 12496 N N . GLN B 1 830 ? -83.154 -8.764 -38.967 1.00 121.87 830 GLN B N 1
ATOM 12497 C CA . GLN B 1 830 ? -82.154 -8.127 -39.816 1.00 107.68 830 GLN B CA 1
ATOM 12498 C C . GLN B 1 830 ? -82.771 -7.297 -40.934 1.00 114.26 830 GLN B C 1
ATOM 12499 O O . GLN B 1 830 ? -82.079 -6.449 -41.507 1.00 110.15 830 GLN B O 1
ATOM 12505 N N . LEU B 1 831 ? -84.039 -7.531 -41.271 1.00 134.71 831 LEU B N 1
ATOM 12506 C CA . LEU B 1 831 ? -84.774 -6.637 -42.157 1.00 131.52 831 LEU B CA 1
ATOM 12507 C C . LEU B 1 831 ? -85.420 -5.478 -41.413 1.00 118.11 831 LEU B C 1
ATOM 12508 O O . LEU B 1 831 ? -85.900 -4.537 -42.055 1.00 132.33 831 LEU B O 1
ATOM 12513 N N . PHE B 1 832 ? -85.451 -5.533 -40.083 1.00 98.68 832 PHE B N 1
ATOM 12514 C CA . PHE B 1 832 ? -85.994 -4.474 -39.245 1.00 105.42 832 PHE B CA 1
ATOM 12515 C C . PHE B 1 832 ? -84.905 -3.576 -38.673 1.00 123.65 832 PHE B C 1
ATOM 12516 O O . PHE B 1 832 ? -85.004 -2.348 -38.754 1.00 122.58 832 PHE B O 1
ATOM 12524 N N . LEU B 1 833 ? -83.859 -4.170 -38.094 1.00 112.85 833 LEU B N 1
ATOM 12525 C CA . LEU B 1 833 ? -82.749 -3.392 -37.562 1.00 101.21 833 LEU B CA 1
ATOM 12526 C C . LEU B 1 833 ? -81.885 -2.776 -38.653 1.00 103.75 833 LEU B C 1
ATOM 12527 O O . LEU B 1 833 ? -81.050 -1.920 -38.345 1.00 120.99 833 LEU B O 1
ATOM 12532 N N . ASN B 1 834 ? -82.056 -3.190 -39.908 1.00 104.81 834 ASN B N 1
ATOM 12533 C CA . ASN B 1 834 ? -81.361 -2.567 -41.028 1.00 111.04 834 ASN B CA 1
ATOM 12534 C C . ASN B 1 834 ? -82.158 -1.403 -41.605 1.00 126.21 834 ASN B C 1
ATOM 12535 O O . ASN B 1 834 ? -81.634 -0.294 -41.745 1.00 166.01 834 ASN B O 1
ATOM 12540 N N . ASN B 1 835 ? -83.424 -1.642 -41.938 1.00 107.43 835 ASN B N 1
ATOM 12541 C CA . ASN B 1 835 ? -84.265 -0.657 -42.603 1.00 128.50 835 ASN B CA 1
ATOM 12542 C C . ASN B 1 835 ? -84.895 0.345 -41.644 1.00 129.26 835 ASN B C 1
ATOM 12543 O O . ASN B 1 835 ? -85.787 1.091 -42.061 1.00 142.69 835 ASN B O 1
ATOM 12548 N N . PHE B 1 836 ? -84.466 0.388 -40.383 1.00 115.84 836 PHE B N 1
ATOM 12549 C CA . PHE B 1 836 ? -85.069 1.324 -39.442 1.00 125.61 836 PHE B CA 1
ATOM 12550 C C . PHE B 1 836 ? -84.073 1.821 -38.402 1.00 124.25 836 PHE B C 1
ATOM 12551 O O . PHE B 1 836 ? -83.635 2.974 -38.461 1.00 137.85 836 PHE B O 1
ATOM 12559 N N . VAL B 1 837 ? -83.721 0.959 -37.446 1.00 102.96 837 VAL B N 1
ATOM 12560 C CA . VAL B 1 837 ? -82.878 1.378 -36.328 1.00 124.88 837 VAL B CA 1
ATOM 12561 C C . VAL B 1 837 ? -81.518 1.852 -36.830 1.00 136.57 837 VAL B C 1
ATOM 12562 O O . VAL B 1 837 ? -81.027 2.916 -36.435 1.00 137.98 837 VAL B O 1
ATOM 12566 N N . SER B 1 838 ? -80.893 1.076 -37.711 1.00 141.58 838 SER B N 1
ATOM 12567 C CA . SER B 1 838 ? -79.649 1.498 -38.355 1.00 141.06 838 SER B CA 1
ATOM 12568 C C . SER B 1 838 ? -79.895 2.423 -39.540 1.00 139.55 838 SER B C 1
ATOM 12569 O O . SER B 1 838 ? -79.188 2.356 -40.549 1.00 155.18 838 SER B O 1
ATOM 12572 N N . ARG B 1 839 ? -80.895 3.298 -39.436 1.00 129.54 839 ARG B N 1
ATOM 12573 C CA . ARG B 1 839 ? -81.289 4.171 -40.534 1.00 119.66 839 ARG B CA 1
ATOM 12574 C C . ARG B 1 839 ? -82.010 5.397 -39.983 1.00 134.44 839 ARG B C 1
ATOM 12575 O O . ARG B 1 839 ? -82.436 6.273 -40.741 1.00 161.38 839 ARG B O 1
ATOM 12583 N N . ILE B 1 840 ? -82.147 5.458 -38.654 1.00 136.59 840 ILE B N 1
ATOM 12584 C CA . ILE B 1 840 ? -82.811 6.608 -38.032 1.00 138.97 840 ILE B CA 1
ATOM 12585 C C . ILE B 1 840 ? -82.056 7.910 -38.252 1.00 137.91 840 ILE B C 1
ATOM 12586 O O . ILE B 1 840 ? -82.704 8.931 -38.534 1.00 128.67 840 ILE B O 1
ATOM 12591 N N . PRO B 1 841 ? -80.718 7.976 -38.135 1.00 134.17 841 PRO B N 1
ATOM 12592 C CA . PRO B 1 841 ? -80.045 9.276 -38.324 1.00 132.98 841 PRO B CA 1
ATOM 12593 C C . PRO B 1 841 ? -80.340 9.948 -39.656 1.00 142.51 841 PRO B C 1
ATOM 12594 O O . PRO B 1 841 ? -80.547 11.168 -39.692 1.00 160.92 841 PRO B O 1
ATOM 12598 N N . ILE B 1 842 ? -80.380 9.191 -40.753 1.00 138.28 842 ILE B N 1
ATOM 12599 C CA . ILE B 1 842 ? -80.621 9.772 -42.070 1.00 135.62 842 ILE B CA 1
ATOM 12600 C C . ILE B 1 842 ? -82.117 9.966 -42.283 1.00 126.90 842 ILE B C 1
ATOM 12601 O O . ILE B 1 842 ? -82.563 10.293 -43.389 1.00 124.15 842 ILE B O 1
ATOM 12606 N N . MET B 1 843 ? -82.903 9.758 -41.224 1.00 124.73 843 MET B N 1
ATOM 12607 C CA . MET B 1 843 ? -84.318 10.097 -41.214 1.00 132.52 843 MET B CA 1
ATOM 12608 C C . MET B 1 843 ? -84.669 11.203 -40.234 1.00 147.02 843 MET B C 1
ATOM 12609 O O . MET B 1 843 ? -85.722 11.831 -40.393 1.00 159.82 843 MET B O 1
ATOM 12614 N N . PHE B 1 844 ? -83.820 11.462 -39.236 1.00 135.02 844 PHE B N 1
ATOM 12615 C CA . PHE B 1 844 ? -84.167 12.398 -38.172 1.00 134.15 844 PHE B CA 1
ATOM 12616 C C . PHE B 1 844 ? -84.307 13.825 -38.683 1.00 150.36 844 PHE B C 1
ATOM 12617 O O . PHE B 1 844 ? -85.016 14.632 -38.070 1.00 160.06 844 PHE B O 1
ATOM 12625 N N . GLN B 1 845 ? -83.646 14.158 -39.794 1.00 152.30 845 GLN B N 1
ATOM 12626 C CA . GLN B 1 845 ? -83.752 15.509 -40.336 1.00 159.88 845 GLN B CA 1
ATOM 12627 C C . GLN B 1 845 ? -85.176 15.827 -40.776 1.00 157.65 845 GLN B C 1
ATOM 12628 O O . GLN B 1 845 ? -85.595 16.990 -40.733 1.00 155.12 845 GLN B O 1
ATOM 12634 N N . ASP B 1 846 ? -85.937 14.813 -41.186 1.00 154.89 846 ASP B N 1
ATOM 12635 C CA . ASP B 1 846 ? -87.328 14.994 -41.577 1.00 153.32 846 ASP B CA 1
ATOM 12636 C C . ASP B 1 846 ? -88.303 14.810 -40.422 1.00 163.30 846 ASP B C 1
ATOM 12637 O O . ASP B 1 846 ? -89.477 15.167 -40.564 1.00 164.03 846 ASP B O 1
ATOM 12642 N N . PHE B 1 847 ? -87.854 14.270 -39.293 1.00 173.83 847 PHE B N 1
ATOM 12643 C CA . PHE B 1 847 ? -88.751 14.038 -38.169 1.00 181.82 847 PHE B CA 1
ATOM 12644 C C . PHE B 1 847 ? -89.108 15.348 -37.479 1.00 175.69 847 PHE B C 1
ATOM 12645 O O . PHE B 1 847 ? -88.267 16.237 -37.319 1.00 159.93 847 PHE B O 1
ATOM 12653 N N . ASP B 1 848 ? -90.367 15.462 -37.069 1.00 178.59 848 ASP B N 1
ATOM 12654 C CA . ASP B 1 848 ? -90.828 16.582 -36.267 1.00 180.52 848 ASP B CA 1
ATOM 12655 C C . ASP B 1 848 ? -90.800 16.187 -34.791 1.00 174.35 848 ASP B C 1
ATOM 12656 O O . ASP B 1 848 ? -90.320 15.111 -34.420 1.00 168.68 848 ASP B O 1
ATOM 12661 N N . ASP B 1 849 ? -91.323 17.059 -33.933 1.00 182.84 849 ASP B N 1
ATOM 12662 C CA . ASP B 1 849 ? -91.300 16.835 -32.494 1.00 178.04 849 ASP B CA 1
ATOM 12663 C C . ASP B 1 849 ? -92.477 16.005 -31.996 1.00 163.21 849 ASP B C 1
ATOM 12664 O O . ASP B 1 849 ? -92.590 15.782 -30.787 1.00 151.67 849 ASP B O 1
ATOM 12669 N N . SER B 1 850 ? -93.353 15.549 -32.890 1.00 181.47 850 SER B N 1
ATOM 12670 C CA . SER B 1 850 ? -94.440 14.649 -32.527 1.00 186.22 850 SER B CA 1
ATOM 12671 C C . SER B 1 850 ? -94.227 13.224 -33.008 1.00 169.30 850 SER B C 1
ATOM 12672 O O . SER B 1 850 ? -94.732 12.292 -32.379 1.00 120.41 850 SER B O 1
ATOM 12675 N N . THR B 1 851 ? -93.495 13.034 -34.107 1.00 181.39 851 THR B N 1
ATOM 12676 C CA . THR B 1 851 ? -93.174 11.690 -34.573 1.00 173.80 851 THR B CA 1
ATOM 12677 C C . THR B 1 851 ? -92.094 11.048 -33.710 1.00 172.71 851 THR B C 1
ATOM 12678 O O . THR B 1 851 ? -92.152 9.845 -33.431 1.00 186.38 851 THR B O 1
ATOM 12682 N N . ALA B 1 852 ? -91.110 11.837 -33.270 1.00 154.86 852 ALA B N 1
ATOM 12683 C CA . ALA B 1 852 ? -90.032 11.293 -32.452 1.00 138.85 852 ALA B CA 1
ATOM 12684 C C . ALA B 1 852 ? -90.540 10.792 -31.107 1.00 152.60 852 ALA B C 1
ATOM 12685 O O . ALA B 1 852 ? -89.945 9.880 -30.522 1.00 168.03 852 ALA B O 1
ATOM 12687 N N . GLN B 1 853 ? -91.628 11.376 -30.597 1.00 157.15 853 GLN B N 1
ATOM 12688 C CA . GLN B 1 853 ? -92.210 10.897 -29.346 1.00 166.59 853 GLN B CA 1
ATOM 12689 C C . GLN B 1 853 ? -92.765 9.486 -29.499 1.00 172.49 853 GLN B C 1
ATOM 12690 O O . GLN B 1 853 ? -92.661 8.667 -28.578 1.00 174.76 853 GLN B O 1
ATOM 12696 N N . GLU B 1 854 ? -93.346 9.181 -30.662 1.00 174.84 854 GLU B N 1
ATOM 12697 C CA . GLU B 1 854 ? -93.899 7.854 -30.907 1.00 165.93 854 GLU B CA 1
ATOM 12698 C C . GLU B 1 854 ? -92.832 6.767 -30.880 1.00 168.61 854 GLU B C 1
ATOM 12699 O O . GLU B 1 854 ? -93.156 5.600 -30.630 1.00 173.08 854 GLU B O 1
ATOM 12705 N N . ILE B 1 855 ? -91.574 7.121 -31.121 1.00 155.37 855 ILE B N 1
ATOM 12706 C CA . ILE B 1 855 ? -90.494 6.146 -31.229 1.00 147.70 855 ILE B CA 1
ATOM 12707 C C . ILE B 1 855 ? -89.921 5.879 -29.844 1.00 146.57 855 ILE B C 1
ATOM 12708 O O . ILE B 1 855 ? -89.345 6.772 -29.214 1.00 127.47 855 ILE B O 1
ATOM 12713 N N . ASN B 1 856 ? -90.078 4.646 -29.371 1.00 167.58 856 ASN B N 1
ATOM 12714 C CA . ASN B 1 856 ? -89.432 4.201 -28.143 1.00 168.71 856 ASN B CA 1
ATOM 12715 C C . ASN B 1 856 ? -89.068 2.734 -28.313 1.00 149.70 856 ASN B C 1
ATOM 12716 O O . ASN B 1 856 ? -89.896 1.933 -28.757 1.00 110.22 856 ASN B O 1
ATOM 12721 N N . PHE B 1 857 ? -87.827 2.395 -27.972 1.00 154.76 857 PHE B N 1
ATOM 12722 C CA . PHE B 1 857 ? -87.275 1.086 -28.303 1.00 146.88 857 PHE B CA 1
ATOM 12723 C C . PHE B 1 857 ? -87.643 0.034 -27.267 1.00 145.80 857 PHE B C 1
ATOM 12724 O O . PHE B 1 857 ? -86.772 -0.674 -26.749 1.00 147.11 857 PHE B O 1
ATOM 12732 N N . LYS B 1 858 ? -88.938 -0.084 -26.976 1.00 153.45 858 LYS B N 1
ATOM 12733 C CA . LYS B 1 858 ? -89.409 -1.064 -26.006 1.00 158.38 858 LYS B CA 1
ATOM 12734 C C . LYS B 1 858 ? -89.450 -2.472 -26.587 1.00 142.77 858 LYS B C 1
ATOM 12735 O O . LYS B 1 858 ? -89.079 -3.434 -25.908 1.00 121.76 858 LYS B O 1
ATOM 12741 N N . MET B 1 859 ? -89.893 -2.608 -27.839 1.00 142.71 859 MET B N 1
ATOM 12742 C CA . MET B 1 859 ? -90.107 -3.929 -28.420 1.00 136.10 859 MET B CA 1
ATOM 12743 C C . MET B 1 859 ? -88.797 -4.686 -28.600 1.00 131.39 859 MET B C 1
ATOM 12744 O O . MET B 1 859 ? -88.772 -5.919 -28.487 1.00 139.74 859 MET B O 1
ATOM 12749 N N . LEU B 1 860 ? -87.703 -3.971 -28.872 1.00 118.67 860 LEU B N 1
ATOM 12750 C CA . LEU B 1 860 ? -86.400 -4.620 -28.946 1.00 123.77 860 LEU B CA 1
ATOM 12751 C C . LEU B 1 860 ? -85.970 -5.160 -27.588 1.00 121.62 860 LEU B C 1
ATOM 12752 O O . LEU B 1 860 ? -85.208 -6.132 -27.522 1.00 128.66 860 LEU B O 1
ATOM 12757 N N . VAL B 1 861 ? -86.443 -4.547 -26.501 1.00 116.22 861 VAL B N 1
ATOM 12758 C CA . VAL B 1 861 ? -86.194 -5.102 -25.176 1.00 119.76 861 VAL B CA 1
ATOM 12759 C C . VAL B 1 861 ? -87.056 -6.334 -24.949 1.00 128.85 861 VAL B C 1
ATOM 12760 O O . VAL B 1 861 ? -86.624 -7.291 -24.295 1.00 145.69 861 VAL B O 1
ATOM 12764 N N . LEU B 1 862 ? -88.278 -6.342 -25.488 1.00 127.05 862 LEU B N 1
ATOM 12765 C CA . LEU B 1 862 ? -89.161 -7.489 -25.303 1.00 141.39 862 LEU B CA 1
ATOM 12766 C C . LEU B 1 862 ? -88.640 -8.710 -26.050 1.00 145.29 862 LEU B C 1
ATOM 12767 O O . LEU B 1 862 ? -88.700 -9.833 -25.534 1.00 141.18 862 LEU B O 1
ATOM 12772 N N . LEU B 1 863 ? -88.131 -8.508 -27.269 1.00 141.98 863 LEU B N 1
ATOM 12773 C CA . LEU B 1 863 ? -87.582 -9.624 -28.035 1.00 128.14 863 LEU B CA 1
ATOM 12774 C C . LEU B 1 863 ? -86.419 -10.277 -27.301 1.00 135.30 863 LEU B C 1
ATOM 12775 O O . LEU B 1 863 ? -86.236 -11.498 -27.373 1.00 155.64 863 LEU B O 1
ATOM 12780 N N . ALA B 1 864 ? -85.623 -9.481 -26.588 1.00 131.52 864 ALA B N 1
ATOM 12781 C CA . ALA B 1 864 ? -84.512 -10.032 -25.820 1.00 130.56 864 ALA B CA 1
ATOM 12782 C C . ALA B 1 864 ? -85.002 -10.711 -24.546 1.00 142.73 864 ALA B C 1
ATOM 12783 O O . ALA B 1 864 ? -84.573 -11.824 -24.223 1.00 158.12 864 ALA B O 1
ATOM 12785 N N . THR B 1 865 ? -85.912 -10.059 -23.817 1.00 135.66 865 THR B N 1
ATOM 12786 C CA . THR B 1 865 ? -86.368 -10.602 -22.542 1.00 136.53 865 THR B CA 1
ATOM 12787 C C . THR B 1 865 ? -87.167 -11.886 -22.721 1.00 155.17 865 THR B C 1
ATOM 12788 O O . THR B 1 865 ? -87.219 -12.711 -21.801 1.00 159.79 865 THR B O 1
ATOM 12792 N N . TRP B 1 866 ? -87.802 -12.077 -23.881 1.00 158.76 866 TRP B N 1
ATOM 12793 C CA . TRP B 1 866 ? -88.435 -13.364 -24.144 1.00 161.16 866 TRP B CA 1
ATOM 12794 C C . TRP B 1 866 ? -87.416 -14.417 -24.560 1.00 164.95 866 TRP B C 1
ATOM 12795 O O . TRP B 1 866 ? -87.566 -15.592 -24.208 1.00 167.91 866 TRP B O 1
ATOM 12806 N N . ASN B 1 867 ? -86.377 -14.018 -25.293 1.00 163.25 867 ASN B N 1
ATOM 12807 C CA . ASN B 1 867 ? -85.278 -14.923 -25.599 1.00 157.70 867 ASN B CA 1
ATOM 12808 C C . ASN B 1 867 ? -84.304 -15.074 -24.438 1.00 153.32 867 ASN B C 1
ATOM 12809 O O . ASN B 1 867 ? -83.390 -15.900 -24.523 1.00 166.73 867 ASN B O 1
ATOM 12814 N N . LEU B 1 868 ? -84.470 -14.294 -23.368 1.00 146.37 868 LEU B N 1
ATOM 12815 C CA . LEU B 1 868 ? -83.728 -14.514 -22.134 1.00 156.16 868 LEU B CA 1
ATOM 12816 C C . LEU B 1 868 ? -84.484 -15.394 -21.150 1.00 161.36 868 LEU B C 1
ATOM 12817 O O . LEU B 1 868 ? -83.879 -15.899 -20.197 1.00 170.93 868 LEU B O 1
ATOM 12822 N N . GLU B 1 869 ? -85.789 -15.577 -21.354 1.00 157.52 869 GLU B N 1
ATOM 12823 C CA . GLU B 1 869 ? -86.564 -16.564 -20.616 1.00 180.55 869 GLU B CA 1
ATOM 12824 C C . GLU B 1 869 ? -86.738 -17.864 -21.389 1.00 191.42 869 GLU B C 1
ATOM 12825 O O . GLU B 1 869 ? -86.965 -18.911 -20.771 1.00 210.42 869 GLU B O 1
ATOM 12831 N N . LYS B 1 870 ? -86.623 -17.818 -22.719 1.00 177.20 870 LYS B N 1
ATOM 12832 C CA . LYS B 1 870 ? -86.683 -19.036 -23.522 1.00 175.05 870 LYS B CA 1
ATOM 12833 C C . LYS B 1 870 ? -85.602 -20.026 -23.106 1.00 186.70 870 LYS B C 1
ATOM 12834 O O . LYS B 1 870 ? -85.841 -21.239 -23.068 1.00 167.95 870 LYS B O 1
ATOM 12840 N N . TRP B 1 871 ? -84.407 -19.530 -22.789 1.00 194.60 871 TRP B N 1
ATOM 12841 C CA . TRP B 1 871 ? -83.338 -20.387 -22.296 1.00 197.56 871 TRP B CA 1
ATOM 12842 C C . TRP B 1 871 ? -83.394 -20.592 -20.790 1.00 199.51 871 TRP B C 1
ATOM 12843 O O . TRP B 1 871 ? -82.799 -21.552 -20.287 1.00 207.36 871 TRP B O 1
ATOM 12854 N N . ARG B 1 872 ? -84.091 -19.715 -20.061 1.00 199.85 872 ARG B N 1
ATOM 12855 C CA . ARG B 1 872 ? -84.298 -19.939 -18.635 1.00 207.40 872 ARG B CA 1
ATOM 12856 C C . ARG B 1 872 ? -85.216 -21.130 -18.392 1.00 214.22 872 ARG B C 1
ATOM 12857 O O . ARG B 1 872 ? -85.106 -21.797 -17.357 1.00 207.49 872 ARG B O 1
ATOM 12865 N N . GLU B 1 873 ? -86.119 -21.416 -19.335 1.00 217.08 873 GLU B N 1
ATOM 12866 C CA . GLU B 1 873 ? -86.961 -22.602 -19.237 1.00 220.60 873 GLU B CA 1
ATOM 12867 C C . GLU B 1 873 ? -86.157 -23.890 -19.351 1.00 223.81 873 GLU B C 1
ATOM 12868 O O . GLU B 1 873 ? -86.647 -24.949 -18.945 1.00 235.60 873 GLU B O 1
ATOM 12874 N N . ILE B 1 874 ? -84.943 -23.826 -19.899 1.00 218.72 874 ILE B N 1
ATOM 12875 C CA . ILE B 1 874 ? -84.073 -24.995 -19.957 1.00 221.76 874 ILE B CA 1
ATOM 12876 C C . ILE B 1 874 ? -83.162 -25.095 -18.736 1.00 231.84 874 ILE B C 1
ATOM 12877 O O . ILE B 1 874 ? -82.711 -26.199 -18.398 1.00 237.32 874 ILE B O 1
ATOM 12882 N N . ILE B 1 875 ? -82.896 -23.977 -18.055 1.00 228.20 875 ILE B N 1
ATOM 12883 C CA . ILE B 1 875 ? -82.040 -24.003 -16.871 1.00 223.29 875 ILE B CA 1
ATOM 12884 C C . ILE B 1 875 ? -82.667 -24.854 -15.775 1.00 239.17 875 ILE B C 1
ATOM 12885 O O . ILE B 1 875 ? -81.984 -25.648 -15.116 1.00 253.10 875 ILE B O 1
ATOM 12890 N N . GLU B 1 876 ? -83.974 -24.706 -15.562 1.00 235.85 876 GLU B N 1
ATOM 12891 C CA . GLU B 1 876 ? -84.686 -25.426 -14.516 1.00 237.74 876 GLU B CA 1
ATOM 12892 C C . GLU B 1 876 ? -85.310 -26.727 -15.013 1.00 254.73 876 GLU B C 1
ATOM 12893 O O . GLU B 1 876 ? -86.210 -27.262 -14.355 1.00 264.76 876 GLU B O 1
ATOM 12899 N N . LYS B 1 877 ? -84.855 -27.243 -16.151 1.00 255.30 877 LYS B N 1
ATOM 12900 C CA . LYS B 1 877 ? -85.331 -28.514 -16.694 1.00 253.83 877 LYS B CA 1
ATOM 12901 C C . LYS B 1 877 ? -84.143 -29.343 -17.173 1.00 258.52 877 LYS B C 1
ATOM 12902 O O . LYS B 1 877 ? -84.115 -29.847 -18.296 1.00 260.48 877 LYS B O 1
ATOM 12908 N N . VAL B 1 878 ? -83.138 -29.490 -16.310 1.00 260.27 878 VAL B N 1
ATOM 12909 C CA . VAL B 1 878 ? -81.924 -30.221 -16.657 1.00 253.83 878 VAL B CA 1
ATOM 12910 C C . VAL B 1 878 ? -82.020 -31.652 -16.145 1.00 256.17 878 VAL B C 1
ATOM 12911 O O . VAL B 1 878 ? -82.060 -32.604 -16.933 1.00 254.00 878 VAL B O 1
ATOM 12915 N N . ARG B 1 879 ? -82.054 -31.813 -14.825 1.00 257.65 879 ARG B N 1
ATOM 12916 C CA . ARG B 1 879 ? -82.115 -33.137 -14.216 1.00 249.26 879 ARG B CA 1
ATOM 12917 C C . ARG B 1 879 ? -83.478 -33.785 -14.436 1.00 224.00 879 ARG B C 1
ATOM 12918 O O . ARG B 1 879 ? -83.686 -34.948 -14.092 1.00 191.32 879 ARG B O 1
ATOM 12920 N N . LYS B 1 887 ? -74.913 -30.528 -30.043 1.00 172.62 887 LYS B N 1
ATOM 12921 C CA . LYS B 1 887 ? -75.142 -29.203 -29.479 1.00 208.34 887 LYS B CA 1
ATOM 12922 C C . LYS B 1 887 ? -74.384 -28.128 -30.252 1.00 226.70 887 LYS B C 1
ATOM 12923 O O . LYS B 1 887 ? -73.170 -28.219 -30.433 1.00 223.37 887 LYS B O 1
ATOM 12929 N N . ASP B 1 888 ? -75.111 -27.109 -30.703 1.00 237.37 888 ASP B N 1
ATOM 12930 C CA . ASP B 1 888 ? -74.549 -25.980 -31.442 1.00 227.57 888 ASP B CA 1
ATOM 12931 C C . ASP B 1 888 ? -74.887 -24.703 -30.674 1.00 218.40 888 ASP B C 1
ATOM 12932 O O . ASP B 1 888 ? -75.964 -24.127 -30.842 1.00 217.03 888 ASP B O 1
ATOM 12937 N N . LEU B 1 889 ? -73.955 -24.261 -29.829 1.00 213.00 889 LEU B N 1
ATOM 12938 C CA . LEU B 1 889 ? -74.154 -23.094 -28.982 1.00 203.61 889 LEU B CA 1
ATOM 12939 C C . LEU B 1 889 ? -73.641 -21.806 -29.619 1.00 202.98 889 LEU B C 1
ATOM 12940 O O . LEU B 1 889 ? -73.390 -20.829 -28.902 1.00 198.36 889 LEU B O 1
ATOM 12945 N N . ARG B 1 890 ? -73.484 -21.779 -30.942 1.00 208.68 890 ARG B N 1
ATOM 12946 C CA . ARG B 1 890 ? -72.983 -20.595 -31.630 1.00 210.53 890 ARG B CA 1
ATOM 12947 C C . ARG B 1 890 ? -74.107 -19.636 -32.007 1.00 208.40 890 ARG B C 1
ATOM 12948 O O . ARG B 1 890 ? -74.015 -18.432 -31.746 1.00 208.51 890 ARG B O 1
ATOM 12956 N N . SER B 1 891 ? -75.173 -20.153 -32.622 1.00 217.28 891 SER B N 1
ATOM 12957 C CA . SER B 1 891 ? -76.298 -19.341 -33.072 1.00 222.03 891 SER B CA 1
ATOM 12958 C C . SER B 1 891 ? -77.337 -19.117 -31.979 1.00 211.45 891 SER B C 1
ATOM 12959 O O . SER B 1 891 ? -78.531 -18.983 -32.281 1.00 207.94 891 SER B O 1
ATOM 12962 N N . VAL B 1 892 ? -76.917 -19.070 -30.718 1.00 208.82 892 VAL B N 1
ATOM 12963 C CA . VAL B 1 892 ? -77.855 -18.901 -29.614 1.00 202.25 892 VAL B CA 1
ATOM 12964 C C . VAL B 1 892 ? -78.061 -17.429 -29.276 1.00 195.14 892 VAL B C 1
ATOM 12965 O O . VAL B 1 892 ? -79.184 -17.002 -29.000 1.00 204.63 892 VAL B O 1
ATOM 12969 N N . TRP B 1 893 ? -76.997 -16.627 -29.308 1.00 182.19 893 TRP B N 1
ATOM 12970 C CA . TRP B 1 893 ? -77.061 -15.237 -28.877 1.00 172.49 893 TRP B CA 1
ATOM 12971 C C . TRP B 1 893 ? -77.055 -14.253 -30.040 1.00 165.71 893 TRP B C 1
ATOM 12972 O O . TRP B 1 893 ? -76.878 -13.049 -29.816 1.00 157.75 893 TRP B O 1
ATOM 12983 N N . LYS B 1 894 ? -77.243 -14.730 -31.278 1.00 173.27 894 LYS B N 1
ATOM 12984 C CA . LYS B 1 894 ? -77.196 -13.815 -32.419 1.00 175.25 894 LYS B CA 1
ATOM 12985 C C . LYS B 1 894 ? -78.362 -12.834 -32.422 1.00 173.48 894 LYS B C 1
ATOM 12986 O O . LYS B 1 894 ? -78.117 -11.624 -32.569 1.00 167.07 894 LYS B O 1
ATOM 12992 N N . PRO B 1 895 ? -79.625 -13.253 -32.265 1.00 174.60 895 PRO B N 1
ATOM 12993 C CA . PRO B 1 895 ? -80.717 -12.271 -32.187 1.00 162.52 895 PRO B CA 1
ATOM 12994 C C . PRO B 1 895 ? -80.645 -11.359 -30.968 1.00 167.85 895 PRO B C 1
ATOM 12995 O O . PRO B 1 895 ? -81.467 -10.443 -30.846 1.00 162.88 895 PRO B O 1
ATOM 12999 N N . ILE B 1 896 ? -79.692 -11.569 -30.068 1.00 164.77 896 ILE B N 1
ATOM 13000 C CA . ILE B 1 896 ? -79.486 -10.707 -28.910 1.00 147.24 896 ILE B CA 1
ATOM 13001 C C . ILE B 1 896 ? -78.249 -9.837 -29.089 1.00 140.64 896 ILE B C 1
ATOM 13002 O O . ILE B 1 896 ? -78.274 -8.637 -28.809 1.00 124.07 896 ILE B O 1
ATOM 13007 N N . ALA B 1 897 ? -77.144 -10.439 -29.539 1.00 154.32 897 ALA B N 1
ATOM 13008 C CA . ALA B 1 897 ? -75.934 -9.673 -29.815 1.00 163.88 897 ALA B CA 1
ATOM 13009 C C . ALA B 1 897 ? -76.163 -8.668 -30.937 1.00 152.86 897 ALA B C 1
ATOM 13010 O O . ALA B 1 897 ? -75.670 -7.535 -30.876 1.00 156.40 897 ALA B O 1
ATOM 13012 N N . ALA B 1 898 ? -76.910 -9.062 -31.971 1.00 144.97 898 ALA B N 1
ATOM 13013 C CA . ALA B 1 898 ? -77.236 -8.126 -33.042 1.00 133.25 898 ALA B CA 1
ATOM 13014 C C . ALA B 1 898 ? -78.024 -6.938 -32.508 1.00 123.89 898 ALA B C 1
ATOM 13015 O O . ALA B 1 898 ? -77.750 -5.789 -32.873 1.00 135.08 898 ALA B O 1
ATOM 13017 N N . ILE B 1 899 ? -78.996 -7.193 -31.628 1.00 121.71 899 ILE B N 1
ATOM 13018 C CA . ILE B 1 899 ? -79.800 -6.110 -31.067 1.00 126.17 899 ILE B CA 1
ATOM 13019 C C . ILE B 1 899 ? -78.931 -5.179 -30.230 1.00 130.54 899 ILE B C 1
ATOM 13020 O O . ILE B 1 899 ? -79.011 -3.950 -30.351 1.00 143.71 899 ILE B O 1
ATOM 13025 N N . ILE B 1 900 ? -78.087 -5.751 -29.366 1.00 127.88 900 ILE B N 1
ATOM 13026 C CA . ILE B 1 900 ? -77.278 -4.917 -28.482 1.00 134.33 900 ILE B CA 1
ATOM 13027 C C . ILE B 1 900 ? -76.273 -4.099 -29.290 1.00 132.71 900 ILE B C 1
ATOM 13028 O O . ILE B 1 900 ? -76.030 -2.919 -28.995 1.00 100.39 900 ILE B O 1
ATOM 13033 N N . GLY B 1 901 ? -75.720 -4.685 -30.356 1.00 136.87 901 GLY B N 1
ATOM 13034 C CA . GLY B 1 901 ? -74.774 -3.956 -31.181 1.00 127.07 901 GLY B CA 1
ATOM 13035 C C . GLY B 1 901 ? -75.437 -2.864 -31.997 1.00 126.42 901 GLY B C 1
ATOM 13036 O O . GLY B 1 901 ? -74.886 -1.771 -32.145 1.00 133.53 901 GLY B O 1
ATOM 13037 N N . ARG B 1 902 ? -76.628 -3.141 -32.535 1.00 131.47 902 ARG B N 1
ATOM 13038 C CA . ARG B 1 902 ? -77.367 -2.111 -33.256 1.00 118.35 902 ARG B CA 1
ATOM 13039 C C . ARG B 1 902 ? -77.742 -0.961 -32.333 1.00 116.63 902 ARG B C 1
ATOM 13040 O O . ARG B 1 902 ? -77.675 0.208 -32.727 1.00 129.10 902 ARG B O 1
ATOM 13048 N N . LEU B 1 903 ? -78.121 -1.272 -31.091 1.00 113.96 903 LEU B N 1
ATOM 13049 C CA . LEU B 1 903 ? -78.463 -0.214 -30.148 1.00 121.81 903 LEU B CA 1
ATOM 13050 C C . LEU B 1 903 ? -77.243 0.626 -29.788 1.00 136.97 903 LEU B C 1
ATOM 13051 O O . LEU B 1 903 ? -77.328 1.859 -29.744 1.00 118.77 903 LEU B O 1
ATOM 13056 N N . ASN B 1 904 ? -76.099 -0.019 -29.531 1.00 141.82 904 ASN B N 1
ATOM 13057 C CA . ASN B 1 904 ? -74.880 0.738 -29.254 1.00 127.33 904 ASN B CA 1
ATOM 13058 C C . ASN B 1 904 ? -74.486 1.610 -30.441 1.00 112.56 904 ASN B C 1
ATOM 13059 O O . ASN B 1 904 ? -74.128 2.783 -30.270 1.00 104.27 904 ASN B O 1
ATOM 13064 N N . THR B 1 905 ? -74.550 1.053 -31.654 1.00 127.88 905 THR B N 1
ATOM 13065 C CA . THR B 1 905 ? -74.185 1.815 -32.843 1.00 128.54 905 THR B CA 1
ATOM 13066 C C . THR B 1 905 ? -75.117 3.002 -33.044 1.00 119.76 905 THR B C 1
ATOM 13067 O O . THR B 1 905 ? -74.666 4.098 -33.391 1.00 111.30 905 THR B O 1
ATOM 13071 N N . LEU B 1 906 ? -76.420 2.811 -32.818 1.00 129.11 906 LEU B N 1
ATOM 13072 C CA . LEU B 1 906 ? -77.362 3.918 -32.954 1.00 127.80 906 LEU B CA 1
ATOM 13073 C C . LEU B 1 906 ? -77.117 4.989 -31.898 1.00 142.56 906 LEU B C 1
ATOM 13074 O O . LEU B 1 906 ? -77.166 6.188 -32.199 1.00 155.03 906 LEU B O 1
ATOM 13079 N N . VAL B 1 907 ? -76.859 4.575 -30.655 1.00 133.35 907 VAL B N 1
ATOM 13080 C CA . VAL B 1 907 ? -76.600 5.538 -29.589 1.00 132.07 907 VAL B CA 1
ATOM 13081 C C . VAL B 1 907 ? -75.355 6.357 -29.902 1.00 136.35 907 VAL B C 1
ATOM 13082 O O . VAL B 1 907 ? -75.319 7.575 -29.679 1.00 122.14 907 VAL B O 1
ATOM 13086 N N . ILE B 1 908 ? -74.321 5.710 -30.443 1.00 134.87 908 ILE B N 1
ATOM 13087 C CA . ILE B 1 908 ? -73.096 6.437 -30.764 1.00 131.03 908 ILE B CA 1
ATOM 13088 C C . ILE B 1 908 ? -73.282 7.302 -32.008 1.00 138.86 908 ILE B C 1
ATOM 13089 O O . ILE B 1 908 ? -72.700 8.390 -32.108 1.00 163.39 908 ILE B O 1
ATOM 13094 N N . SER B 1 909 ? -74.106 6.858 -32.960 1.00 126.31 909 SER B N 1
ATOM 13095 C CA . SER B 1 909 ? -74.319 7.627 -34.182 1.00 129.09 909 SER B CA 1
ATOM 13096 C C . SER B 1 909 ? -75.198 8.846 -33.939 1.00 116.43 909 SER B C 1
ATOM 13097 O O . SER B 1 909 ? -75.090 9.840 -34.667 1.00 88.07 909 SER B O 1
ATOM 13100 N N . LEU B 1 910 ? -76.078 8.789 -32.937 1.00 116.16 910 LEU B N 1
ATOM 13101 C CA . LEU B 1 910 ? -76.898 9.953 -32.619 1.00 149.17 910 LEU B CA 1
ATOM 13102 C C . LEU B 1 910 ? -76.091 11.064 -31.961 1.00 154.61 910 LEU B C 1
ATOM 13103 O O . LEU B 1 910 ? -76.555 12.209 -31.921 1.00 153.52 910 LEU B O 1
ATOM 13108 N N . ALA B 1 911 ? -74.898 10.755 -31.446 1.00 144.76 911 ALA B N 1
ATOM 13109 C CA . ALA B 1 911 ? -74.076 11.784 -30.818 1.00 149.86 911 ALA B CA 1
ATOM 13110 C C . ALA B 1 911 ? -73.562 12.794 -31.835 1.00 152.55 911 ALA B C 1
ATOM 13111 O O . ALA B 1 911 ? -73.406 13.976 -31.506 1.00 152.70 911 ALA B O 1
ATOM 13113 N N . ALA B 1 912 ? -73.297 12.356 -33.067 1.00 156.99 912 ALA B N 1
ATOM 13114 C CA . ALA B 1 912 ? -72.797 13.240 -34.119 1.00 163.47 912 ALA B CA 1
ATOM 13115 C C . ALA B 1 912 ? -73.988 13.784 -34.904 1.00 161.05 912 ALA B C 1
ATOM 13116 O O . ALA B 1 912 ? -74.333 13.314 -35.991 1.00 151.65 912 ALA B O 1
ATOM 13118 N N . THR B 1 913 ? -74.626 14.801 -34.329 1.00 176.74 913 THR B N 1
ATOM 13119 C CA . THR B 1 913 ? -75.794 15.430 -34.928 1.00 191.90 913 THR B CA 1
ATOM 13120 C C . THR B 1 913 ? -75.741 16.927 -34.664 1.00 191.53 913 THR B C 1
ATOM 13121 O O . THR B 1 913 ? -75.287 17.361 -33.602 1.00 189.37 913 THR B O 1
ATOM 13125 N N . ASN B 1 914 ? -76.200 17.711 -35.637 1.00 191.42 914 ASN B N 1
ATOM 13126 C CA . ASN B 1 914 ? -76.234 19.161 -35.490 1.00 209.11 914 ASN B CA 1
ATOM 13127 C C . ASN B 1 914 ? -77.322 19.549 -34.495 1.00 203.71 914 ASN B C 1
ATOM 13128 O O . ASN B 1 914 ? -78.512 19.332 -34.748 1.00 196.13 914 ASN B O 1
ATOM 13133 N N . GLU B 1 915 ? -76.915 20.121 -33.361 1.00 206.93 915 GLU B N 1
ATOM 13134 C CA . GLU B 1 915 ? -77.841 20.440 -32.274 1.00 201.85 915 GLU B CA 1
ATOM 13135 C C . GLU B 1 915 ? -78.416 21.836 -32.501 1.00 197.30 915 GLU B C 1
ATOM 13136 O O . GLU B 1 915 ? -77.941 22.840 -31.966 1.00 190.39 915 GLU B O 1
ATOM 13142 N N . THR B 1 916 ? -79.464 21.891 -33.315 1.00 205.48 916 THR B N 1
ATOM 13143 C CA . THR B 1 916 ? -80.208 23.123 -33.520 1.00 209.28 916 THR B CA 1
ATOM 13144 C C . THR B 1 916 ? -81.378 23.194 -32.543 1.00 205.21 916 THR B C 1
ATOM 13145 O O . THR B 1 916 ? -81.841 22.179 -32.018 1.00 214.55 916 THR B O 1
ATOM 13149 N N . PHE B 1 917 ? -81.857 24.420 -32.310 1.00 165.41 917 PHE B N 1
ATOM 13150 C CA . PHE B 1 917 ? -82.857 24.647 -31.269 1.00 193.69 917 PHE B CA 1
ATOM 13151 C C . PHE B 1 917 ? -84.138 23.861 -31.522 1.00 211.63 917 PHE B C 1
ATOM 13152 O O . PHE B 1 917 ? -84.814 23.458 -30.568 1.00 209.13 917 PHE B O 1
ATOM 13160 N N . GLU B 1 918 ? -84.489 23.629 -32.789 1.00 209.80 918 GLU B N 1
ATOM 13161 C CA . GLU B 1 918 ? -85.733 22.929 -33.094 1.00 212.32 918 GLU B CA 1
ATOM 13162 C C . GLU B 1 918 ? -85.656 21.461 -32.689 1.00 200.40 918 GLU B C 1
ATOM 13163 O O . GLU B 1 918 ? -86.559 20.941 -32.023 1.00 183.46 918 GLU B O 1
ATOM 13169 N N . ASN B 1 919 ? -84.582 20.777 -33.078 1.00 196.33 919 ASN B N 1
ATOM 13170 C CA . ASN B 1 919 ? -84.417 19.356 -32.807 1.00 177.06 919 ASN B CA 1
ATOM 13171 C C . ASN B 1 919 ? -83.565 19.082 -31.574 1.00 170.96 919 ASN B C 1
ATOM 13172 O O . ASN B 1 919 ? -83.139 17.940 -31.372 1.00 206.74 919 ASN B O 1
ATOM 13177 N N . ILE B 1 920 ? -83.303 20.097 -30.748 1.00 172.72 920 ILE B N 1
ATOM 13178 C CA . ILE B 1 920 ? -82.500 19.879 -29.548 1.00 168.35 920 ILE B CA 1
ATOM 13179 C C . ILE B 1 920 ? -83.238 18.983 -28.561 1.00 168.40 920 ILE B C 1
ATOM 13180 O O . ILE B 1 920 ? -82.614 18.181 -27.855 1.00 163.02 920 ILE B O 1
ATOM 13185 N N . ASN B 1 921 ? -84.568 19.077 -28.509 1.00 178.53 921 ASN B N 1
ATOM 13186 C CA . ASN B 1 921 ? -85.334 18.240 -27.591 1.00 184.10 921 ASN B CA 1
ATOM 13187 C C . ASN B 1 921 ? -85.566 16.845 -28.160 1.00 180.58 921 ASN B C 1
ATOM 13188 O O . ASN B 1 921 ? -85.452 15.851 -27.433 1.00 143.57 921 ASN B O 1
ATOM 13193 N N . SER B 1 922 ? -85.892 16.755 -29.452 1.00 186.12 922 SER B N 1
ATOM 13194 C CA . SER B 1 922 ? -86.194 15.461 -30.056 1.00 158.11 922 SER B CA 1
ATOM 13195 C C . SER B 1 922 ? -84.970 14.554 -30.065 1.00 110.37 922 SER B C 1
ATOM 13196 O O . SER B 1 922 ? -85.073 13.356 -29.772 1.00 137.03 922 SER B O 1
ATOM 13199 N N . LEU B 1 923 ? -83.804 15.106 -30.408 1.00 96.57 923 LEU B N 1
ATOM 13200 C CA . LEU B 1 923 ? -82.581 14.311 -30.446 1.00 137.74 923 LEU B CA 1
ATOM 13201 C C . LEU B 1 923 ? -82.261 13.743 -29.068 1.00 148.52 923 LEU B C 1
ATOM 13202 O O . LEU B 1 923 ? -81.961 12.549 -28.923 1.00 165.21 923 LEU B O 1
ATOM 13207 N N . PHE B 1 924 ? -82.345 14.585 -28.037 1.00 135.86 924 PHE B N 1
ATOM 13208 C CA . PHE B 1 924 ? -82.047 14.121 -26.689 1.00 148.56 924 PHE B CA 1
ATOM 13209 C C . PHE B 1 924 ? -83.095 13.139 -26.182 1.00 143.14 924 PHE B C 1
ATOM 13210 O O . PHE B 1 924 ? -82.751 12.200 -25.460 1.00 135.52 924 PHE B O 1
ATOM 13218 N N . TYR B 1 925 ? -84.365 13.315 -26.557 1.00 137.76 925 TYR B N 1
ATOM 13219 C CA . TYR B 1 925 ? -85.374 12.339 -26.155 1.00 148.95 925 TYR B CA 1
ATOM 13220 C C . TYR B 1 925 ? -85.134 10.989 -26.818 1.00 138.92 925 TYR B C 1
ATOM 13221 O O . TYR B 1 925 ? -85.288 9.940 -26.179 1.00 133.35 925 TYR B O 1
ATOM 13230 N N . LEU B 1 926 ? -84.784 10.994 -28.106 1.00 135.89 926 LEU B N 1
ATOM 13231 C CA . LEU B 1 926 ? -84.457 9.747 -28.788 1.00 112.28 926 LEU B CA 1
ATOM 13232 C C . LEU B 1 926 ? -83.280 9.057 -28.115 1.00 118.75 926 LEU B C 1
ATOM 13233 O O . LEU B 1 926 ? -83.308 7.842 -27.876 1.00 130.34 926 LEU B O 1
ATOM 13238 N N . LYS B 1 927 ? -82.232 9.824 -27.801 1.00 132.05 927 LYS B N 1
ATOM 13239 C CA . LYS B 1 927 ? -81.080 9.240 -27.124 1.00 147.73 927 LYS B CA 1
ATOM 13240 C C . LYS B 1 927 ? -81.465 8.694 -25.753 1.00 148.43 927 LYS B C 1
ATOM 13241 O O . LYS B 1 927 ? -80.992 7.626 -25.351 1.00 145.54 927 LYS B O 1
ATOM 13247 N N . TRP B 1 928 ? -82.338 9.402 -25.032 1.00 147.21 928 TRP B N 1
ATOM 13248 C CA . TRP B 1 928 ? -82.771 8.938 -23.717 1.00 149.67 928 TRP B CA 1
ATOM 13249 C C . TRP B 1 928 ? -83.531 7.623 -23.820 1.00 135.68 928 TRP B C 1
ATOM 13250 O O . TRP B 1 928 ? -83.300 6.696 -23.036 1.00 109.33 928 TRP B O 1
ATOM 13261 N N . SER B 1 929 ? -84.458 7.531 -24.775 1.00 134.14 929 SER B N 1
ATOM 13262 C CA . SER B 1 929 ? -85.231 6.304 -24.938 1.00 145.49 929 SER B CA 1
ATOM 13263 C C . SER B 1 929 ? -84.331 5.140 -25.335 1.00 143.94 929 SER B C 1
ATOM 13264 O O . SER B 1 929 ? -84.453 4.029 -24.793 1.00 154.98 929 SER B O 1
ATOM 13267 N N . ALA B 1 930 ? -83.413 5.380 -26.276 1.00 125.39 930 ALA B N 1
ATOM 13268 C CA . ALA B 1 930 ? -82.478 4.337 -26.679 1.00 108.92 930 ALA B CA 1
ATOM 13269 C C . ALA B 1 930 ? -81.619 3.884 -25.507 1.00 120.53 930 ALA B C 1
ATOM 13270 O O . ALA B 1 930 ? -81.385 2.684 -25.326 1.00 120.40 930 ALA B O 1
ATOM 13272 N N . CYS B 1 931 ? -81.154 4.831 -24.687 1.00 132.45 931 CYS B N 1
ATOM 13273 C CA . CYS B 1 931 ? -80.310 4.481 -23.551 1.00 145.04 931 CYS B CA 1
ATOM 13274 C C . CYS B 1 931 ? -81.093 3.721 -22.491 1.00 141.16 931 CYS B C 1
ATOM 13275 O O . CYS B 1 931 ? -80.559 2.803 -21.861 1.00 139.25 931 CYS B O 1
ATOM 13278 N N . THR B 1 932 ? -82.357 4.088 -22.276 1.00 148.44 932 THR B N 1
ATOM 13279 C CA . THR B 1 932 ? -83.190 3.353 -21.330 1.00 160.38 932 THR B CA 1
ATOM 13280 C C . THR B 1 932 ? -83.370 1.909 -21.779 1.00 151.37 932 THR B C 1
ATOM 13281 O O . THR B 1 932 ? -83.215 0.971 -20.985 1.00 153.77 932 THR B O 1
ATOM 13285 N N . SER B 1 933 ? -83.686 1.713 -23.063 1.00 142.94 933 SER B N 1
ATOM 13286 C CA . SER B 1 933 ? -83.818 0.358 -23.591 1.00 142.17 933 SER B CA 1
ATOM 13287 C C . SER B 1 933 ? -82.508 -0.416 -23.470 1.00 149.21 933 SER B C 1
ATOM 13288 O O . SER B 1 933 ? -82.501 -1.594 -23.079 1.00 140.98 933 SER B O 1
ATOM 13291 N N . LEU B 1 934 ? -81.389 0.236 -23.793 1.00 149.70 934 LEU B N 1
ATOM 13292 C CA . LEU B 1 934 ? -80.086 -0.415 -23.714 1.00 147.34 934 LEU B CA 1
ATOM 13293 C C . LEU B 1 934 ? -79.769 -0.842 -22.288 1.00 145.79 934 LEU B C 1
ATOM 13294 O O . LEU B 1 934 ? -79.307 -1.963 -22.054 1.00 143.63 934 LEU B O 1
ATOM 13299 N N . MET B 1 935 ? -80.000 0.048 -21.321 1.00 144.55 935 MET B N 1
ATOM 13300 C CA . MET B 1 935 ? -79.711 -0.280 -19.930 1.00 151.21 935 MET B CA 1
ATOM 13301 C C . MET B 1 935 ? -80.610 -1.402 -19.434 1.00 159.44 935 MET B C 1
ATOM 13302 O O . MET B 1 935 ? -80.160 -2.280 -18.688 1.00 148.86 935 MET B O 1
ATOM 13307 N N . ASP B 1 936 ? -81.883 -1.398 -19.842 1.00 162.74 936 ASP B N 1
ATOM 13308 C CA . ASP B 1 936 ? -82.767 -2.506 -19.494 1.00 148.05 936 ASP B CA 1
ATOM 13309 C C . ASP B 1 936 ? -82.208 -3.831 -20.000 1.00 145.98 936 ASP B C 1
ATOM 13310 O O . ASP B 1 936 ? -82.100 -4.806 -19.243 1.00 152.45 936 ASP B O 1
ATOM 13315 N N . ILE B 1 937 ? -81.833 -3.879 -21.282 1.00 151.52 937 ILE B N 1
ATOM 13316 C CA . ILE B 1 937 ? -81.332 -5.126 -21.858 1.00 158.70 937 ILE B CA 1
ATOM 13317 C C . ILE B 1 937 ? -80.030 -5.549 -21.183 1.00 157.64 937 ILE B C 1
ATOM 13318 O O . ILE B 1 937 ? -79.808 -6.738 -20.917 1.00 108.50 937 ILE B O 1
ATOM 13323 N N . ILE B 1 938 ? -79.158 -4.584 -20.883 1.00 152.93 938 ILE B N 1
ATOM 13324 C CA . ILE B 1 938 ? -77.867 -4.897 -20.274 1.00 152.14 938 ILE B CA 1
ATOM 13325 C C . ILE B 1 938 ? -78.060 -5.468 -18.875 1.00 165.49 938 ILE B C 1
ATOM 13326 O O . ILE B 1 938 ? -77.433 -6.469 -18.500 1.00 170.43 938 ILE B O 1
ATOM 13331 N N . VAL B 1 939 ? -78.920 -4.829 -18.076 1.00 164.77 939 VAL B N 1
ATOM 13332 C CA . VAL B 1 939 ? -79.210 -5.334 -16.739 1.00 177.09 939 VAL B CA 1
ATOM 13333 C C . VAL B 1 939 ? -79.802 -6.734 -16.819 1.00 178.88 939 VAL B C 1
ATOM 13334 O O . VAL B 1 939 ? -79.427 -7.625 -16.047 1.00 175.16 939 VAL B O 1
ATOM 13338 N N . ALA B 1 940 ? -80.723 -6.955 -17.764 1.00 177.13 940 ALA B N 1
ATOM 13339 C CA . ALA B 1 940 ? -81.326 -8.278 -17.905 1.00 180.07 940 ALA B CA 1
ATOM 13340 C C . ALA B 1 940 ? -80.278 -9.332 -18.246 1.00 194.22 940 ALA B C 1
ATOM 13341 O O . ALA B 1 940 ? -80.300 -10.441 -17.697 1.00 203.52 940 ALA B O 1
ATOM 13343 N N . ILE B 1 941 ? -79.341 -8.998 -19.134 1.00 191.36 941 ILE B N 1
ATOM 13344 C CA . ILE B 1 941 ? -78.332 -9.971 -19.542 1.00 192.20 941 ILE B CA 1
ATOM 13345 C C . ILE B 1 941 ? -77.378 -10.275 -18.393 1.00 192.24 941 ILE B C 1
ATOM 13346 O O . ILE B 1 941 ? -76.996 -11.431 -18.176 1.00 185.45 941 ILE B O 1
ATOM 13351 N N . LYS B 1 942 ? -76.982 -9.252 -17.631 1.00 195.37 942 LYS B N 1
ATOM 13352 C CA . LYS B 1 942 ? -76.095 -9.506 -16.497 1.00 199.07 942 LYS B CA 1
ATOM 13353 C C . LYS B 1 942 ? -76.798 -10.321 -15.413 1.00 201.49 942 LYS B C 1
ATOM 13354 O O . LYS B 1 942 ? -76.178 -11.191 -14.785 1.00 194.22 942 LYS B O 1
ATOM 13360 N N . ILE B 1 943 ? -78.091 -10.064 -15.186 1.00 207.64 943 ILE B N 1
ATOM 13361 C CA . ILE B 1 943 ? -78.860 -10.883 -14.250 1.00 215.66 943 ILE B CA 1
ATOM 13362 C C . ILE B 1 943 ? -78.911 -12.328 -14.727 1.00 198.19 943 ILE B C 1
ATOM 13363 O O . ILE B 1 943 ? -78.742 -13.264 -13.936 1.00 196.23 943 ILE B O 1
ATOM 13368 N N . PHE B 1 944 ? -79.142 -12.533 -16.026 1.00 186.27 944 PHE B N 1
ATOM 13369 C CA . PHE B 1 944 ? -79.160 -13.889 -16.567 1.00 193.20 944 PHE B CA 1
ATOM 13370 C C . PHE B 1 944 ? -77.806 -14.568 -16.419 1.00 197.52 944 PHE B C 1
ATOM 13371 O O . PHE B 1 944 ? -77.740 -15.781 -16.186 1.00 191.31 944 PHE B O 1
ATOM 13379 N N . GLU B 1 945 ? -76.719 -13.808 -16.555 1.00 198.12 945 GLU B N 1
ATOM 13380 C CA . GLU B 1 945 ? -75.391 -14.388 -16.389 1.00 206.68 945 GLU B CA 1
ATOM 13381 C C . GLU B 1 945 ? -75.148 -14.802 -14.943 1.00 214.00 945 GLU B C 1
ATOM 13382 O O . GLU B 1 945 ? -74.618 -15.888 -14.683 1.00 214.56 945 GLU B O 1
ATOM 13388 N N . LEU B 1 946 ? -75.537 -13.955 -13.989 1.00 209.85 946 LEU B N 1
ATOM 13389 C CA . LEU B 1 946 ? -75.218 -14.240 -12.593 1.00 210.84 946 LEU B CA 1
ATOM 13390 C C . LEU B 1 946 ? -76.179 -15.242 -11.963 1.00 215.54 946 LEU B C 1
ATOM 13391 O O . LEU B 1 946 ? -75.810 -15.916 -10.995 1.00 211.61 946 LEU B O 1
ATOM 13396 N N . LYS B 1 947 ? -77.398 -15.365 -12.488 1.00 220.15 947 LYS B N 1
ATOM 13397 C CA . LYS B 1 947 ? -78.370 -16.292 -11.920 1.00 230.48 947 LYS B CA 1
ATOM 13398 C C . LYS B 1 947 ? -78.114 -17.737 -12.330 1.00 232.75 947 LYS B C 1
ATOM 13399 O O . LYS B 1 947 ? -78.760 -18.643 -11.790 1.00 244.76 947 LYS B O 1
ATOM 13405 N N . LEU B 1 948 ? -77.192 -17.972 -13.259 1.00 219.24 948 LEU B N 1
ATOM 13406 C CA . LEU B 1 948 ? -76.839 -19.328 -13.637 1.00 226.49 948 LEU B CA 1
ATOM 13407 C C . LEU B 1 948 ? -76.079 -20.017 -12.503 1.00 248.39 948 LEU B C 1
ATOM 13408 O O . LEU B 1 948 ? -75.358 -19.366 -11.742 1.00 258.36 948 LEU B O 1
ATOM 13413 N N . PRO B 1 949 ? -76.229 -21.332 -12.365 1.00 258.49 949 PRO B N 1
ATOM 13414 C CA . PRO B 1 949 ? -75.444 -22.065 -11.366 1.00 256.65 949 PRO B CA 1
ATOM 13415 C C . PRO B 1 949 ? -73.974 -22.118 -11.756 1.00 257.30 949 PRO B C 1
ATOM 13416 O O . PRO B 1 949 ? -73.579 -21.799 -12.879 1.00 263.90 949 PRO B O 1
ATOM 13420 N N . ALA B 1 950 ? -73.152 -22.536 -10.792 1.00 252.80 950 ALA B N 1
ATOM 13421 C CA . ALA B 1 950 ? -71.708 -22.554 -10.989 1.00 248.60 950 ALA B CA 1
ATOM 13422 C C . ALA B 1 950 ? -71.235 -23.721 -11.846 1.00 252.44 950 ALA B C 1
ATOM 13423 O O . ALA B 1 950 ? -70.105 -23.685 -12.344 1.00 243.09 950 ALA B O 1
ATOM 13425 N N . ASP B 1 951 ? -72.065 -24.749 -12.032 1.00 260.11 951 ASP B N 1
ATOM 13426 C CA . ASP B 1 951 ? -71.652 -25.918 -12.799 1.00 253.03 951 ASP B CA 1
ATOM 13427 C C . ASP B 1 951 ? -71.738 -25.702 -14.305 1.00 245.78 951 ASP B C 1
ATOM 13428 O O . ASP B 1 951 ? -71.093 -26.439 -15.059 1.00 223.31 951 ASP B O 1
ATOM 13433 N N . ALA B 1 952 ? -72.514 -24.718 -14.757 1.00 251.71 952 ALA B N 1
ATOM 13434 C CA . ALA B 1 952 ? -72.698 -24.459 -16.185 1.00 241.65 952 ALA B CA 1
ATOM 13435 C C . ALA B 1 952 ? -71.601 -23.512 -16.653 1.00 235.42 952 ALA B C 1
ATOM 13436 O O . ALA B 1 952 ? -71.770 -22.292 -16.686 1.00 223.94 952 ALA B O 1
ATOM 13438 N N . THR B 1 953 ? -70.456 -24.086 -17.022 1.00 237.95 953 THR B N 1
ATOM 13439 C CA . THR B 1 953 ? -69.331 -23.320 -17.544 1.00 237.10 953 THR B CA 1
ATOM 13440 C C . THR B 1 953 ? -69.281 -23.301 -19.066 1.00 241.08 953 THR B C 1
ATOM 13441 O O . THR B 1 953 ? -68.841 -22.303 -19.651 1.00 242.60 953 THR B O 1
ATOM 13445 N N . THR B 1 954 ? -69.729 -24.379 -19.718 1.00 237.03 954 THR B N 1
ATOM 13446 C CA . THR B 1 954 ? -69.765 -24.417 -21.175 1.00 226.73 954 THR B CA 1
ATOM 13447 C C . THR B 1 954 ? -70.712 -23.375 -21.754 1.00 229.34 954 THR B C 1
ATOM 13448 O O . THR B 1 954 ? -70.576 -23.013 -22.927 1.00 226.73 954 THR B O 1
ATOM 13452 N N . TRP B 1 955 ? -71.672 -22.895 -20.963 1.00 236.38 955 TRP B N 1
ATOM 13453 C CA . TRP B 1 955 ? -72.518 -21.782 -21.372 1.00 234.72 955 TRP B CA 1
ATOM 13454 C C . TRP B 1 955 ? -71.933 -20.434 -20.976 1.00 227.61 955 TRP B C 1
ATOM 13455 O O . TRP B 1 955 ? -72.095 -19.456 -21.716 1.00 227.42 955 TRP B O 1
ATOM 13466 N N . ARG B 1 956 ? -71.254 -20.364 -19.827 1.00 226.86 956 ARG B N 1
ATOM 13467 C CA . ARG B 1 956 ? -70.600 -19.123 -19.424 1.00 224.70 956 ARG B CA 1
ATOM 13468 C C . ARG B 1 956 ? -69.534 -18.708 -20.429 1.00 225.88 956 ARG B C 1
ATOM 13469 O O . ARG B 1 956 ? -69.404 -17.521 -20.753 1.00 224.00 956 ARG B O 1
ATOM 13477 N N . TYR B 1 957 ? -68.756 -19.671 -20.931 1.00 239.04 957 TYR B N 1
ATOM 13478 C CA . TYR B 1 957 ? -67.721 -19.340 -21.906 1.00 236.41 957 TYR B CA 1
ATOM 13479 C C . TYR B 1 957 ? -68.332 -18.836 -23.209 1.00 233.98 957 TYR B C 1
ATOM 13480 O O . TYR B 1 957 ? -67.849 -17.855 -23.789 1.00 237.38 957 TYR B O 1
ATOM 13489 N N . SER B 1 958 ? -69.400 -19.487 -23.678 1.00 230.07 958 SER B N 1
ATOM 13490 C CA . SER B 1 958 ? -70.059 -19.037 -24.900 1.00 222.13 958 SER B CA 1
ATOM 13491 C C . SER B 1 958 ? -70.659 -17.647 -24.723 1.00 219.50 958 SER B C 1
ATOM 13492 O O . SER B 1 958 ? -70.609 -16.822 -25.643 1.00 217.06 958 SER B O 1
ATOM 13495 N N . MET B 1 959 ? -71.219 -17.363 -23.545 1.00 226.61 959 MET B N 1
ATOM 13496 C CA . MET B 1 959 ? -71.760 -16.032 -23.288 1.00 219.66 959 MET B CA 1
ATOM 13497 C C . MET B 1 959 ? -70.657 -14.981 -23.273 1.00 213.91 959 MET B C 1
ATOM 13498 O O . MET B 1 959 ? -70.785 -13.923 -23.902 1.00 212.03 959 MET B O 1
ATOM 13503 N N . SER B 1 960 ? -69.563 -15.253 -22.559 1.00 218.83 960 SER B N 1
ATOM 13504 C CA . SER B 1 960 ? -68.484 -14.281 -22.439 1.00 211.30 960 SER B CA 1
ATOM 13505 C C . SER B 1 960 ? -67.664 -14.139 -23.714 1.00 216.57 960 SER B C 1
ATOM 13506 O O . SER B 1 960 ? -66.907 -13.169 -23.833 1.00 214.47 960 SER B O 1
ATOM 13509 N N . GLU B 1 961 ? -67.785 -15.071 -24.661 1.00 219.05 961 GLU B N 1
ATOM 13510 C CA . GLU B 1 961 ? -67.088 -14.947 -25.936 1.00 217.24 961 GLU B CA 1
ATOM 13511 C C . GLU B 1 961 ? -67.958 -14.337 -27.029 1.00 221.73 961 GLU B C 1
ATOM 13512 O O . GLU B 1 961 ? -67.500 -13.453 -27.759 1.00 237.97 961 GLU B O 1
ATOM 13518 N N . GLN B 1 962 ? -69.207 -14.792 -27.163 1.00 214.66 962 GLN B N 1
ATOM 13519 C CA . GLN B 1 962 ? -70.074 -14.282 -28.220 1.00 211.82 962 GLN B CA 1
ATOM 13520 C C . GLN B 1 962 ? -70.552 -12.860 -27.948 1.00 221.97 962 GLN B C 1
ATOM 13521 O O . GLN B 1 962 ? -71.031 -12.195 -28.872 1.00 215.94 962 GLN B O 1
ATOM 13527 N N . PHE B 1 963 ? -70.438 -12.383 -26.707 1.00 227.48 963 PHE B N 1
ATOM 13528 C CA . PHE B 1 963 ? -70.743 -11.000 -26.351 1.00 216.77 963 PHE B CA 1
ATOM 13529 C C . PHE B 1 963 ? -69.435 -10.264 -26.098 1.00 203.99 963 PHE B C 1
ATOM 13530 O O . PHE B 1 963 ? -68.895 -10.310 -24.982 1.00 166.51 963 PHE B O 1
ATOM 13538 N N . PRO B 1 964 ? -68.882 -9.571 -27.096 1.00 202.55 964 PRO B N 1
ATOM 13539 C CA . PRO B 1 964 ? -67.594 -8.889 -26.899 1.00 210.39 964 PRO B CA 1
ATOM 13540 C C . PRO B 1 964 ? -67.685 -7.730 -25.919 1.00 217.21 964 PRO B C 1
ATOM 13541 O O . PRO B 1 964 ? -66.988 -7.719 -24.899 1.00 207.08 964 PRO B O 1
ATOM 13545 N N . PHE B 1 965 ? -68.540 -6.754 -26.212 1.00 229.55 965 PHE B N 1
ATOM 13546 C CA . PHE B 1 965 ? -68.711 -5.577 -25.373 1.00 217.78 965 PHE B CA 1
ATOM 13547 C C . PHE B 1 965 ? -70.164 -5.471 -24.934 1.00 201.14 965 PHE B C 1
ATOM 13548 O O . PHE B 1 965 ? -71.075 -5.501 -25.768 1.00 190.17 965 PHE B O 1
ATOM 13556 N N . TYR B 1 966 ? -70.375 -5.367 -23.621 1.00 200.70 966 TYR B N 1
ATOM 13557 C CA . TYR B 1 966 ? -71.720 -5.129 -23.108 1.00 188.35 966 TYR B CA 1
ATOM 13558 C C . TYR B 1 966 ? -72.142 -3.685 -23.341 1.00 183.42 966 TYR B C 1
ATOM 13559 O O . TYR B 1 966 ? -73.290 -3.418 -23.716 1.00 187.60 966 TYR B O 1
ATOM 13568 N N . LEU B 1 967 ? -71.225 -2.743 -23.132 1.00 163.57 967 LEU B N 1
ATOM 13569 C CA . LEU B 1 967 ? -71.515 -1.322 -23.282 1.00 164.01 967 LEU B CA 1
ATOM 13570 C C . LEU B 1 967 ? -70.253 -0.634 -23.776 1.00 167.94 967 LEU B C 1
ATOM 13571 O O . LEU B 1 967 ? -69.220 -0.680 -23.101 1.00 171.58 967 LEU B O 1
ATOM 13576 N N . HIS B 1 968 ? -70.333 -0.005 -24.946 1.00 170.45 968 HIS B N 1
ATOM 13577 C CA . HIS B 1 968 ? -69.165 0.649 -25.517 1.00 172.68 968 HIS B CA 1
ATOM 13578 C C . HIS B 1 968 ? -68.850 1.937 -24.764 1.00 170.23 968 HIS B C 1
ATOM 13579 O O . HIS B 1 968 ? -69.744 2.638 -24.280 1.00 148.17 968 HIS B O 1
ATOM 13586 N N . ASP B 1 969 ? -67.554 2.250 -24.678 1.00 183.02 969 ASP B N 1
ATOM 13587 C CA . ASP B 1 969 ? -67.098 3.377 -23.869 1.00 184.99 969 ASP B CA 1
ATOM 13588 C C . ASP B 1 969 ? -67.535 4.726 -24.429 1.00 180.01 969 ASP B C 1
ATOM 13589 O O . ASP B 1 969 ? -67.458 5.729 -23.713 1.00 172.87 969 ASP B O 1
ATOM 13594 N N . ASN B 1 970 ? -67.981 4.779 -25.684 1.00 180.79 970 ASN B N 1
ATOM 13595 C CA . ASN B 1 970 ? -68.564 6.011 -26.205 1.00 168.78 970 ASN B CA 1
ATOM 13596 C C . ASN B 1 970 ? -70.031 6.127 -25.810 1.00 155.46 970 ASN B C 1
ATOM 13597 O O . ASN B 1 970 ? -70.516 7.223 -25.498 1.00 122.76 970 ASN B O 1
ATOM 13602 N N . ALA B 1 971 ? -70.748 5.002 -25.810 1.00 150.19 971 ALA B N 1
ATOM 13603 C CA . ALA B 1 971 ? -72.103 4.997 -25.276 1.00 156.45 971 ALA B CA 1
ATOM 13604 C C . ALA B 1 971 ? -72.112 5.343 -23.794 1.00 171.98 971 ALA B C 1
ATOM 13605 O O . ALA B 1 971 ? -73.097 5.891 -23.291 1.00 179.13 971 ALA B O 1
ATOM 13607 N N . SER B 1 972 ? -71.019 5.053 -23.083 1.00 176.73 972 SER B N 1
ATOM 13608 C CA . SER B 1 972 ? -70.908 5.482 -21.692 1.00 184.82 972 SER B CA 1
ATOM 13609 C C . SER B 1 972 ? -70.868 7.002 -21.588 1.00 187.46 972 SER B C 1
ATOM 13610 O O . SER B 1 972 ? -71.522 7.594 -20.718 1.00 199.94 972 SER B O 1
ATOM 13613 N N . LYS B 1 973 ? -70.104 7.653 -22.468 1.00 183.56 973 LYS B N 1
ATOM 13614 C CA . LYS B 1 973 ? -70.087 9.112 -22.493 1.00 202.09 973 LYS B CA 1
ATOM 13615 C C . LYS B 1 973 ? -71.442 9.673 -22.901 1.00 184.10 973 LYS B C 1
ATOM 13616 O O . LYS B 1 973 ? -71.851 10.731 -22.411 1.00 180.60 973 LYS B O 1
ATOM 13622 N N . VAL B 1 974 ? -72.155 8.975 -23.787 1.00 173.59 974 VAL B N 1
ATOM 13623 C CA . VAL B 1 974 ? -73.511 9.396 -24.139 1.00 164.29 974 VAL B CA 1
ATOM 13624 C C . VAL B 1 974 ? -74.429 9.308 -22.923 1.00 159.35 974 VAL B C 1
ATOM 13625 O O . VAL B 1 974 ? -75.254 10.199 -22.681 1.00 168.77 974 VAL B O 1
ATOM 13629 N N . LEU B 1 975 ? -74.306 8.229 -22.146 1.00 154.06 975 LEU B N 1
ATOM 13630 C CA . LEU B 1 975 ? -75.081 8.097 -20.915 1.00 158.18 975 LEU B CA 1
ATOM 13631 C C . LEU B 1 975 ? -74.764 9.223 -19.941 1.00 168.81 975 LEU B C 1
ATOM 13632 O O . LEU B 1 975 ? -75.667 9.778 -19.302 1.00 174.03 975 LEU B O 1
ATOM 13637 N N . LEU B 1 976 ? -73.481 9.563 -19.807 1.00 174.98 976 LEU B N 1
ATOM 13638 C CA . LEU B 1 976 ? -73.092 10.662 -18.928 1.00 177.56 976 LEU B CA 1
ATOM 13639 C C . LEU B 1 976 ? -73.685 11.981 -19.408 1.00 178.91 976 LEU B C 1
ATOM 13640 O O . LEU B 1 976 ? -74.165 12.787 -18.602 1.00 190.48 976 LEU B O 1
ATOM 13645 N N . LYS B 1 977 ? -73.671 12.215 -20.723 1.00 174.10 977 LYS B N 1
ATOM 13646 C CA . LYS B 1 977 ? -74.232 13.450 -21.258 1.00 174.03 977 LYS B CA 1
ATOM 13647 C C . LYS B 1 977 ? -75.744 13.507 -21.084 1.00 173.78 977 LYS B C 1
ATOM 13648 O O . LYS B 1 977 ? -76.300 14.591 -20.894 1.00 164.64 977 LYS B O 1
ATOM 13654 N N . ILE B 1 978 ? -76.424 12.360 -21.124 1.00 179.13 978 ILE B N 1
ATOM 13655 C CA . ILE B 1 978 ? -77.864 12.353 -20.872 1.00 172.45 978 ILE B CA 1
ATOM 13656 C C . ILE B 1 978 ? -78.151 12.614 -19.398 1.00 177.61 978 ILE B C 1
ATOM 13657 O O . ILE B 1 978 ? -79.090 13.346 -19.049 1.00 181.05 978 ILE B O 1
ATOM 13662 N N . PHE B 1 979 ? -77.357 12.011 -18.510 1.00 180.35 979 PHE B N 1
ATOM 13663 C CA . PHE B 1 979 ? -77.456 12.330 -17.090 1.00 188.17 979 PHE B CA 1
ATOM 13664 C C . PHE B 1 979 ? -77.277 13.825 -16.857 1.00 189.66 979 PHE B C 1
ATOM 13665 O O . PHE B 1 979 ? -78.009 14.429 -16.065 1.00 188.10 979 PHE B O 1
ATOM 13673 N N . LEU B 1 980 ? -76.320 14.440 -17.556 1.00 192.71 980 LEU B N 1
ATOM 13674 C CA . LEU B 1 980 ? -76.124 15.883 -17.444 1.00 204.34 980 LEU B CA 1
ATOM 13675 C C . LEU B 1 980 ? -77.312 16.653 -18.009 1.00 206.97 980 LEU B C 1
ATOM 13676 O O . LEU B 1 980 ? -77.732 17.662 -17.435 1.00 210.99 980 LEU B O 1
ATOM 13681 N N . TYR B 1 981 ? -77.855 16.200 -19.142 1.00 195.64 981 TYR B N 1
ATOM 13682 C CA . TYR B 1 981 ? -78.985 16.883 -19.763 1.00 189.43 981 TYR B CA 1
ATOM 13683 C C . TYR B 1 981 ? -80.209 16.872 -18.860 1.00 196.42 981 TYR B C 1
ATOM 13684 O O . TYR B 1 981 ? -81.005 17.818 -18.879 1.00 202.06 981 TYR B O 1
ATOM 13693 N N . LEU B 1 982 ? -80.379 15.814 -18.067 1.00 200.43 982 LEU B N 1
ATOM 13694 C CA . LEU B 1 982 ? -81.508 15.770 -17.142 1.00 207.35 982 LEU B CA 1
ATOM 13695 C C . LEU B 1 982 ? -81.210 16.527 -15.850 1.00 208.40 982 LEU B C 1
ATOM 13696 O O . LEU B 1 982 ? -82.087 17.222 -15.316 1.00 201.18 982 LEU B O 1
ATOM 13701 N N . GLU B 1 983 ? -79.981 16.408 -15.339 1.00 211.98 983 GLU B N 1
ATOM 13702 C CA . GLU B 1 983 ? -79.602 17.106 -14.115 1.00 214.69 983 GLU B CA 1
ATOM 13703 C C . GLU B 1 983 ? -79.668 18.617 -14.296 1.00 215.77 983 GLU B C 1
ATOM 13704 O O . GLU B 1 983 ? -80.167 19.335 -13.421 1.00 226.81 983 GLU B O 1
ATOM 13710 N N . SER B 1 984 ? -79.176 19.120 -15.431 1.00 211.98 984 SER B N 1
ATOM 13711 C CA . SER B 1 984 ? -79.192 20.557 -15.674 1.00 210.70 984 SER B CA 1
ATOM 13712 C C . SER B 1 984 ? -80.606 21.077 -15.887 1.00 222.63 984 SER B C 1
ATOM 13713 O O . SER B 1 984 ? -80.902 22.212 -15.510 1.00 226.48 984 SER B O 1
ATOM 13716 N N . LEU B 1 985 ? -81.495 20.266 -16.465 1.00 223.91 985 LEU B N 1
ATOM 13717 C CA . LEU B 1 985 ? -82.893 20.676 -16.584 1.00 223.36 985 LEU B CA 1
ATOM 13718 C C . LEU B 1 985 ? -83.566 20.738 -15.217 1.00 222.17 985 LEU B C 1
ATOM 13719 O O . LEU B 1 985 ? -84.294 21.695 -14.914 1.00 227.38 985 LEU B O 1
ATOM 13724 N N . PHE B 1 986 ? -83.331 19.725 -14.378 1.00 210.16 986 PHE B N 1
ATOM 13725 C CA . PHE B 1 986 ? -83.850 19.757 -13.015 1.00 209.43 986 PHE B CA 1
ATOM 13726 C C . PHE B 1 986 ? -83.337 20.981 -12.262 1.00 230.93 986 PHE B C 1
ATOM 13727 O O . PHE B 1 986 ? -84.095 21.642 -11.540 1.00 233.89 986 PHE B O 1
ATOM 13735 N N . ALA B 1 987 ? -82.053 21.306 -12.433 1.00 241.37 987 ALA B N 1
ATOM 13736 C CA . ALA B 1 987 ? -81.477 22.460 -11.749 1.00 240.61 987 ALA B CA 1
ATOM 13737 C C . ALA B 1 987 ? -82.024 23.770 -12.305 1.00 246.71 987 ALA B C 1
ATOM 13738 O O . ALA B 1 987 ? -82.236 24.728 -11.553 1.00 257.07 987 ALA B O 1
ATOM 13740 N N . LYS B 1 988 ? -82.248 23.833 -13.620 1.00 248.21 988 LYS B N 1
ATOM 13741 C CA . LYS B 1 988 ? -82.837 25.023 -14.221 1.00 245.32 988 LYS B CA 1
ATOM 13742 C C . LYS B 1 988 ? -84.257 25.242 -13.726 1.00 241.93 988 LYS B C 1
ATOM 13743 O O . LYS B 1 988 ? -84.712 26.388 -13.629 1.00 206.40 988 LYS B O 1
ATOM 13749 N N . GLN B 1 989 ? -84.974 24.161 -13.413 1.00 240.98 989 GLN B N 1
ATOM 13750 C CA . GLN B 1 989 ? -86.294 24.331 -12.813 1.00 238.69 989 GLN B CA 1
ATOM 13751 C C . GLN B 1 989 ? -86.189 24.767 -11.356 1.00 243.68 989 GLN B C 1
ATOM 13752 O O . GLN B 1 989 ? -86.911 25.673 -10.922 1.00 240.45 989 GLN B O 1
ATOM 13758 N N . VAL B 1 990 ? -85.295 24.139 -10.581 1.00 246.66 990 VAL B N 1
ATOM 13759 C CA . VAL B 1 990 ? -85.176 24.471 -9.160 1.00 242.75 990 VAL B CA 1
ATOM 13760 C C . VAL B 1 990 ? -84.256 25.655 -8.894 1.00 248.33 990 VAL B C 1
ATOM 13761 O O . VAL B 1 990 ? -84.155 26.095 -7.737 1.00 250.25 990 VAL B O 1
ATOM 13765 N N . ASP B 1 991 ? -83.581 26.182 -9.919 1.00 250.05 991 ASP B N 1
ATOM 13766 C CA . ASP B 1 991 ? -82.734 27.373 -9.798 1.00 243.97 991 ASP B CA 1
ATOM 13767 C C . ASP B 1 991 ? -81.631 27.180 -8.757 1.00 239.35 991 ASP B C 1
ATOM 13768 O O . ASP B 1 991 ? -81.422 28.015 -7.874 1.00 232.96 991 ASP B O 1
ATOM 13773 N N . VAL B 1 992 ? -80.915 26.064 -8.871 1.00 244.38 992 VAL B N 1
ATOM 13774 C CA . VAL B 1 992 ? -79.763 25.769 -8.026 1.00 254.51 992 VAL B CA 1
ATOM 13775 C C . VAL B 1 992 ? -78.585 25.466 -8.941 1.00 267.21 992 VAL B C 1
ATOM 13776 O O . VAL B 1 992 ? -78.668 24.567 -9.786 1.00 273.48 992 VAL B O 1
ATOM 13780 N N . GLN B 1 993 ? -77.497 26.214 -8.779 1.00 264.95 993 GLN B N 1
ATOM 13781 C CA . GLN B 1 993 ? -76.333 26.038 -9.635 1.00 255.50 993 GLN B CA 1
ATOM 13782 C C . GLN B 1 993 ? -75.665 24.691 -9.382 1.00 248.47 993 GLN B C 1
ATOM 13783 O O . GLN B 1 993 ? -75.658 24.172 -8.262 1.00 241.88 993 GLN B O 1
ATOM 13789 N N . LEU B 1 994 ? -75.099 24.127 -10.445 1.00 244.39 994 LEU B N 1
ATOM 13790 C CA . LEU B 1 994 ? -74.460 22.819 -10.406 1.00 226.83 994 LEU B CA 1
ATOM 13791 C C . LEU B 1 994 ? -72.950 22.982 -10.468 1.00 230.64 994 LEU B C 1
ATOM 13792 O O . LEU B 1 994 ? -72.430 23.667 -11.356 1.00 232.11 994 LEU B O 1
ATOM 13797 N N . GLU B 1 995 ? -72.252 22.350 -9.530 1.00 234.28 995 GLU B N 1
ATOM 13798 C CA . GLU B 1 995 ? -70.798 22.296 -9.556 1.00 238.59 995 GLU B CA 1
ATOM 13799 C C . GLU B 1 995 ? -70.363 21.055 -10.324 1.00 244.58 995 GLU B C 1
ATOM 13800 O O . GLU B 1 995 ? -70.776 19.937 -9.995 1.00 233.17 995 GLU B O 1
ATOM 13806 N N . ARG B 1 996 ? -69.539 21.255 -11.350 1.00 250.70 996 ARG B N 1
ATOM 13807 C CA . ARG B 1 996 ? -69.070 20.167 -12.194 1.00 242.22 996 ARG B CA 1
ATOM 13808 C C . ARG B 1 996 ? -67.621 20.428 -12.588 1.00 243.65 996 ARG B C 1
ATOM 13809 O O . ARG B 1 996 ? -67.022 21.439 -12.207 1.00 247.49 996 ARG B O 1
ATOM 13817 N N . VAL B 1 997 ? -67.058 19.497 -13.361 1.00 243.93 997 VAL B N 1
ATOM 13818 C CA . VAL B 1 997 ? -65.662 19.593 -13.767 1.00 252.43 997 VAL B CA 1
ATOM 13819 C C . VAL B 1 997 ? -65.471 20.790 -14.694 1.00 257.40 997 VAL B C 1
ATOM 13820 O O . VAL B 1 997 ? -66.369 21.166 -15.461 1.00 246.40 997 VAL B O 1
ATOM 13824 N N . ALA B 1 998 ? -64.291 21.412 -14.605 1.00 268.51 998 ALA B N 1
ATOM 13825 C CA . ALA B 1 998 ? -64.004 22.598 -15.407 1.00 265.80 998 ALA B CA 1
ATOM 13826 C C . ALA B 1 998 ? -64.080 22.291 -16.898 1.00 270.75 998 ALA B C 1
ATOM 13827 O O . ALA B 1 998 ? -64.718 23.023 -17.663 1.00 274.74 998 ALA B O 1
ATOM 13829 N N . ASP B 1 999 ? -63.433 21.211 -17.330 1.00 271.32 999 ASP B N 1
ATOM 13830 C CA . ASP B 1 999 ? -63.495 20.782 -18.726 1.00 266.42 999 ASP B CA 1
ATOM 13831 C C . ASP B 1 999 ? -64.762 19.957 -18.918 1.00 254.85 999 ASP B C 1
ATOM 13832 O O . ASP B 1 999 ? -64.793 18.761 -18.622 1.00 256.95 999 ASP B O 1
ATOM 13837 N N . GLU B 1 1000 ? -65.815 20.600 -19.418 1.00 239.43 1000 GLU B N 1
ATOM 13838 C CA . GLU B 1 1000 ? -67.097 19.937 -19.605 1.00 229.23 1000 GLU B CA 1
ATOM 13839 C C . GLU B 1 1000 ? -67.938 20.765 -20.563 1.00 229.33 1000 GLU B C 1
ATOM 13840 O O . GLU B 1 1000 ? -67.647 21.937 -20.819 1.00 208.22 1000 GLU B O 1
ATOM 13846 N N . ASP B 1 1001 ? -68.990 20.137 -21.090 1.00 247.38 1001 ASP B N 1
ATOM 13847 C CA . ASP B 1 1001 ? -69.955 20.821 -21.951 1.00 254.46 1001 ASP B CA 1
ATOM 13848 C C . ASP B 1 1001 ? -70.854 21.710 -21.090 1.00 222.06 1001 ASP B C 1
ATOM 13849 O O . ASP B 1 1001 ? -72.021 21.414 -20.823 1.00 209.69 1001 ASP B O 1
ATOM 13854 N N . ALA B 1 1002 ? -70.277 22.827 -20.647 1.00 215.33 1002 ALA B N 1
ATOM 13855 C CA . ALA B 1 1002 ? -71.018 23.802 -19.855 1.00 214.63 1002 ALA B CA 1
ATOM 13856 C C . ALA B 1 1002 ? -72.040 24.578 -20.675 1.00 210.10 1002 ALA B C 1
ATOM 13857 O O . ALA B 1 1002 ? -72.798 25.369 -20.102 1.00 213.99 1002 ALA B O 1
ATOM 13859 N N . ASN B 1 1003 ? -72.075 24.375 -21.995 1.00 202.66 1003 ASN B N 1
ATOM 13860 C CA . ASN B 1 1003 ? -73.059 25.051 -22.831 1.00 197.85 1003 ASN B CA 1
ATOM 13861 C C . ASN B 1 1003 ? -74.477 24.598 -22.511 1.00 196.38 1003 ASN B C 1
ATOM 13862 O O . ASN B 1 1003 ? -75.432 25.353 -22.725 1.00 174.88 1003 ASN B O 1
ATOM 13867 N N . LEU B 1 1004 ? -74.636 23.379 -21.989 1.00 207.27 1004 LEU B N 1
ATOM 13868 C CA . LEU B 1 1004 ? -75.948 22.812 -21.703 1.00 212.91 1004 LEU B CA 1
ATOM 13869 C C . LEU B 1 1004 ? -76.410 23.076 -20.273 1.00 221.43 1004 LEU B C 1
ATOM 13870 O O . LEU B 1 1004 ? -77.089 22.226 -19.679 1.00 217.90 1004 LEU B O 1
ATOM 13875 N N . ASN B 1 1005 ? -76.057 24.226 -19.699 1.00 222.87 1005 ASN B N 1
ATOM 13876 C CA . ASN B 1 1005 ? -76.605 24.625 -18.408 1.00 223.49 1005 ASN B CA 1
ATOM 13877 C C . ASN B 1 1005 ? -77.905 25.403 -18.562 1.00 227.43 1005 ASN B C 1
ATOM 13878 O O . ASN B 1 1005 ? -78.851 25.188 -17.796 1.00 225.84 1005 ASN B O 1
ATOM 13883 N N . ASP B 1 1006 ? -77.967 26.303 -19.541 1.00 230.75 1006 ASP B N 1
ATOM 13884 C CA . ASP B 1 1006 ? -79.199 27.008 -19.886 1.00 234.74 1006 ASP B CA 1
ATOM 13885 C C . ASP B 1 1006 ? -79.963 26.143 -20.882 1.00 233.50 1006 ASP B C 1
ATOM 13886 O O . ASP B 1 1006 ? -79.636 26.103 -22.071 1.00 222.41 1006 ASP B O 1
ATOM 13891 N N . LEU B 1 1007 ? -80.987 25.439 -20.394 1.00 235.14 1007 LEU B N 1
ATOM 13892 C CA . LEU B 1 1007 ? -81.713 24.497 -21.228 1.00 215.10 1007 LEU B CA 1
ATOM 13893 C C . LEU B 1 1007 ? -83.118 25.002 -21.532 1.00 227.82 1007 LEU B C 1
ATOM 13894 O O . LEU B 1 1007 ? -83.776 25.573 -20.655 1.00 237.44 1007 LEU B O 1
ATOM 13899 N N . PRO B 1 1008 ? -83.602 24.804 -22.762 1.00 222.52 1008 PRO B N 1
ATOM 13900 C CA . PRO B 1 1008 ? -84.944 25.285 -23.118 1.00 215.88 1008 PRO B CA 1
ATOM 13901 C C . PRO B 1 1008 ? -86.047 24.427 -22.520 1.00 204.26 1008 PRO B C 1
ATOM 13902 O O . PRO B 1 1008 ? -85.793 23.591 -21.647 1.00 196.61 1008 PRO B O 1
ATOM 13906 N N . GLU B 1 1009 ? -87.277 24.627 -22.984 1.00 198.94 1009 GLU B N 1
ATOM 13907 C CA . GLU B 1 1009 ? -88.380 23.785 -22.554 1.00 203.21 1009 GLU B CA 1
ATOM 13908 C C . GLU B 1 1009 ? -88.360 22.461 -23.312 1.00 222.10 1009 GLU B C 1
ATOM 13909 O O . GLU B 1 1009 ? -87.776 22.341 -24.393 1.00 242.74 1009 GLU B O 1
ATOM 13915 N N . THR B 1 1010 ? -89.011 21.458 -22.728 1.00 221.49 1010 THR B N 1
ATOM 13916 C CA . THR B 1 1010 ? -89.073 20.127 -23.320 1.00 200.04 1010 THR B CA 1
ATOM 13917 C C . THR B 1 1010 ? -90.489 19.594 -23.179 1.00 184.29 1010 THR B C 1
ATOM 13918 O O . THR B 1 1010 ? -90.963 19.377 -22.059 1.00 156.98 1010 THR B O 1
ATOM 13922 N N . GLY B 1 1011 ? -91.160 19.387 -24.309 1.00 186.75 1011 GLY B N 1
ATOM 13923 C CA . GLY B 1 1011 ? -92.501 18.846 -24.331 1.00 189.48 1011 GLY B CA 1
ATOM 13924 C C . GLY B 1 1011 ? -92.591 17.341 -24.408 1.00 195.70 1011 GLY B C 1
ATOM 13925 O O . GLY B 1 1011 ? -93.698 16.798 -24.485 1.00 180.93 1011 GLY B O 1
ATOM 13926 N N . PHE B 1 1012 ? -91.456 16.642 -24.391 1.00 191.98 1012 PHE B N 1
ATOM 13927 C CA . PHE B 1 1012 ? -91.446 15.185 -24.451 1.00 182.23 1012 PHE B CA 1
ATOM 13928 C C . PHE B 1 1012 ? -91.590 14.548 -23.076 1.00 183.60 1012 PHE B C 1
ATOM 13929 O O . PHE B 1 1012 ? -92.238 13.504 -22.940 1.00 182.93 1012 PHE B O 1
ATOM 13937 N N . PHE B 1 1013 ? -90.999 15.157 -22.054 1.00 182.81 1013 PHE B N 1
ATOM 13938 C CA . PHE B 1 1013 ? -90.983 14.604 -20.707 1.00 190.89 1013 PHE B CA 1
ATOM 13939 C C . PHE B 1 1013 ? -92.049 15.303 -19.873 1.00 201.23 1013 PHE B C 1
ATOM 13940 O O . PHE B 1 1013 ? -91.988 16.521 -19.672 1.00 196.84 1013 PHE B O 1
ATOM 13948 N N . GLU B 1 1014 ? -93.027 14.530 -19.395 1.00 210.50 1014 GLU B N 1
ATOM 13949 C CA . GLU B 1 1014 ? -94.115 15.106 -18.611 1.00 222.36 1014 GLU B CA 1
ATOM 13950 C C . GLU B 1 1014 ? -93.618 15.609 -17.261 1.00 214.51 1014 GLU B C 1
ATOM 13951 O O . GLU B 1 1014 ? -93.884 16.754 -16.876 1.00 207.11 1014 GLU B O 1
ATOM 13957 N N . ASN B 1 1015 ? -92.894 14.768 -16.528 1.00 214.31 1015 ASN B N 1
ATOM 13958 C CA . ASN B 1 1015 ? -92.399 15.098 -15.198 1.00 202.98 1015 ASN B CA 1
ATOM 13959 C C . ASN B 1 1015 ? -90.880 15.192 -15.242 1.00 202.51 1015 ASN B C 1
ATOM 13960 O O . ASN B 1 1015 ? -90.206 14.234 -15.635 1.00 201.33 1015 ASN B O 1
ATOM 13965 N N . ILE B 1 1016 ? -90.348 16.346 -14.839 1.00 202.78 1016 ILE B N 1
ATOM 13966 C CA . ILE B 1 1016 ? -88.901 16.530 -14.825 1.00 208.89 1016 ILE B CA 1
ATOM 13967 C C . ILE B 1 1016 ? -88.271 15.812 -13.635 1.00 209.07 1016 ILE B C 1
ATOM 13968 O O . ILE B 1 1016 ? -87.101 15.416 -13.692 1.00 198.70 1016 ILE B O 1
ATOM 13973 N N . GLU B 1 1017 ? -89.028 15.614 -12.555 1.00 217.89 1017 GLU B N 1
ATOM 13974 C CA . GLU B 1 1017 ? -88.481 14.969 -11.367 1.00 230.47 1017 GLU B CA 1
ATOM 13975 C C . GLU B 1 1017 ? -88.398 13.458 -11.544 1.00 223.13 1017 GLU B C 1
ATOM 13976 O O . GLU B 1 1017 ? -87.362 12.847 -11.261 1.00 207.48 1017 GLU B O 1
ATOM 13982 N N . THR B 1 1018 ? -89.482 12.843 -12.012 1.00 224.63 1018 THR B N 1
ATOM 13983 C CA . THR B 1 1018 ? -89.568 11.391 -12.112 1.00 217.51 1018 THR B CA 1
ATOM 13984 C C . THR B 1 1018 ? -88.541 10.834 -13.092 1.00 209.03 1018 THR B C 1
ATOM 13985 O O . THR B 1 1018 ? -87.587 10.159 -12.682 1.00 207.92 1018 THR B O 1
ATOM 13989 N N . GLU B 1 1019 ? -88.712 11.143 -14.380 1.00 205.43 1019 GLU B N 1
ATOM 13990 C CA . GLU B 1 1019 ? -87.957 10.504 -15.450 1.00 211.96 1019 GLU B CA 1
ATOM 13991 C C . GLU B 1 1019 ? -86.486 10.912 -15.425 1.00 207.98 1019 GLU B C 1
ATOM 13992 O O . GLU B 1 1019 ? -85.728 10.550 -16.331 1.00 210.63 1019 GLU B O 1
ATOM 13998 N N . PHE B 1 1020 ? -86.072 11.665 -14.405 1.00 206.36 1020 PHE B N 1
ATOM 13999 C CA . PHE B 1 1020 ? -84.659 11.907 -14.114 1.00 195.81 1020 PHE B CA 1
ATOM 14000 C C . PHE B 1 1020 ? -84.152 11.025 -12.982 1.00 181.37 1020 PHE B C 1
ATOM 14001 O O . PHE B 1 1020 ? -83.073 10.431 -13.088 1.00 170.12 1020 PHE B O 1
ATOM 14009 N N . LEU B 1 1021 ? -84.943 10.898 -11.913 1.00 178.63 1021 LEU B N 1
ATOM 14010 C CA . LEU B 1 1021 ? -84.585 9.986 -10.836 1.00 175.25 1021 LEU B CA 1
ATOM 14011 C C . LEU B 1 1021 ? -84.606 8.537 -11.304 1.00 180.92 1021 LEU B C 1
ATOM 14012 O O . LEU B 1 1021 ? -83.842 7.715 -10.791 1.00 183.05 1021 LEU B O 1
ATOM 14017 N N . LEU B 1 1022 ? -85.452 8.208 -12.284 1.00 186.37 1022 LEU B N 1
ATOM 14018 C CA . LEU B 1 1022 ? -85.436 6.859 -12.846 1.00 190.22 1022 LEU B CA 1
ATOM 14019 C C . LEU B 1 1022 ? -84.122 6.580 -13.566 1.00 192.20 1022 LEU B C 1
ATOM 14020 O O . LEU B 1 1022 ? -83.532 5.500 -13.412 1.00 178.29 1022 LEU B O 1
ATOM 14025 N N . PHE B 1 1023 ? -83.660 7.541 -14.371 1.00 192.47 1023 PHE B N 1
ATOM 14026 C CA . PHE B 1 1023 ? -82.363 7.410 -15.023 1.00 197.27 1023 PHE B CA 1
ATOM 14027 C C . PHE B 1 1023 ? -81.250 7.287 -13.991 1.00 190.00 1023 PHE B C 1
ATOM 14028 O O . PHE B 1 1023 ? -80.321 6.489 -14.160 1.00 190.53 1023 PHE B O 1
ATOM 14036 N N . THR B 1 1024 ? -81.338 8.062 -12.907 1.00 178.34 1024 THR B N 1
ATOM 14037 C CA . THR B 1 1024 ? -80.348 7.958 -11.838 1.00 164.36 1024 THR B CA 1
ATOM 14038 C C . THR B 1 1024 ? -80.357 6.570 -11.203 1.00 170.18 1024 THR B C 1
ATOM 14039 O O . THR B 1 1024 ? -79.296 5.998 -10.919 1.00 181.31 1024 THR B O 1
ATOM 14043 N N . VAL B 1 1025 ? -81.549 6.013 -10.973 1.00 171.72 1025 VAL B N 1
ATOM 14044 C CA . VAL B 1 1025 ? -81.663 4.687 -10.369 1.00 185.79 1025 VAL B CA 1
ATOM 14045 C C . VAL B 1 1025 ? -81.048 3.630 -11.275 1.00 192.06 1025 VAL B C 1
ATOM 14046 O O . VAL B 1 1025 ? -80.312 2.747 -10.815 1.00 183.25 1025 VAL B O 1
ATOM 14050 N N . LYS B 1 1026 ? -81.336 3.699 -12.577 1.00 192.06 1026 LYS B N 1
ATOM 14051 C CA . LYS B 1 1026 ? -80.756 2.716 -13.488 1.00 194.36 1026 LYS B CA 1
ATOM 14052 C C . LYS B 1 1026 ? -79.247 2.891 -13.622 1.00 199.33 1026 LYS B C 1
ATOM 14053 O O . LYS B 1 1026 ? -78.520 1.898 -13.763 1.00 188.31 1026 LYS B O 1
ATOM 14059 N N . LEU B 1 1027 ? -78.753 4.131 -13.561 1.00 199.40 1027 LEU B N 1
ATOM 14060 C CA . LEU B 1 1027 ? -77.309 4.345 -13.574 1.00 193.73 1027 LEU B CA 1
ATOM 14061 C C . LEU B 1 1027 ? -76.653 3.738 -12.340 1.00 201.78 1027 LEU B C 1
ATOM 14062 O O . LEU B 1 1027 ? -75.582 3.130 -12.436 1.00 211.79 1027 LEU B O 1
ATOM 14067 N N . LYS B 1 1028 ? -77.285 3.886 -11.173 1.00 201.13 1028 LYS B N 1
ATOM 14068 C CA . LYS B 1 1028 ? -76.751 3.260 -9.965 1.00 209.21 1028 LYS B CA 1
ATOM 14069 C C . LYS B 1 1028 ? -76.780 1.739 -10.080 1.00 202.66 1028 LYS B C 1
ATOM 14070 O O . LYS B 1 1028 ? -75.832 1.055 -9.668 1.00 212.88 1028 LYS B O 1
ATOM 14076 N N . GLY B 1 1029 ? -77.862 1.193 -10.640 1.00 161.45 1029 GLY B N 1
ATOM 14077 C CA . GLY B 1 1029 ? -77.933 -0.245 -10.843 1.00 192.45 1029 GLY B CA 1
ATOM 14078 C C . GLY B 1 1029 ? -76.837 -0.759 -11.756 1.00 199.42 1029 GLY B C 1
ATOM 14079 O O . GLY B 1 1029 ? -76.287 -1.841 -11.535 1.00 192.23 1029 GLY B O 1
ATOM 14080 N N . LEU B 1 1030 ? -76.507 0.008 -12.798 1.00 207.30 1030 LEU B N 1
ATOM 14081 C CA . LEU B 1 1030 ? -75.383 -0.360 -13.655 1.00 204.50 1030 LEU B CA 1
ATOM 14082 C C . LEU B 1 1030 ? -74.058 -0.229 -12.914 1.00 198.99 1030 LEU B C 1
ATOM 14083 O O . LEU B 1 1030 ? -73.146 -1.041 -13.111 1.00 201.98 1030 LEU B O 1
ATOM 14088 N N . MET B 1 1031 ? -73.931 0.794 -12.065 1.00 202.93 1031 MET B N 1
ATOM 14089 C CA . MET B 1 1031 ? -72.708 0.974 -11.289 1.00 196.06 1031 MET B CA 1
ATOM 14090 C C . MET B 1 1031 ? -72.485 -0.176 -10.318 1.00 205.02 1031 MET B C 1
ATOM 14091 O O . MET B 1 1031 ? -71.336 -0.496 -9.990 1.00 229.57 1031 MET B O 1
ATOM 14096 N N . LYS B 1 1032 ? -73.562 -0.807 -9.845 1.00 204.08 1032 LYS B N 1
ATOM 14097 C CA . LYS B 1 1032 ? -73.410 -1.937 -8.933 1.00 207.65 1032 LYS B CA 1
ATOM 14098 C C . LYS B 1 1032 ? -72.846 -3.178 -9.618 1.00 207.23 1032 LYS B C 1
ATOM 14099 O O . LYS B 1 1032 ? -72.273 -4.035 -8.937 1.00 203.13 1032 LYS B O 1
ATOM 14105 N N . LEU B 1 1033 ? -72.988 -3.295 -10.937 1.00 204.71 1033 LEU B N 1
ATOM 14106 C CA . LEU B 1 1033 ? -72.584 -4.496 -11.657 1.00 202.51 1033 LEU B CA 1
ATOM 14107 C C . LEU B 1 1033 ? -71.178 -4.405 -12.240 1.00 210.34 1033 LEU B C 1
ATOM 14108 O O . LEU B 1 1033 ? -70.809 -5.252 -13.060 1.00 206.94 1033 LEU B O 1
ATOM 14113 N N . ASN B 1 1034 ? -70.392 -3.406 -11.833 1.00 219.87 1034 ASN B N 1
ATOM 14114 C CA . ASN B 1 1034 ? -69.012 -3.235 -12.295 1.00 231.46 1034 ASN B CA 1
ATOM 14115 C C . ASN B 1 1034 ? -68.950 -3.114 -13.818 1.00 239.75 1034 ASN B C 1
ATOM 14116 O O . ASN B 1 1034 ? -68.127 -3.742 -14.487 1.00 262.09 1034 ASN B O 1
ATOM 14121 N N . ILE B 1 1035 ? -69.842 -2.296 -14.367 1.00 229.83 1035 ILE B N 1
ATOM 14122 C CA . ILE B 1 1035 ? -69.859 -2.007 -15.794 1.00 223.70 1035 ILE B CA 1
ATOM 14123 C C . ILE B 1 1035 ? -69.282 -0.629 -16.089 1.00 220.04 1035 ILE B C 1
ATOM 14124 O O . ILE B 1 1035 ? -68.520 -0.462 -17.043 1.00 222.90 1035 ILE B O 1
ATOM 14129 N N . LEU B 1 1036 ? -69.627 0.361 -15.275 1.00 223.11 1036 LEU B N 1
ATOM 14130 C CA . LEU B 1 1036 ? -69.116 1.712 -15.429 1.00 242.56 1036 LEU B CA 1
ATOM 14131 C C . LEU B 1 1036 ? -67.861 1.906 -14.583 1.00 251.50 1036 LEU B C 1
ATOM 14132 O O . LEU B 1 1036 ? -67.622 1.192 -13.606 1.00 240.15 1036 LEU B O 1
ATOM 14137 N N . ASP B 1 1037 ? -67.055 2.889 -14.975 1.00 265.40 1037 ASP B N 1
ATOM 14138 C CA . ASP B 1 1037 ? -65.816 3.183 -14.273 1.00 263.25 1037 ASP B CA 1
ATOM 14139 C C . ASP B 1 1037 ? -66.102 3.976 -12.998 1.00 257.73 1037 ASP B C 1
ATOM 14140 O O . ASP B 1 1037 ? -67.249 4.303 -12.677 1.00 252.38 1037 ASP B O 1
ATOM 14145 N N . GLU B 1 1038 ? -65.038 4.289 -12.254 1.00 257.45 1038 GLU B N 1
ATOM 14146 C CA . GLU B 1 1038 ? -65.195 5.000 -10.990 1.00 249.92 1038 GLU B CA 1
ATOM 14147 C C . GLU B 1 1038 ? -65.338 6.504 -11.191 1.00 249.51 1038 GLU B C 1
ATOM 14148 O O . GLU B 1 1038 ? -65.945 7.181 -10.351 1.00 242.62 1038 GLU B O 1
ATOM 14154 N N . ARG B 1 1039 ? -64.790 7.045 -12.283 1.00 254.66 1039 ARG B N 1
ATOM 14155 C CA . ARG B 1 1039 ? -65.010 8.453 -12.598 1.00 246.84 1039 ARG B CA 1
ATOM 14156 C C . ARG B 1 1039 ? -66.487 8.738 -12.829 1.00 241.71 1039 ARG B C 1
ATOM 14157 O O . ARG B 1 1039 ? -66.967 9.835 -12.522 1.00 232.07 1039 ARG B O 1
ATOM 14165 N N . PHE B 1 1040 ? -67.222 7.757 -13.358 1.00 248.85 1040 PHE B N 1
ATOM 14166 C CA . PHE B 1 1040 ? -68.665 7.904 -13.511 1.00 249.60 1040 PHE B CA 1
ATOM 14167 C C . PHE B 1 1040 ? -69.343 8.040 -12.154 1.00 234.70 1040 PHE B C 1
ATOM 14168 O O . PHE B 1 1040 ? -70.193 8.916 -11.954 1.00 227.41 1040 PHE B O 1
ATOM 14176 N N . ALA B 1 1041 ? -68.973 7.177 -11.203 1.00 228.09 1041 ALA B N 1
ATOM 14177 C CA . ALA B 1 1041 ? -69.520 7.277 -9.854 1.00 220.48 1041 ALA B CA 1
ATOM 14178 C C . ALA B 1 1041 ? -69.131 8.589 -9.189 1.00 227.94 1041 ALA B C 1
ATOM 14179 O O . ALA B 1 1041 ? -69.893 9.123 -8.375 1.00 215.31 1041 ALA B O 1
ATOM 14181 N N . SER B 1 1042 ? -67.952 9.122 -9.519 1.00 236.74 1042 SER B N 1
ATOM 14182 C CA . SER B 1 1042 ? -67.541 10.406 -8.960 1.00 238.33 1042 SER B CA 1
ATOM 14183 C C . SER B 1 1042 ? -68.371 11.549 -9.532 1.00 231.73 1042 SER B C 1
ATOM 14184 O O . SER B 1 1042 ? -68.770 12.462 -8.799 1.00 246.51 1042 SER B O 1
ATOM 14187 N N . ARG B 1 1043 ? -68.640 11.517 -10.839 1.00 221.50 1043 ARG B N 1
ATOM 14188 C CA . ARG B 1 1043 ? -69.408 12.593 -11.458 1.00 221.82 1043 ARG B CA 1
ATOM 14189 C C . ARG B 1 1043 ? -70.885 12.525 -11.087 1.00 227.45 1043 ARG B C 1
ATOM 14190 O O . ARG B 1 1043 ? -71.548 13.566 -10.999 1.00 230.40 1043 ARG B O 1
ATOM 14198 N N . VAL B 1 1044 ? -71.416 11.322 -10.860 1.00 224.49 1044 VAL B N 1
ATOM 14199 C CA . VAL B 1 1044 ? -72.840 11.180 -10.567 1.00 230.25 1044 VAL B CA 1
ATOM 14200 C C . VAL B 1 1044 ? -73.179 11.815 -9.222 1.00 243.62 1044 VAL B C 1
ATOM 14201 O O . VAL B 1 1044 ? -74.143 12.581 -9.104 1.00 235.42 1044 VAL B O 1
ATOM 14205 N N . ALA B 1 1045 ? -72.390 11.516 -8.191 1.00 263.84 1045 ALA B N 1
ATOM 14206 C CA . ALA B 1 1045 ? -72.680 11.965 -6.829 1.00 253.49 1045 ALA B CA 1
ATOM 14207 C C . ALA B 1 1045 ? -71.987 13.274 -6.479 1.00 246.44 1045 ALA B C 1
ATOM 14208 O O . ALA B 1 1045 ? -71.562 13.466 -5.336 1.00 245.54 1045 ALA B O 1
ATOM 14210 N N . LEU B 1 1046 ? -71.861 14.201 -7.432 1.00 241.91 1046 LEU B N 1
ATOM 14211 C CA . LEU B 1 1046 ? -71.265 15.500 -7.139 1.00 242.33 1046 LEU B CA 1
ATOM 14212 C C . LEU B 1 1046 ? -72.257 16.485 -6.538 1.00 235.85 1046 LEU B C 1
ATOM 14213 O O . LEU B 1 1046 ? -71.839 17.434 -5.867 1.00 223.12 1046 LEU B O 1
ATOM 14218 N N . ASN B 1 1047 ? -73.552 16.283 -6.759 1.00 236.19 1047 ASN B N 1
ATOM 14219 C CA . ASN B 1 1047 ? -74.591 17.198 -6.305 1.00 232.92 1047 ASN B CA 1
ATOM 14220 C C . ASN B 1 1047 ? -75.586 16.482 -5.400 1.00 238.07 1047 ASN B C 1
ATOM 14221 O O . ASN B 1 1047 ? -76.786 16.768 -5.411 1.00 234.35 1047 ASN B O 1
ATOM 14226 N N . LYS B 1 1048 ? -75.091 15.535 -4.599 1.00 242.62 1048 LYS B N 1
ATOM 14227 C CA . LYS B 1 1048 ? -75.970 14.792 -3.701 1.00 234.15 1048 LYS B CA 1
ATOM 14228 C C . LYS B 1 1048 ? -76.504 15.673 -2.579 1.00 241.12 1048 LYS B C 1
ATOM 14229 O O . LYS B 1 1048 ? -77.578 15.396 -2.034 1.00 228.21 1048 LYS B O 1
ATOM 14235 N N . GLU B 1 1049 ? -75.778 16.735 -2.226 1.00 254.79 1049 GLU B N 1
ATOM 14236 C CA . GLU B 1 1049 ? -76.207 17.639 -1.166 1.00 261.32 1049 GLU B CA 1
ATOM 14237 C C . GLU B 1 1049 ? -77.044 18.802 -1.681 1.00 256.07 1049 GLU B C 1
ATOM 14238 O O . GLU B 1 1049 ? -77.842 19.364 -0.922 1.00 257.35 1049 GLU B O 1
ATOM 14244 N N . LYS B 1 1050 ? -76.880 19.177 -2.952 1.00 253.47 1050 LYS B N 1
ATOM 14245 C CA . LYS B 1 1050 ? -77.617 20.314 -3.492 1.00 247.83 1050 LYS B CA 1
ATOM 14246 C C . LYS B 1 1050 ? -79.068 19.957 -3.791 1.00 237.79 1050 LYS B C 1
ATOM 14247 O O . LYS B 1 1050 ? -79.963 20.792 -3.617 1.00 213.87 1050 LYS B O 1
ATOM 14253 N N . LEU B 1 1051 ? -79.320 18.726 -4.238 1.00 241.76 1051 LEU B N 1
ATOM 14254 C CA . LEU B 1 1051 ? -80.634 18.315 -4.719 1.00 243.79 1051 LEU B CA 1
ATOM 14255 C C . LEU B 1 1051 ? -81.425 17.535 -3.673 1.00 236.09 1051 LEU B C 1
ATOM 14256 O O . LEU B 1 1051 ? -82.241 16.676 -4.027 1.00 233.66 1051 LEU B O 1
ATOM 14261 N N . GLY B 1 1052 ? -81.204 17.816 -2.393 1.00 232.44 1052 GLY B N 1
ATOM 14262 C CA . GLY B 1 1052 ? -81.982 17.210 -1.339 1.00 227.49 1052 GLY B CA 1
ATOM 14263 C C . GLY B 1 1052 ? -81.498 15.828 -0.952 1.00 229.20 1052 GLY B C 1
ATOM 14264 O O . GLY B 1 1052 ? -80.481 15.333 -1.450 1.00 224.44 1052 GLY B O 1
ATOM 14265 N N . PRO B 1 1053 ? -82.232 15.174 -0.046 1.00 232.61 1053 PRO B N 1
ATOM 14266 C CA . PRO B 1 1053 ? -81.793 13.860 0.447 1.00 235.24 1053 PRO B CA 1
ATOM 14267 C C . PRO B 1 1053 ? -82.159 12.700 -0.462 1.00 234.45 1053 PRO B C 1
ATOM 14268 O O . PRO B 1 1053 ? -81.595 11.609 -0.294 1.00 237.59 1053 PRO B O 1
ATOM 14272 N N . LEU B 1 1054 ? -83.079 12.893 -1.409 1.00 228.83 1054 LEU B N 1
ATOM 14273 C CA . LEU B 1 1054 ? -83.498 11.789 -2.266 1.00 223.88 1054 LEU B CA 1
ATOM 14274 C C . LEU B 1 1054 ? -82.366 11.316 -3.170 1.00 226.57 1054 LEU B C 1
ATOM 14275 O O . LEU B 1 1054 ? -82.327 10.140 -3.547 1.00 215.80 1054 LEU B O 1
ATOM 14280 N N . PHE B 1 1055 ? -81.439 12.209 -3.521 1.00 235.34 1055 PHE B N 1
ATOM 14281 C CA . PHE B 1 1055 ? -80.315 11.818 -4.365 1.00 231.93 1055 PHE B CA 1
ATOM 14282 C C . PHE B 1 1055 ? -79.262 11.060 -3.564 1.00 231.39 1055 PHE B C 1
ATOM 14283 O O . PHE B 1 1055 ? -78.752 10.026 -4.012 1.00 227.88 1055 PHE B O 1
ATOM 14291 N N . LYS B 1 1056 ? -78.925 11.561 -2.373 1.00 235.15 1056 LYS B N 1
ATOM 14292 C CA . LYS B 1 1056 ? -77.996 10.845 -1.507 1.00 232.64 1056 LYS B CA 1
ATOM 14293 C C . LYS B 1 1056 ? -78.567 9.510 -1.046 1.00 233.94 1056 LYS B C 1
ATOM 14294 O O . LYS B 1 1056 ? -77.799 8.608 -0.691 1.00 231.57 1056 LYS B O 1
ATOM 14300 N N . LYS B 1 1057 ? -79.896 9.366 -1.043 1.00 232.40 1057 LYS B N 1
ATOM 14301 C CA . LYS B 1 1057 ? -80.499 8.062 -0.790 1.00 220.32 1057 LYS B CA 1
ATOM 14302 C C . LYS B 1 1057 ? -80.058 7.047 -1.837 1.00 216.95 1057 LYS B C 1
ATOM 14303 O O . LYS B 1 1057 ? -79.792 5.883 -1.515 1.00 199.11 1057 LYS B O 1
ATOM 14309 N N . ILE B 1 1058 ? -79.975 7.473 -3.098 1.00 222.69 1058 ILE B N 1
ATOM 14310 C CA . ILE B 1 1058 ? -79.479 6.597 -4.152 1.00 218.34 1058 ILE B CA 1
ATOM 14311 C C . ILE B 1 1058 ? -77.962 6.466 -4.078 1.00 213.77 1058 ILE B C 1
ATOM 14312 O O . ILE B 1 1058 ? -77.412 5.404 -4.394 1.00 211.25 1058 ILE B O 1
ATOM 14317 N N . VAL B 1 1059 ? -77.268 7.529 -3.664 1.00 211.66 1059 VAL B N 1
ATOM 14318 C CA . VAL B 1 1059 ? -75.808 7.487 -3.575 1.00 206.93 1059 VAL B CA 1
ATOM 14319 C C . VAL B 1 1059 ? -75.365 6.394 -2.608 1.00 214.51 1059 VAL B C 1
ATOM 14320 O O . VAL B 1 1059 ? -74.646 5.459 -2.982 1.00 208.95 1059 VAL B O 1
ATOM 14324 N N . ASP B 1 1060 ? -75.791 6.494 -1.353 1.00 218.74 1060 ASP B N 1
ATOM 14325 C CA . ASP B 1 1060 ? -75.425 5.508 -0.342 1.00 217.98 1060 ASP B CA 1
ATOM 14326 C C . ASP B 1 1060 ? -76.360 4.303 -0.380 1.00 191.33 1060 ASP B C 1
ATOM 14327 O O . ASP B 1 1060 ? -77.082 4.094 -1.354 1.00 191.45 1060 ASP B O 1
ATOM 14332 N N . PRO C 2 57 ? -60.545 16.371 -87.271 1.00 228.17 357 PRO G N 1
ATOM 14333 C CA . PRO C 2 57 ? -59.813 15.327 -86.545 1.00 231.15 357 PRO G CA 1
ATOM 14334 C C . PRO C 2 57 ? -60.429 15.018 -85.183 1.00 232.56 357 PRO G C 1
ATOM 14335 O O . PRO C 2 57 ? -60.280 13.906 -84.675 1.00 221.80 357 PRO G O 1
ATOM 14339 N N . THR C 2 58 ? -61.116 16.003 -84.601 1.00 233.09 358 THR G N 1
ATOM 14340 C CA . THR C 2 58 ? -61.735 15.808 -83.295 1.00 222.11 358 THR G CA 1
ATOM 14341 C C . THR C 2 58 ? -63.034 15.016 -83.402 1.00 224.72 358 THR G C 1
ATOM 14342 O O . THR C 2 58 ? -63.333 14.191 -82.532 1.00 215.31 358 THR G O 1
ATOM 14346 N N . ASN C 2 59 ? -63.814 15.252 -84.459 1.00 235.11 359 ASN G N 1
ATOM 14347 C CA . ASN C 2 59 ? -65.079 14.545 -84.628 1.00 245.37 359 ASN G CA 1
ATOM 14348 C C . ASN C 2 59 ? -64.862 13.117 -85.116 1.00 241.23 359 ASN G C 1
ATOM 14349 O O . ASN C 2 59 ? -65.465 12.175 -84.591 1.00 229.72 359 ASN G O 1
ATOM 14354 N N . PHE C 2 60 ? -64.007 12.939 -86.122 1.00 250.02 360 PHE G N 1
ATOM 14355 C CA . PHE C 2 60 ? -63.767 11.626 -86.721 1.00 246.27 360 PHE G CA 1
ATOM 14356 C C . PHE C 2 60 ? -62.691 10.907 -85.918 1.00 249.22 360 PHE G C 1
ATOM 14357 O O . PHE C 2 60 ? -61.493 11.067 -86.155 1.00 239.70 360 PHE G O 1
ATOM 14365 N N . THR C 2 61 ? -63.130 10.101 -84.945 1.00 255.78 361 THR G N 1
ATOM 14366 C CA . THR C 2 61 ? -62.245 9.256 -84.141 1.00 235.00 361 THR G CA 1
ATOM 14367 C C . THR C 2 61 ? -62.870 7.859 -84.060 1.00 219.74 361 THR G C 1
ATOM 14368 O O . THR C 2 61 ? -63.339 7.428 -83.005 1.00 209.68 361 THR G O 1
ATOM 14372 N N . THR C 2 62 ? -62.872 7.151 -85.191 1.00 222.70 362 THR G N 1
ATOM 14373 C CA . THR C 2 62 ? -63.516 5.842 -85.253 1.00 217.81 362 THR G CA 1
ATOM 14374 C C . THR C 2 62 ? -62.601 4.739 -84.732 1.00 197.39 362 THR G C 1
ATOM 14375 O O . THR C 2 62 ? -63.013 3.921 -83.902 1.00 133.01 362 THR G O 1
ATOM 14379 N N . LYS C 2 63 ? -61.356 4.699 -85.212 1.00 208.66 363 LYS G N 1
ATOM 14380 C CA . LYS C 2 63 ? -60.433 3.652 -84.786 1.00 202.37 363 LYS G CA 1
ATOM 14381 C C . LYS C 2 63 ? -59.951 3.872 -83.357 1.00 195.89 363 LYS G C 1
ATOM 14382 O O . LYS C 2 63 ? -59.684 2.902 -82.639 1.00 181.34 363 LYS G O 1
ATOM 14388 N N . ARG C 2 64 ? -59.840 5.132 -82.929 1.00 205.30 364 ARG G N 1
ATOM 14389 C CA . ARG C 2 64 ? -59.394 5.425 -81.570 1.00 196.25 364 ARG G CA 1
ATOM 14390 C C . ARG C 2 64 ? -60.393 4.942 -80.527 1.00 187.51 364 ARG G C 1
ATOM 14391 O O . ARG C 2 64 ? -60.010 4.678 -79.380 1.00 181.62 364 ARG G O 1
ATOM 14399 N N . LEU C 2 65 ? -61.669 4.834 -80.902 1.00 187.98 365 LEU G N 1
ATOM 14400 C CA . LEU C 2 65 ? -62.708 4.480 -79.940 1.00 178.67 365 LEU G CA 1
ATOM 14401 C C . LEU C 2 65 ? -62.506 3.069 -79.403 1.00 185.23 365 LEU G C 1
ATOM 14402 O O . LEU C 2 65 ? -62.604 2.832 -78.192 1.00 197.83 365 LEU G O 1
ATOM 14407 N N . TRP C 2 66 ? -62.227 2.115 -80.296 1.00 175.51 366 TRP G N 1
ATOM 14408 C CA . TRP C 2 66 ? -61.991 0.739 -79.869 1.00 171.69 366 TRP G CA 1
ATOM 14409 C C . TRP C 2 66 ? -60.840 0.662 -78.876 1.00 177.58 366 TRP G C 1
ATOM 14410 O O . TRP C 2 66 ? -60.952 0.021 -77.823 1.00 180.27 366 TRP G O 1
ATOM 14421 N N . SER C 2 67 ? -59.719 1.311 -79.198 1.00 173.85 367 SER G N 1
ATOM 14422 C CA . SER C 2 67 ? -58.551 1.255 -78.327 1.00 172.12 367 SER G CA 1
ATOM 14423 C C . SER C 2 67 ? -58.832 1.910 -76.981 1.00 169.24 367 SER G C 1
ATOM 14424 O O . SER C 2 67 ? -58.481 1.358 -75.930 1.00 168.90 367 SER G O 1
ATOM 14427 N N . GLU C 2 68 ? -59.472 3.083 -76.990 1.00 169.77 368 GLU G N 1
ATOM 14428 C CA . GLU C 2 68 ? -59.777 3.764 -75.736 1.00 173.55 368 GLU G CA 1
ATOM 14429 C C . GLU C 2 68 ? -60.688 2.920 -74.855 1.00 174.76 368 GLU G C 1
ATOM 14430 O O . GLU C 2 68 ? -60.464 2.811 -73.642 1.00 170.28 368 GLU G O 1
ATOM 14436 N N . ILE C 2 69 ? -61.717 2.307 -75.444 1.00 181.42 369 ILE G N 1
ATOM 14437 C CA . ILE C 2 69 ? -62.639 1.493 -74.659 1.00 174.35 369 ILE G CA 1
ATOM 14438 C C . ILE C 2 69 ? -61.925 0.268 -74.100 1.00 165.22 369 ILE G C 1
ATOM 14439 O O . ILE C 2 69 ? -62.018 -0.029 -72.903 1.00 166.74 369 ILE G O 1
ATOM 14444 N N . THR C 2 70 ? -61.191 -0.453 -74.954 1.00 174.21 370 THR G N 1
ATOM 14445 C CA . THR C 2 70 ? -60.521 -1.669 -74.504 1.00 180.36 370 THR G CA 1
ATOM 14446 C C . THR C 2 70 ? -59.445 -1.373 -73.466 1.00 173.01 370 THR G C 1
ATOM 14447 O O . THR C 2 70 ? -59.114 -2.243 -72.653 1.00 159.54 370 THR G O 1
ATOM 14451 N N . GLU C 2 71 ? -58.891 -0.159 -73.471 1.00 177.33 371 GLU G N 1
ATOM 14452 C CA . GLU C 2 71 ? -57.907 0.194 -72.455 1.00 181.26 371 GLU G CA 1
ATOM 14453 C C . GLU C 2 71 ? -58.583 0.582 -71.145 1.00 167.27 371 GLU G C 1
ATOM 14454 O O . GLU C 2 71 ? -58.288 0.005 -70.091 1.00 164.66 371 GLU G O 1
ATOM 14460 N N . SER C 2 72 ? -59.501 1.550 -71.194 1.00 143.71 372 SER G N 1
ATOM 14461 C CA . SER C 2 72 ? -60.073 2.090 -69.965 1.00 149.36 372 SER G CA 1
ATOM 14462 C C . SER C 2 72 ? -60.994 1.096 -69.269 1.00 156.50 372 SER G C 1
ATOM 14463 O O . SER C 2 72 ? -61.124 1.137 -68.040 1.00 156.72 372 SER G O 1
ATOM 14466 N N . MET C 2 73 ? -61.637 0.199 -70.020 1.00 169.96 373 MET G N 1
ATOM 14467 C CA . MET C 2 73 ? -62.624 -0.688 -69.416 1.00 158.54 373 MET G CA 1
ATOM 14468 C C . MET C 2 73 ? -61.991 -1.923 -68.787 1.00 153.07 373 MET G C 1
ATOM 14469 O O . MET C 2 73 ? -62.560 -2.494 -67.849 1.00 106.94 373 MET G O 1
ATOM 14474 N N . SER C 2 74 ? -60.827 -2.344 -69.270 1.00 172.29 374 SER G N 1
ATOM 14475 C CA . SER C 2 74 ? -60.218 -3.598 -68.852 1.00 180.74 374 SER G CA 1
ATOM 14476 C C . SER C 2 74 ? -59.058 -3.354 -67.896 1.00 175.59 374 SER G C 1
ATOM 14477 O O . SER C 2 74 ? -58.260 -2.430 -68.086 1.00 173.49 374 SER G O 1
ATOM 14480 N N . TYR C 2 75 ? -58.976 -4.194 -66.858 1.00 181.35 375 TYR G N 1
ATOM 14481 C CA . TYR C 2 75 ? -57.825 -4.201 -65.964 1.00 159.00 375 TYR G CA 1
ATOM 14482 C C . TYR C 2 75 ? -57.444 -5.617 -65.540 1.00 176.17 375 TYR G C 1
ATOM 14483 O O . TYR C 2 75 ? -56.739 -5.784 -64.539 1.00 177.17 375 TYR G O 1
ATOM 14492 N N . LEU C 2 76 ? -57.900 -6.643 -66.267 1.00 181.81 376 LEU G N 1
ATOM 14493 C CA . LEU C 2 76 ? -57.546 -8.035 -65.987 1.00 165.52 376 LEU G CA 1
ATOM 14494 C C . LEU C 2 76 ? -57.541 -8.772 -67.319 1.00 174.08 376 LEU G C 1
ATOM 14495 O O . LEU C 2 76 ? -58.553 -8.729 -68.034 1.00 178.11 376 LEU G O 1
ATOM 14500 N N . PRO C 2 77 ? -56.453 -9.464 -67.672 1.00 185.91 377 PRO G N 1
ATOM 14501 C CA . PRO C 2 77 ? -56.414 -10.113 -68.994 1.00 194.79 377 PRO G CA 1
ATOM 14502 C C . PRO C 2 77 ? -57.266 -11.370 -69.084 1.00 188.41 377 PRO G C 1
ATOM 14503 O O . PRO C 2 77 ? -57.965 -11.565 -70.087 1.00 160.70 377 PRO G O 1
ATOM 14507 N N . ASP C 2 78 ? -57.239 -12.229 -68.058 1.00 217.87 378 ASP G N 1
ATOM 14508 C CA . ASP C 2 78 ? -57.951 -13.504 -68.157 1.00 189.61 378 ASP G CA 1
ATOM 14509 C C . ASP C 2 78 ? -59.467 -13.339 -68.143 1.00 175.76 378 ASP G C 1
ATOM 14510 O O . ASP C 2 78 ? -60.134 -13.911 -69.024 1.00 97.53 378 ASP G O 1
ATOM 14515 N N . PRO C 2 79 ? -60.080 -12.610 -67.199 1.00 197.74 379 PRO G N 1
ATOM 14516 C CA . PRO C 2 79 ? -61.551 -12.514 -67.201 1.00 161.93 379 PRO G CA 1
ATOM 14517 C C . PRO C 2 79 ? -62.117 -11.704 -68.356 1.00 151.57 379 PRO G C 1
ATOM 14518 O O . PRO C 2 79 ? -63.284 -11.909 -68.713 1.00 96.60 379 PRO G O 1
ATOM 14522 N N . ILE C 2 80 ? -61.342 -10.792 -68.945 1.00 162.28 380 ILE G N 1
ATOM 14523 C CA . ILE C 2 80 ? -61.869 -9.962 -70.025 1.00 170.51 380 ILE G CA 1
ATOM 14524 C C . ILE C 2 80 ? -62.122 -10.798 -71.274 1.00 169.51 380 ILE G C 1
ATOM 14525 O O . ILE C 2 80 ? -63.141 -10.628 -71.955 1.00 166.28 380 ILE G O 1
ATOM 14530 N N . LEU C 2 81 ? -61.218 -11.728 -71.583 1.00 177.42 381 LEU G N 1
ATOM 14531 C CA . LEU C 2 81 ? -61.391 -12.585 -72.751 1.00 166.62 381 LEU G CA 1
ATOM 14532 C C . LEU C 2 81 ? -62.541 -13.575 -72.603 1.00 162.03 381 LEU G C 1
ATOM 14533 O O . LEU C 2 81 ? -62.775 -14.362 -73.526 1.00 163.52 381 LEU G O 1
ATOM 14538 N N . LYS C 2 82 ? -63.257 -13.560 -71.477 1.00 163.22 382 LYS G N 1
ATOM 14539 C CA . LYS C 2 82 ? -64.423 -14.410 -71.286 1.00 165.01 382 LYS G CA 1
ATOM 14540 C C . LYS C 2 82 ? -65.646 -13.666 -70.769 1.00 183.46 382 LYS G C 1
ATOM 14541 O O . LYS C 2 82 ? -66.734 -14.253 -70.748 1.00 184.25 382 LYS G O 1
ATOM 14547 N N . ASN C 2 83 ? -65.508 -12.407 -70.353 1.00 186.57 383 ASN G N 1
ATOM 14548 C CA . ASN C 2 83 ? -66.628 -11.594 -69.892 1.00 185.57 383 ASN G CA 1
ATOM 14549 C C . ASN C 2 83 ? -66.778 -10.333 -70.737 1.00 177.84 383 ASN G C 1
ATOM 14550 O O . ASN C 2 83 ? -67.166 -9.275 -70.235 1.00 126.36 383 ASN G O 1
ATOM 14555 N N . PHE C 2 84 ? -66.464 -10.437 -72.026 1.00 198.22 384 PHE G N 1
ATOM 14556 C CA . PHE C 2 84 ? -66.643 -9.351 -72.984 1.00 195.74 384 PHE G CA 1
ATOM 14557 C C . PHE C 2 84 ? -67.294 -9.945 -74.225 1.00 236.31 384 PHE G C 1
ATOM 14558 O O . PHE C 2 84 ? -66.661 -10.719 -74.951 1.00 259.00 384 PHE G O 1
ATOM 14566 N N . LEU C 2 85 ? -68.554 -9.589 -74.464 1.00 249.55 385 LEU G N 1
ATOM 14567 C CA . LEU C 2 85 ? -69.321 -10.194 -75.542 1.00 247.27 385 LEU G CA 1
ATOM 14568 C C . LEU C 2 85 ? -68.755 -9.816 -76.907 1.00 246.20 385 LEU G C 1
ATOM 14569 O O . LEU C 2 85 ? -67.994 -8.856 -77.059 1.00 223.86 385 LEU G O 1
ATOM 14574 N N . SER C 2 86 ? -69.148 -10.594 -77.910 1.00 254.03 386 SER G N 1
ATOM 14575 C CA . SER C 2 86 ? -68.731 -10.361 -79.285 1.00 263.93 386 SER G CA 1
ATOM 14576 C C . SER C 2 86 ? -69.689 -9.405 -79.987 1.00 277.47 386 SER G C 1
ATOM 14577 O O . SER C 2 86 ? -69.435 -8.968 -81.109 1.00 304.97 386 SER G O 1
ATOM 14580 N N . PHE D 2 60 ? -89.956 16.783 -1.536 1.00 219.78 360 PHE H N 1
ATOM 14581 C CA . PHE D 2 60 ? -89.991 15.605 -0.676 1.00 239.31 360 PHE H CA 1
ATOM 14582 C C . PHE D 2 60 ? -91.085 14.630 -1.103 1.00 244.36 360 PHE H C 1
ATOM 14583 O O . PHE D 2 60 ? -92.215 14.698 -0.620 1.00 250.29 360 PHE H O 1
ATOM 14591 N N . THR D 2 61 ? -90.739 13.725 -2.020 1.00 243.13 361 THR H N 1
ATOM 14592 C CA . THR D 2 61 ? -91.635 12.669 -2.498 1.00 237.00 361 THR H CA 1
ATOM 14593 C C . THR D 2 61 ? -90.834 11.370 -2.494 1.00 228.63 361 THR H C 1
ATOM 14594 O O . THR D 2 61 ? -90.237 10.997 -3.507 1.00 218.68 361 THR H O 1
ATOM 14598 N N . THR D 2 62 ? -90.825 10.680 -1.355 1.00 232.39 362 THR H N 1
ATOM 14599 C CA . THR D 2 62 ? -90.000 9.493 -1.164 1.00 235.83 362 THR H CA 1
ATOM 14600 C C . THR D 2 62 ? -90.735 8.188 -1.446 1.00 234.78 362 THR H C 1
ATOM 14601 O O . THR D 2 62 ? -90.179 7.303 -2.104 1.00 224.05 362 THR H O 1
ATOM 14605 N N . LYS D 2 63 ? -91.971 8.042 -0.963 1.00 239.94 363 LYS H N 1
ATOM 14606 C CA . LYS D 2 63 ? -92.678 6.775 -1.127 1.00 238.34 363 LYS H CA 1
ATOM 14607 C C . LYS D 2 63 ? -93.159 6.568 -2.558 1.00 228.60 363 LYS H C 1
ATOM 14608 O O . LYS D 2 63 ? -93.312 5.422 -2.997 1.00 194.65 363 LYS H O 1
ATOM 14614 N N . ARG D 2 64 ? -93.400 7.652 -3.299 1.00 232.84 364 ARG H N 1
ATOM 14615 C CA . ARG D 2 64 ? -93.938 7.538 -4.650 1.00 226.71 364 ARG H CA 1
ATOM 14616 C C . ARG D 2 64 ? -92.902 7.037 -5.652 1.00 225.34 364 ARG H C 1
ATOM 14617 O O . ARG D 2 64 ? -93.274 6.605 -6.750 1.00 225.86 364 ARG H O 1
ATOM 14625 N N . LEU D 2 65 ? -91.616 7.070 -5.295 1.00 224.97 365 LEU H N 1
ATOM 14626 C CA . LEU D 2 65 ? -90.569 6.752 -6.262 1.00 220.54 365 LEU H CA 1
ATOM 14627 C C . LEU D 2 65 ? -90.595 5.281 -6.663 1.00 212.09 365 LEU H C 1
ATOM 14628 O O . LEU D 2 65 ? -90.421 4.955 -7.842 1.00 207.40 365 LEU H O 1
ATOM 14633 N N . TRP D 2 66 ? -90.809 4.377 -5.703 1.00 213.77 366 TRP H N 1
ATOM 14634 C CA . TRP D 2 66 ? -90.873 2.956 -6.037 1.00 217.58 366 TRP H CA 1
ATOM 14635 C C . TRP D 2 66 ? -92.067 2.652 -6.933 1.00 214.02 366 TRP H C 1
ATOM 14636 O O . TRP D 2 66 ? -91.953 1.885 -7.901 1.00 200.14 366 TRP H O 1
ATOM 14647 N N . SER D 2 67 ? -93.223 3.243 -6.623 1.00 218.55 367 SER H N 1
ATOM 14648 C CA . SER D 2 67 ? -94.403 3.042 -7.456 1.00 214.11 367 SER H CA 1
ATOM 14649 C C . SER D 2 67 ? -94.184 3.590 -8.860 1.00 216.36 367 SER H C 1
ATOM 14650 O O . SER D 2 67 ? -94.623 2.985 -9.843 1.00 212.75 367 SER H O 1
ATOM 14653 N N . GLU D 2 68 ? -93.484 4.722 -8.980 1.00 218.83 368 GLU H N 1
ATOM 14654 C CA . GLU D 2 68 ? -93.220 5.271 -10.307 1.00 210.39 368 GLU H CA 1
ATOM 14655 C C . GLU D 2 68 ? -92.211 4.427 -11.078 1.00 205.55 368 GLU H C 1
ATOM 14656 O O . GLU D 2 68 ? -92.326 4.294 -12.302 1.00 202.30 368 GLU H O 1
ATOM 14662 N N . ILE D 2 69 ? -91.229 3.842 -10.387 1.00 215.23 369 ILE H N 1
ATOM 14663 C CA . ILE D 2 69 ? -90.320 2.901 -11.040 1.00 217.99 369 ILE H CA 1
ATOM 14664 C C . ILE D 2 69 ? -91.101 1.717 -11.594 1.00 200.90 369 ILE H C 1
ATOM 14665 O O . ILE D 2 69 ? -90.950 1.336 -12.763 1.00 198.48 369 ILE H O 1
ATOM 14670 N N . THR D 2 70 ? -91.955 1.121 -10.757 1.00 193.04 370 THR H N 1
ATOM 14671 C CA . THR D 2 70 ? -92.756 -0.014 -11.208 1.00 191.94 370 THR H CA 1
ATOM 14672 C C . THR D 2 70 ? -93.697 0.374 -12.343 1.00 198.72 370 THR H C 1
ATOM 14673 O O . THR D 2 70 ? -93.961 -0.441 -13.234 1.00 197.36 370 THR H O 1
ATOM 14677 N N . GLU D 2 71 ? -94.207 1.609 -12.332 1.00 204.43 371 GLU H N 1
ATOM 14678 C CA . GLU D 2 71 ? -95.090 2.058 -13.404 1.00 207.32 371 GLU H CA 1
ATOM 14679 C C . GLU D 2 71 ? -94.329 2.228 -14.713 1.00 201.28 371 GLU H C 1
ATOM 14680 O O . GLU D 2 71 ? -94.836 1.874 -15.784 1.00 199.68 371 GLU H O 1
ATOM 14686 N N . SER D 2 72 ? -93.116 2.783 -14.650 1.00 197.54 372 SER H N 1
ATOM 14687 C CA . SER D 2 72 ? -92.287 2.866 -15.846 1.00 187.37 372 SER H CA 1
ATOM 14688 C C . SER D 2 72 ? -91.928 1.481 -16.364 1.00 180.20 372 SER H C 1
ATOM 14689 O O . SER D 2 72 ? -91.795 1.286 -17.578 1.00 169.22 372 SER H O 1
ATOM 14692 N N . MET D 2 73 ? -91.773 0.510 -15.467 1.00 187.07 373 MET H N 1
ATOM 14693 C CA . MET D 2 73 ? -91.552 -0.872 -15.870 1.00 187.26 373 MET H CA 1
ATOM 14694 C C . MET D 2 73 ? -92.850 -1.645 -16.069 1.00 178.13 373 MET H C 1
ATOM 14695 O O . MET D 2 73 ? -92.799 -2.836 -16.392 1.00 184.07 373 MET H O 1
ATOM 14700 N N . SER D 2 74 ? -94.006 -0.999 -15.896 1.00 176.07 374 SER H N 1
ATOM 14701 C CA . SER D 2 74 ? -95.274 -1.720 -15.977 1.00 193.77 374 SER H CA 1
ATOM 14702 C C . SER D 2 74 ? -95.593 -2.137 -17.408 1.00 201.37 374 SER H C 1
ATOM 14703 O O . SER D 2 74 ? -96.165 -3.210 -17.631 1.00 203.37 374 SER H O 1
ATOM 14706 N N . TYR D 2 75 ? -95.238 -1.304 -18.390 1.00 206.30 375 TYR H N 1
ATOM 14707 C CA . TYR D 2 75 ? -95.479 -1.660 -19.784 1.00 216.61 375 TYR H CA 1
ATOM 14708 C C . TYR D 2 75 ? -94.673 -2.878 -20.214 1.00 199.88 375 TYR H C 1
ATOM 14709 O O . TYR D 2 75 ? -95.041 -3.538 -21.193 1.00 177.27 375 TYR H O 1
ATOM 14718 N N . LEU D 2 76 ? -93.589 -3.189 -19.507 1.00 209.04 376 LEU H N 1
ATOM 14719 C CA . LEU D 2 76 ? -92.809 -4.377 -19.794 1.00 202.41 376 LEU H CA 1
ATOM 14720 C C . LEU D 2 76 ? -93.552 -5.622 -19.310 1.00 191.26 376 LEU H C 1
ATOM 14721 O O . LEU D 2 76 ? -94.460 -5.529 -18.481 1.00 192.91 376 LEU H O 1
ATOM 14726 N N . PRO D 2 77 ? -93.196 -6.799 -19.830 1.00 185.02 377 PRO H N 1
ATOM 14727 C CA . PRO D 2 77 ? -93.887 -8.026 -19.412 1.00 193.56 377 PRO H CA 1
ATOM 14728 C C . PRO D 2 77 ? -93.776 -8.264 -17.913 1.00 200.87 377 PRO H C 1
ATOM 14729 O O . PRO D 2 77 ? -92.723 -8.060 -17.307 1.00 196.93 377 PRO H O 1
ATOM 14733 N N . ASP D 2 78 ? -94.891 -8.705 -17.318 1.00 204.35 378 ASP H N 1
ATOM 14734 C CA . ASP D 2 78 ? -94.895 -8.984 -15.882 1.00 201.69 378 ASP H CA 1
ATOM 14735 C C . ASP D 2 78 ? -94.034 -10.187 -15.513 1.00 201.64 378 ASP H C 1
ATOM 14736 O O . ASP D 2 78 ? -93.237 -10.076 -14.564 1.00 200.66 378 ASP H O 1
ATOM 14741 N N . PRO D 2 79 ? -94.133 -11.347 -16.178 1.00 202.07 379 PRO H N 1
ATOM 14742 C CA . PRO D 2 79 ? -93.300 -12.489 -15.760 1.00 192.65 379 PRO H CA 1
ATOM 14743 C C . PRO D 2 79 ? -91.808 -12.240 -15.890 1.00 186.01 379 PRO H C 1
ATOM 14744 O O . PRO D 2 79 ? -91.021 -12.917 -15.216 1.00 148.38 379 PRO H O 1
ATOM 14748 N N . ILE D 2 80 ? -91.391 -11.290 -16.727 1.00 196.26 380 ILE H N 1
ATOM 14749 C CA . ILE D 2 80 ? -89.969 -11.007 -16.872 1.00 180.58 380 ILE H CA 1
ATOM 14750 C C . ILE D 2 80 ? -89.459 -10.152 -15.716 1.00 185.47 380 ILE H C 1
ATOM 14751 O O . ILE D 2 80 ? -88.303 -10.296 -15.298 1.00 183.30 380 ILE H O 1
ATOM 14756 N N . LEU D 2 81 ? -90.301 -9.267 -15.176 1.00 191.53 381 LEU H N 1
ATOM 14757 C CA . LEU D 2 81 ? -89.849 -8.346 -14.137 1.00 183.32 381 LEU H CA 1
ATOM 14758 C C . LEU D 2 81 ? -89.450 -9.090 -12.868 1.00 187.33 381 LEU H C 1
ATOM 14759 O O . LEU D 2 81 ? -88.380 -8.842 -12.302 1.00 190.41 381 LEU H O 1
ATOM 14764 N N . LYS D 2 82 ? -90.303 -10.007 -12.402 1.00 182.50 382 LYS H N 1
ATOM 14765 C CA . LYS D 2 82 ? -90.000 -10.737 -11.174 1.00 182.26 382 LYS H CA 1
ATOM 14766 C C . LYS D 2 82 ? -88.738 -11.579 -11.313 1.00 194.97 382 LYS H C 1
ATOM 14767 O O . LYS D 2 82 ? -87.990 -11.742 -10.342 1.00 216.53 382 LYS H O 1
ATOM 14773 N N . ASN D 2 83 ? -88.480 -12.117 -12.507 1.00 192.99 383 ASN H N 1
ATOM 14774 C CA . ASN D 2 83 ? -87.263 -12.893 -12.713 1.00 197.59 383 ASN H CA 1
ATOM 14775 C C . ASN D 2 83 ? -86.029 -12.005 -12.785 1.00 194.17 383 ASN H C 1
ATOM 14776 O O . ASN D 2 83 ? -84.955 -12.406 -12.324 1.00 180.86 383 ASN H O 1
ATOM 14781 N N . PHE D 2 84 ? -86.160 -10.803 -13.346 1.00 195.15 384 PHE H N 1
ATOM 14782 C CA . PHE D 2 84 ? -85.003 -9.946 -13.573 1.00 186.44 384 PHE H CA 1
ATOM 14783 C C . PHE D 2 84 ? -85.164 -8.589 -12.894 1.00 175.84 384 PHE H C 1
ATOM 14784 O O . PHE D 2 84 ? -85.171 -7.546 -13.558 1.00 145.71 384 PHE H O 1
ATOM 14792 N N . LEU D 2 85 ? -85.298 -8.600 -11.565 1.00 179.61 385 LEU H N 1
ATOM 14793 C CA . LEU D 2 85 ? -85.322 -7.366 -10.778 1.00 188.49 385 LEU H CA 1
ATOM 14794 C C . LEU D 2 85 ? -84.930 -7.753 -9.351 1.00 209.74 385 LEU H C 1
ATOM 14795 O O . LEU D 2 85 ? -85.756 -8.289 -8.606 1.00 196.01 385 LEU H O 1
ATOM 14800 N N . SER D 2 86 ? -83.678 -7.477 -8.992 1.00 238.65 386 SER H N 1
ATOM 14801 C CA . SER D 2 86 ? -83.134 -7.920 -7.716 1.00 256.31 386 SER H CA 1
ATOM 14802 C C . SER D 2 86 ? -83.877 -7.283 -6.545 1.00 264.39 386 SER H C 1
ATOM 14803 O O . SER D 2 86 ? -84.567 -6.268 -6.681 1.00 250.23 386 SER H O 1
#

GO terms:
  GO:0005634 nucleus (C, IDA)
  GO:0005737 cytoplasm (C, IDA)
  GO:0005829 cytosol (C, IDA)
  GO:0003682 chromatin binding (F, IDA)
  GO:0030892 mitotic cohesin complex (C, IDA)
  GO:0007064 mitotic sister chromatid cohesion (P, IMP)
  GO:0005515 protein binding (F, IPI)
  GO:0006473 protein acetylation (P, IDA)

Sequence (1809 aa):
TELFDILSTSEDVSIEELLREWLETYSENRDKFLQEFINLLLNCCGSVARVEDHDVHSNESSNETIGEIQLLFQRQKLHEFYLLISKENKKRKNFKMGPLYQNFAEFMTKLLEVANDLQLLYVGNLVLDLLTWLSSFSVCKIRCFRYISTLTLYLFQDYLTQQAVNLEKNYLAKLSKQLSLEEKKKRPNNKTLEKLESTIAETQGSKVVIDSIIDNIVKLCFVHRYKDVSDLIRSESMLHLSIWIKNYPEYFLKVTFLKYFGWLLSDNSVSVRLQVTKILPHLIIQNSAIRQVFERFKTKILEVAIRDVNLDVRIHSIQVLTEASSLGYLDDSEILIISSLMFDEEFDPFKTSSFNKRSKFLSTVAKFLARVIKEKFDEFIKTHEDLPKEVDGLEVGPVVQVGIFIKILNDSLIYHLKDCAEVDSRTKIRMLTQAAEFLSPYISTHLKTICNLLISDTESNELIPIDRNSTILYLNVFHGLCAGANNPKIQTKDSVKEIVLPLFYDLLNAASIESADILCPLLESFITFSLDDWISIGYETELKKITDKTIKAFMDSTIGNSKVDMKYDIFAKFIHHIHHFEKKELQEKFLNQIATLKIHLKKFLQEKMDPNNSRDDYKDLTCSLYELYINKLTILGRDYPIEVDEELLQLFLNNFVSRIPIMFQDFDDSTAQEINFKMLVLLATWNLEKWREIIEKVRDYEISKDLRSVWKPIAAIIGRLNTLVISLAATNETFENINSLFYLKWSACTSLMDIIVAIKIFELKLPADATTWRYSMSEQFPFYLHDNASKVLLKIFLYLESLFAKQVDVQLERVADEDANLNDLPETGFFENIETEFLLFTVKLKGLMKLNILDERFASRVALNKEKLGPLFKKIVDDTELFDILSTSEDVSIEELLREWLETYSENRDKFLQEFINLLLNCCGSVARVEDHDVHSNESSNETIGEIQLLFQRQKLHEFYLLISKENKKRKNFKMGPLYQNFAEFMTKLLEVANDLQLLYVGNLVLDLLTWLSSFSVCKIRCFRYISTLTLYLFQDYLTQQAVNLEKNYLAKLSKQLSLEEKKKRPNNKTLEKLESTIAETQGSKVVIDSIIDNIVKLCFVHRYKDVSDLIRSESMLHLSIWIKNYPEYFLKVTFLKYFGWLLSDNSVSVRLQVTKILPHLIIQNSAIRQVFERFKTKILEVAIRDVNLDVRIHSIQVLTEASSLGYLDDSEILIISSLMFDEEFDPFKTSSFNKRSKFLSTVAKFLARVIKEKFDEFIKTHEDLPKEVDGLEVGPVVQVGIFIKILNDSLIYHLKDCAEVDSRTKIRMLTQAAEFLSPYISTHLKTICNLLISDTESNELIPIDRNSTILYLNVFHGLCAGANNPKIQTKDSVKEIVLPLFYDLLNAASIESADILCPLLESFITFSLDDWISIGYETELKKITDKTIKAFMDSTIGNSKVDMKYDIFAKFIHHIHHFEKKELQEKFLNQIATLKIHLKKFLQEKMDPNNSRDDYKDLTCSLYELYINKLTILGRDYPIEVDEELLQLFLNNFVSRIPIMFQDFDDSTAQEINFKMLVLLATWNLEKWREIIEKVRKDLRSVWKPIAAIIGRLNTLVISLAATNETFENINSLFYLKWSACTSLMDIIVAIKIFELKLPADATTWRYSMSEQFPFYLHDNASKVLLKIFLYLESLFAKQVDVQLERVADEDANLNDLPETGFFENIETEFLLFTVKLKGLMKLNILDERFASRVALNKEKLGPLFKKIVDPTNFTTKRLWSEITESMSYLPDPILKNFLSFTTKRLWSEITESMSYLPDPILKNFLS

B-factor: mean 214.23, std 52.71, range [22.75, 367.44]

Solvent-accessible surface area: 93829 Å² total; per-residue (Å²): 69,122,19,33,99,75,20,4,90,22,81,139,68,60,39,68,129,44,11,90,102,52,18,89,43,31,86,125,57,119,41,126,35,4,53,31,27,5,4,13,8,3,23,1,1,5,20,120,8,117,5,97,59,110,44,0,81,44,28,177,56,8,100,118,14,23,21,134,15,57,81,99,6,78,210,48,175,141,84,100,26,81,8,20,51,0,47,99,46,120,180,167,34,136,45,94,63,5,14,1,78,109,25,10,31,66,32,12,34,78,44,29,70,3,7,92,92,67,118,24,22,72,102,33,103,29,29,105,16,25,38,67,8,4,34,32,12,6,94,34,172,55,72,12,17,11,10,2,0,5,25,2,9,2,8,23,0,6,17,6,0,70,36,1,37,56,18,49,117,58,106,36,57,114,32,51,123,93,59,59,124,29,110,159,150,192,164,84,80,94,156,26,67,118,114,4,105,62,48,40,64,96,7,93,31,6,31,97,62,10,40,52,19,3,57,62,8,25,159,88,5,0,63,89,36,29,143,11,135,21,60,51,4,24,10,20,1,1,66,22,0,12,55,1,10,103,41,7,71,109,107,1,47,91,54,94,24,3,86,29,12,5,150,13,5,60,21,157,24,71,34,0,12,48,36,0,1,87,23,19,22,76,18,6,121,86,103,97,45,13,96,66,18,7,82,150,56,29,84,52,10,17,96,5,0,48,209,18,129,43,78,63,1,44,27,37,2,0,66,0,1,6,44,7,7,53,76,45,30,14,74,100,80,22,21,68,56,0,2,6,21,10,12,51,122,90,127,86,58,103,137,56,81,78,110,41,87,40,9,118,28,5,42,12,0,0,81,0,4,8,78,10,20,116,64,62,43,100,94,110,73,166,86,77,114,95,99,108,169,63,84,94,60,94,37,73,25,35,47,43,32,1,34,35,10,65,122,32,12,60,66,2,14,98,78,44,53,175,106,47,84,170,79,97,65,137,59,73,36,90,30,5,21,36,1,0,36,38,2,5,39,90,11,22,103,40,3,112,8,14,2,65,49,26,45,61,122,62,138,67,137,143,133,208,39,171,74,195,114,45,30,38,63,25,7,2,23,16,1,0,6,14,18,1,16,44,63,30,136,130,135,61,38,64,48,17,7,104,80,17,10,36,49,26,45,68,10,15,74,54,36,66,35,148,53,23,58,24,4,13,0,2,9,49,8,10,54,40,23,54,74,111,24,10,106,90,29,50,94,67,106,58,6,52,95,2,1,66,66,7,12,132,14,9,47,95,29,66,0,8,13,56,100,92,36,65,19,35,68,19,1,21,109,8,4,46,54,1,30,132,8,130,60,158,91,0,29,80,38,5,70,87,48,15,41,53,5,57,105,94,2,52,132,9,1,68,121,92,7,31,39,9,37,86,95,76,49,28,89,84,23,1,37,37,0,7,45,59,29,2,1,3,10,8,5,2,0,60,7,4,71,8,106,21,66,50,100,7,5,58,59,13,0,60,6,2,1,54,29,1,52,71,0,15,145,49,18,56,71,79,6,0,24,11,1,9,6,79,14,4,4,1,5,0,13,19,11,2,10,77,29,65,89,78,34,112,137,119,106,60,97,155,117,93,88,69,33,178,64,21,1,126,22,2,25,21,2,4,18,40,0,0,29,3,0,7,41,3,41,64,50,117,96,54,119,126,31,13,12,2,6,3,15,1,5,31,9,0,2,21,4,4,2,18,0,0,27,4,0,36,1,9,31,108,92,12,65,92,115,21,88,107,24,84,146,6,0,78,96,38,12,109,78,40,24,42,109,19,2,12,130,4,3,36,58,0,2,25,7,0,2,12,21,13,7,99,114,57,120,58,152,11,90,76,78,102,123,47,97,47,136,31,49,110,14,22,126,28,55,15,16,125,76,11,44,27,46,1,17,9,1,0,44,9,0,40,31,0,28,144,25,139,41,18,78,104,168,11,39,68,23,5,34,69,2,67,124,85,18,26,63,18,3,76,102,13,28,101,113,66,122,24,30,90,80,23,5,93,21,92,139,66,58,40,66,131,40,12,92,114,54,17,46,52,31,86,136,59,144,39,119,36,6,53,28,34,6,4,17,6,3,21,1,1,5,19,118,6,110,7,96,54,112,43,1,85,43,40,178,54,9,100,113,13,25,22,127,13,88,75,99,7,90,2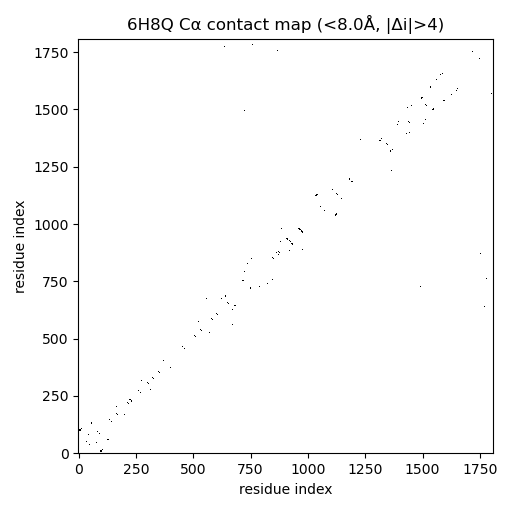06,52,174,143,83,102,24,75,8,16,50,0,46,96,46,131,170,161,30,121,45,100,63,15,14,0,78,122,37,16,32,65,36,17,31,76,47,34,72,3,9,87,94,70,114,29,29,68,108,48,111,33,34,105,18,26,41,64,10,0,37,32,8,7,94,46,195,74,73,11,21,10,8,3,0,5,28,3,9,2,9,24,0,7,17,6,0,66,42,1,40,55,18,49,116,58,111,35,57,116,30,50,126,81,57,64,126,31,109,164,154,193,166,81,81,94,162,24,62,117,111,3,107,62,48,40,62,88,6,88,32,5,29,94,66,14,37,51,20,3,55,62,7,29,159,89,5,3,61,97,36,39,154,13,135,22,60,51,4,24,10,20,0,1,65,22,1,16,56,2,13,101,40,6,69,107,108,0,41,93,46,95,28,3,84,36,12,4,153,12,5,62,22,158,25,74,33,1,10,50,36,0,1,87,24,19,21,76,23,8,122,96,80,108,33,14,98,68,16,10,90,148,46,34,83,69,10,18,109,7,0,49,212,19,130,44,82,62,1,48,28,34,2,0,76,0,1,10,47,8,5,54,72,39,37,15,84,101,80,26,20,71,56,0,2,5,26,8,11,51,122,91,124,84,55,101,134,52,79,77,106,43,92,46,9,130,28,5,47,15,0,0,93,0,3,6,75,10,21,106,60,60,30,94,95,115,76,164,86,83,111,95,90,120,175,65,94,92,53,127,41,76,20,23,55,31,32,2,41,39,11,63,121,28,12,61,71,2,15,94,70,45,55,177,108,47,84,175,78,93,65,136,60,78,47,88,31,6,21,26,1,0,32,35,3,4,36,84,9,18,102,48,2,98,20,16,3,62,51,33,59,64,116,86,143,80,126,140,134,208,39,167,75,201,110,43,38,39,64,20,11,3,24,14,1,0,8,12,21,1,18,30,65,32,136,127,137,58,58,77,51,14,9,107,74,17,10,36,50,25,47,64,12,13,74,56,39,72,29,147,54,24,67,37,2,21,0,2,7,50,8,10,56,44,22,58,71,112,31,10,106,92,27,49,93,66,96,56,6,52,100,2,1,68,59,7,12,128,9,9,50,95,20,65,0,8,16,44,93,95,32,86,19,9,40,20,2,4,107,10,4,41,65,2,38,122,10,132,51,164,95,0,31,91,38,7,69,90,49,17,49,53,6,47,105,97,3,51,126,10,0,67,109,93,9,36,41,5,34,77,94,90,53,40,91,92,27,2,34,39,0,5,45,60,31,2,0,2,9,2,5,2,0,27,6,3,73,10,113,18,59,79,98,6,2,64,54,6,0,60,5,0,0,56,24,0,44,85,3,12,153,50,18,49,75,78,5,0,22,10,0,28,5,23,10,4,5,0,10,0,10,29,18,2,31,84,43,33,113,85,40,115,167,126,148,237,121,40,176,86,21,4,103,27,0,27,24,2,9,18,44,0,0,35,5,0,8,38,3,44,67,43,123,92,61,140,129,33,36,18,1,4,9,11,1,10,44,5,0,1,30,8,4,0,27,0,5,37,5,8,31,34,3,29,109,104,14,63,93,125,25,85,110,60,76,145,5,3,65,101,44,7,106,74,61,25,46,103,24,1,10,128,7,5,33,95,1,1,20,4,3,3,10,24,32,6,111,120,59,118,56,154,11,91,76,68,106,121,48,88,52,122,38,42,98,20,35,150,27,62,15,21,117,77,32,54,9,44,2,14,15,3,2,49,23,0,49,30,0,42,161,41,140,42,17,73,103,170,10,39,68,22,10,26,69,2,67,124,83,22,30,66,27,5,78,149,28,34,125,144,93,92,151,15,78,183,141,33,159,67,68,12,65,132,46,38,34,43,9,44,84,3,44,154,80,22,84,91,160,200,55,60,182,156,28,188,61,38,27,78,119,56,28,27,72,26,1,26,59,6,34,149,39,18,112,152

Organism: Saccharomyces cerevisiae (strain ATCC 204508 / S288c) (NCBI:txid559292)

InterPro domains:
  IPR013721 STAG [PF08514] (226-343)
  IPR016024 Armadillo-type fold [SSF48371] (151-875)
  IPR020839 Stromalin conservative domain [PF21581] (372-450)
  IPR020839 Stromalin conservative domain [PS51425] (367-457)
  IPR039662 Cohesin subunit Scc3/SA [PTHR11199] (46-1063)
  IPR048610 Cohesin subunit SCC3, C-terminal domain [PF21767] (731-1051)

Nearest PDB structures (foldseek):
  6h8q-assembly2_B  TM=1.001E+00  e=4.349E-104  Saccharomyces cerevisiae S288C
  6h8q-assembly1_A  TM=9.980E-01  e=1.232E-98  Saccharomyces cerevisiae S288C
  4uvk-assembly1_A  TM=8.657E-01  e=6.224E-53  Zygosaccharomyces rouxii
  4uvj-assembly1_B  TM=9.218E-01  e=2.915E-31  Saccharomyces cerevisiae
  6qnx-assembly1_A  TM=7.290E-01  e=8.609E-15  Homo sapiens

Radius of gyration: 67.54 Å; Cα contacts (8 Å, |Δi|>4): 1637; chains: 4; bounding box: 200×71×208 Å

Foldseek 3Di:
DCVLVCQQPPFPDDQLVVLVVLLVCCVVPVLVNQQVVVVNLVVQFFAPQGAHSVLSVPLVPQLVSLVVSVVRVVPDDDGDGQQPCQCVAQPPGPGGVRRRPPSVLVNLLCNVVNCVVVVSPPVPPVVVSLVSNLLSQLDDDDPRRNQSSLLSLLSNVLCLLVVLLCLVVVPLVVLVVVVVVQPPDPHHPVVVVVVSVVSNVVSVVVNVVSVVSNCSCCPRPLVVQCPDPDPVSNQSSPQSLLSNVVRHPPVQQAPVNCVVLLVCCPPPDDNNLLSSLVSLQVVLVVPVGVLVVCLPRVVVLLCCLPPNDDLNNVLSSLVNLLSCVLVPSDDPVSLLSLLLVLQDPDQCPDDDLVCDSVNSSLLSSLSSVLSVLVVVLVVVDVVDDDDCQFDPHDDSPLVSSVVVVLVSLVSSLCSVPVPDDDDDVVVVLSSLLSNLLSNQVSCLPNCLCLLVVLQPPTDDDDPVVPDDVSVLSSLSSSLSNLVSLPRDDPPSNLVSLLRVPPCLVVNDVRDDCPDCSSVVSSLSNVLPAADCSQVVNPHPVCVLVVLVSVVVVLQPDWDFDVVPDPVLVSVLSVLVRLVVNVDPSNLVVLVVVLVVLLVVLQVCLVPVLDPPDPDLPCQVVLRVSLTNHVSSNLSSCPRHADEDDVVSVCSDLVSDLVCVVVNLVVHAQVSLLRDAPSRLLSNLVRLLVVVVVVVVCVPDDDCVPCLLVSCVSVLVSLVSLQVSLLVLVDDDCDPRCVQSSLSNNLRSLVSLLSNLLSLLVSLVPDDPVPPVNNVSSCPNRVASHDPSNVVSLVVSLVLLVLVLCVVVVFDDDADDPDPPVCNPDDDHPSPPDSVVSNLVSLLSVLSCVVSVRDDVVSLVRQCRCCPPNDPSSVVSNPD/DCVLVCFLPPFPDDQLVVLVVLLVCCVVPVQVSQQVPVVNLVVQLFFPQGADSVLSVPQVPQLVSLVVSVVRVVPDDDGDGQQPVQCVAQPPHPGGVGRRPPSVLVNLLCNVVCCPVVVAPVVDPVVVSLVSNLLSQLDDDDPRRNLSSLVSLLSNVLCLLVVLLCLVVVPLVVLVVVVVVQPPDPHHPVVVVVVSVVSNVVSVVSNVVSVVSNCSCCPRPLVVQCPDPDDVSNQSSVQSLLSNVVRHPPPQLADVNCVSLLVCCDPPDDNNLLSSLVSLQVVLVVPVGPLVNCLPRVVVLLCCLPPNDDLNNVLSSLVNLLSCVLVPVDDPVSLLSLLLVLQDPDQCPDDDLVCDSVNSSLLSSLSSVLSVLVVVLVVVPVVDDDDDDDDDDDCSPQVSSVVVVLVSLVSSVCSVCVPDDDDDVVVVLSSLLSNLLSNQVSCLPNCLCLLVVLQPPDDDDDPPVPDDVSVLSSLSSSLSNLVSLPRDDPPSNLVSLLRVPPCLVVNPVRDDCQDVSSVVSSLSNVLPAADCSQVVNPHPVCVLVVLVSVVVNLQPHWAFDVVPDPVLVSVLSSVVRLLVNVDPSNQVVLVVVLVVLLVVLQVCLVPVLDPPDPDLPVQVVLRCSLGNHVSSNLSSLPRHADEDDPVSLCSDLVSDLVCVVVNVVVHAQVSLLRDFPRVLLSNLVSLLVVVVVVLVVPCDDLQPSCCSPLVSLVSLQVSLLVLVPDDCDPRCVQSSLVNNLRSVVSLLSSLLSVLCSLVPHDPVPVVNNVSSPPNRPASHDPSSVVSLVVSLVLLVLVVCVVVVFDADADPPDPPVSNDPDDHPSDPDSPPSNVVSVLSVLVCVVSVRDDVVSLVRQCRCCPVVDVVSVVSND/DVVPDDVVVVVVCVVVVDDDPVVCVVVPDD/DDPPCPVVVVCVVCVVPDPVVCVVPPD

Secondary structure (DSSP, 8-state):
--TTTTTSS--S--SHHHHHHHHHHTTT-SHHHHHHHHHHHHHHH-------HHHHT--S-HHHHHHHTTHHHHT------TTHHHHH-SSSSSS-SIIIIIHHHHHHHTHHHHHTTTT-S---HHHHHHHHHHHHHT--SSHHHHHHHHHHHHHHHHHHHHHHHHHIIIIIHHHHHHHHTTTTTT---STTHHHHHHHHHHHHHHHHHHHHHHHHIIIIIITTSSS-SSHHHHHHHHHTHHHHHHH--SSSSSSSSSHHHHHHTS-SSSHHHHHHHHHHHHHHTT---SHHHHHHHHHHHHHHHHS-SSSSHHHHHHHHHHHHHHHT-S-HHHHHHHHGGGS-S--SSS-TTTT-HHHHHHHHHHHHHHHHHHHHHHHHHHHSPPPS--SSS--TTHHHHHHHHHHHHHHHHHHHHTTSPP--HHHHHHHHHHHHTTTTTTSTTTHHHHHHHHSTTS--------SHHHHHHHHHHHHHHHHHTSSS-SSTTHHHHHHHSTTHHHHHHHS---SHHHHHHHHHHHTT--SHHHHTTT-THHHHHHHHHHHHHHHHS----TTT-SHHHHHHHHHHHHHHH--HHHHHHHHHHHHHHHHHHHHHHHHTS-TT-----HHHHHHHHIIIIIHHHHHHTTTS-----HHHHHHHHHHTGGGSHHHHTT--TTHHHH---HHHHHHHHHHTTTTHHHHTTTTS---TT-HHHHHHHHHHHHHHHHHHHHHHHS----TTTHHHHHHHHHHHHHHHHHHHHHHHHHHHSS-TT-HHHHHHHHHH-S-SS-HHHHHHHHHHHHHHHHHHHHHHT------SSS-GGGGS----SS-S-TTHHHHHHHHHHHHHHHTT-S-HHHHHHHTTSTTTS-HHHHHHHH-/--TTTTTSS--S--SHHHHHHHHHHHHH-SHHHHHHHHHHHHHHHS------HHHHT--S-HHHHHHHTTHHHHT------TTHHHHH-SSSSSS-TIIIIIHHHHHHHTSSTTTTTTT-S----HHHHHHHHHHHHT--SSTTHHHHHHHHHHHHHHHHHHHHHHHIIIIIHHHHHHHHTTTTTT---STTHHHHHHHHHHHHHHHHHHHHHHHHIIIIIITTSSS-S-HHHHHHHHHTHHHHHHH--SSSSSTTTSHHHHHHTS-SSSHHHHHHHHHHHHHTTT---SHHHHHHHHHHHHHHHHS-SSSSHHHHHHHHHHHHHHTT-S-HHHHHHHHGGGS-S--SSS-TTTT-HHHHHHHHHHHHHHHHHHHHHHHHHHHSPPPS--SSS-STTHHHHHHHHHHHHHHHHHHHHTTSPP--HHHHHHHHHHHHTTTTGGGTTTHHHHHHHHS--S--------SHHHHHHHHHHHHHHHHHTTSS-SSTTHHHHHHHSTTHHHHHHHS---SHHHHHHHHHHHTT--SHHHHTTT-THHHHHHHHHHHHHHHHS----TTT-SHHHHHHHHHHHHHHT--HHHHHHHHHHHHHHHHHHHHHHHHTS-TT-----HHHHHHHHIIIIIHHHHHHTTTS-----HHHHHHHTTTTGGGSHHHHTT--TTHHHH--TTHHHHHHHHHHHTTHHHHTS-----STTSHHHHHHHHHHHHHHHHHHSS---TTTHHHHHHHHHHHHHHHHHHHHHHHHHHHTS-TT-HHHHHHHHHH---SS-HHHHHHHHHHHHHHHHHHHHHHT------SSS-GGGGS----SS-S-TTHHHHHHHHHHHHHHHTT-S-HHHHHHHTTSTTTT-HHHHHHH-/--S--SHHHHHHHHHHH---HHHHTTSS--/---THHHHHHHHHTTTS-HHHHHHT--